Protein 1R57 (pdb70)

CATH classification: 3.40.630.30

InterPro domains:
  IPR000182 GNAT domain [PS51186] (1-94)
  IPR016181 Acyl-CoA N-acyltransferase [SSF55729] (3-92)
  IPR031165 Yjdj-type Gcn5-related N-acetyltransferase [PF14542] (12-91)
  IPR031165 Yjdj-type Gcn5-related N-acetyltransferase [PS51729] (5-93)
  IPR045057 Gcn5-related N-acetyltransferase [PTHR31435] (4-91)

Foldseek 3Di:
DDLQDFDDDDQKTFRAPDPVGGQWMWGQPPPDDQETEGQDTNHDCVVVSVPRVVVVLCVVLVVSLVVVGAYYYNPVVVNVVCVVDCVSVSRYVDDDDDDPPD

Secondary structure (DSSP, 8-state):
------EEETTEEEEESSSTTEEEEEEEEESSSSEEEEEEEEE--SSSTT-THHHHHHHHHHHHHHHT-EEEESSHHHHHHHHH-GGGTTTB-----S----

Solvent-accessible surface area: 7579 Å² total; per-residue (Å²): 215,114,117,126,98,60,60,157,26,165,72,60,37,38,18,17,114,59,149,138,70,28,110,1,16,0,21,28,129,110,74,108,108,77,40,2,9,2,49,101,14,24,19,65,78,122,146,26,80,97,12,51,4,123,82,1,9,103,33,6,4,88,93,0,108,126,72,116,14,95,0,66,16,81,22,88,86,0,98,116,45,2,100,132,44,104,67,46,125,96,10,30,115,38,179,97,172,172,165,133,194,204

Nearest PDB structures (foldseek):
  1r57-assembly1_A  TM=8.692E-01  e=7.075E-16  Staphylococcus aureus
  5i0c-assembly1_A  TM=8.687E-01  e=1.600E-08  Escherichia coli K-12
  3d8p-assembly2_B  TM=8.068E-01  e=4.834E-03  Staphylococcus aureus subsp. aureus Mu50
  4pv6-assembly8_N  TM=7.900E-01  e=9.294E-03  Thermoplasma volcanium GSS1
  3efa-assembly1_A-2  TM=7.228E-01  e=3.669E-02  Lactiplantibacillus plantarum WCFS1

Organism: Staphylococcus aureus (strain Mu50 / ATCC 700699) (NCBI:txid158878)

Structure (mmCIF, N/CA/C/O backbone):
data_1R57
#
_entry.id   1R57
#
loop_
_atom_site.group_PDB
_atom_site.id
_atom_site.type_symbol
_atom_site.label_atom_id
_atom_site.label_alt_id
_atom_site.label_comp_id
_atom_site.label_asym_id
_atom_site.label_entity_id
_atom_site.label_seq_id
_atom_site.pdbx_PDB_ins_code
_atom_site.Cartn_x
_atom_site.Cartn_y
_atom_site.Cartn_z
_atom_site.occupancy
_atom_site.B_iso_or_equiv
_atom_site.auth_seq_id
_atom_site.auth_comp_id
_atom_site.auth_asym_id
_atom_site.auth_atom_id
_atom_site.pdbx_PDB_model_num
ATOM 1 N N . MET A 1 1 ? 26.554 1.865 -3.357 1.00 0.00 1 MET A N 1
ATOM 2 C CA . MET A 1 1 ? 26.998 1.379 -4.681 1.00 0.00 1 MET A CA 1
ATOM 3 C C . MET A 1 1 ? 25.922 0.501 -5.304 1.00 0.00 1 MET A C 1
ATOM 4 O O . MET A 1 1 ? 25.538 -0.519 -4.730 1.00 0.00 1 MET A O 1
ATOM 20 N N . SER A 1 2 ? 25.446 0.910 -6.481 1.00 0.00 2 SER A N 1
ATOM 21 C CA . SER A 1 2 ? 24.367 0.223 -7.200 1.00 0.00 2 SER A CA 1
ATOM 22 C C . SER A 1 2 ? 23.168 -0.042 -6.283 1.00 0.00 2 SER A C 1
ATOM 23 O O . SER A 1 2 ? 22.824 -1.191 -5.991 1.00 0.00 2 SER A O 1
ATOM 31 N N . ASN A 1 3 ? 22.541 1.035 -5.826 1.00 0.00 3 ASN A N 1
ATOM 32 C CA . ASN A 1 3 ? 21.429 0.936 -4.884 1.00 0.00 3 ASN A CA 1
ATOM 33 C C . ASN A 1 3 ? 20.237 1.764 -5.351 1.00 0.00 3 ASN A C 1
ATOM 34 O O . ASN A 1 3 ? 19.950 2.823 -4.796 1.00 0.00 3 ASN A O 1
ATOM 45 N N . LEU A 1 4 ? 19.564 1.292 -6.389 1.00 0.00 4 LEU A N 1
ATOM 46 C CA . LEU A 1 4 ? 18.353 1.944 -6.880 1.00 0.00 4 LEU A CA 1
ATOM 47 C C . LEU A 1 4 ? 17.293 0.885 -7.172 1.00 0.00 4 LEU A C 1
ATOM 48 O O . LEU A 1 4 ? 16.267 1.147 -7.806 1.00 0.00 4 LEU A O 1
ATOM 64 N N . GLU A 1 5 ? 17.565 -0.312 -6.676 1.00 0.00 5 GLU A N 1
ATOM 65 C CA . GLU A 1 5 ? 16.702 -1.466 -6.877 1.00 0.00 5 GLU A CA 1
ATOM 66 C C . GLU A 1 5 ? 15.438 -1.379 -6.025 1.00 0.00 5 GLU A C 1
ATOM 67 O O . GLU A 1 5 ? 15.379 -0.630 -5.047 1.00 0.00 5 GLU A O 1
ATOM 79 N N . ILE A 1 6 ? 14.437 -2.160 -6.402 1.00 0.00 6 ILE A N 1
ATOM 80 C CA . ILE A 1 6 ? 13.184 -2.222 -5.663 1.00 0.00 6 ILE A CA 1
ATOM 81 C C . ILE A 1 6 ? 13.125 -3.510 -4.849 1.00 0.00 6 ILE A C 1
ATOM 82 O O . ILE A 1 6 ? 13.206 -4.607 -5.403 1.00 0.00 6 ILE A O 1
ATOM 98 N N . LYS A 1 7 ? 12.995 -3.377 -3.538 1.00 0.00 7 LYS A N 1
ATOM 99 C CA . LYS A 1 7 ? 12.946 -4.535 -2.656 1.00 0.00 7 LYS A CA 1
ATOM 100 C C . LYS A 1 7 ? 11.557 -5.161 -2.674 1.00 0.00 7 LYS A C 1
ATOM 101 O O . LYS A 1 7 ? 10.557 -4.484 -2.420 1.00 0.00 7 LYS A O 1
ATOM 120 N N . GLN A 1 8 ? 11.505 -6.446 -2.989 1.00 0.00 8 GLN A N 1
ATOM 121 C CA . GLN A 1 8 ? 10.242 -7.167 -3.054 1.00 0.00 8 GLN A CA 1
ATOM 122 C C . GLN A 1 8 ? 9.876 -7.731 -1.687 1.00 0.00 8 GLN A C 1
ATOM 123 O O . GLN A 1 8 ? 10.588 -8.579 -1.145 1.00 0.00 8 GLN A O 1
ATOM 137 N N . GLY A 1 9 ? 8.772 -7.252 -1.135 1.00 0.00 9 GLY A N 1
ATOM 138 C CA . GLY A 1 9 ? 8.303 -7.740 0.143 1.00 0.00 9 GLY A CA 1
ATOM 139 C C . GLY A 1 9 ? 6.910 -8.327 0.040 1.00 0.00 9 GLY A C 1
ATOM 140 O O . GLY A 1 9 ? 6.401 -8.525 -1.066 1.00 0.00 9 GLY A O 1
ATOM 144 N N . GLU A 1 10 ? 6.290 -8.584 1.188 1.00 0.00 10 GLU A N 1
ATOM 145 C CA . GLU A 1 10 ? 4.958 -9.188 1.243 1.00 0.00 10 GLU A CA 1
ATOM 146 C C . GLU A 1 10 ? 3.910 -8.267 0.620 1.00 0.00 10 GLU A C 1
ATOM 147 O O . GLU A 1 10 ? 3.391 -7.372 1.290 1.00 0.00 10 GLU A O 1
ATOM 159 N N . ASN A 1 11 ? 3.629 -8.476 -0.670 1.00 0.00 11 ASN A N 1
ATOM 160 C CA . ASN A 1 11 ? 2.649 -7.668 -1.411 1.00 0.00 11 ASN A CA 1
ATOM 161 C C . ASN A 1 11 ? 2.990 -6.181 -1.334 1.00 0.00 11 ASN A C 1
ATOM 162 O O . ASN A 1 11 ? 2.116 -5.317 -1.452 1.00 0.00 11 ASN A O 1
ATOM 173 N N . LYS A 1 12 ? 4.269 -5.890 -1.152 1.00 0.00 12 LYS A N 1
ATOM 174 C CA . LYS A 1 12 ? 4.730 -4.522 -1.015 1.00 0.00 12 LYS A CA 1
ATOM 175 C C . LYS A 1 12 ? 6.080 -4.347 -1.698 1.00 0.00 12 LYS A C 1
ATOM 176 O O . LYS A 1 12 ? 6.934 -5.232 -1.652 1.00 0.00 12 LYS A O 1
ATOM 195 N N . PHE A 1 13 ? 6.261 -3.214 -2.345 1.00 0.00 13 PHE A N 1
ATOM 196 C CA . PHE A 1 13 ? 7.529 -2.891 -2.976 1.00 0.00 13 PHE A CA 1
ATOM 197 C C . PHE A 1 13 ? 8.083 -1.615 -2.367 1.00 0.00 13 PHE A C 1
ATOM 198 O O . PHE A 1 13 ? 7.398 -0.594 -2.337 1.00 0.00 13 PHE A O 1
ATOM 215 N N . TYR A 1 14 ? 9.306 -1.669 -1.859 1.00 0.00 14 TYR A N 1
ATOM 216 C CA . TYR A 1 14 ? 9.898 -0.496 -1.236 1.00 0.00 14 TYR A CA 1
ATOM 217 C C . TYR A 1 14 ? 11.318 -0.254 -1.717 1.00 0.00 14 TYR A C 1
ATOM 218 O O . TYR A 1 14 ? 12.081 -1.190 -1.957 1.00 0.00 14 TYR A O 1
ATOM 236 N N . ILE A 1 15 ? 11.646 1.016 -1.879 1.00 0.00 15 ILE A N 1
ATOM 237 C CA . ILE A 1 15 ? 12.983 1.432 -2.255 1.00 0.00 15 ILE A CA 1
ATOM 238 C C . ILE A 1 15 ? 13.640 2.155 -1.084 1.00 0.00 15 ILE A C 1
ATOM 239 O O . ILE A 1 15 ? 13.129 3.169 -0.595 1.00 0.00 15 ILE A O 1
ATOM 255 N N . GLY A 1 16 ? 14.745 1.599 -0.618 1.00 0.00 16 GLY A N 1
ATOM 256 C CA . GLY A 1 16 ? 15.457 2.164 0.505 1.00 0.00 16 GLY A CA 1
ATOM 257 C C . GLY A 1 16 ? 16.501 1.205 1.029 1.00 0.00 16 GLY A C 1
ATOM 258 O O . GLY A 1 16 ? 16.738 0.156 0.425 1.00 0.00 16 GLY A O 1
ATOM 262 N N . ASP A 1 17 ? 17.121 1.555 2.146 1.00 0.00 17 ASP A N 1
ATOM 263 C CA . ASP A 1 17 ? 18.157 0.715 2.738 1.00 0.00 17 ASP A CA 1
ATOM 264 C C . ASP A 1 17 ? 17.538 -0.503 3.408 1.00 0.00 17 ASP A C 1
ATOM 265 O O . ASP A 1 17 ? 17.956 -1.639 3.176 1.00 0.00 17 ASP A O 1
ATOM 274 N N . ASP A 1 18 ? 16.530 -0.258 4.231 1.00 0.00 18 ASP A N 1
ATOM 275 C CA . ASP A 1 18 ? 15.887 -1.315 4.991 1.00 0.00 18 ASP A CA 1
ATOM 276 C C . ASP A 1 18 ? 14.428 -0.960 5.248 1.00 0.00 18 ASP A C 1
ATOM 277 O O . ASP A 1 18 ? 13.884 -0.063 4.607 1.00 0.00 18 ASP A O 1
ATOM 286 N N . GLU A 1 19 ? 13.806 -1.663 6.189 1.00 0.00 19 GLU A N 1
ATOM 287 C CA . GLU A 1 19 ? 12.406 -1.438 6.531 1.00 0.00 19 GLU A CA 1
ATOM 288 C C . GLU A 1 19 ? 12.198 -0.050 7.135 1.00 0.00 19 GLU A C 1
ATOM 289 O O . GLU A 1 19 ? 11.172 0.589 6.903 1.00 0.00 19 GLU A O 1
ATOM 301 N N . ASN A 1 20 ? 13.175 0.416 7.906 1.00 0.00 20 ASN A N 1
ATOM 302 C CA . ASN A 1 20 ? 13.094 1.736 8.526 1.00 0.00 20 ASN A CA 1
ATOM 303 C C . ASN A 1 20 ? 13.477 2.816 7.525 1.00 0.00 20 ASN A C 1
ATOM 304 O O . ASN A 1 20 ? 12.865 3.883 7.478 1.00 0.00 20 ASN A O 1
ATOM 315 N N . ASN A 1 21 ? 14.483 2.527 6.711 1.00 0.00 21 ASN A N 1
ATOM 316 C CA . ASN A 1 21 ? 14.934 3.459 5.681 1.00 0.00 21 ASN A CA 1
ATOM 317 C C . ASN A 1 21 ? 14.161 3.265 4.385 1.00 0.00 21 ASN A C 1
ATOM 318 O O . ASN A 1 21 ? 14.696 3.476 3.294 1.00 0.00 21 ASN A O 1
ATOM 329 N N . ALA A 1 22 ? 12.905 2.865 4.505 1.00 0.00 22 ALA A N 1
ATOM 330 C CA . ALA A 1 22 ? 12.030 2.762 3.352 1.00 0.00 22 ALA A CA 1
ATOM 331 C C . ALA A 1 22 ? 11.536 4.149 2.969 1.00 0.00 22 ALA A C 1
ATOM 332 O O . ALA A 1 22 ? 10.549 4.642 3.515 1.00 0.00 22 ALA A O 1
ATOM 339 N N . LEU A 1 23 ? 12.256 4.790 2.058 1.00 0.00 23 LEU A N 1
ATOM 340 C CA . LEU A 1 23 ? 11.960 6.161 1.670 1.00 0.00 23 LEU A CA 1
ATOM 341 C C . LEU A 1 23 ? 10.725 6.222 0.786 1.00 0.00 23 LEU A C 1
ATOM 342 O O . LEU A 1 23 ? 9.974 7.201 0.814 1.00 0.00 23 LEU A O 1
ATOM 358 N N . ALA A 1 24 ? 10.518 5.175 0.001 1.00 0.00 24 ALA A N 1
ATOM 359 C CA . ALA A 1 24 ? 9.360 5.100 -0.870 1.00 0.00 24 ALA A CA 1
ATOM 360 C C . ALA A 1 24 ? 8.873 3.668 -0.993 1.00 0.00 24 ALA A C 1
ATOM 361 O O . ALA A 1 24 ? 9.579 2.812 -1.522 1.00 0.00 24 ALA A O 1
ATOM 368 N N . GLU A 1 25 ? 7.677 3.404 -0.490 1.00 0.00 25 GLU A N 1
ATOM 369 C CA . GLU A 1 25 ? 7.099 2.076 -0.589 1.00 0.00 25 GLU A CA 1
ATOM 370 C C . GLU A 1 25 ? 5.624 2.146 -0.961 1.00 0.00 25 GLU A C 1
ATOM 371 O O . GLU A 1 25 ? 4.958 3.153 -0.721 1.00 0.00 25 GLU A O 1
ATOM 383 N N . ILE A 1 26 ? 5.132 1.076 -1.565 1.00 0.00 26 ILE A N 1
ATOM 384 C CA . ILE A 1 26 ? 3.735 0.984 -1.959 1.00 0.00 26 ILE A CA 1
ATOM 385 C C . ILE A 1 26 ? 3.213 -0.423 -1.676 1.00 0.00 26 ILE A C 1
ATOM 386 O O . ILE A 1 26 ? 3.944 -1.408 -1.837 1.00 0.00 26 ILE A O 1
ATOM 402 N N . THR A 1 27 ? 1.969 -0.522 -1.226 1.00 0.00 27 THR A N 1
ATOM 403 C CA . THR A 1 27 ? 1.382 -1.810 -0.892 1.00 0.00 27 THR A CA 1
ATOM 404 C C . THR A 1 27 ? 0.097 -2.044 -1.678 1.00 0.00 27 THR A C 1
ATOM 405 O O . THR A 1 27 ? -0.639 -1.102 -1.973 1.00 0.00 27 THR A O 1
ATOM 416 N N . TYR A 1 28 ? -0.170 -3.297 -2.018 1.00 0.00 28 TYR A N 1
ATOM 417 C CA . TYR A 1 28 ? -1.402 -3.653 -2.700 1.00 0.00 28 TYR A CA 1
ATOM 418 C C . TYR A 1 28 ? -1.875 -5.018 -2.227 1.00 0.00 28 TYR A C 1
ATOM 419 O O . TYR A 1 28 ? -1.070 -5.930 -2.039 1.00 0.00 28 TYR A O 1
ATOM 437 N N . ARG A 1 29 ? -3.172 -5.155 -2.004 1.00 0.00 29 ARG A N 1
ATOM 438 C CA . ARG A 1 29 ? -3.724 -6.429 -1.581 1.00 0.00 29 ARG A CA 1
ATOM 439 C C . ARG A 1 29 ? -4.898 -6.811 -2.472 1.00 0.00 29 ARG A C 1
ATOM 440 O O . ARG A 1 29 ? -5.535 -5.947 -3.079 1.00 0.00 29 ARG A O 1
ATOM 461 N N . PHE A 1 30 ? -5.165 -8.101 -2.559 1.00 0.00 30 PHE A N 1
ATOM 462 C CA . PHE A 1 30 ? -6.288 -8.595 -3.334 1.00 0.00 30 PHE A CA 1
ATOM 463 C C . PHE A 1 30 ? -7.553 -8.516 -2.494 1.00 0.00 30 PHE A C 1
ATOM 464 O O . PHE A 1 30 ? -7.785 -9.355 -1.619 1.00 0.00 30 PHE A O 1
ATOM 481 N N . VAL A 1 31 ? -8.351 -7.485 -2.738 1.00 0.00 31 VAL A N 1
ATOM 482 C CA . VAL A 1 31 ? -9.551 -7.249 -1.946 1.00 0.00 31 VAL A CA 1
ATOM 483 C C . VAL A 1 31 ? -10.663 -8.226 -2.301 1.00 0.00 31 VAL A C 1
ATOM 484 O O . VAL A 1 31 ? -11.371 -8.711 -1.422 1.00 0.00 31 VAL A O 1
ATOM 497 N N . ASP A 1 32 ? -10.802 -8.537 -3.581 1.00 0.00 32 ASP A N 1
ATOM 498 C CA . ASP A 1 32 ? -11.859 -9.438 -4.018 1.00 0.00 32 ASP A CA 1
ATOM 499 C C . ASP A 1 32 ? -11.270 -10.594 -4.818 1.00 0.00 32 ASP A C 1
ATOM 500 O O . ASP A 1 32 ? -11.090 -11.687 -4.282 1.00 0.00 32 ASP A O 1
ATOM 509 N N . ASN A 1 33 ? -10.957 -10.356 -6.089 1.00 0.00 33 ASN A N 1
ATOM 510 C CA . ASN A 1 33 ? -10.258 -11.350 -6.902 1.00 0.00 33 ASN A CA 1
ATOM 511 C C . ASN A 1 33 ? -9.141 -10.701 -7.710 1.00 0.00 33 ASN A C 1
ATOM 512 O O . ASN A 1 33 ? -7.997 -10.647 -7.262 1.00 0.00 33 ASN A O 1
ATOM 523 N N . ASN A 1 34 ? -9.477 -10.190 -8.889 1.00 0.00 34 ASN A N 1
ATOM 524 C CA . ASN A 1 34 ? -8.490 -9.532 -9.740 1.00 0.00 34 ASN A CA 1
ATOM 525 C C . ASN A 1 34 ? -8.402 -8.052 -9.393 1.00 0.00 34 ASN A C 1
ATOM 526 O O . ASN A 1 34 ? -7.624 -7.304 -9.982 1.00 0.00 34 ASN A O 1
ATOM 537 N N . GLU A 1 35 ? -9.219 -7.638 -8.440 1.00 0.00 35 GLU A N 1
ATOM 538 C CA . GLU A 1 35 ? -9.229 -6.262 -7.981 1.00 0.00 35 GLU A CA 1
ATOM 539 C C . GLU A 1 35 ? -8.220 -6.074 -6.859 1.00 0.00 35 GLU A C 1
ATOM 540 O O . GLU A 1 35 ? -8.310 -6.725 -5.813 1.00 0.00 35 GLU A O 1
ATOM 552 N N . ILE A 1 36 ? -7.262 -5.196 -7.082 1.00 0.00 36 ILE A N 1
ATOM 553 C CA . ILE A 1 36 ? -6.271 -4.874 -6.074 1.00 0.00 36 ILE A CA 1
ATOM 554 C C . ILE A 1 36 ? -6.378 -3.408 -5.697 1.00 0.00 36 ILE A C 1
ATOM 555 O O . ILE A 1 36 ? -6.727 -2.565 -6.525 1.00 0.00 36 ILE A O 1
ATOM 571 N N . ASN A 1 37 ? -6.105 -3.104 -4.445 1.00 0.00 37 ASN A N 1
ATOM 572 C CA . ASN A 1 37 ? -6.118 -1.726 -3.993 1.00 0.00 37 ASN A CA 1
ATOM 573 C C . ASN A 1 37 ? -4.745 -1.322 -3.503 1.00 0.00 37 ASN A C 1
ATOM 574 O O . ASN A 1 37 ? -4.027 -2.125 -2.903 1.00 0.00 37 ASN A O 1
ATOM 585 N N . ILE A 1 38 ? -4.367 -0.092 -3.788 1.00 0.00 38 ILE A N 1
ATOM 586 C CA . ILE A 1 38 ? -3.185 0.474 -3.184 1.00 0.00 38 ILE A CA 1
ATOM 587 C C . ILE A 1 38 ? -3.511 0.836 -1.744 1.00 0.00 38 ILE A C 1
ATOM 588 O O . ILE A 1 38 ? -4.137 1.865 -1.463 1.00 0.00 38 ILE A O 1
ATOM 604 N N . ASP A 1 39 ? -3.121 -0.058 -0.850 1.00 0.00 39 ASP A N 1
ATOM 605 C CA . ASP A 1 39 ? -3.483 0.018 0.558 1.00 0.00 39 ASP A CA 1
ATOM 606 C C . ASP A 1 39 ? -2.847 1.230 1.222 1.00 0.00 39 ASP A C 1
ATOM 607 O O . ASP A 1 39 ? -3.535 2.067 1.812 1.00 0.00 39 ASP A O 1
ATOM 616 N N . HIS A 1 40 ? -1.536 1.323 1.108 1.00 0.00 40 HIS A N 1
ATOM 617 C CA . HIS A 1 40 ? -0.778 2.407 1.710 1.00 0.00 40 HIS A CA 1
ATOM 618 C C . HIS A 1 40 ? 0.376 2.791 0.796 1.00 0.00 40 HIS A C 1
ATOM 619 O O . HIS A 1 40 ? 0.960 1.936 0.132 1.00 0.00 40 HIS A O 1
ATOM 634 N N . THR A 1 41 ? 0.681 4.074 0.738 1.00 0.00 41 THR A N 1
ATOM 635 C CA . THR A 1 41 ? 1.790 4.545 -0.070 1.00 0.00 41 THR A CA 1
ATOM 636 C C . THR A 1 41 ? 2.707 5.439 0.752 1.00 0.00 41 THR A C 1
ATOM 637 O O . THR A 1 41 ? 2.498 6.651 0.840 1.00 0.00 41 THR A O 1
ATOM 648 N N . GLY A 1 42 ? 3.696 4.830 1.384 1.00 0.00 42 GLY A N 1
ATOM 649 C CA . GLY A 1 42 ? 4.655 5.583 2.157 1.00 0.00 42 GLY A CA 1
ATOM 650 C C . GLY A 1 42 ? 5.797 6.076 1.301 1.00 0.00 42 GLY A C 1
ATOM 651 O O . GLY A 1 42 ? 6.915 5.565 1.383 1.00 0.00 42 GLY A O 1
ATOM 655 N N . VAL A 1 43 ? 5.510 7.056 0.460 1.00 0.00 43 VAL A N 1
ATOM 656 C CA . VAL A 1 43 ? 6.510 7.617 -0.427 1.00 0.00 43 VAL A CA 1
ATOM 657 C C . VAL A 1 43 ? 6.830 9.050 -0.038 1.00 0.00 43 VAL A C 1
ATOM 658 O O . VAL A 1 43 ? 5.953 9.917 -0.033 1.00 0.00 43 VAL A O 1
ATOM 671 N N . SER A 1 44 ? 8.081 9.287 0.305 1.00 0.00 44 SER A N 1
ATOM 672 C CA . SER A 1 44 ? 8.543 10.630 0.587 1.00 0.00 44 SER A CA 1
ATOM 673 C C . SER A 1 44 ? 8.689 11.398 -0.722 1.00 0.00 44 SER A C 1
ATOM 674 O O . SER A 1 44 ? 9.343 10.928 -1.655 1.00 0.00 44 SER A O 1
ATOM 682 N N . ASP A 1 45 ? 8.071 12.560 -0.794 1.00 0.00 45 ASP A N 1
ATOM 683 C CA . ASP A 1 45 ? 8.112 13.362 -2.000 1.00 0.00 45 ASP A CA 1
ATOM 684 C C . ASP A 1 45 ? 8.796 14.683 -1.727 1.00 0.00 45 ASP A C 1
ATOM 685 O O . ASP A 1 45 ? 8.266 15.548 -1.029 1.00 0.00 45 ASP A O 1
ATOM 694 N N . GLU A 1 46 ? 9.983 14.815 -2.273 1.00 0.00 46 GLU A N 1
ATOM 695 C CA . GLU A 1 46 ? 10.797 16.002 -2.081 1.00 0.00 46 GLU A CA 1
ATOM 696 C C . GLU A 1 46 ? 10.254 17.188 -2.879 1.00 0.00 46 GLU A C 1
ATOM 697 O O . GLU A 1 46 ? 9.882 18.210 -2.303 1.00 0.00 46 GLU A O 1
ATOM 709 N N . LEU A 1 47 ? 10.194 17.043 -4.200 1.00 0.00 47 LEU A N 1
ATOM 710 C CA . LEU A 1 47 ? 9.807 18.156 -5.067 1.00 0.00 47 LEU A CA 1
ATOM 711 C C . LEU A 1 47 ? 8.917 17.705 -6.226 1.00 0.00 47 LEU A C 1
ATOM 712 O O . LEU A 1 47 ? 8.790 18.416 -7.222 1.00 0.00 47 LEU A O 1
ATOM 728 N N . GLY A 1 48 ? 8.301 16.539 -6.106 1.00 0.00 48 GLY A N 1
ATOM 729 C CA . GLY A 1 48 ? 7.459 16.041 -7.179 1.00 0.00 48 GLY A CA 1
ATOM 730 C C . GLY A 1 48 ? 8.266 15.374 -8.276 1.00 0.00 48 GLY A C 1
ATOM 731 O O . GLY A 1 48 ? 8.052 14.199 -8.586 1.00 0.00 48 GLY A O 1
ATOM 735 N N . GLY A 1 49 ? 9.204 16.121 -8.853 1.00 0.00 49 GLY A N 1
ATOM 736 C CA . GLY A 1 49 ? 10.073 15.578 -9.884 1.00 0.00 49 GLY A CA 1
ATOM 737 C C . GLY A 1 49 ? 10.988 14.504 -9.336 1.00 0.00 49 GLY A C 1
ATOM 738 O O . GLY A 1 49 ? 11.436 13.618 -10.060 1.00 0.00 49 GLY A O 1
ATOM 742 N N . GLN A 1 50 ? 11.263 14.593 -8.044 1.00 0.00 50 GLN A N 1
ATOM 743 C CA . GLN A 1 50 ? 12.068 13.594 -7.352 1.00 0.00 50 GLN A CA 1
ATOM 744 C C . GLN A 1 50 ? 11.161 12.628 -6.596 1.00 0.00 50 GLN A C 1
ATOM 745 O O . GLN A 1 50 ? 11.583 11.959 -5.653 1.00 0.00 50 GLN A O 1
ATOM 759 N N . GLY A 1 51 ? 9.908 12.563 -7.025 1.00 0.00 51 GLY A N 1
ATOM 760 C CA . GLY A 1 51 ? 8.953 11.668 -6.414 1.00 0.00 51 GLY A CA 1
ATOM 761 C C . GLY A 1 51 ? 9.121 10.247 -6.903 1.00 0.00 51 GLY A C 1
ATOM 762 O O . GLY A 1 51 ? 8.685 9.904 -8.005 1.00 0.00 51 GLY A O 1
ATOM 766 N N . VAL A 1 52 ? 9.748 9.421 -6.074 1.00 0.00 52 VAL A N 1
ATOM 767 C CA . VAL A 1 52 ? 10.025 8.028 -6.418 1.00 0.00 52 VAL A CA 1
ATOM 768 C C . VAL A 1 52 ? 8.726 7.243 -6.629 1.00 0.00 52 VAL A C 1
ATOM 769 O O . VAL A 1 52 ? 8.723 6.173 -7.244 1.00 0.00 52 VAL A O 1
ATOM 782 N N . GLY A 1 53 ? 7.621 7.801 -6.138 1.00 0.00 53 GLY A N 1
ATOM 783 C CA . GLY A 1 53 ? 6.325 7.159 -6.267 1.00 0.00 53 GLY A CA 1
ATOM 784 C C . GLY A 1 53 ? 5.958 6.840 -7.705 1.00 0.00 53 GLY A C 1
ATOM 785 O O . GLY A 1 53 ? 5.294 5.844 -7.966 1.00 0.00 53 GLY A O 1
ATOM 789 N N . LYS A 1 54 ? 6.405 7.673 -8.644 1.00 0.00 54 LYS A N 1
ATOM 790 C CA . LYS A 1 54 ? 6.095 7.457 -10.056 1.00 0.00 54 LYS A CA 1
ATOM 791 C C . LYS A 1 54 ? 6.698 6.148 -10.562 1.00 0.00 54 LYS A C 1
ATOM 792 O O . LYS A 1 54 ? 6.081 5.435 -11.355 1.00 0.00 54 LYS A O 1
ATOM 811 N N . LYS A 1 55 ? 7.900 5.835 -10.089 1.00 0.00 55 LYS A N 1
ATOM 812 C CA . LYS A 1 55 ? 8.587 4.614 -10.488 1.00 0.00 55 LYS A CA 1
ATOM 813 C C . LYS A 1 55 ? 7.836 3.397 -9.958 1.00 0.00 55 LYS A C 1
ATOM 814 O O . LYS A 1 55 ? 7.695 2.386 -10.649 1.00 0.00 55 LYS A O 1
ATOM 833 N N . LEU A 1 56 ? 7.339 3.514 -8.731 1.00 0.00 56 LEU A N 1
ATOM 834 C CA . LEU A 1 56 ? 6.550 2.454 -8.118 1.00 0.00 56 LEU A CA 1
ATOM 835 C C . LEU A 1 56 ? 5.220 2.284 -8.845 1.00 0.00 56 LEU A C 1
ATOM 836 O O . LEU A 1 56 ? 4.817 1.167 -9.166 1.00 0.00 56 LEU A O 1
ATOM 852 N N . LEU A 1 57 ? 4.553 3.405 -9.113 1.00 0.00 57 LEU A N 1
ATOM 853 C CA . LEU A 1 57 ? 3.277 3.398 -9.827 1.00 0.00 57 LEU A CA 1
ATOM 854 C C . LEU A 1 57 ? 3.410 2.727 -11.187 1.00 0.00 57 LEU A C 1
ATOM 855 O O . LEU A 1 57 ? 2.579 1.896 -11.558 1.00 0.00 57 LEU A O 1
ATOM 871 N N . LYS A 1 58 ? 4.464 3.080 -11.921 1.00 0.00 58 LYS A N 1
ATOM 872 C CA . LYS A 1 58 ? 4.718 2.489 -13.231 1.00 0.00 58 LYS A CA 1
ATOM 873 C C . LYS A 1 58 ? 4.792 0.971 -13.118 1.00 0.00 58 LYS A C 1
ATOM 874 O O . LYS A 1 58 ? 4.147 0.250 -13.875 1.00 0.00 58 LYS A O 1
ATOM 893 N N . ALA A 1 59 ? 5.574 0.499 -12.152 1.00 0.00 59 ALA A N 1
ATOM 894 C CA . ALA A 1 59 ? 5.779 -0.929 -11.955 1.00 0.00 59 ALA A CA 1
ATOM 895 C C . ALA A 1 59 ? 4.473 -1.638 -11.607 1.00 0.00 59 ALA A C 1
ATOM 896 O O . ALA A 1 59 ? 4.171 -2.698 -12.154 1.00 0.00 59 ALA A O 1
ATOM 903 N N . VAL A 1 60 ? 3.699 -1.043 -10.704 1.00 0.00 60 VAL A N 1
ATOM 904 C CA . VAL A 1 60 ? 2.437 -1.635 -10.270 1.00 0.00 60 VAL A CA 1
ATOM 905 C C . VAL A 1 60 ? 1.434 -1.714 -11.420 1.00 0.00 60 VAL A C 1
ATOM 906 O O . VAL A 1 60 ? 0.862 -2.773 -11.673 1.00 0.00 60 VAL A O 1
ATOM 919 N N . VAL A 1 61 ? 1.238 -0.602 -12.123 1.00 0.00 61 VAL A N 1
ATOM 920 C CA . VAL A 1 61 ? 0.293 -0.559 -13.237 1.00 0.00 61 VAL A CA 1
ATOM 921 C C . VAL A 1 61 ? 0.731 -1.499 -14.358 1.00 0.00 61 VAL A C 1
ATOM 922 O O . VAL A 1 61 ? -0.091 -2.211 -14.940 1.00 0.00 61 VAL A O 1
ATOM 935 N N . GLU A 1 62 ? 2.028 -1.502 -14.642 1.00 0.00 62 GLU A N 1
ATOM 936 C CA . GLU A 1 62 ? 2.599 -2.365 -15.670 1.00 0.00 62 GLU A CA 1
ATOM 937 C C . GLU A 1 62 ? 2.330 -3.830 -15.335 1.00 0.00 62 GLU A C 1
ATOM 938 O O . GLU A 1 62 ? 1.854 -4.599 -16.173 1.00 0.00 62 GLU A O 1
ATOM 950 N N . HIS A 1 63 ? 2.612 -4.194 -14.090 1.00 0.00 63 HIS A N 1
ATOM 951 C CA . HIS A 1 63 ? 2.399 -5.552 -13.613 1.00 0.00 63 HIS A CA 1
ATOM 952 C C . HIS A 1 63 ? 0.908 -5.892 -13.639 1.00 0.00 63 HIS A C 1
ATOM 953 O O . HIS A 1 63 ? 0.515 -6.982 -14.058 1.00 0.00 63 HIS A O 1
ATOM 968 N N . ALA A 1 64 ? 0.085 -4.943 -13.204 1.00 0.00 64 ALA A N 1
ATOM 969 C CA . ALA A 1 64 ? -1.356 -5.150 -13.108 1.00 0.00 64 ALA A CA 1
ATOM 970 C C . ALA A 1 64 ? -2.000 -5.338 -14.477 1.00 0.00 64 ALA A C 1
ATOM 971 O O . ALA A 1 64 ? -2.860 -6.203 -14.642 1.00 0.00 64 ALA A O 1
ATOM 978 N N . ARG A 1 65 ? -1.586 -4.531 -15.450 1.00 0.00 65 ARG A N 1
ATOM 979 C CA . ARG A 1 65 ? -2.130 -4.622 -16.803 1.00 0.00 65 ARG A CA 1
ATOM 980 C C . ARG A 1 65 ? -1.908 -6.018 -17.375 1.00 0.00 65 ARG A C 1
ATOM 981 O O . ARG A 1 65 ? -2.831 -6.640 -17.904 1.00 0.00 65 ARG A O 1
ATOM 1002 N N . GLU A 1 66 ? -0.689 -6.520 -17.233 1.00 0.00 66 GLU A N 1
ATOM 1003 C CA . GLU A 1 66 ? -0.332 -7.826 -17.770 1.00 0.00 66 GLU A CA 1
ATOM 1004 C C . GLU A 1 66 ? -0.999 -8.953 -16.977 1.00 0.00 66 GLU A C 1
ATOM 1005 O O . GLU A 1 66 ? -1.101 -10.083 -17.459 1.00 0.00 66 GLU A O 1
ATOM 1017 N N . ASN A 1 67 ? -1.444 -8.647 -15.760 1.00 0.00 67 ASN A N 1
ATOM 1018 C CA . ASN A 1 67 ? -2.080 -9.650 -14.903 1.00 0.00 67 ASN A CA 1
ATOM 1019 C C . ASN A 1 67 ? -3.600 -9.519 -14.910 1.00 0.00 67 ASN A C 1
ATOM 1020 O O . ASN A 1 67 ? -4.287 -10.263 -14.213 1.00 0.00 67 ASN A O 1
ATOM 1031 N N . ASN A 1 68 ? -4.118 -8.571 -15.696 1.00 0.00 68 ASN A N 1
ATOM 1032 C CA . ASN A 1 68 ? -5.566 -8.335 -15.791 1.00 0.00 68 ASN A CA 1
ATOM 1033 C C . ASN A 1 68 ? -6.135 -7.848 -14.462 1.00 0.00 68 ASN A C 1
ATOM 1034 O O . ASN A 1 68 ? -7.322 -8.021 -14.178 1.00 0.00 68 ASN A O 1
ATOM 1045 N N . LEU A 1 69 ? -5.292 -7.208 -13.665 1.00 0.00 69 LEU A N 1
ATOM 1046 C CA . LEU A 1 69 ? -5.697 -6.722 -12.356 1.00 0.00 69 LEU A CA 1
ATOM 1047 C C . LEU A 1 69 ? -6.318 -5.333 -12.465 1.00 0.00 69 LEU A C 1
ATOM 1048 O O . LEU A 1 69 ? -5.903 -4.520 -13.294 1.00 0.00 69 LEU A O 1
ATOM 1064 N N . LYS A 1 70 ? -7.314 -5.077 -11.636 1.00 0.00 70 LYS A N 1
ATOM 1065 C CA . LYS A 1 70 ? -7.951 -3.769 -11.580 1.00 0.00 70 LYS A CA 1
ATOM 1066 C C . LYS A 1 70 ? -7.411 -3.006 -10.383 1.00 0.00 70 LYS A C 1
ATOM 1067 O O . LYS A 1 70 ? -7.402 -3.531 -9.272 1.00 0.00 70 LYS A O 1
ATOM 1086 N N . ILE A 1 71 ? -6.957 -1.782 -10.602 1.00 0.00 71 ILE A N 1
ATOM 1087 C CA . ILE A 1 71 ? -6.315 -1.022 -9.540 1.00 0.00 71 ILE A CA 1
ATOM 1088 C C . ILE A 1 71 ? -7.230 0.055 -8.971 1.00 0.00 71 ILE A C 1
ATOM 1089 O O . ILE A 1 71 ? -7.668 0.967 -9.677 1.00 0.00 71 ILE A O 1
ATOM 1105 N N . ILE A 1 72 ? -7.524 -0.077 -7.691 1.00 0.00 72 ILE A N 1
ATOM 1106 C CA . ILE A 1 72 ? -8.164 0.981 -6.930 1.00 0.00 72 ILE A CA 1
ATOM 1107 C C . ILE A 1 72 ? -7.206 1.430 -5.834 1.00 0.00 72 ILE A C 1
ATOM 1108 O O . ILE A 1 72 ? -6.134 0.847 -5.678 1.00 0.00 72 ILE A O 1
ATOM 1124 N N . ALA A 1 73 ? -7.566 2.449 -5.079 1.00 0.00 73 ALA A N 1
ATOM 1125 C CA . ALA A 1 73 ? -6.677 2.956 -4.047 1.00 0.00 73 ALA A CA 1
ATOM 1126 C C . ALA A 1 73 ? -7.450 3.343 -2.799 1.00 0.00 73 ALA A C 1
ATOM 1127 O O . ALA A 1 73 ? -8.467 4.030 -2.877 1.00 0.00 73 ALA A O 1
ATOM 1134 N N . SER A 1 74 ? -6.970 2.889 -1.653 1.00 0.00 74 SER A N 1
ATOM 1135 C CA . SER A 1 74 ? -7.562 3.263 -0.381 1.00 0.00 74 SER A CA 1
ATOM 1136 C C . SER A 1 74 ? -6.892 4.527 0.147 1.00 0.00 74 SER A C 1
ATOM 1137 O O . SER A 1 74 ? -7.434 5.229 0.999 1.00 0.00 74 SER A O 1
ATOM 1145 N N . CYS A 1 75 ? -5.710 4.814 -0.378 1.00 0.00 75 CYS A N 1
ATOM 1146 C CA . CYS A 1 75 ? -4.983 6.014 -0.013 1.00 0.00 75 CYS A CA 1
ATOM 1147 C C . CYS A 1 75 ? -5.265 7.132 -1.014 1.00 0.00 75 CYS A C 1
ATOM 1148 O O . CYS A 1 75 ? -5.147 6.938 -2.226 1.00 0.00 75 CYS A O 1
ATOM 1156 N N . SER A 1 76 ? -5.642 8.295 -0.499 1.00 0.00 76 SER A N 1
ATOM 1157 C CA . SER A 1 76 ? -5.996 9.435 -1.335 1.00 0.00 76 SER A CA 1
ATOM 1158 C C . SER A 1 76 ? -4.816 9.889 -2.192 1.00 0.00 76 SER A C 1
ATOM 1159 O O . SER A 1 76 ? -4.999 10.337 -3.325 1.00 0.00 76 SER A O 1
ATOM 1167 N N . PHE A 1 77 ? -3.612 9.753 -1.645 1.00 0.00 77 PHE A N 1
ATOM 1168 C CA . PHE A 1 77 ? -2.384 10.121 -2.348 1.00 0.00 77 PHE A CA 1
ATOM 1169 C C . PHE A 1 77 ? -2.291 9.402 -3.693 1.00 0.00 77 PHE A C 1
ATOM 1170 O O . PHE A 1 77 ? -2.148 10.036 -4.739 1.00 0.00 77 PHE A O 1
ATOM 1187 N N . ALA A 1 78 ? -2.402 8.082 -3.660 1.00 0.00 78 ALA A N 1
ATOM 1188 C CA . ALA A 1 78 ? -2.338 7.282 -4.870 1.00 0.00 78 ALA A CA 1
ATOM 1189 C C . ALA A 1 78 ? -3.584 7.497 -5.724 1.00 0.00 78 ALA A C 1
ATOM 1190 O O . ALA A 1 78 ? -3.502 7.600 -6.950 1.00 0.00 78 ALA A O 1
ATOM 1197 N N . LYS A 1 79 ? -4.728 7.593 -5.056 1.00 0.00 79 LYS A N 1
ATOM 1198 C CA . LYS A 1 79 ? -6.018 7.719 -5.728 1.00 0.00 79 LYS A CA 1
ATOM 1199 C C . LYS A 1 79 ? -6.065 8.958 -6.619 1.00 0.00 79 LYS A C 1
ATOM 1200 O O . LYS A 1 79 ? -6.527 8.892 -7.760 1.00 0.00 79 LYS A O 1
ATOM 1219 N N . HIS A 1 80 ? -5.568 10.077 -6.106 1.00 0.00 80 HIS A N 1
ATOM 1220 C CA . HIS A 1 80 ? -5.643 11.341 -6.826 1.00 0.00 80 HIS A CA 1
ATOM 1221 C C . HIS A 1 80 ? -4.582 11.422 -7.928 1.00 0.00 80 HIS A C 1
ATOM 1222 O O . HIS A 1 80 ? -4.781 12.098 -8.937 1.00 0.00 80 HIS A O 1
ATOM 1237 N N . MET A 1 81 ? -3.460 10.732 -7.741 1.00 0.00 81 MET A N 1
ATOM 1238 C CA . MET A 1 81 ? -2.403 10.736 -8.750 1.00 0.00 81 MET A CA 1
ATOM 1239 C C . MET A 1 81 ? -2.850 9.993 -10.002 1.00 0.00 81 MET A C 1
ATOM 1240 O O . MET A 1 81 ? -2.674 10.478 -11.118 1.00 0.00 81 MET A O 1
ATOM 1254 N N . LEU A 1 82 ? -3.443 8.822 -9.805 1.00 0.00 82 LEU A N 1
ATOM 1255 C CA . LEU A 1 82 ? -3.932 8.014 -10.916 1.00 0.00 82 LEU A CA 1
ATOM 1256 C C . LEU A 1 82 ? -5.166 8.654 -11.541 1.00 0.00 82 LEU A C 1
ATOM 1257 O O . LEU A 1 82 ? -5.499 8.390 -12.694 1.00 0.00 82 LEU A O 1
ATOM 1273 N N . GLU A 1 83 ? -5.829 9.504 -10.768 1.00 0.00 83 GLU A N 1
ATOM 1274 C CA . GLU A 1 83 ? -7.027 10.199 -11.225 1.00 0.00 83 GLU A CA 1
ATOM 1275 C C . GLU A 1 83 ? -6.699 11.172 -12.353 1.00 0.00 83 GLU A C 1
ATOM 1276 O O . GLU A 1 83 ? -7.429 11.263 -13.341 1.00 0.00 83 GLU A O 1
ATOM 1288 N N . LYS A 1 84 ? -5.602 11.904 -12.197 1.00 0.00 84 LYS A N 1
ATOM 1289 C CA . LYS A 1 84 ? -5.220 12.906 -13.182 1.00 0.00 84 LYS A CA 1
ATOM 1290 C C . LYS A 1 84 ? -4.450 12.263 -14.325 1.00 0.00 84 LYS A C 1
ATOM 1291 O O . LYS A 1 84 ? -4.340 12.832 -15.412 1.00 0.00 84 LYS A O 1
ATOM 1310 N N . GLU A 1 85 ? -3.928 11.068 -14.078 1.00 0.00 85 GLU A N 1
ATOM 1311 C CA . GLU A 1 85 ? -3.075 10.404 -15.042 1.00 0.00 85 GLU A CA 1
ATOM 1312 C C . GLU A 1 85 ? -3.880 9.438 -15.901 1.00 0.00 85 GLU A C 1
ATOM 1313 O O . GLU A 1 85 ? -4.069 8.274 -15.542 1.00 0.00 85 GLU A O 1
ATOM 1325 N N . ASP A 1 86 ? -4.346 9.930 -17.040 1.00 0.00 86 ASP A N 1
ATOM 1326 C CA . ASP A 1 86 ? -5.135 9.119 -17.965 1.00 0.00 86 ASP A CA 1
ATOM 1327 C C . ASP A 1 86 ? -4.260 8.088 -18.670 1.00 0.00 86 ASP A C 1
ATOM 1328 O O . ASP A 1 86 ? -4.762 7.229 -19.391 1.00 0.00 86 ASP A O 1
ATOM 1337 N N . SER A 1 87 ? -2.955 8.167 -18.444 1.00 0.00 87 SER A N 1
ATOM 1338 C CA . SER A 1 87 ? -2.013 7.225 -19.036 1.00 0.00 87 SER A CA 1
ATOM 1339 C C . SER A 1 87 ? -2.166 5.833 -18.412 1.00 0.00 87 SER A C 1
ATOM 1340 O O . SER A 1 87 ? -1.762 4.829 -18.998 1.00 0.00 87 SER A O 1
ATOM 1348 N N . TYR A 1 88 ? -2.756 5.779 -17.220 1.00 0.00 88 TYR A N 1
ATOM 1349 C CA . TYR A 1 88 ? -2.958 4.513 -16.522 1.00 0.00 88 TYR A CA 1
ATOM 1350 C C . TYR A 1 88 ? -4.440 4.146 -16.495 1.00 0.00 88 TYR A C 1
ATOM 1351 O O . TYR A 1 88 ? -4.890 3.386 -15.636 1.00 0.00 88 TYR A O 1
ATOM 1369 N N . GLN A 1 89 ? -5.180 4.658 -17.472 1.00 0.00 89 GLN A N 1
ATOM 1370 C CA . GLN A 1 89 ? -6.634 4.509 -17.517 1.00 0.00 89 GLN A CA 1
ATOM 1371 C C . GLN A 1 89 ? -7.052 3.057 -17.787 1.00 0.00 89 GLN A C 1
ATOM 1372 O O . GLN A 1 89 ? -8.233 2.717 -17.711 1.00 0.00 89 GLN A O 1
ATOM 1386 N N . ASP A 1 90 ? -6.081 2.208 -18.106 1.00 0.00 90 ASP A N 1
ATOM 1387 C CA . ASP A 1 90 ? -6.348 0.793 -18.365 1.00 0.00 90 ASP A CA 1
ATOM 1388 C C . ASP A 1 90 ? -6.881 0.104 -17.118 1.00 0.00 90 ASP A C 1
ATOM 1389 O O . ASP A 1 90 ? -7.931 -0.534 -17.143 1.00 0.00 90 ASP A O 1
ATOM 1398 N N . VAL A 1 91 ? -6.145 0.249 -16.026 1.00 0.00 91 VAL A N 1
ATOM 1399 C CA . VAL A 1 91 ? -6.448 -0.478 -14.802 1.00 0.00 91 VAL A CA 1
ATOM 1400 C C . VAL A 1 91 ? -7.145 0.405 -13.775 1.00 0.00 91 VAL A C 1
ATOM 1401 O O . VAL A 1 91 ? -7.667 -0.088 -12.777 1.00 0.00 91 VAL A O 1
ATOM 1414 N N . TYR A 1 92 ? -7.150 1.707 -14.018 1.00 0.00 92 TYR A N 1
ATOM 1415 C CA . TYR A 1 92 ? -7.771 2.645 -13.098 1.00 0.00 92 TYR A CA 1
ATOM 1416 C C . TYR A 1 92 ? -9.249 2.794 -13.425 1.00 0.00 92 TYR A C 1
ATOM 1417 O O . TYR A 1 92 ? -9.617 3.079 -14.566 1.00 0.00 92 TYR A O 1
ATOM 1435 N N . LEU A 1 93 ? -10.090 2.578 -12.425 1.00 0.00 93 LEU A N 1
ATOM 1436 C CA . LEU A 1 93 ? -11.531 2.688 -12.603 1.00 0.00 93 LEU A CA 1
ATOM 1437 C C . LEU A 1 93 ? -11.986 4.129 -12.406 1.00 0.00 93 LEU A C 1
ATOM 1438 O O . LEU A 1 93 ? -12.516 4.754 -13.322 1.00 0.00 93 LEU A O 1
ATOM 1454 N N . GLY A 1 94 ? -11.769 4.653 -11.207 1.00 0.00 94 GLY A N 1
ATOM 1455 C CA . GLY A 1 94 ? -12.145 6.024 -10.916 1.00 0.00 94 GLY A CA 1
ATOM 1456 C C . GLY A 1 94 ? -13.627 6.169 -10.637 1.00 0.00 94 GLY A C 1
ATOM 1457 O O . GLY A 1 94 ? -14.274 5.220 -10.194 1.00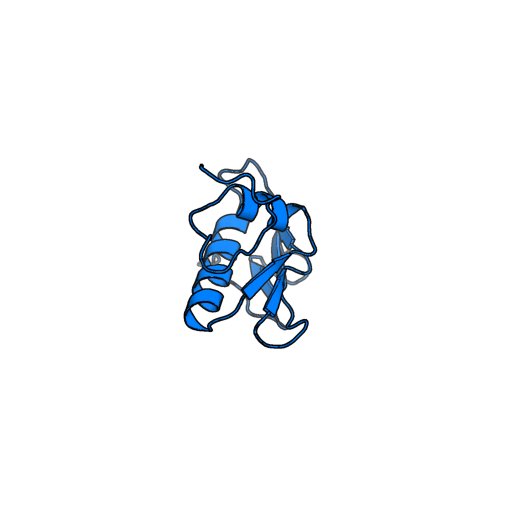 0.00 94 GLY A O 1
ATOM 1461 N N . LEU A 1 95 ? -14.160 7.359 -10.887 1.00 0.00 95 LEU A N 1
ATOM 1462 C CA . LEU A 1 95 ? -15.574 7.626 -10.681 1.00 0.00 95 LEU A CA 1
ATOM 1463 C C . LEU A 1 95 ? -16.023 8.787 -11.561 1.00 0.00 95 LEU A C 1
ATOM 1464 O O . LEU A 1 95 ? -15.308 9.779 -11.709 1.00 0.00 95 LEU A O 1
ATOM 1480 N N . GLU A 1 96 ? -17.206 8.654 -12.144 1.00 0.00 96 GLU A N 1
ATOM 1481 C CA . GLU A 1 96 ? -17.747 9.676 -13.026 1.00 0.00 96 GLU A CA 1
ATOM 1482 C C . GLU A 1 96 ? -19.275 9.634 -12.955 1.00 0.00 96 GLU A C 1
ATOM 1483 O O . GLU A 1 96 ? -19.860 8.565 -12.766 1.00 0.00 96 GLU A O 1
ATOM 1495 N N . HIS A 1 97 ? -19.917 10.788 -13.102 1.00 0.00 97 HIS A N 1
ATOM 1496 C CA . HIS A 1 97 ? -21.363 10.900 -12.919 1.00 0.00 97 HIS A CA 1
ATOM 1497 C C . HIS A 1 97 ? -22.084 10.843 -14.271 1.00 0.00 97 HIS A C 1
ATOM 1498 O O . HIS A 1 97 ? -23.193 11.360 -14.430 1.00 0.00 97 HIS A O 1
ATOM 1513 N N . HIS A 1 98 ? -21.421 10.217 -15.234 1.00 0.00 98 HIS A N 1
ATOM 1514 C CA . HIS A 1 98 ? -21.980 9.948 -16.560 1.00 0.00 98 HIS A CA 1
ATOM 1515 C C . HIS A 1 98 ? -22.153 11.234 -17.367 1.00 0.00 98 HIS A C 1
ATOM 1516 O O . HIS A 1 98 ? -22.843 11.255 -18.386 1.00 0.00 98 HIS A O 1
ATOM 1531 N N . HIS A 1 99 ? -21.504 12.300 -16.933 1.00 0.00 99 HIS A N 1
ATOM 1532 C CA . HIS A 1 99 ? -21.523 13.540 -17.689 1.00 0.00 99 HIS A CA 1
ATOM 1533 C C . HIS A 1 99 ? -20.270 13.589 -18.550 1.00 0.00 99 HIS A C 1
ATOM 1534 O O . HIS A 1 99 ? -19.433 14.482 -18.422 1.00 0.00 99 HIS A O 1
ATOM 1549 N N . HIS A 1 100 ? -20.150 12.604 -19.426 1.00 0.00 100 HIS A N 1
ATOM 1550 C CA . HIS A 1 100 ? -18.928 12.396 -20.168 1.00 0.00 100 HIS A CA 1
ATOM 1551 C C . HIS A 1 100 ? -19.178 12.402 -21.672 1.00 0.00 100 HIS A C 1
ATOM 1552 O O . HIS A 1 100 ? -19.038 11.378 -22.342 1.00 0.00 100 HIS A O 1
ATOM 1567 N N . HIS A 1 101 ? -19.586 13.545 -22.196 1.00 0.00 101 HIS A N 1
ATOM 1568 C CA . HIS A 1 101 ? -19.535 13.752 -23.633 1.00 0.00 101 HIS A CA 1
ATOM 1569 C C . HIS A 1 101 ? -18.076 14.003 -23.972 1.00 0.00 101 HIS A C 1
ATOM 1570 O O . HIS A 1 101 ? -17.568 13.589 -25.011 1.00 0.00 101 HIS A O 1
ATOM 1585 N N . HIS A 1 102 ? -17.417 14.673 -23.036 1.00 0.00 102 HIS A N 1
ATOM 1586 C CA . HIS A 1 102 ? -15.970 14.740 -22.972 1.00 0.00 102 HIS A CA 1
ATOM 1587 C C . HIS A 1 102 ? -15.569 15.026 -21.532 1.00 0.00 102 HIS A C 1
ATOM 1588 O O . HIS A 1 102 ? -15.292 14.072 -20.790 1.00 0.00 102 HIS A O 1
ATOM 1604 N N . MET A 1 1 ? 24.380 9.050 -8.266 1.00 0.00 1 MET A N 2
ATOM 1605 C CA . MET A 1 1 ? 23.293 9.182 -7.269 1.00 0.00 1 MET A CA 2
ATOM 1606 C C . MET A 1 1 ? 21.957 8.783 -7.874 1.00 0.00 1 MET A C 2
ATOM 1607 O O . MET A 1 1 ? 21.587 9.243 -8.956 1.00 0.00 1 MET A O 2
ATOM 1623 N N . SER A 1 2 ? 21.237 7.929 -7.163 1.00 0.00 2 SER A N 2
ATOM 1624 C CA . SER A 1 2 ? 19.933 7.461 -7.600 1.00 0.00 2 SER A CA 2
ATOM 1625 C C . SER A 1 2 ? 19.233 6.762 -6.437 1.00 0.00 2 SER A C 2
ATOM 1626 O O . SER A 1 2 ? 18.353 7.338 -5.798 1.00 0.00 2 SER A O 2
ATOM 1634 N N . ASN A 1 3 ? 19.648 5.523 -6.168 1.00 0.00 3 ASN A N 2
ATOM 1635 C CA . ASN A 1 3 ? 19.156 4.746 -5.027 1.00 0.00 3 ASN A CA 2
ATOM 1636 C C . ASN A 1 3 ? 17.658 4.490 -5.116 1.00 0.00 3 ASN A C 2
ATOM 1637 O O . ASN A 1 3 ? 17.025 4.116 -4.131 1.00 0.00 3 ASN A O 2
ATOM 1648 N N . LEU A 1 4 ? 17.098 4.656 -6.306 1.00 0.00 4 LEU A N 2
ATOM 1649 C CA . LEU A 1 4 ? 15.682 4.395 -6.524 1.00 0.00 4 LEU A CA 2
ATOM 1650 C C . LEU A 1 4 ? 15.476 2.914 -6.820 1.00 0.00 4 LEU A C 2
ATOM 1651 O O . LEU A 1 4 ? 14.659 2.534 -7.662 1.00 0.00 4 LEU A O 2
ATOM 1667 N N . GLU A 1 5 ? 16.226 2.091 -6.103 1.00 0.00 5 GLU A N 2
ATOM 1668 C CA . GLU A 1 5 ? 16.180 0.651 -6.263 1.00 0.00 5 GLU A CA 2
ATOM 1669 C C . GLU A 1 5 ? 15.052 0.072 -5.417 1.00 0.00 5 GLU A C 2
ATOM 1670 O O . GLU A 1 5 ? 14.997 0.295 -4.204 1.00 0.00 5 GLU A O 2
ATOM 1682 N N . ILE A 1 6 ? 14.169 -0.677 -6.055 1.00 0.00 6 ILE A N 2
ATOM 1683 C CA . ILE A 1 6 ? 12.998 -1.214 -5.382 1.00 0.00 6 ILE A CA 2
ATOM 1684 C C . ILE A 1 6 ? 13.330 -2.499 -4.625 1.00 0.00 6 ILE A C 2
ATOM 1685 O O . ILE A 1 6 ? 13.885 -3.446 -5.189 1.00 0.00 6 ILE A O 2
ATOM 1701 N N . LYS A 1 7 ? 13.009 -2.511 -3.342 1.00 0.00 7 LYS A N 2
ATOM 1702 C CA . LYS A 1 7 ? 13.100 -3.712 -2.527 1.00 0.00 7 LYS A CA 2
ATOM 1703 C C . LYS A 1 7 ? 11.705 -4.316 -2.412 1.00 0.00 7 LYS A C 2
ATOM 1704 O O . LYS A 1 7 ? 10.725 -3.582 -2.267 1.00 0.00 7 LYS A O 2
ATOM 1723 N N . GLN A 1 8 ? 11.601 -5.632 -2.488 1.00 0.00 8 GLN A N 2
ATOM 1724 C CA . GLN A 1 8 ? 10.291 -6.268 -2.490 1.00 0.00 8 GLN A CA 2
ATOM 1725 C C . GLN A 1 8 ? 10.003 -6.984 -1.179 1.00 0.00 8 GLN A C 2
ATOM 1726 O O . GLN A 1 8 ? 10.894 -7.552 -0.548 1.00 0.00 8 GLN A O 2
ATOM 1740 N N . GLY A 1 9 ? 8.741 -6.942 -0.791 1.00 0.00 9 GLY A N 2
ATOM 1741 C CA . GLY A 1 9 ? 8.268 -7.676 0.358 1.00 0.00 9 GLY A CA 2
ATOM 1742 C C . GLY A 1 9 ? 6.897 -8.252 0.080 1.00 0.00 9 GLY A C 2
ATOM 1743 O O . GLY A 1 9 ? 6.378 -8.092 -1.027 1.00 0.00 9 GLY A O 2
ATOM 1747 N N . GLU A 1 10 ? 6.298 -8.904 1.062 1.00 0.00 10 GLU A N 2
ATOM 1748 C CA . GLU A 1 10 ? 4.983 -9.492 0.872 1.00 0.00 10 GLU A CA 2
ATOM 1749 C C . GLU A 1 10 ? 3.917 -8.402 0.806 1.00 0.00 10 GLU A C 2
ATOM 1750 O O . GLU A 1 10 ? 3.676 -7.693 1.788 1.00 0.00 10 GLU A O 2
ATOM 1762 N N . ASN A 1 11 ? 3.315 -8.257 -0.374 1.00 0.00 11 ASN A N 2
ATOM 1763 C CA . ASN A 1 11 ? 2.242 -7.288 -0.611 1.00 0.00 11 ASN A CA 2
ATOM 1764 C C . ASN A 1 11 ? 2.740 -5.850 -0.526 1.00 0.00 11 ASN A C 2
ATOM 1765 O O . ASN A 1 11 ? 1.939 -4.919 -0.446 1.00 0.00 11 ASN A O 2
ATOM 1776 N N . LYS A 1 12 ? 4.054 -5.661 -0.571 1.00 0.00 12 LYS A N 2
ATOM 1777 C CA . LYS A 1 12 ? 4.618 -4.321 -0.488 1.00 0.00 12 LYS A CA 2
ATOM 1778 C C . LYS A 1 12 ? 5.896 -4.188 -1.307 1.00 0.00 12 LYS A C 2
ATOM 1779 O O . LYS A 1 12 ? 6.679 -5.129 -1.423 1.00 0.00 12 LYS A O 2
ATOM 1798 N N . PHE A 1 13 ? 6.080 -3.013 -1.885 1.00 0.00 13 PHE A N 2
ATOM 1799 C CA . PHE A 1 13 ? 7.324 -2.656 -2.545 1.00 0.00 13 PHE A CA 2
ATOM 1800 C C . PHE A 1 13 ? 7.841 -1.362 -1.946 1.00 0.00 13 PHE A C 2
ATOM 1801 O O . PHE A 1 13 ? 7.104 -0.379 -1.852 1.00 0.00 13 PHE A O 2
ATOM 1818 N N . TYR A 1 14 ? 9.090 -1.355 -1.521 1.00 0.00 14 TYR A N 2
ATOM 1819 C CA . TYR A 1 14 ? 9.632 -0.195 -0.846 1.00 0.00 14 TYR A CA 2
ATOM 1820 C C . TYR A 1 14 ? 11.001 0.176 -1.393 1.00 0.00 14 TYR A C 2
ATOM 1821 O O . TYR A 1 14 ? 11.889 -0.666 -1.524 1.00 0.00 14 TYR A O 2
ATOM 1839 N N . ILE A 1 15 ? 11.149 1.442 -1.738 1.00 0.00 15 ILE A N 2
ATOM 1840 C CA . ILE A 1 15 ? 12.426 1.976 -2.166 1.00 0.00 15 ILE A CA 2
ATOM 1841 C C . ILE A 1 15 ? 13.190 2.487 -0.955 1.00 0.00 15 ILE A C 2
ATOM 1842 O O . ILE A 1 15 ? 12.739 3.406 -0.262 1.00 0.00 15 ILE A O 2
ATOM 1858 N N . GLY A 1 16 ? 14.324 1.867 -0.686 1.00 0.00 16 GLY A N 2
ATOM 1859 C CA . GLY A 1 16 ? 15.126 2.243 0.454 1.00 0.00 16 GLY A CA 2
ATOM 1860 C C . GLY A 1 16 ? 16.204 1.223 0.738 1.00 0.00 16 GLY A C 2
ATOM 1861 O O . GLY A 1 16 ? 16.242 0.161 0.112 1.00 0.00 16 GLY A O 2
ATOM 1865 N N . ASP A 1 17 ? 17.075 1.540 1.678 1.00 0.00 17 ASP A N 2
ATOM 1866 C CA . ASP A 1 17 ? 18.177 0.656 2.024 1.00 0.00 17 ASP A CA 2
ATOM 1867 C C . ASP A 1 17 ? 17.690 -0.502 2.878 1.00 0.00 17 ASP A C 2
ATOM 1868 O O . ASP A 1 17 ? 17.959 -1.667 2.578 1.00 0.00 17 ASP A O 2
ATOM 1877 N N . ASP A 1 18 ? 16.943 -0.178 3.918 1.00 0.00 18 ASP A N 2
ATOM 1878 C CA . ASP A 1 18 ? 16.499 -1.172 4.885 1.00 0.00 18 ASP A CA 2
ATOM 1879 C C . ASP A 1 18 ? 14.980 -1.136 5.004 1.00 0.00 18 ASP A C 2
ATOM 1880 O O . ASP A 1 18 ? 14.340 -0.210 4.505 1.00 0.00 18 ASP A O 2
ATOM 1889 N N . GLU A 1 19 ? 14.405 -2.136 5.657 1.00 0.00 19 GLU A N 2
ATOM 1890 C CA . GLU A 1 19 ? 12.977 -2.141 5.944 1.00 0.00 19 GLU A CA 2
ATOM 1891 C C . GLU A 1 19 ? 12.662 -1.048 6.958 1.00 0.00 19 GLU A C 2
ATOM 1892 O O . GLU A 1 19 ? 11.581 -0.458 6.948 1.00 0.00 19 GLU A O 2
ATOM 1904 N N . ASN A 1 20 ? 13.634 -0.772 7.817 1.00 0.00 20 ASN A N 2
ATOM 1905 C CA . ASN A 1 20 ? 13.507 0.283 8.813 1.00 0.00 20 ASN A CA 2
ATOM 1906 C C . ASN A 1 20 ? 13.949 1.624 8.236 1.00 0.00 20 ASN A C 2
ATOM 1907 O O . ASN A 1 20 ? 14.105 2.604 8.961 1.00 0.00 20 ASN A O 2
ATOM 1918 N N . ASN A 1 21 ? 14.144 1.658 6.923 1.00 0.00 21 ASN A N 2
ATOM 1919 C CA . ASN A 1 21 ? 14.545 2.876 6.233 1.00 0.00 21 ASN A CA 2
ATOM 1920 C C . ASN A 1 21 ? 13.996 2.869 4.810 1.00 0.00 21 ASN A C 2
ATOM 1921 O O . ASN A 1 21 ? 14.737 2.716 3.836 1.00 0.00 21 ASN A O 2
ATOM 1932 N N . ALA A 1 22 ? 12.685 2.984 4.706 1.00 0.00 22 ALA A N 2
ATOM 1933 C CA . ALA A 1 22 ? 12.016 3.021 3.418 1.00 0.00 22 ALA A CA 2
ATOM 1934 C C . ALA A 1 22 ? 11.528 4.429 3.123 1.00 0.00 22 ALA A C 2
ATOM 1935 O O . ALA A 1 22 ? 10.793 5.018 3.917 1.00 0.00 22 ALA A O 2
ATOM 1942 N N . LEU A 1 23 ? 11.944 4.965 1.986 1.00 0.00 23 LEU A N 2
ATOM 1943 C CA . LEU A 1 23 ? 11.581 6.321 1.601 1.00 0.00 23 LEU A CA 2
ATOM 1944 C C . LEU A 1 23 ? 10.294 6.314 0.791 1.00 0.00 23 LEU A C 2
ATOM 1945 O O . LEU A 1 23 ? 9.586 7.316 0.719 1.00 0.00 23 LEU A O 2
ATOM 1961 N N . ALA A 1 24 ? 10.005 5.175 0.182 1.00 0.00 24 ALA A N 2
ATOM 1962 C CA . ALA A 1 24 ? 8.803 5.018 -0.622 1.00 0.00 24 ALA A CA 2
ATOM 1963 C C . ALA A 1 24 ? 8.263 3.599 -0.507 1.00 0.00 24 ALA A C 2
ATOM 1964 O O . ALA A 1 24 ? 8.799 2.676 -1.114 1.00 0.00 24 ALA A O 2
ATOM 1971 N N . GLU A 1 25 ? 7.215 3.431 0.284 1.00 0.00 25 GLU A N 2
ATOM 1972 C CA . GLU A 1 25 ? 6.623 2.116 0.513 1.00 0.00 25 GLU A CA 2
ATOM 1973 C C . GLU A 1 25 ? 5.180 2.074 0.016 1.00 0.00 25 GLU A C 2
ATOM 1974 O O . GLU A 1 25 ? 4.335 2.850 0.471 1.00 0.00 25 GLU A O 2
ATOM 1986 N N . ILE A 1 26 ? 4.905 1.173 -0.918 1.00 0.00 26 ILE A N 2
ATOM 1987 C CA . ILE A 1 26 ? 3.563 1.004 -1.455 1.00 0.00 26 ILE A CA 2
ATOM 1988 C C . ILE A 1 26 ? 3.078 -0.431 -1.243 1.00 0.00 26 ILE A C 2
ATOM 1989 O O . ILE A 1 26 ? 3.829 -1.387 -1.451 1.00 0.00 26 ILE A O 2
ATOM 2005 N N . THR A 1 27 ? 1.838 -0.575 -0.800 1.00 0.00 27 THR A N 2
ATOM 2006 C CA . THR A 1 27 ? 1.262 -1.883 -0.537 1.00 0.00 27 THR A CA 2
ATOM 2007 C C . THR A 1 27 ? 0.066 -2.142 -1.445 1.00 0.00 27 THR A C 2
ATOM 2008 O O . THR A 1 27 ? -0.554 -1.203 -1.950 1.00 0.00 27 THR A O 2
ATOM 2019 N N . TYR A 1 28 ? -0.253 -3.412 -1.653 1.00 0.00 28 TYR A N 2
ATOM 2020 C CA . TYR A 1 28 ? -1.436 -3.782 -2.413 1.00 0.00 28 TYR A CA 2
ATOM 2021 C C . TYR A 1 28 ? -1.947 -5.145 -1.966 1.00 0.00 28 TYR A C 2
ATOM 2022 O O . TYR A 1 28 ? -1.161 -6.049 -1.669 1.00 0.00 28 TYR A O 2
ATOM 2040 N N . ARG A 1 29 ? -3.259 -5.289 -1.916 1.00 0.00 29 ARG A N 2
ATOM 2041 C CA . ARG A 1 29 ? -3.878 -6.534 -1.494 1.00 0.00 29 ARG A CA 2
ATOM 2042 C C . ARG A 1 29 ? -4.906 -6.982 -2.530 1.00 0.00 29 ARG A C 2
ATOM 2043 O O . ARG A 1 29 ? -5.489 -6.158 -3.234 1.00 0.00 29 ARG A O 2
ATOM 2064 N N . PHE A 1 30 ? -5.112 -8.286 -2.636 1.00 0.00 30 PHE A N 2
ATOM 2065 C CA . PHE A 1 30 ? -6.091 -8.828 -3.568 1.00 0.00 30 PHE A CA 2
ATOM 2066 C C . PHE A 1 30 ? -7.478 -8.822 -2.936 1.00 0.00 30 PHE A C 2
ATOM 2067 O O . PHE A 1 30 ? -7.813 -9.708 -2.147 1.00 0.00 30 PHE A O 2
ATOM 2084 N N . VAL A 1 31 ? -8.275 -7.816 -3.268 1.00 0.00 31 VAL A N 2
ATOM 2085 C CA . VAL A 1 31 ? -9.624 -7.711 -2.726 1.00 0.00 31 VAL A CA 2
ATOM 2086 C C . VAL A 1 31 ? -10.567 -8.690 -3.414 1.00 0.00 31 VAL A C 2
ATOM 2087 O O . VAL A 1 31 ? -11.422 -9.299 -2.769 1.00 0.00 31 VAL A O 2
ATOM 2100 N N . ASP A 1 32 ? -10.402 -8.851 -4.720 1.00 0.00 32 ASP A N 2
ATOM 2101 C CA . ASP A 1 32 ? -11.249 -9.762 -5.473 1.00 0.00 32 ASP A CA 2
ATOM 2102 C C . ASP A 1 32 ? -10.518 -10.312 -6.689 1.00 0.00 32 ASP A C 2
ATOM 2103 O O . ASP A 1 32 ? -10.707 -9.826 -7.799 1.00 0.00 32 ASP A O 2
ATOM 2112 N N . ASN A 1 33 ? -9.650 -11.291 -6.432 1.00 0.00 33 ASN A N 2
ATOM 2113 C CA . ASN A 1 33 ? -8.921 -12.044 -7.461 1.00 0.00 33 ASN A CA 2
ATOM 2114 C C . ASN A 1 33 ? -8.248 -11.137 -8.494 1.00 0.00 33 ASN A C 2
ATOM 2115 O O . ASN A 1 33 ? -7.076 -10.794 -8.359 1.00 0.00 33 ASN A O 2
ATOM 2126 N N . ASN A 1 34 ? -9.007 -10.726 -9.500 1.00 0.00 34 ASN A N 2
ATOM 2127 C CA . ASN A 1 34 ? -8.471 -9.908 -10.588 1.00 0.00 34 ASN A CA 2
ATOM 2128 C C . ASN A 1 34 ? -8.418 -8.435 -10.189 1.00 0.00 34 ASN A C 2
ATOM 2129 O O . ASN A 1 34 ? -8.110 -7.571 -11.005 1.00 0.00 34 ASN A O 2
ATOM 2140 N N . GLU A 1 35 ? -8.723 -8.156 -8.937 1.00 0.00 35 GLU A N 2
ATOM 2141 C CA . GLU A 1 35 ? -8.824 -6.792 -8.457 1.00 0.00 35 GLU A CA 2
ATOM 2142 C C . GLU A 1 35 ? -7.903 -6.588 -7.261 1.00 0.00 35 GLU A C 2
ATOM 2143 O O . GLU A 1 35 ? -8.019 -7.291 -6.252 1.00 0.00 35 GLU A O 2
ATOM 2155 N N . ILE A 1 36 ? -6.988 -5.633 -7.381 1.00 0.00 36 ILE A N 2
ATOM 2156 C CA . ILE A 1 36 ? -6.026 -5.353 -6.325 1.00 0.00 36 ILE A CA 2
ATOM 2157 C C . ILE A 1 36 ? -6.190 -3.931 -5.794 1.00 0.00 36 ILE A C 2
ATOM 2158 O O . ILE A 1 36 ? -6.313 -2.972 -6.563 1.00 0.00 36 ILE A O 2
ATOM 2174 N N . ASN A 1 37 ? -6.205 -3.808 -4.476 1.00 0.00 37 ASN A N 2
ATOM 2175 C CA . ASN A 1 37 ? -6.351 -2.510 -3.832 1.00 0.00 37 ASN A CA 2
ATOM 2176 C C . ASN A 1 37 ? -4.999 -2.000 -3.369 1.00 0.00 37 ASN A C 2
ATOM 2177 O O . ASN A 1 37 ? -4.145 -2.779 -2.952 1.00 0.00 37 ASN A O 2
ATOM 2188 N N . ILE A 1 38 ? -4.804 -0.700 -3.462 1.00 0.00 38 ILE A N 2
ATOM 2189 C CA . ILE A 1 38 ? -3.624 -0.062 -2.903 1.00 0.00 38 ILE A CA 2
ATOM 2190 C C . ILE A 1 38 ? -4.053 0.824 -1.740 1.00 0.00 38 ILE A C 2
ATOM 2191 O O . ILE A 1 38 ? -4.665 1.874 -1.940 1.00 0.00 38 ILE A O 2
ATOM 2207 N N . ASP A 1 39 ? -3.771 0.374 -0.526 1.00 0.00 39 ASP A N 2
ATOM 2208 C CA . ASP A 1 39 ? -4.222 1.070 0.672 1.00 0.00 39 ASP A CA 2
ATOM 2209 C C . ASP A 1 39 ? -3.146 1.994 1.227 1.00 0.00 39 ASP A C 2
ATOM 2210 O O . ASP A 1 39 ? -3.390 3.179 1.456 1.00 0.00 39 ASP A O 2
ATOM 2219 N N . HIS A 1 40 ? -1.961 1.456 1.436 1.00 0.00 40 HIS A N 2
ATOM 2220 C CA . HIS A 1 40 ? -0.871 2.208 2.030 1.00 0.00 40 HIS A CA 2
ATOM 2221 C C . HIS A 1 40 ? 0.150 2.624 0.976 1.00 0.00 40 HIS A C 2
ATOM 2222 O O . HIS A 1 40 ? 0.661 1.801 0.218 1.00 0.00 40 HIS A O 2
ATOM 2237 N N . THR A 1 41 ? 0.430 3.916 0.927 1.00 0.00 41 THR A N 2
ATOM 2238 C CA . THR A 1 41 ? 1.461 4.440 0.051 1.00 0.00 41 THR A CA 2
ATOM 2239 C C . THR A 1 41 ? 2.176 5.609 0.722 1.00 0.00 41 THR A C 2
ATOM 2240 O O . THR A 1 41 ? 1.652 6.723 0.784 1.00 0.00 41 THR A O 2
ATOM 2251 N N . GLY A 1 42 ? 3.358 5.335 1.251 1.00 0.00 42 GLY A N 2
ATOM 2252 C CA . GLY A 1 42 ? 4.125 6.352 1.935 1.00 0.00 42 GLY A CA 2
ATOM 2253 C C . GLY A 1 42 ? 5.397 6.684 1.193 1.00 0.00 42 GLY A C 2
ATOM 2254 O O . GLY A 1 42 ? 6.379 5.947 1.271 1.00 0.00 42 GLY A O 2
ATOM 2258 N N . VAL A 1 43 ? 5.370 7.779 0.453 1.00 0.00 43 VAL A N 2
ATOM 2259 C CA . VAL A 1 43 ? 6.519 8.205 -0.329 1.00 0.00 43 VAL A CA 2
ATOM 2260 C C . VAL A 1 43 ? 6.986 9.580 0.125 1.00 0.00 43 VAL A C 2
ATOM 2261 O O . VAL A 1 43 ? 6.186 10.515 0.208 1.00 0.00 43 VAL A O 2
ATOM 2274 N N . SER A 1 44 ? 8.271 9.693 0.433 1.00 0.00 44 SER A N 2
ATOM 2275 C CA . SER A 1 44 ? 8.854 10.962 0.826 1.00 0.00 44 SER A CA 2
ATOM 2276 C C . SER A 1 44 ? 8.941 11.883 -0.385 1.00 0.00 44 SER A C 2
ATOM 2277 O O . SER A 1 44 ? 9.441 11.492 -1.443 1.00 0.00 44 SER A O 2
ATOM 2285 N N . ASP A 1 45 ? 8.465 13.102 -0.223 1.00 0.00 45 ASP A N 2
ATOM 2286 C CA . ASP A 1 45 ? 8.373 14.039 -1.333 1.00 0.00 45 ASP A CA 2
ATOM 2287 C C . ASP A 1 45 ? 9.315 15.219 -1.128 1.00 0.00 45 ASP A C 2
ATOM 2288 O O . ASP A 1 45 ? 9.309 16.175 -1.904 1.00 0.00 45 ASP A O 2
ATOM 2297 N N . GLU A 1 46 ? 10.135 15.132 -0.084 1.00 0.00 46 GLU A N 2
ATOM 2298 C CA . GLU A 1 46 ? 11.103 16.177 0.240 1.00 0.00 46 GLU A CA 2
ATOM 2299 C C . GLU A 1 46 ? 12.109 16.369 -0.889 1.00 0.00 46 GLU A C 2
ATOM 2300 O O . GLU A 1 46 ? 12.670 17.452 -1.048 1.00 0.00 46 GLU A O 2
ATOM 2312 N N . LEU A 1 47 ? 12.330 15.315 -1.668 1.00 0.00 47 LEU A N 2
ATOM 2313 C CA . LEU A 1 47 ? 13.256 15.370 -2.791 1.00 0.00 47 LEU A CA 2
ATOM 2314 C C . LEU A 1 47 ? 12.796 16.398 -3.819 1.00 0.00 47 LEU A C 2
ATOM 2315 O O . LEU A 1 47 ? 13.600 17.161 -4.352 1.00 0.00 47 LEU A O 2
ATOM 2331 N N . GLY A 1 48 ? 11.493 16.412 -4.089 1.00 0.00 48 GLY A N 2
ATOM 2332 C CA . GLY A 1 48 ? 10.941 17.356 -5.042 1.00 0.00 48 GLY A CA 2
ATOM 2333 C C . GLY A 1 48 ? 11.048 16.860 -6.470 1.00 0.00 48 GLY A C 2
ATOM 2334 O O . GLY A 1 48 ? 10.355 17.351 -7.362 1.00 0.00 48 GLY A O 2
ATOM 2338 N N . GLY A 1 49 ? 11.911 15.877 -6.685 1.00 0.00 49 GLY A N 2
ATOM 2339 C CA . GLY A 1 49 ? 12.110 15.329 -8.009 1.00 0.00 49 GLY A CA 2
ATOM 2340 C C . GLY A 1 49 ? 12.324 13.833 -7.970 1.00 0.00 49 GLY A C 2
ATOM 2341 O O . GLY A 1 49 ? 11.894 13.176 -7.021 1.00 0.00 49 GLY A O 2
ATOM 2345 N N . GLN A 1 50 ? 12.996 13.308 -8.998 1.00 0.00 50 GLN A N 2
ATOM 2346 C CA . GLN A 1 50 ? 13.256 11.872 -9.133 1.00 0.00 50 GLN A CA 2
ATOM 2347 C C . GLN A 1 50 ? 11.974 11.097 -9.438 1.00 0.00 50 GLN A C 2
ATOM 2348 O O . GLN A 1 50 ? 10.906 11.381 -8.895 1.00 0.00 50 GLN A O 2
ATOM 2362 N N . GLY A 1 51 ? 12.086 10.107 -10.312 1.00 0.00 51 GLY A N 2
ATOM 2363 C CA . GLY A 1 51 ? 10.932 9.308 -10.686 1.00 0.00 51 GLY A CA 2
ATOM 2364 C C . GLY A 1 51 ? 10.614 8.242 -9.654 1.00 0.00 51 GLY A C 2
ATOM 2365 O O . GLY A 1 51 ? 10.393 7.083 -9.997 1.00 0.00 51 GLY A O 2
ATOM 2369 N N . VAL A 1 52 ? 10.586 8.641 -8.388 1.00 0.00 52 VAL A N 2
ATOM 2370 C CA . VAL A 1 52 ? 10.339 7.717 -7.289 1.00 0.00 52 VAL A CA 2
ATOM 2371 C C . VAL A 1 52 ? 8.930 7.142 -7.378 1.00 0.00 52 VAL A C 2
ATOM 2372 O O . VAL A 1 52 ? 8.741 5.925 -7.433 1.00 0.00 52 VAL A O 2
ATOM 2385 N N . GLY A 1 53 ? 7.949 8.034 -7.415 1.00 0.00 53 GLY A N 2
ATOM 2386 C CA . GLY A 1 53 ? 6.562 7.622 -7.445 1.00 0.00 53 GLY A CA 2
ATOM 2387 C C . GLY A 1 53 ? 6.210 6.846 -8.696 1.00 0.00 53 GLY A C 2
ATOM 2388 O O . GLY A 1 53 ? 5.597 5.783 -8.617 1.00 0.00 53 GLY A O 2
ATOM 2392 N N . LYS A 1 54 ? 6.617 7.360 -9.850 1.00 0.00 54 LYS A N 2
ATOM 2393 C CA . LYS A 1 54 ? 6.259 6.742 -11.119 1.00 0.00 54 LYS A CA 2
ATOM 2394 C C . LYS A 1 54 ? 6.929 5.385 -11.308 1.00 0.00 54 LYS A C 2
ATOM 2395 O O . LYS A 1 54 ? 6.398 4.536 -12.016 1.00 0.00 54 LYS A O 2
ATOM 2414 N N . LYS A 1 55 ? 8.083 5.173 -10.685 1.00 0.00 55 LYS A N 2
ATOM 2415 C CA . LYS A 1 55 ? 8.750 3.878 -10.789 1.00 0.00 55 LYS A CA 2
ATOM 2416 C C . LYS A 1 55 ? 7.935 2.813 -10.061 1.00 0.00 55 LYS A C 2
ATOM 2417 O O . LYS A 1 55 ? 7.701 1.727 -10.591 1.00 0.00 55 LYS A O 2
ATOM 2436 N N . LEU A 1 56 ? 7.488 3.142 -8.854 1.00 0.00 56 LEU A N 2
ATOM 2437 C CA . LEU A 1 56 ? 6.641 2.238 -8.084 1.00 0.00 56 LEU A CA 2
ATOM 2438 C C . LEU A 1 56 ? 5.294 2.059 -8.768 1.00 0.00 56 LEU A C 2
ATOM 2439 O O . LEU A 1 56 ? 4.801 0.937 -8.905 1.00 0.00 56 LEU A O 2
ATOM 2455 N N . LEU A 1 57 ? 4.707 3.170 -9.199 1.00 0.00 57 LEU A N 2
ATOM 2456 C CA . LEU A 1 57 ? 3.431 3.138 -9.897 1.00 0.00 57 LEU A CA 2
ATOM 2457 C C . LEU A 1 57 ? 3.520 2.289 -11.154 1.00 0.00 57 LEU A C 2
ATOM 2458 O O . LEU A 1 57 ? 2.686 1.413 -11.367 1.00 0.00 57 LEU A O 2
ATOM 2474 N N . LYS A 1 58 ? 4.540 2.526 -11.976 1.00 0.00 58 LYS A N 2
ATOM 2475 C CA . LYS A 1 58 ? 4.694 1.788 -13.223 1.00 0.00 58 LYS A CA 2
ATOM 2476 C C . LYS A 1 58 ? 4.818 0.292 -12.954 1.00 0.00 58 LYS A C 2
ATOM 2477 O O . LYS A 1 58 ? 4.287 -0.516 -13.703 1.00 0.00 58 LYS A O 2
ATOM 2496 N N . ALA A 1 59 ? 5.513 -0.065 -11.880 1.00 0.00 59 ALA A N 2
ATOM 2497 C CA . ALA A 1 59 ? 5.698 -1.465 -11.520 1.00 0.00 59 ALA A CA 2
ATOM 2498 C C . ALA A 1 59 ? 4.363 -2.128 -11.186 1.00 0.00 59 ALA A C 2
ATOM 2499 O O . ALA A 1 59 ? 4.076 -3.241 -11.635 1.00 0.00 59 ALA A O 2
ATOM 2506 N N . VAL A 1 60 ? 3.545 -1.431 -10.407 1.00 0.00 60 VAL A N 2
ATOM 2507 C CA . VAL A 1 60 ? 2.241 -1.950 -10.010 1.00 0.00 60 VAL A CA 2
ATOM 2508 C C . VAL A 1 60 ? 1.268 -1.943 -11.192 1.00 0.00 60 VAL A C 2
ATOM 2509 O O . VAL A 1 60 ? 0.499 -2.888 -11.376 1.00 0.00 60 VAL A O 2
ATOM 2522 N N . VAL A 1 61 ? 1.319 -0.888 -11.995 1.00 0.00 61 VAL A N 2
ATOM 2523 C CA . VAL A 1 61 ? 0.455 -0.776 -13.167 1.00 0.00 61 VAL A CA 2
ATOM 2524 C C . VAL A 1 61 ? 0.863 -1.789 -14.233 1.00 0.00 61 VAL A C 2
ATOM 2525 O O . VAL A 1 61 ? 0.016 -2.333 -14.933 1.00 0.00 61 VAL A O 2
ATOM 2538 N N . GLU A 1 62 ? 2.161 -2.046 -14.344 1.00 0.00 62 GLU A N 2
ATOM 2539 C CA . GLU A 1 62 ? 2.666 -3.093 -15.227 1.00 0.00 62 GLU A CA 2
ATOM 2540 C C . GLU A 1 62 ? 2.093 -4.435 -14.790 1.00 0.00 62 GLU A C 2
ATOM 2541 O O . GLU A 1 62 ? 1.545 -5.184 -15.598 1.00 0.00 62 GLU A O 2
ATOM 2553 N N . HIS A 1 63 ? 2.212 -4.703 -13.494 1.00 0.00 63 HIS A N 2
ATOM 2554 C CA . HIS A 1 63 ? 1.617 -5.879 -12.866 1.00 0.00 63 HIS A CA 2
ATOM 2555 C C . HIS A 1 63 ? 0.134 -5.990 -13.228 1.00 0.00 63 HIS A C 2
ATOM 2556 O O . HIS A 1 63 ? -0.360 -7.067 -13.590 1.00 0.00 63 HIS A O 2
ATOM 2571 N N . ALA A 1 64 ? -0.564 -4.868 -13.144 1.00 0.00 64 ALA A N 2
ATOM 2572 C CA . ALA A 1 64 ? -1.980 -4.820 -13.458 1.00 0.00 64 ALA A CA 2
ATOM 2573 C C . ALA A 1 64 ? -2.220 -5.023 -14.949 1.00 0.00 64 ALA A C 2
ATOM 2574 O O . ALA A 1 64 ? -3.155 -5.706 -15.338 1.00 0.00 64 ALA A O 2
ATOM 2581 N N . ARG A 1 65 ? -1.366 -4.442 -15.778 1.00 0.00 65 ARG A N 2
ATOM 2582 C CA . ARG A 1 65 ? -1.527 -4.536 -17.222 1.00 0.00 65 ARG A CA 2
ATOM 2583 C C . ARG A 1 65 ? -1.293 -5.957 -17.715 1.00 0.00 65 ARG A C 2
ATOM 2584 O O . ARG A 1 65 ? -2.029 -6.441 -18.573 1.00 0.00 65 ARG A O 2
ATOM 2605 N N . GLU A 1 66 ? -0.277 -6.621 -17.165 1.00 0.00 66 GLU A N 2
ATOM 2606 C CA . GLU A 1 66 ? 0.042 -7.996 -17.549 1.00 0.00 66 GLU A CA 2
ATOM 2607 C C . GLU A 1 66 ? -1.157 -8.910 -17.361 1.00 0.00 66 GLU A C 2
ATOM 2608 O O . GLU A 1 66 ? -1.576 -9.609 -18.286 1.00 0.00 66 GLU A O 2
ATOM 2620 N N . ASN A 1 67 ? -1.712 -8.888 -16.159 1.00 0.00 67 ASN A N 2
ATOM 2621 C CA . ASN A 1 67 ? -2.755 -9.832 -15.784 1.00 0.00 67 ASN A CA 2
ATOM 2622 C C . ASN A 1 67 ? -4.137 -9.192 -15.857 1.00 0.00 67 ASN A C 2
ATOM 2623 O O . ASN A 1 67 ? -5.124 -9.776 -15.415 1.00 0.00 67 ASN A O 2
ATOM 2634 N N . ASN A 1 68 ? -4.194 -7.993 -16.437 1.00 0.00 68 ASN A N 2
ATOM 2635 C CA . ASN A 1 68 ? -5.440 -7.228 -16.566 1.00 0.00 68 ASN A CA 2
ATOM 2636 C C . ASN A 1 68 ? -6.153 -7.103 -15.223 1.00 0.00 68 ASN A C 2
ATOM 2637 O O . ASN A 1 68 ? -7.356 -7.350 -15.110 1.00 0.00 68 ASN A O 2
ATOM 2648 N N . LEU A 1 69 ? -5.400 -6.707 -14.213 1.00 0.00 69 LEU A N 2
ATOM 2649 C CA . LEU A 1 69 ? -5.924 -6.571 -12.868 1.00 0.00 69 LEU A CA 2
ATOM 2650 C C . LEU A 1 69 ? -6.482 -5.171 -12.659 1.00 0.00 69 LEU A C 2
ATOM 2651 O O . LEU A 1 69 ? -5.884 -4.185 -13.089 1.00 0.00 69 LEU A O 2
ATOM 2667 N N . LYS A 1 70 ? -7.628 -5.092 -12.005 1.00 0.00 70 LYS A N 2
ATOM 2668 C CA . LYS A 1 70 ? -8.256 -3.815 -11.723 1.00 0.00 70 LYS A CA 2
ATOM 2669 C C . LYS A 1 70 ? -7.619 -3.182 -10.496 1.00 0.00 70 LYS A C 2
ATOM 2670 O O . LYS A 1 70 ? -7.300 -3.875 -9.527 1.00 0.00 70 LYS A O 2
ATOM 2689 N N . ILE A 1 71 ? -7.431 -1.874 -10.546 1.00 0.00 71 ILE A N 2
ATOM 2690 C CA . ILE A 1 71 ? -6.773 -1.155 -9.468 1.00 0.00 71 ILE A CA 2
ATOM 2691 C C . ILE A 1 71 ? -7.748 -0.237 -8.740 1.00 0.00 71 ILE A C 2
ATOM 2692 O O . ILE A 1 71 ? -8.431 0.576 -9.358 1.00 0.00 71 ILE A O 2
ATOM 2708 N N . ILE A 1 72 ? -7.820 -0.386 -7.426 1.00 0.00 72 ILE A N 2
ATOM 2709 C CA . ILE A 1 72 ? -8.569 0.541 -6.589 1.00 0.00 72 ILE A CA 2
ATOM 2710 C C . ILE A 1 72 ? -7.653 1.128 -5.522 1.00 0.00 72 ILE A C 2
ATOM 2711 O O . ILE A 1 72 ? -6.937 0.400 -4.834 1.00 0.00 72 ILE A O 2
ATOM 2727 N N . ALA A 1 73 ? -7.654 2.444 -5.399 1.00 0.00 73 ALA A N 2
ATOM 2728 C CA . ALA A 1 73 ? -6.741 3.116 -4.487 1.00 0.00 73 ALA A CA 2
ATOM 2729 C C . ALA A 1 73 ? -7.470 3.653 -3.264 1.00 0.00 73 ALA A C 2
ATOM 2730 O O . ALA A 1 73 ? -8.539 4.251 -3.377 1.00 0.00 73 ALA A O 2
ATOM 2737 N N . SER A 1 74 ? -6.887 3.422 -2.096 1.00 0.00 74 SER A N 2
ATOM 2738 C CA . SER A 1 74 ? -7.419 3.948 -0.850 1.00 0.00 74 SER A CA 2
ATOM 2739 C C . SER A 1 74 ? -6.469 5.008 -0.294 1.00 0.00 74 SER A C 2
ATOM 2740 O O . SER A 1 74 ? -6.761 5.667 0.708 1.00 0.00 74 SER A O 2
ATOM 2748 N N . CYS A 1 75 ? -5.332 5.159 -0.958 1.00 0.00 75 CYS A N 2
ATOM 2749 C CA . CYS A 1 75 ? -4.339 6.152 -0.582 1.00 0.00 75 CYS A CA 2
ATOM 2750 C C . CYS A 1 75 ? -4.494 7.409 -1.433 1.00 0.00 75 CYS A C 2
ATOM 2751 O O . CYS A 1 75 ? -4.336 7.369 -2.657 1.00 0.00 75 CYS A O 2
ATOM 2759 N N . SER A 1 76 ? -4.809 8.519 -0.781 1.00 0.00 76 SER A N 2
ATOM 2760 C CA . SER A 1 76 ? -5.034 9.789 -1.462 1.00 0.00 76 SER A CA 2
ATOM 2761 C C . SER A 1 76 ? -3.812 10.213 -2.280 1.00 0.00 76 SER A C 2
ATOM 2762 O O . SER A 1 76 ? -3.951 10.813 -3.352 1.00 0.00 76 SER A O 2
ATOM 2770 N N . PHE A 1 77 ? -2.624 9.886 -1.780 1.00 0.00 77 PHE A N 2
ATOM 2771 C CA . PHE A 1 77 ? -1.374 10.236 -2.448 1.00 0.00 77 PHE A CA 2
ATOM 2772 C C . PHE A 1 77 ? -1.325 9.636 -3.855 1.00 0.00 77 PHE A C 2
ATOM 2773 O O . PHE A 1 77 ? -1.086 10.341 -4.836 1.00 0.00 77 PHE A O 2
ATOM 2790 N N . ALA A 1 78 ? -1.574 8.335 -3.945 1.00 0.00 78 ALA A N 2
ATOM 2791 C CA . ALA A 1 78 ? -1.533 7.639 -5.222 1.00 0.00 78 ALA A CA 2
ATOM 2792 C C . ALA A 1 78 ? -2.771 7.952 -6.053 1.00 0.00 78 ALA A C 2
ATOM 2793 O O . ALA A 1 78 ? -2.687 8.132 -7.267 1.00 0.00 78 ALA A O 2
ATOM 2800 N N . LYS A 1 79 ? -3.909 8.038 -5.378 1.00 0.00 79 LYS A N 2
ATOM 2801 C CA . LYS A 1 79 ? -5.188 8.312 -6.025 1.00 0.00 79 LYS A CA 2
ATOM 2802 C C . LYS A 1 79 ? -5.133 9.592 -6.857 1.00 0.00 79 LYS A C 2
ATOM 2803 O O . LYS A 1 79 ? -5.617 9.628 -7.990 1.00 0.00 79 LYS A O 2
ATOM 2822 N N . HIS A 1 80 ? -4.514 10.628 -6.304 1.00 0.00 80 HIS A N 2
ATOM 2823 C CA . HIS A 1 80 ? -4.406 11.914 -6.992 1.00 0.00 80 HIS A CA 2
ATOM 2824 C C . HIS A 1 80 ? -3.549 11.811 -8.246 1.00 0.00 80 HIS A C 2
ATOM 2825 O O . HIS A 1 80 ? -3.737 12.569 -9.191 1.00 0.00 80 HIS A O 2
ATOM 2840 N N . MET A 1 81 ? -2.615 10.870 -8.259 1.00 0.00 81 MET A N 2
ATOM 2841 C CA . MET A 1 81 ? -1.746 10.683 -9.415 1.00 0.00 81 MET A CA 2
ATOM 2842 C C . MET A 1 81 ? -2.414 9.790 -10.455 1.00 0.00 81 MET A C 2
ATOM 2843 O O . MET A 1 81 ? -2.160 9.915 -11.653 1.00 0.00 81 MET A O 2
ATOM 2857 N N . LEU A 1 82 ? -3.277 8.897 -9.987 1.00 0.00 82 LEU A N 2
ATOM 2858 C CA . LEU A 1 82 ? -3.999 7.987 -10.869 1.00 0.00 82 LEU A CA 2
ATOM 2859 C C . LEU A 1 82 ? -5.056 8.738 -11.674 1.00 0.00 82 LEU A C 2
ATOM 2860 O O . LEU A 1 82 ? -5.229 8.494 -12.866 1.00 0.00 82 LEU A O 2
ATOM 2876 N N . GLU A 1 83 ? -5.759 9.657 -11.018 1.00 0.00 83 GLU A N 2
ATOM 2877 C CA . GLU A 1 83 ? -6.761 10.479 -11.694 1.00 0.00 83 GLU A CA 2
ATOM 2878 C C . GLU A 1 83 ? -6.095 11.599 -12.490 1.00 0.00 83 GLU A C 2
ATOM 2879 O O . GLU A 1 83 ? -6.704 12.191 -13.387 1.00 0.00 83 GLU A O 2
ATOM 2891 N N . LYS A 1 84 ? -4.844 11.882 -12.154 1.00 0.00 84 LYS A N 2
ATOM 2892 C CA . LYS A 1 84 ? -4.087 12.939 -12.807 1.00 0.00 84 LYS A CA 2
ATOM 2893 C C . LYS A 1 84 ? -3.751 12.550 -14.241 1.00 0.00 84 LYS A C 2
ATOM 2894 O O . LYS A 1 84 ? -3.949 13.334 -15.171 1.00 0.00 84 LYS A O 2
ATOM 2913 N N . GLU A 1 85 ? -3.279 11.327 -14.416 1.00 0.00 85 GLU A N 2
ATOM 2914 C CA . GLU A 1 85 ? -2.785 10.884 -15.708 1.00 0.00 85 GLU A CA 2
ATOM 2915 C C . GLU A 1 85 ? -3.704 9.825 -16.315 1.00 0.00 85 GLU A C 2
ATOM 2916 O O . GLU A 1 85 ? -4.356 9.068 -15.600 1.00 0.00 85 GLU A O 2
ATOM 2928 N N . ASP A 1 86 ? -3.743 9.780 -17.642 1.00 0.00 86 ASP A N 2
ATOM 2929 C CA . ASP A 1 86 ? -4.642 8.883 -18.369 1.00 0.00 86 ASP A CA 2
ATOM 2930 C C . ASP A 1 86 ? -4.078 7.470 -18.466 1.00 0.00 86 ASP A C 2
ATOM 2931 O O . ASP A 1 86 ? -4.787 6.536 -18.838 1.00 0.00 86 ASP A O 2
ATOM 2940 N N . SER A 1 87 ? -2.816 7.311 -18.100 1.00 0.00 87 SER A N 2
ATOM 2941 C CA . SER A 1 87 ? -2.112 6.046 -18.286 1.00 0.00 87 SER A CA 2
ATOM 2942 C C . SER A 1 87 ? -2.557 4.984 -17.276 1.00 0.00 87 SER A C 2
ATOM 2943 O O . SER A 1 87 ? -2.173 3.822 -17.381 1.00 0.00 87 SER A O 2
ATOM 2951 N N . TYR A 1 88 ? -3.371 5.380 -16.305 1.00 0.00 88 TYR A N 2
ATOM 2952 C CA . TYR A 1 88 ? -3.780 4.461 -15.247 1.00 0.00 88 TYR A CA 2
ATOM 2953 C C . TYR A 1 88 ? -5.282 4.183 -15.292 1.00 0.00 88 TYR A C 2
ATOM 2954 O O . TYR A 1 88 ? -5.764 3.231 -14.681 1.00 0.00 88 TYR A O 2
ATOM 2972 N N . GLN A 1 89 ? -6.008 4.994 -16.048 1.00 0.00 89 GLN A N 2
ATOM 2973 C CA . GLN A 1 89 ? -7.470 5.037 -15.953 1.00 0.00 89 GLN A CA 2
ATOM 2974 C C . GLN A 1 89 ? -8.153 3.843 -16.627 1.00 0.00 89 GLN A C 2
ATOM 2975 O O . GLN A 1 89 ? -9.364 3.662 -16.493 1.00 0.00 89 GLN A O 2
ATOM 2989 N N . ASP A 1 90 ? -7.389 3.030 -17.343 1.00 0.00 90 ASP A N 2
ATOM 2990 C CA . ASP A 1 90 ? -7.943 1.836 -17.980 1.00 0.00 90 ASP A CA 2
ATOM 2991 C C . ASP A 1 90 ? -8.269 0.774 -16.936 1.00 0.00 90 ASP A C 2
ATOM 2992 O O . ASP A 1 90 ? -9.338 0.159 -16.968 1.00 0.00 90 ASP A O 2
ATOM 3001 N N . VAL A 1 91 ? -7.348 0.575 -16.001 1.00 0.00 91 VAL A N 2
ATOM 3002 C CA . VAL A 1 91 ? -7.490 -0.474 -15.000 1.00 0.00 91 VAL A CA 2
ATOM 3003 C C . VAL A 1 91 ? -7.927 0.085 -13.647 1.00 0.00 91 VAL A C 2
ATOM 3004 O O . VAL A 1 91 ? -8.524 -0.628 -12.839 1.00 0.00 91 VAL A O 2
ATOM 3017 N N . TYR A 1 92 ? -7.635 1.355 -13.403 1.00 0.00 92 TYR A N 2
ATOM 3018 C CA . TYR A 1 92 ? -7.986 1.988 -12.142 1.00 0.00 92 TYR A CA 2
ATOM 3019 C C . TYR A 1 92 ? -9.472 2.333 -12.095 1.00 0.00 92 TYR A C 2
ATOM 3020 O O . TYR A 1 92 ? -9.989 3.023 -12.972 1.00 0.00 92 TYR A O 2
ATOM 3038 N N . LEU A 1 93 ? -10.148 1.825 -11.072 1.00 0.00 93 LEU A N 2
ATOM 3039 C CA . LEU A 1 93 ? -11.544 2.145 -10.819 1.00 0.00 93 LEU A CA 2
ATOM 3040 C C . LEU A 1 93 ? -11.608 3.298 -9.820 1.00 0.00 93 LEU A C 2
ATOM 3041 O O . LEU A 1 93 ? -10.834 4.241 -9.926 1.00 0.00 93 LEU A O 2
ATOM 3057 N N . GLY A 1 94 ? -12.522 3.223 -8.861 1.00 0.00 94 GLY A N 2
ATOM 3058 C CA . GLY A 1 94 ? -12.585 4.222 -7.803 1.00 0.00 94 GLY A CA 2
ATOM 3059 C C . GLY A 1 94 ? -12.718 5.638 -8.331 1.00 0.00 94 GLY A C 2
ATOM 3060 O O . GLY A 1 94 ? -12.021 6.550 -7.873 1.00 0.00 94 GLY A O 2
ATOM 3064 N N . LEU A 1 95 ? -13.614 5.823 -9.289 1.00 0.00 95 LEU A N 2
ATOM 3065 C CA . LEU A 1 95 ? -13.791 7.113 -9.934 1.00 0.00 95 LEU A CA 2
ATOM 3066 C C . LEU A 1 95 ? -14.505 8.088 -9.001 1.00 0.00 95 LEU A C 2
ATOM 3067 O O . LEU A 1 95 ? -14.048 9.207 -8.792 1.00 0.00 95 LEU A O 2
ATOM 3083 N N . GLU A 1 96 ? -15.608 7.647 -8.417 1.00 0.00 96 GLU A N 2
ATOM 3084 C CA . GLU A 1 96 ? -16.449 8.536 -7.630 1.00 0.00 96 GLU A CA 2
ATOM 3085 C C . GLU A 1 96 ? -16.120 8.446 -6.143 1.00 0.00 96 GLU A C 2
ATOM 3086 O O . GLU A 1 96 ? -15.995 7.352 -5.584 1.00 0.00 96 GLU A O 2
ATOM 3098 N N . HIS A 1 97 ? -15.963 9.602 -5.515 1.00 0.00 97 HIS A N 2
ATOM 3099 C CA . HIS A 1 97 ? -15.780 9.682 -4.072 1.00 0.00 97 HIS A CA 2
ATOM 3100 C C . HIS A 1 97 ? -17.151 9.609 -3.398 1.00 0.00 97 HIS A C 2
ATOM 3101 O O . HIS A 1 97 ? -17.705 10.621 -2.969 1.00 0.00 97 HIS A O 2
ATOM 3116 N N . HIS A 1 98 ? -17.710 8.406 -3.340 1.00 0.00 98 HIS A N 2
ATOM 3117 C CA . HIS A 1 98 ? -19.082 8.223 -2.881 1.00 0.00 98 HIS A CA 2
ATOM 3118 C C . HIS A 1 98 ? -19.150 8.100 -1.362 1.00 0.00 98 HIS A C 2
ATOM 3119 O O . HIS A 1 98 ? -19.543 7.064 -0.840 1.00 0.00 98 HIS A O 2
ATOM 3134 N N . HIS A 1 99 ? -18.750 9.165 -0.677 1.00 0.00 99 HIS A N 2
ATOM 3135 C CA . HIS A 1 99 ? -18.851 9.283 0.782 1.00 0.00 99 HIS A CA 2
ATOM 3136 C C . HIS A 1 99 ? -18.351 10.653 1.199 1.00 0.00 99 HIS A C 2
ATOM 3137 O O . HIS A 1 99 ? -17.779 11.376 0.385 1.00 0.00 99 HIS A O 2
ATOM 3152 N N . HIS A 1 100 ? -18.546 11.004 2.462 1.00 0.00 100 HIS A N 2
ATOM 3153 C CA . HIS A 1 100 ? -18.099 12.295 2.970 1.00 0.00 100 HIS A CA 2
ATOM 3154 C C . HIS A 1 100 ? -16.673 12.199 3.510 1.00 0.00 100 HIS A C 2
ATOM 3155 O O . HIS A 1 100 ? -16.143 13.163 4.056 1.00 0.00 100 HIS A O 2
ATOM 3170 N N . HIS A 1 101 ? -16.058 11.027 3.363 1.00 0.00 101 HIS A N 2
ATOM 3171 C CA . HIS A 1 101 ? -14.676 10.833 3.800 1.00 0.00 101 HIS A CA 2
ATOM 3172 C C . HIS A 1 101 ? -14.026 9.662 3.055 1.00 0.00 101 HIS A C 2
ATOM 3173 O O . HIS A 1 101 ? -12.981 9.820 2.430 1.00 0.00 101 HIS A O 2
ATOM 3188 N N . HIS A 1 102 ? -14.660 8.498 3.108 1.00 0.00 102 HIS A N 2
ATOM 3189 C CA . HIS A 1 102 ? -14.159 7.304 2.442 1.00 0.00 102 HIS A CA 2
ATOM 3190 C C . HIS A 1 102 ? -15.285 6.299 2.316 1.00 0.00 102 HIS A C 2
ATOM 3191 O O . HIS A 1 102 ? -15.710 6.017 1.184 1.00 0.00 102 HIS A O 2
ATOM 3207 N N . MET A 1 1 ? 24.077 -5.319 -2.339 1.00 0.00 1 MET A N 3
ATOM 3208 C CA . MET A 1 1 ? 24.815 -4.064 -2.582 1.00 0.00 1 MET A CA 3
ATOM 3209 C C . MET A 1 1 ? 23.857 -2.885 -2.540 1.00 0.00 1 MET A C 3
ATOM 3210 O O . MET A 1 1 ? 22.819 -2.900 -3.201 1.00 0.00 1 MET A O 3
ATOM 3226 N N . SER A 1 2 ? 24.194 -1.885 -1.733 1.00 0.00 2 SER A N 3
ATOM 3227 C CA . SER A 1 2 ? 23.355 -0.704 -1.569 1.00 0.00 2 SER A CA 3
ATOM 3228 C C . SER A 1 2 ? 23.041 -0.048 -2.914 1.00 0.00 2 SER A C 3
ATOM 3229 O O . SER A 1 2 ? 23.936 0.447 -3.604 1.00 0.00 2 SER A O 3
ATOM 3237 N N . ASN A 1 3 ? 21.767 -0.071 -3.279 1.00 0.00 3 ASN A N 3
ATOM 3238 C CA . ASN A 1 3 ? 21.295 0.515 -4.524 1.00 0.00 3 ASN A CA 3
ATOM 3239 C C . ASN A 1 3 ? 19.795 0.760 -4.413 1.00 0.00 3 ASN A C 3
ATOM 3240 O O . ASN A 1 3 ? 19.111 0.057 -3.665 1.00 0.00 3 ASN A O 3
ATOM 3251 N N . LEU A 1 4 ? 19.287 1.760 -5.121 1.00 0.00 4 LEU A N 3
ATOM 3252 C CA . LEU A 1 4 ? 17.858 2.046 -5.112 1.00 0.00 4 LEU A CA 3
ATOM 3253 C C . LEU A 1 4 ? 17.095 1.054 -5.986 1.00 0.00 4 LEU A C 3
ATOM 3254 O O . LEU A 1 4 ? 16.539 1.411 -7.027 1.00 0.00 4 LEU A O 3
ATOM 3270 N N . GLU A 1 5 ? 17.107 -0.197 -5.563 1.00 0.00 5 GLU A N 3
ATOM 3271 C CA . GLU A 1 5 ? 16.367 -1.252 -6.233 1.00 0.00 5 GLU A CA 3
ATOM 3272 C C . GLU A 1 5 ? 14.980 -1.385 -5.632 1.00 0.00 5 GLU A C 3
ATOM 3273 O O . GLU A 1 5 ? 14.764 -1.043 -4.467 1.00 0.00 5 GLU A O 3
ATOM 3285 N N . ILE A 1 6 ? 14.044 -1.873 -6.428 1.00 0.00 6 ILE A N 3
ATOM 3286 C CA . ILE A 1 6 ? 12.707 -2.151 -5.939 1.00 0.00 6 ILE A CA 3
ATOM 3287 C C . ILE A 1 6 ? 12.731 -3.434 -5.119 1.00 0.00 6 ILE A C 3
ATOM 3288 O O . ILE A 1 6 ? 12.700 -4.536 -5.669 1.00 0.00 6 ILE A O 3
ATOM 3304 N N . LYS A 1 7 ? 12.838 -3.287 -3.809 1.00 0.00 7 LYS A N 3
ATOM 3305 C CA . LYS A 1 7 ? 12.885 -4.434 -2.920 1.00 0.00 7 LYS A CA 3
ATOM 3306 C C . LYS A 1 7 ? 11.481 -4.974 -2.696 1.00 0.00 7 LYS A C 3
ATOM 3307 O O . LYS A 1 7 ? 10.557 -4.228 -2.357 1.00 0.00 7 LYS A O 3
ATOM 3326 N N . GLN A 1 8 ? 11.329 -6.270 -2.898 1.00 0.00 8 GLN A N 3
ATOM 3327 C CA . GLN A 1 8 ? 10.021 -6.895 -2.895 1.00 0.00 8 GLN A CA 3
ATOM 3328 C C . GLN A 1 8 ? 9.697 -7.517 -1.542 1.00 0.00 8 GLN A C 3
ATOM 3329 O O . GLN A 1 8 ? 10.430 -8.374 -1.043 1.00 0.00 8 GLN A O 3
ATOM 3343 N N . GLY A 1 9 ? 8.600 -7.067 -0.959 1.00 0.00 9 GLY A N 3
ATOM 3344 C CA . GLY A 1 9 ? 8.080 -7.677 0.242 1.00 0.00 9 GLY A CA 3
ATOM 3345 C C . GLY A 1 9 ? 6.699 -8.234 -0.007 1.00 0.00 9 GLY A C 3
ATOM 3346 O O . GLY A 1 9 ? 6.183 -8.129 -1.123 1.00 0.00 9 GLY A O 3
ATOM 3350 N N . GLU A 1 10 ? 6.085 -8.810 1.010 1.00 0.00 10 GLU A N 3
ATOM 3351 C CA . GLU A 1 10 ? 4.762 -9.379 0.844 1.00 0.00 10 GLU A CA 3
ATOM 3352 C C . GLU A 1 10 ? 3.719 -8.279 0.743 1.00 0.00 10 GLU A C 3
ATOM 3353 O O . GLU A 1 10 ? 3.516 -7.519 1.691 1.00 0.00 10 GLU A O 3
ATOM 3365 N N . ASN A 1 11 ? 3.079 -8.201 -0.423 1.00 0.00 11 ASN A N 3
ATOM 3366 C CA . ASN A 1 11 ? 2.033 -7.212 -0.692 1.00 0.00 11 ASN A CA 3
ATOM 3367 C C . ASN A 1 11 ? 2.587 -5.788 -0.684 1.00 0.00 11 ASN A C 3
ATOM 3368 O O . ASN A 1 11 ? 1.827 -4.827 -0.552 1.00 0.00 11 ASN A O 3
ATOM 3379 N N . LYS A 1 12 ? 3.901 -5.645 -0.838 1.00 0.00 12 LYS A N 3
ATOM 3380 C CA . LYS A 1 12 ? 4.514 -4.322 -0.820 1.00 0.00 12 LYS A CA 3
ATOM 3381 C C . LYS A 1 12 ? 5.814 -4.278 -1.616 1.00 0.00 12 LYS A C 3
ATOM 3382 O O . LYS A 1 12 ? 6.583 -5.239 -1.640 1.00 0.00 12 LYS A O 3
ATOM 3401 N N . PHE A 1 13 ? 6.038 -3.156 -2.276 1.00 0.00 13 PHE A N 3
ATOM 3402 C CA . PHE A 1 13 ? 7.315 -2.873 -2.909 1.00 0.00 13 PHE A CA 3
ATOM 3403 C C . PHE A 1 13 ? 7.906 -1.625 -2.276 1.00 0.00 13 PHE A C 3
ATOM 3404 O O . PHE A 1 13 ? 7.232 -0.600 -2.183 1.00 0.00 13 PHE A O 3
ATOM 3421 N N . TYR A 1 14 ? 9.145 -1.705 -1.824 1.00 0.00 14 TYR A N 3
ATOM 3422 C CA . TYR A 1 14 ? 9.756 -0.579 -1.140 1.00 0.00 14 TYR A CA 3
ATOM 3423 C C . TYR A 1 14 ? 11.164 -0.321 -1.653 1.00 0.00 14 TYR A C 3
ATOM 3424 O O . TYR A 1 14 ? 11.919 -1.249 -1.935 1.00 0.00 14 TYR A O 3
ATOM 3442 N N . ILE A 1 15 ? 11.498 0.950 -1.793 1.00 0.00 15 ILE A N 3
ATOM 3443 C CA . ILE A 1 15 ? 12.825 1.350 -2.225 1.00 0.00 15 ILE A CA 3
ATOM 3444 C C . ILE A 1 15 ? 13.535 2.098 -1.106 1.00 0.00 15 ILE A C 3
ATOM 3445 O O . ILE A 1 15 ? 13.076 3.149 -0.653 1.00 0.00 15 ILE A O 3
ATOM 3461 N N . GLY A 1 16 ? 14.638 1.535 -0.649 1.00 0.00 16 GLY A N 3
ATOM 3462 C CA . GLY A 1 16 ? 15.411 2.145 0.406 1.00 0.00 16 GLY A CA 3
ATOM 3463 C C . GLY A 1 16 ? 16.615 1.304 0.747 1.00 0.00 16 GLY A C 3
ATOM 3464 O O . GLY A 1 16 ? 16.677 0.129 0.377 1.00 0.00 16 GLY A O 3
ATOM 3468 N N . ASP A 1 17 ? 17.571 1.891 1.444 1.00 0.00 17 ASP A N 3
ATOM 3469 C CA . ASP A 1 17 ? 18.789 1.183 1.806 1.00 0.00 17 ASP A CA 3
ATOM 3470 C C . ASP A 1 17 ? 18.493 0.148 2.881 1.00 0.00 17 ASP A C 3
ATOM 3471 O O . ASP A 1 17 ? 18.982 -0.980 2.824 1.00 0.00 17 ASP A O 3
ATOM 3480 N N . ASP A 1 18 ? 17.654 0.524 3.833 1.00 0.00 18 ASP A N 3
ATOM 3481 C CA . ASP A 1 18 ? 17.272 -0.369 4.912 1.00 0.00 18 ASP A CA 3
ATOM 3482 C C . ASP A 1 18 ? 15.759 -0.538 4.918 1.00 0.00 18 ASP A C 3
ATOM 3483 O O . ASP A 1 18 ? 15.044 0.272 4.330 1.00 0.00 18 ASP A O 3
ATOM 3492 N N . GLU A 1 19 ? 15.269 -1.581 5.575 1.00 0.00 19 GLU A N 3
ATOM 3493 C CA . GLU A 1 19 ? 13.833 -1.818 5.653 1.00 0.00 19 GLU A CA 3
ATOM 3494 C C . GLU A 1 19 ? 13.173 -0.812 6.591 1.00 0.00 19 GLU A C 3
ATOM 3495 O O . GLU A 1 19 ? 11.994 -0.493 6.443 1.00 0.00 19 GLU A O 3
ATOM 3507 N N . ASN A 1 20 ? 13.937 -0.323 7.558 1.00 0.00 20 ASN A N 3
ATOM 3508 C CA . ASN A 1 20 ? 13.449 0.708 8.467 1.00 0.00 20 ASN A CA 3
ATOM 3509 C C . ASN A 1 20 ? 13.471 2.063 7.775 1.00 0.00 20 ASN A C 3
ATOM 3510 O O . ASN A 1 20 ? 12.589 2.897 7.975 1.00 0.00 20 ASN A O 3
ATOM 3521 N N . ASN A 1 21 ? 14.473 2.256 6.929 1.00 0.00 21 ASN A N 3
ATOM 3522 C CA . ASN A 1 21 ? 14.671 3.528 6.254 1.00 0.00 21 ASN A CA 3
ATOM 3523 C C . ASN A 1 21 ? 14.257 3.402 4.795 1.00 0.00 21 ASN A C 3
ATOM 3524 O O . ASN A 1 21 ? 15.001 3.744 3.874 1.00 0.00 21 ASN A O 3
ATOM 3535 N N . ALA A 1 22 ? 13.066 2.866 4.593 1.00 0.00 22 ALA A N 3
ATOM 3536 C CA . ALA A 1 22 ? 12.478 2.805 3.268 1.00 0.00 22 ALA A CA 3
ATOM 3537 C C . ALA A 1 22 ? 12.020 4.193 2.846 1.00 0.00 22 ALA A C 3
ATOM 3538 O O . ALA A 1 22 ? 11.154 4.791 3.485 1.00 0.00 22 ALA A O 3
ATOM 3545 N N . LEU A 1 23 ? 12.617 4.709 1.782 1.00 0.00 23 LEU A N 3
ATOM 3546 C CA . LEU A 1 23 ? 12.303 6.051 1.310 1.00 0.00 23 LEU A CA 3
ATOM 3547 C C . LEU A 1 23 ? 10.889 6.097 0.750 1.00 0.00 23 LEU A C 3
ATOM 3548 O O . LEU A 1 23 ? 10.194 7.104 0.871 1.00 0.00 23 LEU A O 3
ATOM 3564 N N . ALA A 1 24 ? 10.471 5.000 0.144 1.00 0.00 24 ALA A N 3
ATOM 3565 C CA . ALA A 1 24 ? 9.130 4.894 -0.397 1.00 0.00 24 ALA A CA 3
ATOM 3566 C C . ALA A 1 24 ? 8.689 3.443 -0.449 1.00 0.00 24 ALA A C 3
ATOM 3567 O O . ALA A 1 24 ? 9.432 2.581 -0.918 1.00 0.00 24 ALA A O 3
ATOM 3574 N N . GLU A 1 25 ? 7.495 3.173 0.054 1.00 0.00 25 GLU A N 3
ATOM 3575 C CA . GLU A 1 25 ? 6.901 1.848 -0.049 1.00 0.00 25 GLU A CA 3
ATOM 3576 C C . GLU A 1 25 ? 5.473 1.955 -0.569 1.00 0.00 25 GLU A C 3
ATOM 3577 O O . GLU A 1 25 ? 4.747 2.886 -0.228 1.00 0.00 25 GLU A O 3
ATOM 3589 N N . ILE A 1 26 ? 5.078 1.012 -1.404 1.00 0.00 26 ILE A N 3
ATOM 3590 C CA . ILE A 1 26 ? 3.714 0.957 -1.891 1.00 0.00 26 ILE A CA 3
ATOM 3591 C C . ILE A 1 26 ? 3.112 -0.409 -1.587 1.00 0.00 26 ILE A C 3
ATOM 3592 O O . ILE A 1 26 ? 3.714 -1.448 -1.878 1.00 0.00 26 ILE A O 3
ATOM 3608 N N . THR A 1 27 ? 1.946 -0.407 -0.968 1.00 0.00 27 THR A N 3
ATOM 3609 C CA . THR A 1 27 ? 1.288 -1.642 -0.592 1.00 0.00 27 THR A CA 3
ATOM 3610 C C . THR A 1 27 ? 0.058 -1.887 -1.451 1.00 0.00 27 THR A C 3
ATOM 3611 O O . THR A 1 27 ? -0.703 -0.966 -1.746 1.00 0.00 27 THR A O 3
ATOM 3622 N N . TYR A 1 28 ? -0.127 -3.133 -1.851 1.00 0.00 28 TYR A N 3
ATOM 3623 C CA . TYR A 1 28 ? -1.282 -3.512 -2.641 1.00 0.00 28 TYR A CA 3
ATOM 3624 C C . TYR A 1 28 ? -1.719 -4.919 -2.256 1.00 0.00 28 TYR A C 3
ATOM 3625 O O . TYR A 1 28 ? -0.887 -5.782 -1.978 1.00 0.00 28 TYR A O 3
ATOM 3643 N N . ARG A 1 29 ? -3.018 -5.137 -2.216 1.00 0.00 29 ARG A N 3
ATOM 3644 C CA . ARG A 1 29 ? -3.558 -6.420 -1.798 1.00 0.00 29 ARG A CA 3
ATOM 3645 C C . ARG A 1 29 ? -4.686 -6.867 -2.716 1.00 0.00 29 ARG A C 3
ATOM 3646 O O . ARG A 1 29 ? -5.530 -6.064 -3.114 1.00 0.00 29 ARG A O 3
ATOM 3667 N N . PHE A 1 30 ? -4.687 -8.145 -3.059 1.00 0.00 30 PHE A N 3
ATOM 3668 C CA . PHE A 1 30 ? -5.749 -8.717 -3.872 1.00 0.00 30 PHE A CA 3
ATOM 3669 C C . PHE A 1 30 ? -7.019 -8.853 -3.045 1.00 0.00 30 PHE A C 3
ATOM 3670 O O . PHE A 1 30 ? -7.183 -9.813 -2.293 1.00 0.00 30 PHE A O 3
ATOM 3687 N N . VAL A 1 31 ? -7.905 -7.878 -3.169 1.00 0.00 31 VAL A N 3
ATOM 3688 C CA . VAL A 1 31 ? -9.134 -7.874 -2.397 1.00 0.00 31 VAL A CA 3
ATOM 3689 C C . VAL A 1 31 ? -10.183 -8.763 -3.047 1.00 0.00 31 VAL A C 3
ATOM 3690 O O . VAL A 1 31 ? -11.059 -9.304 -2.374 1.00 0.00 31 VAL A O 3
ATOM 3703 N N . ASP A 1 32 ? -10.069 -8.930 -4.356 1.00 0.00 32 ASP A N 3
ATOM 3704 C CA . ASP A 1 32 ? -11.017 -9.738 -5.102 1.00 0.00 32 ASP A CA 3
ATOM 3705 C C . ASP A 1 32 ? -10.286 -10.528 -6.183 1.00 0.00 32 ASP A C 3
ATOM 3706 O O . ASP A 1 32 ? -9.071 -10.712 -6.096 1.00 0.00 32 ASP A O 3
ATOM 3715 N N . ASN A 1 33 ? -11.022 -10.976 -7.199 1.00 0.00 33 ASN A N 3
ATOM 3716 C CA . ASN A 1 33 ? -10.479 -11.853 -8.235 1.00 0.00 33 ASN A CA 3
ATOM 3717 C C . ASN A 1 33 ? -9.250 -11.243 -8.915 1.00 0.00 33 ASN A C 3
ATOM 3718 O O . ASN A 1 33 ? -8.172 -11.835 -8.901 1.00 0.00 33 ASN A O 3
ATOM 3729 N N . ASN A 1 34 ? -9.404 -10.056 -9.486 1.00 0.00 34 ASN A N 3
ATOM 3730 C CA . ASN A 1 34 ? -8.295 -9.379 -10.151 1.00 0.00 34 ASN A CA 3
ATOM 3731 C C . ASN A 1 34 ? -8.143 -7.962 -9.627 1.00 0.00 34 ASN A C 3
ATOM 3732 O O . ASN A 1 34 ? -7.334 -7.189 -10.131 1.00 0.00 34 ASN A O 3
ATOM 3743 N N . GLU A 1 35 ? -8.924 -7.622 -8.614 1.00 0.00 35 GLU A N 3
ATOM 3744 C CA . GLU A 1 35 ? -8.901 -6.277 -8.063 1.00 0.00 35 GLU A CA 3
ATOM 3745 C C . GLU A 1 35 ? -7.866 -6.167 -6.954 1.00 0.00 35 GLU A C 3
ATOM 3746 O O . GLU A 1 35 ? -7.935 -6.882 -5.950 1.00 0.00 35 GLU A O 3
ATOM 3758 N N . ILE A 1 36 ? -6.905 -5.279 -7.146 1.00 0.00 36 ILE A N 3
ATOM 3759 C CA . ILE A 1 36 ? -5.891 -5.018 -6.141 1.00 0.00 36 ILE A CA 3
ATOM 3760 C C . ILE A 1 36 ? -6.114 -3.646 -5.516 1.00 0.00 36 ILE A C 3
ATOM 3761 O O . ILE A 1 36 ? -6.397 -2.669 -6.213 1.00 0.00 36 ILE A O 3
ATOM 3777 N N . ASN A 1 37 ? -6.016 -3.584 -4.201 1.00 0.00 37 ASN A N 3
ATOM 3778 C CA . ASN A 1 37 ? -6.240 -2.344 -3.478 1.00 0.00 37 ASN A CA 3
ATOM 3779 C C . ASN A 1 37 ? -4.940 -1.798 -2.916 1.00 0.00 37 ASN A C 3
ATOM 3780 O O . ASN A 1 37 ? -4.205 -2.506 -2.227 1.00 0.00 37 ASN A O 3
ATOM 3791 N N . ILE A 1 38 ? -4.657 -0.548 -3.236 1.00 0.00 38 ILE A N 3
ATOM 3792 C CA . ILE A 1 38 ? -3.527 0.158 -2.662 1.00 0.00 38 ILE A CA 3
ATOM 3793 C C . ILE A 1 38 ? -4.009 0.992 -1.482 1.00 0.00 38 ILE A C 3
ATOM 3794 O O . ILE A 1 38 ? -4.624 2.048 -1.668 1.00 0.00 38 ILE A O 3
ATOM 3810 N N . ASP A 1 39 ? -3.761 0.503 -0.273 1.00 0.00 39 ASP A N 3
ATOM 3811 C CA . ASP A 1 39 ? -4.279 1.153 0.924 1.00 0.00 39 ASP A CA 3
ATOM 3812 C C . ASP A 1 39 ? -3.442 2.374 1.282 1.00 0.00 39 ASP A C 3
ATOM 3813 O O . ASP A 1 39 ? -3.973 3.378 1.754 1.00 0.00 39 ASP A O 3
ATOM 3822 N N . HIS A 1 40 ? -2.137 2.301 1.041 1.00 0.00 40 HIS A N 3
ATOM 3823 C CA . HIS A 1 40 ? -1.265 3.429 1.322 1.00 0.00 40 HIS A CA 3
ATOM 3824 C C . HIS A 1 40 ? -0.015 3.387 0.458 1.00 0.00 40 HIS A C 3
ATOM 3825 O O . HIS A 1 40 ? 0.424 2.324 0.017 1.00 0.00 40 HIS A O 3
ATOM 3840 N N . THR A 1 41 ? 0.545 4.554 0.216 1.00 0.00 41 THR A N 3
ATOM 3841 C CA . THR A 1 41 ? 1.818 4.664 -0.460 1.00 0.00 41 THR A CA 3
ATOM 3842 C C . THR A 1 41 ? 2.743 5.551 0.365 1.00 0.00 41 THR A C 3
ATOM 3843 O O . THR A 1 41 ? 2.668 6.779 0.302 1.00 0.00 41 THR A O 3
ATOM 3854 N N . GLY A 1 42 ? 3.583 4.920 1.172 1.00 0.00 42 GLY A N 3
ATOM 3855 C CA . GLY A 1 42 ? 4.438 5.655 2.081 1.00 0.00 42 GLY A CA 3
ATOM 3856 C C . GLY A 1 42 ? 5.645 6.232 1.382 1.00 0.00 42 GLY A C 3
ATOM 3857 O O . GLY A 1 42 ? 6.726 5.647 1.411 1.00 0.00 42 GLY A O 3
ATOM 3861 N N . VAL A 1 43 ? 5.455 7.366 0.731 1.00 0.00 43 VAL A N 3
ATOM 3862 C CA . VAL A 1 43 ? 6.538 8.034 0.036 1.00 0.00 43 VAL A CA 3
ATOM 3863 C C . VAL A 1 43 ? 7.079 9.179 0.873 1.00 0.00 43 VAL A C 3
ATOM 3864 O O . VAL A 1 43 ? 6.382 10.165 1.115 1.00 0.00 43 VAL A O 3
ATOM 3877 N N . SER A 1 44 ? 8.308 9.040 1.329 1.00 0.00 44 SER A N 3
ATOM 3878 C CA . SER A 1 44 ? 8.969 10.114 2.036 1.00 0.00 44 SER A CA 3
ATOM 3879 C C . SER A 1 44 ? 9.449 11.151 1.024 1.00 0.00 44 SER A C 3
ATOM 3880 O O . SER A 1 44 ? 10.104 10.812 0.038 1.00 0.00 44 SER A O 3
ATOM 3888 N N . ASP A 1 45 ? 9.123 12.407 1.269 1.00 0.00 45 ASP A N 3
ATOM 3889 C CA . ASP A 1 45 ? 9.397 13.474 0.311 1.00 0.00 45 ASP A CA 3
ATOM 3890 C C . ASP A 1 45 ? 10.824 13.997 0.447 1.00 0.00 45 ASP A C 3
ATOM 3891 O O . ASP A 1 45 ? 11.126 15.123 0.048 1.00 0.00 45 ASP A O 3
ATOM 3900 N N . GLU A 1 46 ? 11.709 13.146 0.960 1.00 0.00 46 GLU A N 3
ATOM 3901 C CA . GLU A 1 46 ? 13.123 13.483 1.121 1.00 0.00 46 GLU A CA 3
ATOM 3902 C C . GLU A 1 46 ? 13.753 13.772 -0.239 1.00 0.00 46 GLU A C 3
ATOM 3903 O O . GLU A 1 46 ? 14.684 14.567 -0.355 1.00 0.00 46 GLU A O 3
ATOM 3915 N N . LEU A 1 47 ? 13.222 13.118 -1.268 1.00 0.00 47 LEU A N 3
ATOM 3916 C CA . LEU A 1 47 ? 13.749 13.239 -2.622 1.00 0.00 47 LEU A CA 3
ATOM 3917 C C . LEU A 1 47 ? 13.208 14.486 -3.315 1.00 0.00 47 LEU A C 3
ATOM 3918 O O . LEU A 1 47 ? 13.608 14.808 -4.434 1.00 0.00 47 LEU A O 3
ATOM 3934 N N . GLY A 1 48 ? 12.298 15.182 -2.642 1.00 0.00 48 GLY A N 3
ATOM 3935 C CA . GLY A 1 48 ? 11.720 16.387 -3.201 1.00 0.00 48 GLY A CA 3
ATOM 3936 C C . GLY A 1 48 ? 10.865 16.115 -4.422 1.00 0.00 48 GLY A C 3
ATOM 3937 O O . GLY A 1 48 ? 9.737 15.627 -4.307 1.00 0.00 48 GLY A O 3
ATOM 3941 N N . GLY A 1 49 ? 11.405 16.430 -5.592 1.00 0.00 49 GLY A N 3
ATOM 3942 C CA . GLY A 1 49 ? 10.670 16.245 -6.827 1.00 0.00 49 GLY A CA 3
ATOM 3943 C C . GLY A 1 49 ? 10.929 14.896 -7.471 1.00 0.00 49 GLY A C 3
ATOM 3944 O O . GLY A 1 49 ? 10.271 14.532 -8.444 1.00 0.00 49 GLY A O 3
ATOM 3948 N N . GLN A 1 50 ? 11.887 14.150 -6.936 1.00 0.00 50 GLN A N 3
ATOM 3949 C CA . GLN A 1 50 ? 12.202 12.829 -7.467 1.00 0.00 50 GLN A CA 3
ATOM 3950 C C . GLN A 1 50 ? 11.112 11.832 -7.090 1.00 0.00 50 GLN A C 3
ATOM 3951 O O . GLN A 1 50 ? 10.964 11.461 -5.923 1.00 0.00 50 GLN A O 3
ATOM 3965 N N . GLY A 1 51 ? 10.351 11.399 -8.088 1.00 0.00 51 GLY A N 3
ATOM 3966 C CA . GLY A 1 51 ? 9.218 10.530 -7.844 1.00 0.00 51 GLY A CA 3
ATOM 3967 C C . GLY A 1 51 ? 9.606 9.074 -7.695 1.00 0.00 51 GLY A C 3
ATOM 3968 O O . GLY A 1 51 ? 9.280 8.249 -8.546 1.00 0.00 51 GLY A O 3
ATOM 3972 N N . VAL A 1 52 ? 10.297 8.756 -6.610 1.00 0.00 52 VAL A N 3
ATOM 3973 C CA . VAL A 1 52 ? 10.658 7.376 -6.309 1.00 0.00 52 VAL A CA 3
ATOM 3974 C C . VAL A 1 52 ? 9.397 6.541 -6.088 1.00 0.00 52 VAL A C 3
ATOM 3975 O O . VAL A 1 52 ? 9.301 5.398 -6.539 1.00 0.00 52 VAL A O 3
ATOM 3988 N N . GLY A 1 53 ? 8.418 7.142 -5.419 1.00 0.00 53 GLY A N 3
ATOM 3989 C CA . GLY A 1 53 ? 7.151 6.475 -5.190 1.00 0.00 53 GLY A CA 3
ATOM 3990 C C . GLY A 1 53 ? 6.358 6.306 -6.470 1.00 0.00 53 GLY A C 3
ATOM 3991 O O . GLY A 1 53 ? 5.524 5.408 -6.579 1.00 0.00 53 GLY A O 3
ATOM 3995 N N . LYS A 1 54 ? 6.627 7.166 -7.449 1.00 0.00 54 LYS A N 3
ATOM 3996 C CA . LYS A 1 54 ? 5.954 7.089 -8.736 1.00 0.00 54 LYS A CA 3
ATOM 3997 C C . LYS A 1 54 ? 6.427 5.849 -9.483 1.00 0.00 54 LYS A C 3
ATOM 3998 O O . LYS A 1 54 ? 5.638 5.172 -10.138 1.00 0.00 54 LYS A O 3
ATOM 4017 N N . LYS A 1 55 ? 7.714 5.542 -9.358 1.00 0.00 55 LYS A N 3
ATOM 4018 C CA . LYS A 1 55 ? 8.276 4.354 -9.989 1.00 0.00 55 LYS A CA 3
ATOM 4019 C C . LYS A 1 55 ? 7.653 3.097 -9.393 1.00 0.00 55 LYS A C 3
ATOM 4020 O O . LYS A 1 55 ? 7.398 2.119 -10.101 1.00 0.00 55 LYS A O 3
ATOM 4039 N N . LEU A 1 56 ? 7.413 3.133 -8.088 1.00 0.00 56 LEU A N 3
ATOM 4040 C CA . LEU A 1 56 ? 6.758 2.031 -7.396 1.00 0.00 56 LEU A CA 3
ATOM 4041 C C . LEU A 1 56 ? 5.325 1.867 -7.882 1.00 0.00 56 LEU A C 3
ATOM 4042 O O . LEU A 1 56 ? 4.898 0.762 -8.212 1.00 0.00 56 LEU A O 3
ATOM 4058 N N . LEU A 1 57 ? 4.593 2.977 -7.934 1.00 0.00 57 LEU A N 3
ATOM 4059 C CA . LEU A 1 57 ? 3.230 2.973 -8.449 1.00 0.00 57 LEU A CA 3
ATOM 4060 C C . LEU A 1 57 ? 3.220 2.453 -9.882 1.00 0.00 57 LEU A C 3
ATOM 4061 O O . LEU A 1 57 ? 2.386 1.626 -10.249 1.00 0.00 57 LEU A O 3
ATOM 4077 N N . LYS A 1 58 ? 4.173 2.933 -10.674 1.00 0.00 58 LYS A N 3
ATOM 4078 C CA . LYS A 1 58 ? 4.316 2.507 -12.059 1.00 0.00 58 LYS A CA 3
ATOM 4079 C C . LYS A 1 58 ? 4.485 0.996 -12.144 1.00 0.00 58 LYS A C 3
ATOM 4080 O O . LYS A 1 58 ? 3.859 0.347 -12.967 1.00 0.00 58 LYS A O 3
ATOM 4099 N N . ALA A 1 59 ? 5.335 0.447 -11.279 1.00 0.00 59 ALA A N 3
ATOM 4100 C CA . ALA A 1 59 ? 5.610 -0.985 -11.270 1.00 0.00 59 ALA A CA 3
ATOM 4101 C C . ALA A 1 59 ? 4.356 -1.789 -10.942 1.00 0.00 59 ALA A C 3
ATOM 4102 O O . ALA A 1 59 ? 4.091 -2.817 -11.564 1.00 0.00 59 ALA A O 3
ATOM 4109 N N . VAL A 1 60 ? 3.587 -1.313 -9.972 1.00 0.00 60 VAL A N 3
ATOM 4110 C CA . VAL A 1 60 ? 2.350 -1.980 -9.582 1.00 0.00 60 VAL A CA 3
ATOM 4111 C C . VAL A 1 60 ? 1.327 -1.916 -10.712 1.00 0.00 60 VAL A C 3
ATOM 4112 O O . VAL A 1 60 ? 0.748 -2.933 -11.095 1.00 0.00 60 VAL A O 3
ATOM 4125 N N . VAL A 1 61 ? 1.133 -0.722 -11.261 1.00 0.00 61 VAL A N 3
ATOM 4126 C CA . VAL A 1 61 ? 0.185 -0.520 -12.351 1.00 0.00 61 VAL A CA 3
ATOM 4127 C C . VAL A 1 61 ? 0.604 -1.305 -13.589 1.00 0.00 61 VAL A C 3
ATOM 4128 O O . VAL A 1 61 ? -0.223 -1.927 -14.257 1.00 0.00 61 VAL A O 3
ATOM 4141 N N . GLU A 1 62 ? 1.895 -1.283 -13.877 1.00 0.00 62 GLU A N 3
ATOM 4142 C CA . GLU A 1 62 ? 2.445 -1.984 -15.026 1.00 0.00 62 GLU A CA 3
ATOM 4143 C C . GLU A 1 62 ? 2.204 -3.484 -14.886 1.00 0.00 62 GLU A C 3
ATOM 4144 O O . GLU A 1 62 ? 1.755 -4.142 -15.823 1.00 0.00 62 GLU A O 3
ATOM 4156 N N . HIS A 1 63 ? 2.466 -4.005 -13.691 1.00 0.00 63 HIS A N 3
ATOM 4157 C CA . HIS A 1 63 ? 2.262 -5.419 -13.403 1.00 0.00 63 HIS A CA 3
ATOM 4158 C C . HIS A 1 63 ? 0.779 -5.767 -13.464 1.00 0.00 63 HIS A C 3
ATOM 4159 O O . HIS A 1 63 ? 0.396 -6.849 -13.915 1.00 0.00 63 HIS A O 3
ATOM 4174 N N . ALA A 1 64 ? -0.053 -4.839 -13.009 1.00 0.00 64 ALA A N 3
ATOM 4175 C CA . ALA A 1 64 ? -1.495 -5.005 -13.078 1.00 0.00 64 ALA A CA 3
ATOM 4176 C C . ALA A 1 64 ? -1.952 -5.054 -14.529 1.00 0.00 64 ALA A C 3
ATOM 4177 O O . ALA A 1 64 ? -2.765 -5.896 -14.903 1.00 0.00 64 ALA A O 3
ATOM 4184 N N . ARG A 1 65 ? -1.398 -4.163 -15.342 1.00 0.00 65 ARG A N 3
ATOM 4185 C CA . ARG A 1 65 ? -1.741 -4.086 -16.757 1.00 0.00 65 ARG A CA 3
ATOM 4186 C C . ARG A 1 65 ? -1.358 -5.376 -17.478 1.00 0.00 65 ARG A C 3
ATOM 4187 O O . ARG A 1 65 ? -2.062 -5.821 -18.385 1.00 0.00 65 ARG A O 3
ATOM 4208 N N . GLU A 1 66 ? -0.242 -5.976 -17.068 1.00 0.00 66 GLU A N 3
ATOM 4209 C CA . GLU A 1 66 ? 0.194 -7.254 -17.629 1.00 0.00 66 GLU A CA 3
ATOM 4210 C C . GLU A 1 66 ? -0.861 -8.329 -17.390 1.00 0.00 66 GLU A C 3
ATOM 4211 O O . GLU A 1 66 ? -1.205 -9.095 -18.291 1.00 0.00 66 GLU A O 3
ATOM 4223 N N . ASN A 1 67 ? -1.385 -8.358 -16.171 1.00 0.00 67 ASN A N 3
ATOM 4224 C CA . ASN A 1 67 ? -2.226 -9.462 -15.719 1.00 0.00 67 ASN A CA 3
ATOM 4225 C C . ASN A 1 67 ? -3.711 -9.106 -15.736 1.00 0.00 67 ASN A C 3
ATOM 4226 O O . ASN A 1 67 ? -4.529 -9.818 -15.147 1.00 0.00 67 ASN A O 3
ATOM 4237 N N . ASN A 1 68 ? -4.053 -8.009 -16.417 1.00 0.00 68 ASN A N 3
ATOM 4238 C CA . ASN A 1 68 ? -5.452 -7.587 -16.576 1.00 0.00 68 ASN A CA 3
ATOM 4239 C C . ASN A 1 68 ? -6.094 -7.270 -15.230 1.00 0.00 68 ASN A C 3
ATOM 4240 O O . ASN A 1 68 ? -7.307 -7.387 -15.063 1.00 0.00 68 ASN A O 3
ATOM 4251 N N . LEU A 1 69 ? -5.278 -6.833 -14.284 1.00 0.00 69 LEU A N 3
ATOM 4252 C CA . LEU A 1 69 ? -5.752 -6.557 -12.939 1.00 0.00 69 LEU A CA 3
ATOM 4253 C C . LEU A 1 69 ? -6.471 -5.213 -12.881 1.00 0.00 69 LEU A C 3
ATOM 4254 O O . LEU A 1 69 ? -6.249 -4.336 -13.718 1.00 0.00 69 LEU A O 3
ATOM 4270 N N . LYS A 1 70 ? -7.342 -5.070 -11.896 1.00 0.00 70 LYS A N 3
ATOM 4271 C CA . LYS A 1 70 ? -8.076 -3.833 -11.682 1.00 0.00 70 LYS A CA 3
ATOM 4272 C C . LYS A 1 70 ? -7.538 -3.137 -10.447 1.00 0.00 70 LYS A C 3
ATOM 4273 O O . LYS A 1 70 ? -7.264 -3.779 -9.434 1.00 0.00 70 LYS A O 3
ATOM 4292 N N . ILE A 1 71 ? -7.377 -1.829 -10.532 1.00 0.00 71 ILE A N 3
ATOM 4293 C CA . ILE A 1 71 ? -6.720 -1.084 -9.472 1.00 0.00 71 ILE A CA 3
ATOM 4294 C C . ILE A 1 71 ? -7.696 -0.182 -8.733 1.00 0.00 71 ILE A C 3
ATOM 4295 O O . ILE A 1 71 ? -8.377 0.650 -9.337 1.00 0.00 71 ILE A O 3
ATOM 4311 N N . ILE A 1 72 ? -7.767 -0.372 -7.426 1.00 0.00 72 ILE A N 3
ATOM 4312 C CA . ILE A 1 72 ? -8.509 0.525 -6.554 1.00 0.00 72 ILE A CA 3
ATOM 4313 C C . ILE A 1 72 ? -7.585 1.019 -5.448 1.00 0.00 72 ILE A C 3
ATOM 4314 O O . ILE A 1 72 ? -6.805 0.248 -4.893 1.00 0.00 72 ILE A O 3
ATOM 4330 N N . ALA A 1 73 ? -7.652 2.302 -5.142 1.00 0.00 73 ALA A N 3
ATOM 4331 C CA . ALA A 1 73 ? -6.726 2.893 -4.190 1.00 0.00 73 ALA A CA 3
ATOM 4332 C C . ALA A 1 73 ? -7.450 3.791 -3.204 1.00 0.00 73 ALA A C 3
ATOM 4333 O O . ALA A 1 73 ? -8.155 4.720 -3.600 1.00 0.00 73 ALA A O 3
ATOM 4340 N N . SER A 1 74 ? -7.284 3.503 -1.923 1.00 0.00 74 SER A N 3
ATOM 4341 C CA . SER A 1 74 ? -7.859 4.325 -0.873 1.00 0.00 74 SER A CA 3
ATOM 4342 C C . SER A 1 74 ? -6.906 5.457 -0.507 1.00 0.00 74 SER A C 3
ATOM 4343 O O . SER A 1 74 ? -7.316 6.491 0.023 1.00 0.00 74 SER A O 3
ATOM 4351 N N . CYS A 1 75 ? -5.629 5.251 -0.806 1.00 0.00 75 CYS A N 3
ATOM 4352 C CA . CYS A 1 75 ? -4.617 6.277 -0.615 1.00 0.00 75 CYS A CA 3
ATOM 4353 C C . CYS A 1 75 ? -4.854 7.425 -1.593 1.00 0.00 75 CYS A C 3
ATOM 4354 O O . CYS A 1 75 ? -4.651 7.273 -2.797 1.00 0.00 75 CYS A O 3
ATOM 4362 N N . SER A 1 76 ? -5.297 8.563 -1.068 1.00 0.00 76 SER A N 3
ATOM 4363 C CA . SER A 1 76 ? -5.631 9.723 -1.889 1.00 0.00 76 SER A CA 3
ATOM 4364 C C . SER A 1 76 ? -4.436 10.187 -2.724 1.00 0.00 76 SER A C 3
ATOM 4365 O O . SER A 1 76 ? -4.601 10.620 -3.864 1.00 0.00 76 SER A O 3
ATOM 4373 N N . PHE A 1 77 ? -3.237 10.080 -2.154 1.00 0.00 77 PHE A N 3
ATOM 4374 C CA . PHE A 1 77 ? -2.013 10.468 -2.848 1.00 0.00 77 PHE A CA 3
ATOM 4375 C C . PHE A 1 77 ? -1.854 9.684 -4.151 1.00 0.00 77 PHE A C 3
ATOM 4376 O O . PHE A 1 77 ? -1.761 10.265 -5.232 1.00 0.00 77 PHE A O 3
ATOM 4393 N N . ALA A 1 78 ? -1.843 8.360 -4.040 1.00 0.00 78 ALA A N 3
ATOM 4394 C CA . ALA A 1 78 ? -1.698 7.494 -5.203 1.00 0.00 78 ALA A CA 3
ATOM 4395 C C . ALA A 1 78 ? -2.923 7.583 -6.105 1.00 0.00 78 ALA A C 3
ATOM 4396 O O . ALA A 1 78 ? -2.807 7.601 -7.332 1.00 0.00 78 ALA A O 3
ATOM 4403 N N . LYS A 1 79 ? -4.094 7.656 -5.481 1.00 0.00 79 LYS A N 3
ATOM 4404 C CA . LYS A 1 79 ? -5.358 7.718 -6.203 1.00 0.00 79 LYS A CA 3
ATOM 4405 C C . LYS A 1 79 ? -5.393 8.919 -7.145 1.00 0.00 79 LYS A C 3
ATOM 4406 O O . LYS A 1 79 ? -5.769 8.790 -8.306 1.00 0.00 79 LYS A O 3
ATOM 4425 N N . HIS A 1 80 ? -4.972 10.075 -6.650 1.00 0.00 80 HIS A N 3
ATOM 4426 C CA . HIS A 1 80 ? -5.064 11.308 -7.421 1.00 0.00 80 HIS A CA 3
ATOM 4427 C C . HIS A 1 80 ? -4.026 11.334 -8.547 1.00 0.00 80 HIS A C 3
ATOM 4428 O O . HIS A 1 80 ? -4.147 12.111 -9.491 1.00 0.00 80 HIS A O 3
ATOM 4443 N N . MET A 1 81 ? -3.012 10.482 -8.449 1.00 0.00 81 MET A N 3
ATOM 4444 C CA . MET A 1 81 ? -2.024 10.363 -9.517 1.00 0.00 81 MET A CA 3
ATOM 4445 C C . MET A 1 81 ? -2.552 9.462 -10.627 1.00 0.00 81 MET A C 3
ATOM 4446 O O . MET A 1 81 ? -2.289 9.691 -11.807 1.00 0.00 81 MET A O 3
ATOM 4460 N N . LEU A 1 82 ? -3.311 8.443 -10.238 1.00 0.00 82 LEU A N 3
ATOM 4461 C CA . LEU A 1 82 ? -3.979 7.567 -11.196 1.00 0.00 82 LEU A CA 3
ATOM 4462 C C . LEU A 1 82 ? -5.123 8.320 -11.865 1.00 0.00 82 LEU A C 3
ATOM 4463 O O . LEU A 1 82 ? -5.416 8.128 -13.042 1.00 0.00 82 LEU A O 3
ATOM 4479 N N . GLU A 1 83 ? -5.748 9.188 -11.081 1.00 0.00 83 GLU A N 3
ATOM 4480 C CA . GLU A 1 83 ? -6.876 10.004 -11.519 1.00 0.00 83 GLU A CA 3
ATOM 4481 C C . GLU A 1 83 ? -6.435 11.088 -12.510 1.00 0.00 83 GLU A C 3
ATOM 4482 O O . GLU A 1 83 ? -7.256 11.667 -13.225 1.00 0.00 83 GLU A O 3
ATOM 4494 N N . LYS A 1 84 ? -5.135 11.353 -12.555 1.00 0.00 84 LYS A N 3
ATOM 4495 C CA . LYS A 1 84 ? -4.603 12.439 -13.371 1.00 0.00 84 LYS A CA 3
ATOM 4496 C C . LYS A 1 84 ? -4.641 12.109 -14.862 1.00 0.00 84 LYS A C 3
ATOM 4497 O O . LYS A 1 84 ? -5.280 12.814 -15.646 1.00 0.00 84 LYS A O 3
ATOM 4516 N N . GLU A 1 85 ? -3.963 11.039 -15.252 1.00 0.00 85 GLU A N 3
ATOM 4517 C CA . GLU A 1 85 ? -3.769 10.745 -16.665 1.00 0.00 85 GLU A CA 3
ATOM 4518 C C . GLU A 1 85 ? -4.529 9.491 -17.094 1.00 0.00 85 GLU A C 3
ATOM 4519 O O . GLU A 1 85 ? -4.646 8.525 -16.338 1.00 0.00 85 GLU A O 3
ATOM 4531 N N . ASP A 1 86 ? -5.019 9.510 -18.330 1.00 0.00 86 ASP A N 3
ATOM 4532 C CA . ASP A 1 86 ? -5.824 8.414 -18.871 1.00 0.00 86 ASP A CA 3
ATOM 4533 C C . ASP A 1 86 ? -4.966 7.206 -19.229 1.00 0.00 86 ASP A C 3
ATOM 4534 O O . ASP A 1 86 ? -5.486 6.159 -19.619 1.00 0.00 86 ASP A O 3
ATOM 4543 N N . SER A 1 87 ? -3.656 7.349 -19.091 1.00 0.00 87 SER A N 3
ATOM 4544 C CA . SER A 1 87 ? -2.734 6.238 -19.298 1.00 0.00 87 SER A CA 3
ATOM 4545 C C . SER A 1 87 ? -3.001 5.136 -18.269 1.00 0.00 87 SER A C 3
ATOM 4546 O O . SER A 1 87 ? -2.696 3.964 -18.492 1.00 0.00 87 SER A O 3
ATOM 4554 N N . TYR A 1 88 ? -3.601 5.530 -17.149 1.00 0.00 88 TYR A N 3
ATOM 4555 C CA . TYR A 1 88 ? -3.901 4.607 -16.061 1.00 0.00 88 TYR A CA 3
ATOM 4556 C C . TYR A 1 88 ? -5.412 4.418 -15.925 1.00 0.00 88 TYR A C 3
ATOM 4557 O O . TYR A 1 88 ? -5.885 3.780 -14.988 1.00 0.00 88 TYR A O 3
ATOM 4575 N N . GLN A 1 89 ? -6.156 4.942 -16.891 1.00 0.00 89 GLN A N 3
ATOM 4576 C CA . GLN A 1 89 ? -7.614 5.015 -16.796 1.00 0.00 89 GLN A CA 3
ATOM 4577 C C . GLN A 1 89 ? -8.283 3.680 -17.129 1.00 0.00 89 GLN A C 3
ATOM 4578 O O . GLN A 1 89 ? -9.439 3.448 -16.775 1.00 0.00 89 GLN A O 3
ATOM 4592 N N . ASP A 1 90 ? -7.571 2.796 -17.809 1.00 0.00 90 ASP A N 3
ATOM 4593 C CA . ASP A 1 90 ? -8.149 1.510 -18.187 1.00 0.00 90 ASP A CA 3
ATOM 4594 C C . ASP A 1 90 ? -7.873 0.447 -17.131 1.00 0.00 90 ASP A C 3
ATOM 4595 O O . ASP A 1 90 ? -8.542 -0.590 -17.091 1.00 0.00 90 ASP A O 3
ATOM 4604 N N . VAL A 1 91 ? -6.901 0.709 -16.270 1.00 0.00 91 VAL A N 3
ATOM 4605 C CA . VAL A 1 91 ? -6.551 -0.229 -15.212 1.00 0.00 91 VAL A CA 3
ATOM 4606 C C . VAL A 1 91 ? -7.134 0.213 -13.872 1.00 0.00 91 VAL A C 3
ATOM 4607 O O . VAL A 1 91 ? -7.595 -0.612 -13.081 1.00 0.00 91 VAL A O 3
ATOM 4620 N N . TYR A 1 92 ? -7.128 1.515 -13.626 1.00 0.00 92 TYR A N 3
ATOM 4621 C CA . TYR A 1 92 ? -7.709 2.066 -12.412 1.00 0.00 92 TYR A CA 3
ATOM 4622 C C . TYR A 1 92 ? -9.185 2.373 -12.634 1.00 0.00 92 TYR A C 3
ATOM 4623 O O . TYR A 1 92 ? -9.582 2.797 -13.717 1.00 0.00 92 TYR A O 3
ATOM 4641 N N . LEU A 1 93 ? -9.996 2.136 -11.613 1.00 0.00 93 LEU A N 3
ATOM 4642 C CA . LEU A 1 93 ? -11.416 2.447 -11.681 1.00 0.00 93 LEU A CA 3
ATOM 4643 C C . LEU A 1 93 ? -11.630 3.938 -11.439 1.00 0.00 93 LEU A C 3
ATOM 4644 O O . LEU A 1 93 ? -11.941 4.363 -10.326 1.00 0.00 93 LEU A O 3
ATOM 4660 N N . GLY A 1 94 ? -11.435 4.724 -12.486 1.00 0.00 94 GLY A N 3
ATOM 4661 C CA . GLY A 1 94 ? -11.473 6.166 -12.357 1.00 0.00 94 GLY A CA 3
ATOM 4662 C C . GLY A 1 94 ? -12.760 6.776 -12.864 1.00 0.00 94 GLY A C 3
ATOM 4663 O O . GLY A 1 94 ? -12.777 7.449 -13.895 1.00 0.00 94 GLY A O 3
ATOM 4667 N N . LEU A 1 95 ? -13.838 6.549 -12.136 1.00 0.00 95 LEU A N 3
ATOM 4668 C CA . LEU A 1 95 ? -15.115 7.156 -12.465 1.00 0.00 95 LEU A CA 3
ATOM 4669 C C . LEU A 1 95 ? -15.672 7.889 -11.252 1.00 0.00 95 LEU A C 3
ATOM 4670 O O . LEU A 1 95 ? -16.197 7.267 -10.329 1.00 0.00 95 LEU A O 3
ATOM 4686 N N . GLU A 1 96 ? -15.527 9.205 -11.247 1.00 0.00 96 GLU A N 3
ATOM 4687 C CA . GLU A 1 96 ? -16.058 10.031 -10.173 1.00 0.00 96 GLU A CA 3
ATOM 4688 C C . GLU A 1 96 ? -17.580 9.972 -10.167 1.00 0.00 96 GLU A C 3
ATOM 4689 O O . GLU A 1 96 ? -18.211 10.077 -11.220 1.00 0.00 96 GLU A O 3
ATOM 4701 N N . HIS A 1 97 ? -18.165 9.781 -8.991 1.00 0.00 97 HIS A N 3
ATOM 4702 C CA . HIS A 1 97 ? -19.612 9.844 -8.860 1.00 0.00 97 HIS A CA 3
ATOM 4703 C C . HIS A 1 97 ? -20.072 11.295 -8.971 1.00 0.00 97 HIS A C 3
ATOM 4704 O O . HIS A 1 97 ? -20.070 12.051 -8.003 1.00 0.00 97 HIS A O 3
ATOM 4719 N N . HIS A 1 98 ? -20.432 11.683 -10.177 1.00 0.00 98 HIS A N 3
ATOM 4720 C CA . HIS A 1 98 ? -20.780 13.062 -10.463 1.00 0.00 98 HIS A CA 3
ATOM 4721 C C . HIS A 1 98 ? -22.278 13.160 -10.729 1.00 0.00 98 HIS A C 3
ATOM 4722 O O . HIS A 1 98 ? -22.798 14.222 -11.076 1.00 0.00 98 HIS A O 3
ATOM 4737 N N . HIS A 1 99 ? -22.967 12.039 -10.551 1.00 0.00 99 HIS A N 3
ATOM 4738 C CA . HIS A 1 99 ? -24.393 11.963 -10.838 1.00 0.00 99 HIS A CA 3
ATOM 4739 C C . HIS A 1 99 ? -25.228 12.530 -9.694 1.00 0.00 99 HIS A C 3
ATOM 4740 O O . HIS A 1 99 ? -25.649 11.804 -8.791 1.00 0.00 99 HIS A O 3
ATOM 4755 N N . HIS A 1 100 ? -25.421 13.836 -9.729 1.00 0.00 100 HIS A N 3
ATOM 4756 C CA . HIS A 1 100 ? -26.350 14.530 -8.843 1.00 0.00 100 HIS A CA 3
ATOM 4757 C C . HIS A 1 100 ? -26.867 15.769 -9.557 1.00 0.00 100 HIS A C 3
ATOM 4758 O O . HIS A 1 100 ? -26.139 16.377 -10.342 1.00 0.00 100 HIS A O 3
ATOM 4773 N N . HIS A 1 101 ? -28.111 16.143 -9.309 1.00 0.00 101 HIS A N 3
ATOM 4774 C CA . HIS A 1 101 ? -28.696 17.276 -10.008 1.00 0.00 101 HIS A CA 3
ATOM 4775 C C . HIS A 1 101 ? -29.196 18.324 -9.026 1.00 0.00 101 HIS A C 3
ATOM 4776 O O . HIS A 1 101 ? -30.069 18.050 -8.204 1.00 0.00 101 HIS A O 3
ATOM 4791 N N . HIS A 1 102 ? -28.627 19.518 -9.112 1.00 0.00 102 HIS A N 3
ATOM 4792 C CA . HIS A 1 102 ? -29.114 20.659 -8.355 1.00 0.00 102 HIS A CA 3
ATOM 4793 C C . HIS A 1 102 ? -29.032 21.911 -9.224 1.00 0.00 102 HIS A C 3
ATOM 4794 O O . HIS A 1 102 ? -27.949 22.172 -9.786 1.00 0.00 102 HIS A O 3
ATOM 4810 N N . MET A 1 1 ? 25.089 3.022 -3.732 1.00 0.00 1 MET A N 4
ATOM 4811 C CA . MET A 1 1 ? 24.839 4.002 -2.652 1.00 0.00 1 MET A CA 4
ATOM 4812 C C . MET A 1 1 ? 23.842 5.042 -3.132 1.00 0.00 1 MET A C 4
ATOM 4813 O O . MET A 1 1 ? 23.981 5.571 -4.239 1.00 0.00 1 MET A O 4
ATOM 4829 N N . SER A 1 2 ? 22.833 5.320 -2.302 1.00 0.00 2 SER A N 4
ATOM 4830 C CA . SER A 1 2 ? 21.740 6.212 -2.677 1.00 0.00 2 SER A CA 4
ATOM 4831 C C . SER A 1 2 ? 20.982 5.610 -3.858 1.00 0.00 2 SER A C 4
ATOM 4832 O O . SER A 1 2 ? 20.620 6.299 -4.817 1.00 0.00 2 SER A O 4
ATOM 4840 N N . ASN A 1 3 ? 20.751 4.305 -3.768 1.00 0.00 3 ASN A N 4
ATOM 4841 C CA . ASN A 1 3 ? 20.095 3.561 -4.833 1.00 0.00 3 ASN A CA 4
ATOM 4842 C C . ASN A 1 3 ? 18.586 3.725 -4.767 1.00 0.00 3 ASN A C 4
ATOM 4843 O O . ASN A 1 3 ? 17.969 3.509 -3.723 1.00 0.00 3 ASN A O 4
ATOM 4854 N N . LEU A 1 4 ? 17.996 4.088 -5.894 1.00 0.00 4 LEU A N 4
ATOM 4855 C CA . LEU A 1 4 ? 16.547 4.184 -6.016 1.00 0.00 4 LEU A CA 4
ATOM 4856 C C . LEU A 1 4 ? 15.995 2.864 -6.537 1.00 0.00 4 LEU A C 4
ATOM 4857 O O . LEU A 1 4 ? 14.973 2.819 -7.225 1.00 0.00 4 LEU A O 4
ATOM 4873 N N . GLU A 1 5 ? 16.688 1.787 -6.201 1.00 0.00 5 GLU A N 4
ATOM 4874 C CA . GLU A 1 5 ? 16.296 0.464 -6.639 1.00 0.00 5 GLU A CA 4
ATOM 4875 C C . GLU A 1 5 ? 15.068 -0.002 -5.874 1.00 0.00 5 GLU A C 4
ATOM 4876 O O . GLU A 1 5 ? 14.941 0.234 -4.668 1.00 0.00 5 GLU A O 4
ATOM 4888 N N . ILE A 1 6 ? 14.171 -0.663 -6.580 1.00 0.00 6 ILE A N 4
ATOM 4889 C CA . ILE A 1 6 ? 12.940 -1.140 -5.985 1.00 0.00 6 ILE A CA 4
ATOM 4890 C C . ILE A 1 6 ? 13.173 -2.475 -5.291 1.00 0.00 6 ILE A C 4
ATOM 4891 O O . ILE A 1 6 ? 13.373 -3.500 -5.947 1.00 0.00 6 ILE A O 4
ATOM 4907 N N . LYS A 1 7 ? 13.185 -2.455 -3.968 1.00 0.00 7 LYS A N 4
ATOM 4908 C CA . LYS A 1 7 ? 13.256 -3.682 -3.198 1.00 0.00 7 LYS A CA 4
ATOM 4909 C C . LYS A 1 7 ? 11.882 -4.332 -3.172 1.00 0.00 7 LYS A C 4
ATOM 4910 O O . LYS A 1 7 ? 10.919 -3.752 -2.668 1.00 0.00 7 LYS A O 4
ATOM 4929 N N . GLN A 1 8 ? 11.787 -5.520 -3.740 1.00 0.00 8 GLN A N 4
ATOM 4930 C CA . GLN A 1 8 ? 10.507 -6.190 -3.865 1.00 0.00 8 GLN A CA 4
ATOM 4931 C C . GLN A 1 8 ? 10.292 -7.175 -2.725 1.00 0.00 8 GLN A C 4
ATOM 4932 O O . GLN A 1 8 ? 11.227 -7.836 -2.265 1.00 0.00 8 GLN A O 4
ATOM 4946 N N . GLY A 1 9 ? 9.056 -7.238 -2.262 1.00 0.00 9 GLY A N 4
ATOM 4947 C CA . GLY A 1 9 ? 8.681 -8.178 -1.230 1.00 0.00 9 GLY A CA 4
ATOM 4948 C C . GLY A 1 9 ? 7.277 -8.693 -1.453 1.00 0.00 9 GLY A C 4
ATOM 4949 O O . GLY A 1 9 ? 6.669 -8.408 -2.488 1.00 0.00 9 GLY A O 4
ATOM 4953 N N . GLU A 1 10 ? 6.745 -9.421 -0.490 1.00 0.00 10 GLU A N 4
ATOM 4954 C CA . GLU A 1 10 ? 5.424 -10.006 -0.632 1.00 0.00 10 GLU A CA 4
ATOM 4955 C C . GLU A 1 10 ? 4.346 -8.935 -0.514 1.00 0.00 10 GLU A C 4
ATOM 4956 O O . GLU A 1 10 ? 4.137 -8.362 0.556 1.00 0.00 10 GLU A O 4
ATOM 4968 N N . ASN A 1 11 ? 3.704 -8.644 -1.648 1.00 0.00 11 ASN A N 4
ATOM 4969 C CA . ASN A 1 11 ? 2.623 -7.656 -1.734 1.00 0.00 11 ASN A CA 4
ATOM 4970 C C . ASN A 1 11 ? 3.151 -6.231 -1.595 1.00 0.00 11 ASN A C 4
ATOM 4971 O O . ASN A 1 11 ? 2.369 -5.280 -1.581 1.00 0.00 11 ASN A O 4
ATOM 4982 N N . LYS A 1 12 ? 4.468 -6.073 -1.520 1.00 0.00 12 LYS A N 4
ATOM 4983 C CA . LYS A 1 12 ? 5.046 -4.756 -1.297 1.00 0.00 12 LYS A CA 4
ATOM 4984 C C . LYS A 1 12 ? 6.219 -4.479 -2.227 1.00 0.00 12 LYS A C 4
ATOM 4985 O O . LYS A 1 12 ? 7.054 -5.344 -2.479 1.00 0.00 12 LYS A O 4
ATOM 5004 N N . PHE A 1 13 ? 6.250 -3.263 -2.747 1.00 0.00 13 PHE A N 4
ATOM 5005 C CA . PHE A 1 13 ? 7.402 -2.755 -3.475 1.00 0.00 13 PHE A CA 4
ATOM 5006 C C . PHE A 1 13 ? 7.887 -1.489 -2.786 1.00 0.00 13 PHE A C 4
ATOM 5007 O O . PHE A 1 13 ? 7.191 -0.474 -2.781 1.00 0.00 13 PHE A O 4
ATOM 5024 N N . TYR A 1 14 ? 9.056 -1.551 -2.173 1.00 0.00 14 TYR A N 4
ATOM 5025 C CA . TYR A 1 14 ? 9.539 -0.423 -1.393 1.00 0.00 14 TYR A CA 4
ATOM 5026 C C . TYR A 1 14 ? 10.934 0.015 -1.828 1.00 0.00 14 TYR A C 4
ATOM 5027 O O . TYR A 1 14 ? 11.861 -0.789 -1.922 1.00 0.00 14 TYR A O 4
ATOM 5045 N N . ILE A 1 15 ? 11.063 1.297 -2.116 1.00 0.00 15 ILE A N 4
ATOM 5046 C CA . ILE A 1 15 ? 12.353 1.894 -2.402 1.00 0.00 15 ILE A CA 4
ATOM 5047 C C . ILE A 1 15 ? 12.920 2.505 -1.128 1.00 0.00 15 ILE A C 4
ATOM 5048 O O . ILE A 1 15 ? 12.311 3.399 -0.532 1.00 0.00 15 ILE A O 4
ATOM 5064 N N . GLY A 1 16 ? 14.066 2.005 -0.700 1.00 0.00 16 GLY A N 4
ATOM 5065 C CA . GLY A 1 16 ? 14.692 2.513 0.498 1.00 0.00 16 GLY A CA 4
ATOM 5066 C C . GLY A 1 16 ? 15.955 1.761 0.830 1.00 0.00 16 GLY A C 4
ATOM 5067 O O . GLY A 1 16 ? 16.294 0.780 0.160 1.00 0.00 16 GLY A O 4
ATOM 5071 N N . ASP A 1 17 ? 16.646 2.213 1.862 1.00 0.00 17 ASP A N 4
ATOM 5072 C CA . ASP A 1 17 ? 17.899 1.595 2.272 1.00 0.00 17 ASP A CA 4
ATOM 5073 C C . ASP A 1 17 ? 17.645 0.582 3.383 1.00 0.00 17 ASP A C 4
ATOM 5074 O O . ASP A 1 17 ? 18.514 -0.215 3.732 1.00 0.00 17 ASP A O 4
ATOM 5083 N N . ASP A 1 18 ? 16.430 0.609 3.914 1.00 0.00 18 ASP A N 4
ATOM 5084 C CA . ASP A 1 18 ? 16.019 -0.307 4.972 1.00 0.00 18 ASP A CA 4
ATOM 5085 C C . ASP A 1 18 ? 14.502 -0.428 4.945 1.00 0.00 18 ASP A C 4
ATOM 5086 O O . ASP A 1 18 ? 13.836 0.360 4.271 1.00 0.00 18 ASP A O 4
ATOM 5095 N N . GLU A 1 19 ? 13.954 -1.404 5.660 1.00 0.00 19 GLU A N 4
ATOM 5096 C CA . GLU A 1 19 ? 12.506 -1.561 5.754 1.00 0.00 19 GLU A CA 4
ATOM 5097 C C . GLU A 1 19 ? 11.902 -0.392 6.526 1.00 0.00 19 GLU A C 4
ATOM 5098 O O . GLU A 1 19 ? 10.779 0.036 6.261 1.00 0.00 19 GLU A O 4
ATOM 5110 N N . ASN A 1 20 ? 12.675 0.124 7.475 1.00 0.00 20 ASN A N 4
ATOM 5111 C CA . ASN A 1 20 ? 12.257 1.259 8.288 1.00 0.00 20 ASN A CA 4
ATOM 5112 C C . ASN A 1 20 ? 12.578 2.563 7.569 1.00 0.00 20 ASN A C 4
ATOM 5113 O O . ASN A 1 20 ? 11.950 3.595 7.810 1.00 0.00 20 ASN A O 4
ATOM 5124 N N . ASN A 1 21 ? 13.556 2.502 6.676 1.00 0.00 21 ASN A N 4
ATOM 5125 C CA . ASN A 1 21 ? 13.977 3.670 5.916 1.00 0.00 21 ASN A CA 4
ATOM 5126 C C . ASN A 1 21 ? 13.522 3.516 4.469 1.00 0.00 21 ASN A C 4
ATOM 5127 O O . ASN A 1 21 ? 14.303 3.642 3.523 1.00 0.00 21 ASN A O 4
ATOM 5138 N N . ALA A 1 22 ? 12.249 3.188 4.316 1.00 0.00 22 ALA A N 4
ATOM 5139 C CA . ALA A 1 22 ? 11.632 3.095 3.006 1.00 0.00 22 ALA A CA 4
ATOM 5140 C C . ALA A 1 22 ? 10.932 4.404 2.683 1.00 0.00 22 ALA A C 4
ATOM 5141 O O . ALA A 1 22 ? 9.940 4.762 3.323 1.00 0.00 22 ALA A O 4
ATOM 5148 N N . LEU A 1 23 ? 11.456 5.121 1.702 1.00 0.00 23 LEU A N 4
ATOM 5149 C CA . LEU A 1 23 ? 10.939 6.440 1.363 1.00 0.00 23 LEU A CA 4
ATOM 5150 C C . LEU A 1 23 ? 9.817 6.334 0.343 1.00 0.00 23 LEU A C 4
ATOM 5151 O O . LEU A 1 23 ? 9.154 7.323 0.028 1.00 0.00 23 LEU A O 4
ATOM 5167 N N . ALA A 1 24 ? 9.616 5.132 -0.182 1.00 0.00 24 ALA A N 4
ATOM 5168 C CA . ALA A 1 24 ? 8.550 4.890 -1.137 1.00 0.00 24 ALA A CA 4
ATOM 5169 C C . ALA A 1 24 ? 8.125 3.426 -1.123 1.00 0.00 24 ALA A C 4
ATOM 5170 O O . ALA A 1 24 ? 8.678 2.606 -1.848 1.00 0.00 24 ALA A O 4
ATOM 5177 N N . GLU A 1 25 ? 7.164 3.094 -0.272 1.00 0.00 25 GLU A N 4
ATOM 5178 C CA . GLU A 1 25 ? 6.657 1.728 -0.192 1.00 0.00 25 GLU A CA 4
ATOM 5179 C C . GLU A 1 25 ? 5.204 1.660 -0.644 1.00 0.00 25 GLU A C 4
ATOM 5180 O O . GLU A 1 25 ? 4.328 2.269 -0.036 1.00 0.00 25 GLU A O 4
ATOM 5192 N N . ILE A 1 26 ? 4.946 0.912 -1.703 1.00 0.00 26 ILE A N 4
ATOM 5193 C CA . ILE A 1 26 ? 3.589 0.732 -2.182 1.00 0.00 26 ILE A CA 4
ATOM 5194 C C . ILE A 1 26 ? 3.175 -0.732 -2.053 1.00 0.00 26 ILE A C 4
ATOM 5195 O O . ILE A 1 26 ? 3.922 -1.640 -2.424 1.00 0.00 26 ILE A O 4
ATOM 5211 N N . THR A 1 27 ? 2.004 -0.958 -1.480 1.00 0.00 27 THR A N 4
ATOM 5212 C CA . THR A 1 27 ? 1.498 -2.308 -1.294 1.00 0.00 27 THR A CA 4
ATOM 5213 C C . THR A 1 27 ? 0.111 -2.448 -1.902 1.00 0.00 27 THR A C 4
ATOM 5214 O O . THR A 1 27 ? -0.710 -1.537 -1.794 1.00 0.00 27 THR A O 4
ATOM 5225 N N . TYR A 1 28 ? -0.147 -3.581 -2.528 1.00 0.00 28 TYR A N 4
ATOM 5226 C CA . TYR A 1 28 ? -1.458 -3.849 -3.095 1.00 0.00 28 TYR A CA 4
ATOM 5227 C C . TYR A 1 28 ? -2.034 -5.125 -2.502 1.00 0.00 28 TYR A C 4
ATOM 5228 O O . TYR A 1 28 ? -1.348 -6.143 -2.403 1.00 0.00 28 TYR A O 4
ATOM 5246 N N . ARG A 1 29 ? -3.288 -5.056 -2.091 1.00 0.00 29 ARG A N 4
ATOM 5247 C CA . ARG A 1 29 ? -3.948 -6.176 -1.445 1.00 0.00 29 ARG A CA 4
ATOM 5248 C C . ARG A 1 29 ? -5.200 -6.568 -2.218 1.00 0.00 29 ARG A C 4
ATOM 5249 O O . ARG A 1 29 ? -5.889 -5.715 -2.773 1.00 0.00 29 ARG A O 4
ATOM 5270 N N . PHE A 1 30 ? -5.485 -7.855 -2.265 1.00 0.00 30 PHE A N 4
ATOM 5271 C CA . PHE A 1 30 ? -6.649 -8.348 -2.987 1.00 0.00 30 PHE A CA 4
ATOM 5272 C C . PHE A 1 30 ? -7.912 -8.117 -2.170 1.00 0.00 30 PHE A C 4
ATOM 5273 O O . PHE A 1 30 ? -7.918 -8.321 -0.956 1.00 0.00 30 PHE A O 4
ATOM 5290 N N . VAL A 1 31 ? -8.971 -7.659 -2.825 1.00 0.00 31 VAL A N 4
ATOM 5291 C CA . VAL A 1 31 ? -10.244 -7.458 -2.147 1.00 0.00 31 VAL A CA 4
ATOM 5292 C C . VAL A 1 31 ? -11.288 -8.464 -2.623 1.00 0.00 31 VAL A C 4
ATOM 5293 O O . VAL A 1 31 ? -11.947 -9.111 -1.809 1.00 0.00 31 VAL A O 4
ATOM 5306 N N . ASP A 1 32 ? -11.426 -8.613 -3.931 1.00 0.00 32 ASP A N 4
ATOM 5307 C CA . ASP A 1 32 ? -12.380 -9.562 -4.482 1.00 0.00 32 ASP A CA 4
ATOM 5308 C C . ASP A 1 32 ? -11.660 -10.603 -5.326 1.00 0.00 32 ASP A C 4
ATOM 5309 O O . ASP A 1 32 ? -11.209 -11.620 -4.804 1.00 0.00 32 ASP A O 4
ATOM 5318 N N . ASN A 1 33 ? -11.529 -10.337 -6.618 1.00 0.00 33 ASN A N 4
ATOM 5319 C CA . ASN A 1 33 ? -10.833 -11.258 -7.510 1.00 0.00 33 ASN A CA 4
ATOM 5320 C C . ASN A 1 33 ? -9.761 -10.531 -8.314 1.00 0.00 33 ASN A C 4
ATOM 5321 O O . ASN A 1 33 ? -8.580 -10.582 -7.981 1.00 0.00 33 ASN A O 4
ATOM 5332 N N . ASN A 1 34 ? -10.188 -9.817 -9.345 1.00 0.00 34 ASN A N 4
ATOM 5333 C CA . ASN A 1 34 ? -9.260 -9.162 -10.258 1.00 0.00 34 ASN A CA 4
ATOM 5334 C C . ASN A 1 34 ? -9.052 -7.710 -9.861 1.00 0.00 34 ASN A C 4
ATOM 5335 O O . ASN A 1 34 ? -8.427 -6.937 -10.586 1.00 0.00 34 ASN A O 4
ATOM 5346 N N . GLU A 1 35 ? -9.578 -7.346 -8.706 1.00 0.00 35 GLU A N 4
ATOM 5347 C CA . GLU A 1 35 ? -9.453 -5.991 -8.207 1.00 0.00 35 GLU A CA 4
ATOM 5348 C C . GLU A 1 35 ? -8.498 -5.943 -7.025 1.00 0.00 35 GLU A C 4
ATOM 5349 O O . GLU A 1 35 ? -8.684 -6.652 -6.032 1.00 0.00 35 GLU A O 4
ATOM 5361 N N . ILE A 1 36 ? -7.473 -5.116 -7.144 1.00 0.00 36 ILE A N 4
ATOM 5362 C CA . ILE A 1 36 ? -6.493 -4.957 -6.086 1.00 0.00 36 ILE A CA 4
ATOM 5363 C C . ILE A 1 36 ? -6.592 -3.569 -5.468 1.00 0.00 36 ILE A C 4
ATOM 5364 O O . ILE A 1 36 ? -6.613 -2.554 -6.169 1.00 0.00 36 ILE A O 4
ATOM 5380 N N . ASN A 1 37 ? -6.676 -3.535 -4.153 1.00 0.00 37 ASN A N 4
ATOM 5381 C CA . ASN A 1 37 ? -6.770 -2.289 -3.419 1.00 0.00 37 ASN A CA 4
ATOM 5382 C C . ASN A 1 37 ? -5.400 -1.871 -2.923 1.00 0.00 37 ASN A C 4
ATOM 5383 O O . ASN A 1 37 ? -4.681 -2.665 -2.323 1.00 0.00 37 ASN A O 4
ATOM 5394 N N . ILE A 1 38 ? -5.032 -0.637 -3.199 1.00 0.00 38 ILE A N 4
ATOM 5395 C CA . ILE A 1 38 ? -3.796 -0.091 -2.675 1.00 0.00 38 ILE A CA 4
ATOM 5396 C C . ILE A 1 38 ? -4.115 0.838 -1.511 1.00 0.00 38 ILE A C 4
ATOM 5397 O O . ILE A 1 38 ? -4.528 1.980 -1.706 1.00 0.00 38 ILE A O 4
ATOM 5413 N N . ASP A 1 39 ? -3.972 0.321 -0.305 1.00 0.00 39 ASP A N 4
ATOM 5414 C CA . ASP A 1 39 ? -4.323 1.062 0.898 1.00 0.00 39 ASP A CA 4
ATOM 5415 C C . ASP A 1 39 ? -3.099 1.719 1.514 1.00 0.00 39 ASP A C 4
ATOM 5416 O O . ASP A 1 39 ? -3.210 2.692 2.258 1.00 0.00 39 ASP A O 4
ATOM 5425 N N . HIS A 1 40 ? -1.934 1.190 1.193 1.00 0.00 40 HIS A N 4
ATOM 5426 C CA . HIS A 1 40 ? -0.696 1.657 1.789 1.00 0.00 40 HIS A CA 4
ATOM 5427 C C . HIS A 1 40 ? 0.294 2.074 0.710 1.00 0.00 40 HIS A C 4
ATOM 5428 O O . HIS A 1 40 ? 0.753 1.250 -0.084 1.00 0.00 40 HIS A O 4
ATOM 5443 N N . THR A 1 41 ? 0.594 3.360 0.672 1.00 0.00 41 THR A N 4
ATOM 5444 C CA . THR A 1 41 ? 1.613 3.888 -0.213 1.00 0.00 41 THR A CA 4
ATOM 5445 C C . THR A 1 41 ? 2.434 4.937 0.526 1.00 0.00 41 THR A C 4
ATOM 5446 O O . THR A 1 41 ? 2.085 6.117 0.555 1.00 0.00 41 THR A O 4
ATOM 5457 N N . GLY A 1 42 ? 3.507 4.487 1.151 1.00 0.00 42 GLY A N 4
ATOM 5458 C CA . GLY A 1 42 ? 4.315 5.359 1.967 1.00 0.00 42 GLY A CA 4
ATOM 5459 C C . GLY A 1 42 ? 5.386 6.064 1.170 1.00 0.00 42 GLY A C 4
ATOM 5460 O O . GLY A 1 42 ? 6.558 5.697 1.236 1.00 0.00 42 GLY A O 4
ATOM 5464 N N . VAL A 1 43 ? 4.977 7.055 0.395 1.00 0.00 43 VAL A N 4
ATOM 5465 C CA . VAL A 1 43 ? 5.914 7.900 -0.322 1.00 0.00 43 VAL A CA 4
ATOM 5466 C C . VAL A 1 43 ? 6.190 9.145 0.505 1.00 0.00 43 VAL A C 4
ATOM 5467 O O . VAL A 1 43 ? 5.261 9.843 0.914 1.00 0.00 43 VAL A O 4
ATOM 5480 N N . SER A 1 44 ? 7.459 9.395 0.779 1.00 0.00 44 SER A N 4
ATOM 5481 C CA . SER A 1 44 ? 7.855 10.530 1.590 1.00 0.00 44 SER A CA 4
ATOM 5482 C C . SER A 1 44 ? 7.661 11.845 0.833 1.00 0.00 44 SER A C 4
ATOM 5483 O O . SER A 1 44 ? 7.358 11.851 -0.364 1.00 0.00 44 SER A O 4
ATOM 5491 N N . ASP A 1 45 ? 7.859 12.955 1.533 1.00 0.00 45 ASP A N 4
ATOM 5492 C CA . ASP A 1 45 ? 7.607 14.289 0.986 1.00 0.00 45 ASP A CA 4
ATOM 5493 C C . ASP A 1 45 ? 8.700 14.738 0.017 1.00 0.00 45 ASP A C 4
ATOM 5494 O O . ASP A 1 45 ? 8.986 15.929 -0.103 1.00 0.00 45 ASP A O 4
ATOM 5503 N N . GLU A 1 46 ? 9.272 13.793 -0.711 1.00 0.00 46 GLU A N 4
ATOM 5504 C CA . GLU A 1 46 ? 10.296 14.109 -1.689 1.00 0.00 46 GLU A CA 4
ATOM 5505 C C . GLU A 1 46 ? 9.664 14.389 -3.047 1.00 0.00 46 GLU A C 4
ATOM 5506 O O . GLU A 1 46 ? 9.806 13.610 -3.995 1.00 0.00 46 GLU A O 4
ATOM 5518 N N . LEU A 1 47 ? 8.910 15.489 -3.089 1.00 0.00 47 LEU A N 4
ATOM 5519 C CA . LEU A 1 47 ? 8.245 15.990 -4.296 1.00 0.00 47 LEU A CA 4
ATOM 5520 C C . LEU A 1 47 ? 7.038 15.127 -4.678 1.00 0.00 47 LEU A C 4
ATOM 5521 O O . LEU A 1 47 ? 6.130 15.586 -5.371 1.00 0.00 47 LEU A O 4
ATOM 5537 N N . GLY A 1 48 ? 7.026 13.885 -4.215 1.00 0.00 48 GLY A N 4
ATOM 5538 C CA . GLY A 1 48 ? 5.874 13.023 -4.407 1.00 0.00 48 GLY A CA 4
ATOM 5539 C C . GLY A 1 48 ? 5.856 12.325 -5.752 1.00 0.00 48 GLY A C 4
ATOM 5540 O O . GLY A 1 48 ? 6.763 11.553 -6.078 1.00 0.00 48 GLY A O 4
ATOM 5544 N N . GLY A 1 49 ? 4.832 12.613 -6.544 1.00 0.00 49 GLY A N 4
ATOM 5545 C CA . GLY A 1 49 ? 4.635 11.922 -7.801 1.00 0.00 49 GLY A CA 4
ATOM 5546 C C . GLY A 1 49 ? 5.387 12.566 -8.946 1.00 0.00 49 GLY A C 4
ATOM 5547 O O . GLY A 1 49 ? 4.812 12.853 -9.995 1.00 0.00 49 GLY A O 4
ATOM 5551 N N . GLN A 1 50 ? 6.671 12.802 -8.739 1.00 0.00 50 GLN A N 4
ATOM 5552 C CA . GLN A 1 50 ? 7.521 13.356 -9.778 1.00 0.00 50 GLN A CA 4
ATOM 5553 C C . GLN A 1 50 ? 8.239 12.230 -10.512 1.00 0.00 50 GLN A C 4
ATOM 5554 O O . GLN A 1 50 ? 8.101 12.080 -11.727 1.00 0.00 50 GLN A O 4
ATOM 5568 N N . GLY A 1 51 ? 8.987 11.434 -9.766 1.00 0.00 51 GLY A N 4
ATOM 5569 C CA . GLY A 1 51 ? 9.698 10.317 -10.347 1.00 0.00 51 GLY A CA 4
ATOM 5570 C C . GLY A 1 51 ? 9.636 9.098 -9.460 1.00 0.00 51 GLY A C 4
ATOM 5571 O O . GLY A 1 51 ? 9.326 8.005 -9.922 1.00 0.00 51 GLY A O 4
ATOM 5575 N N . VAL A 1 52 ? 9.903 9.294 -8.174 1.00 0.00 52 VAL A N 4
ATOM 5576 C CA . VAL A 1 52 ? 9.897 8.194 -7.216 1.00 0.00 52 VAL A CA 4
ATOM 5577 C C . VAL A 1 52 ? 8.495 7.603 -7.082 1.00 0.00 52 VAL A C 4
ATOM 5578 O O . VAL A 1 52 ? 8.317 6.384 -7.093 1.00 0.00 52 VAL A O 4
ATOM 5591 N N . GLY A 1 53 ? 7.501 8.476 -6.971 1.00 0.00 53 GLY A N 4
ATOM 5592 C CA . GLY A 1 53 ? 6.125 8.027 -6.883 1.00 0.00 53 GLY A CA 4
ATOM 5593 C C . GLY A 1 53 ? 5.690 7.253 -8.114 1.00 0.00 53 GLY A C 4
ATOM 5594 O O . GLY A 1 53 ? 5.016 6.230 -8.008 1.00 0.00 53 GLY A O 4
ATOM 5598 N N . LYS A 1 54 ? 6.096 7.730 -9.284 1.00 0.00 54 LYS A N 4
ATOM 5599 C CA . LYS A 1 54 ? 5.720 7.087 -10.539 1.00 0.00 54 LYS A CA 4
ATOM 5600 C C . LYS A 1 54 ? 6.480 5.777 -10.730 1.00 0.00 54 LYS A C 4
ATOM 5601 O O . LYS A 1 54 ? 5.988 4.854 -11.378 1.00 0.00 54 LYS A O 4
ATOM 5620 N N . LYS A 1 55 ? 7.677 5.708 -10.154 1.00 0.00 55 LYS A N 4
ATOM 5621 C CA . LYS A 1 55 ? 8.503 4.506 -10.220 1.00 0.00 55 LYS A CA 4
ATOM 5622 C C . LYS A 1 55 ? 7.746 3.322 -9.630 1.00 0.00 55 LYS A C 4
ATOM 5623 O O . LYS A 1 55 ? 7.695 2.240 -10.223 1.00 0.00 55 LYS A O 4
ATOM 5642 N N . LEU A 1 56 ? 7.144 3.548 -8.465 1.00 0.00 56 LEU A N 4
ATOM 5643 C CA . LEU A 1 56 ? 6.342 2.528 -7.803 1.00 0.00 56 LEU A CA 4
ATOM 5644 C C . LEU A 1 56 ? 5.149 2.131 -8.663 1.00 0.00 56 LEU A C 4
ATOM 5645 O O . LEU A 1 56 ? 4.946 0.955 -8.957 1.00 0.00 56 LEU A O 4
ATOM 5661 N N . LEU A 1 57 ? 4.370 3.128 -9.071 1.00 0.00 57 LEU A N 4
ATOM 5662 C CA . LEU A 1 57 ? 3.142 2.891 -9.820 1.00 0.00 57 LEU A CA 4
ATOM 5663 C C . LEU A 1 57 ? 3.400 2.120 -11.111 1.00 0.00 57 LEU A C 4
ATOM 5664 O O . LEU A 1 57 ? 2.654 1.201 -11.438 1.00 0.00 57 LEU A O 4
ATOM 5680 N N . LYS A 1 58 ? 4.463 2.474 -11.825 1.00 0.00 58 LYS A N 4
ATOM 5681 C CA . LYS A 1 58 ? 4.786 1.807 -13.083 1.00 0.00 58 LYS A CA 4
ATOM 5682 C C . LYS A 1 58 ? 5.054 0.322 -12.846 1.00 0.00 58 LYS A C 4
ATOM 5683 O O . LYS A 1 58 ? 4.625 -0.529 -13.626 1.00 0.00 58 LYS A O 4
ATOM 5702 N N . ALA A 1 59 ? 5.750 0.019 -11.752 1.00 0.00 59 ALA A N 4
ATOM 5703 C CA . ALA A 1 59 ? 6.069 -1.360 -11.401 1.00 0.00 59 ALA A CA 4
ATOM 5704 C C . ALA A 1 59 ? 4.809 -2.135 -11.034 1.00 0.00 59 ALA A C 4
ATOM 5705 O O . ALA A 1 59 ? 4.691 -3.329 -11.325 1.00 0.00 59 ALA A O 4
ATOM 5712 N N . VAL A 1 60 ? 3.869 -1.448 -10.397 1.00 0.00 60 VAL A N 4
ATOM 5713 C CA . VAL A 1 60 ? 2.606 -2.059 -10.011 1.00 0.00 60 VAL A CA 4
ATOM 5714 C C . VAL A 1 60 ? 1.722 -2.285 -11.234 1.00 0.00 60 VAL A C 4
ATOM 5715 O O . VAL A 1 60 ? 1.142 -3.356 -11.392 1.00 0.00 60 VAL A O 4
ATOM 5728 N N . VAL A 1 61 ? 1.641 -1.281 -12.106 1.00 0.00 61 VAL A N 4
ATOM 5729 C CA . VAL A 1 61 ? 0.850 -1.385 -13.332 1.00 0.00 61 VAL A CA 4
ATOM 5730 C C . VAL A 1 61 ? 1.344 -2.544 -14.198 1.00 0.00 61 VAL A C 4
ATOM 5731 O O . VAL A 1 61 ? 0.552 -3.234 -14.839 1.00 0.00 61 VAL A O 4
ATOM 5744 N N . GLU A 1 62 ? 2.657 -2.755 -14.192 1.00 0.00 62 GLU A N 4
ATOM 5745 C CA . GLU A 1 62 ? 3.273 -3.860 -14.915 1.00 0.00 62 GLU A CA 4
ATOM 5746 C C . GLU A 1 62 ? 2.667 -5.192 -14.472 1.00 0.00 62 GLU A C 4
ATOM 5747 O O . GLU A 1 62 ? 2.193 -5.981 -15.293 1.00 0.00 62 GLU A O 4
ATOM 5759 N N . HIS A 1 63 ? 2.656 -5.415 -13.164 1.00 0.00 63 HIS A N 4
ATOM 5760 C CA . HIS A 1 63 ? 2.124 -6.646 -12.594 1.00 0.00 63 HIS A CA 4
ATOM 5761 C C . HIS A 1 63 ? 0.598 -6.665 -12.696 1.00 0.00 63 HIS A C 4
ATOM 5762 O O . HIS A 1 63 ? -0.012 -7.726 -12.830 1.00 0.00 63 HIS A O 4
ATOM 5777 N N . ALA A 1 64 ? -0.008 -5.484 -12.635 1.00 0.00 64 ALA A N 4
ATOM 5778 C CA . ALA A 1 64 ? -1.455 -5.354 -12.736 1.00 0.00 64 ALA A CA 4
ATOM 5779 C C . ALA A 1 64 ? -1.943 -5.783 -14.115 1.00 0.00 64 ALA A C 4
ATOM 5780 O O . ALA A 1 64 ? -2.706 -6.737 -14.232 1.00 0.00 64 ALA A O 4
ATOM 5787 N N . ARG A 1 65 ? -1.469 -5.099 -15.155 1.00 0.00 65 ARG A N 4
ATOM 5788 C CA . ARG A 1 65 ? -1.873 -5.401 -16.527 1.00 0.00 65 ARG A CA 4
ATOM 5789 C C . ARG A 1 65 ? -1.559 -6.856 -16.876 1.00 0.00 65 ARG A C 4
ATOM 5790 O O . ARG A 1 65 ? -2.328 -7.515 -17.581 1.00 0.00 65 ARG A O 4
ATOM 5811 N N . GLU A 1 66 ? -0.433 -7.347 -16.364 1.00 0.00 66 GLU A N 4
ATOM 5812 C CA . GLU A 1 66 ? -0.014 -8.725 -16.583 1.00 0.00 66 GLU A CA 4
ATOM 5813 C C . GLU A 1 66 ? -1.102 -9.706 -16.145 1.00 0.00 66 GLU A C 4
ATOM 5814 O O . GLU A 1 66 ? -1.436 -10.644 -16.867 1.00 0.00 66 GLU A O 4
ATOM 5826 N N . ASN A 1 67 ? -1.669 -9.467 -14.968 1.00 0.00 67 ASN A N 4
ATOM 5827 C CA . ASN A 1 67 ? -2.683 -10.360 -14.414 1.00 0.00 67 ASN A CA 4
ATOM 5828 C C . ASN A 1 67 ? -4.090 -9.833 -14.684 1.00 0.00 67 ASN A C 4
ATOM 5829 O O . ASN A 1 67 ? -5.069 -10.398 -14.201 1.00 0.00 67 ASN A O 4
ATOM 5840 N N . ASN A 1 68 ? -4.173 -8.758 -15.470 1.00 0.00 68 ASN A N 4
ATOM 5841 C CA . ASN A 1 68 ? -5.450 -8.108 -15.804 1.00 0.00 68 ASN A CA 4
ATOM 5842 C C . ASN A 1 68 ? -6.071 -7.468 -14.555 1.00 0.00 68 ASN A C 4
ATOM 5843 O O . ASN A 1 68 ? -7.252 -7.113 -14.527 1.00 0.00 68 ASN A O 4
ATOM 5854 N N . LEU A 1 69 ? -5.241 -7.275 -13.542 1.00 0.00 69 LEU A N 4
ATOM 5855 C CA . LEU A 1 69 ? -5.679 -6.707 -12.279 1.00 0.00 69 LEU A CA 4
ATOM 5856 C C . LEU A 1 69 ? -6.049 -5.241 -12.444 1.00 0.00 69 LEU A C 4
ATOM 5857 O O . LEU A 1 69 ? -5.417 -4.506 -13.203 1.00 0.00 69 LEU A O 4
ATOM 5873 N N . LYS A 1 70 ? -7.090 -4.837 -11.744 1.00 0.00 70 LYS A N 4
ATOM 5874 C CA . LYS A 1 70 ? -7.538 -3.460 -11.753 1.00 0.00 70 LYS A CA 4
ATOM 5875 C C . LYS A 1 70 ? -7.291 -2.833 -10.392 1.00 0.00 70 LYS A C 4
ATOM 5876 O O . LYS A 1 70 ? -7.522 -3.461 -9.359 1.00 0.00 70 LYS A O 4
ATOM 5895 N N . ILE A 1 71 ? -6.818 -1.600 -10.394 1.00 0.00 71 ILE A N 4
ATOM 5896 C CA . ILE A 1 71 ? -6.390 -0.945 -9.171 1.00 0.00 71 ILE A CA 4
ATOM 5897 C C . ILE A 1 71 ? -7.467 -0.033 -8.602 1.00 0.00 71 ILE A C 4
ATOM 5898 O O . ILE A 1 71 ? -7.992 0.845 -9.294 1.00 0.00 71 ILE A O 4
ATOM 5914 N N . ILE A 1 72 ? -7.798 -0.265 -7.342 1.00 0.00 72 ILE A N 4
ATOM 5915 C CA . ILE A 1 72 ? -8.636 0.639 -6.580 1.00 0.00 72 ILE A CA 4
ATOM 5916 C C . ILE A 1 72 ? -7.872 1.105 -5.343 1.00 0.00 72 ILE A C 4
ATOM 5917 O O . ILE A 1 72 ? -7.768 0.390 -4.352 1.00 0.00 72 ILE A O 4
ATOM 5933 N N . ALA A 1 73 ? -7.301 2.293 -5.427 1.00 0.00 73 ALA A N 4
ATOM 5934 C CA . ALA A 1 73 ? -6.441 2.796 -4.369 1.00 0.00 73 ALA A CA 4
ATOM 5935 C C . ALA A 1 73 ? -7.235 3.528 -3.297 1.00 0.00 73 ALA A C 4
ATOM 5936 O O . ALA A 1 73 ? -8.120 4.326 -3.600 1.00 0.00 73 ALA A O 4
ATOM 5943 N N . SER A 1 74 ? -6.918 3.239 -2.047 1.00 0.00 74 SER A N 4
ATOM 5944 C CA . SER A 1 74 ? -7.491 3.956 -0.920 1.00 0.00 74 SER A CA 4
ATOM 5945 C C . SER A 1 74 ? -6.469 4.949 -0.369 1.00 0.00 74 SER A C 4
ATOM 5946 O O . SER A 1 74 ? -6.796 5.820 0.442 1.00 0.00 74 SER A O 4
ATOM 5954 N N . CYS A 1 75 ? -5.225 4.806 -0.817 1.00 0.00 75 CYS A N 4
ATOM 5955 C CA . CYS A 1 75 ? -4.161 5.737 -0.470 1.00 0.00 75 CYS A CA 4
ATOM 5956 C C . CYS A 1 75 ? -4.362 7.053 -1.222 1.00 0.00 75 CYS A C 4
ATOM 5957 O O . CYS A 1 75 ? -4.141 7.124 -2.431 1.00 0.00 75 CYS A O 4
ATOM 5965 N N . SER A 1 76 ? -4.785 8.087 -0.506 1.00 0.00 76 SER A N 4
ATOM 5966 C CA . SER A 1 76 ? -5.141 9.363 -1.121 1.00 0.00 76 SER A CA 4
ATOM 5967 C C . SER A 1 76 ? -3.970 9.978 -1.892 1.00 0.00 76 SER A C 4
ATOM 5968 O O . SER A 1 76 ? -4.165 10.599 -2.937 1.00 0.00 76 SER A O 4
ATOM 5976 N N . PHE A 1 77 ? -2.760 9.785 -1.384 1.00 0.00 77 PHE A N 4
ATOM 5977 C CA . PHE A 1 77 ? -1.568 10.356 -2.003 1.00 0.00 77 PHE A CA 4
ATOM 5978 C C . PHE A 1 77 ? -1.304 9.735 -3.376 1.00 0.00 77 PHE A C 4
ATOM 5979 O O . PHE A 1 77 ? -1.065 10.444 -4.353 1.00 0.00 77 PHE A O 4
ATOM 5996 N N . ALA A 1 78 ? -1.359 8.411 -3.447 1.00 0.00 78 ALA A N 4
ATOM 5997 C CA . ALA A 1 78 ? -1.054 7.707 -4.685 1.00 0.00 78 ALA A CA 4
ATOM 5998 C C . ALA A 1 78 ? -2.238 7.726 -5.642 1.00 0.00 78 ALA A C 4
ATOM 5999 O O . ALA A 1 78 ? -2.063 7.837 -6.854 1.00 0.00 78 ALA A O 4
ATOM 6006 N N . LYS A 1 79 ? -3.446 7.625 -5.096 1.00 0.00 79 LYS A N 4
ATOM 6007 C CA . LYS A 1 79 ? -4.649 7.638 -5.918 1.00 0.00 79 LYS A CA 4
ATOM 6008 C C . LYS A 1 79 ? -4.773 8.960 -6.658 1.00 0.00 79 LYS A C 4
ATOM 6009 O O . LYS A 1 79 ? -5.267 9.007 -7.779 1.00 0.00 79 LYS A O 4
ATOM 6028 N N . HIS A 1 80 ? -4.290 10.030 -6.037 1.00 0.00 80 HIS A N 4
ATOM 6029 C CA . HIS A 1 80 ? -4.387 11.357 -6.625 1.00 0.00 80 HIS A CA 4
ATOM 6030 C C . HIS A 1 80 ? -3.499 11.464 -7.865 1.00 0.00 80 HIS A C 4
ATOM 6031 O O . HIS A 1 80 ? -3.687 12.354 -8.695 1.00 0.00 80 HIS A O 4
ATOM 6046 N N . MET A 1 81 ? -2.540 10.550 -7.989 1.00 0.00 81 MET A N 4
ATOM 6047 C CA . MET A 1 81 ? -1.710 10.477 -9.186 1.00 0.00 81 MET A CA 4
ATOM 6048 C C . MET A 1 81 ? -2.520 9.866 -10.316 1.00 0.00 81 MET A C 4
ATOM 6049 O O . MET A 1 81 ? -2.446 10.309 -11.463 1.00 0.00 81 MET A O 4
ATOM 6063 N N . LEU A 1 82 ? -3.312 8.856 -9.961 1.00 0.00 82 LEU A N 4
ATOM 6064 C CA . LEU A 1 82 ? -4.165 8.157 -10.914 1.00 0.00 82 LEU A CA 4
ATOM 6065 C C . LEU A 1 82 ? -5.249 9.092 -11.427 1.00 0.00 82 LEU A C 4
ATOM 6066 O O . LEU A 1 82 ? -5.633 9.039 -12.595 1.00 0.00 82 LEU A O 4
ATOM 6082 N N . GLU A 1 83 ? -5.735 9.945 -10.527 1.00 0.00 83 GLU A N 4
ATOM 6083 C CA . GLU A 1 83 ? -6.777 10.915 -10.848 1.00 0.00 83 GLU A CA 4
ATOM 6084 C C . GLU A 1 83 ? -6.317 11.870 -11.943 1.00 0.00 83 GLU A C 4
ATOM 6085 O O . GLU A 1 83 ? -7.105 12.285 -12.796 1.00 0.00 83 GLU A O 4
ATOM 6097 N N . LYS A 1 84 ? -5.039 12.228 -11.911 1.00 0.00 84 LYS A N 4
ATOM 6098 C CA . LYS A 1 84 ? -4.514 13.215 -12.840 1.00 0.00 84 LYS A CA 4
ATOM 6099 C C . LYS A 1 84 ? -3.926 12.578 -14.090 1.00 0.00 84 LYS A C 4
ATOM 6100 O O . LYS A 1 84 ? -4.352 12.890 -15.199 1.00 0.00 84 LYS A O 4
ATOM 6119 N N . GLU A 1 85 ? -2.953 11.692 -13.925 1.00 0.00 85 GLU A N 4
ATOM 6120 C CA . GLU A 1 85 ? -2.273 11.121 -15.078 1.00 0.00 85 GLU A CA 4
ATOM 6121 C C . GLU A 1 85 ? -3.132 10.039 -15.721 1.00 0.00 85 GLU A C 4
ATOM 6122 O O . GLU A 1 85 ? -3.291 8.937 -15.187 1.00 0.00 85 GLU A O 4
ATOM 6134 N N . ASP A 1 86 ? -3.670 10.376 -16.886 1.00 0.00 86 ASP A N 4
ATOM 6135 C CA . ASP A 1 86 ? -4.650 9.551 -17.586 1.00 0.00 86 ASP A CA 4
ATOM 6136 C C . ASP A 1 86 ? -4.102 8.164 -17.913 1.00 0.00 86 ASP A C 4
ATOM 6137 O O . ASP A 1 86 ? -4.852 7.189 -17.960 1.00 0.00 86 ASP A O 4
ATOM 6146 N N . SER A 1 87 ? -2.792 8.077 -18.109 1.00 0.00 87 SER A N 4
ATOM 6147 C CA . SER A 1 87 ? -2.142 6.815 -18.443 1.00 0.00 87 SER A CA 4
ATOM 6148 C C . SER A 1 87 ? -2.378 5.750 -17.371 1.00 0.00 87 SER A C 4
ATOM 6149 O O . SER A 1 87 ? -2.310 4.551 -17.653 1.00 0.00 87 SER A O 4
ATOM 6157 N N . TYR A 1 88 ? -2.667 6.185 -16.151 1.00 0.00 88 TYR A N 4
ATOM 6158 C CA . TYR A 1 88 ? -2.840 5.265 -15.036 1.00 0.00 88 TYR A CA 4
ATOM 6159 C C . TYR A 1 88 ? -4.238 4.653 -15.017 1.00 0.00 88 TYR A C 4
ATOM 6160 O O . TYR A 1 88 ? -4.478 3.664 -14.322 1.00 0.00 88 TYR A O 4
ATOM 6178 N N . GLN A 1 89 ? -5.156 5.217 -15.795 1.00 0.00 89 GLN A N 4
ATOM 6179 C CA . GLN A 1 89 ? -6.529 4.720 -15.825 1.00 0.00 89 GLN A CA 4
ATOM 6180 C C . GLN A 1 89 ? -6.648 3.483 -16.714 1.00 0.00 89 GLN A C 4
ATOM 6181 O O . GLN A 1 89 ? -7.746 3.014 -17.002 1.00 0.00 89 GLN A O 4
ATOM 6195 N N . ASP A 1 90 ? -5.501 2.961 -17.142 1.00 0.00 90 ASP A N 4
ATOM 6196 C CA . ASP A 1 90 ? -5.449 1.692 -17.860 1.00 0.00 90 ASP A CA 4
ATOM 6197 C C . ASP A 1 90 ? -5.852 0.565 -16.922 1.00 0.00 90 ASP A C 4
ATOM 6198 O O . ASP A 1 90 ? -6.611 -0.338 -17.284 1.00 0.00 90 ASP A O 4
ATOM 6207 N N . VAL A 1 91 ? -5.344 0.642 -15.701 1.00 0.00 91 VAL A N 4
ATOM 6208 C CA . VAL A 1 91 ? -5.628 -0.361 -14.691 1.00 0.00 91 VAL A CA 4
ATOM 6209 C C . VAL A 1 91 ? -6.556 0.193 -13.613 1.00 0.00 91 VAL A C 4
ATOM 6210 O O . VAL A 1 91 ? -7.204 -0.563 -12.895 1.00 0.00 91 VAL A O 4
ATOM 6223 N N . TYR A 1 92 ? -6.616 1.515 -13.501 1.00 0.00 92 TYR A N 4
ATOM 6224 C CA . TYR A 1 92 ? -7.496 2.152 -12.531 1.00 0.00 92 TYR A CA 4
ATOM 6225 C C . TYR A 1 92 ? -8.941 2.132 -13.023 1.00 0.00 92 TYR A C 4
ATOM 6226 O O . TYR A 1 92 ? -9.212 2.404 -14.192 1.00 0.00 92 TYR A O 4
ATOM 6244 N N . LEU A 1 93 ? -9.859 1.800 -12.127 1.00 0.00 93 LEU A N 4
ATOM 6245 C CA . LEU A 1 93 ? -11.270 1.761 -12.462 1.00 0.00 93 LEU A CA 4
ATOM 6246 C C . LEU A 1 93 ? -11.846 3.170 -12.482 1.00 0.00 93 LEU A C 4
ATOM 6247 O O . LEU A 1 93 ? -12.318 3.681 -11.462 1.00 0.00 93 LEU A O 4
ATOM 6263 N N . GLY A 1 94 ? -11.759 3.800 -13.642 1.00 0.00 94 GLY A N 4
ATOM 6264 C CA . GLY A 1 94 ? -12.280 5.139 -13.819 1.00 0.00 94 GLY A CA 4
ATOM 6265 C C . GLY A 1 94 ? -13.794 5.182 -13.789 1.00 0.00 94 GLY A C 4
ATOM 6266 O O . GLY A 1 94 ? -14.460 4.176 -14.048 1.00 0.00 94 GLY A O 4
ATOM 6270 N N . LEU A 1 95 ? -14.339 6.348 -13.481 1.00 0.00 95 LEU A N 4
ATOM 6271 C CA . LEU A 1 95 ? -15.781 6.521 -13.376 1.00 0.00 95 LEU A CA 4
ATOM 6272 C C . LEU A 1 95 ? -16.327 7.185 -14.634 1.00 0.00 95 LEU A C 4
ATOM 6273 O O . LEU A 1 95 ? -15.658 8.024 -15.243 1.00 0.00 95 LEU A O 4
ATOM 6289 N N . GLU A 1 96 ? -17.534 6.804 -15.026 1.00 0.00 96 GLU A N 4
ATOM 6290 C CA . GLU A 1 96 ? -18.187 7.412 -16.173 1.00 0.00 96 GLU A CA 4
ATOM 6291 C C . GLU A 1 96 ? -19.404 8.207 -15.723 1.00 0.00 96 GLU A C 4
ATOM 6292 O O . GLU A 1 96 ? -19.950 7.960 -14.645 1.00 0.00 96 GLU A O 4
ATOM 6304 N N . HIS A 1 97 ? -19.821 9.150 -16.556 1.00 0.00 97 HIS A N 4
ATOM 6305 C CA . HIS A 1 97 ? -20.953 10.015 -16.241 1.00 0.00 97 HIS A CA 4
ATOM 6306 C C . HIS A 1 97 ? -22.251 9.212 -16.141 1.00 0.00 97 HIS A C 4
ATOM 6307 O O . HIS A 1 97 ? -22.387 8.153 -16.755 1.00 0.00 97 HIS A O 4
ATOM 6322 N N . HIS A 1 98 ? -23.201 9.725 -15.375 1.00 0.00 98 HIS A N 4
ATOM 6323 C CA . HIS A 1 98 ? -24.501 9.086 -15.238 1.00 0.00 98 HIS A CA 4
ATOM 6324 C C . HIS A 1 98 ? -25.477 9.669 -16.248 1.00 0.00 98 HIS A C 4
ATOM 6325 O O . HIS A 1 98 ? -25.422 10.857 -16.564 1.00 0.00 98 HIS A O 4
ATOM 6340 N N . HIS A 1 99 ? -26.369 8.836 -16.748 1.00 0.00 99 HIS A N 4
ATOM 6341 C CA . HIS A 1 99 ? -27.340 9.265 -17.739 1.00 0.00 99 HIS A CA 4
ATOM 6342 C C . HIS A 1 99 ? -28.713 9.431 -17.096 1.00 0.00 99 HIS A C 4
ATOM 6343 O O . HIS A 1 99 ? -29.374 10.454 -17.271 1.00 0.00 99 HIS A O 4
ATOM 6358 N N . HIS A 1 100 ? -29.123 8.430 -16.332 1.00 0.00 100 HIS A N 4
ATOM 6359 C CA . HIS A 1 100 ? -30.410 8.465 -15.652 1.00 0.00 100 HIS A CA 4
ATOM 6360 C C . HIS A 1 100 ? -30.203 8.676 -14.157 1.00 0.00 100 HIS A C 4
ATOM 6361 O O . HIS A 1 100 ? -29.947 7.729 -13.418 1.00 0.00 100 HIS A O 4
ATOM 6376 N N . HIS A 1 101 ? -30.300 9.923 -13.716 1.00 0.00 101 HIS A N 4
ATOM 6377 C CA . HIS A 1 101 ? -30.077 10.249 -12.312 1.00 0.00 101 HIS A CA 4
ATOM 6378 C C . HIS A 1 101 ? -31.362 10.103 -11.501 1.00 0.00 101 HIS A C 4
ATOM 6379 O O . HIS A 1 101 ? -32.087 11.069 -11.272 1.00 0.00 101 HIS A O 4
ATOM 6394 N N . HIS A 1 102 ? -31.643 8.876 -11.092 1.00 0.00 102 HIS A N 4
ATOM 6395 C CA . HIS A 1 102 ? -32.817 8.578 -10.285 1.00 0.00 102 HIS A CA 4
ATOM 6396 C C . HIS A 1 102 ? -32.721 7.147 -9.776 1.00 0.00 102 HIS A C 4
ATOM 6397 O O . HIS A 1 102 ? -33.326 6.249 -10.395 1.00 0.00 102 HIS A O 4
ATOM 6413 N N . MET A 1 1 ? 26.674 -1.610 -2.676 1.00 0.00 1 MET A N 5
ATOM 6414 C CA . MET A 1 1 ? 26.437 -1.369 -4.120 1.00 0.00 1 MET A CA 5
ATOM 6415 C C . MET A 1 1 ? 25.004 -0.916 -4.355 1.00 0.00 1 MET A C 5
ATOM 6416 O O . MET A 1 1 ? 24.093 -1.743 -4.424 1.00 0.00 1 MET A O 5
ATOM 6432 N N . SER A 1 2 ? 24.821 0.401 -4.463 1.00 0.00 2 SER A N 5
ATOM 6433 C CA . SER A 1 2 ? 23.507 1.009 -4.667 1.00 0.00 2 SER A CA 5
ATOM 6434 C C . SER A 1 2 ? 22.645 0.886 -3.409 1.00 0.00 2 SER A C 5
ATOM 6435 O O . SER A 1 2 ? 22.875 0.024 -2.556 1.00 0.00 2 SER A O 5
ATOM 6443 N N . ASN A 1 3 ? 21.672 1.774 -3.289 1.00 0.00 3 ASN A N 5
ATOM 6444 C CA . ASN A 1 3 ? 20.790 1.799 -2.130 1.00 0.00 3 ASN A CA 5
ATOM 6445 C C . ASN A 1 3 ? 19.363 2.089 -2.568 1.00 0.00 3 ASN A C 5
ATOM 6446 O O . ASN A 1 3 ? 18.498 2.382 -1.744 1.00 0.00 3 ASN A O 5
ATOM 6457 N N . LEU A 1 4 ? 19.122 2.002 -3.873 1.00 0.00 4 LEU A N 5
ATOM 6458 C CA . LEU A 1 4 ? 17.845 2.398 -4.439 1.00 0.00 4 LEU A CA 5
ATOM 6459 C C . LEU A 1 4 ? 17.192 1.239 -5.176 1.00 0.00 4 LEU A C 5
ATOM 6460 O O . LEU A 1 4 ? 17.426 0.072 -4.857 1.00 0.00 4 LEU A O 5
ATOM 6476 N N . GLU A 1 5 ? 16.389 1.592 -6.175 1.00 0.00 5 GLU A N 5
ATOM 6477 C CA . GLU A 1 5 ? 15.593 0.642 -6.952 1.00 0.00 5 GLU A CA 5
ATOM 6478 C C . GLU A 1 5 ? 14.483 0.019 -6.111 1.00 0.00 5 GLU A C 5
ATOM 6479 O O . GLU A 1 5 ? 14.301 0.362 -4.943 1.00 0.00 5 GLU A O 5
ATOM 6491 N N . ILE A 1 6 ? 13.730 -0.882 -6.724 1.00 0.00 6 ILE A N 5
ATOM 6492 C CA . ILE A 1 6 ? 12.552 -1.450 -6.094 1.00 0.00 6 ILE A CA 5
ATOM 6493 C C . ILE A 1 6 ? 12.918 -2.618 -5.189 1.00 0.00 6 ILE A C 5
ATOM 6494 O O . ILE A 1 6 ? 13.265 -3.700 -5.660 1.00 0.00 6 ILE A O 5
ATOM 6510 N N . LYS A 1 7 ? 12.853 -2.382 -3.890 1.00 0.00 7 LYS A N 5
ATOM 6511 C CA . LYS A 1 7 ? 13.061 -3.431 -2.916 1.00 0.00 7 LYS A CA 5
ATOM 6512 C C . LYS A 1 7 ? 11.713 -4.058 -2.583 1.00 0.00 7 LYS A C 5
ATOM 6513 O O . LYS A 1 7 ? 10.837 -3.403 -2.018 1.00 0.00 7 LYS A O 5
ATOM 6532 N N . GLN A 1 8 ? 11.537 -5.314 -2.962 1.00 0.00 8 GLN A N 5
ATOM 6533 C CA . GLN A 1 8 ? 10.243 -5.968 -2.831 1.00 0.00 8 GLN A CA 5
ATOM 6534 C C . GLN A 1 8 ? 9.979 -6.413 -1.398 1.00 0.00 8 GLN A C 5
ATOM 6535 O O . GLN A 1 8 ? 10.904 -6.562 -0.593 1.00 0.00 8 GLN A O 5
ATOM 6549 N N . GLY A 1 9 ? 8.708 -6.603 -1.093 1.00 0.00 9 GLY A N 5
ATOM 6550 C CA . GLY A 1 9 ? 8.296 -7.118 0.192 1.00 0.00 9 GLY A CA 5
ATOM 6551 C C . GLY A 1 9 ? 6.956 -7.807 0.080 1.00 0.00 9 GLY A C 5
ATOM 6552 O O . GLY A 1 9 ? 6.357 -7.821 -0.998 1.00 0.00 9 GLY A O 5
ATOM 6556 N N . GLU A 1 10 ? 6.471 -8.369 1.174 1.00 0.00 10 GLU A N 5
ATOM 6557 C CA . GLU A 1 10 ? 5.203 -9.087 1.158 1.00 0.00 10 GLU A CA 5
ATOM 6558 C C . GLU A 1 10 ? 4.036 -8.117 1.000 1.00 0.00 10 GLU A C 5
ATOM 6559 O O . GLU A 1 10 ? 3.665 -7.414 1.943 1.00 0.00 10 GLU A O 5
ATOM 6571 N N . ASN A 1 11 ? 3.496 -8.073 -0.218 1.00 0.00 11 ASN A N 5
ATOM 6572 C CA . ASN A 1 11 ? 2.334 -7.245 -0.560 1.00 0.00 11 ASN A CA 5
ATOM 6573 C C . ASN A 1 11 ? 2.681 -5.758 -0.613 1.00 0.00 11 ASN A C 5
ATOM 6574 O O . ASN A 1 11 ? 1.791 -4.907 -0.541 1.00 0.00 11 ASN A O 5
ATOM 6585 N N . LYS A 1 12 ? 3.960 -5.433 -0.761 1.00 0.00 12 LYS A N 5
ATOM 6586 C CA . LYS A 1 12 ? 4.350 -4.039 -0.927 1.00 0.00 12 LYS A CA 5
ATOM 6587 C C . LYS A 1 12 ? 5.689 -3.909 -1.636 1.00 0.00 12 LYS A C 5
ATOM 6588 O O . LYS A 1 12 ? 6.554 -4.775 -1.523 1.00 0.00 12 LYS A O 5
ATOM 6607 N N . PHE A 1 13 ? 5.835 -2.827 -2.384 1.00 0.00 13 PHE A N 5
ATOM 6608 C CA . PHE A 1 13 ? 7.106 -2.461 -2.980 1.00 0.00 13 PHE A CA 5
ATOM 6609 C C . PHE A 1 13 ? 7.577 -1.162 -2.355 1.00 0.00 13 PHE A C 5
ATOM 6610 O O . PHE A 1 13 ? 6.788 -0.237 -2.180 1.00 0.00 13 PHE A O 5
ATOM 6627 N N . TYR A 1 14 ? 8.842 -1.094 -2.002 1.00 0.00 14 TYR A N 5
ATOM 6628 C CA . TYR A 1 14 ? 9.379 0.095 -1.371 1.00 0.00 14 TYR A CA 5
ATOM 6629 C C . TYR A 1 14 ? 10.766 0.404 -1.902 1.00 0.00 14 TYR A C 5
ATOM 6630 O O . TYR A 1 14 ? 11.519 -0.497 -2.265 1.00 0.00 14 TYR A O 5
ATOM 6648 N N . ILE A 1 15 ? 11.089 1.680 -1.971 1.00 0.00 15 ILE A N 5
ATOM 6649 C CA . ILE A 1 15 ? 12.408 2.095 -2.392 1.00 0.00 15 ILE A CA 5
ATOM 6650 C C . ILE A 1 15 ? 13.180 2.662 -1.209 1.00 0.00 15 ILE A C 5
ATOM 6651 O O . ILE A 1 15 ? 12.727 3.596 -0.526 1.00 0.00 15 ILE A O 5
ATOM 6667 N N . GLY A 1 16 ? 14.326 2.045 -0.969 1.00 0.00 16 GLY A N 5
ATOM 6668 C CA . GLY A 1 16 ? 15.165 2.361 0.161 1.00 0.00 16 GLY A CA 5
ATOM 6669 C C . GLY A 1 16 ? 16.014 1.156 0.512 1.00 0.00 16 GLY A C 5
ATOM 6670 O O . GLY A 1 16 ? 15.934 0.133 -0.171 1.00 0.00 16 GLY A O 5
ATOM 6674 N N . ASP A 1 17 ? 16.828 1.256 1.554 1.00 0.00 17 ASP A N 5
ATOM 6675 C CA . ASP A 1 17 ? 17.655 0.124 1.970 1.00 0.00 17 ASP A CA 5
ATOM 6676 C C . ASP A 1 17 ? 16.808 -0.992 2.559 1.00 0.00 17 ASP A C 5
ATOM 6677 O O . ASP A 1 17 ? 17.061 -2.177 2.316 1.00 0.00 17 ASP A O 5
ATOM 6686 N N . ASP A 1 18 ? 15.802 -0.612 3.328 1.00 0.00 18 ASP A N 5
ATOM 6687 C CA . ASP A 1 18 ? 14.917 -1.579 3.954 1.00 0.00 18 ASP A CA 5
ATOM 6688 C C . ASP A 1 18 ? 13.534 -0.969 4.137 1.00 0.00 18 ASP A C 5
ATOM 6689 O O . ASP A 1 18 ? 13.254 0.105 3.607 1.00 0.00 18 ASP A O 5
ATOM 6698 N N . GLU A 1 19 ? 12.678 -1.636 4.901 1.00 0.00 19 GLU A N 5
ATOM 6699 C CA . GLU A 1 19 ? 11.307 -1.174 5.085 1.00 0.00 19 GLU A CA 5
ATOM 6700 C C . GLU A 1 19 ? 11.175 -0.284 6.316 1.00 0.00 19 GLU A C 5
ATOM 6701 O O . GLU A 1 19 ? 10.161 0.386 6.503 1.00 0.00 19 GLU A O 5
ATOM 6713 N N . ASN A 1 20 ? 12.210 -0.268 7.145 1.00 0.00 20 ASN A N 5
ATOM 6714 C CA . ASN A 1 20 ? 12.220 0.580 8.333 1.00 0.00 20 ASN A CA 5
ATOM 6715 C C . ASN A 1 20 ? 12.724 1.974 7.988 1.00 0.00 20 ASN A C 5
ATOM 6716 O O . ASN A 1 20 ? 12.425 2.942 8.684 1.00 0.00 20 ASN A O 5
ATOM 6727 N N . ASN A 1 21 ? 13.475 2.076 6.903 1.00 0.00 21 ASN A N 5
ATOM 6728 C CA . ASN A 1 21 ? 13.982 3.363 6.453 1.00 0.00 21 ASN A CA 5
ATOM 6729 C C . ASN A 1 21 ? 13.582 3.606 5.001 1.00 0.00 21 ASN A C 5
ATOM 6730 O O . ASN A 1 21 ? 14.252 4.331 4.270 1.00 0.00 21 ASN A O 5
ATOM 6741 N N . ALA A 1 22 ? 12.468 2.996 4.599 1.00 0.00 22 ALA A N 5
ATOM 6742 C CA . ALA A 1 22 ? 11.943 3.156 3.249 1.00 0.00 22 ALA A CA 5
ATOM 6743 C C . ALA A 1 22 ? 11.568 4.608 2.985 1.00 0.00 22 ALA A C 5
ATOM 6744 O O . ALA A 1 22 ? 10.759 5.189 3.707 1.00 0.00 22 ALA A O 5
ATOM 6751 N N . LEU A 1 23 ? 12.162 5.189 1.953 1.00 0.00 23 LEU A N 5
ATOM 6752 C CA . LEU A 1 23 ? 11.900 6.578 1.616 1.00 0.00 23 LEU A CA 5
ATOM 6753 C C . LEU A 1 23 ? 10.547 6.707 0.933 1.00 0.00 23 LEU A C 5
ATOM 6754 O O . LEU A 1 23 ? 9.918 7.768 0.965 1.00 0.00 23 LEU A O 5
ATOM 6770 N N . ALA A 1 24 ? 10.112 5.623 0.303 1.00 0.00 24 ALA A N 5
ATOM 6771 C CA . ALA A 1 24 ? 8.781 5.563 -0.288 1.00 0.00 24 ALA A CA 5
ATOM 6772 C C . ALA A 1 24 ? 8.321 4.118 -0.417 1.00 0.00 24 ALA A C 5
ATOM 6773 O O . ALA A 1 24 ? 9.065 3.274 -0.924 1.00 0.00 24 ALA A O 5
ATOM 6780 N N . GLU A 1 25 ? 7.113 3.825 0.051 1.00 0.00 25 GLU A N 5
ATOM 6781 C CA . GLU A 1 25 ? 6.573 2.478 -0.070 1.00 0.00 25 GLU A CA 5
ATOM 6782 C C . GLU A 1 25 ? 5.146 2.509 -0.620 1.00 0.00 25 GLU A C 5
ATOM 6783 O O . GLU A 1 25 ? 4.406 3.474 -0.426 1.00 0.00 25 GLU A O 5
ATOM 6795 N N . ILE A 1 26 ? 4.779 1.456 -1.332 1.00 0.00 26 ILE A N 5
ATOM 6796 C CA . ILE A 1 26 ? 3.434 1.320 -1.858 1.00 0.00 26 ILE A CA 5
ATOM 6797 C C . ILE A 1 26 ? 2.902 -0.084 -1.573 1.00 0.00 26 ILE A C 5
ATOM 6798 O O . ILE A 1 26 ? 3.551 -1.086 -1.886 1.00 0.00 26 ILE A O 5
ATOM 6814 N N . THR A 1 27 ? 1.736 -0.150 -0.953 1.00 0.00 27 THR A N 5
ATOM 6815 C CA . THR A 1 27 ? 1.139 -1.421 -0.572 1.00 0.00 27 THR A CA 5
ATOM 6816 C C . THR A 1 27 ? -0.025 -1.774 -1.489 1.00 0.00 27 THR A C 5
ATOM 6817 O O . THR A 1 27 ? -0.817 -0.906 -1.854 1.00 0.00 27 THR A O 5
ATOM 6828 N N . TYR A 1 28 ? -0.127 -3.045 -1.851 1.00 0.00 28 TYR A N 5
ATOM 6829 C CA . TYR A 1 28 ? -1.215 -3.516 -2.695 1.00 0.00 28 TYR A CA 5
ATOM 6830 C C . TYR A 1 28 ? -1.443 -4.999 -2.445 1.00 0.00 28 TYR A C 5
ATOM 6831 O O . TYR A 1 28 ? -0.496 -5.743 -2.193 1.00 0.00 28 TYR A O 5
ATOM 6849 N N . ARG A 1 29 ? -2.689 -5.428 -2.500 1.00 0.00 29 ARG A N 5
ATOM 6850 C CA . ARG A 1 29 ? -3.011 -6.823 -2.247 1.00 0.00 29 ARG A CA 5
ATOM 6851 C C . ARG A 1 29 ? -4.227 -7.261 -3.050 1.00 0.00 29 ARG A C 5
ATOM 6852 O O . ARG A 1 29 ? -5.122 -6.459 -3.328 1.00 0.00 29 ARG A O 5
ATOM 6873 N N . PHE A 1 30 ? -4.239 -8.531 -3.435 1.00 0.00 30 PHE A N 5
ATOM 6874 C CA . PHE A 1 30 ? -5.367 -9.115 -4.149 1.00 0.00 30 PHE A CA 5
ATOM 6875 C C . PHE A 1 30 ? -6.494 -9.399 -3.168 1.00 0.00 30 PHE A C 5
ATOM 6876 O O . PHE A 1 30 ? -6.420 -10.352 -2.391 1.00 0.00 30 PHE A O 5
ATOM 6893 N N . VAL A 1 31 ? -7.524 -8.570 -3.190 1.00 0.00 31 VAL A N 5
ATOM 6894 C CA . VAL A 1 31 ? -8.610 -8.683 -2.223 1.00 0.00 31 VAL A CA 5
ATOM 6895 C C . VAL A 1 31 ? -9.567 -9.819 -2.574 1.00 0.00 31 VAL A C 5
ATOM 6896 O O . VAL A 1 31 ? -10.127 -10.463 -1.684 1.00 0.00 31 VAL A O 5
ATOM 6909 N N . ASP A 1 32 ? -9.743 -10.078 -3.864 1.00 0.00 32 ASP A N 5
ATOM 6910 C CA . ASP A 1 32 ? -10.626 -11.149 -4.302 1.00 0.00 32 ASP A CA 5
ATOM 6911 C C . ASP A 1 32 ? -9.963 -12.006 -5.372 1.00 0.00 32 ASP A C 5
ATOM 6912 O O . ASP A 1 32 ? -9.401 -13.057 -5.073 1.00 0.00 32 ASP A O 5
ATOM 6921 N N . ASN A 1 33 ? -10.012 -11.553 -6.617 1.00 0.00 33 ASN A N 5
ATOM 6922 C CA . ASN A 1 33 ? -9.432 -12.314 -7.720 1.00 0.00 33 ASN A CA 5
ATOM 6923 C C . ASN A 1 33 ? -8.441 -11.471 -8.502 1.00 0.00 33 ASN A C 5
ATOM 6924 O O . ASN A 1 33 ? -7.245 -11.759 -8.529 1.00 0.00 33 ASN A O 5
ATOM 6935 N N . ASN A 1 34 ? -8.943 -10.429 -9.138 1.00 0.00 34 ASN A N 5
ATOM 6936 C CA . ASN A 1 34 ? -8.119 -9.562 -9.968 1.00 0.00 34 ASN A CA 5
ATOM 6937 C C . ASN A 1 34 ? -8.127 -8.149 -9.405 1.00 0.00 34 ASN A C 5
ATOM 6938 O O . ASN A 1 34 ? -7.502 -7.238 -9.943 1.00 0.00 34 ASN A O 5
ATOM 6949 N N . GLU A 1 35 ? -8.849 -7.983 -8.314 1.00 0.00 35 GLU A N 5
ATOM 6950 C CA . GLU A 1 35 ? -8.972 -6.703 -7.654 1.00 0.00 35 GLU A CA 5
ATOM 6951 C C . GLU A 1 35 ? -7.807 -6.486 -6.695 1.00 0.00 35 GLU A C 5
ATOM 6952 O O . GLU A 1 35 ? -7.583 -7.289 -5.784 1.00 0.00 35 GLU A O 5
ATOM 6964 N N . ILE A 1 36 ? -7.064 -5.412 -6.907 1.00 0.00 36 ILE A N 5
ATOM 6965 C CA . ILE A 1 36 ? -5.957 -5.064 -6.028 1.00 0.00 36 ILE A CA 5
ATOM 6966 C C . ILE A 1 36 ? -6.169 -3.677 -5.433 1.00 0.00 36 ILE A C 5
ATOM 6967 O O . ILE A 1 36 ? -6.391 -2.705 -6.158 1.00 0.00 36 ILE A O 5
ATOM 6983 N N . ASN A 1 37 ? -6.135 -3.588 -4.110 1.00 0.00 37 ASN A N 5
ATOM 6984 C CA . ASN A 1 37 ? -6.339 -2.311 -3.445 1.00 0.00 37 ASN A CA 5
ATOM 6985 C C . ASN A 1 37 ? -5.022 -1.778 -2.898 1.00 0.00 37 ASN A C 5
ATOM 6986 O O . ASN A 1 37 ? -4.201 -2.532 -2.370 1.00 0.00 37 ASN A O 5
ATOM 6997 N N . ILE A 1 38 ? -4.815 -0.483 -3.067 1.00 0.00 38 ILE A N 5
ATOM 6998 C CA . ILE A 1 38 ? -3.634 0.182 -2.541 1.00 0.00 38 ILE A CA 5
ATOM 6999 C C . ILE A 1 38 ? -3.960 0.840 -1.204 1.00 0.00 38 ILE A C 5
ATOM 7000 O O . ILE A 1 38 ? -4.639 1.868 -1.158 1.00 0.00 38 ILE A O 5
ATOM 7016 N N . ASP A 1 39 ? -3.484 0.237 -0.123 1.00 0.00 39 ASP A N 5
ATOM 7017 C CA . ASP A 1 39 ? -3.838 0.673 1.224 1.00 0.00 39 ASP A CA 5
ATOM 7018 C C . ASP A 1 39 ? -3.105 1.956 1.608 1.00 0.00 39 ASP A C 5
ATOM 7019 O O . ASP A 1 39 ? -3.725 2.943 1.995 1.00 0.00 39 ASP A O 5
ATOM 7028 N N . HIS A 1 40 ? -1.787 1.938 1.488 1.00 0.00 40 HIS A N 5
ATOM 7029 C CA . HIS A 1 40 ? -0.966 3.084 1.866 1.00 0.00 40 HIS A CA 5
ATOM 7030 C C . HIS A 1 40 ? 0.158 3.310 0.858 1.00 0.00 40 HIS A C 5
ATOM 7031 O O . HIS A 1 40 ? 0.744 2.356 0.341 1.00 0.00 40 HIS A O 5
ATOM 7046 N N . THR A 1 41 ? 0.442 4.575 0.580 1.00 0.00 41 THR A N 5
ATOM 7047 C CA . THR A 1 41 ? 1.567 4.948 -0.263 1.00 0.00 41 THR A CA 5
ATOM 7048 C C . THR A 1 41 ? 2.190 6.246 0.241 1.00 0.00 41 THR A C 5
ATOM 7049 O O . THR A 1 41 ? 1.601 7.319 0.106 1.00 0.00 41 THR A O 5
ATOM 7060 N N . GLY A 1 42 ? 3.362 6.143 0.848 1.00 0.00 42 GLY A N 5
ATOM 7061 C CA . GLY A 1 42 ? 4.032 7.313 1.371 1.00 0.00 42 GLY A CA 5
ATOM 7062 C C . GLY A 1 42 ? 5.300 7.624 0.611 1.00 0.00 42 GLY A C 5
ATOM 7063 O O . GLY A 1 42 ? 6.295 6.914 0.735 1.00 0.00 42 GLY A O 5
ATOM 7067 N N . VAL A 1 43 ? 5.256 8.671 -0.198 1.00 0.00 43 VAL A N 5
ATOM 7068 C CA . VAL A 1 43 ? 6.424 9.103 -0.950 1.00 0.00 43 VAL A CA 5
ATOM 7069 C C . VAL A 1 43 ? 6.961 10.403 -0.366 1.00 0.00 43 VAL A C 5
ATOM 7070 O O . VAL A 1 43 ? 6.233 11.390 -0.267 1.00 0.00 43 VAL A O 5
ATOM 7083 N N . SER A 1 44 ? 8.224 10.389 0.032 1.00 0.00 44 SER A N 5
ATOM 7084 C CA . SER A 1 44 ? 8.855 11.564 0.618 1.00 0.00 44 SER A CA 5
ATOM 7085 C C . SER A 1 44 ? 9.065 12.662 -0.426 1.00 0.00 44 SER A C 5
ATOM 7086 O O . SER A 1 44 ? 9.221 12.384 -1.617 1.00 0.00 44 SER A O 5
ATOM 7094 N N . ASP A 1 45 ? 9.062 13.909 0.030 1.00 0.00 45 ASP A N 5
ATOM 7095 C CA . ASP A 1 45 ? 9.267 15.057 -0.849 1.00 0.00 45 ASP A CA 5
ATOM 7096 C C . ASP A 1 45 ? 10.620 15.694 -0.577 1.00 0.00 45 ASP A C 5
ATOM 7097 O O . ASP A 1 45 ? 10.864 16.839 -0.956 1.00 0.00 45 ASP A O 5
ATOM 7106 N N . GLU A 1 46 ? 11.507 14.932 0.051 1.00 0.00 46 GLU A N 5
ATOM 7107 C CA . GLU A 1 46 ? 12.798 15.450 0.502 1.00 0.00 46 GLU A CA 5
ATOM 7108 C C . GLU A 1 46 ? 13.640 16.009 -0.648 1.00 0.00 46 GLU A C 5
ATOM 7109 O O . GLU A 1 46 ? 14.480 16.881 -0.435 1.00 0.00 46 GLU A O 5
ATOM 7121 N N . LEU A 1 47 ? 13.416 15.514 -1.860 1.00 0.00 47 LEU A N 5
ATOM 7122 C CA . LEU A 1 47 ? 14.161 15.994 -3.021 1.00 0.00 47 LEU A CA 5
ATOM 7123 C C . LEU A 1 47 ? 13.283 16.856 -3.924 1.00 0.00 47 LEU A C 5
ATOM 7124 O O . LEU A 1 47 ? 13.682 17.216 -5.033 1.00 0.00 47 LEU A O 5
ATOM 7140 N N . GLY A 1 48 ? 12.097 17.201 -3.432 1.00 0.00 48 GLY A N 5
ATOM 7141 C CA . GLY A 1 48 ? 11.168 18.010 -4.204 1.00 0.00 48 GLY A CA 5
ATOM 7142 C C . GLY A 1 48 ? 10.735 17.332 -5.489 1.00 0.00 48 GLY A C 5
ATOM 7143 O O . GLY A 1 48 ? 10.933 17.869 -6.579 1.00 0.00 48 GLY A O 5
ATOM 7147 N N . GLY A 1 49 ? 10.148 16.152 -5.361 1.00 0.00 49 GLY A N 5
ATOM 7148 C CA . GLY A 1 49 ? 9.747 15.398 -6.532 1.00 0.00 49 GLY A CA 5
ATOM 7149 C C . GLY A 1 49 ? 10.804 14.396 -6.946 1.00 0.00 49 GLY A C 5
ATOM 7150 O O . GLY A 1 49 ? 11.915 14.774 -7.322 1.00 0.00 49 GLY A O 5
ATOM 7154 N N . GLN A 1 50 ? 10.462 13.120 -6.866 1.00 0.00 50 GLN A N 5
ATOM 7155 C CA . GLN A 1 50 ? 11.402 12.054 -7.179 1.00 0.00 50 GLN A CA 5
ATOM 7156 C C . GLN A 1 50 ? 10.796 11.091 -8.188 1.00 0.00 50 GLN A C 5
ATOM 7157 O O . GLN A 1 50 ? 9.576 10.951 -8.271 1.00 0.00 50 GLN A O 5
ATOM 7171 N N . GLY A 1 51 ? 11.653 10.418 -8.943 1.00 0.00 51 GLY A N 5
ATOM 7172 C CA . GLY A 1 51 ? 11.193 9.414 -9.884 1.00 0.00 51 GLY A CA 5
ATOM 7173 C C . GLY A 1 51 ? 10.860 8.112 -9.184 1.00 0.00 51 GLY A C 5
ATOM 7174 O O . GLY A 1 51 ? 10.432 7.141 -9.807 1.00 0.00 51 GLY A O 5
ATOM 7178 N N . VAL A 1 52 ? 11.062 8.116 -7.871 1.00 0.00 52 VAL A N 5
ATOM 7179 C CA . VAL A 1 52 ? 10.777 6.975 -7.011 1.00 0.00 52 VAL A CA 5
ATOM 7180 C C . VAL A 1 52 ? 9.311 6.562 -7.110 1.00 0.00 52 VAL A C 5
ATOM 7181 O O . VAL A 1 52 ? 8.992 5.372 -7.172 1.00 0.00 52 VAL A O 5
ATOM 7194 N N . GLY A 1 53 ? 8.431 7.555 -7.157 1.00 0.00 53 GLY A N 5
ATOM 7195 C CA . GLY A 1 53 ? 7.006 7.294 -7.144 1.00 0.00 53 GLY A CA 5
ATOM 7196 C C . GLY A 1 53 ? 6.522 6.542 -8.370 1.00 0.00 53 GLY A C 5
ATOM 7197 O O . GLY A 1 53 ? 5.917 5.477 -8.247 1.00 0.00 53 GLY A O 5
ATOM 7201 N N . LYS A 1 54 ? 6.794 7.083 -9.553 1.00 0.00 54 LYS A N 5
ATOM 7202 C CA . LYS A 1 54 ? 6.263 6.512 -10.786 1.00 0.00 54 LYS A CA 5
ATOM 7203 C C . LYS A 1 54 ? 6.875 5.142 -11.077 1.00 0.00 54 LYS A C 5
ATOM 7204 O O . LYS A 1 54 ? 6.253 4.320 -11.748 1.00 0.00 54 LYS A O 5
ATOM 7223 N N . LYS A 1 55 ? 8.079 4.892 -10.565 1.00 0.00 55 LYS A N 5
ATOM 7224 C CA . LYS A 1 55 ? 8.696 3.576 -10.701 1.00 0.00 55 LYS A CA 5
ATOM 7225 C C . LYS A 1 55 ? 7.851 2.519 -9.995 1.00 0.00 55 LYS A C 5
ATOM 7226 O O . LYS A 1 55 ? 7.535 1.478 -10.570 1.00 0.00 55 LYS A O 5
ATOM 7245 N N . LEU A 1 56 ? 7.470 2.810 -8.754 1.00 0.00 56 LEU A N 5
ATOM 7246 C CA . LEU A 1 56 ? 6.655 1.891 -7.966 1.00 0.00 56 LEU A CA 5
ATOM 7247 C C . LEU A 1 56 ? 5.261 1.753 -8.565 1.00 0.00 56 LEU A C 5
ATOM 7248 O O . LEU A 1 56 ? 4.734 0.646 -8.692 1.00 0.00 56 LEU A O 5
ATOM 7264 N N . LEU A 1 57 ? 4.678 2.883 -8.948 1.00 0.00 57 LEU A N 5
ATOM 7265 C CA . LEU A 1 57 ? 3.345 2.899 -9.540 1.00 0.00 57 LEU A CA 5
ATOM 7266 C C . LEU A 1 57 ? 3.296 2.085 -10.828 1.00 0.00 57 LEU A C 5
ATOM 7267 O O . LEU A 1 57 ? 2.400 1.262 -11.011 1.00 0.00 57 LEU A O 5
ATOM 7283 N N . LYS A 1 58 ? 4.268 2.302 -11.709 1.00 0.00 58 LYS A N 5
ATOM 7284 C CA . LYS A 1 58 ? 4.284 1.624 -13.000 1.00 0.00 58 LYS A CA 5
ATOM 7285 C C . LYS A 1 58 ? 4.464 0.120 -12.821 1.00 0.00 58 LYS A C 5
ATOM 7286 O O . LYS A 1 58 ? 3.913 -0.666 -13.588 1.00 0.00 58 LYS A O 5
ATOM 7305 N N . ALA A 1 59 ? 5.218 -0.273 -11.799 1.00 0.00 59 ALA A N 5
ATOM 7306 C CA . ALA A 1 59 ? 5.424 -1.687 -11.500 1.00 0.00 59 ALA A CA 5
ATOM 7307 C C . ALA A 1 59 ? 4.091 -2.386 -11.254 1.00 0.00 59 ALA A C 5
ATOM 7308 O O . ALA A 1 59 ? 3.846 -3.488 -11.750 1.00 0.00 59 ALA A O 5
ATOM 7315 N N . VAL A 1 60 ? 3.226 -1.723 -10.497 1.00 0.00 60 VAL A N 5
ATOM 7316 C CA . VAL A 1 60 ? 1.902 -2.251 -10.201 1.00 0.00 60 VAL A CA 5
ATOM 7317 C C . VAL A 1 60 ? 1.027 -2.255 -11.457 1.00 0.00 60 VAL A C 5
ATOM 7318 O O . VAL A 1 60 ? 0.357 -3.246 -11.756 1.00 0.00 60 VAL A O 5
ATOM 7331 N N . VAL A 1 61 ? 1.059 -1.150 -12.196 1.00 0.00 61 VAL A N 5
ATOM 7332 C CA . VAL A 1 61 ? 0.248 -1.002 -13.406 1.00 0.00 61 VAL A CA 5
ATOM 7333 C C . VAL A 1 61 ? 0.645 -2.026 -14.473 1.00 0.00 61 VAL A C 5
ATOM 7334 O O . VAL A 1 61 ? -0.213 -2.593 -15.154 1.00 0.00 61 VAL A O 5
ATOM 7347 N N . GLU A 1 62 ? 1.944 -2.270 -14.607 1.00 0.00 62 GLU A N 5
ATOM 7348 C CA . GLU A 1 62 ? 2.444 -3.224 -15.590 1.00 0.00 62 GLU A CA 5
ATOM 7349 C C . GLU A 1 62 ? 1.942 -4.627 -15.266 1.00 0.00 62 GLU A C 5
ATOM 7350 O O . GLU A 1 62 ? 1.539 -5.383 -16.157 1.00 0.00 62 GLU A O 5
ATOM 7362 N N . HIS A 1 63 ? 1.939 -4.962 -13.982 1.00 0.00 63 HIS A N 5
ATOM 7363 C CA . HIS A 1 63 ? 1.476 -6.269 -13.541 1.00 0.00 63 HIS A CA 5
ATOM 7364 C C . HIS A 1 63 ? -0.039 -6.368 -13.689 1.00 0.00 63 HIS A C 5
ATOM 7365 O O . HIS A 1 63 ? -0.589 -7.458 -13.877 1.00 0.00 63 HIS A O 5
ATOM 7380 N N . ALA A 1 64 ? -0.705 -5.219 -13.607 1.00 0.00 64 ALA A N 5
ATOM 7381 C CA . ALA A 1 64 ? -2.146 -5.148 -13.813 1.00 0.00 64 ALA A CA 5
ATOM 7382 C C . ALA A 1 64 ? -2.489 -5.453 -15.266 1.00 0.00 64 ALA A C 5
ATOM 7383 O O . ALA A 1 64 ? -3.497 -6.092 -15.553 1.00 0.00 64 ALA A O 5
ATOM 7390 N N . ARG A 1 65 ? -1.634 -4.998 -16.176 1.00 0.00 65 ARG A N 5
ATOM 7391 C CA . ARG A 1 65 ? -1.794 -5.296 -17.598 1.00 0.00 65 ARG A CA 5
ATOM 7392 C C . ARG A 1 65 ? -1.628 -6.788 -17.862 1.00 0.00 65 ARG A C 5
ATOM 7393 O O . ARG A 1 65 ? -2.262 -7.348 -18.757 1.00 0.00 65 ARG A O 5
ATOM 7414 N N . GLU A 1 66 ? -0.779 -7.415 -17.067 1.00 0.00 66 GLU A N 5
ATOM 7415 C CA . GLU A 1 66 ? -0.463 -8.826 -17.227 1.00 0.00 66 GLU A CA 5
ATOM 7416 C C . GLU A 1 66 ? -1.687 -9.718 -17.005 1.00 0.00 66 GLU A C 5
ATOM 7417 O O . GLU A 1 66 ? -2.165 -10.368 -17.931 1.00 0.00 66 GLU A O 5
ATOM 7429 N N . ASN A 1 67 ? -2.198 -9.737 -15.782 1.00 0.00 67 ASN A N 5
ATOM 7430 C CA . ASN A 1 67 ? -3.279 -10.658 -15.428 1.00 0.00 67 ASN A CA 5
ATOM 7431 C C . ASN A 1 67 ? -4.638 -9.970 -15.405 1.00 0.00 67 ASN A C 5
ATOM 7432 O O . ASN A 1 67 ? -5.602 -10.517 -14.868 1.00 0.00 67 ASN A O 5
ATOM 7443 N N . ASN A 1 68 ? -4.705 -8.785 -16.009 1.00 0.00 68 ASN A N 5
ATOM 7444 C CA . ASN A 1 68 ? -5.941 -8.004 -16.073 1.00 0.00 68 ASN A CA 5
ATOM 7445 C C . ASN A 1 68 ? -6.437 -7.697 -14.666 1.00 0.00 68 ASN A C 5
ATOM 7446 O O . ASN A 1 68 ? -7.421 -8.267 -14.189 1.00 0.00 68 ASN A O 5
ATOM 7457 N N . LEU A 1 69 ? -5.715 -6.817 -13.992 1.00 0.00 69 LEU A N 5
ATOM 7458 C CA . LEU A 1 69 ? -6.016 -6.474 -12.614 1.00 0.00 69 LEU A CA 5
ATOM 7459 C C . LEU A 1 69 ? -6.694 -5.113 -12.529 1.00 0.00 69 LEU A C 5
ATOM 7460 O O . LEU A 1 69 ? -6.365 -4.192 -13.283 1.00 0.00 69 LEU A O 5
ATOM 7476 N N . LYS A 1 70 ? -7.642 -5.000 -11.613 1.00 0.00 70 LYS A N 5
ATOM 7477 C CA . LYS A 1 70 ? -8.366 -3.756 -11.397 1.00 0.00 70 LYS A CA 5
ATOM 7478 C C . LYS A 1 70 ? -7.762 -3.003 -10.220 1.00 0.00 70 LYS A C 5
ATOM 7479 O O . LYS A 1 70 ? -7.787 -3.483 -9.083 1.00 0.00 70 LYS A O 5
ATOM 7498 N N . ILE A 1 71 ? -7.215 -1.830 -10.499 1.00 0.00 71 ILE A N 5
ATOM 7499 C CA . ILE A 1 71 ? -6.512 -1.060 -9.487 1.00 0.00 71 ILE A CA 5
ATOM 7500 C C . ILE A 1 71 ? -7.452 -0.099 -8.769 1.00 0.00 71 ILE A C 5
ATOM 7501 O O . ILE A 1 71 ? -8.025 0.809 -9.379 1.00 0.00 71 ILE A O 5
ATOM 7517 N N . ILE A 1 72 ? -7.616 -0.316 -7.474 1.00 0.00 72 ILE A N 5
ATOM 7518 C CA . ILE A 1 72 ? -8.390 0.582 -6.636 1.00 0.00 72 ILE A CA 5
ATOM 7519 C C . ILE A 1 72 ? -7.524 1.111 -5.497 1.00 0.00 72 ILE A C 5
ATOM 7520 O O . ILE A 1 72 ? -6.945 0.344 -4.732 1.00 0.00 72 ILE A O 5
ATOM 7536 N N . ALA A 1 73 ? -7.412 2.424 -5.402 1.00 0.00 73 ALA A N 5
ATOM 7537 C CA . ALA A 1 73 ? -6.556 3.035 -4.401 1.00 0.00 73 ALA A CA 5
ATOM 7538 C C . ALA A 1 73 ? -7.355 3.480 -3.181 1.00 0.00 73 ALA A C 5
ATOM 7539 O O . ALA A 1 73 ? -8.215 4.356 -3.276 1.00 0.00 73 ALA A O 5
ATOM 7546 N N . SER A 1 74 ? -7.074 2.863 -2.043 1.00 0.00 74 SER A N 5
ATOM 7547 C CA . SER A 1 74 ? -7.688 3.258 -0.787 1.00 0.00 74 SER A CA 5
ATOM 7548 C C . SER A 1 74 ? -6.984 4.497 -0.246 1.00 0.00 74 SER A C 5
ATOM 7549 O O . SER A 1 74 ? -7.608 5.382 0.339 1.00 0.00 74 SER A O 5
ATOM 7557 N N . CYS A 1 75 ? -5.672 4.546 -0.456 1.00 0.00 75 CYS A N 5
ATOM 7558 C CA . CYS A 1 75 ? -4.862 5.684 -0.051 1.00 0.00 75 CYS A CA 5
ATOM 7559 C C . CYS A 1 75 ? -5.196 6.904 -0.903 1.00 0.00 75 CYS A C 5
ATOM 7560 O O . CYS A 1 75 ? -5.083 6.860 -2.128 1.00 0.00 75 CYS A O 5
ATOM 7568 N N . SER A 1 76 ? -5.598 7.988 -0.248 1.00 0.00 76 SER A N 5
ATOM 7569 C CA . SER A 1 76 ? -5.958 9.224 -0.936 1.00 0.00 76 SER A CA 5
ATOM 7570 C C . SER A 1 76 ? -4.793 9.761 -1.766 1.00 0.00 76 SER A C 5
ATOM 7571 O O . SER A 1 76 ? -4.992 10.298 -2.858 1.00 0.00 76 SER A O 5
ATOM 7579 N N . PHE A 1 77 ? -3.582 9.603 -1.244 1.00 0.00 77 PHE A N 5
ATOM 7580 C CA . PHE A 1 77 ? -2.383 10.044 -1.944 1.00 0.00 77 PHE A CA 5
ATOM 7581 C C . PHE A 1 77 ? -2.243 9.301 -3.269 1.00 0.00 77 PHE A C 5
ATOM 7582 O O . PHE A 1 77 ? -2.185 9.915 -4.334 1.00 0.00 77 PHE A O 5
ATOM 7599 N N . ALA A 1 78 ? -2.224 7.972 -3.193 1.00 0.00 78 ALA A N 5
ATOM 7600 C CA . ALA A 1 78 ? -2.094 7.128 -4.379 1.00 0.00 78 ALA A CA 5
ATOM 7601 C C . ALA A 1 78 ? -3.288 7.307 -5.311 1.00 0.00 78 ALA A C 5
ATOM 7602 O O . ALA A 1 78 ? -3.163 7.191 -6.531 1.00 0.00 78 ALA A O 5
ATOM 7609 N N . LYS A 1 79 ? -4.440 7.599 -4.719 1.00 0.00 79 LYS A N 5
ATOM 7610 C CA . LYS A 1 79 ? -5.667 7.826 -5.470 1.00 0.00 79 LYS A CA 5
ATOM 7611 C C . LYS A 1 79 ? -5.505 9.003 -6.430 1.00 0.00 79 LYS A C 5
ATOM 7612 O O . LYS A 1 79 ? -5.965 8.949 -7.568 1.00 0.00 79 LYS A O 5
ATOM 7631 N N . HIS A 1 80 ? -4.840 10.058 -5.974 1.00 0.00 80 HIS A N 5
ATOM 7632 C CA . HIS A 1 80 ? -4.619 11.232 -6.814 1.00 0.00 80 HIS A CA 5
ATOM 7633 C C . HIS A 1 80 ? -3.381 11.056 -7.691 1.00 0.00 80 HIS A C 5
ATOM 7634 O O . HIS A 1 80 ? -3.264 11.689 -8.740 1.00 0.00 80 HIS A O 5
ATOM 7649 N N . MET A 1 81 ? -2.465 10.191 -7.261 1.00 0.00 81 MET A N 5
ATOM 7650 C CA . MET A 1 81 ? -1.256 9.896 -8.032 1.00 0.00 81 MET A CA 5
ATOM 7651 C C . MET A 1 81 ? -1.609 9.320 -9.398 1.00 0.00 81 MET A C 5
ATOM 7652 O O . MET A 1 81 ? -1.211 9.859 -10.430 1.00 0.00 81 MET A O 5
ATOM 7666 N N . LEU A 1 82 ? -2.383 8.240 -9.398 1.00 0.00 82 LEU A N 5
ATOM 7667 C CA . LEU A 1 82 ? -2.800 7.587 -10.636 1.00 0.00 82 LEU A CA 5
ATOM 7668 C C . LEU A 1 82 ? -3.807 8.456 -11.380 1.00 0.00 82 LEU A C 5
ATOM 7669 O O . LEU A 1 82 ? -4.008 8.317 -12.585 1.00 0.00 82 LEU A O 5
ATOM 7685 N N . GLU A 1 83 ? -4.418 9.362 -10.639 1.00 0.00 83 GLU A N 5
ATOM 7686 C CA . GLU A 1 83 ? -5.463 10.232 -11.153 1.00 0.00 83 GLU A CA 5
ATOM 7687 C C . GLU A 1 83 ? -4.880 11.366 -11.994 1.00 0.00 83 GLU A C 5
ATOM 7688 O O . GLU A 1 83 ? -5.541 11.897 -12.888 1.00 0.00 83 GLU A O 5
ATOM 7700 N N . LYS A 1 84 ? -3.642 11.740 -11.710 1.00 0.00 84 LYS A N 5
ATOM 7701 C CA . LYS A 1 84 ? -2.995 12.832 -12.427 1.00 0.00 84 LYS A CA 5
ATOM 7702 C C . LYS A 1 84 ? -2.181 12.311 -13.610 1.00 0.00 84 LYS A C 5
ATOM 7703 O O . LYS A 1 84 ? -1.532 13.081 -14.319 1.00 0.00 84 LYS A O 5
ATOM 7722 N N . GLU A 1 85 ? -2.229 11.003 -13.817 1.00 0.00 85 GLU A N 5
ATOM 7723 C CA . GLU A 1 85 ? -1.594 10.388 -14.970 1.00 0.00 85 GLU A CA 5
ATOM 7724 C C . GLU A 1 85 ? -2.648 9.715 -15.840 1.00 0.00 85 GLU A C 5
ATOM 7725 O O . GLU A 1 85 ? -3.191 8.665 -15.489 1.00 0.00 85 GLU A O 5
ATOM 7737 N N . ASP A 1 86 ? -2.935 10.328 -16.980 1.00 0.00 86 ASP A N 5
ATOM 7738 C CA . ASP A 1 86 ? -3.967 9.832 -17.882 1.00 0.00 86 ASP A CA 5
ATOM 7739 C C . ASP A 1 86 ? -3.555 8.498 -18.492 1.00 0.00 86 ASP A C 5
ATOM 7740 O O . ASP A 1 86 ? -4.401 7.691 -18.878 1.00 0.00 86 ASP A O 5
ATOM 7749 N N . SER A 1 87 ? -2.251 8.255 -18.541 1.00 0.00 87 SER A N 5
ATOM 7750 C CA . SER A 1 87 ? -1.727 7.012 -19.094 1.00 0.00 87 SER A CA 5
ATOM 7751 C C . SER A 1 87 ? -2.027 5.826 -18.174 1.00 0.00 87 SER A C 5
ATOM 7752 O O . SER A 1 87 ? -1.901 4.669 -18.574 1.00 0.00 87 SER A O 5
ATOM 7760 N N . TYR A 1 88 ? -2.434 6.118 -16.941 1.00 0.00 88 TYR A N 5
ATOM 7761 C CA . TYR A 1 88 ? -2.823 5.073 -15.998 1.00 0.00 88 TYR A CA 5
ATOM 7762 C C . TYR A 1 88 ? -4.344 4.994 -15.874 1.00 0.00 88 TYR A C 5
ATOM 7763 O O . TYR A 1 88 ? -4.881 4.053 -15.282 1.00 0.00 88 TYR A O 5
ATOM 7781 N N . GLN A 1 89 ? -5.036 5.977 -16.442 1.00 0.00 89 GLN A N 5
ATOM 7782 C CA . GLN A 1 89 ? -6.492 6.033 -16.354 1.00 0.00 89 GLN A CA 5
ATOM 7783 C C . GLN A 1 89 ? -7.127 5.098 -17.375 1.00 0.00 89 GLN A C 5
ATOM 7784 O O . GLN A 1 89 ? -7.561 5.521 -18.449 1.00 0.00 89 GLN A O 5
ATOM 7798 N N . ASP A 1 90 ? -7.132 3.819 -17.032 1.00 0.00 90 ASP A N 5
ATOM 7799 C CA . ASP A 1 90 ? -7.719 2.778 -17.865 1.00 0.00 90 ASP A CA 5
ATOM 7800 C C . ASP A 1 90 ? -7.903 1.521 -17.029 1.00 0.00 90 ASP A C 5
ATOM 7801 O O . ASP A 1 90 ? -8.949 0.873 -17.073 1.00 0.00 90 ASP A O 5
ATOM 7810 N N . VAL A 1 91 ? -6.874 1.198 -16.247 1.00 0.00 91 VAL A N 5
ATOM 7811 C CA . VAL A 1 91 ? -6.932 0.071 -15.323 1.00 0.00 91 VAL A CA 5
ATOM 7812 C C . VAL A 1 91 ? -7.332 0.539 -13.924 1.00 0.00 91 VAL A C 5
ATOM 7813 O O . VAL A 1 91 ? -7.716 -0.262 -13.071 1.00 0.00 91 VAL A O 5
ATOM 7826 N N . TYR A 1 92 ? -7.233 1.844 -13.694 1.00 0.00 92 TYR A N 5
ATOM 7827 C CA . TYR A 1 92 ? -7.643 2.440 -12.431 1.00 0.00 92 TYR A CA 5
ATOM 7828 C C . TYR A 1 92 ? -9.110 2.859 -12.497 1.00 0.00 92 TYR A C 5
ATOM 7829 O O . TYR A 1 92 ? -9.532 3.525 -13.444 1.00 0.00 92 TYR A O 5
ATOM 7847 N N . LEU A 1 93 ? -9.882 2.466 -11.494 1.00 0.00 93 LEU A N 5
ATOM 7848 C CA . LEU A 1 93 ? -11.294 2.805 -11.442 1.00 0.00 93 LEU A CA 5
ATOM 7849 C C . LEU A 1 93 ? -11.493 4.150 -10.755 1.00 0.00 93 LEU A C 5
ATOM 7850 O O . LEU A 1 93 ? -11.631 4.234 -9.534 1.00 0.00 93 LEU A O 5
ATOM 7866 N N . GLY A 1 94 ? -11.465 5.208 -11.552 1.00 0.00 94 GLY A N 5
ATOM 7867 C CA . GLY A 1 94 ? -11.633 6.545 -11.021 1.00 0.00 94 GLY A CA 5
ATOM 7868 C C . GLY A 1 94 ? -13.077 6.992 -11.009 1.00 0.00 94 GLY A C 5
ATOM 7869 O O . GLY A 1 94 ? -13.483 7.804 -11.841 1.00 0.00 94 GLY A O 5
ATOM 7873 N N . LEU A 1 95 ? -13.850 6.459 -10.072 1.00 0.00 95 LEU A N 5
ATOM 7874 C CA . LEU A 1 95 ? -15.245 6.839 -9.920 1.00 0.00 95 LEU A CA 5
ATOM 7875 C C . LEU A 1 95 ? -15.817 6.240 -8.638 1.00 0.00 95 LEU A C 5
ATOM 7876 O O . LEU A 1 95 ? -15.232 5.319 -8.061 1.00 0.00 95 LEU A O 5
ATOM 7892 N N . GLU A 1 96 ? -16.936 6.785 -8.181 1.00 0.00 96 GLU A N 5
ATOM 7893 C CA . GLU A 1 96 ? -17.669 6.215 -7.059 1.00 0.00 96 GLU A CA 5
ATOM 7894 C C . GLU A 1 96 ? -18.455 5.000 -7.534 1.00 0.00 96 GLU A C 5
ATOM 7895 O O . GLU A 1 96 ? -18.516 4.728 -8.737 1.00 0.00 96 GLU A O 5
ATOM 7907 N N . HIS A 1 97 ? -19.068 4.269 -6.613 1.00 0.00 97 HIS A N 5
ATOM 7908 C CA . HIS A 1 97 ? -19.923 3.164 -7.019 1.00 0.00 97 HIS A CA 5
ATOM 7909 C C . HIS A 1 97 ? -21.280 3.709 -7.468 1.00 0.00 97 HIS A C 5
ATOM 7910 O O . HIS A 1 97 ? -22.261 3.727 -6.726 1.00 0.00 97 HIS A O 5
ATOM 7925 N N . HIS A 1 98 ? -21.300 4.194 -8.700 1.00 0.00 98 HIS A N 5
ATOM 7926 C CA . HIS A 1 98 ? -22.466 4.867 -9.253 1.00 0.00 98 HIS A CA 5
ATOM 7927 C C . HIS A 1 98 ? -23.282 3.902 -10.107 1.00 0.00 98 HIS A C 5
ATOM 7928 O O . HIS A 1 98 ? -24.316 4.266 -10.669 1.00 0.00 98 HIS A O 5
ATOM 7943 N N . HIS A 1 99 ? -22.802 2.672 -10.213 1.00 0.00 99 HIS A N 5
ATOM 7944 C CA . HIS A 1 99 ? -23.496 1.648 -10.982 1.00 0.00 99 HIS A CA 5
ATOM 7945 C C . HIS A 1 99 ? -24.464 0.892 -10.085 1.00 0.00 99 HIS A C 5
ATOM 7946 O O . HIS A 1 99 ? -24.065 0.309 -9.074 1.00 0.00 99 HIS A O 5
ATOM 7961 N N . HIS A 1 100 ? -25.738 0.926 -10.441 1.00 0.00 100 HIS A N 5
ATOM 7962 C CA . HIS A 1 100 ? -26.763 0.225 -9.682 1.00 0.00 100 HIS A CA 5
ATOM 7963 C C . HIS A 1 100 ? -26.843 -1.223 -10.140 1.00 0.00 100 HIS A C 5
ATOM 7964 O O . HIS A 1 100 ? -26.489 -2.147 -9.408 1.00 0.00 100 HIS A O 5
ATOM 7979 N N . HIS A 1 101 ? -27.315 -1.404 -11.364 1.00 0.00 101 HIS A N 5
ATOM 7980 C CA . HIS A 1 101 ? -27.404 -2.722 -11.983 1.00 0.00 101 HIS A CA 5
ATOM 7981 C C . HIS A 1 101 ? -27.157 -2.587 -13.478 1.00 0.00 101 HIS A C 5
ATOM 7982 O O . HIS A 1 101 ? -26.572 -3.464 -14.109 1.00 0.00 101 HIS A O 5
ATOM 7997 N N . HIS A 1 102 ? -27.622 -1.474 -14.034 1.00 0.00 102 HIS A N 5
ATOM 7998 C CA . HIS A 1 102 ? -27.380 -1.142 -15.430 1.00 0.00 102 HIS A CA 5
ATOM 7999 C C . HIS A 1 102 ? -26.808 0.259 -15.519 1.00 0.00 102 HIS A C 5
ATOM 8000 O O . HIS A 1 102 ? -27.577 1.221 -15.324 1.00 0.00 102 HIS A O 5
ATOM 8016 N N . MET A 1 1 ? 23.248 0.972 -5.985 1.00 0.00 1 MET A N 6
ATOM 8017 C CA . MET A 1 1 ? 23.346 2.379 -6.435 1.00 0.00 1 MET A CA 6
ATOM 8018 C C . MET A 1 1 ? 22.663 3.285 -5.412 1.00 0.00 1 MET A C 6
ATOM 8019 O O . MET A 1 1 ? 21.580 3.827 -5.666 1.00 0.00 1 MET A O 6
ATOM 8035 N N . SER A 1 2 ? 23.302 3.426 -4.250 1.00 0.00 2 SER A N 6
ATOM 8036 C CA . SER A 1 2 ? 22.745 4.147 -3.107 1.00 0.00 2 SER A CA 6
ATOM 8037 C C . SER A 1 2 ? 21.519 3.421 -2.548 1.00 0.00 2 SER A C 6
ATOM 8038 O O . SER A 1 2 ? 21.630 2.644 -1.601 1.00 0.00 2 SER A O 6
ATOM 8046 N N . ASN A 1 3 ? 20.362 3.653 -3.155 1.00 0.00 3 ASN A N 6
ATOM 8047 C CA . ASN A 1 3 ? 19.114 3.049 -2.699 1.00 0.00 3 ASN A CA 6
ATOM 8048 C C . ASN A 1 3 ? 18.077 3.060 -3.813 1.00 0.00 3 ASN A C 6
ATOM 8049 O O . ASN A 1 3 ? 16.879 3.004 -3.554 1.00 0.00 3 ASN A O 6
ATOM 8060 N N . LEU A 1 4 ? 18.548 3.087 -5.054 1.00 0.00 4 LEU A N 6
ATOM 8061 C CA . LEU A 1 4 ? 17.658 3.202 -6.204 1.00 0.00 4 LEU A CA 6
ATOM 8062 C C . LEU A 1 4 ? 17.146 1.833 -6.637 1.00 0.00 4 LEU A C 6
ATOM 8063 O O . LEU A 1 4 ? 16.339 1.722 -7.561 1.00 0.00 4 LEU A O 6
ATOM 8079 N N . GLU A 1 5 ? 17.625 0.793 -5.972 1.00 0.00 5 GLU A N 6
ATOM 8080 C CA . GLU A 1 5 ? 17.219 -0.566 -6.294 1.00 0.00 5 GLU A CA 6
ATOM 8081 C C . GLU A 1 5 ? 15.842 -0.854 -5.709 1.00 0.00 5 GLU A C 6
ATOM 8082 O O . GLU A 1 5 ? 15.677 -0.895 -4.489 1.00 0.00 5 GLU A O 6
ATOM 8094 N N . ILE A 1 6 ? 14.859 -1.036 -6.583 1.00 0.00 6 ILE A N 6
ATOM 8095 C CA . ILE A 1 6 ? 13.505 -1.364 -6.153 1.00 0.00 6 ILE A CA 6
ATOM 8096 C C . ILE A 1 6 ? 13.495 -2.684 -5.393 1.00 0.00 6 ILE A C 6
ATOM 8097 O O . ILE A 1 6 ? 13.793 -3.740 -5.955 1.00 0.00 6 ILE A O 6
ATOM 8113 N N . LYS A 1 7 ? 13.182 -2.616 -4.109 1.00 0.00 7 LYS A N 6
ATOM 8114 C CA . LYS A 1 7 ? 13.125 -3.806 -3.282 1.00 0.00 7 LYS A CA 6
ATOM 8115 C C . LYS A 1 7 ? 11.705 -4.334 -3.185 1.00 0.00 7 LYS A C 6
ATOM 8116 O O . LYS A 1 7 ? 10.740 -3.567 -3.106 1.00 0.00 7 LYS A O 6
ATOM 8135 N N . GLN A 1 8 ? 11.591 -5.650 -3.195 1.00 0.00 8 GLN A N 6
ATOM 8136 C CA . GLN A 1 8 ? 10.301 -6.314 -3.192 1.00 0.00 8 GLN A CA 6
ATOM 8137 C C . GLN A 1 8 ? 9.969 -6.864 -1.808 1.00 0.00 8 GLN A C 6
ATOM 8138 O O . GLN A 1 8 ? 10.848 -7.334 -1.083 1.00 0.00 8 GLN A O 6
ATOM 8152 N N . GLY A 1 9 ? 8.697 -6.786 -1.450 1.00 0.00 9 GLY A N 6
ATOM 8153 C CA . GLY A 1 9 ? 8.230 -7.324 -0.192 1.00 0.00 9 GLY A CA 6
ATOM 8154 C C . GLY A 1 9 ? 6.856 -7.947 -0.335 1.00 0.00 9 GLY A C 6
ATOM 8155 O O . GLY A 1 9 ? 6.376 -8.134 -1.456 1.00 0.00 9 GLY A O 6
ATOM 8159 N N . GLU A 1 10 ? 6.214 -8.248 0.788 1.00 0.00 10 GLU A N 6
ATOM 8160 C CA . GLU A 1 10 ? 4.901 -8.891 0.774 1.00 0.00 10 GLU A CA 6
ATOM 8161 C C . GLU A 1 10 ? 3.842 -7.958 0.197 1.00 0.00 10 GLU A C 6
ATOM 8162 O O . GLU A 1 10 ? 3.344 -7.072 0.896 1.00 0.00 10 GLU A O 6
ATOM 8174 N N . ASN A 1 11 ? 3.525 -8.153 -1.085 1.00 0.00 11 ASN A N 6
ATOM 8175 C CA . ASN A 1 11 ? 2.519 -7.344 -1.779 1.00 0.00 11 ASN A CA 6
ATOM 8176 C C . ASN A 1 11 ? 2.878 -5.865 -1.745 1.00 0.00 11 ASN A C 6
ATOM 8177 O O . ASN A 1 11 ? 2.005 -5.003 -1.812 1.00 0.00 11 ASN A O 6
ATOM 8188 N N . LYS A 1 12 ? 4.167 -5.573 -1.666 1.00 0.00 12 LYS A N 6
ATOM 8189 C CA . LYS A 1 12 ? 4.620 -4.200 -1.543 1.00 0.00 12 LYS A CA 6
ATOM 8190 C C . LYS A 1 12 ? 5.981 -4.005 -2.197 1.00 0.00 12 LYS A C 6
ATOM 8191 O O . LYS A 1 12 ? 6.798 -4.923 -2.247 1.00 0.00 12 LYS A O 6
ATOM 8210 N N . PHE A 1 13 ? 6.200 -2.814 -2.716 1.00 0.00 13 PHE A N 6
ATOM 8211 C CA . PHE A 1 13 ? 7.502 -2.420 -3.225 1.00 0.00 13 PHE A CA 6
ATOM 8212 C C . PHE A 1 13 ? 7.994 -1.229 -2.426 1.00 0.00 13 PHE A C 6
ATOM 8213 O O . PHE A 1 13 ? 7.213 -0.331 -2.109 1.00 0.00 13 PHE A O 6
ATOM 8230 N N . TYR A 1 14 ? 9.266 -1.227 -2.071 1.00 0.00 14 TYR A N 6
ATOM 8231 C CA . TYR A 1 14 ? 9.808 -0.150 -1.265 1.00 0.00 14 TYR A CA 6
ATOM 8232 C C . TYR A 1 14 ? 11.187 0.268 -1.752 1.00 0.00 14 TYR A C 6
ATOM 8233 O O . TYR A 1 14 ? 12.017 -0.565 -2.121 1.00 0.00 14 TYR A O 6
ATOM 8251 N N . ILE A 1 15 ? 11.402 1.568 -1.778 1.00 0.00 15 ILE A N 6
ATOM 8252 C CA . ILE A 1 15 ? 12.684 2.135 -2.144 1.00 0.00 15 ILE A CA 6
ATOM 8253 C C . ILE A 1 15 ? 13.225 2.951 -0.980 1.00 0.00 15 ILE A C 6
ATOM 8254 O O . ILE A 1 15 ? 12.473 3.665 -0.308 1.00 0.00 15 ILE A O 6
ATOM 8270 N N . GLY A 1 16 ? 14.513 2.819 -0.722 1.00 0.00 16 GLY A N 6
ATOM 8271 C CA . GLY A 1 16 ? 15.115 3.516 0.386 1.00 0.00 16 GLY A CA 6
ATOM 8272 C C . GLY A 1 16 ? 16.225 2.713 1.021 1.00 0.00 16 GLY A C 6
ATOM 8273 O O . GLY A 1 16 ? 16.833 1.867 0.368 1.00 0.00 16 GLY A O 6
ATOM 8277 N N . ASP A 1 17 ? 16.470 2.961 2.296 1.00 0.00 17 ASP A N 6
ATOM 8278 C CA . ASP A 1 17 ? 17.567 2.323 3.010 1.00 0.00 17 ASP A CA 6
ATOM 8279 C C . ASP A 1 17 ? 17.301 0.837 3.231 1.00 0.00 17 ASP A C 6
ATOM 8280 O O . ASP A 1 17 ? 18.121 -0.014 2.880 1.00 0.00 17 ASP A O 6
ATOM 8289 N N . ASP A 1 18 ? 16.140 0.531 3.788 1.00 0.00 18 ASP A N 6
ATOM 8290 C CA . ASP A 1 18 ? 15.792 -0.839 4.149 1.00 0.00 18 ASP A CA 6
ATOM 8291 C C . ASP A 1 18 ? 14.281 -0.939 4.308 1.00 0.00 18 ASP A C 6
ATOM 8292 O O . ASP A 1 18 ? 13.581 0.042 4.080 1.00 0.00 18 ASP A O 6
ATOM 8301 N N . GLU A 1 19 ? 13.779 -2.108 4.684 1.00 0.00 19 GLU A N 6
ATOM 8302 C CA . GLU A 1 19 ? 12.367 -2.265 4.992 1.00 0.00 19 GLU A CA 6
ATOM 8303 C C . GLU A 1 19 ? 12.064 -1.549 6.306 1.00 0.00 19 GLU A C 6
ATOM 8304 O O . GLU A 1 19 ? 10.958 -1.060 6.531 1.00 0.00 19 GLU A O 6
ATOM 8316 N N . ASN A 1 20 ? 13.077 -1.480 7.169 1.00 0.00 20 ASN A N 6
ATOM 8317 C CA . ASN A 1 20 ? 12.971 -0.746 8.424 1.00 0.00 20 ASN A CA 6
ATOM 8318 C C . ASN A 1 20 ? 13.027 0.755 8.166 1.00 0.00 20 ASN A C 6
ATOM 8319 O O . ASN A 1 20 ? 12.375 1.543 8.851 1.00 0.00 20 ASN A O 6
ATOM 8330 N N . ASN A 1 21 ? 13.791 1.144 7.152 1.00 0.00 21 ASN A N 6
ATOM 8331 C CA . ASN A 1 21 ? 13.967 2.554 6.828 1.00 0.00 21 ASN A CA 6
ATOM 8332 C C . ASN A 1 21 ? 13.535 2.819 5.397 1.00 0.00 21 ASN A C 6
ATOM 8333 O O . ASN A 1 21 ? 14.315 3.313 4.576 1.00 0.00 21 ASN A O 6
ATOM 8344 N N . ALA A 1 22 ? 12.301 2.451 5.093 1.00 0.00 22 ALA A N 6
ATOM 8345 C CA . ALA A 1 22 ? 11.743 2.689 3.775 1.00 0.00 22 ALA A CA 6
ATOM 8346 C C . ALA A 1 22 ? 11.475 4.172 3.574 1.00 0.00 22 ALA A C 6
ATOM 8347 O O . ALA A 1 22 ? 10.837 4.818 4.404 1.00 0.00 22 ALA A O 6
ATOM 8354 N N . LEU A 1 23 ? 11.978 4.713 2.476 1.00 0.00 23 LEU A N 6
ATOM 8355 C CA . LEU A 1 23 ? 11.778 6.120 2.168 1.00 0.00 23 LEU A CA 6
ATOM 8356 C C . LEU A 1 23 ? 10.530 6.290 1.317 1.00 0.00 23 LEU A C 6
ATOM 8357 O O . LEU A 1 23 ? 9.971 7.384 1.218 1.00 0.00 23 LEU A O 6
ATOM 8373 N N . ALA A 1 24 ? 10.110 5.197 0.701 1.00 0.00 24 ALA A N 6
ATOM 8374 C CA . ALA A 1 24 ? 8.910 5.180 -0.116 1.00 0.00 24 ALA A CA 6
ATOM 8375 C C . ALA A 1 24 ? 8.431 3.753 -0.310 1.00 0.00 24 ALA A C 6
ATOM 8376 O O . ALA A 1 24 ? 9.080 2.968 -1.005 1.00 0.00 24 ALA A O 6
ATOM 8383 N N . GLU A 1 25 ? 7.319 3.403 0.320 1.00 0.00 25 GLU A N 6
ATOM 8384 C CA . GLU A 1 25 ? 6.758 2.070 0.153 1.00 0.00 25 GLU A CA 6
ATOM 8385 C C . GLU A 1 25 ? 5.301 2.143 -0.295 1.00 0.00 25 GLU A C 6
ATOM 8386 O O . GLU A 1 25 ? 4.534 3.000 0.154 1.00 0.00 25 GLU A O 6
ATOM 8398 N N . ILE A 1 26 ? 4.935 1.253 -1.201 1.00 0.00 26 ILE A N 6
ATOM 8399 C CA . ILE A 1 26 ? 3.570 1.174 -1.691 1.00 0.00 26 ILE A CA 6
ATOM 8400 C C . ILE A 1 26 ? 3.077 -0.269 -1.636 1.00 0.00 26 ILE A C 6
ATOM 8401 O O . ILE A 1 26 ? 3.796 -1.193 -2.028 1.00 0.00 26 ILE A O 6
ATOM 8417 N N . THR A 1 27 ? 1.875 -0.468 -1.120 1.00 0.00 27 THR A N 6
ATOM 8418 C CA . THR A 1 27 ? 1.323 -1.802 -0.992 1.00 0.00 27 THR A CA 6
ATOM 8419 C C . THR A 1 27 ? 0.160 -1.999 -1.955 1.00 0.00 27 THR A C 6
ATOM 8420 O O . THR A 1 27 ? -0.659 -1.101 -2.142 1.00 0.00 27 THR A O 6
ATOM 8431 N N . TYR A 1 28 ? 0.100 -3.167 -2.569 1.00 0.00 28 TYR A N 6
ATOM 8432 C CA . TYR A 1 28 ? -1.017 -3.519 -3.424 1.00 0.00 28 TYR A CA 6
ATOM 8433 C C . TYR A 1 28 ? -1.496 -4.926 -3.080 1.00 0.00 28 TYR A C 6
ATOM 8434 O O . TYR A 1 28 ? -0.853 -5.927 -3.404 1.00 0.00 28 TYR A O 6
ATOM 8452 N N . ARG A 1 29 ? -2.607 -4.992 -2.374 1.00 0.00 29 ARG A N 6
ATOM 8453 C CA . ARG A 1 29 ? -3.133 -6.261 -1.907 1.00 0.00 29 ARG A CA 6
ATOM 8454 C C . ARG A 1 29 ? -4.467 -6.559 -2.570 1.00 0.00 29 ARG A C 6
ATOM 8455 O O . ARG A 1 29 ? -5.144 -5.655 -3.062 1.00 0.00 29 ARG A O 6
ATOM 8476 N N . PHE A 1 30 ? -4.844 -7.823 -2.575 1.00 0.00 30 PHE A N 6
ATOM 8477 C CA . PHE A 1 30 ? -6.024 -8.259 -3.298 1.00 0.00 30 PHE A CA 6
ATOM 8478 C C . PHE A 1 30 ? -7.292 -8.050 -2.479 1.00 0.00 30 PHE A C 6
ATOM 8479 O O . PHE A 1 30 ? -7.376 -8.460 -1.321 1.00 0.00 30 PHE A O 6
ATOM 8496 N N . VAL A 1 31 ? -8.270 -7.391 -3.082 1.00 0.00 31 VAL A N 6
ATOM 8497 C CA . VAL A 1 31 ? -9.606 -7.312 -2.506 1.00 0.00 31 VAL A CA 6
ATOM 8498 C C . VAL A 1 31 ? -10.506 -8.305 -3.218 1.00 0.00 31 VAL A C 6
ATOM 8499 O O . VAL A 1 31 ? -11.608 -8.619 -2.770 1.00 0.00 31 VAL A O 6
ATOM 8512 N N . ASP A 1 32 ? -10.004 -8.793 -4.339 1.00 0.00 32 ASP A N 6
ATOM 8513 C CA . ASP A 1 32 ? -10.677 -9.803 -5.134 1.00 0.00 32 ASP A CA 6
ATOM 8514 C C . ASP A 1 32 ? -9.621 -10.553 -5.945 1.00 0.00 32 ASP A C 6
ATOM 8515 O O . ASP A 1 32 ? -8.445 -10.197 -5.898 1.00 0.00 32 ASP A O 6
ATOM 8524 N N . ASN A 1 33 ? -10.029 -11.569 -6.691 1.00 0.00 33 ASN A N 6
ATOM 8525 C CA . ASN A 1 33 ? -9.090 -12.388 -7.456 1.00 0.00 33 ASN A CA 6
ATOM 8526 C C . ASN A 1 33 ? -8.446 -11.595 -8.586 1.00 0.00 33 ASN A C 6
ATOM 8527 O O . ASN A 1 33 ? -7.299 -11.845 -8.950 1.00 0.00 33 ASN A O 6
ATOM 8538 N N . ASN A 1 34 ? -9.183 -10.643 -9.145 1.00 0.00 34 ASN A N 6
ATOM 8539 C CA . ASN A 1 34 ? -8.662 -9.838 -10.244 1.00 0.00 34 ASN A CA 6
ATOM 8540 C C . ASN A 1 34 ? -8.739 -8.348 -9.924 1.00 0.00 34 ASN A C 6
ATOM 8541 O O . ASN A 1 34 ? -8.594 -7.505 -10.810 1.00 0.00 34 ASN A O 6
ATOM 8552 N N . GLU A 1 35 ? -8.949 -8.022 -8.658 1.00 0.00 35 GLU A N 6
ATOM 8553 C CA . GLU A 1 35 ? -9.017 -6.627 -8.239 1.00 0.00 35 GLU A CA 6
ATOM 8554 C C . GLU A 1 35 ? -8.110 -6.386 -7.037 1.00 0.00 35 GLU A C 6
ATOM 8555 O O . GLU A 1 35 ? -8.154 -7.128 -6.050 1.00 0.00 35 GLU A O 6
ATOM 8567 N N . ILE A 1 36 ? -7.288 -5.351 -7.123 1.00 0.00 36 ILE A N 6
ATOM 8568 C CA . ILE A 1 36 ? -6.337 -5.038 -6.068 1.00 0.00 36 ILE A CA 6
ATOM 8569 C C . ILE A 1 36 ? -6.552 -3.629 -5.540 1.00 0.00 36 ILE A C 6
ATOM 8570 O O . ILE A 1 36 ? -7.061 -2.756 -6.246 1.00 0.00 36 ILE A O 6
ATOM 8586 N N . ASN A 1 37 ? -6.162 -3.415 -4.300 1.00 0.00 37 ASN A N 6
ATOM 8587 C CA . ASN A 1 37 ? -6.268 -2.100 -3.695 1.00 0.00 37 ASN A CA 6
ATOM 8588 C C . ASN A 1 37 ? -4.923 -1.670 -3.138 1.00 0.00 37 ASN A C 6
ATOM 8589 O O . ASN A 1 37 ? -4.102 -2.504 -2.749 1.00 0.00 37 ASN A O 6
ATOM 8600 N N . ILE A 1 38 ? -4.690 -0.374 -3.134 1.00 0.00 38 ILE A N 6
ATOM 8601 C CA . ILE A 1 38 ? -3.464 0.172 -2.584 1.00 0.00 38 ILE A CA 6
ATOM 8602 C C . ILE A 1 38 ? -3.724 0.705 -1.180 1.00 0.00 38 ILE A C 6
ATOM 8603 O O . ILE A 1 38 ? -4.431 1.700 -1.003 1.00 0.00 38 ILE A O 6
ATOM 8619 N N . ASP A 1 39 ? -3.171 0.019 -0.190 1.00 0.00 39 ASP A N 6
ATOM 8620 C CA . ASP A 1 39 ? -3.380 0.385 1.206 1.00 0.00 39 ASP A CA 6
ATOM 8621 C C . ASP A 1 39 ? -2.540 1.599 1.570 1.00 0.00 39 ASP A C 6
ATOM 8622 O O . ASP A 1 39 ? -3.068 2.672 1.869 1.00 0.00 39 ASP A O 6
ATOM 8631 N N . HIS A 1 40 ? -1.229 1.413 1.536 1.00 0.00 40 HIS A N 6
ATOM 8632 C CA . HIS A 1 40 ? -0.290 2.432 1.970 1.00 0.00 40 HIS A CA 6
ATOM 8633 C C . HIS A 1 40 ? 0.569 2.895 0.799 1.00 0.00 40 HIS A C 6
ATOM 8634 O O . HIS A 1 40 ? 1.010 2.085 -0.015 1.00 0.00 40 HIS A O 6
ATOM 8649 N N . THR A 1 41 ? 0.783 4.197 0.713 1.00 0.00 41 THR A N 6
ATOM 8650 C CA . THR A 1 41 ? 1.694 4.769 -0.263 1.00 0.00 41 THR A CA 6
ATOM 8651 C C . THR A 1 41 ? 2.476 5.904 0.384 1.00 0.00 41 THR A C 6
ATOM 8652 O O . THR A 1 41 ? 2.049 7.059 0.369 1.00 0.00 41 THR A O 6
ATOM 8663 N N . GLY A 1 42 ? 3.599 5.559 0.986 1.00 0.00 42 GLY A N 6
ATOM 8664 C CA . GLY A 1 42 ? 4.386 6.537 1.698 1.00 0.00 42 GLY A CA 6
ATOM 8665 C C . GLY A 1 42 ? 5.629 6.915 0.939 1.00 0.00 42 GLY A C 6
ATOM 8666 O O . GLY A 1 42 ? 6.726 6.478 1.273 1.00 0.00 42 GLY A O 6
ATOM 8670 N N . VAL A 1 43 ? 5.450 7.704 -0.104 1.00 0.00 43 VAL A N 6
ATOM 8671 C CA . VAL A 1 43 ? 6.567 8.179 -0.893 1.00 0.00 43 VAL A CA 6
ATOM 8672 C C . VAL A 1 43 ? 7.000 9.550 -0.401 1.00 0.00 43 VAL A C 6
ATOM 8673 O O . VAL A 1 43 ? 6.337 10.553 -0.666 1.00 0.00 43 VAL A O 6
ATOM 8686 N N . SER A 1 44 ? 8.094 9.581 0.347 1.00 0.00 44 SER A N 6
ATOM 8687 C CA . SER A 1 44 ? 8.607 10.826 0.887 1.00 0.00 44 SER A CA 6
ATOM 8688 C C . SER A 1 44 ? 9.042 11.757 -0.238 1.00 0.00 44 SER A C 6
ATOM 8689 O O . SER A 1 44 ? 9.833 11.384 -1.106 1.00 0.00 44 SER A O 6
ATOM 8697 N N . ASP A 1 45 ? 8.524 12.970 -0.207 1.00 0.00 45 ASP A N 6
ATOM 8698 C CA . ASP A 1 45 ? 8.811 13.962 -1.233 1.00 0.00 45 ASP A CA 6
ATOM 8699 C C . ASP A 1 45 ? 10.063 14.745 -0.864 1.00 0.00 45 ASP A C 6
ATOM 8700 O O . ASP A 1 45 ? 10.546 15.577 -1.632 1.00 0.00 45 ASP A O 6
ATOM 8709 N N . GLU A 1 46 ? 10.587 14.449 0.319 1.00 0.00 46 GLU A N 6
ATOM 8710 C CA . GLU A 1 46 ? 11.830 15.041 0.802 1.00 0.00 46 GLU A CA 6
ATOM 8711 C C . GLU A 1 46 ? 13.000 14.606 -0.087 1.00 0.00 46 GLU A C 6
ATOM 8712 O O . GLU A 1 46 ? 14.062 15.225 -0.093 1.00 0.00 46 GLU A O 6
ATOM 8724 N N . LEU A 1 47 ? 12.783 13.545 -0.861 1.00 0.00 47 LEU A N 6
ATOM 8725 C CA . LEU A 1 47 ? 13.808 13.019 -1.757 1.00 0.00 47 LEU A CA 6
ATOM 8726 C C . LEU A 1 47 ? 14.071 13.977 -2.919 1.00 0.00 47 LEU A C 6
ATOM 8727 O O . LEU A 1 47 ? 15.016 13.794 -3.687 1.00 0.00 47 LEU A O 6
ATOM 8743 N N . GLY A 1 48 ? 13.227 14.992 -3.052 1.00 0.00 48 GLY A N 6
ATOM 8744 C CA . GLY A 1 48 ? 13.445 16.007 -4.059 1.00 0.00 48 GLY A CA 6
ATOM 8745 C C . GLY A 1 48 ? 12.631 15.771 -5.308 1.00 0.00 48 GLY A C 6
ATOM 8746 O O . GLY A 1 48 ? 11.422 15.553 -5.238 1.00 0.00 48 GLY A O 6
ATOM 8750 N N . GLY A 1 49 ? 13.300 15.800 -6.454 1.00 0.00 49 GLY A N 6
ATOM 8751 C CA . GLY A 1 49 ? 12.620 15.632 -7.722 1.00 0.00 49 GLY A CA 6
ATOM 8752 C C . GLY A 1 49 ? 12.713 14.214 -8.242 1.00 0.00 49 GLY A C 6
ATOM 8753 O O . GLY A 1 49 ? 12.671 13.982 -9.451 1.00 0.00 49 GLY A O 6
ATOM 8757 N N . GLN A 1 50 ? 12.852 13.263 -7.331 1.00 0.00 50 GLN A N 6
ATOM 8758 C CA . GLN A 1 50 ? 12.917 11.861 -7.707 1.00 0.00 50 GLN A CA 6
ATOM 8759 C C . GLN A 1 50 ? 11.515 11.273 -7.768 1.00 0.00 50 GLN A C 6
ATOM 8760 O O . GLN A 1 50 ? 10.807 11.230 -6.760 1.00 0.00 50 GLN A O 6
ATOM 8774 N N . GLY A 1 51 ? 11.122 10.811 -8.946 1.00 0.00 51 GLY A N 6
ATOM 8775 C CA . GLY A 1 51 ? 9.786 10.274 -9.130 1.00 0.00 51 GLY A CA 6
ATOM 8776 C C . GLY A 1 51 ? 9.663 8.850 -8.630 1.00 0.00 51 GLY A C 6
ATOM 8777 O O . GLY A 1 51 ? 9.220 7.963 -9.359 1.00 0.00 51 GLY A O 6
ATOM 8781 N N . VAL A 1 52 ? 10.049 8.637 -7.378 1.00 0.00 52 VAL A N 6
ATOM 8782 C CA . VAL A 1 52 ? 10.028 7.313 -6.768 1.00 0.00 52 VAL A CA 6
ATOM 8783 C C . VAL A 1 52 ? 8.615 6.739 -6.754 1.00 0.00 52 VAL A C 6
ATOM 8784 O O . VAL A 1 52 ? 8.409 5.563 -7.053 1.00 0.00 52 VAL A O 6
ATOM 8797 N N . GLY A 1 53 ? 7.647 7.587 -6.429 1.00 0.00 53 GLY A N 6
ATOM 8798 C CA . GLY A 1 53 ? 6.260 7.159 -6.378 1.00 0.00 53 GLY A CA 6
ATOM 8799 C C . GLY A 1 53 ? 5.756 6.642 -7.712 1.00 0.00 53 GLY A C 6
ATOM 8800 O O . GLY A 1 53 ? 5.099 5.606 -7.774 1.00 0.00 53 GLY A O 6
ATOM 8804 N N . LYS A 1 54 ? 6.084 7.359 -8.780 1.00 0.00 54 LYS A N 6
ATOM 8805 C CA . LYS A 1 54 ? 5.654 6.975 -10.116 1.00 0.00 54 LYS A CA 6
ATOM 8806 C C . LYS A 1 54 ? 6.294 5.661 -10.545 1.00 0.00 54 LYS A C 6
ATOM 8807 O O . LYS A 1 54 ? 5.639 4.816 -11.145 1.00 0.00 54 LYS A O 6
ATOM 8826 N N . LYS A 1 55 ? 7.566 5.487 -10.215 1.00 0.00 55 LYS A N 6
ATOM 8827 C CA . LYS A 1 55 ? 8.293 4.279 -10.595 1.00 0.00 55 LYS A CA 6
ATOM 8828 C C . LYS A 1 55 ? 7.731 3.054 -9.879 1.00 0.00 55 LYS A C 6
ATOM 8829 O O . LYS A 1 55 ? 7.547 1.997 -10.488 1.00 0.00 55 LYS A O 6
ATOM 8848 N N . LEU A 1 56 ? 7.439 3.208 -8.592 1.00 0.00 56 LEU A N 6
ATOM 8849 C CA . LEU A 1 56 ? 6.849 2.129 -7.809 1.00 0.00 56 LEU A CA 6
ATOM 8850 C C . LEU A 1 56 ? 5.453 1.796 -8.323 1.00 0.00 56 LEU A C 6
ATOM 8851 O O . LEU A 1 56 ? 5.113 0.630 -8.525 1.00 0.00 56 LEU A O 6
ATOM 8867 N N . LEU A 1 57 ? 4.655 2.831 -8.551 1.00 0.00 57 LEU A N 6
ATOM 8868 C CA . LEU A 1 57 ? 3.291 2.651 -9.026 1.00 0.00 57 LEU A CA 6
ATOM 8869 C C . LEU A 1 57 ? 3.278 2.049 -10.428 1.00 0.00 57 LEU A C 6
ATOM 8870 O O . LEU A 1 57 ? 2.404 1.247 -10.755 1.00 0.00 57 LEU A O 6
ATOM 8886 N N . LYS A 1 58 ? 4.256 2.432 -11.243 1.00 0.00 58 LYS A N 6
ATOM 8887 C CA . LYS A 1 58 ? 4.371 1.925 -12.604 1.00 0.00 58 LYS A CA 6
ATOM 8888 C C . LYS A 1 58 ? 4.429 0.402 -12.605 1.00 0.00 58 LYS A C 6
ATOM 8889 O O . LYS A 1 58 ? 3.681 -0.247 -13.329 1.00 0.00 58 LYS A O 6
ATOM 8908 N N . ALA A 1 59 ? 5.299 -0.157 -11.770 1.00 0.00 59 ALA A N 6
ATOM 8909 C CA . ALA A 1 59 ? 5.451 -1.607 -11.676 1.00 0.00 59 ALA A CA 6
ATOM 8910 C C . ALA A 1 59 ? 4.143 -2.268 -11.247 1.00 0.00 59 ALA A C 6
ATOM 8911 O O . ALA A 1 59 ? 3.777 -3.333 -11.755 1.00 0.00 59 ALA A O 6
ATOM 8918 N N . VAL A 1 60 ? 3.434 -1.624 -10.324 1.00 0.00 60 VAL A N 6
ATOM 8919 C CA . VAL A 1 60 ? 2.138 -2.117 -9.868 1.00 0.00 60 VAL A CA 6
ATOM 8920 C C . VAL A 1 60 ? 1.131 -2.115 -11.016 1.00 0.00 60 VAL A C 6
ATOM 8921 O O . VAL A 1 60 ? 0.423 -3.102 -11.239 1.00 0.00 60 VAL A O 6
ATOM 8934 N N . VAL A 1 61 ? 1.088 -1.011 -11.752 1.00 0.00 61 VAL A N 6
ATOM 8935 C CA . VAL A 1 61 ? 0.184 -0.872 -12.888 1.00 0.00 61 VAL A CA 6
ATOM 8936 C C . VAL A 1 61 ? 0.537 -1.868 -13.989 1.00 0.00 61 VAL A C 6
ATOM 8937 O O . VAL A 1 61 ? -0.348 -2.459 -14.601 1.00 0.00 61 VAL A O 6
ATOM 8950 N N . GLU A 1 62 ? 1.829 -2.062 -14.225 1.00 0.00 62 GLU A N 6
ATOM 8951 C CA . GLU A 1 62 ? 2.295 -3.056 -15.187 1.00 0.00 62 GLU A CA 6
ATOM 8952 C C . GLU A 1 62 ? 1.818 -4.450 -14.784 1.00 0.00 62 GLU A C 6
ATOM 8953 O O . GLU A 1 62 ? 1.335 -5.223 -15.614 1.00 0.00 62 GLU A O 6
ATOM 8965 N N . HIS A 1 63 ? 1.934 -4.749 -13.495 1.00 0.00 63 HIS A N 6
ATOM 8966 C CA . HIS A 1 63 ? 1.497 -6.031 -12.952 1.00 0.00 63 HIS A CA 6
ATOM 8967 C C . HIS A 1 63 ? -0.015 -6.183 -13.118 1.00 0.00 63 HIS A C 6
ATOM 8968 O O . HIS A 1 63 ? -0.508 -7.257 -13.472 1.00 0.00 63 HIS A O 6
ATOM 8983 N N . ALA A 1 64 ? -0.742 -5.098 -12.871 1.00 0.00 64 ALA A N 6
ATOM 8984 C CA . ALA A 1 64 ? -2.193 -5.096 -13.009 1.00 0.00 64 ALA A CA 6
ATOM 8985 C C . ALA A 1 64 ? -2.601 -5.275 -14.465 1.00 0.00 64 ALA A C 6
ATOM 8986 O O . ALA A 1 64 ? -3.477 -6.075 -14.777 1.00 0.00 64 ALA A O 6
ATOM 8993 N N . ARG A 1 65 ? -1.947 -4.540 -15.352 1.00 0.00 65 ARG A N 6
ATOM 8994 C CA . ARG A 1 65 ? -2.209 -4.636 -16.783 1.00 0.00 65 ARG A CA 6
ATOM 8995 C C . ARG A 1 65 ? -2.037 -6.073 -17.270 1.00 0.00 65 ARG A C 6
ATOM 8996 O O . ARG A 1 65 ? -2.908 -6.616 -17.951 1.00 0.00 65 ARG A O 6
ATOM 9017 N N . GLU A 1 66 ? -0.925 -6.686 -16.894 1.00 0.00 66 GLU A N 6
ATOM 9018 C CA . GLU A 1 66 ? -0.612 -8.040 -17.320 1.00 0.00 66 GLU A CA 6
ATOM 9019 C C . GLU A 1 66 ? -1.599 -9.048 -16.728 1.00 0.00 66 GLU A C 6
ATOM 9020 O O . GLU A 1 66 ? -2.114 -9.915 -17.433 1.00 0.00 66 GLU A O 6
ATOM 9032 N N . ASN A 1 67 ? -1.876 -8.915 -15.435 1.00 0.00 67 ASN A N 6
ATOM 9033 C CA . ASN A 1 67 ? -2.720 -9.882 -14.727 1.00 0.00 67 ASN A CA 6
ATOM 9034 C C . ASN A 1 67 ? -4.205 -9.551 -14.863 1.00 0.00 67 ASN A C 6
ATOM 9035 O O . ASN A 1 67 ? -5.049 -10.240 -14.292 1.00 0.00 67 ASN A O 6
ATOM 9046 N N . ASN A 1 68 ? -4.509 -8.489 -15.611 1.00 0.00 68 ASN A N 6
ATOM 9047 C CA . ASN A 1 68 ? -5.893 -8.059 -15.849 1.00 0.00 68 ASN A CA 6
ATOM 9048 C C . ASN A 1 68 ? -6.552 -7.619 -14.545 1.00 0.00 68 ASN A C 6
ATOM 9049 O O . ASN A 1 68 ? -7.763 -7.761 -14.359 1.00 0.00 68 ASN A O 6
ATOM 9060 N N . LEU A 1 69 ? -5.746 -7.050 -13.662 1.00 0.00 69 LEU A N 6
ATOM 9061 C CA . LEU A 1 69 ? -6.217 -6.609 -12.360 1.00 0.00 69 LEU A CA 6
ATOM 9062 C C . LEU A 1 69 ? -6.775 -5.194 -12.443 1.00 0.00 69 LEU A C 6
ATOM 9063 O O . LEU A 1 69 ? -6.288 -4.370 -13.218 1.00 0.00 69 LEU A O 6
ATOM 9079 N N . LYS A 1 70 ? -7.806 -4.926 -11.658 1.00 0.00 70 LYS A N 6
ATOM 9080 C CA . LYS A 1 70 ? -8.352 -3.582 -11.544 1.00 0.00 70 LYS A CA 6
ATOM 9081 C C . LYS A 1 70 ? -7.763 -2.896 -10.320 1.00 0.00 70 LYS A C 6
ATOM 9082 O O . LYS A 1 70 ? -7.605 -3.523 -9.272 1.00 0.00 70 LYS A O 6
ATOM 9101 N N . ILE A 1 71 ? -7.431 -1.618 -10.454 1.00 0.00 71 ILE A N 6
ATOM 9102 C CA . ILE A 1 71 ? -6.746 -0.899 -9.392 1.00 0.00 71 ILE A CA 6
ATOM 9103 C C . ILE A 1 71 ? -7.649 0.125 -8.710 1.00 0.00 71 ILE A C 6
ATOM 9104 O O . ILE A 1 71 ? -8.198 1.025 -9.352 1.00 0.00 71 ILE A O 6
ATOM 9120 N N . ILE A 1 72 ? -7.802 -0.034 -7.403 1.00 0.00 72 ILE A N 6
ATOM 9121 C CA . ILE A 1 72 ? -8.464 0.961 -6.576 1.00 0.00 72 ILE A CA 6
ATOM 9122 C C . ILE A 1 72 ? -7.532 1.403 -5.445 1.00 0.00 72 ILE A C 6
ATOM 9123 O O . ILE A 1 72 ? -7.246 0.645 -4.519 1.00 0.00 72 ILE A O 6
ATOM 9139 N N . ALA A 1 73 ? -7.032 2.622 -5.542 1.00 0.00 73 ALA A N 6
ATOM 9140 C CA . ALA A 1 73 ? -6.086 3.128 -4.558 1.00 0.00 73 ALA A CA 6
ATOM 9141 C C . ALA A 1 73 ? -6.804 3.753 -3.372 1.00 0.00 73 ALA A C 6
ATOM 9142 O O . ALA A 1 73 ? -7.438 4.800 -3.498 1.00 0.00 73 ALA A O 6
ATOM 9149 N N . SER A 1 74 ? -6.707 3.100 -2.221 1.00 0.00 74 SER A N 6
ATOM 9150 C CA . SER A 1 74 ? -7.306 3.616 -1.003 1.00 0.00 74 SER A CA 6
ATOM 9151 C C . SER A 1 74 ? -6.504 4.817 -0.513 1.00 0.00 74 SER A C 6
ATOM 9152 O O . SER A 1 74 ? -7.073 5.824 -0.084 1.00 0.00 74 SER A O 6
ATOM 9160 N N . CYS A 1 75 ? -5.178 4.703 -0.591 1.00 0.00 75 CYS A N 6
ATOM 9161 C CA . CYS A 1 75 ? -4.296 5.811 -0.258 1.00 0.00 75 CYS A CA 6
ATOM 9162 C C . CYS A 1 75 ? -4.517 6.961 -1.231 1.00 0.00 75 CYS A C 6
ATOM 9163 O O . CYS A 1 75 ? -4.288 6.822 -2.433 1.00 0.00 75 CYS A O 6
ATOM 9171 N N . SER A 1 76 ? -4.967 8.092 -0.706 1.00 0.00 76 SER A N 6
ATOM 9172 C CA . SER A 1 76 ? -5.306 9.245 -1.527 1.00 0.00 76 SER A CA 6
ATOM 9173 C C . SER A 1 76 ? -4.081 9.825 -2.243 1.00 0.00 76 SER A C 6
ATOM 9174 O O . SER A 1 76 ? -4.221 10.577 -3.211 1.00 0.00 76 SER A O 6
ATOM 9182 N N . PHE A 1 77 ? -2.888 9.463 -1.781 1.00 0.00 77 PHE A N 6
ATOM 9183 C CA . PHE A 1 77 ? -1.656 9.892 -2.433 1.00 0.00 77 PHE A CA 6
ATOM 9184 C C . PHE A 1 77 ? -1.541 9.229 -3.804 1.00 0.00 77 PHE A C 6
ATOM 9185 O O . PHE A 1 77 ? -1.313 9.895 -4.812 1.00 0.00 77 PHE A O 6
ATOM 9202 N N . ALA A 1 78 ? -1.720 7.913 -3.827 1.00 0.00 78 ALA A N 6
ATOM 9203 C CA . ALA A 1 78 ? -1.705 7.150 -5.072 1.00 0.00 78 ALA A CA 6
ATOM 9204 C C . ALA A 1 78 ? -2.997 7.381 -5.849 1.00 0.00 78 ALA A C 6
ATOM 9205 O O . ALA A 1 78 ? -3.004 7.406 -7.080 1.00 0.00 78 ALA A O 6
ATOM 9212 N N . LYS A 1 79 ? -4.080 7.566 -5.100 1.00 0.00 79 LYS A N 6
ATOM 9213 C CA . LYS A 1 79 ? -5.409 7.794 -5.660 1.00 0.00 79 LYS A CA 6
ATOM 9214 C C . LYS A 1 79 ? -5.402 8.930 -6.676 1.00 0.00 79 LYS A C 6
ATOM 9215 O O . LYS A 1 79 ? -5.762 8.735 -7.836 1.00 0.00 79 LYS A O 6
ATOM 9234 N N . HIS A 1 80 ? -4.965 10.111 -6.242 1.00 0.00 80 HIS A N 6
ATOM 9235 C CA . HIS A 1 80 ? -5.017 11.301 -7.088 1.00 0.00 80 HIS A CA 6
ATOM 9236 C C . HIS A 1 80 ? -4.036 11.209 -8.251 1.00 0.00 80 HIS A C 6
ATOM 9237 O O . HIS A 1 80 ? -4.205 11.885 -9.263 1.00 0.00 80 HIS A O 6
ATOM 9252 N N . MET A 1 81 ? -3.021 10.367 -8.112 1.00 0.00 81 MET A N 6
ATOM 9253 C CA . MET A 1 81 ? -2.043 10.178 -9.176 1.00 0.00 81 MET A CA 6
ATOM 9254 C C . MET A 1 81 ? -2.665 9.377 -10.318 1.00 0.00 81 MET A C 6
ATOM 9255 O O . MET A 1 81 ? -2.411 9.644 -11.493 1.00 0.00 81 MET A O 6
ATOM 9269 N N . LEU A 1 82 ? -3.509 8.413 -9.955 1.00 0.00 82 LEU A N 6
ATOM 9270 C CA . LEU A 1 82 ? -4.179 7.555 -10.931 1.00 0.00 82 LEU A CA 6
ATOM 9271 C C . LEU A 1 82 ? -5.261 8.320 -11.692 1.00 0.00 82 LEU A C 6
ATOM 9272 O O . LEU A 1 82 ? -5.557 8.012 -12.845 1.00 0.00 82 LEU A O 6
ATOM 9288 N N . GLU A 1 83 ? -5.844 9.316 -11.032 1.00 0.00 83 GLU A N 6
ATOM 9289 C CA . GLU A 1 83 ? -6.950 10.080 -11.604 1.00 0.00 83 GLU A CA 6
ATOM 9290 C C . GLU A 1 83 ? -6.494 10.939 -12.778 1.00 0.00 83 GLU A C 6
ATOM 9291 O O . GLU A 1 83 ? -7.189 11.048 -13.788 1.00 0.00 83 GLU A O 6
ATOM 9303 N N . LYS A 1 84 ? -5.327 11.546 -12.636 1.00 0.00 84 LYS A N 6
ATOM 9304 C CA . LYS A 1 84 ? -4.885 12.569 -13.574 1.00 0.00 84 LYS A CA 6
ATOM 9305 C C . LYS A 1 84 ? -4.185 11.965 -14.785 1.00 0.00 84 LYS A C 6
ATOM 9306 O O . LYS A 1 84 ? -4.451 12.356 -15.923 1.00 0.00 84 LYS A O 6
ATOM 9325 N N . GLU A 1 85 ? -3.304 11.005 -14.546 1.00 0.00 85 GLU A N 6
ATOM 9326 C CA . GLU A 1 85 ? -2.488 10.456 -15.613 1.00 0.00 85 GLU A CA 6
ATOM 9327 C C . GLU A 1 85 ? -3.208 9.306 -16.315 1.00 0.00 85 GLU A C 6
ATOM 9328 O O . GLU A 1 85 ? -3.520 8.283 -15.705 1.00 0.00 85 GLU A O 6
ATOM 9340 N N . ASP A 1 86 ? -3.455 9.486 -17.610 1.00 0.00 86 ASP A N 6
ATOM 9341 C CA . ASP A 1 86 ? -4.224 8.528 -18.401 1.00 0.00 86 ASP A CA 6
ATOM 9342 C C . ASP A 1 86 ? -3.518 7.179 -18.498 1.00 0.00 86 ASP A C 6
ATOM 9343 O O . ASP A 1 86 ? -4.166 6.146 -18.664 1.00 0.00 86 ASP A O 6
ATOM 9352 N N . SER A 1 87 ? -2.193 7.192 -18.374 1.00 0.00 87 SER A N 6
ATOM 9353 C CA . SER A 1 87 ? -1.403 5.968 -18.434 1.00 0.00 87 SER A CA 6
ATOM 9354 C C . SER A 1 87 ? -1.813 5.005 -17.321 1.00 0.00 87 SER A C 6
ATOM 9355 O O . SER A 1 87 ? -1.634 3.794 -17.438 1.00 0.00 87 SER A O 6
ATOM 9363 N N . TYR A 1 88 ? -2.367 5.551 -16.244 1.00 0.00 88 TYR A N 6
ATOM 9364 C CA . TYR A 1 88 ? -2.802 4.738 -15.117 1.00 0.00 88 TYR A CA 6
ATOM 9365 C C . TYR A 1 88 ? -4.311 4.513 -15.152 1.00 0.00 88 TYR A C 6
ATOM 9366 O O . TYR A 1 88 ? -4.814 3.539 -14.594 1.00 0.00 88 TYR A O 6
ATOM 9384 N N . GLN A 1 89 ? -5.021 5.406 -15.835 1.00 0.00 89 GLN A N 6
ATOM 9385 C CA . GLN A 1 89 ? -6.481 5.395 -15.842 1.00 0.00 89 GLN A CA 6
ATOM 9386 C C . GLN A 1 89 ? -7.028 4.186 -16.606 1.00 0.00 89 GLN A C 6
ATOM 9387 O O . GLN A 1 89 ? -8.206 3.849 -16.495 1.00 0.00 89 GLN A O 6
ATOM 9401 N N . ASP A 1 90 ? -6.161 3.530 -17.372 1.00 0.00 90 ASP A N 6
ATOM 9402 C CA . ASP A 1 90 ? -6.543 2.330 -18.115 1.00 0.00 90 ASP A CA 6
ATOM 9403 C C . ASP A 1 90 ? -7.011 1.222 -17.170 1.00 0.00 90 ASP A C 6
ATOM 9404 O O . ASP A 1 90 ? -7.990 0.526 -17.443 1.00 0.00 90 ASP A O 6
ATOM 9413 N N . VAL A 1 91 ? -6.316 1.077 -16.049 1.00 0.00 91 VAL A N 6
ATOM 9414 C CA . VAL A 1 91 ? -6.663 0.064 -15.059 1.00 0.00 91 VAL A CA 6
ATOM 9415 C C . VAL A 1 91 ? -7.304 0.709 -13.832 1.00 0.00 91 VAL A C 6
ATOM 9416 O O . VAL A 1 91 ? -7.558 0.048 -12.823 1.00 0.00 91 VAL A O 6
ATOM 9429 N N . TYR A 1 92 ? -7.572 2.000 -13.939 1.00 0.00 92 TYR A N 6
ATOM 9430 C CA . TYR A 1 92 ? -8.158 2.757 -12.846 1.00 0.00 92 TYR A CA 6
ATOM 9431 C C . TYR A 1 92 ? -9.655 2.940 -13.074 1.00 0.00 92 TYR A C 6
ATOM 9432 O O . TYR A 1 92 ? -10.092 3.237 -14.187 1.00 0.00 92 TYR A O 6
ATOM 9450 N N . LEU A 1 93 ? -10.433 2.752 -12.017 1.00 0.00 93 LEU A N 6
ATOM 9451 C CA . LEU A 1 93 ? -11.886 2.837 -12.105 1.00 0.00 93 LEU A CA 6
ATOM 9452 C C . LEU A 1 93 ? -12.360 4.289 -12.062 1.00 0.00 93 LEU A C 6
ATOM 9453 O O . LEU A 1 93 ? -12.839 4.823 -13.062 1.00 0.00 93 LEU A O 6
ATOM 9469 N N . GLY A 1 94 ? -12.218 4.923 -10.906 1.00 0.00 94 GLY A N 6
ATOM 9470 C CA . GLY A 1 94 ? -12.655 6.299 -10.758 1.00 0.00 94 GLY A CA 6
ATOM 9471 C C . GLY A 1 94 ? -13.242 6.559 -9.390 1.00 0.00 94 GLY A C 6
ATOM 9472 O O . GLY A 1 94 ? -14.343 6.105 -9.086 1.00 0.00 94 GLY A O 6
ATOM 9476 N N . LEU A 1 95 ? -12.503 7.281 -8.560 1.00 0.00 95 LEU A N 6
ATOM 9477 C CA . LEU A 1 95 ? -12.927 7.546 -7.192 1.00 0.00 95 LEU A CA 6
ATOM 9478 C C . LEU A 1 95 ? -13.370 8.996 -7.013 1.00 0.00 95 LEU A C 6
ATOM 9479 O O . LEU A 1 95 ? -13.284 9.551 -5.917 1.00 0.00 95 LEU A O 6
ATOM 9495 N N . GLU A 1 96 ? -13.854 9.604 -8.087 1.00 0.00 96 GLU A N 6
ATOM 9496 C CA . GLU A 1 96 ? -14.432 10.938 -8.004 1.00 0.00 96 GLU A CA 6
ATOM 9497 C C . GLU A 1 96 ? -15.793 10.963 -8.688 1.00 0.00 96 GLU A C 6
ATOM 9498 O O . GLU A 1 96 ? -16.833 10.905 -8.032 1.00 0.00 96 GLU A O 6
ATOM 9510 N N . HIS A 1 97 ? -15.778 11.035 -10.013 1.00 0.00 97 HIS A N 6
ATOM 9511 C CA . HIS A 1 97 ? -17.005 11.096 -10.795 1.00 0.00 97 HIS A CA 6
ATOM 9512 C C . HIS A 1 97 ? -16.868 10.314 -12.085 1.00 0.00 97 HIS A C 6
ATOM 9513 O O . HIS A 1 97 ? -16.167 10.734 -13.002 1.00 0.00 97 HIS A O 6
ATOM 9528 N N . HIS A 1 98 ? -17.524 9.171 -12.143 1.00 0.00 98 HIS A N 6
ATOM 9529 C CA . HIS A 1 98 ? -17.641 8.434 -13.390 1.00 0.00 98 HIS A CA 6
ATOM 9530 C C . HIS A 1 98 ? -19.087 8.528 -13.860 1.00 0.00 98 HIS A C 6
ATOM 9531 O O . HIS A 1 98 ? -19.477 7.974 -14.888 1.00 0.00 98 HIS A O 6
ATOM 9546 N N . HIS A 1 99 ? -19.865 9.256 -13.070 1.00 0.00 99 HIS A N 6
ATOM 9547 C CA . HIS A 1 99 ? -21.265 9.537 -13.349 1.00 0.00 99 HIS A CA 6
ATOM 9548 C C . HIS A 1 99 ? -21.762 10.562 -12.340 1.00 0.00 99 HIS A C 6
ATOM 9549 O O . HIS A 1 99 ? -21.151 10.730 -11.284 1.00 0.00 99 HIS A O 6
ATOM 9564 N N . HIS A 1 100 ? -22.849 11.248 -12.660 1.00 0.00 100 HIS A N 6
ATOM 9565 C CA . HIS A 1 100 ? -23.431 12.210 -11.732 1.00 0.00 100 HIS A CA 6
ATOM 9566 C C . HIS A 1 100 ? -24.344 11.466 -10.769 1.00 0.00 100 HIS A C 6
ATOM 9567 O O . HIS A 1 100 ? -23.967 11.173 -9.637 1.00 0.00 100 HIS A O 6
ATOM 9582 N N . HIS A 1 101 ? -25.537 11.150 -11.237 1.00 0.00 101 HIS A N 6
ATOM 9583 C CA . HIS A 1 101 ? -26.439 10.268 -10.516 1.00 0.00 101 HIS A CA 6
ATOM 9584 C C . HIS A 1 101 ? -27.091 9.315 -11.509 1.00 0.00 101 HIS A C 6
ATOM 9585 O O . HIS A 1 101 ? -27.545 8.231 -11.153 1.00 0.00 101 HIS A O 6
ATOM 9600 N N . HIS A 1 102 ? -27.141 9.752 -12.760 1.00 0.00 102 HIS A N 6
ATOM 9601 C CA . HIS A 1 102 ? -27.559 8.904 -13.864 1.00 0.00 102 HIS A CA 6
ATOM 9602 C C . HIS A 1 102 ? -26.473 8.911 -14.928 1.00 0.00 102 HIS A C 6
ATOM 9603 O O . HIS A 1 102 ? -25.738 7.913 -15.034 1.00 0.00 102 HIS A O 6
ATOM 9619 N N . MET A 1 1 ? 22.221 3.149 4.124 1.00 0.00 1 MET A N 7
ATOM 9620 C CA . MET A 1 1 ? 23.237 3.369 3.071 1.00 0.00 1 MET A CA 7
ATOM 9621 C C . MET A 1 1 ? 22.580 3.981 1.846 1.00 0.00 1 MET A C 7
ATOM 9622 O O . MET A 1 1 ? 21.358 3.920 1.698 1.00 0.00 1 MET A O 7
ATOM 9638 N N . SER A 1 2 ? 23.382 4.582 0.979 1.00 0.00 2 SER A N 7
ATOM 9639 C CA . SER A 1 2 ? 22.873 5.171 -0.246 1.00 0.00 2 SER A CA 7
ATOM 9640 C C . SER A 1 2 ? 22.473 4.084 -1.240 1.00 0.00 2 SER A C 7
ATOM 9641 O O . SER A 1 2 ? 23.298 3.609 -2.025 1.00 0.00 2 SER A O 7
ATOM 9649 N N . ASN A 1 3 ? 21.216 3.673 -1.176 1.00 0.00 3 ASN A N 7
ATOM 9650 C CA . ASN A 1 3 ? 20.700 2.639 -2.057 1.00 0.00 3 ASN A CA 7
ATOM 9651 C C . ASN A 1 3 ? 19.182 2.731 -2.141 1.00 0.00 3 ASN A C 7
ATOM 9652 O O . ASN A 1 3 ? 18.523 3.100 -1.169 1.00 0.00 3 ASN A O 7
ATOM 9663 N N . LEU A 1 4 ? 18.641 2.406 -3.306 1.00 0.00 4 LEU A N 7
ATOM 9664 C CA . LEU A 1 4 ? 17.203 2.448 -3.522 1.00 0.00 4 LEU A CA 7
ATOM 9665 C C . LEU A 1 4 ? 16.660 1.047 -3.816 1.00 0.00 4 LEU A C 7
ATOM 9666 O O . LEU A 1 4 ? 16.384 0.285 -2.884 1.00 0.00 4 LEU A O 7
ATOM 9682 N N . GLU A 1 5 ? 16.542 0.708 -5.104 1.00 0.00 5 GLU A N 7
ATOM 9683 C CA . GLU A 1 5 ? 16.060 -0.603 -5.553 1.00 0.00 5 GLU A CA 7
ATOM 9684 C C . GLU A 1 5 ? 14.589 -0.818 -5.195 1.00 0.00 5 GLU A C 7
ATOM 9685 O O . GLU A 1 5 ? 14.152 -0.527 -4.082 1.00 0.00 5 GLU A O 7
ATOM 9697 N N . ILE A 1 6 ? 13.823 -1.327 -6.148 1.00 0.00 6 ILE A N 7
ATOM 9698 C CA . ILE A 1 6 ? 12.442 -1.681 -5.886 1.00 0.00 6 ILE A CA 7
ATOM 9699 C C . ILE A 1 6 ? 12.392 -3.019 -5.159 1.00 0.00 6 ILE A C 7
ATOM 9700 O O . ILE A 1 6 ? 12.432 -4.083 -5.779 1.00 0.00 6 ILE A O 7
ATOM 9716 N N . LYS A 1 7 ? 12.359 -2.953 -3.838 1.00 0.00 7 LYS A N 7
ATOM 9717 C CA . LYS A 1 7 ? 12.316 -4.146 -3.016 1.00 0.00 7 LYS A CA 7
ATOM 9718 C C . LYS A 1 7 ? 10.873 -4.619 -2.876 1.00 0.00 7 LYS A C 7
ATOM 9719 O O . LYS A 1 7 ? 10.032 -3.903 -2.331 1.00 0.00 7 LYS A O 7
ATOM 9738 N N . GLN A 1 8 ? 10.575 -5.807 -3.379 1.00 0.00 8 GLN A N 7
ATOM 9739 C CA . GLN A 1 8 ? 9.234 -6.352 -3.245 1.00 0.00 8 GLN A CA 7
ATOM 9740 C C . GLN A 1 8 ? 9.175 -7.366 -2.114 1.00 0.00 8 GLN A C 7
ATOM 9741 O O . GLN A 1 8 ? 10.085 -8.176 -1.931 1.00 0.00 8 GLN A O 7
ATOM 9755 N N . GLY A 1 9 ? 8.102 -7.307 -1.354 1.00 0.00 9 GLY A N 7
ATOM 9756 C CA . GLY A 1 9 ? 7.925 -8.210 -0.243 1.00 0.00 9 GLY A CA 7
ATOM 9757 C C . GLY A 1 9 ? 6.610 -7.987 0.459 1.00 0.00 9 GLY A C 7
ATOM 9758 O O . GLY A 1 9 ? 6.170 -6.851 0.580 1.00 0.00 9 GLY A O 7
ATOM 9762 N N . GLU A 1 10 ? 5.990 -9.081 0.909 1.00 0.00 10 GLU A N 7
ATOM 9763 C CA . GLU A 1 10 ? 4.730 -9.059 1.673 1.00 0.00 10 GLU A CA 7
ATOM 9764 C C . GLU A 1 10 ? 3.672 -8.117 1.070 1.00 0.00 10 GLU A C 7
ATOM 9765 O O . GLU A 1 10 ? 3.022 -7.359 1.791 1.00 0.00 10 GLU A O 7
ATOM 9777 N N . ASN A 1 11 ? 3.492 -8.204 -0.256 1.00 0.00 11 ASN A N 7
ATOM 9778 C CA . ASN A 1 11 ? 2.488 -7.403 -0.985 1.00 0.00 11 ASN A CA 7
ATOM 9779 C C . ASN A 1 11 ? 2.879 -5.925 -1.014 1.00 0.00 11 ASN A C 7
ATOM 9780 O O . ASN A 1 11 ? 2.061 -5.058 -1.320 1.00 0.00 11 ASN A O 7
ATOM 9791 N N . LYS A 1 12 ? 4.137 -5.646 -0.719 1.00 0.00 12 LYS A N 7
ATOM 9792 C CA . LYS A 1 12 ? 4.621 -4.281 -0.638 1.00 0.00 12 LYS A CA 7
ATOM 9793 C C . LYS A 1 12 ? 5.827 -4.067 -1.547 1.00 0.00 12 LYS A C 7
ATOM 9794 O O . LYS A 1 12 ? 6.798 -4.818 -1.491 1.00 0.00 12 LYS A O 7
ATOM 9813 N N . PHE A 1 13 ? 5.743 -3.052 -2.393 1.00 0.00 13 PHE A N 7
ATOM 9814 C CA . PHE A 1 13 ? 6.883 -2.615 -3.185 1.00 0.00 13 PHE A CA 7
ATOM 9815 C C . PHE A 1 13 ? 7.490 -1.379 -2.540 1.00 0.00 13 PHE A C 7
ATOM 9816 O O . PHE A 1 13 ? 6.932 -0.284 -2.630 1.00 0.00 13 PHE A O 7
ATOM 9833 N N . TYR A 1 14 ? 8.613 -1.555 -1.870 1.00 0.00 14 TYR A N 7
ATOM 9834 C CA . TYR A 1 14 ? 9.226 -0.457 -1.147 1.00 0.00 14 TYR A CA 7
ATOM 9835 C C . TYR A 1 14 ? 10.629 -0.170 -1.665 1.00 0.00 14 TYR A C 7
ATOM 9836 O O . TYR A 1 14 ? 11.466 -1.061 -1.772 1.00 0.00 14 TYR A O 7
ATOM 9854 N N . ILE A 1 15 ? 10.863 1.080 -2.015 1.00 0.00 15 ILE A N 7
ATOM 9855 C CA . ILE A 1 15 ? 12.185 1.525 -2.399 1.00 0.00 15 ILE A CA 7
ATOM 9856 C C . ILE A 1 15 ? 12.932 2.016 -1.170 1.00 0.00 15 ILE A C 7
ATOM 9857 O O . ILE A 1 15 ? 12.532 2.995 -0.532 1.00 0.00 15 ILE A O 7
ATOM 9873 N N . GLY A 1 16 ? 13.997 1.314 -0.826 1.00 0.00 16 GLY A N 7
ATOM 9874 C CA . GLY A 1 16 ? 14.776 1.675 0.331 1.00 0.00 16 GLY A CA 7
ATOM 9875 C C . GLY A 1 16 ? 15.921 0.719 0.561 1.00 0.00 16 GLY A C 7
ATOM 9876 O O . GLY A 1 16 ? 15.941 -0.384 0.011 1.00 0.00 16 GLY A O 7
ATOM 9880 N N . ASP A 1 17 ? 16.872 1.147 1.375 1.00 0.00 17 ASP A N 7
ATOM 9881 C CA . ASP A 1 17 ? 18.054 0.348 1.675 1.00 0.00 17 ASP A CA 7
ATOM 9882 C C . ASP A 1 17 ? 17.765 -0.638 2.807 1.00 0.00 17 ASP A C 7
ATOM 9883 O O . ASP A 1 17 ? 18.566 -1.525 3.107 1.00 0.00 17 ASP A O 7
ATOM 9892 N N . ASP A 1 18 ? 16.606 -0.484 3.424 1.00 0.00 18 ASP A N 7
ATOM 9893 C CA . ASP A 1 18 ? 16.190 -1.361 4.508 1.00 0.00 18 ASP A CA 7
ATOM 9894 C C . ASP A 1 18 ? 14.674 -1.304 4.649 1.00 0.00 18 ASP A C 7
ATOM 9895 O O . ASP A 1 18 ? 14.044 -0.371 4.149 1.00 0.00 18 ASP A O 7
ATOM 9904 N N . GLU A 1 19 ? 14.096 -2.293 5.316 1.00 0.00 19 GLU A N 7
ATOM 9905 C CA . GLU A 1 19 ? 12.653 -2.341 5.535 1.00 0.00 19 GLU A CA 7
ATOM 9906 C C . GLU A 1 19 ? 12.191 -1.128 6.341 1.00 0.00 19 GLU A C 7
ATOM 9907 O O . GLU A 1 19 ? 11.153 -0.533 6.044 1.00 0.00 19 GLU A O 7
ATOM 9919 N N . ASN A 1 20 ? 12.977 -0.752 7.347 1.00 0.00 20 ASN A N 7
ATOM 9920 C CA . ASN A 1 20 ? 12.657 0.408 8.179 1.00 0.00 20 ASN A CA 7
ATOM 9921 C C . ASN A 1 20 ? 13.141 1.695 7.526 1.00 0.00 20 ASN A C 7
ATOM 9922 O O . ASN A 1 20 ? 12.899 2.790 8.032 1.00 0.00 20 ASN A O 7
ATOM 9933 N N . ASN A 1 21 ? 13.817 1.556 6.398 1.00 0.00 21 ASN A N 7
ATOM 9934 C CA . ASN A 1 21 ? 14.359 2.702 5.680 1.00 0.00 21 ASN A CA 7
ATOM 9935 C C . ASN A 1 21 ? 13.732 2.808 4.299 1.00 0.00 21 ASN A C 7
ATOM 9936 O O . ASN A 1 21 ? 14.363 3.271 3.352 1.00 0.00 21 ASN A O 7
ATOM 9947 N N . ALA A 1 22 ? 12.489 2.369 4.192 1.00 0.00 22 ALA A N 7
ATOM 9948 C CA . ALA A 1 22 ? 11.749 2.484 2.949 1.00 0.00 22 ALA A CA 7
ATOM 9949 C C . ALA A 1 22 ? 11.278 3.917 2.753 1.00 0.00 22 ALA A C 7
ATOM 9950 O O . ALA A 1 22 ? 10.403 4.397 3.478 1.00 0.00 22 ALA A O 7
ATOM 9957 N N . LEU A 1 23 ? 11.874 4.602 1.786 1.00 0.00 23 LEU A N 7
ATOM 9958 C CA . LEU A 1 23 ? 11.531 5.991 1.509 1.00 0.00 23 LEU A CA 7
ATOM 9959 C C . LEU A 1 23 ? 10.229 6.067 0.727 1.00 0.00 23 LEU A C 7
ATOM 9960 O O . LEU A 1 23 ? 9.505 7.063 0.795 1.00 0.00 23 LEU A O 7
ATOM 9976 N N . ALA A 1 24 ? 9.940 5.008 -0.017 1.00 0.00 24 ALA A N 7
ATOM 9977 C CA . ALA A 1 24 ? 8.752 4.963 -0.849 1.00 0.00 24 ALA A CA 7
ATOM 9978 C C . ALA A 1 24 ? 8.192 3.547 -0.925 1.00 0.00 24 ALA A C 7
ATOM 9979 O O . ALA A 1 24 ? 8.686 2.719 -1.686 1.00 0.00 24 ALA A O 7
ATOM 9986 N N . GLU A 1 25 ? 7.176 3.267 -0.122 1.00 0.00 25 GLU A N 7
ATOM 9987 C CA . GLU A 1 25 ? 6.562 1.943 -0.108 1.00 0.00 25 GLU A CA 7
ATOM 9988 C C . GLU A 1 25 ? 5.107 2.000 -0.567 1.00 0.00 25 GLU A C 7
ATOM 9989 O O . GLU A 1 25 ? 4.263 2.631 0.071 1.00 0.00 25 GLU A O 7
ATOM 10001 N N . ILE A 1 26 ? 4.814 1.344 -1.675 1.00 0.00 26 ILE A N 7
ATOM 10002 C CA . ILE A 1 26 ? 3.446 1.265 -2.161 1.00 0.00 26 ILE A CA 7
ATOM 10003 C C . ILE A 1 26 ? 2.886 -0.136 -1.919 1.00 0.00 26 ILE A C 7
ATOM 10004 O O . ILE A 1 26 ? 3.424 -1.133 -2.411 1.00 0.00 26 ILE A O 7
ATOM 10020 N N . THR A 1 27 ? 1.833 -0.212 -1.122 1.00 0.00 27 THR A N 7
ATOM 10021 C CA . THR A 1 27 ? 1.259 -1.490 -0.743 1.00 0.00 27 THR A CA 7
ATOM 10022 C C . THR A 1 27 ? -0.104 -1.691 -1.391 1.00 0.00 27 THR A C 7
ATOM 10023 O O . THR A 1 27 ? -0.901 -0.754 -1.491 1.00 0.00 27 THR A O 7
ATOM 10034 N N . TYR A 1 28 ? -0.366 -2.909 -1.838 1.00 0.00 28 TYR A N 7
ATOM 10035 C CA . TYR A 1 28 ? -1.656 -3.245 -2.417 1.00 0.00 28 TYR A CA 7
ATOM 10036 C C . TYR A 1 28 ? -2.014 -4.690 -2.095 1.00 0.00 28 TYR A C 7
ATOM 10037 O O . TYR A 1 28 ? -1.177 -5.587 -2.201 1.00 0.00 28 TYR A O 7
ATOM 10055 N N . ARG A 1 29 ? -3.247 -4.907 -1.678 1.00 0.00 29 ARG A N 7
ATOM 10056 C CA . ARG A 1 29 ? -3.702 -6.242 -1.340 1.00 0.00 29 ARG A CA 7
ATOM 10057 C C . ARG A 1 29 ? -4.685 -6.754 -2.372 1.00 0.00 29 ARG A C 7
ATOM 10058 O O . ARG A 1 29 ? -5.499 -5.998 -2.905 1.00 0.00 29 ARG A O 7
ATOM 10079 N N . PHE A 1 30 ? -4.604 -8.043 -2.646 1.00 0.00 30 PHE A N 7
ATOM 10080 C CA . PHE A 1 30 ? -5.541 -8.695 -3.544 1.00 0.00 30 PHE A CA 7
ATOM 10081 C C . PHE A 1 30 ? -6.821 -9.015 -2.784 1.00 0.00 30 PHE A C 7
ATOM 10082 O O . PHE A 1 30 ? -6.965 -10.096 -2.213 1.00 0.00 30 PHE A O 7
ATOM 10099 N N . VAL A 1 31 ? -7.735 -8.056 -2.753 1.00 0.00 31 VAL A N 7
ATOM 10100 C CA . VAL A 1 31 ? -8.959 -8.194 -1.973 1.00 0.00 31 VAL A CA 7
ATOM 10101 C C . VAL A 1 31 ? -9.957 -9.107 -2.671 1.00 0.00 31 VAL A C 7
ATOM 10102 O O . VAL A 1 31 ? -10.870 -9.646 -2.041 1.00 0.00 31 VAL A O 7
ATOM 10115 N N . ASP A 1 32 ? -9.784 -9.276 -3.975 1.00 0.00 32 ASP A N 7
ATOM 10116 C CA . ASP A 1 32 ? -10.623 -10.185 -4.743 1.00 0.00 32 ASP A CA 7
ATOM 10117 C C . ASP A 1 32 ? -9.860 -10.697 -5.962 1.00 0.00 32 ASP A C 7
ATOM 10118 O O . ASP A 1 32 ? -10.322 -10.593 -7.100 1.00 0.00 32 ASP A O 7
ATOM 10127 N N . ASN A 1 33 ? -8.665 -11.227 -5.691 1.00 0.00 33 ASN A N 7
ATOM 10128 C CA . ASN A 1 33 ? -7.791 -11.831 -6.704 1.00 0.00 33 ASN A CA 7
ATOM 10129 C C . ASN A 1 33 ? -7.272 -10.795 -7.702 1.00 0.00 33 ASN A C 7
ATOM 10130 O O . ASN A 1 33 ? -6.126 -10.361 -7.606 1.00 0.00 33 ASN A O 7
ATOM 10141 N N . ASN A 1 34 ? -8.109 -10.387 -8.649 1.00 0.00 34 ASN A N 7
ATOM 10142 C CA . ASN A 1 34 ? -7.706 -9.386 -9.631 1.00 0.00 34 ASN A CA 7
ATOM 10143 C C . ASN A 1 34 ? -8.020 -7.987 -9.136 1.00 0.00 34 ASN A C 7
ATOM 10144 O O . ASN A 1 34 ? -7.611 -6.995 -9.737 1.00 0.00 34 ASN A O 7
ATOM 10155 N N . GLU A 1 35 ? -8.757 -7.917 -8.041 1.00 0.00 35 GLU A N 7
ATOM 10156 C CA . GLU A 1 35 ? -9.068 -6.644 -7.417 1.00 0.00 35 GLU A CA 7
ATOM 10157 C C . GLU A 1 35 ? -7.944 -6.264 -6.463 1.00 0.00 35 GLU A C 7
ATOM 10158 O O . GLU A 1 35 ? -7.817 -6.851 -5.385 1.00 0.00 35 GLU A O 7
ATOM 10170 N N . ILE A 1 36 ? -7.120 -5.306 -6.857 1.00 0.00 36 ILE A N 7
ATOM 10171 C CA . ILE A 1 36 ? -5.998 -4.901 -6.025 1.00 0.00 36 ILE A CA 7
ATOM 10172 C C . ILE A 1 36 ? -6.255 -3.552 -5.361 1.00 0.00 36 ILE A C 7
ATOM 10173 O O . ILE A 1 36 ? -6.410 -2.524 -6.024 1.00 0.00 36 ILE A O 7
ATOM 10189 N N . ASN A 1 37 ? -6.315 -3.572 -4.040 1.00 0.00 37 ASN A N 7
ATOM 10190 C CA . ASN A 1 37 ? -6.573 -2.370 -3.263 1.00 0.00 37 ASN A CA 7
ATOM 10191 C C . ASN A 1 37 ? -5.275 -1.791 -2.733 1.00 0.00 37 ASN A C 7
ATOM 10192 O O . ASN A 1 37 ? -4.611 -2.407 -1.899 1.00 0.00 37 ASN A O 7
ATOM 10203 N N . ILE A 1 38 ? -4.910 -0.618 -3.227 1.00 0.00 38 ILE A N 7
ATOM 10204 C CA . ILE A 1 38 ? -3.724 0.070 -2.737 1.00 0.00 38 ILE A CA 7
ATOM 10205 C C . ILE A 1 38 ? -4.047 0.758 -1.415 1.00 0.00 38 ILE A C 7
ATOM 10206 O O . ILE A 1 38 ? -4.793 1.746 -1.377 1.00 0.00 38 ILE A O 7
ATOM 10222 N N . ASP A 1 39 ? -3.508 0.209 -0.334 1.00 0.00 39 ASP A N 7
ATOM 10223 C CA . ASP A 1 39 ? -3.758 0.734 1.000 1.00 0.00 39 ASP A CA 7
ATOM 10224 C C . ASP A 1 39 ? -3.103 2.089 1.174 1.00 0.00 39 ASP A C 7
ATOM 10225 O O . ASP A 1 39 ? -3.763 3.072 1.504 1.00 0.00 39 ASP A O 7
ATOM 10234 N N . HIS A 1 40 ? -1.800 2.138 0.945 1.00 0.00 40 HIS A N 7
ATOM 10235 C CA . HIS A 1 40 ? -1.059 3.376 1.099 1.00 0.00 40 HIS A CA 7
ATOM 10236 C C . HIS A 1 40 ? 0.164 3.394 0.195 1.00 0.00 40 HIS A C 7
ATOM 10237 O O . HIS A 1 40 ? 0.809 2.365 -0.020 1.00 0.00 40 HIS A O 7
ATOM 10252 N N . THR A 1 41 ? 0.462 4.560 -0.345 1.00 0.00 41 THR A N 7
ATOM 10253 C CA . THR A 1 41 ? 1.706 4.777 -1.053 1.00 0.00 41 THR A CA 7
ATOM 10254 C C . THR A 1 41 ? 2.598 5.681 -0.210 1.00 0.00 41 THR A C 7
ATOM 10255 O O . THR A 1 41 ? 2.539 6.906 -0.306 1.00 0.00 41 THR A O 7
ATOM 10266 N N . GLY A 1 42 ? 3.391 5.061 0.650 1.00 0.00 42 GLY A N 7
ATOM 10267 C CA . GLY A 1 42 ? 4.180 5.802 1.609 1.00 0.00 42 GLY A CA 7
ATOM 10268 C C . GLY A 1 42 ? 5.468 6.321 1.022 1.00 0.00 42 GLY A C 7
ATOM 10269 O O . GLY A 1 42 ? 6.529 5.730 1.218 1.00 0.00 42 GLY A O 7
ATOM 10273 N N . VAL A 1 43 ? 5.370 7.409 0.280 1.00 0.00 43 VAL A N 7
ATOM 10274 C CA . VAL A 1 43 ? 6.540 8.082 -0.255 1.00 0.00 43 VAL A CA 7
ATOM 10275 C C . VAL A 1 43 ? 6.803 9.348 0.544 1.00 0.00 43 VAL A C 7
ATOM 10276 O O . VAL A 1 43 ? 5.929 10.212 0.643 1.00 0.00 43 VAL A O 7
ATOM 10289 N N . SER A 1 44 ? 7.983 9.452 1.132 1.00 0.00 44 SER A N 7
ATOM 10290 C CA . SER A 1 44 ? 8.332 10.646 1.876 1.00 0.00 44 SER A CA 7
ATOM 10291 C C . SER A 1 44 ? 8.522 11.810 0.922 1.00 0.00 44 SER A C 7
ATOM 10292 O O . SER A 1 44 ? 9.235 11.712 -0.079 1.00 0.00 44 SER A O 7
ATOM 10300 N N . ASP A 1 45 ? 7.886 12.909 1.250 1.00 0.00 45 ASP A N 7
ATOM 10301 C CA . ASP A 1 45 ? 7.878 14.076 0.386 1.00 0.00 45 ASP A CA 7
ATOM 10302 C C . ASP A 1 45 ? 8.622 15.227 1.038 1.00 0.00 45 ASP A C 7
ATOM 10303 O O . ASP A 1 45 ? 8.039 16.043 1.751 1.00 0.00 45 ASP A O 7
ATOM 10312 N N . GLU A 1 46 ? 9.928 15.255 0.827 1.00 0.00 46 GLU A N 7
ATOM 10313 C CA . GLU A 1 46 ? 10.766 16.316 1.365 1.00 0.00 46 GLU A CA 7
ATOM 10314 C C . GLU A 1 46 ? 11.381 17.114 0.225 1.00 0.00 46 GLU A C 7
ATOM 10315 O O . GLU A 1 46 ? 12.244 17.966 0.436 1.00 0.00 46 GLU A O 7
ATOM 10327 N N . LEU A 1 47 ? 10.915 16.839 -0.985 1.00 0.00 47 LEU A N 7
ATOM 10328 C CA . LEU A 1 47 ? 11.467 17.465 -2.174 1.00 0.00 47 LEU A CA 7
ATOM 10329 C C . LEU A 1 47 ? 10.344 17.803 -3.147 1.00 0.00 47 LEU A C 7
ATOM 10330 O O . LEU A 1 47 ? 10.114 18.970 -3.462 1.00 0.00 47 LEU A O 7
ATOM 10346 N N . GLY A 1 48 ? 9.638 16.781 -3.608 1.00 0.00 48 GLY A N 7
ATOM 10347 C CA . GLY A 1 48 ? 8.549 16.996 -4.537 1.00 0.00 48 GLY A CA 7
ATOM 10348 C C . GLY A 1 48 ? 8.280 15.774 -5.388 1.00 0.00 48 GLY A C 7
ATOM 10349 O O . GLY A 1 48 ? 8.715 14.670 -5.052 1.00 0.00 48 GLY A O 7
ATOM 10353 N N . GLY A 1 49 ? 7.568 15.971 -6.491 1.00 0.00 49 GLY A N 7
ATOM 10354 C CA . GLY A 1 49 ? 7.253 14.875 -7.387 1.00 0.00 49 GLY A CA 7
ATOM 10355 C C . GLY A 1 49 ? 8.453 14.425 -8.197 1.00 0.00 49 GLY A C 7
ATOM 10356 O O . GLY A 1 49 ? 8.629 14.835 -9.345 1.00 0.00 49 GLY A O 7
ATOM 10360 N N . GLN A 1 50 ? 9.284 13.590 -7.594 1.00 0.00 50 GLN A N 7
ATOM 10361 C CA . GLN A 1 50 ? 10.472 13.077 -8.259 1.00 0.00 50 GLN A CA 7
ATOM 10362 C C . GLN A 1 50 ? 10.148 11.768 -8.983 1.00 0.00 50 GLN A C 7
ATOM 10363 O O . GLN A 1 50 ? 9.083 11.183 -8.767 1.00 0.00 50 GLN A O 7
ATOM 10377 N N . GLY A 1 51 ? 11.070 11.314 -9.831 1.00 0.00 51 GLY A N 7
ATOM 10378 C CA . GLY A 1 51 ? 10.844 10.126 -10.644 1.00 0.00 51 GLY A CA 7
ATOM 10379 C C . GLY A 1 51 ? 10.497 8.888 -9.833 1.00 0.00 51 GLY A C 7
ATOM 10380 O O . GLY A 1 51 ? 9.766 8.018 -10.313 1.00 0.00 51 GLY A O 7
ATOM 10384 N N . VAL A 1 52 ? 11.019 8.811 -8.608 1.00 0.00 52 VAL A N 7
ATOM 10385 C CA . VAL A 1 52 ? 10.744 7.687 -7.708 1.00 0.00 52 VAL A CA 7
ATOM 10386 C C . VAL A 1 52 ? 9.243 7.409 -7.596 1.00 0.00 52 VAL A C 7
ATOM 10387 O O . VAL A 1 52 ? 8.816 6.252 -7.578 1.00 0.00 52 VAL A O 7
ATOM 10400 N N . GLY A 1 53 ? 8.449 8.475 -7.547 1.00 0.00 53 GLY A N 7
ATOM 10401 C CA . GLY A 1 53 ? 7.014 8.332 -7.400 1.00 0.00 53 GLY A CA 7
ATOM 10402 C C . GLY A 1 53 ? 6.387 7.557 -8.542 1.00 0.00 53 GLY A C 7
ATOM 10403 O O . GLY A 1 53 ? 5.677 6.573 -8.324 1.00 0.00 53 GLY A O 7
ATOM 10407 N N . LYS A 1 54 ? 6.666 7.982 -9.767 1.00 0.00 54 LYS A N 7
ATOM 10408 C CA . LYS A 1 54 ? 6.094 7.330 -10.938 1.00 0.00 54 LYS A CA 7
ATOM 10409 C C . LYS A 1 54 ? 6.766 5.988 -11.196 1.00 0.00 54 LYS A C 7
ATOM 10410 O O . LYS A 1 54 ? 6.204 5.133 -11.869 1.00 0.00 54 LYS A O 7
ATOM 10429 N N . LYS A 1 55 ? 7.968 5.810 -10.659 1.00 0.00 55 LYS A N 7
ATOM 10430 C CA . LYS A 1 55 ? 8.693 4.553 -10.801 1.00 0.00 55 LYS A CA 7
ATOM 10431 C C . LYS A 1 55 ? 7.934 3.421 -10.110 1.00 0.00 55 LYS A C 7
ATOM 10432 O O . LYS A 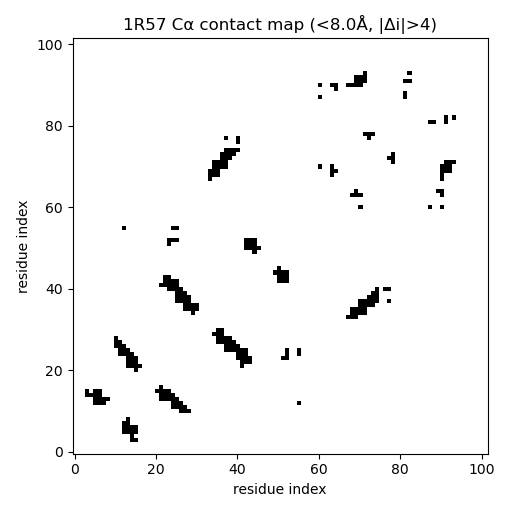1 55 ? 7.842 2.310 -10.635 1.00 0.00 55 LYS A O 7
ATOM 10451 N N . LEU A 1 56 ? 7.379 3.718 -8.940 1.00 0.00 56 LEU A N 7
ATOM 10452 C CA . LEU A 1 56 ? 6.572 2.748 -8.208 1.00 0.00 56 LEU A CA 7
ATOM 10453 C C . LEU A 1 56 ? 5.280 2.457 -8.956 1.00 0.00 56 LEU A C 7
ATOM 10454 O O . LEU A 1 56 ? 4.936 1.297 -9.193 1.00 0.00 56 LEU A O 7
ATOM 10470 N N . LEU A 1 57 ? 4.574 3.519 -9.335 1.00 0.00 57 LEU A N 7
ATOM 10471 C CA . LEU A 1 57 ? 3.319 3.382 -10.072 1.00 0.00 57 LEU A CA 7
ATOM 10472 C C . LEU A 1 57 ? 3.541 2.625 -11.378 1.00 0.00 57 LEU A C 7
ATOM 10473 O O . LEU A 1 57 ? 2.709 1.817 -11.787 1.00 0.00 57 LEU A O 7
ATOM 10489 N N . LYS A 1 58 ? 4.680 2.880 -12.012 1.00 0.00 58 LYS A N 7
ATOM 10490 C CA . LYS A 1 58 ? 5.071 2.166 -13.220 1.00 0.00 58 LYS A CA 7
ATOM 10491 C C . LYS A 1 58 ? 5.060 0.661 -12.980 1.00 0.00 58 LYS A C 7
ATOM 10492 O O . LYS A 1 58 ? 4.384 -0.082 -13.689 1.00 0.00 58 LYS A O 7
ATOM 10511 N N . ALA A 1 59 ? 5.801 0.232 -11.964 1.00 0.00 59 ALA A N 7
ATOM 10512 C CA . ALA A 1 59 ? 5.946 -1.186 -11.658 1.00 0.00 59 ALA A CA 7
ATOM 10513 C C . ALA A 1 59 ? 4.607 -1.830 -11.315 1.00 0.00 59 ALA A C 7
ATOM 10514 O O . ALA A 1 59 ? 4.307 -2.935 -11.774 1.00 0.00 59 ALA A O 7
ATOM 10521 N N . VAL A 1 60 ? 3.802 -1.137 -10.518 1.00 0.00 60 VAL A N 7
ATOM 10522 C CA . VAL A 1 60 ? 2.516 -1.668 -10.088 1.00 0.00 60 VAL A CA 7
ATOM 10523 C C . VAL A 1 60 ? 1.546 -1.780 -11.263 1.00 0.00 60 VAL A C 7
ATOM 10524 O O . VAL A 1 60 ? 0.987 -2.846 -11.501 1.00 0.00 60 VAL A O 7
ATOM 10537 N N . VAL A 1 61 ? 1.377 -0.691 -12.012 1.00 0.00 61 VAL A N 7
ATOM 10538 C CA . VAL A 1 61 ? 0.443 -0.671 -13.136 1.00 0.00 61 VAL A CA 7
ATOM 10539 C C . VAL A 1 61 ? 0.871 -1.660 -14.218 1.00 0.00 61 VAL A C 7
ATOM 10540 O O . VAL A 1 61 ? 0.036 -2.346 -14.809 1.00 0.00 61 VAL A O 7
ATOM 10553 N N . GLU A 1 62 ? 2.175 -1.749 -14.450 1.00 0.00 62 GLU A N 7
ATOM 10554 C CA . GLU A 1 62 ? 2.718 -2.654 -15.454 1.00 0.00 62 GLU A CA 7
ATOM 10555 C C . GLU A 1 62 ? 2.386 -4.104 -15.103 1.00 0.00 62 GLU A C 7
ATOM 10556 O O . GLU A 1 62 ? 1.851 -4.848 -15.927 1.00 0.00 62 GLU A O 7
ATOM 10568 N N . HIS A 1 63 ? 2.686 -4.487 -13.865 1.00 0.00 63 HIS A N 7
ATOM 10569 C CA . HIS A 1 63 ? 2.410 -5.841 -13.387 1.00 0.00 63 HIS A CA 7
ATOM 10570 C C . HIS A 1 63 ? 0.904 -6.084 -13.303 1.00 0.00 63 HIS A C 7
ATOM 10571 O O . HIS A 1 63 ? 0.426 -7.200 -13.538 1.00 0.00 63 HIS A O 7
ATOM 10586 N N . ALA A 1 64 ? 0.161 -5.036 -12.963 1.00 0.00 64 ALA A N 7
ATOM 10587 C CA . ALA A 1 64 ? -1.291 -5.110 -12.907 1.00 0.00 64 ALA A CA 7
ATOM 10588 C C . ALA A 1 64 ? -1.853 -5.449 -14.278 1.00 0.00 64 ALA A C 7
ATOM 10589 O O . ALA A 1 64 ? -2.600 -6.413 -14.426 1.00 0.00 64 ALA A O 7
ATOM 10596 N N . ARG A 1 65 ? -1.451 -4.678 -15.283 1.00 0.00 65 ARG A N 7
ATOM 10597 C CA . ARG A 1 65 ? -1.934 -4.874 -16.643 1.00 0.00 65 ARG A CA 7
ATOM 10598 C C . ARG A 1 65 ? -1.535 -6.253 -17.174 1.00 0.00 65 ARG A C 7
ATOM 10599 O O . ARG A 1 65 ? -2.246 -6.840 -17.989 1.00 0.00 65 ARG A O 7
ATOM 10620 N N . GLU A 1 66 ? -0.402 -6.767 -16.699 1.00 0.00 66 GLU A N 7
ATOM 10621 C CA . GLU A 1 66 ? 0.043 -8.114 -17.059 1.00 0.00 66 GLU A CA 7
ATOM 10622 C C . GLU A 1 66 ? -0.998 -9.161 -16.674 1.00 0.00 66 GLU A C 7
ATOM 10623 O O . GLU A 1 66 ? -1.353 -10.025 -17.474 1.00 0.00 66 GLU A O 7
ATOM 10635 N N . ASN A 1 67 ? -1.487 -9.067 -15.447 1.00 0.00 67 ASN A N 7
ATOM 10636 C CA . ASN A 1 67 ? -2.350 -10.102 -14.890 1.00 0.00 67 ASN A CA 7
ATOM 10637 C C . ASN A 1 67 ? -3.816 -9.693 -14.921 1.00 0.00 67 ASN A C 7
ATOM 10638 O O . ASN A 1 67 ? -4.653 -10.345 -14.299 1.00 0.00 67 ASN A O 7
ATOM 10649 N N . ASN A 1 68 ? -4.117 -8.621 -15.654 1.00 0.00 68 ASN A N 7
ATOM 10650 C CA . ASN A 1 68 ? -5.491 -8.119 -15.775 1.00 0.00 68 ASN A CA 7
ATOM 10651 C C . ASN A 1 68 ? -6.012 -7.671 -14.406 1.00 0.00 68 ASN A C 7
ATOM 10652 O O . ASN A 1 68 ? -7.195 -7.810 -14.086 1.00 0.00 68 ASN A O 7
ATOM 10663 N N . LEU A 1 69 ? -5.113 -7.123 -13.603 1.00 0.00 69 LEU A N 7
ATOM 10664 C CA . LEU A 1 69 ? -5.460 -6.650 -12.276 1.00 0.00 69 LEU A CA 7
ATOM 10665 C C . LEU A 1 69 ? -6.053 -5.251 -12.358 1.00 0.00 69 LEU A C 7
ATOM 10666 O O . LEU A 1 69 ? -5.530 -4.381 -13.057 1.00 0.00 69 LEU A O 7
ATOM 10682 N N . LYS A 1 70 ? -7.140 -5.040 -11.641 1.00 0.00 70 LYS A N 7
ATOM 10683 C CA . LYS A 1 70 ? -7.824 -3.760 -11.650 1.00 0.00 70 LYS A CA 7
ATOM 10684 C C . LYS A 1 70 ? -7.504 -2.988 -10.382 1.00 0.00 70 LYS A C 7
ATOM 10685 O O . LYS A 1 70 ? -7.596 -3.520 -9.275 1.00 0.00 70 LYS A O 7
ATOM 10704 N N . ILE A 1 71 ? -7.131 -1.730 -10.556 1.00 0.00 71 ILE A N 7
ATOM 10705 C CA . ILE A 1 71 ? -6.585 -0.932 -9.470 1.00 0.00 71 ILE A CA 7
ATOM 10706 C C . ILE A 1 71 ? -7.651 -0.094 -8.776 1.00 0.00 71 ILE A C 7
ATOM 10707 O O . ILE A 1 71 ? -8.301 0.756 -9.396 1.00 0.00 71 ILE A O 7
ATOM 10723 N N . ILE A 1 72 ? -7.824 -0.347 -7.488 1.00 0.00 72 ILE A N 7
ATOM 10724 C CA . ILE A 1 72 ? -8.651 0.495 -6.643 1.00 0.00 72 ILE A CA 7
ATOM 10725 C C . ILE A 1 72 ? -7.799 1.104 -5.530 1.00 0.00 72 ILE A C 7
ATOM 10726 O O . ILE A 1 72 ? -7.366 0.416 -4.603 1.00 0.00 72 ILE A O 7
ATOM 10742 N N . ALA A 1 73 ? -7.514 2.392 -5.653 1.00 0.00 73 ALA A N 7
ATOM 10743 C CA . ALA A 1 73 ? -6.700 3.086 -4.668 1.00 0.00 73 ALA A CA 7
ATOM 10744 C C . ALA A 1 73 ? -7.578 3.663 -3.568 1.00 0.00 73 ALA A C 7
ATOM 10745 O O . ALA A 1 73 ? -8.415 4.530 -3.818 1.00 0.00 73 ALA A O 7
ATOM 10752 N N . SER A 1 74 ? -7.389 3.169 -2.354 1.00 0.00 74 SER A N 7
ATOM 10753 C CA . SER A 1 74 ? -8.208 3.582 -1.230 1.00 0.00 74 SER A CA 7
ATOM 10754 C C . SER A 1 74 ? -7.608 4.805 -0.540 1.00 0.00 74 SER A C 7
ATOM 10755 O O . SER A 1 74 ? -8.283 5.490 0.231 1.00 0.00 74 SER A O 7
ATOM 10763 N N . CYS A 1 75 ? -6.342 5.074 -0.818 1.00 0.00 75 CYS A N 7
ATOM 10764 C CA . CYS A 1 75 ? -5.667 6.223 -0.240 1.00 0.00 75 CYS A CA 7
ATOM 10765 C C . CYS A 1 75 ? -5.758 7.426 -1.172 1.00 0.00 75 CYS A C 7
ATOM 10766 O O . CYS A 1 75 ? -5.611 7.294 -2.389 1.00 0.00 75 CYS A O 7
ATOM 10774 N N . SER A 1 76 ? -5.999 8.599 -0.589 1.00 0.00 76 SER A N 7
ATOM 10775 C CA . SER A 1 76 ? -6.191 9.822 -1.362 1.00 0.00 76 SER A CA 7
ATOM 10776 C C . SER A 1 76 ? -4.969 10.141 -2.219 1.00 0.00 76 SER A C 7
ATOM 10777 O O . SER A 1 76 ? -5.102 10.491 -3.390 1.00 0.00 76 SER A O 7
ATOM 10785 N N . PHE A 1 77 ? -3.788 10.008 -1.625 1.00 0.00 77 PHE A N 7
ATOM 10786 C CA . PHE A 1 77 ? -2.528 10.316 -2.301 1.00 0.00 77 PHE A CA 7
ATOM 10787 C C . PHE A 1 77 ? -2.389 9.533 -3.607 1.00 0.00 77 PHE A C 7
ATOM 10788 O O . PHE A 1 77 ? -2.255 10.119 -4.684 1.00 0.00 77 PHE A O 7
ATOM 10805 N N . ALA A 1 78 ? -2.450 8.211 -3.505 1.00 0.00 78 ALA A N 7
ATOM 10806 C CA . ALA A 1 78 ? -2.280 7.335 -4.661 1.00 0.00 78 ALA A CA 7
ATOM 10807 C C . ALA A 1 78 ? -3.395 7.536 -5.679 1.00 0.00 78 ALA A C 7
ATOM 10808 O O . ALA A 1 78 ? -3.141 7.622 -6.882 1.00 0.00 78 ALA A O 7
ATOM 10815 N N . LYS A 1 79 ? -4.629 7.629 -5.194 1.00 0.00 79 LYS A N 7
ATOM 10816 C CA . LYS A 1 79 ? -5.778 7.772 -6.075 1.00 0.00 79 LYS A CA 7
ATOM 10817 C C . LYS A 1 79 ? -5.720 9.101 -6.816 1.00 0.00 79 LYS A C 7
ATOM 10818 O O . LYS A 1 79 ? -6.228 9.225 -7.927 1.00 0.00 79 LYS A O 7
ATOM 10837 N N . HIS A 1 80 ? -5.106 10.094 -6.187 1.00 0.00 80 HIS A N 7
ATOM 10838 C CA . HIS A 1 80 ? -4.979 11.414 -6.789 1.00 0.00 80 HIS A CA 7
ATOM 10839 C C . HIS A 1 80 ? -3.952 11.376 -7.917 1.00 0.00 80 HIS A C 7
ATOM 10840 O O . HIS A 1 80 ? -4.137 12.003 -8.958 1.00 0.00 80 HIS A O 7
ATOM 10855 N N . MET A 1 81 ? -2.876 10.626 -7.702 1.00 0.00 81 MET A N 7
ATOM 10856 C CA . MET A 1 81 ? -1.813 10.496 -8.695 1.00 0.00 81 MET A CA 7
ATOM 10857 C C . MET A 1 81 ? -2.288 9.693 -9.899 1.00 0.00 81 MET A C 7
ATOM 10858 O O . MET A 1 81 ? -2.111 10.109 -11.045 1.00 0.00 81 MET A O 7
ATOM 10872 N N . LEU A 1 82 ? -2.906 8.549 -9.629 1.00 0.00 82 LEU A N 7
ATOM 10873 C CA . LEU A 1 82 ? -3.397 7.666 -10.685 1.00 0.00 82 LEU A CA 7
ATOM 10874 C C . LEU A 1 82 ? -4.481 8.345 -11.520 1.00 0.00 82 LEU A C 7
ATOM 10875 O O . LEU A 1 82 ? -4.618 8.075 -12.709 1.00 0.00 82 LEU A O 7
ATOM 10891 N N . GLU A 1 83 ? -5.242 9.230 -10.887 1.00 0.00 83 GLU A N 7
ATOM 10892 C CA . GLU A 1 83 ? -6.336 9.923 -11.557 1.00 0.00 83 GLU A CA 7
ATOM 10893 C C . GLU A 1 83 ? -5.824 11.160 -12.298 1.00 0.00 83 GLU A C 7
ATOM 10894 O O . GLU A 1 83 ? -6.501 11.700 -13.174 1.00 0.00 83 GLU A O 7
ATOM 10906 N N . LYS A 1 84 ? -4.625 11.604 -11.944 1.00 0.00 84 LYS A N 7
ATOM 10907 C CA . LYS A 1 84 ? -4.022 12.757 -12.597 1.00 0.00 84 LYS A CA 7
ATOM 10908 C C . LYS A 1 84 ? -3.283 12.307 -13.849 1.00 0.00 84 LYS A C 7
ATOM 10909 O O . LYS A 1 84 ? -3.166 13.052 -14.823 1.00 0.00 84 LYS A O 7
ATOM 10928 N N . GLU A 1 85 ? -2.789 11.080 -13.813 1.00 0.00 85 GLU A N 7
ATOM 10929 C CA . GLU A 1 85 ? -2.132 10.482 -14.958 1.00 0.00 85 GLU A CA 7
ATOM 10930 C C . GLU A 1 85 ? -3.174 9.764 -15.816 1.00 0.00 85 GLU A C 7
ATOM 10931 O O . GLU A 1 85 ? -3.735 8.749 -15.404 1.00 0.00 85 GLU A O 7
ATOM 10943 N N . ASP A 1 86 ? -3.428 10.292 -17.007 1.00 0.00 86 ASP A N 7
ATOM 10944 C CA . ASP A 1 86 ? -4.498 9.785 -17.865 1.00 0.00 86 ASP A CA 7
ATOM 10945 C C . ASP A 1 86 ? -4.244 8.334 -18.263 1.00 0.00 86 ASP A C 7
ATOM 10946 O O . ASP A 1 86 ? -5.170 7.521 -18.308 1.00 0.00 86 ASP A O 7
ATOM 10955 N N . SER A 1 87 ? -2.985 8.015 -18.525 1.00 0.00 87 SER A N 7
ATOM 10956 C CA . SER A 1 87 ? -2.598 6.678 -18.964 1.00 0.00 87 SER A CA 7
ATOM 10957 C C . SER A 1 87 ? -2.771 5.634 -17.856 1.00 0.00 87 SER A C 7
ATOM 10958 O O . SER A 1 87 ? -3.016 4.462 -18.136 1.00 0.00 87 SER A O 7
ATOM 10966 N N . TYR A 1 88 ? -2.664 6.053 -16.599 1.00 0.00 88 TYR A N 7
ATOM 10967 C CA . TYR A 1 88 ? -2.769 5.113 -15.483 1.00 0.00 88 TYR A CA 7
ATOM 10968 C C . TYR A 1 88 ? -4.219 4.786 -15.158 1.00 0.00 88 TYR A C 7
ATOM 10969 O O . TYR A 1 88 ? -4.501 3.848 -14.412 1.00 0.00 88 TYR A O 7
ATOM 10987 N N . GLN A 1 89 ? -5.137 5.540 -15.738 1.00 0.00 89 GLN A N 7
ATOM 10988 C CA . GLN A 1 89 ? -6.557 5.334 -15.495 1.00 0.00 89 GLN A CA 7
ATOM 10989 C C . GLN A 1 89 ? -7.115 4.203 -16.356 1.00 0.00 89 GLN A C 7
ATOM 10990 O O . GLN A 1 89 ? -8.322 3.974 -16.384 1.00 0.00 89 GLN A O 7
ATOM 11004 N N . ASP A 1 90 ? -6.233 3.495 -17.053 1.00 0.00 90 ASP A N 7
ATOM 11005 C CA . ASP A 1 90 ? -6.642 2.331 -17.836 1.00 0.00 90 ASP A CA 7
ATOM 11006 C C . ASP A 1 90 ? -7.067 1.194 -16.914 1.00 0.00 90 ASP A C 7
ATOM 11007 O O . ASP A 1 90 ? -8.184 0.686 -17.005 1.00 0.00 90 ASP A O 7
ATOM 11016 N N . VAL A 1 91 ? -6.174 0.812 -16.013 1.00 0.00 91 VAL A N 7
ATOM 11017 C CA . VAL A 1 91 ? -6.457 -0.252 -15.056 1.00 0.00 91 VAL A CA 7
ATOM 11018 C C . VAL A 1 91 ? -7.133 0.308 -13.809 1.00 0.00 91 VAL A C 7
ATOM 11019 O O . VAL A 1 91 ? -7.616 -0.438 -12.959 1.00 0.00 91 VAL A O 7
ATOM 11032 N N . TYR A 1 92 ? -7.163 1.628 -13.713 1.00 0.00 92 TYR A N 7
ATOM 11033 C CA . TYR A 1 92 ? -7.813 2.303 -12.603 1.00 0.00 92 TYR A CA 7
ATOM 11034 C C . TYR A 1 92 ? -9.310 2.423 -12.864 1.00 0.00 92 TYR A C 7
ATOM 11035 O O . TYR A 1 92 ? -9.733 3.022 -13.853 1.00 0.00 92 TYR A O 7
ATOM 11053 N N . LEU A 1 93 ? -10.107 1.829 -11.990 1.00 0.00 93 LEU A N 7
ATOM 11054 C CA . LEU A 1 93 ? -11.559 1.929 -12.099 1.00 0.00 93 LEU A CA 7
ATOM 11055 C C . LEU A 1 93 ? -12.136 2.703 -10.917 1.00 0.00 93 LEU A C 7
ATOM 11056 O O . LEU A 1 93 ? -13.124 3.421 -11.057 1.00 0.00 93 LEU A O 7
ATOM 11072 N N . GLY A 1 94 ? -11.503 2.554 -9.759 1.00 0.00 94 GLY A N 7
ATOM 11073 C CA . GLY A 1 94 ? -11.923 3.283 -8.578 1.00 0.00 94 GLY A CA 7
ATOM 11074 C C . GLY A 1 94 ? -13.284 2.840 -8.077 1.00 0.00 94 GLY A C 7
ATOM 11075 O O . GLY A 1 94 ? -13.553 1.644 -7.967 1.00 0.00 94 GLY A O 7
ATOM 11079 N N . LEU A 1 95 ? -14.145 3.804 -7.787 1.00 0.00 95 LEU A N 7
ATOM 11080 C CA . LEU A 1 95 ? -15.475 3.513 -7.272 1.00 0.00 95 LEU A CA 7
ATOM 11081 C C . LEU A 1 95 ? -16.498 3.550 -8.397 1.00 0.00 95 LEU A C 7
ATOM 11082 O O . LEU A 1 95 ? -16.489 4.463 -9.227 1.00 0.00 95 LEU A O 7
ATOM 11098 N N . GLU A 1 96 ? -17.373 2.556 -8.428 1.00 0.00 96 GLU A N 7
ATOM 11099 C CA . GLU A 1 96 ? -18.421 2.498 -9.434 1.00 0.00 96 GLU A CA 7
ATOM 11100 C C . GLU A 1 96 ? -19.508 3.513 -9.112 1.00 0.00 96 GLU A C 7
ATOM 11101 O O . GLU A 1 96 ? -19.840 4.369 -9.933 1.00 0.00 96 GLU A O 7
ATOM 11113 N N . HIS A 1 97 ? -20.053 3.411 -7.908 1.00 0.00 97 HIS A N 7
ATOM 11114 C CA . HIS A 1 97 ? -21.106 4.308 -7.462 1.00 0.00 97 HIS A CA 7
ATOM 11115 C C . HIS A 1 97 ? -20.587 5.228 -6.363 1.00 0.00 97 HIS A C 7
ATOM 11116 O O . HIS A 1 97 ? -19.740 4.832 -5.560 1.00 0.00 97 HIS A O 7
ATOM 11131 N N . HIS A 1 98 ? -21.088 6.456 -6.349 1.00 0.00 98 HIS A N 7
ATOM 11132 C CA . HIS A 1 98 ? -20.725 7.435 -5.331 1.00 0.00 98 HIS A CA 7
ATOM 11133 C C . HIS A 1 98 ? -21.227 6.977 -3.963 1.00 0.00 98 HIS A C 7
ATOM 11134 O O . HIS A 1 98 ? -22.398 7.152 -3.628 1.00 0.00 98 HIS A O 7
ATOM 11149 N N . HIS A 1 99 ? -20.338 6.372 -3.189 1.00 0.00 99 HIS A N 7
ATOM 11150 C CA . HIS A 1 99 ? -20.714 5.773 -1.918 1.00 0.00 99 HIS A CA 7
ATOM 11151 C C . HIS A 1 99 ? -20.345 6.693 -0.755 1.00 0.00 99 HIS A C 7
ATOM 11152 O O . HIS A 1 99 ? -19.290 7.324 -0.762 1.00 0.00 99 HIS A O 7
ATOM 11167 N N . HIS A 1 100 ? -21.235 6.769 0.225 1.00 0.00 100 HIS A N 7
ATOM 11168 C CA . HIS A 1 100 ? -21.003 7.551 1.438 1.00 0.00 100 HIS A CA 7
ATOM 11169 C C . HIS A 1 100 ? -20.144 6.740 2.406 1.00 0.00 100 HIS A C 7
ATOM 11170 O O . HIS A 1 100 ? -20.295 5.523 2.495 1.00 0.00 100 HIS A O 7
ATOM 11185 N N . HIS A 1 101 ? -19.232 7.398 3.113 1.00 0.00 101 HIS A N 7
ATOM 11186 C CA . HIS A 1 101 ? -18.377 6.695 4.070 1.00 0.00 101 HIS A CA 7
ATOM 11187 C C . HIS A 1 101 ? -19.205 6.119 5.218 1.00 0.00 101 HIS A C 7
ATOM 11188 O O . HIS A 1 101 ? -20.302 6.601 5.505 1.00 0.00 101 HIS A O 7
ATOM 11203 N N . HIS A 1 102 ? -18.679 5.088 5.867 1.00 0.00 102 HIS A N 7
ATOM 11204 C CA . HIS A 1 102 ? -19.355 4.484 7.005 1.00 0.00 102 HIS A CA 7
ATOM 11205 C C . HIS A 1 102 ? -19.173 5.353 8.240 1.00 0.00 102 HIS A C 7
ATOM 11206 O O . HIS A 1 102 ? -20.142 6.018 8.648 1.00 0.00 102 HIS A O 7
ATOM 11222 N N . MET A 1 1 ? 21.602 4.837 2.355 1.00 0.00 1 MET A N 8
ATOM 11223 C CA . MET A 1 1 ? 21.396 4.757 0.893 1.00 0.00 1 MET A CA 8
ATOM 11224 C C . MET A 1 1 ? 22.297 3.693 0.285 1.00 0.00 1 MET A C 8
ATOM 11225 O O . MET A 1 1 ? 23.438 3.518 0.710 1.00 0.00 1 MET A O 8
ATOM 11241 N N . SER A 1 2 ? 21.778 2.984 -0.702 1.00 0.00 2 SER A N 8
ATOM 11242 C CA . SER A 1 2 ? 22.533 1.944 -1.375 1.00 0.00 2 SER A CA 8
ATOM 11243 C C . SER A 1 2 ? 22.390 2.081 -2.888 1.00 0.00 2 SER A C 8
ATOM 11244 O O . SER A 1 2 ? 23.317 2.508 -3.577 1.00 0.00 2 SER A O 8
ATOM 11252 N N . ASN A 1 3 ? 21.212 1.742 -3.390 1.00 0.00 3 ASN A N 8
ATOM 11253 C CA . ASN A 1 3 ? 20.914 1.845 -4.809 1.00 0.00 3 ASN A CA 8
ATOM 11254 C C . ASN A 1 3 ? 19.404 1.892 -4.997 1.00 0.00 3 ASN A C 8
ATOM 11255 O O . ASN A 1 3 ? 18.667 1.292 -4.214 1.00 0.00 3 ASN A O 8
ATOM 11266 N N . LEU A 1 4 ? 18.939 2.611 -6.008 1.00 0.00 4 LEU A N 8
ATOM 11267 C CA . LEU A 1 4 ? 17.508 2.704 -6.269 1.00 0.00 4 LEU A CA 8
ATOM 11268 C C . LEU A 1 4 ? 17.012 1.450 -6.979 1.00 0.00 4 LEU A C 8
ATOM 11269 O O . LEU A 1 4 ? 16.923 1.410 -8.206 1.00 0.00 4 LEU A O 8
ATOM 11285 N N . GLU A 1 5 ? 16.728 0.420 -6.198 1.00 0.00 5 GLU A N 8
ATOM 11286 C CA . GLU A 1 5 ? 16.236 -0.842 -6.727 1.00 0.00 5 GLU A CA 8
ATOM 11287 C C . GLU A 1 5 ? 14.815 -1.098 -6.252 1.00 0.00 5 GLU A C 8
ATOM 11288 O O . GLU A 1 5 ? 14.479 -0.834 -5.097 1.00 0.00 5 GLU A O 8
ATOM 11300 N N . ILE A 1 6 ? 13.985 -1.610 -7.144 1.00 0.00 6 ILE A N 8
ATOM 11301 C CA . ILE A 1 6 ? 12.600 -1.891 -6.817 1.00 0.00 6 ILE A CA 8
ATOM 11302 C C . ILE A 1 6 ? 12.491 -3.206 -6.053 1.00 0.00 6 ILE A C 8
ATOM 11303 O O . ILE A 1 6 ? 12.502 -4.290 -6.643 1.00 0.00 6 ILE A O 8
ATOM 11319 N N . LYS A 1 7 ? 12.425 -3.104 -4.737 1.00 0.00 7 LYS A N 8
ATOM 11320 C CA . LYS A 1 7 ? 12.250 -4.269 -3.891 1.00 0.00 7 LYS A CA 8
ATOM 11321 C C . LYS A 1 7 ? 10.772 -4.574 -3.737 1.00 0.00 7 LYS A C 8
ATOM 11322 O O . LYS A 1 7 ? 9.981 -3.686 -3.429 1.00 0.00 7 LYS A O 8
ATOM 11341 N N . GLN A 1 8 ? 10.395 -5.821 -3.959 1.00 0.00 8 GLN A N 8
ATOM 11342 C CA . GLN A 1 8 ? 9.032 -6.233 -3.697 1.00 0.00 8 GLN A CA 8
ATOM 11343 C C . GLN A 1 8 ? 8.991 -7.065 -2.427 1.00 0.00 8 GLN A C 8
ATOM 11344 O O . GLN A 1 8 ? 9.787 -7.984 -2.240 1.00 0.00 8 GLN A O 8
ATOM 11358 N N . GLY A 1 9 ? 8.086 -6.707 -1.547 1.00 0.00 9 GLY A N 8
ATOM 11359 C CA . GLY A 1 9 ? 7.962 -7.394 -0.283 1.00 0.00 9 GLY A CA 8
ATOM 11360 C C . GLY A 1 9 ? 6.631 -8.089 -0.166 1.00 0.00 9 GLY A C 8
ATOM 11361 O O . GLY A 1 9 ? 6.084 -8.530 -1.174 1.00 0.00 9 GLY A O 8
ATOM 11365 N N . GLU A 1 10 ? 6.103 -8.152 1.055 1.00 0.00 10 GLU A N 8
ATOM 11366 C CA . GLU A 1 10 ? 4.823 -8.803 1.337 1.00 0.00 10 GLU A CA 8
ATOM 11367 C C . GLU A 1 10 ? 3.695 -8.155 0.523 1.00 0.00 10 GLU A C 8
ATOM 11368 O O . GLU A 1 10 ? 3.013 -7.248 1.006 1.00 0.00 10 GLU A O 8
ATOM 11380 N N . ASN A 1 11 ? 3.537 -8.622 -0.719 1.00 0.00 11 ASN A N 8
ATOM 11381 C CA . ASN A 1 11 ? 2.590 -8.051 -1.677 1.00 0.00 11 ASN A CA 8
ATOM 11382 C C . ASN A 1 11 ? 2.681 -6.527 -1.689 1.00 0.00 11 ASN A C 8
ATOM 11383 O O . ASN A 1 11 ? 1.672 -5.818 -1.590 1.00 0.00 11 ASN A O 8
ATOM 11394 N N . LYS A 1 12 ? 3.907 -6.030 -1.803 1.00 0.00 12 LYS A N 8
ATOM 11395 C CA . LYS A 1 12 ? 4.150 -4.596 -1.789 1.00 0.00 12 LYS A CA 8
ATOM 11396 C C . LYS A 1 12 ? 5.426 -4.258 -2.546 1.00 0.00 12 LYS A C 8
ATOM 11397 O O . LYS A 1 12 ? 6.254 -5.129 -2.797 1.00 0.00 12 LYS A O 8
ATOM 11416 N N . PHE A 1 13 ? 5.585 -2.992 -2.891 1.00 0.00 13 PHE A N 8
ATOM 11417 C CA . PHE A 1 13 ? 6.815 -2.510 -3.500 1.00 0.00 13 PHE A CA 8
ATOM 11418 C C . PHE A 1 13 ? 7.407 -1.414 -2.622 1.00 0.00 13 PHE A C 8
ATOM 11419 O O . PHE A 1 13 ? 6.685 -0.533 -2.156 1.00 0.00 13 PHE A O 8
ATOM 11436 N N . TYR A 1 14 ? 8.704 -1.478 -2.373 1.00 0.00 14 TYR A N 8
ATOM 11437 C CA . TYR A 1 14 ? 9.359 -0.501 -1.517 1.00 0.00 14 TYR A CA 8
ATOM 11438 C C . TYR A 1 14 ? 10.808 -0.291 -1.944 1.00 0.00 14 TYR A C 8
ATOM 11439 O O . TYR A 1 14 ? 11.503 -1.229 -2.335 1.00 0.00 14 TYR A O 8
ATOM 11457 N N . ILE A 1 15 ? 11.237 0.956 -1.901 1.00 0.00 15 ILE A N 8
ATOM 11458 C CA . ILE A 1 15 ? 12.614 1.319 -2.183 1.00 0.00 15 ILE A CA 8
ATOM 11459 C C . ILE A 1 15 ? 13.174 2.108 -1.007 1.00 0.00 15 ILE A C 8
ATOM 11460 O O . ILE A 1 15 ? 12.589 3.109 -0.583 1.00 0.00 15 ILE A O 8
ATOM 11476 N N . GLY A 1 16 ? 14.284 1.644 -0.462 1.00 0.00 16 GLY A N 8
ATOM 11477 C CA . GLY A 1 16 ? 14.884 2.318 0.665 1.00 0.00 16 GLY A CA 8
ATOM 11478 C C . GLY A 1 16 ? 16.176 1.666 1.093 1.00 0.00 16 GLY A C 8
ATOM 11479 O O . GLY A 1 16 ? 16.614 0.688 0.488 1.00 0.00 16 GLY A O 8
ATOM 11483 N N . ASP A 1 17 ? 16.783 2.209 2.138 1.00 0.00 17 ASP A N 8
ATOM 11484 C CA . ASP A 1 17 ? 18.039 1.681 2.659 1.00 0.00 17 ASP A CA 8
ATOM 11485 C C . ASP A 1 17 ? 17.770 0.466 3.537 1.00 0.00 17 ASP A C 8
ATOM 11486 O O . ASP A 1 17 ? 18.606 -0.426 3.684 1.00 0.00 17 ASP A O 8
ATOM 11495 N N . ASP A 1 18 ? 16.572 0.436 4.095 1.00 0.00 18 ASP A N 8
ATOM 11496 C CA . ASP A 1 18 ? 16.158 -0.627 4.991 1.00 0.00 18 ASP A CA 8
ATOM 11497 C C . ASP A 1 18 ? 14.643 -0.756 4.932 1.00 0.00 18 ASP A C 8
ATOM 11498 O O . ASP A 1 18 ? 13.979 0.100 4.353 1.00 0.00 18 ASP A O 8
ATOM 11507 N N . GLU A 1 19 ? 14.098 -1.817 5.513 1.00 0.00 19 GLU A N 8
ATOM 11508 C CA . GLU A 1 19 ? 12.653 -1.990 5.592 1.00 0.00 19 GLU A CA 8
ATOM 11509 C C . GLU A 1 19 ? 12.040 -0.859 6.420 1.00 0.00 19 GLU A C 8
ATOM 11510 O O . GLU A 1 19 ? 10.982 -0.323 6.090 1.00 0.00 19 GLU A O 8
ATOM 11522 N N . ASN A 1 20 ? 12.731 -0.489 7.491 1.00 0.00 20 ASN A N 8
ATOM 11523 C CA . ASN A 1 20 ? 12.294 0.607 8.351 1.00 0.00 20 ASN A CA 8
ATOM 11524 C C . ASN A 1 20 ? 12.606 1.941 7.684 1.00 0.00 20 ASN A C 8
ATOM 11525 O O . ASN A 1 20 ? 11.853 2.907 7.797 1.00 0.00 20 ASN A O 8
ATOM 11536 N N . ASN A 1 21 ? 13.712 1.965 6.956 1.00 0.00 21 ASN A N 8
ATOM 11537 C CA . ASN A 1 21 ? 14.160 3.166 6.257 1.00 0.00 21 ASN A CA 8
ATOM 11538 C C . ASN A 1 21 ? 13.629 3.173 4.828 1.00 0.00 21 ASN A C 8
ATOM 11539 O O . ASN A 1 21 ? 14.334 3.548 3.885 1.00 0.00 21 ASN A O 8
ATOM 11550 N N . ALA A 1 22 ? 12.384 2.738 4.679 1.00 0.00 22 ALA A N 8
ATOM 11551 C CA . ALA A 1 22 ? 11.710 2.748 3.390 1.00 0.00 22 ALA A CA 8
ATOM 11552 C C . ALA A 1 22 ? 11.417 4.178 2.960 1.00 0.00 22 ALA A C 8
ATOM 11553 O O . ALA A 1 22 ? 10.605 4.870 3.575 1.00 0.00 22 ALA A O 8
ATOM 11560 N N . LEU A 1 23 ? 12.092 4.619 1.911 1.00 0.00 23 LEU A N 8
ATOM 11561 C CA . LEU A 1 23 ? 11.962 5.991 1.441 1.00 0.00 23 LEU A CA 8
ATOM 11562 C C . LEU A 1 23 ? 10.767 6.125 0.510 1.00 0.00 23 LEU A C 8
ATOM 11563 O O . LEU A 1 23 ? 10.123 7.171 0.453 1.00 0.00 23 LEU A O 8
ATOM 11579 N N . ALA A 1 24 ? 10.480 5.058 -0.220 1.00 0.00 24 ALA A N 8
ATOM 11580 C CA . ALA A 1 24 ? 9.330 5.023 -1.105 1.00 0.00 24 ALA A CA 8
ATOM 11581 C C . ALA A 1 24 ? 8.655 3.661 -1.031 1.00 0.00 24 ALA A C 8
ATOM 11582 O O . ALA A 1 24 ? 9.171 2.679 -1.550 1.00 0.00 24 ALA A O 8
ATOM 11589 N N . GLU A 1 25 ? 7.518 3.606 -0.364 1.00 0.00 25 GLU A N 8
ATOM 11590 C CA . GLU A 1 25 ? 6.802 2.353 -0.177 1.00 0.00 25 GLU A CA 8
ATOM 11591 C C . GLU A 1 25 ? 5.378 2.452 -0.717 1.00 0.00 25 GLU A C 8
ATOM 11592 O O . GLU A 1 25 ? 4.785 3.531 -0.733 1.00 0.00 25 GLU A O 8
ATOM 11604 N N . ILE A 1 26 ? 4.857 1.331 -1.198 1.00 0.00 26 ILE A N 8
ATOM 11605 C CA . ILE A 1 26 ? 3.466 1.233 -1.608 1.00 0.00 26 ILE A CA 8
ATOM 11606 C C . ILE A 1 26 ? 2.960 -0.197 -1.409 1.00 0.00 26 ILE A C 8
ATOM 11607 O O . ILE A 1 26 ? 3.483 -1.150 -1.998 1.00 0.00 26 ILE A O 8
ATOM 11623 N N . THR A 1 27 ? 1.966 -0.354 -0.548 1.00 0.00 27 THR A N 8
ATOM 11624 C CA . THR A 1 27 ? 1.413 -1.666 -0.259 1.00 0.00 27 THR A CA 8
ATOM 11625 C C . THR A 1 27 ? 0.038 -1.832 -0.891 1.00 0.00 27 THR A C 8
ATOM 11626 O O . THR A 1 27 ? -0.772 -0.902 -0.887 1.00 0.00 27 THR A O 8
ATOM 11637 N N . TYR A 1 28 ? -0.229 -3.011 -1.438 1.00 0.00 28 TYR A N 8
ATOM 11638 C CA . TYR A 1 28 ? -1.535 -3.291 -2.011 1.00 0.00 28 TYR A CA 8
ATOM 11639 C C . TYR A 1 28 ? -2.058 -4.622 -1.493 1.00 0.00 28 TYR A C 8
ATOM 11640 O O . TYR A 1 28 ? -1.307 -5.411 -0.915 1.00 0.00 28 TYR A O 8
ATOM 11658 N N . ARG A 1 29 ? -3.342 -4.864 -1.680 1.00 0.00 29 ARG A N 8
ATOM 11659 C CA . ARG A 1 29 ? -3.941 -6.115 -1.248 1.00 0.00 29 ARG A CA 8
ATOM 11660 C C . ARG A 1 29 ? -4.984 -6.576 -2.250 1.00 0.00 29 ARG A C 8
ATOM 11661 O O . ARG A 1 29 ? -5.577 -5.762 -2.959 1.00 0.00 29 ARG A O 8
ATOM 11682 N N . PHE A 1 30 ? -5.205 -7.877 -2.300 1.00 0.00 30 PHE A N 8
ATOM 11683 C CA . PHE A 1 30 ? -6.213 -8.449 -3.177 1.00 0.00 30 PHE A CA 8
ATOM 11684 C C . PHE A 1 30 ? -7.551 -8.486 -2.454 1.00 0.00 30 PHE A C 8
ATOM 11685 O O . PHE A 1 30 ? -7.794 -9.358 -1.622 1.00 0.00 30 PHE A O 8
ATOM 11702 N N . VAL A 1 31 ? -8.407 -7.522 -2.758 1.00 0.00 31 VAL A N 8
ATOM 11703 C CA . VAL A 1 31 ? -9.668 -7.385 -2.045 1.00 0.00 31 VAL A CA 8
ATOM 11704 C C . VAL A 1 31 ? -10.709 -8.389 -2.530 1.00 0.00 31 VAL A C 8
ATOM 11705 O O . VAL A 1 31 ? -11.414 -8.989 -1.720 1.00 0.00 31 VAL A O 8
ATOM 11718 N N . ASP A 1 32 ? -10.791 -8.595 -3.838 1.00 0.00 32 ASP A N 8
ATOM 11719 C CA . ASP A 1 32 ? -11.797 -9.494 -4.386 1.00 0.00 32 ASP A CA 8
ATOM 11720 C C . ASP A 1 32 ? -11.142 -10.603 -5.209 1.00 0.00 32 ASP A C 8
ATOM 11721 O O . ASP A 1 32 ? -10.799 -11.655 -4.671 1.00 0.00 32 ASP A O 8
ATOM 11730 N N . ASN A 1 33 ? -10.927 -10.363 -6.499 1.00 0.00 33 ASN A N 8
ATOM 11731 C CA . ASN A 1 33 ? -10.308 -11.362 -7.361 1.00 0.00 33 ASN A CA 8
ATOM 11732 C C . ASN A 1 33 ? -9.068 -10.803 -8.039 1.00 0.00 33 ASN A C 8
ATOM 11733 O O . ASN A 1 33 ? -7.951 -11.242 -7.766 1.00 0.00 33 ASN A O 8
ATOM 11744 N N . ASN A 1 34 ? -9.264 -9.823 -8.908 1.00 0.00 34 ASN A N 8
ATOM 11745 C CA . ASN A 1 34 ? -8.157 -9.199 -9.625 1.00 0.00 34 ASN A CA 8
ATOM 11746 C C . ASN A 1 34 ? -7.998 -7.755 -9.185 1.00 0.00 34 ASN A C 8
ATOM 11747 O O . ASN A 1 34 ? -7.076 -7.059 -9.605 1.00 0.00 34 ASN A O 8
ATOM 11758 N N . GLU A 1 35 ? -8.921 -7.307 -8.354 1.00 0.00 35 GLU A N 8
ATOM 11759 C CA . GLU A 1 35 ? -8.904 -5.951 -7.846 1.00 0.00 35 GLU A CA 8
ATOM 11760 C C . GLU A 1 35 ? -7.858 -5.803 -6.749 1.00 0.00 35 GLU A C 8
ATOM 11761 O O . GLU A 1 35 ? -7.965 -6.413 -5.680 1.00 0.00 35 GLU A O 8
ATOM 11773 N N . ILE A 1 36 ? -6.843 -5.001 -7.028 1.00 0.00 36 ILE A N 8
ATOM 11774 C CA . ILE A 1 36 ? -5.788 -4.737 -6.068 1.00 0.00 36 ILE A CA 8
ATOM 11775 C C . ILE A 1 36 ? -5.967 -3.354 -5.457 1.00 0.00 36 ILE A C 8
ATOM 11776 O O . ILE A 1 36 ? -6.040 -2.350 -6.166 1.00 0.00 36 ILE A O 8
ATOM 11792 N N . ASN A 1 37 ? -6.058 -3.316 -4.139 1.00 0.00 37 ASN A N 8
ATOM 11793 C CA . ASN A 1 37 ? -6.280 -2.072 -3.417 1.00 0.00 37 ASN A CA 8
ATOM 11794 C C . ASN A 1 37 ? -4.990 -1.573 -2.793 1.00 0.00 37 ASN A C 8
ATOM 11795 O O . ASN A 1 37 ? -4.396 -2.252 -1.956 1.00 0.00 37 ASN A O 8
ATOM 11806 N N . ILE A 1 38 ? -4.555 -0.396 -3.212 1.00 0.00 38 ILE A N 8
ATOM 11807 C CA . ILE A 1 38 ? -3.412 0.257 -2.595 1.00 0.00 38 ILE A CA 8
ATOM 11808 C C . ILE A 1 38 ? -3.827 0.832 -1.244 1.00 0.00 38 ILE A C 8
ATOM 11809 O O . ILE A 1 38 ? -4.611 1.783 -1.172 1.00 0.00 38 ILE A O 8
ATOM 11825 N N . ASP A 1 39 ? -3.312 0.237 -0.180 1.00 0.00 39 ASP A N 8
ATOM 11826 C CA . ASP A 1 39 ? -3.713 0.611 1.168 1.00 0.00 39 ASP A CA 8
ATOM 11827 C C . ASP A 1 39 ? -2.870 1.766 1.686 1.00 0.00 39 ASP A C 8
ATOM 11828 O O . ASP A 1 39 ? -3.390 2.841 1.985 1.00 0.00 39 ASP A O 8
ATOM 11837 N N . HIS A 1 40 ? -1.568 1.550 1.772 1.00 0.00 40 HIS A N 8
ATOM 11838 C CA . HIS A 1 40 ? -0.665 2.553 2.314 1.00 0.00 40 HIS A CA 8
ATOM 11839 C C . HIS A 1 40 ? 0.426 2.874 1.300 1.00 0.00 40 HIS A C 8
ATOM 11840 O O . HIS A 1 40 ? 0.818 2.019 0.507 1.00 0.00 40 HIS A O 8
ATOM 11855 N N . THR A 1 41 ? 0.879 4.116 1.302 1.00 0.00 41 THR A N 8
ATOM 11856 C CA . THR A 1 41 ? 1.953 4.534 0.419 1.00 0.00 41 THR A CA 8
ATOM 11857 C C . THR A 1 41 ? 2.999 5.319 1.202 1.00 0.00 41 THR A C 8
ATOM 11858 O O . THR A 1 41 ? 2.909 6.542 1.323 1.00 0.00 41 THR A O 8
ATOM 11869 N N . GLY A 1 42 ? 3.962 4.604 1.765 1.00 0.00 42 GLY A N 8
ATOM 11870 C CA . GLY A 1 42 ? 4.999 5.235 2.559 1.00 0.00 42 GLY A CA 8
ATOM 11871 C C . GLY A 1 42 ? 6.090 5.864 1.715 1.00 0.00 42 GLY A C 8
ATOM 11872 O O . GLY A 1 42 ? 7.251 5.470 1.794 1.00 0.00 42 GLY A O 8
ATOM 11876 N N . VAL A 1 43 ? 5.717 6.832 0.895 1.00 0.00 43 VAL A N 8
ATOM 11877 C CA . VAL A 1 43 ? 6.686 7.580 0.111 1.00 0.00 43 VAL A CA 8
ATOM 11878 C C . VAL A 1 43 ? 7.022 8.882 0.820 1.00 0.00 43 VAL A C 8
ATOM 11879 O O . VAL A 1 43 ? 6.134 9.682 1.125 1.00 0.00 43 VAL A O 8
ATOM 11892 N N . SER A 1 44 ? 8.300 9.077 1.102 1.00 0.00 44 SER A N 8
ATOM 11893 C CA . SER A 1 44 ? 8.750 10.272 1.787 1.00 0.00 44 SER A CA 8
ATOM 11894 C C . SER A 1 44 ? 8.523 11.510 0.936 1.00 0.00 44 SER A C 8
ATOM 11895 O O . SER A 1 44 ? 8.793 11.526 -0.267 1.00 0.00 44 SER A O 8
ATOM 11903 N N . ASP A 1 45 ? 8.030 12.543 1.582 1.00 0.00 45 ASP A N 8
ATOM 11904 C CA . ASP A 1 45 ? 7.806 13.828 0.941 1.00 0.00 45 ASP A CA 8
ATOM 11905 C C . ASP A 1 45 ? 8.880 14.796 1.401 1.00 0.00 45 ASP A C 8
ATOM 11906 O O . ASP A 1 45 ? 8.994 15.914 0.901 1.00 0.00 45 ASP A O 8
ATOM 11915 N N . GLU A 1 46 ? 9.678 14.333 2.354 1.00 0.00 46 GLU A N 8
ATOM 11916 C CA . GLU A 1 46 ? 10.748 15.129 2.931 1.00 0.00 46 GLU A CA 8
ATOM 11917 C C . GLU A 1 46 ? 12.036 14.907 2.149 1.00 0.00 46 GLU A C 8
ATOM 11918 O O . GLU A 1 46 ? 13.035 15.601 2.350 1.00 0.00 46 GLU A O 8
ATOM 11930 N N . LEU A 1 47 ? 11.993 13.915 1.268 1.00 0.00 47 LEU A N 8
ATOM 11931 C CA . LEU A 1 47 ? 13.111 13.586 0.396 1.00 0.00 47 LEU A CA 8
ATOM 11932 C C . LEU A 1 47 ? 13.425 14.747 -0.540 1.00 0.00 47 LEU A C 8
ATOM 11933 O O . LEU A 1 47 ? 14.518 15.312 -0.503 1.00 0.00 47 LEU A O 8
ATOM 11949 N N . GLY A 1 48 ? 12.455 15.100 -1.371 1.00 0.00 48 GLY A N 8
ATOM 11950 C CA . GLY A 1 48 ? 12.638 16.186 -2.314 1.00 0.00 48 GLY A CA 8
ATOM 11951 C C . GLY A 1 48 ? 12.134 15.829 -3.696 1.00 0.00 48 GLY A C 8
ATOM 11952 O O . GLY A 1 48 ? 11.416 16.607 -4.321 1.00 0.00 48 GLY A O 8
ATOM 11956 N N . GLY A 1 49 ? 12.497 14.642 -4.164 1.00 0.00 49 GLY A N 8
ATOM 11957 C CA . GLY A 1 49 ? 12.059 14.192 -5.471 1.00 0.00 49 GLY A CA 8
ATOM 11958 C C . GLY A 1 49 ? 10.905 13.217 -5.381 1.00 0.00 49 GLY A C 8
ATOM 11959 O O . GLY A 1 49 ? 11.029 12.159 -4.768 1.00 0.00 49 GLY A O 8
ATOM 11963 N N . GLN A 1 50 ? 9.784 13.570 -5.995 1.00 0.00 50 GLN A N 8
ATOM 11964 C CA . GLN A 1 50 ? 8.587 12.741 -5.937 1.00 0.00 50 GLN A CA 8
ATOM 11965 C C . GLN A 1 50 ? 8.529 11.784 -7.121 1.00 0.00 50 GLN A C 8
ATOM 11966 O O . GLN A 1 50 ? 7.548 11.058 -7.293 1.00 0.00 50 GLN A O 8
ATOM 11980 N N . GLY A 1 51 ? 9.586 11.782 -7.930 1.00 0.00 51 GLY A N 8
ATOM 11981 C CA . GLY A 1 51 ? 9.666 10.876 -9.061 1.00 0.00 51 GLY A CA 8
ATOM 11982 C C . GLY A 1 51 ? 9.537 9.426 -8.643 1.00 0.00 51 GLY A C 8
ATOM 11983 O O . GLY A 1 51 ? 9.020 8.601 -9.397 1.00 0.00 51 GLY A O 8
ATOM 11987 N N . VAL A 1 52 ? 9.984 9.128 -7.425 1.00 0.00 52 VAL A N 8
ATOM 11988 C CA . VAL A 1 52 ? 9.904 7.779 -6.869 1.00 0.00 52 VAL A CA 8
ATOM 11989 C C . VAL A 1 52 ? 8.459 7.293 -6.787 1.00 0.00 52 VAL A C 8
ATOM 11990 O O . VAL A 1 52 ? 8.197 6.091 -6.861 1.00 0.00 52 VAL A O 8
ATOM 12003 N N . GLY A 1 53 ? 7.526 8.233 -6.660 1.00 0.00 53 GLY A N 8
ATOM 12004 C CA . GLY A 1 53 ? 6.125 7.885 -6.586 1.00 0.00 53 GLY A CA 8
ATOM 12005 C C . GLY A 1 53 ? 5.638 7.252 -7.871 1.00 0.00 53 GLY A C 8
ATOM 12006 O O . GLY A 1 53 ? 4.958 6.231 -7.849 1.00 0.00 53 GLY A O 8
ATOM 12010 N N . LYS A 1 54 ? 6.015 7.845 -8.998 1.00 0.00 54 LYS A N 8
ATOM 12011 C CA . LYS A 1 54 ? 5.601 7.334 -10.297 1.00 0.00 54 LYS A CA 8
ATOM 12012 C C . LYS A 1 54 ? 6.455 6.130 -10.695 1.00 0.00 54 LYS A C 8
ATOM 12013 O O . LYS A 1 54 ? 6.030 5.301 -11.497 1.00 0.00 54 LYS A O 8
ATOM 12032 N N . LYS A 1 55 ? 7.653 6.031 -10.120 1.00 0.00 55 LYS A N 8
ATOM 12033 C CA . LYS A 1 55 ? 8.514 4.872 -10.340 1.00 0.00 55 LYS A CA 8
ATOM 12034 C C . LYS A 1 55 ? 7.814 3.603 -9.868 1.00 0.00 55 LYS A C 8
ATOM 12035 O O . LYS A 1 55 ? 7.673 2.637 -10.622 1.00 0.00 55 LYS A O 8
ATOM 12054 N N . LEU A 1 56 ? 7.367 3.620 -8.621 1.00 0.00 56 LEU A N 8
ATOM 12055 C CA . LEU A 1 56 ? 6.645 2.491 -8.050 1.00 0.00 56 LEU A CA 8
ATOM 12056 C C . LEU A 1 56 ? 5.279 2.351 -8.700 1.00 0.00 56 LEU A C 8
ATOM 12057 O O . LEU A 1 56 ? 4.820 1.242 -8.976 1.00 0.00 56 LEU A O 8
ATOM 12073 N N . LEU A 1 57 ? 4.641 3.485 -8.951 1.00 0.00 57 LEU A N 8
ATOM 12074 C CA . LEU A 1 57 ? 3.305 3.506 -9.526 1.00 0.00 57 LEU A CA 8
ATOM 12075 C C . LEU A 1 57 ? 3.293 2.835 -10.895 1.00 0.00 57 LEU A C 8
ATOM 12076 O O . LEU A 1 57 ? 2.387 2.064 -11.206 1.00 0.00 57 LEU A O 8
ATOM 12092 N N . LYS A 1 58 ? 4.310 3.117 -11.704 1.00 0.00 58 LYS A N 8
ATOM 12093 C CA . LYS A 1 58 ? 4.420 2.514 -13.023 1.00 0.00 58 LYS A CA 8
ATOM 12094 C C . LYS A 1 58 ? 4.603 1.010 -12.900 1.00 0.00 58 LYS A C 8
ATOM 12095 O O . LYS A 1 58 ? 4.013 0.249 -13.656 1.00 0.00 58 LYS A O 8
ATOM 12114 N N . ALA A 1 59 ? 5.417 0.593 -11.934 1.00 0.00 59 ALA A N 8
ATOM 12115 C CA . ALA A 1 59 ? 5.673 -0.823 -11.706 1.00 0.00 59 ALA A CA 8
ATOM 12116 C C . ALA A 1 59 ? 4.384 -1.559 -11.358 1.00 0.00 59 ALA A C 8
ATOM 12117 O O . ALA A 1 59 ? 4.154 -2.683 -11.810 1.00 0.00 59 ALA A O 8
ATOM 12124 N N . VAL A 1 60 ? 3.541 -0.912 -10.558 1.00 0.00 60 VAL A N 8
ATOM 12125 C CA . VAL A 1 60 ? 2.252 -1.476 -10.185 1.00 0.00 60 VAL A CA 8
ATOM 12126 C C . VAL A 1 60 ? 1.338 -1.581 -11.403 1.00 0.00 60 VAL A C 8
ATOM 12127 O O . VAL A 1 60 ? 0.801 -2.649 -11.691 1.00 0.00 60 VAL A O 8
ATOM 12140 N N . VAL A 1 61 ? 1.186 -0.469 -12.122 1.00 0.00 61 VAL A N 8
ATOM 12141 C CA . VAL A 1 61 ? 0.338 -0.416 -13.312 1.00 0.00 61 VAL A CA 8
ATOM 12142 C C . VAL A 1 61 ? 0.794 -1.430 -14.360 1.00 0.00 61 VAL A C 8
ATOM 12143 O O . VAL A 1 61 ? -0.013 -2.182 -14.909 1.00 0.00 61 VAL A O 8
ATOM 12156 N N . GLU A 1 62 ? 2.096 -1.453 -14.608 1.00 0.00 62 GLU A N 8
ATOM 12157 C CA . GLU A 1 62 ? 2.687 -2.337 -15.602 1.00 0.00 62 GLU A CA 8
ATOM 12158 C C . GLU A 1 62 ? 2.406 -3.796 -15.250 1.00 0.00 62 GLU A C 8
ATOM 12159 O O . GLU A 1 62 ? 1.944 -4.572 -16.088 1.00 0.00 62 GLU A O 8
ATOM 12171 N N . HIS A 1 63 ? 2.649 -4.149 -13.993 1.00 0.00 63 HIS A N 8
ATOM 12172 C CA . HIS A 1 63 ? 2.450 -5.514 -13.525 1.00 0.00 63 HIS A CA 8
ATOM 12173 C C . HIS A 1 63 ? 0.963 -5.864 -13.476 1.00 0.00 63 HIS A C 8
ATOM 12174 O O . HIS A 1 63 ? 0.576 -7.020 -13.685 1.00 0.00 63 HIS A O 8
ATOM 12189 N N . ALA A 1 64 ? 0.133 -4.866 -13.204 1.00 0.00 64 ALA A N 8
ATOM 12190 C CA . ALA A 1 64 ? -1.308 -5.059 -13.183 1.00 0.00 64 ALA A CA 8
ATOM 12191 C C . ALA A 1 64 ? -1.813 -5.407 -14.575 1.00 0.00 64 ALA A C 8
ATOM 12192 O O . ALA A 1 64 ? -2.637 -6.305 -14.738 1.00 0.00 64 ALA A O 8
ATOM 12199 N N . ARG A 1 65 ? -1.290 -4.710 -15.579 1.00 0.00 65 ARG A N 8
ATOM 12200 C CA . ARG A 1 65 ? -1.675 -4.955 -16.964 1.00 0.00 65 ARG A CA 8
ATOM 12201 C C . ARG A 1 65 ? -1.297 -6.377 -17.382 1.00 0.00 65 ARG A C 8
ATOM 12202 O O . ARG A 1 65 ? -2.004 -7.010 -18.168 1.00 0.00 65 ARG A O 8
ATOM 12223 N N . GLU A 1 66 ? -0.190 -6.878 -16.836 1.00 0.00 66 GLU A N 8
ATOM 12224 C CA . GLU A 1 66 ? 0.265 -8.238 -17.115 1.00 0.00 66 GLU A CA 8
ATOM 12225 C C . GLU A 1 66 ? -0.780 -9.264 -16.687 1.00 0.00 66 GLU A C 8
ATOM 12226 O O . GLU A 1 66 ? -1.147 -10.155 -17.453 1.00 0.00 66 GLU A O 8
ATOM 12238 N N . ASN A 1 67 ? -1.261 -9.127 -15.459 1.00 0.00 67 ASN A N 8
ATOM 12239 C CA . ASN A 1 67 ? -2.138 -10.130 -14.864 1.00 0.00 67 ASN A CA 8
ATOM 12240 C C . ASN A 1 67 ? -3.604 -9.723 -14.948 1.00 0.00 67 ASN A C 8
ATOM 12241 O O . ASN A 1 67 ? -4.462 -10.341 -14.311 1.00 0.00 67 ASN A O 8
ATOM 12252 N N . ASN A 1 68 ? -3.881 -8.684 -15.738 1.00 0.00 68 ASN A N 8
ATOM 12253 C CA . ASN A 1 68 ? -5.247 -8.199 -15.956 1.00 0.00 68 ASN A CA 8
ATOM 12254 C C . ASN A 1 68 ? -5.884 -7.768 -14.632 1.00 0.00 68 ASN A C 8
ATOM 12255 O O . ASN A 1 68 ? -7.084 -7.949 -14.402 1.00 0.00 68 ASN A O 8
ATOM 12266 N N . LEU A 1 69 ? -5.072 -7.171 -13.773 1.00 0.00 69 LEU A N 8
ATOM 12267 C CA . LEU A 1 69 ? -5.520 -6.741 -12.459 1.00 0.00 69 LEU A CA 8
ATOM 12268 C C . LEU A 1 69 ? -6.179 -5.370 -12.541 1.00 0.00 69 LEU A C 8
ATOM 12269 O O . LEU A 1 69 ? -5.843 -4.560 -13.406 1.00 0.00 69 LEU A O 8
ATOM 12285 N N . LYS A 1 70 ? -7.118 -5.121 -11.641 1.00 0.00 70 LYS A N 8
ATOM 12286 C CA . LYS A 1 70 ? -7.812 -3.844 -11.590 1.00 0.00 70 LYS A CA 8
ATOM 12287 C C . LYS A 1 70 ? -7.313 -3.038 -10.402 1.00 0.00 70 LYS A C 8
ATOM 12288 O O . LYS A 1 70 ? -7.359 -3.504 -9.265 1.00 0.00 70 LYS A O 8
ATOM 12307 N N . ILE A 1 71 ? -6.835 -1.838 -10.672 1.00 0.00 71 ILE A N 8
ATOM 12308 C CA . ILE A 1 71 ? -6.194 -1.027 -9.651 1.00 0.00 71 ILE A CA 8
ATOM 12309 C C . ILE A 1 71 ? -7.182 -0.093 -8.965 1.00 0.00 71 ILE A C 8
ATOM 12310 O O . ILE A 1 71 ? -7.827 0.737 -9.612 1.00 0.00 71 ILE A O 8
ATOM 12326 N N . ILE A 1 72 ? -7.298 -0.251 -7.655 1.00 0.00 72 ILE A N 8
ATOM 12327 C CA . ILE A 1 72 ? -8.047 0.675 -6.817 1.00 0.00 72 ILE A CA 8
ATOM 12328 C C . ILE A 1 72 ? -7.168 1.106 -5.650 1.00 0.00 72 ILE A C 8
ATOM 12329 O O . ILE A 1 72 ? -6.238 0.392 -5.276 1.00 0.00 72 ILE A O 8
ATOM 12345 N N . ALA A 1 73 ? -7.434 2.265 -5.078 1.00 0.00 73 ALA A N 8
ATOM 12346 C CA . ALA A 1 73 ? -6.569 2.783 -4.032 1.00 0.00 73 ALA A CA 8
ATOM 12347 C C . ALA A 1 73 ? -7.362 3.440 -2.916 1.00 0.00 73 ALA A C 8
ATOM 12348 O O . ALA A 1 73 ? -8.192 4.316 -3.162 1.00 0.00 73 ALA A O 8
ATOM 12355 N N . SER A 1 74 ? -7.111 3.000 -1.690 1.00 0.00 74 SER A N 8
ATOM 12356 C CA . SER A 1 74 ? -7.688 3.636 -0.518 1.00 0.00 74 SER A CA 8
ATOM 12357 C C . SER A 1 74 ? -6.826 4.830 -0.118 1.00 0.00 74 SER A C 8
ATOM 12358 O O . SER A 1 74 ? -7.299 5.785 0.500 1.00 0.00 74 SER A O 8
ATOM 12366 N N . CYS A 1 75 ? -5.555 4.762 -0.490 1.00 0.00 75 CYS A N 8
ATOM 12367 C CA . CYS A 1 75 ? -4.626 5.858 -0.277 1.00 0.00 75 CYS A CA 8
ATOM 12368 C C . CYS A 1 75 ? -4.865 6.952 -1.311 1.00 0.00 75 CYS A C 8
ATOM 12369 O O . CYS A 1 75 ? -4.541 6.782 -2.487 1.00 0.00 75 CYS A O 8
ATOM 12377 N N . SER A 1 76 ? -5.439 8.065 -0.868 1.00 0.00 76 SER A N 8
ATOM 12378 C CA . SER A 1 76 ? -5.791 9.161 -1.761 1.00 0.00 76 SER A CA 8
ATOM 12379 C C . SER A 1 76 ? -4.555 9.755 -2.441 1.00 0.00 76 SER A C 8
ATOM 12380 O O . SER A 1 76 ? -4.640 10.271 -3.557 1.00 0.00 76 SER A O 8
ATOM 12388 N N . PHE A 1 77 ? -3.410 9.665 -1.768 1.00 0.00 77 PHE A N 8
ATOM 12389 C CA . PHE A 1 77 ? -2.149 10.143 -2.324 1.00 0.00 77 PHE A CA 8
ATOM 12390 C C . PHE A 1 77 ? -1.827 9.403 -3.620 1.00 0.00 77 PHE A C 8
ATOM 12391 O O . PHE A 1 77 ? -1.599 10.021 -4.660 1.00 0.00 77 PHE A O 8
ATOM 12408 N N . ALA A 1 78 ? -1.839 8.077 -3.555 1.00 0.00 78 ALA A N 8
ATOM 12409 C CA . ALA A 1 78 ? -1.570 7.255 -4.726 1.00 0.00 78 ALA A CA 8
ATOM 12410 C C . ALA A 1 78 ? -2.743 7.301 -5.695 1.00 0.00 78 ALA A C 8
ATOM 12411 O O . ALA A 1 78 ? -2.555 7.301 -6.913 1.00 0.00 78 ALA A O 8
ATOM 12418 N N . LYS A 1 79 ? -3.951 7.355 -5.143 1.00 0.00 79 LYS A N 8
ATOM 12419 C CA . LYS A 1 79 ? -5.166 7.403 -5.946 1.00 0.00 79 LYS A CA 8
ATOM 12420 C C . LYS A 1 79 ? -5.152 8.595 -6.895 1.00 0.00 79 LYS A C 8
ATOM 12421 O O . LYS A 1 79 ? -5.394 8.442 -8.087 1.00 0.00 79 LYS A O 8
ATOM 12440 N N . HIS A 1 80 ? -4.834 9.775 -6.375 1.00 0.00 80 HIS A N 8
ATOM 12441 C CA . HIS A 1 80 ? -4.892 10.988 -7.181 1.00 0.00 80 HIS A CA 8
ATOM 12442 C C . HIS A 1 80 ? -3.753 11.031 -8.199 1.00 0.00 80 HIS A C 8
ATOM 12443 O O . HIS A 1 80 ? -3.855 11.708 -9.220 1.00 0.00 80 HIS A O 8
ATOM 12458 N N . MET A 1 81 ? -2.674 10.302 -7.933 1.00 0.00 81 MET A N 8
ATOM 12459 C CA . MET A 1 81 ? -1.579 10.204 -8.895 1.00 0.00 81 MET A CA 8
ATOM 12460 C C . MET A 1 81 ? -2.004 9.349 -10.083 1.00 0.00 81 MET A C 8
ATOM 12461 O O . MET A 1 81 ? -1.671 9.646 -11.230 1.00 0.00 81 MET A O 8
ATOM 12475 N N . LEU A 1 82 ? -2.750 8.290 -9.794 1.00 0.00 82 LEU A N 8
ATOM 12476 C CA . LEU A 1 82 ? -3.326 7.437 -10.828 1.00 0.00 82 LEU A CA 8
ATOM 12477 C C . LEU A 1 82 ? -4.462 8.163 -11.537 1.00 0.00 82 LEU A C 8
ATOM 12478 O O . LEU A 1 82 ? -4.688 7.982 -12.729 1.00 0.00 82 LEU A O 8
ATOM 12494 N N . GLU A 1 83 ? -5.164 8.988 -10.776 1.00 0.00 83 GLU A N 8
ATOM 12495 C CA . GLU A 1 83 ? -6.331 9.707 -11.262 1.00 0.00 83 GLU A CA 8
ATOM 12496 C C . GLU A 1 83 ? -5.929 10.859 -12.183 1.00 0.00 83 GLU A C 8
ATOM 12497 O O . GLU A 1 83 ? -6.668 11.230 -13.096 1.00 0.00 83 GLU A O 8
ATOM 12509 N N . LYS A 1 84 ? -4.757 11.426 -11.934 1.00 0.00 84 LYS A N 8
ATOM 12510 C CA . LYS A 1 84 ? -4.270 12.542 -12.731 1.00 0.00 84 LYS A CA 8
ATOM 12511 C C . LYS A 1 84 ? -3.660 12.051 -14.042 1.00 0.00 84 LYS A C 8
ATOM 12512 O O . LYS A 1 84 ? -3.660 12.769 -15.044 1.00 0.00 84 LYS A O 8
ATOM 12531 N N . GLU A 1 85 ? -3.142 10.831 -14.036 1.00 0.00 85 GLU A N 8
ATOM 12532 C CA . GLU A 1 85 ? -2.513 10.278 -15.221 1.00 0.00 85 GLU A CA 8
ATOM 12533 C C . GLU A 1 85 ? -3.540 9.531 -16.061 1.00 0.00 85 GLU A C 8
ATOM 12534 O O . GLU A 1 85 ? -3.968 8.428 -15.715 1.00 0.00 85 GLU A O 8
ATOM 12546 N N . ASP A 1 86 ? -3.925 10.141 -17.170 1.00 0.00 86 ASP A N 8
ATOM 12547 C CA . ASP A 1 86 ? -4.947 9.589 -18.049 1.00 0.00 86 ASP A CA 8
ATOM 12548 C C . ASP A 1 86 ? -4.535 8.227 -18.588 1.00 0.00 86 ASP A C 8
ATOM 12549 O O . ASP A 1 86 ? -5.380 7.374 -18.863 1.00 0.00 86 ASP A O 8
ATOM 12558 N N . SER A 1 87 ? -3.232 8.020 -18.704 1.00 0.00 87 SER A N 8
ATOM 12559 C CA . SER A 1 87 ? -2.689 6.818 -19.316 1.00 0.00 87 SER A CA 8
ATOM 12560 C C . SER A 1 87 ? -2.794 5.592 -18.401 1.00 0.00 87 SER A C 8
ATOM 12561 O O . SER A 1 87 ? -2.374 4.499 -18.780 1.00 0.00 87 SER A O 8
ATOM 12569 N N . TYR A 1 88 ? -3.335 5.762 -17.199 1.00 0.00 88 TYR A N 8
ATOM 12570 C CA . TYR A 1 88 ? -3.465 4.640 -16.271 1.00 0.00 88 TYR A CA 8
ATOM 12571 C C . TYR A 1 88 ? -4.910 4.156 -16.185 1.00 0.00 88 TYR A C 8
ATOM 12572 O O . TYR A 1 88 ? -5.198 3.157 -15.523 1.00 0.00 88 TYR A O 8
ATOM 12590 N N . GLN A 1 89 ? -5.815 4.839 -16.880 1.00 0.00 89 GLN A N 8
ATOM 12591 C CA . GLN A 1 89 ? -7.248 4.556 -16.764 1.00 0.00 89 GLN A CA 8
ATOM 12592 C C . GLN A 1 89 ? -7.687 3.367 -17.620 1.00 0.00 89 GLN A C 8
ATOM 12593 O O . GLN A 1 89 ? -8.838 3.304 -18.056 1.00 0.00 89 GLN A O 8
ATOM 12607 N N . ASP A 1 90 ? -6.780 2.431 -17.865 1.00 0.00 90 ASP A N 8
ATOM 12608 C CA . ASP A 1 90 ? -7.149 1.174 -18.510 1.00 0.00 90 ASP A CA 8
ATOM 12609 C C . ASP A 1 90 ? -7.086 0.030 -17.504 1.00 0.00 90 ASP A C 8
ATOM 12610 O O . ASP A 1 90 ? -7.713 -1.012 -17.693 1.00 0.00 90 ASP A O 8
ATOM 12619 N N . VAL A 1 91 ? -6.334 0.238 -16.429 1.00 0.00 91 VAL A N 8
ATOM 12620 C CA . VAL A 1 91 ? -6.259 -0.732 -15.341 1.00 0.00 91 VAL A CA 8
ATOM 12621 C C . VAL A 1 91 ? -6.725 -0.105 -14.032 1.00 0.00 91 VAL A C 8
ATOM 12622 O O . VAL A 1 91 ? -7.316 -0.775 -13.185 1.00 0.00 91 VAL A O 8
ATOM 12635 N N . TYR A 1 92 ? -6.461 1.185 -13.872 1.00 0.00 92 TYR A N 8
ATOM 12636 C CA . TYR A 1 92 ? -6.912 1.913 -12.697 1.00 0.00 92 TYR A CA 8
ATOM 12637 C C . TYR A 1 92 ? -8.376 2.300 -12.855 1.00 0.00 92 TYR A C 8
ATOM 12638 O O . TYR A 1 92 ? -8.764 2.907 -13.857 1.00 0.00 92 TYR A O 8
ATOM 12656 N N . LEU A 1 93 ? -9.187 1.957 -11.866 1.00 0.00 93 LEU A N 8
ATOM 12657 C CA . LEU A 1 93 ? -10.617 2.210 -11.934 1.00 0.00 93 LEU A CA 8
ATOM 12658 C C . LEU A 1 93 ? -10.947 3.643 -11.523 1.00 0.00 93 LEU A C 8
ATOM 12659 O O . LEU A 1 93 ? -11.567 3.881 -10.487 1.00 0.00 93 LEU A O 8
ATOM 12675 N N . GLY A 1 94 ? -10.506 4.592 -12.338 1.00 0.00 94 GLY A N 8
ATOM 12676 C CA . GLY A 1 94 ? -10.862 5.984 -12.136 1.00 0.00 94 GLY A CA 8
ATOM 12677 C C . GLY A 1 94 ? -11.992 6.383 -13.055 1.00 0.00 94 GLY A C 8
ATOM 12678 O O . GLY A 1 94 ? -12.451 7.524 -13.058 1.00 0.00 94 GLY A O 8
ATOM 12682 N N . LEU A 1 95 ? -12.445 5.409 -13.825 1.00 0.00 95 LEU A N 8
ATOM 12683 C CA . LEU A 1 95 ? -13.515 5.597 -14.792 1.00 0.00 95 LEU A CA 8
ATOM 12684 C C . LEU A 1 95 ? -14.871 5.293 -14.166 1.00 0.00 95 LEU A C 8
ATOM 12685 O O . LEU A 1 95 ? -15.798 4.857 -14.848 1.00 0.00 95 LEU A O 8
ATOM 12701 N N . GLU A 1 96 ? -14.983 5.569 -12.872 1.00 0.00 96 GLU A N 8
ATOM 12702 C CA . GLU A 1 96 ? -16.154 5.191 -12.091 1.00 0.00 96 GLU A CA 8
ATOM 12703 C C . GLU A 1 96 ? -17.462 5.725 -12.691 1.00 0.00 96 GLU A C 8
ATOM 12704 O O . GLU A 1 96 ? -18.428 4.971 -12.802 1.00 0.00 96 GLU A O 8
ATOM 12716 N N . HIS A 1 97 ? -17.492 7.016 -13.062 1.00 0.00 97 HIS A N 8
ATOM 12717 C CA . HIS A 1 97 ? -18.629 7.595 -13.796 1.00 0.00 97 HIS A CA 8
ATOM 12718 C C . HIS A 1 97 ? -18.489 9.108 -13.981 1.00 0.00 97 HIS A C 8
ATOM 12719 O O . HIS A 1 97 ? -18.849 9.634 -15.033 1.00 0.00 97 HIS A O 8
ATOM 12734 N N . HIS A 1 98 ? -17.958 9.817 -12.987 1.00 0.00 98 HIS A N 8
ATOM 12735 C CA . HIS A 1 98 ? -17.965 11.277 -13.050 1.00 0.00 98 HIS A CA 8
ATOM 12736 C C . HIS A 1 98 ? -16.639 11.827 -13.575 1.00 0.00 98 HIS A C 8
ATOM 12737 O O . HIS A 1 98 ? -16.628 12.848 -14.258 1.00 0.00 98 HIS A O 8
ATOM 12752 N N . HIS A 1 99 ? -15.535 11.132 -13.278 1.00 0.00 99 HIS A N 8
ATOM 12753 C CA . HIS A 1 99 ? -14.193 11.545 -13.732 1.00 0.00 99 HIS A CA 8
ATOM 12754 C C . HIS A 1 99 ? -13.905 12.994 -13.319 1.00 0.00 99 HIS A C 8
ATOM 12755 O O . HIS A 1 99 ? -14.550 13.519 -12.413 1.00 0.00 99 HIS A O 8
ATOM 12770 N N . HIS A 1 100 ? -12.923 13.619 -13.982 1.00 0.00 100 HIS A N 8
ATOM 12771 C CA . HIS A 1 100 ? -12.663 15.061 -13.853 1.00 0.00 100 HIS A CA 8
ATOM 12772 C C . HIS A 1 100 ? -12.285 15.448 -12.419 1.00 0.00 100 HIS A C 8
ATOM 12773 O O . HIS A 1 100 ? -11.105 15.527 -12.077 1.00 0.00 100 HIS A O 8
ATOM 12788 N N . HIS A 1 101 ? -13.299 15.659 -11.593 1.00 0.00 101 HIS A N 8
ATOM 12789 C CA . HIS A 1 101 ? -13.132 16.101 -10.214 1.00 0.00 101 HIS A CA 8
ATOM 12790 C C . HIS A 1 101 ? -14.520 16.282 -9.628 1.00 0.00 101 HIS A C 8
ATOM 12791 O O . HIS A 1 101 ? -14.830 15.800 -8.542 1.00 0.00 101 HIS A O 8
ATOM 12806 N N . HIS A 1 102 ? -15.349 16.977 -10.391 1.00 0.00 102 HIS A N 8
ATOM 12807 C CA . HIS A 1 102 ? -16.773 17.065 -10.135 1.00 0.00 102 HIS A CA 8
ATOM 12808 C C . HIS A 1 102 ? -17.504 16.287 -11.214 1.00 0.00 102 HIS A C 8
ATOM 12809 O O . HIS A 1 102 ? -18.335 15.430 -10.875 1.00 0.00 102 HIS A O 8
ATOM 12825 N N . MET A 1 1 ? 22.432 -1.951 -6.141 1.00 0.00 1 MET A N 9
ATOM 12826 C CA . MET A 1 1 ? 23.223 -0.982 -6.939 1.00 0.00 1 MET A CA 9
ATOM 12827 C C . MET A 1 1 ? 23.048 0.436 -6.401 1.00 0.00 1 MET A C 9
ATOM 12828 O O . MET A 1 1 ? 24.024 1.124 -6.102 1.00 0.00 1 MET A O 9
ATOM 12844 N N . SER A 1 2 ? 21.805 0.878 -6.290 1.00 0.00 2 SER A N 9
ATOM 12845 C CA . SER A 1 2 ? 21.508 2.205 -5.773 1.00 0.00 2 SER A CA 9
ATOM 12846 C C . SER A 1 2 ? 20.729 2.093 -4.462 1.00 0.00 2 SER A C 9
ATOM 12847 O O . SER A 1 2 ? 20.653 1.016 -3.871 1.00 0.00 2 SER A O 9
ATOM 12855 N N . ASN A 1 3 ? 20.161 3.202 -4.002 1.00 0.00 3 ASN A N 9
ATOM 12856 C CA . ASN A 1 3 ? 19.294 3.185 -2.828 1.00 0.00 3 ASN A CA 9
ATOM 12857 C C . ASN A 1 3 ? 17.828 3.164 -3.254 1.00 0.00 3 ASN A C 9
ATOM 12858 O O . ASN A 1 3 ? 16.954 2.742 -2.499 1.00 0.00 3 ASN A O 9
ATOM 12869 N N . LEU A 1 4 ? 17.571 3.602 -4.481 1.00 0.00 4 LEU A N 9
ATOM 12870 C CA . LEU A 1 4 ? 16.216 3.627 -5.020 1.00 0.00 4 LEU A CA 9
ATOM 12871 C C . LEU A 1 4 ? 15.891 2.318 -5.740 1.00 0.00 4 LEU A C 9
ATOM 12872 O O . LEU A 1 4 ? 15.134 2.298 -6.713 1.00 0.00 4 LEU A O 9
ATOM 12888 N N . GLU A 1 5 ? 16.455 1.227 -5.241 1.00 0.00 5 GLU A N 9
ATOM 12889 C CA . GLU A 1 5 ? 16.194 -0.094 -5.797 1.00 0.00 5 GLU A CA 9
ATOM 12890 C C . GLU A 1 5 ? 14.755 -0.504 -5.509 1.00 0.00 5 GLU A C 9
ATOM 12891 O O . GLU A 1 5 ? 14.324 -0.495 -4.352 1.00 0.00 5 GLU A O 9
ATOM 12903 N N . ILE A 1 6 ? 14.017 -0.855 -6.555 1.00 0.00 6 ILE A N 9
ATOM 12904 C CA . ILE A 1 6 ? 12.648 -1.325 -6.400 1.00 0.00 6 ILE A CA 9
ATOM 12905 C C . ILE A 1 6 ? 12.644 -2.743 -5.836 1.00 0.00 6 ILE A C 9
ATOM 12906 O O . ILE A 1 6 ? 12.985 -3.700 -6.530 1.00 0.00 6 ILE A O 9
ATOM 12922 N N . LYS A 1 7 ? 12.286 -2.863 -4.570 1.00 0.00 7 LYS A N 9
ATOM 12923 C CA . LYS A 1 7 ? 12.257 -4.154 -3.906 1.00 0.00 7 LYS A CA 9
ATOM 12924 C C . LYS A 1 7 ? 10.825 -4.659 -3.809 1.00 0.00 7 LYS A C 9
ATOM 12925 O O . LYS A 1 7 ? 9.910 -3.891 -3.512 1.00 0.00 7 LYS A O 9
ATOM 12944 N N . GLN A 1 8 ? 10.632 -5.945 -4.066 1.00 0.00 8 GLN A N 9
ATOM 12945 C CA . GLN A 1 8 ? 9.307 -6.542 -3.985 1.00 0.00 8 GLN A CA 9
ATOM 12946 C C . GLN A 1 8 ? 9.129 -7.247 -2.645 1.00 0.00 8 GLN A C 9
ATOM 12947 O O . GLN A 1 8 ? 10.097 -7.733 -2.053 1.00 0.00 8 GLN A O 9
ATOM 12961 N N . GLY A 1 9 ? 7.897 -7.276 -2.160 1.00 0.00 9 GLY A N 9
ATOM 12962 C CA . GLY A 1 9 ? 7.612 -7.916 -0.894 1.00 0.00 9 GLY A CA 9
ATOM 12963 C C . GLY A 1 9 ? 6.196 -8.453 -0.836 1.00 0.00 9 GLY A C 9
ATOM 12964 O O . GLY A 1 9 ? 5.515 -8.529 -1.860 1.00 0.00 9 GLY A O 9
ATOM 12968 N N . GLU A 1 10 ? 5.750 -8.811 0.365 1.00 0.00 10 GLU A N 9
ATOM 12969 C CA . GLU A 1 10 ? 4.419 -9.380 0.565 1.00 0.00 10 GLU A CA 9
ATOM 12970 C C . GLU A 1 10 ? 3.341 -8.374 0.187 1.00 0.00 10 GLU A C 9
ATOM 12971 O O . GLU A 1 10 ? 3.076 -7.437 0.941 1.00 0.00 10 GLU A O 9
ATOM 12983 N N . ASN A 1 11 ? 2.762 -8.552 -1.002 1.00 0.00 11 ASN A N 9
ATOM 12984 C CA . ASN A 1 11 ? 1.647 -7.722 -1.469 1.00 0.00 11 ASN A CA 9
ATOM 12985 C C . ASN A 1 11 ? 2.046 -6.251 -1.559 1.00 0.00 11 ASN A C 9
ATOM 12986 O O . ASN A 1 11 ? 1.198 -5.361 -1.465 1.00 0.00 11 ASN A O 9
ATOM 12997 N N . LYS A 1 12 ? 3.330 -5.986 -1.768 1.00 0.00 12 LYS A N 9
ATOM 12998 C CA . LYS A 1 12 ? 3.811 -4.613 -1.780 1.00 0.00 12 LYS A CA 9
ATOM 12999 C C . LYS A 1 12 ? 5.113 -4.471 -2.554 1.00 0.00 12 LYS A C 9
ATOM 13000 O O . LYS A 1 12 ? 5.834 -5.445 -2.773 1.00 0.00 12 LYS A O 9
ATOM 13019 N N . PHE A 1 13 ? 5.393 -3.243 -2.960 1.00 0.00 13 PHE A N 9
ATOM 13020 C CA . PHE A 1 13 ? 6.671 -2.881 -3.552 1.00 0.00 13 PHE A CA 9
ATOM 13021 C C . PHE A 1 13 ? 7.229 -1.686 -2.793 1.00 0.00 13 PHE A C 9
ATOM 13022 O O . PHE A 1 13 ? 6.496 -0.738 -2.502 1.00 0.00 13 PHE A O 9
ATOM 13039 N N . TYR A 1 14 ? 8.504 -1.724 -2.449 1.00 0.00 14 TYR A N 9
ATOM 13040 C CA . TYR A 1 14 ? 9.087 -0.654 -1.656 1.00 0.00 14 TYR A CA 9
ATOM 13041 C C . TYR A 1 14 ? 10.458 -0.250 -2.177 1.00 0.00 14 TYR A C 9
ATOM 13042 O O . TYR A 1 14 ? 11.270 -1.090 -2.571 1.00 0.00 14 TYR A O 9
ATOM 13060 N N . ILE A 1 15 ? 10.691 1.052 -2.193 1.00 0.00 15 ILE A N 9
ATOM 13061 C CA . ILE A 1 15 ? 11.966 1.610 -2.598 1.00 0.00 15 ILE A CA 9
ATOM 13062 C C . ILE A 1 15 ? 12.670 2.215 -1.392 1.00 0.00 15 ILE A C 9
ATOM 13063 O O . ILE A 1 15 ? 12.119 3.076 -0.700 1.00 0.00 15 ILE A O 9
ATOM 13079 N N . GLY A 1 16 ? 13.873 1.744 -1.128 1.00 0.00 16 GLY A N 9
ATOM 13080 C CA . GLY A 1 16 ? 14.625 2.247 -0.006 1.00 0.00 16 GLY A CA 9
ATOM 13081 C C . GLY A 1 16 ? 15.913 1.490 0.200 1.00 0.00 16 GLY A C 9
ATOM 13082 O O . GLY A 1 16 ? 16.090 0.389 -0.337 1.00 0.00 16 GLY A O 9
ATOM 13086 N N . ASP A 1 17 ? 16.811 2.086 0.970 1.00 0.00 17 ASP A N 9
ATOM 13087 C CA . ASP A 1 17 ? 18.100 1.478 1.281 1.00 0.00 17 ASP A CA 9
ATOM 13088 C C . ASP A 1 17 ? 17.914 0.249 2.160 1.00 0.00 17 ASP A C 9
ATOM 13089 O O . ASP A 1 17 ? 18.526 -0.793 1.934 1.00 0.00 17 ASP A O 9
ATOM 13098 N N . ASP A 1 18 ? 17.040 0.374 3.143 1.00 0.00 18 ASP A N 9
ATOM 13099 C CA . ASP A 1 18 ? 16.755 -0.710 4.072 1.00 0.00 18 ASP A CA 9
ATOM 13100 C C . ASP A 1 18 ? 15.244 -0.852 4.218 1.00 0.00 18 ASP A C 9
ATOM 13101 O O . ASP A 1 18 ? 14.501 0.025 3.784 1.00 0.00 18 ASP A O 9
ATOM 13110 N N . GLU A 1 19 ? 14.785 -1.946 4.811 1.00 0.00 19 GLU A N 9
ATOM 13111 C CA . GLU A 1 19 ? 13.355 -2.162 4.986 1.00 0.00 19 GLU A CA 9
ATOM 13112 C C . GLU A 1 19 ? 12.813 -1.218 6.062 1.00 0.00 19 GLU A C 9
ATOM 13113 O O . GLU A 1 19 ? 11.628 -0.883 6.079 1.00 0.00 19 GLU A O 9
ATOM 13125 N N . ASN A 1 20 ? 13.699 -0.783 6.955 1.00 0.00 20 ASN A N 9
ATOM 13126 C CA . ASN A 1 20 ? 13.355 0.230 7.949 1.00 0.00 20 ASN A CA 9
ATOM 13127 C C . ASN A 1 20 ? 13.549 1.609 7.345 1.00 0.00 20 ASN A C 9
ATOM 13128 O O . ASN A 1 20 ? 12.840 2.559 7.673 1.00 0.00 20 ASN A O 9
ATOM 13139 N N . ASN A 1 21 ? 14.514 1.698 6.438 1.00 0.00 21 ASN A N 9
ATOM 13140 C CA . ASN A 1 21 ? 14.876 2.958 5.802 1.00 0.00 21 ASN A CA 9
ATOM 13141 C C . ASN A 1 21 ? 14.215 3.055 4.427 1.00 0.00 21 ASN A C 9
ATOM 13142 O O . ASN A 1 21 ? 14.836 3.436 3.432 1.00 0.00 21 ASN A O 9
ATOM 13153 N N . ALA A 1 22 ? 12.948 2.675 4.375 1.00 0.00 22 ALA A N 9
ATOM 13154 C CA . ALA A 1 22 ? 12.173 2.769 3.151 1.00 0.00 22 ALA A CA 9
ATOM 13155 C C . ALA A 1 22 ? 11.680 4.196 2.955 1.00 0.00 22 ALA A C 9
ATOM 13156 O O . ALA A 1 22 ? 10.952 4.732 3.793 1.00 0.00 22 ALA A O 9
ATOM 13163 N N . LEU A 1 23 ? 12.084 4.809 1.857 1.00 0.00 23 LEU A N 9
ATOM 13164 C CA . LEU A 1 23 ? 11.736 6.197 1.591 1.00 0.00 23 LEU A CA 9
ATOM 13165 C C . LEU A 1 23 ? 10.387 6.289 0.891 1.00 0.00 23 LEU A C 9
ATOM 13166 O O . LEU A 1 23 ? 9.752 7.344 0.882 1.00 0.00 23 LEU A O 9
ATOM 13182 N N . ALA A 1 24 ? 9.959 5.180 0.304 1.00 0.00 24 ALA A N 9
ATOM 13183 C CA . ALA A 1 24 ? 8.682 5.126 -0.387 1.00 0.00 24 ALA A CA 9
ATOM 13184 C C . ALA A 1 24 ? 8.228 3.687 -0.566 1.00 0.00 24 ALA A C 9
ATOM 13185 O O . ALA A 1 24 ? 8.854 2.921 -1.298 1.00 0.00 24 ALA A O 9
ATOM 13192 N N . GLU A 1 25 ? 7.154 3.310 0.112 1.00 0.00 25 GLU A N 9
ATOM 13193 C CA . GLU A 1 25 ? 6.610 1.970 -0.045 1.00 0.00 25 GLU A CA 9
ATOM 13194 C C . GLU A 1 25 ? 5.126 2.030 -0.389 1.00 0.00 25 GLU A C 9
ATOM 13195 O O . GLU A 1 25 ? 4.382 2.868 0.130 1.00 0.00 25 GLU A O 9
ATOM 13207 N N . ILE A 1 26 ? 4.711 1.150 -1.286 1.00 0.00 26 ILE A N 9
ATOM 13208 C CA . ILE A 1 26 ? 3.322 1.080 -1.711 1.00 0.00 26 ILE A CA 9
ATOM 13209 C C . ILE A 1 26 ? 2.788 -0.342 -1.549 1.00 0.00 26 ILE A C 9
ATOM 13210 O O . ILE A 1 26 ? 3.423 -1.311 -1.973 1.00 0.00 26 ILE A O 9
ATOM 13226 N N . THR A 1 27 ? 1.638 -0.464 -0.911 1.00 0.00 27 THR A N 9
ATOM 13227 C CA . THR A 1 27 ? 1.025 -1.760 -0.696 1.00 0.00 27 THR A CA 9
ATOM 13228 C C . THR A 1 27 ? -0.246 -1.896 -1.526 1.00 0.00 27 THR A C 9
ATOM 13229 O O . THR A 1 27 ? -1.039 -0.956 -1.626 1.00 0.00 27 THR A O 9
ATOM 13240 N N . TYR A 1 28 ? -0.438 -3.063 -2.121 1.00 0.00 28 TYR A N 9
ATOM 13241 C CA . TYR A 1 28 ? -1.653 -3.342 -2.867 1.00 0.00 28 TYR A CA 9
ATOM 13242 C C . TYR A 1 28 ? -2.378 -4.518 -2.227 1.00 0.00 28 TYR A C 9
ATOM 13243 O O . TYR A 1 28 ? -1.833 -5.614 -2.105 1.00 0.00 28 TYR A O 9
ATOM 13261 N N . ARG A 1 29 ? -3.596 -4.275 -1.784 1.00 0.00 29 ARG A N 9
ATOM 13262 C CA . ARG A 1 29 ? -4.353 -5.284 -1.069 1.00 0.00 29 ARG A CA 9
ATOM 13263 C C . ARG A 1 29 ? -5.395 -5.902 -1.985 1.00 0.00 29 ARG A C 9
ATOM 13264 O O . ARG A 1 29 ? -5.931 -5.239 -2.876 1.00 0.00 29 ARG A O 9
ATOM 13285 N N . PHE A 1 30 ? -5.684 -7.163 -1.747 1.00 0.00 30 PHE A N 9
ATOM 13286 C CA . PHE A 1 30 ? -6.590 -7.921 -2.601 1.00 0.00 30 PHE A CA 9
ATOM 13287 C C . PHE A 1 30 ? -7.990 -7.955 -2.005 1.00 0.00 30 PHE A C 9
ATOM 13288 O O . PHE A 1 30 ? -8.235 -8.648 -1.018 1.00 0.00 30 PHE A O 9
ATOM 13305 N N . VAL A 1 31 ? -8.907 -7.207 -2.601 1.00 0.00 31 VAL A N 9
ATOM 13306 C CA . VAL A 1 31 ? -10.279 -7.187 -2.119 1.00 0.00 31 VAL A CA 9
ATOM 13307 C C . VAL A 1 31 ? -11.087 -8.321 -2.740 1.00 0.00 31 VAL A C 9
ATOM 13308 O O . VAL A 1 31 ? -11.837 -9.007 -2.043 1.00 0.00 31 VAL A O 9
ATOM 13321 N N . ASP A 1 32 ? -10.908 -8.551 -4.038 1.00 0.00 32 ASP A N 9
ATOM 13322 C CA . ASP A 1 32 ? -11.631 -9.617 -4.721 1.00 0.00 32 ASP A CA 9
ATOM 13323 C C . ASP A 1 32 ? -10.859 -10.136 -5.926 1.00 0.00 32 ASP A C 9
ATOM 13324 O O . ASP A 1 32 ? -10.844 -9.506 -6.983 1.00 0.00 32 ASP A O 9
ATOM 13333 N N . ASN A 1 33 ? -10.189 -11.268 -5.726 1.00 0.00 33 ASN A N 9
ATOM 13334 C CA . ASN A 1 33 ? -9.518 -12.019 -6.791 1.00 0.00 33 ASN A CA 9
ATOM 13335 C C . ASN A 1 33 ? -8.425 -11.206 -7.489 1.00 0.00 33 ASN A C 9
ATOM 13336 O O . ASN A 1 33 ? -7.251 -11.322 -7.152 1.00 0.00 33 ASN A O 9
ATOM 13347 N N . ASN A 1 34 ? -8.819 -10.379 -8.447 1.00 0.00 34 ASN A N 9
ATOM 13348 C CA . ASN A 1 34 ? -7.860 -9.646 -9.267 1.00 0.00 34 ASN A CA 9
ATOM 13349 C C . ASN A 1 34 ? -8.019 -8.143 -9.091 1.00 0.00 34 ASN A C 9
ATOM 13350 O O . ASN A 1 34 ? -7.317 -7.353 -9.727 1.00 0.00 34 ASN A O 9
ATOM 13361 N N . GLU A 1 35 ? -8.944 -7.746 -8.234 1.00 0.00 35 GLU A N 9
ATOM 13362 C CA . GLU A 1 35 ? -9.140 -6.342 -7.936 1.00 0.00 35 GLU A CA 9
ATOM 13363 C C . GLU A 1 35 ? -8.274 -5.953 -6.745 1.00 0.00 35 GLU A C 9
ATOM 13364 O O . GLU A 1 35 ? -8.499 -6.415 -5.622 1.00 0.00 35 GLU A O 9
ATOM 13376 N N . ILE A 1 36 ? -7.268 -5.136 -7.002 1.00 0.00 36 ILE A N 9
ATOM 13377 C CA . ILE A 1 36 ? -6.343 -4.716 -5.964 1.00 0.00 36 ILE A CA 9
ATOM 13378 C C . ILE A 1 36 ? -6.518 -3.237 -5.661 1.00 0.00 36 ILE A C 9
ATOM 13379 O O . ILE A 1 36 ? -6.827 -2.441 -6.552 1.00 0.00 36 ILE A O 9
ATOM 13395 N N . ASN A 1 37 ? -6.337 -2.873 -4.405 1.00 0.00 37 ASN A N 9
ATOM 13396 C CA . ASN A 1 37 ? -6.445 -1.483 -4.004 1.00 0.00 37 ASN A CA 9
ATOM 13397 C C . ASN A 1 37 ? -5.163 -1.038 -3.326 1.00 0.00 37 ASN A C 9
ATOM 13398 O O . ASN A 1 37 ? -4.540 -1.810 -2.597 1.00 0.00 37 ASN A O 9
ATOM 13409 N N . ILE A 1 38 ? -4.748 0.188 -3.596 1.00 0.00 38 ILE A N 9
ATOM 13410 C CA . ILE A 1 38 ? -3.621 0.767 -2.889 1.00 0.00 38 ILE A CA 9
ATOM 13411 C C . ILE A 1 38 ? -4.022 1.062 -1.450 1.00 0.00 38 ILE A C 9
ATOM 13412 O O . ILE A 1 38 ? -4.845 1.943 -1.187 1.00 0.00 38 ILE A O 9
ATOM 13428 N N . ASP A 1 39 ? -3.448 0.303 -0.535 1.00 0.00 39 ASP A N 9
ATOM 13429 C CA . ASP A 1 39 ? -3.740 0.442 0.883 1.00 0.00 39 ASP A CA 9
ATOM 13430 C C . ASP A 1 39 ? -2.851 1.505 1.515 1.00 0.00 39 ASP A C 9
ATOM 13431 O O . ASP A 1 39 ? -3.313 2.338 2.296 1.00 0.00 39 ASP A O 9
ATOM 13440 N N . HIS A 1 40 ? -1.582 1.490 1.154 1.00 0.00 40 HIS A N 9
ATOM 13441 C CA . HIS A 1 40 ? -0.620 2.428 1.708 1.00 0.00 40 HIS A CA 9
ATOM 13442 C C . HIS A 1 40 ? 0.348 2.910 0.633 1.00 0.00 40 HIS A C 9
ATOM 13443 O O . HIS A 1 40 ? 0.759 2.143 -0.236 1.00 0.00 40 HIS A O 9
ATOM 13458 N N . THR A 1 41 ? 0.689 4.184 0.698 1.00 0.00 41 THR A N 9
ATOM 13459 C CA . THR A 1 41 ? 1.718 4.757 -0.150 1.00 0.00 41 THR A CA 9
ATOM 13460 C C . THR A 1 41 ? 2.440 5.858 0.617 1.00 0.00 41 THR A C 9
ATOM 13461 O O . THR A 1 41 ? 1.950 6.982 0.725 1.00 0.00 41 THR A O 9
ATOM 13472 N N . GLY A 1 42 ? 3.580 5.514 1.189 1.00 0.00 42 GLY A N 9
ATOM 13473 C CA . GLY A 1 42 ? 4.327 6.465 1.979 1.00 0.00 42 GLY A CA 9
ATOM 13474 C C . GLY A 1 42 ? 5.570 6.920 1.262 1.00 0.00 42 GLY A C 9
ATOM 13475 O O . GLY A 1 42 ? 6.618 6.287 1.364 1.00 0.00 42 GLY A O 9
ATOM 13479 N N . VAL A 1 43 ? 5.449 7.998 0.509 1.00 0.00 43 VAL A N 9
ATOM 13480 C CA . VAL A 1 43 ? 6.568 8.522 -0.248 1.00 0.00 43 VAL A CA 9
ATOM 13481 C C . VAL A 1 43 ? 7.109 9.791 0.399 1.00 0.00 43 VAL A C 9
ATOM 13482 O O . VAL A 1 43 ? 6.473 10.845 0.350 1.00 0.00 43 VAL A O 9
ATOM 13495 N N . SER A 1 44 ? 8.263 9.678 1.029 1.00 0.00 44 SER A N 9
ATOM 13496 C CA . SER A 1 44 ? 8.939 10.843 1.563 1.00 0.00 44 SER A CA 9
ATOM 13497 C C . SER A 1 44 ? 9.889 11.403 0.523 1.00 0.00 44 SER A C 9
ATOM 13498 O O . SER A 1 44 ? 10.759 10.695 0.013 1.00 0.00 44 SER A O 9
ATOM 13506 N N . ASP A 1 45 ? 9.704 12.667 0.202 1.00 0.00 45 ASP A N 9
ATOM 13507 C CA . ASP A 1 45 ? 10.491 13.313 -0.833 1.00 0.00 45 ASP A CA 9
ATOM 13508 C C . ASP A 1 45 ? 11.777 13.889 -0.248 1.00 0.00 45 ASP A C 9
ATOM 13509 O O . ASP A 1 45 ? 12.861 13.626 -0.769 1.00 0.00 45 ASP A O 9
ATOM 13518 N N . GLU A 1 46 ? 11.636 14.661 0.834 1.00 0.00 46 GLU A N 9
ATOM 13519 C CA . GLU A 1 46 ? 12.762 15.233 1.581 1.00 0.00 46 GLU A CA 9
ATOM 13520 C C . GLU A 1 46 ? 13.673 16.076 0.689 1.00 0.00 46 GLU A C 9
ATOM 13521 O O . GLU A 1 46 ? 13.546 17.297 0.635 1.00 0.00 46 GLU A O 9
ATOM 13533 N N . LEU A 1 47 ? 14.570 15.416 -0.020 1.00 0.00 47 LEU A N 9
ATOM 13534 C CA . LEU A 1 47 ? 15.512 16.089 -0.894 1.00 0.00 47 LEU A CA 9
ATOM 13535 C C . LEU A 1 47 ? 14.789 16.605 -2.132 1.00 0.00 47 LEU A C 9
ATOM 13536 O O . LEU A 1 47 ? 15.124 17.660 -2.672 1.00 0.00 47 LEU A O 9
ATOM 13552 N N . GLY A 1 48 ? 13.776 15.864 -2.556 1.00 0.00 48 GLY A N 9
ATOM 13553 C CA . GLY A 1 48 ? 13.017 16.247 -3.727 1.00 0.00 48 GLY A CA 9
ATOM 13554 C C . GLY A 1 48 ? 11.980 15.210 -4.094 1.00 0.00 48 GLY A C 9
ATOM 13555 O O . GLY A 1 48 ? 10.839 15.545 -4.408 1.00 0.00 48 GLY A O 9
ATOM 13559 N N . GLY A 1 49 ? 12.377 13.944 -4.060 1.00 0.00 49 GLY A N 9
ATOM 13560 C CA . GLY A 1 49 ? 11.457 12.866 -4.369 1.00 0.00 49 GLY A CA 9
ATOM 13561 C C . GLY A 1 49 ? 11.383 12.568 -5.854 1.00 0.00 49 GLY A C 9
ATOM 13562 O O . GLY A 1 49 ? 11.410 11.406 -6.255 1.00 0.00 49 GLY A O 9
ATOM 13566 N N . GLN A 1 50 ? 11.295 13.626 -6.661 1.00 0.00 50 GLN A N 9
ATOM 13567 C CA . GLN A 1 50 ? 11.214 13.515 -8.120 1.00 0.00 50 GLN A CA 9
ATOM 13568 C C . GLN A 1 50 ? 9.953 12.766 -8.544 1.00 0.00 50 GLN A C 9
ATOM 13569 O O . GLN A 1 50 ? 8.910 13.373 -8.769 1.00 0.00 50 GLN A O 9
ATOM 13583 N N . GLY A 1 51 ? 10.050 11.447 -8.632 1.00 0.00 51 GLY A N 9
ATOM 13584 C CA . GLY A 1 51 ? 8.915 10.650 -9.039 1.00 0.00 51 GLY A CA 9
ATOM 13585 C C . GLY A 1 51 ? 9.010 9.216 -8.560 1.00 0.00 51 GLY A C 9
ATOM 13586 O O . GLY A 1 51 ? 8.582 8.300 -9.259 1.00 0.00 51 GLY A O 9
ATOM 13590 N N . VAL A 1 52 ? 9.571 9.022 -7.365 1.00 0.00 52 VAL A N 9
ATOM 13591 C CA . VAL A 1 52 ? 9.699 7.685 -6.783 1.00 0.00 52 VAL A CA 9
ATOM 13592 C C . VAL A 1 52 ? 8.332 7.008 -6.689 1.00 0.00 52 VAL A C 9
ATOM 13593 O O . VAL A 1 52 ? 8.178 5.843 -7.055 1.00 0.00 52 VAL A O 9
ATOM 13606 N N . GLY A 1 53 ? 7.342 7.760 -6.218 1.00 0.00 53 GLY A N 9
ATOM 13607 C CA . GLY A 1 53 ? 5.994 7.236 -6.107 1.00 0.00 53 GLY A CA 9
ATOM 13608 C C . GLY A 1 53 ? 5.422 6.830 -7.451 1.00 0.00 53 GLY A C 9
ATOM 13609 O O . GLY A 1 53 ? 4.756 5.804 -7.564 1.00 0.00 53 GLY A O 9
ATOM 13613 N N . LYS A 1 54 ? 5.702 7.624 -8.478 1.00 0.00 54 LYS A N 9
ATOM 13614 C CA . LYS A 1 54 ? 5.200 7.344 -9.818 1.00 0.00 54 LYS A CA 9
ATOM 13615 C C . LYS A 1 54 ? 5.863 6.093 -10.388 1.00 0.00 54 LYS A C 9
ATOM 13616 O O . LYS A 1 54 ? 5.233 5.317 -11.104 1.00 0.00 54 LYS A O 9
ATOM 13635 N N . LYS A 1 55 ? 7.134 5.897 -10.057 1.00 0.00 55 LYS A N 9
ATOM 13636 C CA . LYS A 1 55 ? 7.863 4.717 -10.508 1.00 0.00 55 LYS A CA 9
ATOM 13637 C C . LYS A 1 55 ? 7.308 3.466 -9.841 1.00 0.00 55 LYS A C 9
ATOM 13638 O O . LYS A 1 55 ? 7.189 2.416 -10.479 1.00 0.00 55 LYS A O 9
ATOM 13657 N N . LEU A 1 56 ? 6.958 3.584 -8.564 1.00 0.00 56 LEU A N 9
ATOM 13658 C CA . LEU A 1 56 ? 6.290 2.499 -7.856 1.00 0.00 56 LEU A CA 9
ATOM 13659 C C . LEU A 1 56 ? 4.960 2.184 -8.524 1.00 0.00 56 LEU A C 9
ATOM 13660 O O . LEU A 1 56 ? 4.661 1.027 -8.811 1.00 0.00 56 LEU A O 9
ATOM 13676 N N . LEU A 1 57 ? 4.181 3.229 -8.787 1.00 0.00 57 LEU A N 9
ATOM 13677 C CA . LEU A 1 57 ? 2.911 3.092 -9.490 1.00 0.00 57 LEU A CA 9
ATOM 13678 C C . LEU A 1 57 ? 3.107 2.386 -10.826 1.00 0.00 57 LEU A C 9
ATOM 13679 O O . LEU A 1 57 ? 2.379 1.452 -11.152 1.00 0.00 57 LEU A O 9
ATOM 13695 N N . LYS A 1 58 ? 4.105 2.832 -11.582 1.00 0.00 58 LYS A N 9
ATOM 13696 C CA . LYS A 1 58 ? 4.410 2.248 -12.881 1.00 0.00 58 LYS A CA 9
ATOM 13697 C C . LYS A 1 58 ? 4.702 0.757 -12.749 1.00 0.00 58 LYS A C 9
ATOM 13698 O O . LYS A 1 58 ? 4.175 -0.049 -13.506 1.00 0.00 58 LYS A O 9
ATOM 13717 N N . ALA A 1 59 ? 5.529 0.400 -11.776 1.00 0.00 59 ALA A N 9
ATOM 13718 C CA . ALA A 1 59 ? 5.878 -0.998 -11.539 1.00 0.00 59 ALA A CA 9
ATOM 13719 C C . ALA A 1 59 ? 4.644 -1.815 -11.169 1.00 0.00 59 ALA A C 9
ATOM 13720 O O . ALA A 1 59 ? 4.489 -2.957 -11.611 1.00 0.00 59 ALA A O 9
ATOM 13727 N N . VAL A 1 60 ? 3.767 -1.226 -10.361 1.00 0.00 60 VAL A N 9
ATOM 13728 C CA . VAL A 1 60 ? 2.506 -1.867 -10.011 1.00 0.00 60 VAL A CA 9
ATOM 13729 C C . VAL A 1 60 ? 1.656 -2.065 -11.260 1.00 0.00 60 VAL A C 9
ATOM 13730 O O . VAL A 1 60 ? 1.117 -3.147 -11.482 1.00 0.00 60 VAL A O 9
ATOM 13743 N N . VAL A 1 61 ? 1.564 -1.021 -12.083 1.00 0.00 61 VAL A N 9
ATOM 13744 C CA . VAL A 1 61 ? 0.832 -1.089 -13.346 1.00 0.00 61 VAL A CA 9
ATOM 13745 C C . VAL A 1 61 ? 1.404 -2.180 -14.247 1.00 0.00 61 VAL A C 9
ATOM 13746 O O . VAL A 1 61 ? 0.659 -2.962 -14.832 1.00 0.00 61 VAL A O 9
ATOM 13759 N N . GLU A 1 62 ? 2.729 -2.232 -14.336 1.00 0.00 62 GLU A N 9
ATOM 13760 C CA . GLU A 1 62 ? 3.416 -3.253 -15.121 1.00 0.00 62 GLU A CA 9
ATOM 13761 C C . GLU A 1 62 ? 3.005 -4.653 -14.676 1.00 0.00 62 GLU A C 9
ATOM 13762 O O . GLU A 1 62 ? 2.512 -5.449 -15.474 1.00 0.00 62 GLU A O 9
ATOM 13774 N N . HIS A 1 63 ? 3.198 -4.935 -13.392 1.00 0.00 63 HIS A N 9
ATOM 13775 C CA . HIS A 1 63 ? 2.875 -6.243 -12.831 1.00 0.00 63 HIS A CA 9
ATOM 13776 C C . HIS A 1 63 ? 1.380 -6.526 -12.945 1.00 0.00 63 HIS A C 9
ATOM 13777 O O . HIS A 1 63 ? 0.971 -7.649 -13.239 1.00 0.00 63 HIS A O 9
ATOM 13792 N N . ALA A 1 64 ? 0.567 -5.499 -12.716 1.00 0.00 64 ALA A N 9
ATOM 13793 C CA . ALA A 1 64 ? -0.878 -5.634 -12.811 1.00 0.00 64 ALA A CA 9
ATOM 13794 C C . ALA A 1 64 ? -1.297 -5.981 -14.232 1.00 0.00 64 ALA A C 9
ATOM 13795 O O . ALA A 1 64 ? -2.132 -6.848 -14.437 1.00 0.00 64 ALA A O 9
ATOM 13802 N N . ARG A 1 65 ? -0.694 -5.315 -15.208 1.00 0.00 65 ARG A N 9
ATOM 13803 C CA . ARG A 1 65 ? -1.038 -5.530 -16.608 1.00 0.00 65 ARG A CA 9
ATOM 13804 C C . ARG A 1 65 ? -0.681 -6.946 -17.054 1.00 0.00 65 ARG A C 9
ATOM 13805 O O . ARG A 1 65 ? -1.372 -7.534 -17.886 1.00 0.00 65 ARG A O 9
ATOM 13826 N N . GLU A 1 66 ? 0.388 -7.492 -16.490 1.00 0.00 66 GLU A N 9
ATOM 13827 C CA . GLU A 1 66 ? 0.808 -8.852 -16.802 1.00 0.00 66 GLU A CA 9
ATOM 13828 C C . GLU A 1 66 ? -0.182 -9.869 -16.236 1.00 0.00 66 GLU A C 9
ATOM 13829 O O . GLU A 1 66 ? -0.447 -10.899 -16.853 1.00 0.00 66 GLU A O 9
ATOM 13841 N N . ASN A 1 67 ? -0.737 -9.569 -15.071 1.00 0.00 67 ASN A N 9
ATOM 13842 C CA . ASN A 1 67 ? -1.657 -10.490 -14.406 1.00 0.00 67 ASN A CA 9
ATOM 13843 C C . ASN A 1 67 ? -3.114 -10.127 -14.697 1.00 0.00 67 ASN A C 9
ATOM 13844 O O . ASN A 1 67 ? -4.032 -10.803 -14.233 1.00 0.00 67 ASN A O 9
ATOM 13855 N N . ASN A 1 68 ? -3.303 -9.062 -15.474 1.00 0.00 68 ASN A N 9
ATOM 13856 C CA . ASN A 1 68 ? -4.632 -8.521 -15.781 1.00 0.00 68 ASN A CA 9
ATOM 13857 C C . ASN A 1 68 ? -5.376 -8.150 -14.492 1.00 0.00 68 ASN A C 9
ATOM 13858 O O . ASN A 1 68 ? -6.550 -8.476 -14.302 1.00 0.00 68 ASN A O 9
ATOM 13869 N N . LEU A 1 69 ? -4.679 -7.452 -13.611 1.00 0.00 69 LEU A N 9
ATOM 13870 C CA . LEU A 1 69 ? -5.265 -6.979 -12.371 1.00 0.00 69 LEU A CA 9
ATOM 13871 C C . LEU A 1 69 ? -5.860 -5.594 -12.577 1.00 0.00 69 LEU A C 9
ATOM 13872 O O . LEU A 1 69 ? -5.353 -4.802 -13.377 1.00 0.00 69 LEU A O 9
ATOM 13888 N N . LYS A 1 70 ? -6.932 -5.303 -11.863 1.00 0.00 70 LYS A N 9
ATOM 13889 C CA . LYS A 1 70 ? -7.550 -3.992 -11.926 1.00 0.00 70 LYS A CA 9
ATOM 13890 C C . LYS A 1 70 ? -7.235 -3.223 -10.654 1.00 0.00 70 LYS A C 9
ATOM 13891 O O . LYS A 1 70 ? -7.289 -3.775 -9.554 1.00 0.00 70 LYS A O 9
ATOM 13910 N N . ILE A 1 71 ? -6.903 -1.954 -10.815 1.00 0.00 71 ILE A N 9
ATOM 13911 C CA . ILE A 1 71 ? -6.357 -1.159 -9.729 1.00 0.00 71 ILE A CA 9
ATOM 13912 C C . ILE A 1 71 ? -7.325 -0.082 -9.243 1.00 0.00 71 ILE A C 9
ATOM 13913 O O . ILE A 1 71 ? -7.842 0.720 -10.027 1.00 0.00 71 ILE A O 9
ATOM 13929 N N . ILE A 1 72 ? -7.575 -0.097 -7.943 1.00 0.00 72 ILE A N 9
ATOM 13930 C CA . ILE A 1 72 ? -8.247 0.994 -7.257 1.00 0.00 72 ILE A CA 9
ATOM 13931 C C . ILE A 1 72 ? -7.367 1.452 -6.097 1.00 0.00 72 ILE A C 9
ATOM 13932 O O . ILE A 1 72 ? -6.314 0.865 -5.855 1.00 0.00 72 ILE A O 9
ATOM 13948 N N . ALA A 1 73 ? -7.771 2.487 -5.379 1.00 0.00 73 ALA A N 9
ATOM 13949 C CA . ALA A 1 73 ? -6.929 3.016 -4.316 1.00 0.00 73 ALA A CA 9
ATOM 13950 C C . ALA A 1 73 ? -7.744 3.468 -3.114 1.00 0.00 73 ALA A C 9
ATOM 13951 O O . ALA A 1 73 ? -8.716 4.209 -3.254 1.00 0.00 73 ALA A O 9
ATOM 13958 N N . SER A 1 74 ? -7.346 3.005 -1.938 1.00 0.00 74 SER A N 9
ATOM 13959 C CA . SER A 1 74 ? -7.934 3.469 -0.692 1.00 0.00 74 SER A CA 9
ATOM 13960 C C . SER A 1 74 ? -7.139 4.664 -0.177 1.00 0.00 74 SER A C 9
ATOM 13961 O O . SER A 1 74 ? -7.689 5.580 0.443 1.00 0.00 74 SER A O 9
ATOM 13969 N N . CYS A 1 75 ? -5.839 4.645 -0.451 1.00 0.00 75 CYS A N 9
ATOM 13970 C CA . CYS A 1 75 ? -4.951 5.734 -0.081 1.00 0.00 75 CYS A CA 9
ATOM 13971 C C . CYS A 1 75 ? -5.161 6.922 -1.014 1.00 0.00 75 CYS A C 9
ATOM 13972 O O . CYS A 1 75 ? -4.975 6.807 -2.228 1.00 0.00 75 CYS A O 9
ATOM 13980 N N . SER A 1 76 ? -5.548 8.057 -0.441 1.00 0.00 76 SER A N 9
ATOM 13981 C CA . SER A 1 76 ? -5.841 9.256 -1.218 1.00 0.00 76 SER A CA 9
ATOM 13982 C C . SER A 1 76 ? -4.597 9.761 -1.945 1.00 0.00 76 SER A C 9
ATOM 13983 O O . SER A 1 76 ? -4.683 10.254 -3.071 1.00 0.00 76 SER A O 9
ATOM 13991 N N . PHE A 1 77 ? -3.444 9.630 -1.296 1.00 0.00 77 PHE A N 9
ATOM 13992 C CA . PHE A 1 77 ? -2.175 10.070 -1.871 1.00 0.00 77 PHE A CA 9
ATOM 13993 C C . PHE A 1 77 ? -1.924 9.392 -3.214 1.00 0.00 77 PHE A C 9
ATOM 13994 O O . PHE A 1 77 ? -1.569 10.043 -4.198 1.00 0.00 77 PHE A O 9
ATOM 14011 N N . ALA A 1 78 ? -2.127 8.082 -3.254 1.00 0.00 78 ALA A N 9
ATOM 14012 C CA . ALA A 1 78 ? -1.928 7.321 -4.476 1.00 0.00 78 ALA A CA 9
ATOM 14013 C C . ALA A 1 78 ? -3.064 7.565 -5.460 1.00 0.00 78 ALA A C 9
ATOM 14014 O O . ALA A 1 78 ? -2.839 7.669 -6.666 1.00 0.00 78 ALA A O 9
ATOM 14021 N N . LYS A 1 79 ? -4.283 7.664 -4.934 1.00 0.00 79 LYS A N 9
ATOM 14022 C CA . LYS A 1 79 ? -5.465 7.918 -5.752 1.00 0.00 79 LYS A CA 9
ATOM 14023 C C . LYS A 1 79 ? -5.297 9.221 -6.529 1.00 0.00 79 LYS A C 9
ATOM 14024 O O . LYS A 1 79 ? -5.641 9.304 -7.707 1.00 0.00 79 LYS A O 9
ATOM 14043 N N . HIS A 1 80 ? -4.736 10.227 -5.869 1.00 0.00 80 HIS A N 9
ATOM 14044 C CA . HIS A 1 80 ? -4.517 11.524 -6.493 1.00 0.00 80 HIS A CA 9
ATOM 14045 C C . HIS A 1 80 ? -3.477 11.429 -7.609 1.00 0.00 80 HIS A C 9
ATOM 14046 O O . HIS A 1 80 ? -3.570 12.134 -8.610 1.00 0.00 80 HIS A O 9
ATOM 14061 N N . MET A 1 81 ? -2.497 10.553 -7.438 1.00 0.00 81 MET A N 9
ATOM 14062 C CA . MET A 1 81 ? -1.462 10.378 -8.450 1.00 0.00 81 MET A CA 9
ATOM 14063 C C . MET A 1 81 ? -2.011 9.631 -9.663 1.00 0.00 81 MET A C 9
ATOM 14064 O O . MET A 1 81 ? -1.749 10.009 -10.805 1.00 0.00 81 MET A O 9
ATOM 14078 N N . LEU A 1 82 ? -2.789 8.583 -9.407 1.00 0.00 82 LEU A N 9
ATOM 14079 C CA . LEU A 1 82 ? -3.408 7.800 -10.474 1.00 0.00 82 LEU A CA 9
ATOM 14080 C C . LEU A 1 82 ? -4.427 8.638 -11.246 1.00 0.00 82 LEU A C 9
ATOM 14081 O O . LEU A 1 82 ? -4.644 8.432 -12.439 1.00 0.00 82 LEU A O 9
ATOM 14097 N N . GLU A 1 83 ? -5.044 9.582 -10.552 1.00 0.00 83 GLU A N 9
ATOM 14098 C CA . GLU A 1 83 ? -6.052 10.445 -11.148 1.00 0.00 83 GLU A CA 9
ATOM 14099 C C . GLU A 1 83 ? -5.404 11.578 -11.944 1.00 0.00 83 GLU A C 9
ATOM 14100 O O . GLU A 1 83 ? -6.004 12.121 -12.874 1.00 0.00 83 GLU A O 9
ATOM 14112 N N . LYS A 1 84 ? -4.176 11.930 -11.574 1.00 0.00 84 LYS A N 9
ATOM 14113 C CA . LYS A 1 84 ? -3.485 13.067 -12.176 1.00 0.00 84 LYS A CA 9
ATOM 14114 C C . LYS A 1 84 ? -3.138 12.791 -13.637 1.00 0.00 84 LYS A C 9
ATOM 14115 O O . LYS A 1 84 ? -3.135 13.702 -14.468 1.00 0.00 84 LYS A O 9
ATOM 14134 N N . GLU A 1 85 ? -2.858 11.537 -13.951 1.00 0.00 85 GLU A N 9
ATOM 14135 C CA . GLU A 1 85 ? -2.495 11.160 -15.306 1.00 0.00 85 GLU A CA 9
ATOM 14136 C C . GLU A 1 85 ? -3.480 10.127 -15.843 1.00 0.00 85 GLU A C 9
ATOM 14137 O O . GLU A 1 85 ? -3.584 9.015 -15.322 1.00 0.00 85 GLU A O 9
ATOM 14149 N N . ASP A 1 86 ? -4.192 10.500 -16.901 1.00 0.00 86 ASP A N 9
ATOM 14150 C CA . ASP A 1 86 ? -5.270 9.672 -17.440 1.00 0.00 86 ASP A CA 9
ATOM 14151 C C . ASP A 1 86 ? -4.724 8.504 -18.252 1.00 0.00 86 ASP A C 9
ATOM 14152 O O . ASP A 1 86 ? -5.483 7.734 -18.838 1.00 0.00 86 ASP A O 9
ATOM 14161 N N . SER A 1 87 ? -3.410 8.367 -18.280 1.00 0.00 87 SER A N 9
ATOM 14162 C CA . SER A 1 87 ? -2.774 7.252 -18.962 1.00 0.00 87 SER A CA 9
ATOM 14163 C C . SER A 1 87 ? -2.936 5.965 -18.151 1.00 0.00 87 SER A C 9
ATOM 14164 O O . SER A 1 87 ? -2.760 4.864 -18.670 1.00 0.00 87 SER A O 9
ATOM 14172 N N . TYR A 1 88 ? -3.296 6.112 -16.879 1.00 0.00 88 TYR A N 9
ATOM 14173 C CA . TYR A 1 88 ? -3.415 4.967 -15.979 1.00 0.00 88 TYR A CA 9
ATOM 14174 C C . TYR A 1 88 ? -4.807 4.344 -16.034 1.00 0.00 88 TYR A C 9
ATOM 14175 O O . TYR A 1 88 ? -5.071 3.364 -15.339 1.00 0.00 88 TYR A O 9
ATOM 14193 N N . GLN A 1 89 ? -5.685 4.888 -16.877 1.00 0.00 89 GLN A N 9
ATOM 14194 C CA . GLN A 1 89 ? -7.081 4.431 -16.944 1.00 0.00 89 GLN A CA 9
ATOM 14195 C C . GLN A 1 89 ? -7.197 2.971 -17.384 1.00 0.00 89 GLN A C 9
ATOM 14196 O O . GLN A 1 89 ? -8.257 2.360 -17.246 1.00 0.00 89 GLN A O 9
ATOM 14210 N N . ASP A 1 90 ? -6.118 2.422 -17.925 1.00 0.00 90 ASP A N 9
ATOM 14211 C CA . ASP A 1 90 ? -6.108 1.029 -18.361 1.00 0.00 90 ASP A CA 9
ATOM 14212 C C . ASP A 1 90 ? -6.199 0.082 -17.168 1.00 0.00 90 ASP A C 9
ATOM 14213 O O . ASP A 1 90 ? -6.852 -0.963 -17.230 1.00 0.00 90 ASP A O 9
ATOM 14222 N N . VAL A 1 91 ? -5.556 0.461 -16.076 1.00 0.00 91 VAL A N 9
ATOM 14223 C CA . VAL A 1 91 ? -5.564 -0.351 -14.871 1.00 0.00 91 VAL A CA 9
ATOM 14224 C C . VAL A 1 91 ? -6.384 0.313 -13.770 1.00 0.00 91 VAL A C 9
ATOM 14225 O O . VAL A 1 91 ? -7.116 -0.355 -13.042 1.00 0.00 91 VAL A O 9
ATOM 14238 N N . TYR A 1 92 ? -6.270 1.630 -13.666 1.00 0.00 92 TYR A N 9
ATOM 14239 C CA . TYR A 1 92 ? -7.009 2.393 -12.673 1.00 0.00 92 TYR A CA 9
ATOM 14240 C C . TYR A 1 92 ? -8.402 2.710 -13.196 1.00 0.00 92 TYR A C 9
ATOM 14241 O O . TYR A 1 92 ? -8.561 3.456 -14.166 1.00 0.00 92 TYR A O 9
ATOM 14259 N N . LEU A 1 93 ? -9.403 2.122 -12.563 1.00 0.00 93 LEU A N 9
ATOM 14260 C CA . LEU A 1 93 ? -10.782 2.310 -12.981 1.00 0.00 93 LEU A CA 9
ATOM 14261 C C . LEU A 1 93 ? -11.373 3.554 -12.331 1.00 0.00 93 LEU A C 9
ATOM 14262 O O . LEU A 1 93 ? -11.545 4.583 -12.982 1.00 0.00 93 LEU A O 9
ATOM 14278 N N . GLY A 1 94 ? -11.660 3.459 -11.038 1.00 0.00 94 GLY A N 9
ATOM 14279 C CA . GLY A 1 94 ? -12.258 4.573 -10.330 1.00 0.00 94 GLY A CA 9
ATOM 14280 C C . GLY A 1 94 ? -13.759 4.633 -10.530 1.00 0.00 94 GLY A C 9
ATOM 14281 O O . GLY A 1 94 ? -14.235 4.864 -11.639 1.00 0.00 94 GLY A O 9
ATOM 14285 N N . LEU A 1 95 ? -14.511 4.417 -9.462 1.00 0.00 95 LEU A N 9
ATOM 14286 C CA . LEU A 1 95 ? -15.964 4.431 -9.549 1.00 0.00 95 LEU A CA 9
ATOM 14287 C C . LEU A 1 95 ? -16.512 5.756 -9.040 1.00 0.00 95 LEU A C 9
ATOM 14288 O O . LEU A 1 95 ? -16.527 6.009 -7.836 1.00 0.00 95 LEU A O 9
ATOM 14304 N N . GLU A 1 96 ? -16.935 6.602 -9.971 1.00 0.00 96 GLU A N 9
ATOM 14305 C CA . GLU A 1 96 ? -17.514 7.901 -9.640 1.00 0.00 96 GLU A CA 9
ATOM 14306 C C . GLU A 1 96 ? -18.813 7.742 -8.844 1.00 0.00 96 GLU A C 9
ATOM 14307 O O . GLU A 1 96 ? -19.055 8.480 -7.885 1.00 0.00 96 GLU A O 9
ATOM 14319 N N . HIS A 1 97 ? -19.633 6.775 -9.258 1.00 0.00 97 HIS A N 9
ATOM 14320 C CA . HIS A 1 97 ? -20.839 6.365 -8.523 1.00 0.00 97 HIS A CA 9
ATOM 14321 C C . HIS A 1 97 ? -21.903 7.467 -8.474 1.00 0.00 97 HIS A C 9
ATOM 14322 O O . HIS A 1 97 ? -22.877 7.426 -9.223 1.00 0.00 97 HIS A O 9
ATOM 14337 N N . HIS A 1 98 ? -21.711 8.438 -7.583 1.00 0.00 98 HIS A N 9
ATOM 14338 C CA . HIS A 1 98 ? -22.713 9.470 -7.336 1.00 0.00 98 HIS A CA 9
ATOM 14339 C C . HIS A 1 98 ? -22.959 10.280 -8.602 1.00 0.00 98 HIS A C 9
ATOM 14340 O O . HIS A 1 98 ? -24.060 10.266 -9.149 1.00 0.00 98 HIS A O 9
ATOM 14355 N N . HIS A 1 99 ? -21.938 10.991 -9.063 1.00 0.00 99 HIS A N 9
ATOM 14356 C CA . HIS A 1 99 ? -21.988 11.575 -10.393 1.00 0.00 99 HIS A CA 9
ATOM 14357 C C . HIS A 1 99 ? -21.643 10.476 -11.383 1.00 0.00 99 HIS A C 9
ATOM 14358 O O . HIS A 1 99 ? -20.574 9.883 -11.305 1.00 0.00 99 HIS A O 9
ATOM 14373 N N . HIS A 1 100 ? -22.561 10.157 -12.268 1.00 0.00 100 HIS A N 9
ATOM 14374 C CA . HIS A 1 100 ? -22.359 9.032 -13.163 1.00 0.00 100 HIS A CA 9
ATOM 14375 C C . HIS A 1 100 ? -22.618 9.420 -14.608 1.00 0.00 100 HIS A C 9
ATOM 14376 O O . HIS A 1 100 ? -23.758 9.641 -15.015 1.00 0.00 100 HIS A O 9
ATOM 14391 N N . HIS A 1 101 ? -21.533 9.501 -15.372 1.00 0.00 101 HIS A N 9
ATOM 14392 C CA . HIS A 1 101 ? -21.589 9.806 -16.802 1.00 0.00 101 HIS A CA 9
ATOM 14393 C C . HIS A 1 101 ? -22.224 11.174 -17.049 1.00 0.00 101 HIS A C 9
ATOM 14394 O O . HIS A 1 101 ? -22.863 11.400 -18.078 1.00 0.00 101 HIS A O 9
ATOM 14409 N N . HIS A 1 102 ? -22.029 12.089 -16.110 1.00 0.00 102 HIS A N 9
ATOM 14410 C CA . HIS A 1 102 ? -22.576 13.433 -16.230 1.00 0.00 102 HIS A CA 9
ATOM 14411 C C . HIS A 1 102 ? -21.440 14.449 -16.265 1.00 0.00 102 HIS A C 9
ATOM 14412 O O . HIS A 1 102 ? -21.158 15.071 -15.220 1.00 0.00 102 HIS A O 9
ATOM 14428 N N . MET A 1 1 ? 26.030 2.049 -11.779 1.00 0.00 1 MET A N 10
ATOM 14429 C CA . MET A 1 1 ? 25.460 1.278 -10.650 1.00 0.00 1 MET A CA 10
ATOM 14430 C C . MET A 1 1 ? 23.950 1.152 -10.794 1.00 0.00 1 MET A C 10
ATOM 14431 O O . MET A 1 1 ? 23.215 2.108 -10.548 1.00 0.00 1 MET A O 10
ATOM 14447 N N . SER A 1 2 ? 23.483 -0.014 -11.206 1.00 0.00 2 SER A N 10
ATOM 14448 C CA . SER A 1 2 ? 22.055 -0.271 -11.255 1.00 0.00 2 SER A CA 10
ATOM 14449 C C . SER A 1 2 ? 21.529 -0.572 -9.857 1.00 0.00 2 SER A C 10
ATOM 14450 O O . SER A 1 2 ? 21.813 -1.625 -9.286 1.00 0.00 2 SER A O 10
ATOM 14458 N N . ASN A 1 3 ? 20.791 0.374 -9.299 1.00 0.00 3 ASN A N 10
ATOM 14459 C CA . ASN A 1 3 ? 20.227 0.222 -7.970 1.00 0.00 3 ASN A CA 10
ATOM 14460 C C . ASN A 1 3 ? 19.015 1.139 -7.840 1.00 0.00 3 ASN A C 10
ATOM 14461 O O . ASN A 1 3 ? 18.568 1.705 -8.842 1.00 0.00 3 ASN A O 10
ATOM 14472 N N . LEU A 1 4 ? 18.488 1.284 -6.619 1.00 0.00 4 LEU A N 10
ATOM 14473 C CA . LEU A 1 4 ? 17.278 2.076 -6.374 1.00 0.00 4 LEU A CA 10
ATOM 14474 C C . LEU A 1 4 ? 16.106 1.509 -7.169 1.00 0.00 4 LEU A C 10
ATOM 14475 O O . LEU A 1 4 ? 15.142 2.215 -7.481 1.00 0.00 4 LEU A O 10
ATOM 14491 N N . GLU A 1 5 ? 16.200 0.219 -7.474 1.00 0.00 5 GLU A N 10
ATOM 14492 C CA . GLU A 1 5 ? 15.202 -0.463 -8.280 1.00 0.00 5 GLU A CA 10
ATOM 14493 C C . GLU A 1 5 ? 14.020 -0.896 -7.426 1.00 0.00 5 GLU A C 10
ATOM 14494 O O . GLU A 1 5 ? 13.950 -0.594 -6.234 1.00 0.00 5 GLU A O 10
ATOM 14506 N N . ILE A 1 6 ? 13.106 -1.617 -8.047 1.00 0.00 6 ILE A N 10
ATOM 14507 C CA . ILE A 1 6 ? 11.902 -2.073 -7.380 1.00 0.00 6 ILE A CA 10
ATOM 14508 C C . ILE A 1 6 ? 12.202 -3.288 -6.509 1.00 0.00 6 ILE A C 10
ATOM 14509 O O . ILE A 1 6 ? 12.427 -4.388 -7.016 1.00 0.00 6 ILE A O 10
ATOM 14525 N N . LYS A 1 7 ? 12.235 -3.078 -5.201 1.00 0.00 7 LYS A N 10
ATOM 14526 C CA . LYS A 1 7 ? 12.477 -4.162 -4.264 1.00 0.00 7 LYS A CA 10
ATOM 14527 C C . LYS A 1 7 ? 11.148 -4.723 -3.774 1.00 0.00 7 LYS A C 10
ATOM 14528 O O . LYS A 1 7 ? 10.366 -4.015 -3.136 1.00 0.00 7 LYS A O 10
ATOM 14547 N N . GLN A 1 8 ? 10.878 -5.983 -4.096 1.00 0.00 8 GLN A N 10
ATOM 14548 C CA . GLN A 1 8 ? 9.607 -6.598 -3.745 1.00 0.00 8 GLN A CA 10
ATOM 14549 C C . GLN A 1 8 ? 9.604 -7.037 -2.286 1.00 0.00 8 GLN A C 10
ATOM 14550 O O . GLN A 1 8 ? 10.659 -7.253 -1.687 1.00 0.00 8 GLN A O 10
ATOM 14564 N N . GLY A 1 9 ? 8.418 -7.153 -1.722 1.00 0.00 9 GLY A N 10
ATOM 14565 C CA . GLY A 1 9 ? 8.284 -7.591 -0.354 1.00 0.00 9 GLY A CA 10
ATOM 14566 C C . GLY A 1 9 ? 6.873 -8.028 -0.040 1.00 0.00 9 GLY A C 10
ATOM 14567 O O . GLY A 1 9 ? 6.101 -8.343 -0.950 1.00 0.00 9 GLY A O 10
ATOM 14571 N N . GLU A 1 10 ? 6.543 -8.024 1.244 1.00 0.00 10 GLU A N 10
ATOM 14572 C CA . GLU A 1 10 ? 5.232 -8.447 1.740 1.00 0.00 10 GLU A CA 10
ATOM 14573 C C . GLU A 1 10 ? 4.089 -7.625 1.139 1.00 0.00 10 GLU A C 10
ATOM 14574 O O . GLU A 1 10 ? 3.721 -6.579 1.673 1.00 0.00 10 GLU A O 10
ATOM 14586 N N . ASN A 1 11 ? 3.550 -8.096 0.013 1.00 0.00 11 ASN A N 10
ATOM 14587 C CA . ASN A 1 11 ? 2.423 -7.442 -0.658 1.00 0.00 11 ASN A CA 10
ATOM 14588 C C . ASN A 1 11 ? 2.725 -5.988 -0.990 1.00 0.00 11 ASN A C 10
ATOM 14589 O O . ASN A 1 11 ? 1.808 -5.182 -1.158 1.00 0.00 11 ASN A O 10
ATOM 14600 N N . LYS A 1 12 ? 4.003 -5.649 -1.106 1.00 0.00 12 LYS A N 10
ATOM 14601 C CA . LYS A 1 12 ? 4.377 -4.268 -1.359 1.00 0.00 12 LYS A CA 10
ATOM 14602 C C . LYS A 1 12 ? 5.743 -4.163 -2.011 1.00 0.00 12 LYS A C 10
ATOM 14603 O O . LYS A 1 12 ? 6.621 -4.994 -1.782 1.00 0.00 12 LYS A O 10
ATOM 14622 N N . PHE A 1 13 ? 5.901 -3.148 -2.841 1.00 0.00 13 PHE A N 10
ATOM 14623 C CA . PHE A 1 13 ? 7.185 -2.835 -3.441 1.00 0.00 13 PHE A CA 10
ATOM 14624 C C . PHE A 1 13 ? 7.755 -1.611 -2.753 1.00 0.00 13 PHE A C 10
ATOM 14625 O O . PHE A 1 13 ? 7.035 -0.638 -2.531 1.00 0.00 13 PHE A O 10
ATOM 14642 N N . TYR A 1 14 ? 9.026 -1.653 -2.393 1.00 0.00 14 TYR A N 10
ATOM 14643 C CA . TYR A 1 14 ? 9.618 -0.550 -1.658 1.00 0.00 14 TYR A CA 10
ATOM 14644 C C . TYR A 1 14 ? 10.979 -0.166 -2.219 1.00 0.00 14 TYR A C 10
ATOM 14645 O O . TYR A 1 14 ? 11.695 -0.992 -2.788 1.00 0.00 14 TYR A O 10
ATOM 14663 N N . ILE A 1 15 ? 11.314 1.102 -2.067 1.00 0.00 15 ILE A N 10
ATOM 14664 C CA . ILE A 1 15 ? 12.618 1.608 -2.435 1.00 0.00 15 ILE A CA 10
ATOM 14665 C C . ILE A 1 15 ? 13.258 2.263 -1.219 1.00 0.00 15 ILE A C 10
ATOM 14666 O O . ILE A 1 15 ? 12.727 3.236 -0.668 1.00 0.00 15 ILE A O 10
ATOM 14682 N N . GLY A 1 16 ? 14.371 1.702 -0.778 1.00 0.00 16 GLY A N 10
ATOM 14683 C CA . GLY A 1 16 ? 15.068 2.239 0.367 1.00 0.00 16 GLY A CA 10
ATOM 14684 C C . GLY A 1 16 ? 16.195 1.338 0.824 1.00 0.00 16 GLY A C 10
ATOM 14685 O O . GLY A 1 16 ? 16.286 0.181 0.398 1.00 0.00 16 GLY A O 10
ATOM 14689 N N . ASP A 1 17 ? 17.054 1.874 1.682 1.00 0.00 17 ASP A N 10
ATOM 14690 C CA . ASP A 1 17 ? 18.192 1.130 2.222 1.00 0.00 17 ASP A CA 10
ATOM 14691 C C . ASP A 1 17 ? 17.702 -0.020 3.097 1.00 0.00 17 ASP A C 10
ATOM 14692 O O . ASP A 1 17 ? 18.288 -1.103 3.118 1.00 0.00 17 ASP A O 10
ATOM 14701 N N . ASP A 1 18 ? 16.606 0.232 3.793 1.00 0.00 18 ASP A N 10
ATOM 14702 C CA . ASP A 1 18 ? 15.986 -0.744 4.682 1.00 0.00 18 ASP A CA 10
ATOM 14703 C C . ASP A 1 18 ? 14.537 -0.330 4.897 1.00 0.00 18 ASP A C 10
ATOM 14704 O O . ASP A 1 18 ? 14.172 0.775 4.516 1.00 0.00 18 ASP A O 10
ATOM 14713 N N . GLU A 1 19 ? 13.708 -1.190 5.481 1.00 0.00 19 GLU A N 10
ATOM 14714 C CA . GLU A 1 19 ? 12.313 -0.831 5.735 1.00 0.00 19 GLU A CA 10
ATOM 14715 C C . GLU A 1 19 ? 12.201 0.199 6.859 1.00 0.00 19 GLU A C 10
ATOM 14716 O O . GLU A 1 19 ? 11.209 0.917 6.955 1.00 0.00 19 GLU A O 10
ATOM 14728 N N . ASN A 1 20 ? 13.215 0.267 7.713 1.00 0.00 20 ASN A N 10
ATOM 14729 C CA . ASN A 1 20 ? 13.284 1.316 8.727 1.00 0.00 20 ASN A CA 10
ATOM 14730 C C . ASN A 1 20 ? 13.568 2.656 8.054 1.00 0.00 20 ASN A C 10
ATOM 14731 O O . ASN A 1 20 ? 13.113 3.707 8.505 1.00 0.00 20 ASN A O 10
ATOM 14742 N N . ASN A 1 21 ? 14.302 2.591 6.951 1.00 0.00 21 ASN A N 10
ATOM 14743 C CA . ASN A 1 21 ? 14.648 3.774 6.172 1.00 0.00 21 ASN A CA 10
ATOM 14744 C C . ASN A 1 21 ? 13.900 3.753 4.847 1.00 0.00 21 ASN A C 10
ATOM 14745 O O . ASN A 1 21 ? 14.398 4.243 3.833 1.00 0.00 21 ASN A O 10
ATOM 14756 N N . ALA A 1 22 ? 12.709 3.168 4.863 1.00 0.00 22 ALA A N 10
ATOM 14757 C CA . ALA A 1 22 ? 11.904 3.039 3.659 1.00 0.00 22 ALA A CA 10
ATOM 14758 C C . ALA A 1 22 ? 11.435 4.400 3.180 1.00 0.00 22 ALA A C 10
ATOM 14759 O O . ALA A 1 22 ? 10.563 5.018 3.791 1.00 0.00 22 ALA A O 10
ATOM 14766 N N . LEU A 1 23 ? 12.032 4.871 2.096 1.00 0.00 23 LEU A N 10
ATOM 14767 C CA . LEU A 1 23 ? 11.683 6.164 1.535 1.00 0.00 23 LEU A CA 10
ATOM 14768 C C . LEU A 1 23 ? 10.317 6.102 0.874 1.00 0.00 23 LEU A C 10
ATOM 14769 O O . LEU A 1 23 ? 9.533 7.050 0.947 1.00 0.00 23 LEU A O 10
ATOM 14785 N N . ALA A 1 24 ? 10.030 4.975 0.238 1.00 0.00 24 ALA A N 10
ATOM 14786 C CA . ALA A 1 24 ? 8.758 4.794 -0.436 1.00 0.00 24 ALA A CA 10
ATOM 14787 C C . ALA A 1 24 ? 8.403 3.316 -0.563 1.00 0.00 24 ALA A C 10
ATOM 14788 O O . ALA A 1 24 ? 9.215 2.517 -1.019 1.00 0.00 24 ALA A O 10
ATOM 14795 N N . GLU A 1 25 ? 7.195 2.962 -0.143 1.00 0.00 25 GLU A N 10
ATOM 14796 C CA . GLU A 1 25 ? 6.673 1.615 -0.350 1.00 0.00 25 GLU A CA 10
ATOM 14797 C C . GLU A 1 25 ? 5.204 1.677 -0.760 1.00 0.00 25 GLU A C 10
ATOM 14798 O O . GLU A 1 25 ? 4.451 2.524 -0.280 1.00 0.00 25 GLU A O 10
ATOM 14810 N N . ILE A 1 26 ? 4.801 0.790 -1.651 1.00 0.00 26 ILE A N 10
ATOM 14811 C CA . ILE A 1 26 ? 3.423 0.754 -2.107 1.00 0.00 26 ILE A CA 10
ATOM 14812 C C . ILE A 1 26 ? 2.804 -0.624 -1.859 1.00 0.00 26 ILE A C 10
ATOM 14813 O O . ILE A 1 26 ? 3.224 -1.626 -2.440 1.00 0.00 26 ILE A O 10
ATOM 14829 N N . THR A 1 27 ? 1.829 -0.667 -0.960 1.00 0.00 27 THR A N 10
ATOM 14830 C CA . THR A 1 27 ? 1.153 -1.911 -0.612 1.00 0.00 27 THR A CA 10
ATOM 14831 C C . THR A 1 27 ? -0.044 -2.159 -1.519 1.00 0.00 27 THR A C 10
ATOM 14832 O O . THR A 1 27 ? -0.777 -1.227 -1.849 1.00 0.00 27 THR A O 10
ATOM 14843 N N . TYR A 1 28 ? -0.248 -3.408 -1.907 1.00 0.00 28 TYR A N 10
ATOM 14844 C CA . TYR A 1 28 ? -1.417 -3.777 -2.688 1.00 0.00 28 TYR A CA 10
ATOM 14845 C C . TYR A 1 28 ? -2.045 -5.054 -2.135 1.00 0.00 28 TYR A C 10
ATOM 14846 O O . TYR A 1 28 ? -1.361 -6.056 -1.905 1.00 0.00 28 TYR A O 10
ATOM 14864 N N . ARG A 1 29 ? -3.344 -5.001 -1.891 1.00 0.00 29 ARG A N 10
ATOM 14865 C CA . ARG A 1 29 ? -4.065 -6.134 -1.342 1.00 0.00 29 ARG A CA 10
ATOM 14866 C C . ARG A 1 29 ? -5.121 -6.602 -2.329 1.00 0.00 29 ARG A C 10
ATOM 14867 O O . ARG A 1 29 ? -5.438 -5.901 -3.287 1.00 0.00 29 ARG A O 10
ATOM 14888 N N . PHE A 1 30 ? -5.667 -7.781 -2.093 1.00 0.00 30 PHE A N 10
ATOM 14889 C CA . PHE A 1 30 ? -6.710 -8.323 -2.946 1.00 0.00 30 PHE A CA 10
ATOM 14890 C C . PHE A 1 30 ? -8.072 -8.133 -2.289 1.00 0.00 30 PHE A C 10
ATOM 14891 O O . PHE A 1 30 ? -8.398 -8.819 -1.319 1.00 0.00 30 PHE A O 10
ATOM 14908 N N . VAL A 1 31 ? -8.858 -7.192 -2.797 1.00 0.00 31 VAL A N 10
ATOM 14909 C CA . VAL A 1 31 ? -10.203 -6.969 -2.274 1.00 0.00 31 VAL A CA 10
ATOM 14910 C C . VAL A 1 31 ? -11.145 -8.068 -2.744 1.00 0.00 31 VAL A C 10
ATOM 14911 O O . VAL A 1 31 ? -12.140 -8.373 -2.088 1.00 0.00 31 VAL A O 10
ATOM 14924 N N . ASP A 1 32 ? -10.820 -8.661 -3.884 1.00 0.00 32 ASP A N 10
ATOM 14925 C CA . ASP A 1 32 ? -11.595 -9.770 -4.417 1.00 0.00 32 ASP A CA 10
ATOM 14926 C C . ASP A 1 32 ? -10.656 -10.852 -4.930 1.00 0.00 32 ASP A C 10
ATOM 14927 O O . ASP A 1 32 ? -10.460 -11.874 -4.278 1.00 0.00 32 ASP A O 10
ATOM 14936 N N . ASN A 1 33 ? -10.056 -10.606 -6.092 1.00 0.00 33 ASN A N 10
ATOM 14937 C CA . ASN A 1 33 ? -9.074 -11.524 -6.661 1.00 0.00 33 ASN A CA 10
ATOM 14938 C C . ASN A 1 33 ? -8.293 -10.839 -7.781 1.00 0.00 33 ASN A C 10
ATOM 14939 O O . ASN A 1 33 ? -7.074 -10.717 -7.714 1.00 0.00 33 ASN A O 10
ATOM 14950 N N . ASN A 1 34 ? -9.010 -10.373 -8.797 1.00 0.00 34 ASN A N 10
ATOM 14951 C CA . ASN A 1 34 ? -8.391 -9.678 -9.924 1.00 0.00 34 ASN A CA 10
ATOM 14952 C C . ASN A 1 34 ? -8.318 -8.181 -9.630 1.00 0.00 34 ASN A C 10
ATOM 14953 O O . ASN A 1 34 ? -7.727 -7.399 -10.375 1.00 0.00 34 ASN A O 10
ATOM 14964 N N . GLU A 1 35 ? -8.928 -7.795 -8.525 1.00 0.00 35 GLU A N 10
ATOM 14965 C CA . GLU A 1 35 ? -8.976 -6.404 -8.123 1.00 0.00 35 GLU A CA 10
ATOM 14966 C C . GLU A 1 35 ? -8.053 -6.181 -6.933 1.00 0.00 35 GLU A C 10
ATOM 14967 O O . GLU A 1 35 ? -8.272 -6.746 -5.854 1.00 0.00 35 GLU A O 10
ATOM 14979 N N . ILE A 1 36 ? -7.015 -5.382 -7.134 1.00 0.00 36 ILE A N 10
ATOM 14980 C CA . ILE A 1 36 ? -6.049 -5.112 -6.082 1.00 0.00 36 ILE A CA 10
ATOM 14981 C C . ILE A 1 36 ? -6.126 -3.656 -5.635 1.00 0.00 36 ILE A C 10
ATOM 14982 O O . ILE A 1 36 ? -6.217 -2.742 -6.455 1.00 0.00 36 ILE A O 10
ATOM 14998 N N . ASN A 1 37 ? -6.107 -3.447 -4.330 1.00 0.00 37 ASN A N 10
ATOM 14999 C CA . ASN A 1 37 ? -6.204 -2.107 -3.779 1.00 0.00 37 ASN A CA 10
ATOM 15000 C C . ASN A 1 37 ? -4.873 -1.685 -3.179 1.00 0.00 37 ASN A C 10
ATOM 15001 O O . ASN A 1 37 ? -4.189 -2.480 -2.541 1.00 0.00 37 ASN A O 10
ATOM 15012 N N . ILE A 1 38 ? -4.493 -0.441 -3.408 1.00 0.00 38 ILE A N 10
ATOM 15013 C CA . ILE A 1 38 ? -3.329 0.118 -2.751 1.00 0.00 38 ILE A CA 10
ATOM 15014 C C . ILE A 1 38 ? -3.743 0.657 -1.388 1.00 0.00 38 ILE A C 10
ATOM 15015 O O . ILE A 1 38 ? -4.368 1.714 -1.298 1.00 0.00 38 ILE A O 10
ATOM 15031 N N . ASP A 1 39 ? -3.436 -0.101 -0.339 1.00 0.00 39 ASP A N 10
ATOM 15032 C CA . ASP A 1 39 ? -3.813 0.275 1.022 1.00 0.00 39 ASP A CA 10
ATOM 15033 C C . ASP A 1 39 ? -3.216 1.624 1.383 1.00 0.00 39 ASP A C 10
ATOM 15034 O O . ASP A 1 39 ? -3.926 2.619 1.534 1.00 0.00 39 ASP A O 10
ATOM 15043 N N . HIS A 1 40 ? -1.901 1.650 1.509 1.00 0.00 40 HIS A N 10
ATOM 15044 C CA . HIS A 1 40 ? -1.193 2.883 1.795 1.00 0.00 40 HIS A CA 10
ATOM 15045 C C . HIS A 1 40 ? -0.006 3.032 0.860 1.00 0.00 40 HIS A C 10
ATOM 15046 O O . HIS A 1 40 ? 0.571 2.040 0.409 1.00 0.00 40 HIS A O 10
ATOM 15061 N N . THR A 1 41 ? 0.336 4.264 0.553 1.00 0.00 41 THR A N 10
ATOM 15062 C CA . THR A 1 41 ? 1.523 4.551 -0.220 1.00 0.00 41 THR A CA 10
ATOM 15063 C C . THR A 1 41 ? 2.520 5.288 0.662 1.00 0.00 41 THR A C 10
ATOM 15064 O O . THR A 1 41 ? 2.452 6.508 0.816 1.00 0.00 41 THR A O 10
ATOM 15075 N N . GLY A 1 42 ? 3.428 4.530 1.262 1.00 0.00 42 GLY A N 10
ATOM 15076 C CA . GLY A 1 42 ? 4.327 5.080 2.255 1.00 0.00 42 GLY A CA 10
ATOM 15077 C C . GLY A 1 42 ? 5.501 5.806 1.642 1.00 0.00 42 GLY A C 10
ATOM 15078 O O . GLY A 1 42 ? 6.648 5.395 1.807 1.00 0.00 42 GLY A O 10
ATOM 15082 N N . VAL A 1 43 ? 5.212 6.873 0.919 1.00 0.00 43 VAL A N 10
ATOM 15083 C CA . VAL A 1 43 ? 6.246 7.713 0.344 1.00 0.00 43 VAL A CA 10
ATOM 15084 C C . VAL A 1 43 ? 6.507 8.898 1.258 1.00 0.00 43 VAL A C 10
ATOM 15085 O O . VAL A 1 43 ? 5.599 9.687 1.536 1.00 0.00 43 VAL A O 10
ATOM 15098 N N . SER A 1 44 ? 7.732 9.007 1.742 1.00 0.00 44 SER A N 10
ATOM 15099 C CA . SER A 1 44 ? 8.102 10.109 2.608 1.00 0.00 44 SER A CA 10
ATOM 15100 C C . SER A 1 44 ? 8.146 11.407 1.811 1.00 0.00 44 SER A C 10
ATOM 15101 O O . SER A 1 44 ? 8.450 11.407 0.614 1.00 0.00 44 SER A O 10
ATOM 15109 N N . ASP A 1 45 ? 7.838 12.512 2.474 1.00 0.00 45 ASP A N 10
ATOM 15110 C CA . ASP A 1 45 ? 7.792 13.814 1.817 1.00 0.00 45 ASP A CA 10
ATOM 15111 C C . ASP A 1 45 ? 9.190 14.271 1.412 1.00 0.00 45 ASP A C 10
ATOM 15112 O O . ASP A 1 45 ? 9.342 15.137 0.549 1.00 0.00 45 ASP A O 10
ATOM 15121 N N . GLU A 1 46 ? 10.208 13.675 2.024 1.00 0.00 46 GLU A N 10
ATOM 15122 C CA . GLU A 1 46 ? 11.591 14.062 1.758 1.00 0.00 46 GLU A CA 10
ATOM 15123 C C . GLU A 1 46 ? 12.077 13.506 0.416 1.00 0.00 46 GLU A C 10
ATOM 15124 O O . GLU A 1 46 ? 12.604 12.398 0.334 1.00 0.00 46 GLU A O 10
ATOM 15136 N N . LEU A 1 47 ? 11.820 14.276 -0.641 1.00 0.00 47 LEU A N 10
ATOM 15137 C CA . LEU A 1 47 ? 12.329 13.999 -1.991 1.00 0.00 47 LEU A CA 10
ATOM 15138 C C . LEU A 1 47 ? 11.625 12.804 -2.646 1.00 0.00 47 LEU A C 10
ATOM 15139 O O . LEU A 1 47 ? 11.843 12.517 -3.825 1.00 0.00 47 LEU A O 10
ATOM 15155 N N . GLY A 1 48 ? 10.758 12.130 -1.897 1.00 0.00 48 GLY A N 10
ATOM 15156 C CA . GLY A 1 48 ? 10.067 10.961 -2.419 1.00 0.00 48 GLY A CA 10
ATOM 15157 C C . GLY A 1 48 ? 9.161 11.291 -3.591 1.00 0.00 48 GLY A C 10
ATOM 15158 O O . GLY A 1 48 ? 8.814 10.418 -4.390 1.00 0.00 48 GLY A O 10
ATOM 15162 N N . GLY A 1 49 ? 8.790 12.559 -3.701 1.00 0.00 49 GLY A N 10
ATOM 15163 C CA . GLY A 1 49 ? 7.913 12.989 -4.770 1.00 0.00 49 GLY A CA 10
ATOM 15164 C C . GLY A 1 49 ? 8.641 13.188 -6.089 1.00 0.00 49 GLY A C 10
ATOM 15165 O O . GLY A 1 49 ? 8.012 13.472 -7.107 1.00 0.00 49 GLY A O 10
ATOM 15169 N N . GLN A 1 50 ? 9.962 13.041 -6.081 1.00 0.00 50 GLN A N 10
ATOM 15170 C CA . GLN A 1 50 ? 10.753 13.219 -7.293 1.00 0.00 50 GLN A CA 10
ATOM 15171 C C . GLN A 1 50 ? 10.988 11.876 -7.979 1.00 0.00 50 GLN A C 10
ATOM 15172 O O . GLN A 1 50 ? 11.964 11.184 -7.692 1.00 0.00 50 GLN A O 10
ATOM 15186 N N . GLY A 1 51 ? 10.060 11.488 -8.848 1.00 0.00 51 GLY A N 10
ATOM 15187 C CA . GLY A 1 51 ? 10.227 10.275 -9.638 1.00 0.00 51 GLY A CA 10
ATOM 15188 C C . GLY A 1 51 ? 9.939 8.992 -8.870 1.00 0.00 51 GLY A C 10
ATOM 15189 O O . GLY A 1 51 ? 9.213 8.126 -9.360 1.00 0.00 51 GLY A O 10
ATOM 15193 N N . VAL A 1 52 ? 10.504 8.879 -7.671 1.00 0.00 52 VAL A N 10
ATOM 15194 C CA . VAL A 1 52 ? 10.412 7.664 -6.854 1.00 0.00 52 VAL A CA 10
ATOM 15195 C C . VAL A 1 52 ? 8.971 7.165 -6.722 1.00 0.00 52 VAL A C 10
ATOM 15196 O O . VAL A 1 52 ? 8.696 5.978 -6.924 1.00 0.00 52 VAL A O 10
ATOM 15209 N N . GLY A 1 53 ? 8.060 8.075 -6.396 1.00 0.00 53 GLY A N 10
ATOM 15210 C CA . GLY A 1 53 ? 6.662 7.715 -6.244 1.00 0.00 53 GLY A CA 10
ATOM 15211 C C . GLY A 1 53 ? 6.080 7.061 -7.483 1.00 0.00 53 GLY A C 10
ATOM 15212 O O . GLY A 1 53 ? 5.304 6.112 -7.387 1.00 0.00 53 GLY A O 10
ATOM 15216 N N . LYS A 1 54 ? 6.476 7.544 -8.654 1.00 0.00 54 LYS A N 10
ATOM 15217 C CA . LYS A 1 54 ? 5.926 7.036 -9.901 1.00 0.00 54 LYS A CA 10
ATOM 15218 C C . LYS A 1 54 ? 6.590 5.715 -10.289 1.00 0.00 54 LYS A C 10
ATOM 15219 O O . LYS A 1 54 ? 6.018 4.918 -11.034 1.00 0.00 54 LYS A O 10
ATOM 15238 N N . LYS A 1 55 ? 7.785 5.471 -9.762 1.00 0.00 55 LYS A N 10
ATOM 15239 C CA . LYS A 1 55 ? 8.473 4.205 -10.001 1.00 0.00 55 LYS A CA 10
ATOM 15240 C C . LYS A 1 55 ? 7.706 3.068 -9.344 1.00 0.00 55 LYS A C 10
ATOM 15241 O O . LYS A 1 55 ? 7.636 1.958 -9.875 1.00 0.00 55 LYS A O 10
ATOM 15260 N N . LEU A 1 56 ? 7.124 3.357 -8.187 1.00 0.00 56 LEU A N 10
ATOM 15261 C CA . LEU A 1 56 ? 6.306 2.384 -7.476 1.00 0.00 56 LEU A CA 10
ATOM 15262 C C . LEU A 1 56 ? 5.012 2.126 -8.238 1.00 0.00 56 LEU A C 10
ATOM 15263 O O . LEU A 1 56 ? 4.554 0.986 -8.341 1.00 0.00 56 LEU A O 10
ATOM 15279 N N . LEU A 1 57 ? 4.427 3.195 -8.767 1.00 0.00 57 LEU A N 10
ATOM 15280 C CA . LEU A 1 57 ? 3.228 3.082 -9.586 1.00 0.00 57 LEU A CA 10
ATOM 15281 C C . LEU A 1 57 ? 3.490 2.207 -10.804 1.00 0.00 57 LEU A C 10
ATOM 15282 O O . LEU A 1 57 ? 2.666 1.363 -11.152 1.00 0.00 57 LEU A O 10
ATOM 15298 N N . LYS A 1 58 ? 4.650 2.401 -11.436 1.00 0.00 58 LYS A N 10
ATOM 15299 C CA . LYS A 1 58 ? 5.034 1.596 -12.591 1.00 0.00 58 LYS A CA 10
ATOM 15300 C C . LYS A 1 58 ? 5.009 0.113 -12.242 1.00 0.00 58 LYS A C 10
ATOM 15301 O O . LYS A 1 58 ? 4.473 -0.693 -12.993 1.00 0.00 58 LYS A O 10
ATOM 15320 N N . ALA A 1 59 ? 5.586 -0.228 -11.093 1.00 0.00 59 ALA A N 10
ATOM 15321 C CA . ALA A 1 59 ? 5.678 -1.615 -10.645 1.00 0.00 59 ALA A CA 10
ATOM 15322 C C . ALA A 1 59 ? 4.310 -2.291 -10.638 1.00 0.00 59 ALA A C 10
ATOM 15323 O O . ALA A 1 59 ? 4.139 -3.382 -11.186 1.00 0.00 59 ALA A O 10
ATOM 15330 N N . VAL A 1 60 ? 3.338 -1.626 -10.035 1.00 0.00 60 VAL A N 10
ATOM 15331 C CA . VAL A 1 60 ? 2.003 -2.188 -9.908 1.00 0.00 60 VAL A CA 10
ATOM 15332 C C . VAL A 1 60 ? 1.275 -2.203 -11.253 1.00 0.00 60 VAL A C 10
ATOM 15333 O O . VAL A 1 60 ? 0.692 -3.218 -11.635 1.00 0.00 60 VAL A O 10
ATOM 15346 N N . VAL A 1 61 ? 1.341 -1.092 -11.983 1.00 0.00 61 VAL A N 10
ATOM 15347 C CA . VAL A 1 61 ? 0.653 -0.973 -13.269 1.00 0.00 61 VAL A CA 10
ATOM 15348 C C . VAL A 1 61 ? 1.241 -1.938 -14.299 1.00 0.00 61 VAL A C 10
ATOM 15349 O O . VAL A 1 61 ? 0.515 -2.492 -15.127 1.00 0.00 61 VAL A O 10
ATOM 15362 N N . GLU A 1 62 ? 2.549 -2.143 -14.233 1.00 0.00 62 GLU A N 10
ATOM 15363 C CA . GLU A 1 62 ? 3.226 -3.092 -15.109 1.00 0.00 62 GLU A CA 10
ATOM 15364 C C . GLU A 1 62 ? 2.641 -4.489 -14.936 1.00 0.00 62 GLU A C 10
ATOM 15365 O O . GLU A 1 62 ? 2.230 -5.130 -15.903 1.00 0.00 62 GLU A O 10
ATOM 15377 N N . HIS A 1 63 ? 2.577 -4.945 -13.692 1.00 0.00 63 HIS A N 10
ATOM 15378 C CA . HIS A 1 63 ? 2.062 -6.274 -13.402 1.00 0.00 63 HIS A CA 10
ATOM 15379 C C . HIS A 1 63 ? 0.555 -6.318 -13.650 1.00 0.00 63 HIS A C 10
ATOM 15380 O O . HIS A 1 63 ? -0.007 -7.371 -13.967 1.00 0.00 63 HIS A O 10
ATOM 15395 N N . ALA A 1 64 ? -0.090 -5.162 -13.518 1.00 0.00 64 ALA A N 10
ATOM 15396 C CA . ALA A 1 64 ? -1.507 -5.030 -13.822 1.00 0.00 64 ALA A CA 10
ATOM 15397 C C . ALA A 1 64 ? -1.748 -5.220 -15.313 1.00 0.00 64 ALA A C 10
ATOM 15398 O O . ALA A 1 64 ? -2.720 -5.852 -15.715 1.00 0.00 64 ALA A O 10
ATOM 15405 N N . ARG A 1 65 ? -0.853 -4.674 -16.133 1.00 0.00 65 ARG A N 10
ATOM 15406 C CA . ARG A 1 65 ? -0.913 -4.877 -17.579 1.00 0.00 65 ARG A CA 10
ATOM 15407 C C . ARG A 1 65 ? -0.858 -6.363 -17.913 1.00 0.00 65 ARG A C 10
ATOM 15408 O O . ARG A 1 65 ? -1.581 -6.846 -18.784 1.00 0.00 65 ARG A O 10
ATOM 15429 N N . GLU A 1 66 ? -0.002 -7.079 -17.199 1.00 0.00 66 GLU A N 10
ATOM 15430 C CA . GLU A 1 66 ? 0.187 -8.502 -17.432 1.00 0.00 66 GLU A CA 10
ATOM 15431 C C . GLU A 1 66 ? -1.053 -9.302 -17.054 1.00 0.00 66 GLU A C 10
ATOM 15432 O O . GLU A 1 66 ? -1.606 -10.032 -17.873 1.00 0.00 66 GLU A O 10
ATOM 15444 N N . ASN A 1 67 ? -1.482 -9.163 -15.808 1.00 0.00 67 ASN A N 10
ATOM 15445 C CA . ASN A 1 67 ? -2.532 -10.017 -15.259 1.00 0.00 67 ASN A CA 10
ATOM 15446 C C . ASN A 1 67 ? -3.925 -9.455 -15.527 1.00 0.00 67 ASN A C 10
ATOM 15447 O O . ASN A 1 67 ? -4.922 -10.095 -15.198 1.00 0.00 67 ASN A O 10
ATOM 15458 N N . ASN A 1 68 ? -3.983 -8.261 -16.119 1.00 0.00 68 ASN A N 10
ATOM 15459 C CA . ASN A 1 68 ? -5.257 -7.587 -16.412 1.00 0.00 68 ASN A CA 10
ATOM 15460 C C . ASN A 1 68 ? -5.955 -7.190 -15.112 1.00 0.00 68 ASN A C 10
ATOM 15461 O O . ASN A 1 68 ? -7.188 -7.170 -15.030 1.00 0.00 68 ASN A O 10
ATOM 15472 N N . LEU A 1 69 ? -5.142 -6.832 -14.123 1.00 0.00 69 LEU A N 10
ATOM 15473 C CA . LEU A 1 69 ? -5.626 -6.509 -12.785 1.00 0.00 69 LEU A CA 10
ATOM 15474 C C . LEU A 1 69 ? -6.318 -5.154 -12.757 1.00 0.00 69 LEU A C 10
ATOM 15475 O O . LEU A 1 69 ? -6.000 -4.261 -13.549 1.00 0.00 69 LEU A O 10
ATOM 15491 N N . LYS A 1 70 ? -7.261 -5.006 -11.838 1.00 0.00 70 LYS A N 10
ATOM 15492 C CA . LYS A 1 70 ? -7.930 -3.734 -11.623 1.00 0.00 70 LYS A CA 10
ATOM 15493 C C . LYS A 1 70 ? -7.207 -2.957 -10.535 1.00 0.00 70 LYS A C 10
ATOM 15494 O O . LYS A 1 70 ? -6.855 -3.518 -9.495 1.00 0.00 70 LYS A O 10
ATOM 15513 N N . ILE A 1 71 ? -6.990 -1.674 -10.775 1.00 0.00 71 ILE A N 10
ATOM 15514 C CA . ILE A 1 71 ? -6.240 -0.842 -9.850 1.00 0.00 71 ILE A CA 10
ATOM 15515 C C . ILE A 1 71 ? -7.145 0.149 -9.126 1.00 0.00 71 ILE A C 10
ATOM 15516 O O . ILE A 1 71 ? -7.749 1.030 -9.744 1.00 0.00 71 ILE A O 10
ATOM 15532 N N . ILE A 1 72 ? -7.251 -0.020 -7.817 1.00 0.00 72 ILE A N 10
ATOM 15533 C CA . ILE A 1 72 ? -7.921 0.946 -6.959 1.00 0.00 72 ILE A CA 10
ATOM 15534 C C . ILE A 1 72 ? -7.014 1.286 -5.784 1.00 0.00 72 ILE A C 10
ATOM 15535 O O . ILE A 1 72 ? -6.225 0.454 -5.345 1.00 0.00 72 ILE A O 10
ATOM 15551 N N . ALA A 1 73 ? -7.106 2.506 -5.285 1.00 0.00 73 ALA A N 10
ATOM 15552 C CA . ALA A 1 73 ? -6.216 2.945 -4.223 1.00 0.00 73 ALA A CA 10
ATOM 15553 C C . ALA A 1 73 ? -6.999 3.521 -3.055 1.00 0.00 73 ALA A C 10
ATOM 15554 O O . ALA A 1 73 ? -7.996 4.215 -3.245 1.00 0.00 73 ALA A O 10
ATOM 15561 N N . SER A 1 74 ? -6.551 3.207 -1.850 1.00 0.00 74 SER A N 10
ATOM 15562 C CA . SER A 1 74 ? -7.153 3.741 -0.643 1.00 0.00 74 SER A CA 10
ATOM 15563 C C . SER A 1 74 ? -6.407 5.006 -0.230 1.00 0.00 74 SER A C 10
ATOM 15564 O O . SER A 1 74 ? -7.008 5.978 0.233 1.00 0.00 74 SER A O 10
ATOM 15572 N N . CYS A 1 75 ? -5.087 4.980 -0.416 1.00 0.00 75 CYS A N 10
ATOM 15573 C CA . CYS A 1 75 ? -4.241 6.131 -0.127 1.00 0.00 75 CYS A CA 10
ATOM 15574 C C . CYS A 1 75 ? -4.603 7.298 -1.038 1.00 0.00 75 CYS A C 10
ATOM 15575 O O . CYS A 1 75 ? -4.468 7.206 -2.260 1.00 0.00 75 CYS A O 10
ATOM 15583 N N . SER A 1 76 ? -5.057 8.387 -0.431 1.00 0.00 76 SER A N 10
ATOM 15584 C CA . SER A 1 76 ? -5.525 9.557 -1.166 1.00 0.00 76 SER A CA 10
ATOM 15585 C C . SER A 1 76 ? -4.453 10.109 -2.109 1.00 0.00 76 SER A C 10
ATOM 15586 O O . SER A 1 76 ? -4.759 10.525 -3.226 1.00 0.00 76 SER A O 10
ATOM 15594 N N . PHE A 1 77 ? -3.201 10.093 -1.657 1.00 0.00 77 PHE A N 10
ATOM 15595 C CA . PHE A 1 77 ? -2.084 10.600 -2.450 1.00 0.00 77 PHE A CA 10
ATOM 15596 C C . PHE A 1 77 ? -1.988 9.867 -3.788 1.00 0.00 77 PHE A C 10
ATOM 15597 O O . PHE A 1 77 ? -2.043 10.485 -4.853 1.00 0.00 77 PHE A O 10
ATOM 15614 N N . ALA A 1 78 ? -1.866 8.545 -3.725 1.00 0.00 78 ALA A N 10
ATOM 15615 C CA . ALA A 1 78 ? -1.740 7.731 -4.928 1.00 0.00 78 ALA A CA 10
ATOM 15616 C C . ALA A 1 78 ? -3.030 7.745 -5.737 1.00 0.00 78 ALA A C 10
ATOM 15617 O O . ALA A 1 78 ? -3.001 7.806 -6.965 1.00 0.00 78 ALA A O 10
ATOM 15624 N N . LYS A 1 79 ? -4.155 7.704 -5.034 1.00 0.00 79 LYS A N 10
ATOM 15625 C CA . LYS A 1 79 ? -5.469 7.685 -5.665 1.00 0.00 79 LYS A CA 10
ATOM 15626 C C . LYS A 1 79 ? -5.665 8.927 -6.532 1.00 0.00 79 LYS A C 10
ATOM 15627 O O . LYS A 1 79 ? -6.113 8.832 -7.671 1.00 0.00 79 LYS A O 10
ATOM 15646 N N . HIS A 1 80 ? -5.296 10.084 -5.994 1.00 0.00 80 HIS A N 10
ATOM 15647 C CA . HIS A 1 80 ? -5.466 11.350 -6.700 1.00 0.00 80 HIS A CA 10
ATOM 15648 C C . HIS A 1 80 ? -4.496 11.460 -7.879 1.00 0.00 80 HIS A C 10
ATOM 15649 O O . HIS A 1 80 ? -4.771 12.158 -8.854 1.00 0.00 80 HIS A O 10
ATOM 15664 N N . MET A 1 81 ? -3.368 10.769 -7.788 1.00 0.00 81 MET A N 10
ATOM 15665 C CA . MET A 1 81 ? -2.380 10.784 -8.859 1.00 0.00 81 MET A CA 10
ATOM 15666 C C . MET A 1 81 ? -2.817 9.872 -10.004 1.00 0.00 81 MET A C 10
ATOM 15667 O O . MET A 1 81 ? -2.715 10.239 -11.176 1.00 0.00 81 MET A O 10
ATOM 15681 N N . LEU A 1 82 ? -3.330 8.694 -9.657 1.00 0.00 82 LEU A N 10
ATOM 15682 C CA . LEU A 1 82 ? -3.862 7.762 -10.651 1.00 0.00 82 LEU A CA 10
ATOM 15683 C C . LEU A 1 82 ? -5.093 8.363 -11.329 1.00 0.00 82 LEU A C 10
ATOM 15684 O O . LEU A 1 82 ? -5.396 8.071 -12.486 1.00 0.00 82 LEU A O 10
ATOM 15700 N N . GLU A 1 83 ? -5.783 9.209 -10.580 1.00 0.00 83 GLU A N 10
ATOM 15701 C CA . GLU A 1 83 ? -7.013 9.848 -11.032 1.00 0.00 83 GLU A CA 10
ATOM 15702 C C . GLU A 1 83 ? -6.724 11.010 -11.985 1.00 0.00 83 GLU A C 10
ATOM 15703 O O . GLU A 1 83 ? -7.595 11.442 -12.745 1.00 0.00 83 GLU A O 10
ATOM 15715 N N . LYS A 1 84 ? -5.497 11.512 -11.954 1.00 0.00 84 LYS A N 10
ATOM 15716 C CA . LYS A 1 84 ? -5.146 12.677 -12.752 1.00 0.00 84 LYS A CA 10
ATOM 15717 C C . LYS A 1 84 ? -4.467 12.278 -14.056 1.00 0.00 84 LYS A C 10
ATOM 15718 O O . LYS A 1 84 ? -4.745 12.856 -15.108 1.00 0.00 84 LYS A O 10
ATOM 15737 N N . GLU A 1 85 ? -3.583 11.292 -13.987 1.00 0.00 85 GLU A N 10
ATOM 15738 C CA . GLU A 1 85 ? -2.751 10.935 -15.129 1.00 0.00 85 GLU A CA 10
ATOM 15739 C C . GLU A 1 85 ? -3.442 9.907 -16.027 1.00 0.00 85 GLU A C 10
ATOM 15740 O O . GLU A 1 85 ? -4.114 8.991 -15.552 1.00 0.00 85 GLU A O 10
ATOM 15752 N N . ASP A 1 86 ? -3.256 10.071 -17.334 1.00 0.00 86 ASP A N 10
ATOM 15753 C CA . ASP A 1 86 ? -3.976 9.285 -18.335 1.00 0.00 86 ASP A CA 10
ATOM 15754 C C . ASP A 1 86 ? -3.419 7.872 -18.462 1.00 0.00 86 ASP A C 10
ATOM 15755 O O . ASP A 1 86 ? -4.148 6.942 -18.804 1.00 0.00 86 ASP A O 10
ATOM 15764 N N . SER A 1 87 ? -2.137 7.709 -18.165 1.00 0.00 87 SER A N 10
ATOM 15765 C CA . SER A 1 87 ? -1.445 6.437 -18.369 1.00 0.00 87 SER A CA 10
ATOM 15766 C C . SER A 1 87 ? -2.005 5.318 -17.487 1.00 0.00 87 SER A C 10
ATOM 15767 O O . SER A 1 87 ? -1.764 4.137 -17.738 1.00 0.00 87 SER A O 10
ATOM 15775 N N . TYR A 1 88 ? -2.767 5.686 -16.466 1.00 0.00 88 TYR A N 10
ATOM 15776 C CA . TYR A 1 88 ? -3.290 4.709 -15.524 1.00 0.00 88 TYR A CA 10
ATOM 15777 C C . TYR A 1 88 ? -4.776 4.464 -15.757 1.00 0.00 88 TYR A C 10
ATOM 15778 O O . TYR A 1 88 ? -5.372 3.593 -15.129 1.00 0.00 88 TYR A O 10
ATOM 15796 N N . GLN A 1 89 ? -5.354 5.197 -16.701 1.00 0.00 89 GLN A N 10
ATOM 15797 C CA . GLN A 1 89 ? -6.807 5.225 -16.887 1.00 0.00 89 GLN A CA 10
ATOM 15798 C C . GLN A 1 89 ? -7.336 3.928 -17.518 1.00 0.00 89 GLN A C 10
ATOM 15799 O O . GLN A 1 89 ? -8.536 3.782 -17.767 1.00 0.00 89 GLN A O 10
ATOM 15813 N N . ASP A 1 90 ? -6.443 2.983 -17.773 1.00 0.00 90 ASP A N 10
ATOM 15814 C CA . ASP A 1 90 ? -6.852 1.694 -18.318 1.00 0.00 90 ASP A CA 10
ATOM 15815 C C . ASP A 1 90 ? -7.035 0.674 -17.206 1.00 0.00 90 ASP A C 10
ATOM 15816 O O . ASP A 1 90 ? -7.961 -0.136 -17.236 1.00 0.00 90 ASP A O 10
ATOM 15825 N N . VAL A 1 91 ? -6.142 0.713 -16.230 1.00 0.00 91 VAL A N 10
ATOM 15826 C CA . VAL A 1 91 ? -6.158 -0.262 -15.150 1.00 0.00 91 VAL A CA 10
ATOM 15827 C C . VAL A 1 91 ? -6.827 0.306 -13.906 1.00 0.00 91 VAL A C 10
ATOM 15828 O O . VAL A 1 91 ? -7.505 -0.413 -13.173 1.00 0.00 91 VAL A O 10
ATOM 15841 N N . TYR A 1 92 ? -6.639 1.599 -13.676 1.00 0.00 92 TYR A N 10
ATOM 15842 C CA . TYR A 1 92 ? -7.265 2.274 -12.553 1.00 0.00 92 TYR A CA 10
ATOM 15843 C C . TYR A 1 92 ? -8.759 2.423 -12.805 1.00 0.00 92 TYR A C 10
ATOM 15844 O O . TYR A 1 92 ? -9.176 2.928 -13.850 1.00 0.00 92 TYR A O 10
ATOM 15862 N N . LEU A 1 93 ? -9.559 1.969 -11.849 1.00 0.00 93 LEU A N 10
ATOM 15863 C CA . LEU A 1 93 ? -11.008 2.022 -11.973 1.00 0.00 93 LEU A CA 10
ATOM 15864 C C . LEU A 1 93 ? -11.521 3.438 -11.729 1.00 0.00 93 LEU A C 10
ATOM 15865 O O . LEU A 1 93 ? -12.098 3.737 -10.684 1.00 0.00 93 LEU A O 10
ATOM 15881 N N . GLY A 1 94 ? -11.292 4.305 -12.700 1.00 0.00 94 GLY A N 10
ATOM 15882 C CA . GLY A 1 94 ? -11.720 5.682 -12.583 1.00 0.00 94 GLY A CA 10
ATOM 15883 C C . GLY A 1 94 ? -13.077 5.920 -13.203 1.00 0.00 94 GLY A C 10
ATOM 15884 O O . GLY A 1 94 ? -13.512 7.066 -13.329 1.00 0.00 94 GLY A O 10
ATOM 15888 N N . LEU A 1 95 ? -13.749 4.836 -13.581 1.00 0.00 95 LEU A N 10
ATOM 15889 C CA . LEU A 1 95 ? -15.072 4.927 -14.187 1.00 0.00 95 LEU A CA 10
ATOM 15890 C C . LEU A 1 95 ? -16.049 5.588 -13.221 1.00 0.00 95 LEU A C 10
ATOM 15891 O O . LEU A 1 95 ? -16.889 6.394 -13.624 1.00 0.00 95 LEU A O 10
ATOM 15907 N N . GLU A 1 96 ? -15.917 5.268 -11.942 1.00 0.00 96 GLU A N 10
ATOM 15908 C CA . GLU A 1 96 ? -16.764 5.859 -10.926 1.00 0.00 96 GLU A CA 10
ATOM 15909 C C . GLU A 1 96 ? -16.083 7.045 -10.270 1.00 0.00 96 GLU A C 10
ATOM 15910 O O . GLU A 1 96 ? -15.400 6.918 -9.255 1.00 0.00 96 GLU A O 10
ATOM 15922 N N . HIS A 1 97 ? -16.248 8.194 -10.895 1.00 0.00 97 HIS A N 10
ATOM 15923 C CA . HIS A 1 97 ? -15.776 9.457 -10.347 1.00 0.00 97 HIS A CA 10
ATOM 15924 C C . HIS A 1 97 ? -16.980 10.285 -9.925 1.00 0.00 97 HIS A C 10
ATOM 15925 O O . HIS A 1 97 ? -16.982 11.512 -10.021 1.00 0.00 97 HIS A O 10
ATOM 15940 N N . HIS A 1 98 ? -17.993 9.572 -9.449 1.00 0.00 98 HIS A N 10
ATOM 15941 C CA . HIS A 1 98 ? -19.269 10.160 -9.066 1.00 0.00 98 HIS A CA 10
ATOM 15942 C C . HIS A 1 98 ? -19.084 11.184 -7.946 1.00 0.00 98 HIS A C 10
ATOM 15943 O O . HIS A 1 98 ? -18.611 10.847 -6.859 1.00 0.00 98 HIS A O 10
ATOM 15958 N N . HIS A 1 99 ? -19.463 12.429 -8.239 1.00 0.00 99 HIS A N 10
ATOM 15959 C CA . HIS A 1 99 ? -19.306 13.559 -7.320 1.00 0.00 99 HIS A CA 10
ATOM 15960 C C . HIS A 1 99 ? -17.832 13.822 -7.029 1.00 0.00 99 HIS A C 10
ATOM 15961 O O . HIS A 1 99 ? -17.243 13.231 -6.119 1.00 0.00 99 HIS A O 10
ATOM 15976 N N . HIS A 1 100 ? -17.241 14.712 -7.810 1.00 0.00 100 HIS A N 10
ATOM 15977 C CA . HIS A 1 100 ? -15.825 15.020 -7.682 1.00 0.00 100 HIS A CA 10
ATOM 15978 C C . HIS A 1 100 ? -15.614 16.525 -7.610 1.00 0.00 100 HIS A C 10
ATOM 15979 O O . HIS A 1 100 ? -15.540 17.198 -8.635 1.00 0.00 100 HIS A O 10
ATOM 15994 N N . HIS A 1 101 ? -15.537 17.053 -6.399 1.00 0.00 101 HIS A N 10
ATOM 15995 C CA . HIS A 1 101 ? -15.324 18.482 -6.211 1.00 0.00 101 HIS A CA 10
ATOM 15996 C C . HIS A 1 101 ? -14.437 18.733 -5.001 1.00 0.00 101 HIS A C 10
ATOM 15997 O O . HIS A 1 101 ? -14.841 18.488 -3.864 1.00 0.00 101 HIS A O 10
ATOM 16012 N N . HIS A 1 102 ? -13.226 19.205 -5.256 1.00 0.00 102 HIS A N 10
ATOM 16013 C CA . HIS A 1 102 ? -12.279 19.529 -4.200 1.00 0.00 102 HIS A CA 10
ATOM 16014 C C . HIS A 1 102 ? -11.191 20.437 -4.754 1.00 0.00 102 HIS A C 10
ATOM 16015 O O . HIS A 1 102 ? -10.291 19.928 -5.452 1.00 0.00 102 HIS A O 10
ATOM 16031 N N . MET A 1 1 ? 22.420 -1.805 -6.151 1.00 0.00 1 MET A N 11
ATOM 16032 C CA . MET A 1 1 ? 23.217 -1.218 -5.051 1.00 0.00 1 MET A CA 11
ATOM 16033 C C . MET A 1 1 ? 23.139 0.304 -5.086 1.00 0.00 1 MET A C 11
ATOM 16034 O O . MET A 1 1 ? 22.430 0.920 -4.290 1.00 0.00 1 MET A O 11
ATOM 16050 N N . SER A 1 2 ? 23.851 0.905 -6.028 1.00 0.00 2 SER A N 11
ATOM 16051 C CA . SER A 1 2 ? 23.870 2.348 -6.167 1.00 0.00 2 SER A CA 11
ATOM 16052 C C . SER A 1 2 ? 22.859 2.774 -7.225 1.00 0.00 2 SER A C 11
ATOM 16053 O O . SER A 1 2 ? 23.222 3.113 -8.354 1.00 0.00 2 SER A O 11
ATOM 16061 N N . ASN A 1 3 ? 21.585 2.712 -6.855 1.00 0.00 3 ASN A N 11
ATOM 16062 C CA . ASN A 1 3 ? 20.492 3.011 -7.774 1.00 0.00 3 ASN A CA 11
ATOM 16063 C C . ASN A 1 3 ? 19.156 2.903 -7.051 1.00 0.00 3 ASN A C 11
ATOM 16064 O O . ASN A 1 3 ? 19.076 2.319 -5.967 1.00 0.00 3 ASN A O 11
ATOM 16075 N N . LEU A 1 4 ? 18.109 3.458 -7.648 1.00 0.00 4 LEU A N 11
ATOM 16076 C CA . LEU A 1 4 ? 16.777 3.371 -7.072 1.00 0.00 4 LEU A CA 11
ATOM 16077 C C . LEU A 1 4 ? 16.136 2.045 -7.453 1.00 0.00 4 LEU A C 11
ATOM 16078 O O . LEU A 1 4 ? 15.354 1.968 -8.403 1.00 0.00 4 LEU A O 11
ATOM 16094 N N . GLU A 1 5 ? 16.518 1.002 -6.741 1.00 0.00 5 GLU A N 11
ATOM 16095 C CA . GLU A 1 5 ? 16.028 -0.341 -7.004 1.00 0.00 5 GLU A CA 11
ATOM 16096 C C . GLU A 1 5 ? 14.757 -0.616 -6.218 1.00 0.00 5 GLU A C 11
ATOM 16097 O O . GLU A 1 5 ? 14.598 -0.157 -5.084 1.00 0.00 5 GLU A O 11
ATOM 16109 N N . ILE A 1 6 ? 13.854 -1.364 -6.826 1.00 0.00 6 ILE A N 11
ATOM 16110 C CA . ILE A 1 6 ? 12.593 -1.698 -6.190 1.00 0.00 6 ILE A CA 11
ATOM 16111 C C . ILE A 1 6 ? 12.707 -3.012 -5.427 1.00 0.00 6 ILE A C 11
ATOM 16112 O O . ILE A 1 6 ? 12.961 -4.065 -6.018 1.00 0.00 6 ILE A O 11
ATOM 16128 N N . LYS A 1 7 ? 12.544 -2.942 -4.116 1.00 0.00 7 LYS A N 11
ATOM 16129 C CA . LYS A 1 7 ? 12.494 -4.138 -3.293 1.00 0.00 7 LYS A CA 11
ATOM 16130 C C . LYS A 1 7 ? 11.091 -4.729 -3.335 1.00 0.00 7 LYS A C 11
ATOM 16131 O O . LYS A 1 7 ? 10.119 -4.063 -2.973 1.00 0.00 7 LYS A O 11
ATOM 16150 N N . GLN A 1 8 ? 10.985 -5.965 -3.792 1.00 0.00 8 GLN A N 11
ATOM 16151 C CA . GLN A 1 8 ? 9.702 -6.643 -3.831 1.00 0.00 8 GLN A CA 11
ATOM 16152 C C . GLN A 1 8 ? 9.533 -7.491 -2.577 1.00 0.00 8 GLN A C 11
ATOM 16153 O O . GLN A 1 8 ? 10.462 -8.179 -2.150 1.00 0.00 8 GLN A O 11
ATOM 16167 N N . GLY A 1 9 ? 8.357 -7.424 -1.979 1.00 0.00 9 GLY A N 11
ATOM 16168 C CA . GLY A 1 9 ? 8.104 -8.178 -0.775 1.00 0.00 9 GLY A CA 11
ATOM 16169 C C . GLY A 1 9 ? 6.637 -8.472 -0.577 1.00 0.00 9 GLY A C 11
ATOM 16170 O O . GLY A 1 9 ? 5.821 -8.209 -1.463 1.00 0.00 9 GLY A O 11
ATOM 16174 N N . GLU A 1 10 ? 6.315 -9.018 0.589 1.00 0.00 10 GLU A N 11
ATOM 16175 C CA . GLU A 1 10 ? 4.949 -9.381 0.947 1.00 0.00 10 GLU A CA 11
ATOM 16176 C C . GLU A 1 10 ? 3.989 -8.201 0.787 1.00 0.00 10 GLU A C 11
ATOM 16177 O O . GLU A 1 10 ? 3.941 -7.306 1.635 1.00 0.00 10 GLU A O 11
ATOM 16189 N N . ASN A 1 11 ? 3.264 -8.197 -0.333 1.00 0.00 11 ASN A N 11
ATOM 16190 C CA . ASN A 1 11 ? 2.208 -7.215 -0.603 1.00 0.00 11 ASN A CA 11
ATOM 16191 C C . ASN A 1 11 ? 2.738 -5.786 -0.681 1.00 0.00 11 ASN A C 11
ATOM 16192 O O . ASN A 1 11 ? 1.957 -4.833 -0.639 1.00 0.00 11 ASN A O 11
ATOM 16203 N N . LYS A 1 12 ? 4.048 -5.623 -0.819 1.00 0.00 12 LYS A N 11
ATOM 16204 C CA . LYS A 1 12 ? 4.621 -4.289 -0.858 1.00 0.00 12 LYS A CA 11
ATOM 16205 C C . LYS A 1 12 ? 5.776 -4.194 -1.844 1.00 0.00 12 LYS A C 11
ATOM 16206 O O . LYS A 1 12 ? 6.583 -5.114 -1.976 1.00 0.00 12 LYS A O 11
ATOM 16225 N N . PHE A 1 13 ? 5.818 -3.076 -2.549 1.00 0.00 13 PHE A N 11
ATOM 16226 C CA . PHE A 1 13 ? 6.962 -2.714 -3.370 1.00 0.00 13 PHE A CA 11
ATOM 16227 C C . PHE A 1 13 ? 7.500 -1.383 -2.871 1.00 0.00 13 PHE A C 11
ATOM 16228 O O . PHE A 1 13 ? 6.764 -0.396 -2.815 1.00 0.00 13 PHE A O 11
ATOM 16245 N N . TYR A 1 14 ? 8.759 -1.346 -2.484 1.00 0.00 14 TYR A N 11
ATOM 16246 C CA . TYR A 1 14 ? 9.313 -0.140 -1.893 1.00 0.00 14 TYR A CA 11
ATOM 16247 C C . TYR A 1 14 ? 10.716 0.147 -2.394 1.00 0.00 14 TYR A C 11
ATOM 16248 O O . TYR A 1 14 ? 11.495 -0.768 -2.672 1.00 0.00 14 TYR A O 11
ATOM 16266 N N . ILE A 1 15 ? 11.025 1.426 -2.518 1.00 0.00 15 ILE A N 11
ATOM 16267 C CA . ILE A 1 15 ? 12.363 1.851 -2.867 1.00 0.00 15 ILE A CA 11
ATOM 16268 C C . ILE A 1 15 ? 13.009 2.541 -1.677 1.00 0.00 15 ILE A C 11
ATOM 16269 O O . ILE A 1 15 ? 12.495 3.541 -1.149 1.00 0.00 15 ILE A O 11
ATOM 16285 N N . GLY A 1 16 ? 14.114 1.963 -1.246 1.00 0.00 16 GLY A N 11
ATOM 16286 C CA . GLY A 1 16 ? 14.844 2.444 -0.101 1.00 0.00 16 GLY A CA 11
ATOM 16287 C C . GLY A 1 16 ? 15.870 1.419 0.317 1.00 0.00 16 GLY A C 11
ATOM 16288 O O . GLY A 1 16 ? 15.921 0.331 -0.263 1.00 0.00 16 GLY A O 11
ATOM 16292 N N . ASP A 1 17 ? 16.687 1.743 1.304 1.00 0.00 17 ASP A N 11
ATOM 16293 C CA . ASP A 1 17 ? 17.712 0.813 1.756 1.00 0.00 17 ASP A CA 11
ATOM 16294 C C . ASP A 1 17 ? 17.157 -0.095 2.850 1.00 0.00 17 ASP A C 11
ATOM 16295 O O . ASP A 1 17 ? 17.585 -1.242 3.004 1.00 0.00 17 ASP A O 11
ATOM 16304 N N . ASP A 1 18 ? 16.180 0.419 3.586 1.00 0.00 18 ASP A N 11
ATOM 16305 C CA . ASP A 1 18 ? 15.506 -0.347 4.629 1.00 0.00 18 ASP A CA 11
ATOM 16306 C C . ASP A 1 18 ? 14.007 -0.062 4.573 1.00 0.00 18 ASP A C 11
ATOM 16307 O O . ASP A 1 18 ? 13.583 0.880 3.903 1.00 0.00 18 ASP A O 11
ATOM 16316 N N . GLU A 1 19 ? 13.207 -0.871 5.261 1.00 0.00 19 GLU A N 11
ATOM 16317 C CA . GLU A 1 19 ? 11.763 -0.664 5.298 1.00 0.00 19 GLU A CA 11
ATOM 16318 C C . GLU A 1 19 ? 11.415 0.542 6.165 1.00 0.00 19 GLU A C 11
ATOM 16319 O O . GLU A 1 19 ? 10.406 1.204 5.936 1.00 0.00 19 GLU A O 11
ATOM 16331 N N . ASN A 1 20 ? 12.261 0.827 7.156 1.00 0.00 20 ASN A N 11
ATOM 16332 C CA . ASN A 1 20 ? 12.027 1.945 8.070 1.00 0.00 20 ASN A CA 11
ATOM 16333 C C . ASN A 1 20 ? 12.140 3.273 7.339 1.00 0.00 20 ASN A C 11
ATOM 16334 O O . ASN A 1 20 ? 11.236 4.103 7.393 1.00 0.00 20 ASN A O 11
ATOM 16345 N N . ASN A 1 21 ? 13.255 3.466 6.653 1.00 0.00 21 ASN A N 11
ATOM 16346 C CA . ASN A 1 21 ? 13.511 4.718 5.949 1.00 0.00 21 ASN A CA 11
ATOM 16347 C C . ASN A 1 21 ? 13.186 4.586 4.471 1.00 0.00 21 ASN A C 11
ATOM 16348 O O . ASN A 1 21 ? 13.831 5.209 3.624 1.00 0.00 21 ASN A O 11
ATOM 16359 N N . ALA A 1 22 ? 12.175 3.784 4.167 1.00 0.00 22 ALA A N 11
ATOM 16360 C CA . ALA A 1 22 ? 11.716 3.632 2.799 1.00 0.00 22 ALA A CA 11
ATOM 16361 C C . ALA A 1 22 ? 11.217 4.969 2.270 1.00 0.00 22 ALA A C 11
ATOM 16362 O O . ALA A 1 22 ? 10.246 5.527 2.783 1.00 0.00 22 ALA A O 11
ATOM 16369 N N . LEU A 1 23 ? 11.900 5.484 1.258 1.00 0.00 23 LEU A N 11
ATOM 16370 C CA . LEU A 1 23 ? 11.557 6.778 0.688 1.00 0.00 23 LEU A CA 11
ATOM 16371 C C . LEU A 1 23 ? 10.164 6.732 0.084 1.00 0.00 23 LEU A C 11
ATOM 16372 O O . LEU A 1 23 ? 9.427 7.718 0.121 1.00 0.00 23 LEU A O 11
ATOM 16388 N N . ALA A 1 24 ? 9.812 5.580 -0.472 1.00 0.00 24 ALA A N 11
ATOM 16389 C CA . ALA A 1 24 ? 8.465 5.367 -0.975 1.00 0.00 24 ALA A CA 11
ATOM 16390 C C . ALA A 1 24 ? 8.116 3.889 -0.985 1.00 0.00 24 ALA A C 11
ATOM 16391 O O . ALA A 1 24 ? 8.834 3.080 -1.578 1.00 0.00 24 ALA A O 11
ATOM 16398 N N . GLU A 1 25 ? 7.028 3.530 -0.314 1.00 0.00 25 GLU A N 11
ATOM 16399 C CA . GLU A 1 25 ? 6.537 2.160 -0.364 1.00 0.00 25 GLU A CA 11
ATOM 16400 C C . GLU A 1 25 ? 5.064 2.132 -0.756 1.00 0.00 25 GLU A C 11
ATOM 16401 O O . GLU A 1 25 ? 4.270 2.965 -0.309 1.00 0.00 25 GLU A O 11
ATOM 16413 N N . ILE A 1 26 ? 4.712 1.193 -1.619 1.00 0.00 26 ILE A N 11
ATOM 16414 C CA . ILE A 1 26 ? 3.330 1.008 -2.020 1.00 0.00 26 ILE A CA 11
ATOM 16415 C C . ILE A 1 26 ? 2.868 -0.405 -1.672 1.00 0.00 26 ILE A C 11
ATOM 16416 O O . ILE A 1 26 ? 3.560 -1.386 -1.956 1.00 0.00 26 ILE A O 11
ATOM 16432 N N . THR A 1 27 ? 1.716 -0.501 -1.031 1.00 0.00 27 THR A N 11
ATOM 16433 C CA . THR A 1 27 ? 1.170 -1.783 -0.638 1.00 0.00 27 THR A CA 11
ATOM 16434 C C . THR A 1 27 ? -0.156 -2.026 -1.339 1.00 0.00 27 THR A C 11
ATOM 16435 O O . THR A 1 27 ? -0.983 -1.119 -1.457 1.00 0.00 27 THR A O 11
ATOM 16446 N N . TYR A 1 28 ? -0.354 -3.241 -1.808 1.00 0.00 28 TYR A N 11
ATOM 16447 C CA . TYR A 1 28 ? -1.588 -3.592 -2.482 1.00 0.00 28 TYR A CA 11
ATOM 16448 C C . TYR A 1 28 ? -2.090 -4.936 -1.982 1.00 0.00 28 TYR A C 11
ATOM 16449 O O . TYR A 1 28 ? -1.305 -5.856 -1.751 1.00 0.00 28 TYR A O 11
ATOM 16467 N N . ARG A 1 29 ? -3.393 -5.037 -1.790 1.00 0.00 29 ARG A N 11
ATOM 16468 C CA . ARG A 1 29 ? -3.998 -6.274 -1.333 1.00 0.00 29 ARG A CA 11
ATOM 16469 C C . ARG A 1 29 ? -5.126 -6.677 -2.268 1.00 0.00 29 ARG A C 11
ATOM 16470 O O . ARG A 1 29 ? -5.875 -5.825 -2.754 1.00 0.00 29 ARG A O 11
ATOM 16491 N N . PHE A 1 30 ? -5.236 -7.970 -2.518 1.00 0.00 30 PHE A N 11
ATOM 16492 C CA . PHE A 1 30 ? -6.315 -8.503 -3.336 1.00 0.00 30 PHE A CA 11
ATOM 16493 C C . PHE A 1 30 ? -7.601 -8.528 -2.516 1.00 0.00 30 PHE A C 11
ATOM 16494 O O . PHE A 1 30 ? -7.710 -9.284 -1.550 1.00 0.00 30 PHE A O 11
ATOM 16511 N N . VAL A 1 31 ? -8.557 -7.684 -2.875 1.00 0.00 31 VAL A N 11
ATOM 16512 C CA . VAL A 1 31 ? -9.801 -7.602 -2.119 1.00 0.00 31 VAL A CA 11
ATOM 16513 C C . VAL A 1 31 ? -10.776 -8.693 -2.537 1.00 0.00 31 VAL A C 11
ATOM 16514 O O . VAL A 1 31 ? -11.386 -9.345 -1.691 1.00 0.00 31 VAL A O 11
ATOM 16527 N N . ASP A 1 32 ? -10.901 -8.906 -3.836 1.00 0.00 32 ASP A N 11
ATOM 16528 C CA . ASP A 1 32 ? -11.835 -9.893 -4.350 1.00 0.00 32 ASP A CA 11
ATOM 16529 C C . ASP A 1 32 ? -11.083 -11.001 -5.079 1.00 0.00 32 ASP A C 11
ATOM 16530 O O . ASP A 1 32 ? -10.875 -12.085 -4.533 1.00 0.00 32 ASP A O 11
ATOM 16539 N N . ASN A 1 33 ? -10.659 -10.725 -6.304 1.00 0.00 33 ASN A N 11
ATOM 16540 C CA . ASN A 1 33 ? -9.828 -11.667 -7.044 1.00 0.00 33 ASN A CA 11
ATOM 16541 C C . ASN A 1 33 ? -8.731 -10.921 -7.784 1.00 0.00 33 ASN A C 11
ATOM 16542 O O . ASN A 1 33 ? -7.588 -10.879 -7.334 1.00 0.00 33 ASN A O 11
ATOM 16553 N N . ASN A 1 34 ? -9.090 -10.309 -8.904 1.00 0.00 34 ASN A N 11
ATOM 16554 C CA . ASN A 1 34 ? -8.126 -9.574 -9.712 1.00 0.00 34 ASN A CA 11
ATOM 16555 C C . ASN A 1 34 ? -8.150 -8.096 -9.349 1.00 0.00 34 ASN A C 11
ATOM 16556 O O . ASN A 1 34 ? -7.373 -7.296 -9.873 1.00 0.00 34 ASN A O 11
ATOM 16567 N N . GLU A 1 35 ? -9.057 -7.742 -8.453 1.00 0.00 35 GLU A N 11
ATOM 16568 C CA . GLU A 1 35 ? -9.155 -6.388 -7.947 1.00 0.00 35 GLU A CA 11
ATOM 16569 C C . GLU A 1 35 ? -8.124 -6.167 -6.846 1.00 0.00 35 GLU A C 11
ATOM 16570 O O . GLU A 1 35 ? -8.232 -6.732 -5.753 1.00 0.00 35 GLU A O 11
ATOM 16582 N N . ILE A 1 36 ? -7.125 -5.354 -7.137 1.00 0.00 36 ILE A N 11
ATOM 16583 C CA . ILE A 1 36 ? -6.100 -5.031 -6.161 1.00 0.00 36 ILE A CA 11
ATOM 16584 C C . ILE A 1 36 ? -6.320 -3.626 -5.626 1.00 0.00 36 ILE A C 11
ATOM 16585 O O . ILE A 1 36 ? -6.564 -2.688 -6.388 1.00 0.00 36 ILE A O 11
ATOM 16601 N N . ASN A 1 37 ? -6.272 -3.484 -4.315 1.00 0.00 37 ASN A N 11
ATOM 16602 C CA . ASN A 1 37 ? -6.462 -2.181 -3.710 1.00 0.00 37 ASN A CA 11
ATOM 16603 C C . ASN A 1 37 ? -5.145 -1.680 -3.145 1.00 0.00 37 ASN A C 11
ATOM 16604 O O . ASN A 1 37 ? -4.416 -2.423 -2.482 1.00 0.00 37 ASN A O 11
ATOM 16615 N N . ILE A 1 38 ? -4.821 -0.439 -3.457 1.00 0.00 38 ILE A N 11
ATOM 16616 C CA . ILE A 1 38 ? -3.658 0.204 -2.883 1.00 0.00 38 ILE A CA 11
ATOM 16617 C C . ILE A 1 38 ? -3.980 0.665 -1.472 1.00 0.00 38 ILE A C 11
ATOM 16618 O O . ILE A 1 38 ? -4.692 1.656 -1.274 1.00 0.00 38 ILE A O 11
ATOM 16634 N N . ASP A 1 39 ? -3.469 -0.073 -0.509 1.00 0.00 39 ASP A N 11
ATOM 16635 C CA . ASP A 1 39 ? -3.725 0.192 0.896 1.00 0.00 39 ASP A CA 11
ATOM 16636 C C . ASP A 1 39 ? -2.953 1.416 1.360 1.00 0.00 39 ASP A C 11
ATOM 16637 O O . ASP A 1 39 ? -3.488 2.283 2.050 1.00 0.00 39 ASP A O 11
ATOM 16646 N N . HIS A 1 40 ? -1.697 1.495 0.955 1.00 0.00 40 HIS A N 11
ATOM 16647 C CA . HIS A 1 40 ? -0.829 2.575 1.381 1.00 0.00 40 HIS A CA 11
ATOM 16648 C C . HIS A 1 40 ? 0.206 2.903 0.309 1.00 0.00 40 HIS A C 11
ATOM 16649 O O . HIS A 1 40 ? 0.779 2.011 -0.313 1.00 0.00 40 HIS A O 11
ATOM 16664 N N . THR A 1 41 ? 0.419 4.189 0.088 1.00 0.00 41 THR A N 11
ATOM 16665 C CA . THR A 1 41 ? 1.508 4.656 -0.748 1.00 0.00 41 THR A CA 11
ATOM 16666 C C . THR A 1 41 ? 2.201 5.821 -0.063 1.00 0.00 41 THR A C 11
ATOM 16667 O O . THR A 1 41 ? 1.717 6.952 -0.091 1.00 0.00 41 THR A O 11
ATOM 16678 N N . GLY A 1 42 ? 3.313 5.529 0.586 1.00 0.00 42 GLY A N 11
ATOM 16679 C CA . GLY A 1 42 ? 4.013 6.542 1.333 1.00 0.00 42 GLY A CA 11
ATOM 16680 C C . GLY A 1 42 ? 5.209 7.059 0.584 1.00 0.00 42 GLY A C 11
ATOM 16681 O O . GLY A 1 42 ? 6.320 6.562 0.753 1.00 0.00 42 GLY A O 11
ATOM 16685 N N . VAL A 1 43 ? 4.972 8.034 -0.273 1.00 0.00 43 VAL A N 11
ATOM 16686 C CA . VAL A 1 43 ? 6.044 8.663 -1.020 1.00 0.00 43 VAL A CA 11
ATOM 16687 C C . VAL A 1 43 ? 6.459 9.950 -0.327 1.00 0.00 43 VAL A C 11
ATOM 16688 O O . VAL A 1 43 ? 5.732 10.943 -0.353 1.00 0.00 43 VAL A O 11
ATOM 16701 N N . SER A 1 44 ? 7.606 9.920 0.325 1.00 0.00 44 SER A N 11
ATOM 16702 C CA . SER A 1 44 ? 8.125 11.104 0.974 1.00 0.00 44 SER A CA 11
ATOM 16703 C C . SER A 1 44 ? 8.823 11.984 -0.048 1.00 0.00 44 SER A C 11
ATOM 16704 O O . SER A 1 44 ? 9.757 11.556 -0.729 1.00 0.00 44 SER A O 11
ATOM 16712 N N . ASP A 1 45 ? 8.359 13.208 -0.152 1.00 0.00 45 ASP A N 11
ATOM 16713 C CA . ASP A 1 45 ? 8.873 14.146 -1.128 1.00 0.00 45 ASP A CA 11
ATOM 16714 C C . ASP A 1 45 ? 9.587 15.294 -0.430 1.00 0.00 45 ASP A C 11
ATOM 16715 O O . ASP A 1 45 ? 8.971 16.188 0.147 1.00 0.00 45 ASP A O 11
ATOM 16724 N N . GLU A 1 46 ? 10.906 15.240 -0.469 1.00 0.00 46 GLU A N 11
ATOM 16725 C CA . GLU A 1 46 ? 11.742 16.264 0.144 1.00 0.00 46 GLU A CA 11
ATOM 16726 C C . GLU A 1 46 ? 11.939 17.427 -0.831 1.00 0.00 46 GLU A C 11
ATOM 16727 O O . GLU A 1 46 ? 12.846 18.243 -0.670 1.00 0.00 46 GLU A O 11
ATOM 16739 N N . LEU A 1 47 ? 11.074 17.477 -1.849 1.00 0.00 47 LEU A N 11
ATOM 16740 C CA . LEU A 1 47 ? 11.126 18.491 -2.904 1.00 0.00 47 LEU A CA 11
ATOM 16741 C C . LEU A 1 47 ? 12.325 18.253 -3.820 1.00 0.00 47 LEU A C 11
ATOM 16742 O O . LEU A 1 47 ? 12.572 19.018 -4.753 1.00 0.00 47 LEU A O 11
ATOM 16758 N N . GLY A 1 48 ? 13.045 17.170 -3.562 1.00 0.00 48 GLY A N 11
ATOM 16759 C CA . GLY A 1 48 ? 14.209 16.834 -4.346 1.00 0.00 48 GLY A CA 11
ATOM 16760 C C . GLY A 1 48 ? 14.555 15.368 -4.225 1.00 0.00 48 GLY A C 11
ATOM 16761 O O . GLY A 1 48 ? 14.175 14.722 -3.247 1.00 0.00 48 GLY A O 11
ATOM 16765 N N . GLY A 1 49 ? 15.262 14.844 -5.220 1.00 0.00 49 GLY A N 11
ATOM 16766 C CA . GLY A 1 49 ? 15.644 13.441 -5.219 1.00 0.00 49 GLY A CA 11
ATOM 16767 C C . GLY A 1 49 ? 14.446 12.517 -5.309 1.00 0.00 49 GLY A C 11
ATOM 16768 O O . GLY A 1 49 ? 14.509 11.359 -4.886 1.00 0.00 49 GLY A O 11
ATOM 16772 N N . GLN A 1 50 ? 13.360 13.022 -5.878 1.00 0.00 50 GLN A N 11
ATOM 16773 C CA . GLN A 1 50 ? 12.111 12.283 -5.928 1.00 0.00 50 GLN A CA 11
ATOM 16774 C C . GLN A 1 50 ? 11.799 11.802 -7.341 1.00 0.00 50 GLN A C 11
ATOM 16775 O O . GLN A 1 50 ? 12.597 11.979 -8.264 1.00 0.00 50 GLN A O 11
ATOM 16789 N N . GLY A 1 51 ? 10.627 11.207 -7.493 1.00 0.00 51 GLY A N 11
ATOM 16790 C CA . GLY A 1 51 ? 10.281 10.525 -8.722 1.00 0.00 51 GLY A CA 11
ATOM 16791 C C . GLY A 1 51 ? 10.208 9.034 -8.484 1.00 0.00 51 GLY A C 11
ATOM 16792 O O . GLY A 1 51 ? 10.044 8.237 -9.407 1.00 0.00 51 GLY A O 11
ATOM 16796 N N . VAL A 1 52 ? 10.326 8.672 -7.214 1.00 0.00 52 VAL A N 11
ATOM 16797 C CA . VAL A 1 52 ? 10.342 7.282 -6.789 1.00 0.00 52 VAL A CA 11
ATOM 16798 C C . VAL A 1 52 ? 8.941 6.682 -6.863 1.00 0.00 52 VAL A C 11
ATOM 16799 O O . VAL A 1 52 ? 8.771 5.513 -7.215 1.00 0.00 52 VAL A O 11
ATOM 16812 N N . GLY A 1 53 ? 7.943 7.500 -6.555 1.00 0.00 53 GLY A N 11
ATOM 16813 C CA . GLY A 1 53 ? 6.571 7.033 -6.535 1.00 0.00 53 GLY A CA 11
ATOM 16814 C C . GLY A 1 53 ? 6.108 6.510 -7.879 1.00 0.00 53 GLY A C 11
ATOM 16815 O O . GLY A 1 53 ? 5.516 5.433 -7.961 1.00 0.00 53 GLY A O 11
ATOM 16819 N N . LYS A 1 54 ? 6.388 7.260 -8.937 1.00 0.00 54 LYS A N 11
ATOM 16820 C CA . LYS A 1 54 ? 5.965 6.868 -10.277 1.00 0.00 54 LYS A CA 11
ATOM 16821 C C . LYS A 1 54 ? 6.632 5.561 -10.699 1.00 0.00 54 LYS A C 11
ATOM 16822 O O . LYS A 1 54 ? 6.023 4.740 -11.382 1.00 0.00 54 LYS A O 11
ATOM 16841 N N . LYS A 1 55 ? 7.873 5.358 -10.265 1.00 0.00 55 LYS A N 11
ATOM 16842 C CA . LYS A 1 55 ? 8.614 4.146 -10.607 1.00 0.00 55 LYS A CA 11
ATOM 16843 C C . LYS A 1 55 ? 7.934 2.921 -9.993 1.00 0.00 55 LYS A C 11
ATOM 16844 O O . LYS A 1 55 ? 7.881 1.855 -10.608 1.00 0.00 55 LYS A O 11
ATOM 16863 N N . LEU A 1 56 ? 7.402 3.089 -8.786 1.00 0.00 56 LEU A N 11
ATOM 16864 C CA . LEU A 1 56 ? 6.685 2.013 -8.109 1.00 0.00 56 LEU A CA 11
ATOM 16865 C C . LEU A 1 56 ? 5.402 1.671 -8.853 1.00 0.00 56 LEU A C 11
ATOM 16866 O O . LEU A 1 56 ? 5.142 0.507 -9.159 1.00 0.00 56 LEU A O 11
ATOM 16882 N N . LEU A 1 57 ? 4.614 2.694 -9.153 1.00 0.00 57 LEU A N 11
ATOM 16883 C CA . LEU A 1 57 ? 3.362 2.513 -9.879 1.00 0.00 57 LEU A CA 11
ATOM 16884 C C . LEU A 1 57 ? 3.626 1.920 -11.259 1.00 0.00 57 LEU A C 11
ATOM 16885 O O . LEU A 1 57 ? 2.845 1.108 -11.750 1.00 0.00 57 LEU A O 11
ATOM 16901 N N . LYS A 1 58 ? 4.737 2.321 -11.866 1.00 0.00 58 LYS A N 11
ATOM 16902 C CA . LYS A 1 58 ? 5.165 1.772 -13.145 1.00 0.00 58 LYS A CA 11
ATOM 16903 C C . LYS A 1 58 ? 5.257 0.250 -13.071 1.00 0.00 58 LYS A C 11
ATOM 16904 O O . LYS A 1 58 ? 4.731 -0.455 -13.935 1.00 0.00 58 LYS A O 11
ATOM 16923 N N . ALA A 1 59 ? 5.906 -0.250 -12.024 1.00 0.00 59 ALA A N 11
ATOM 16924 C CA . ALA A 1 59 ? 6.089 -1.684 -11.850 1.00 0.00 59 ALA A CA 11
ATOM 16925 C C . ALA A 1 59 ? 4.767 -2.380 -11.551 1.00 0.00 59 ALA A C 11
ATOM 16926 O O . ALA A 1 59 ? 4.500 -3.474 -12.056 1.00 0.00 59 ALA A O 11
ATOM 16933 N N . VAL A 1 60 ? 3.942 -1.736 -10.734 1.00 0.00 60 VAL A N 11
ATOM 16934 C CA . VAL A 1 60 ? 2.643 -2.287 -10.363 1.00 0.00 60 VAL A CA 11
ATOM 16935 C C . VAL A 1 60 ? 1.734 -2.418 -11.584 1.00 0.00 60 VAL A C 11
ATOM 16936 O O . VAL A 1 60 ? 1.217 -3.500 -11.865 1.00 0.00 60 VAL A O 11
ATOM 16949 N N . VAL A 1 61 ? 1.552 -1.320 -12.313 1.00 0.00 61 VAL A N 11
ATOM 16950 C CA . VAL A 1 61 ? 0.692 -1.318 -13.497 1.00 0.00 61 VAL A CA 11
ATOM 16951 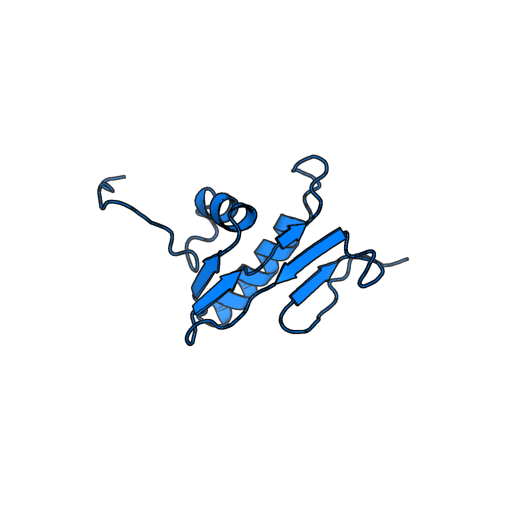C C . VAL A 1 61 ? 1.221 -2.289 -14.550 1.00 0.00 61 VAL A C 11
ATOM 16952 O O . VAL A 1 61 ? 0.448 -2.970 -15.222 1.00 0.00 61 VAL A O 11
ATOM 16965 N N . GLU A 1 62 ? 2.542 -2.364 -14.665 1.00 0.00 62 GLU A N 11
ATOM 16966 C CA . GLU A 1 62 ? 3.198 -3.295 -15.580 1.00 0.00 62 GLU A CA 11
ATOM 16967 C C . GLU A 1 62 ? 2.736 -4.729 -15.304 1.00 0.00 62 GLU A C 11
ATOM 16968 O O . GLU A 1 62 ? 2.264 -5.438 -16.202 1.00 0.00 62 GLU A O 11
ATOM 16980 N N . HIS A 1 63 ? 2.836 -5.131 -14.043 1.00 0.00 63 HIS A N 11
ATOM 16981 C CA . HIS A 1 63 ? 2.422 -6.462 -13.617 1.00 0.00 63 HIS A CA 11
ATOM 16982 C C . HIS A 1 63 ? 0.903 -6.613 -13.725 1.00 0.00 63 HIS A C 11
ATOM 16983 O O . HIS A 1 63 ? 0.387 -7.708 -13.977 1.00 0.00 63 HIS A O 11
ATOM 16998 N N . ALA A 1 64 ? 0.195 -5.503 -13.542 1.00 0.00 64 ALA A N 11
ATOM 16999 C CA . ALA A 1 64 ? -1.260 -5.492 -13.612 1.00 0.00 64 ALA A CA 11
ATOM 17000 C C . ALA A 1 64 ? -1.749 -5.707 -15.040 1.00 0.00 64 ALA A C 11
ATOM 17001 O O . ALA A 1 64 ? -2.808 -6.293 -15.256 1.00 0.00 64 ALA A O 11
ATOM 17008 N N . ARG A 1 65 ? -0.983 -5.224 -16.014 1.00 0.00 65 ARG A N 11
ATOM 17009 C CA . ARG A 1 65 ? -1.320 -5.419 -17.422 1.00 0.00 65 ARG A CA 11
ATOM 17010 C C . ARG A 1 65 ? -1.206 -6.890 -17.795 1.00 0.00 65 ARG A C 11
ATOM 17011 O O . ARG A 1 65 ? -2.073 -7.435 -18.481 1.00 0.00 65 ARG A O 11
ATOM 17032 N N . GLU A 1 66 ? -0.134 -7.521 -17.324 1.00 0.00 66 GLU A N 11
ATOM 17033 C CA . GLU A 1 66 ? 0.139 -8.927 -17.618 1.00 0.00 66 GLU A CA 11
ATOM 17034 C C . GLU A 1 66 ? -1.032 -9.829 -17.247 1.00 0.00 66 GLU A C 11
ATOM 17035 O O . GLU A 1 66 ? -1.610 -10.509 -18.099 1.00 0.00 66 GLU A O 11
ATOM 17047 N N . ASN A 1 67 ? -1.372 -9.835 -15.966 1.00 0.00 67 ASN A N 11
ATOM 17048 C CA . ASN A 1 67 ? -2.344 -10.785 -15.436 1.00 0.00 67 ASN A CA 11
ATOM 17049 C C . ASN A 1 67 ? -3.758 -10.237 -15.520 1.00 0.00 67 ASN A C 11
ATOM 17050 O O . ASN A 1 67 ? -4.722 -10.961 -15.268 1.00 0.00 67 ASN A O 11
ATOM 17061 N N . ASN A 1 68 ? -3.870 -8.961 -15.885 1.00 0.00 68 ASN A N 11
ATOM 17062 C CA . ASN A 1 68 ? -5.150 -8.257 -15.905 1.00 0.00 68 ASN A CA 11
ATOM 17063 C C . ASN A 1 68 ? -5.656 -8.077 -14.484 1.00 0.00 68 ASN A C 11
ATOM 17064 O O . ASN A 1 68 ? -6.406 -8.897 -13.951 1.00 0.00 68 ASN A O 11
ATOM 17075 N N . LEU A 1 69 ? -5.165 -7.028 -13.859 1.00 0.00 69 LEU A N 11
ATOM 17076 C CA . LEU A 1 69 ? -5.583 -6.665 -12.518 1.00 0.00 69 LEU A CA 11
ATOM 17077 C C . LEU A 1 69 ? -6.312 -5.332 -12.551 1.00 0.00 69 LEU A C 11
ATOM 17078 O O . LEU A 1 69 ? -6.030 -4.481 -13.399 1.00 0.00 69 LEU A O 11
ATOM 17094 N N . LYS A 1 70 ? -7.262 -5.167 -11.653 1.00 0.00 70 LYS A N 11
ATOM 17095 C CA . LYS A 1 70 ? -8.015 -3.929 -11.561 1.00 0.00 70 LYS A CA 11
ATOM 17096 C C . LYS A 1 70 ? -7.550 -3.139 -10.350 1.00 0.00 70 LYS A C 11
ATOM 17097 O O . LYS A 1 70 ? -7.573 -3.642 -9.229 1.00 0.00 70 LYS A O 11
ATOM 17116 N N . ILE A 1 71 ? -7.125 -1.904 -10.576 1.00 0.00 71 ILE A N 11
ATOM 17117 C CA . ILE A 1 71 ? -6.500 -1.114 -9.524 1.00 0.00 71 ILE A CA 11
ATOM 17118 C C . ILE A 1 71 ? -7.474 -0.120 -8.897 1.00 0.00 71 ILE A C 11
ATOM 17119 O O . ILE A 1 71 ? -7.996 0.773 -9.568 1.00 0.00 71 ILE A O 11
ATOM 17135 N N . ILE A 1 72 ? -7.721 -0.298 -7.608 1.00 0.00 72 ILE A N 11
ATOM 17136 C CA . ILE A 1 72 ? -8.462 0.673 -6.819 1.00 0.00 72 ILE A CA 11
ATOM 17137 C C . ILE A 1 72 ? -7.557 1.215 -5.719 1.00 0.00 72 ILE A C 11
ATOM 17138 O O . ILE A 1 72 ? -6.668 0.512 -5.245 1.00 0.00 72 ILE A O 11
ATOM 17154 N N . ALA A 1 73 ? -7.761 2.460 -5.326 1.00 0.00 73 ALA A N 11
ATOM 17155 C CA . ALA A 1 73 ? -6.888 3.085 -4.345 1.00 0.00 73 ALA A CA 11
ATOM 17156 C C . ALA A 1 73 ? -7.632 3.416 -3.059 1.00 0.00 73 ALA A C 11
ATOM 17157 O O . ALA A 1 73 ? -8.573 4.214 -3.059 1.00 0.00 73 ALA A O 11
ATOM 17164 N N . SER A 1 74 ? -7.207 2.789 -1.972 1.00 0.00 74 SER A N 11
ATOM 17165 C CA . SER A 1 74 ? -7.747 3.085 -0.658 1.00 0.00 74 SER A CA 11
ATOM 17166 C C . SER A 1 74 ? -6.943 4.217 -0.028 1.00 0.00 74 SER A C 11
ATOM 17167 O O . SER A 1 74 ? -7.438 4.964 0.817 1.00 0.00 74 SER A O 11
ATOM 17175 N N . CYS A 1 75 ? -5.694 4.336 -0.462 1.00 0.00 75 CYS A N 11
ATOM 17176 C CA . CYS A 1 75 ? -4.824 5.415 -0.028 1.00 0.00 75 CYS A CA 11
ATOM 17177 C C . CYS A 1 75 ? -5.114 6.675 -0.840 1.00 0.00 75 CYS A C 11
ATOM 17178 O O . CYS A 1 75 ? -5.066 6.654 -2.074 1.00 0.00 75 CYS A O 11
ATOM 17186 N N . SER A 1 76 ? -5.421 7.763 -0.146 1.00 0.00 76 SER A N 11
ATOM 17187 C CA . SER A 1 76 ? -5.783 9.017 -0.796 1.00 0.00 76 SER A CA 11
ATOM 17188 C C . SER A 1 76 ? -4.638 9.548 -1.651 1.00 0.00 76 SER A C 11
ATOM 17189 O O . SER A 1 76 ? -4.849 9.957 -2.793 1.00 0.00 76 SER A O 11
ATOM 17197 N N . PHE A 1 77 ? -3.432 9.523 -1.100 1.00 0.00 77 PHE A N 11
ATOM 17198 C CA . PHE A 1 77 ? -2.252 10.005 -1.811 1.00 0.00 77 PHE A CA 11
ATOM 17199 C C . PHE A 1 77 ? -2.033 9.210 -3.096 1.00 0.00 77 PHE A C 11
ATOM 17200 O O . PHE A 1 77 ? -1.712 9.775 -4.144 1.00 0.00 77 PHE A O 11
ATOM 17217 N N . ALA A 1 78 ? -2.234 7.901 -3.009 1.00 0.00 78 ALA A N 11
ATOM 17218 C CA . ALA A 1 78 ? -2.074 7.019 -4.156 1.00 0.00 78 ALA A CA 11
ATOM 17219 C C . ALA A 1 78 ? -3.074 7.360 -5.251 1.00 0.00 78 ALA A C 11
ATOM 17220 O O . ALA A 1 78 ? -2.714 7.474 -6.421 1.00 0.00 78 ALA A O 11
ATOM 17227 N N . LYS A 1 79 ? -4.332 7.530 -4.862 1.00 0.00 79 LYS A N 11
ATOM 17228 C CA . LYS A 1 79 ? -5.383 7.867 -5.811 1.00 0.00 79 LYS A CA 11
ATOM 17229 C C . LYS A 1 79 ? -5.111 9.226 -6.441 1.00 0.00 79 LYS A C 11
ATOM 17230 O O . LYS A 1 79 ? -5.348 9.433 -7.630 1.00 0.00 79 LYS A O 11
ATOM 17249 N N . HIS A 1 80 ? -4.581 10.138 -5.637 1.00 0.00 80 HIS A N 11
ATOM 17250 C CA . HIS A 1 80 ? -4.262 11.478 -6.101 1.00 0.00 80 HIS A CA 11
ATOM 17251 C C . HIS A 1 80 ? -3.137 11.427 -7.132 1.00 0.00 80 HIS A C 11
ATOM 17252 O O . HIS A 1 80 ? -3.075 12.253 -8.042 1.00 0.00 80 HIS A O 11
ATOM 17267 N N . MET A 1 81 ? -2.255 10.443 -6.988 1.00 0.00 81 MET A N 11
ATOM 17268 C CA . MET A 1 81 ? -1.194 10.218 -7.961 1.00 0.00 81 MET A CA 11
ATOM 17269 C C . MET A 1 81 ? -1.762 9.611 -9.239 1.00 0.00 81 MET A C 11
ATOM 17270 O O . MET A 1 81 ? -1.316 9.934 -10.340 1.00 0.00 81 MET A O 11
ATOM 17284 N N . LEU A 1 82 ? -2.750 8.734 -9.082 1.00 0.00 82 LEU A N 11
ATOM 17285 C CA . LEU A 1 82 ? -3.425 8.122 -10.224 1.00 0.00 82 LEU A CA 11
ATOM 17286 C C . LEU A 1 82 ? -4.186 9.178 -11.019 1.00 0.00 82 LEU A C 11
ATOM 17287 O O . LEU A 1 82 ? -4.227 9.134 -12.247 1.00 0.00 82 LEU A O 11
ATOM 17303 N N . GLU A 1 83 ? -4.790 10.124 -10.308 1.00 0.00 83 GLU A N 11
ATOM 17304 C CA . GLU A 1 83 ? -5.472 11.241 -10.948 1.00 0.00 83 GLU A CA 11
ATOM 17305 C C . GLU A 1 83 ? -4.470 12.116 -11.696 1.00 0.00 83 GLU A C 11
ATOM 17306 O O . GLU A 1 83 ? -4.783 12.689 -12.740 1.00 0.00 83 GLU A O 11
ATOM 17318 N N . LYS A 1 84 ? -3.266 12.211 -11.145 1.00 0.00 84 LYS A N 11
ATOM 17319 C CA . LYS A 1 84 ? -2.203 13.004 -11.744 1.00 0.00 84 LYS A CA 11
ATOM 17320 C C . LYS A 1 84 ? -1.691 12.339 -13.022 1.00 0.00 84 LYS A C 11
ATOM 17321 O O . LYS A 1 84 ? -1.577 12.982 -14.069 1.00 0.00 84 LYS A O 11
ATOM 17340 N N . GLU A 1 85 ? -1.384 11.052 -12.935 1.00 0.00 85 GLU A N 11
ATOM 17341 C CA . GLU A 1 85 ? -0.936 10.300 -14.093 1.00 0.00 85 GLU A CA 11
ATOM 17342 C C . GLU A 1 85 ? -2.098 9.502 -14.678 1.00 0.00 85 GLU A C 11
ATOM 17343 O O . GLU A 1 85 ? -2.360 8.363 -14.277 1.00 0.00 85 GLU A O 11
ATOM 17355 N N . ASP A 1 86 ? -2.789 10.107 -15.634 1.00 0.00 86 ASP A N 11
ATOM 17356 C CA . ASP A 1 86 ? -4.003 9.525 -16.200 1.00 0.00 86 ASP A CA 11
ATOM 17357 C C . ASP A 1 86 ? -3.703 8.326 -17.088 1.00 0.00 86 ASP A C 11
ATOM 17358 O O . ASP A 1 86 ? -4.617 7.613 -17.499 1.00 0.00 86 ASP A O 11
ATOM 17367 N N . SER A 1 87 ? -2.428 8.088 -17.361 1.00 0.00 87 SER A N 11
ATOM 17368 C CA . SER A 1 87 ? -2.024 6.918 -18.132 1.00 0.00 87 SER A CA 11
ATOM 17369 C C . SER A 1 87 ? -2.372 5.632 -17.375 1.00 0.00 87 SER A C 11
ATOM 17370 O O . SER A 1 87 ? -2.651 4.595 -17.977 1.00 0.00 87 SER A O 11
ATOM 17378 N N . TYR A 1 88 ? -2.378 5.719 -16.046 1.00 0.00 88 TYR A N 11
ATOM 17379 C CA . TYR A 1 88 ? -2.671 4.566 -15.204 1.00 0.00 88 TYR A CA 11
ATOM 17380 C C . TYR A 1 88 ? -4.173 4.396 -15.005 1.00 0.00 88 TYR A C 11
ATOM 17381 O O . TYR A 1 88 ? -4.629 3.345 -14.561 1.00 0.00 88 TYR A O 11
ATOM 17399 N N . GLN A 1 89 ? -4.943 5.423 -15.354 1.00 0.00 89 GLN A N 11
ATOM 17400 C CA . GLN A 1 89 ? -6.383 5.408 -15.116 1.00 0.00 89 GLN A CA 11
ATOM 17401 C C . GLN A 1 89 ? -7.120 4.527 -16.125 1.00 0.00 89 GLN A C 11
ATOM 17402 O O . GLN A 1 89 ? -8.349 4.457 -16.118 1.00 0.00 89 GLN A O 11
ATOM 17416 N N . ASP A 1 90 ? -6.368 3.840 -16.978 1.00 0.00 90 ASP A N 11
ATOM 17417 C CA . ASP A 1 90 ? -6.954 2.852 -17.880 1.00 0.00 90 ASP A CA 11
ATOM 17418 C C . ASP A 1 90 ? -7.388 1.622 -17.092 1.00 0.00 90 ASP A C 11
ATOM 17419 O O . ASP A 1 90 ? -8.445 1.045 -17.345 1.00 0.00 90 ASP A O 11
ATOM 17428 N N . VAL A 1 91 ? -6.569 1.240 -16.118 1.00 0.00 91 VAL A N 11
ATOM 17429 C CA . VAL A 1 91 ? -6.881 0.104 -15.254 1.00 0.00 91 VAL A CA 11
ATOM 17430 C C . VAL A 1 91 ? -7.474 0.580 -13.931 1.00 0.00 91 VAL A C 11
ATOM 17431 O O . VAL A 1 91 ? -7.768 -0.218 -13.041 1.00 0.00 91 VAL A O 11
ATOM 17444 N N . TYR A 1 92 ? -7.638 1.891 -13.815 1.00 0.00 92 TYR A N 11
ATOM 17445 C CA . TYR A 1 92 ? -8.270 2.483 -12.650 1.00 0.00 92 TYR A CA 11
ATOM 17446 C C . TYR A 1 92 ? -9.773 2.564 -12.872 1.00 0.00 92 TYR A C 11
ATOM 17447 O O . TYR A 1 92 ? -10.242 3.278 -13.758 1.00 0.00 92 TYR A O 11
ATOM 17465 N N . LEU A 1 93 ? -10.515 1.811 -12.072 1.00 0.00 93 LEU A N 11
ATOM 17466 C CA . LEU A 1 93 ? -11.966 1.726 -12.211 1.00 0.00 93 LEU A CA 11
ATOM 17467 C C . LEU A 1 93 ? -12.613 3.057 -11.876 1.00 0.00 93 LEU A C 11
ATOM 17468 O O . LEU A 1 93 ? -13.566 3.483 -12.531 1.00 0.00 93 LEU A O 11
ATOM 17484 N N . GLY A 1 94 ? -12.085 3.705 -10.847 1.00 0.00 94 GLY A N 11
ATOM 17485 C CA . GLY A 1 94 ? -12.690 4.915 -10.349 1.00 0.00 94 GLY A CA 11
ATOM 17486 C C . GLY A 1 94 ? -13.774 4.609 -9.343 1.00 0.00 94 GLY A C 11
ATOM 17487 O O . GLY A 1 94 ? -14.318 3.504 -9.328 1.00 0.00 94 GLY A O 11
ATOM 17491 N N . LEU A 1 95 ? -14.080 5.566 -8.489 1.00 0.00 95 LEU A N 11
ATOM 17492 C CA . LEU A 1 95 ? -15.143 5.387 -7.520 1.00 0.00 95 LEU A CA 11
ATOM 17493 C C . LEU A 1 95 ? -16.435 5.970 -8.063 1.00 0.00 95 LEU A C 11
ATOM 17494 O O . LEU A 1 95 ? -16.412 6.939 -8.824 1.00 0.00 95 LEU A O 11
ATOM 17510 N N . GLU A 1 96 ? -17.552 5.367 -7.691 1.00 0.00 96 GLU A N 11
ATOM 17511 C CA . GLU A 1 96 ? -18.849 5.825 -8.152 1.00 0.00 96 GLU A CA 11
ATOM 17512 C C . GLU A 1 96 ? -19.138 7.232 -7.645 1.00 0.00 96 GLU A C 11
ATOM 17513 O O . GLU A 1 96 ? -19.129 7.486 -6.443 1.00 0.00 96 GLU A O 11
ATOM 17525 N N . HIS A 1 97 ? -19.389 8.139 -8.573 1.00 0.00 97 HIS A N 11
ATOM 17526 C CA . HIS A 1 97 ? -19.675 9.527 -8.235 1.00 0.00 97 HIS A CA 11
ATOM 17527 C C . HIS A 1 97 ? -21.157 9.821 -8.415 1.00 0.00 97 HIS A C 11
ATOM 17528 O O . HIS A 1 97 ? -21.543 10.879 -8.910 1.00 0.00 97 HIS A O 11
ATOM 17543 N N . HIS A 1 98 ? -21.985 8.880 -7.984 1.00 0.00 98 HIS A N 11
ATOM 17544 C CA . HIS A 1 98 ? -23.431 9.030 -8.081 1.00 0.00 98 HIS A CA 11
ATOM 17545 C C . HIS A 1 98 ? -23.938 9.960 -6.985 1.00 0.00 98 HIS A C 11
ATOM 17546 O O . HIS A 1 98 ? -23.185 10.334 -6.081 1.00 0.00 98 HIS A O 11
ATOM 17561 N N . HIS A 1 99 ? -25.205 10.332 -7.062 1.00 0.00 99 HIS A N 11
ATOM 17562 C CA . HIS A 1 99 ? -25.796 11.216 -6.067 1.00 0.00 99 HIS A CA 11
ATOM 17563 C C . HIS A 1 99 ? -27.202 10.747 -5.714 1.00 0.00 99 HIS A C 11
ATOM 17564 O O . HIS A 1 99 ? -27.883 10.130 -6.534 1.00 0.00 99 HIS A O 11
ATOM 17579 N N . HIS A 1 100 ? -27.626 11.028 -4.491 1.00 0.00 100 HIS A N 11
ATOM 17580 C CA . HIS A 1 100 ? -28.945 10.628 -4.025 1.00 0.00 100 HIS A CA 11
ATOM 17581 C C . HIS A 1 100 ? -29.941 11.769 -4.182 1.00 0.00 100 HIS A C 11
ATOM 17582 O O . HIS A 1 100 ? -30.041 12.646 -3.320 1.00 0.00 100 HIS A O 11
ATOM 17597 N N . HIS A 1 101 ? -30.654 11.766 -5.301 1.00 0.00 101 HIS A N 11
ATOM 17598 C CA . HIS A 1 101 ? -31.697 12.752 -5.564 1.00 0.00 101 HIS A CA 11
ATOM 17599 C C . HIS A 1 101 ? -32.437 12.400 -6.847 1.00 0.00 101 HIS A C 11
ATOM 17600 O O . HIS A 1 101 ? -31.823 12.277 -7.904 1.00 0.00 101 HIS A O 11
ATOM 17615 N N . HIS A 1 102 ? -33.748 12.236 -6.749 1.00 0.00 102 HIS A N 11
ATOM 17616 C CA . HIS A 1 102 ? -34.573 11.929 -7.914 1.00 0.00 102 HIS A CA 11
ATOM 17617 C C . HIS A 1 102 ? -35.884 12.699 -7.856 1.00 0.00 102 HIS A C 11
ATOM 17618 O O . HIS A 1 102 ? -36.917 12.107 -7.481 1.00 0.00 102 HIS A O 11
ATOM 17634 N N . MET A 1 1 ? 23.100 -1.720 -6.128 1.00 0.00 1 MET A N 12
ATOM 17635 C CA . MET A 1 1 ? 23.541 -0.727 -7.129 1.00 0.00 1 MET A CA 12
ATOM 17636 C C . MET A 1 1 ? 23.248 0.683 -6.635 1.00 0.00 1 MET A C 12
ATOM 17637 O O . MET A 1 1 ? 24.090 1.579 -6.727 1.00 0.00 1 MET A O 12
ATOM 17653 N N . SER A 1 2 ? 22.054 0.881 -6.101 1.00 0.00 2 SER A N 12
ATOM 17654 C CA . SER A 1 2 ? 21.657 2.184 -5.607 1.00 0.00 2 SER A CA 12
ATOM 17655 C C . SER A 1 2 ? 20.829 2.036 -4.338 1.00 0.00 2 SER A C 12
ATOM 17656 O O . SER A 1 2 ? 20.315 0.958 -4.045 1.00 0.00 2 SER A O 12
ATOM 17664 N N . ASN A 1 3 ? 20.706 3.123 -3.591 1.00 0.00 3 ASN A N 12
ATOM 17665 C CA . ASN A 1 3 ? 19.871 3.147 -2.394 1.00 0.00 3 ASN A CA 12
ATOM 17666 C C . ASN A 1 3 ? 18.477 3.651 -2.749 1.00 0.00 3 ASN A C 12
ATOM 17667 O O . ASN A 1 3 ? 17.703 4.060 -1.883 1.00 0.00 3 ASN A O 12
ATOM 17678 N N . LEU A 1 4 ? 18.176 3.614 -4.039 1.00 0.00 4 LEU A N 12
ATOM 17679 C CA . LEU A 1 4 ? 16.871 3.998 -4.552 1.00 0.00 4 LEU A CA 12
ATOM 17680 C C . LEU A 1 4 ? 16.319 2.906 -5.463 1.00 0.00 4 LEU A C 12
ATOM 17681 O O . LEU A 1 4 ? 15.674 3.192 -6.477 1.00 0.00 4 LEU A O 12
ATOM 17697 N N . GLU A 1 5 ? 16.569 1.655 -5.096 1.00 0.00 5 GLU A N 12
ATOM 17698 C CA . GLU A 1 5 ? 16.091 0.523 -5.873 1.00 0.00 5 GLU A CA 12
ATOM 17699 C C . GLU A 1 5 ? 14.810 -0.039 -5.265 1.00 0.00 5 GLU A C 12
ATOM 17700 O O . GLU A 1 5 ? 14.530 0.158 -4.080 1.00 0.00 5 GLU A O 12
ATOM 17712 N N . ILE A 1 6 ? 14.031 -0.728 -6.086 1.00 0.00 6 ILE A N 12
ATOM 17713 C CA . ILE A 1 6 ? 12.758 -1.279 -5.651 1.00 0.00 6 ILE A CA 12
ATOM 17714 C C . ILE A 1 6 ? 12.947 -2.652 -5.017 1.00 0.00 6 ILE A C 12
ATOM 17715 O O . ILE A 1 6 ? 13.360 -3.605 -5.680 1.00 0.00 6 ILE A O 12
ATOM 17731 N N . LYS A 1 7 ? 12.659 -2.747 -3.730 1.00 0.00 7 LYS A N 12
ATOM 17732 C CA . LYS A 1 7 ? 12.676 -4.025 -3.046 1.00 0.00 7 LYS A CA 12
ATOM 17733 C C . LYS A 1 7 ? 11.259 -4.577 -2.966 1.00 0.00 7 LYS A C 12
ATOM 17734 O O . LYS A 1 7 ? 10.292 -3.813 -2.893 1.00 0.00 7 LYS A O 12
ATOM 17753 N N . GLN A 1 8 ? 11.132 -5.895 -2.980 1.00 0.00 8 GLN A N 12
ATOM 17754 C CA . GLN A 1 8 ? 9.821 -6.526 -3.054 1.00 0.00 8 GLN A CA 12
ATOM 17755 C C . GLN A 1 8 ? 9.492 -7.273 -1.767 1.00 0.00 8 GLN A C 12
ATOM 17756 O O . GLN A 1 8 ? 10.292 -8.071 -1.274 1.00 0.00 8 GLN A O 12
ATOM 17770 N N . GLY A 1 9 ? 8.311 -6.999 -1.231 1.00 0.00 9 GLY A N 12
ATOM 17771 C CA . GLY A 1 9 ? 7.859 -7.667 -0.032 1.00 0.00 9 GLY A CA 12
ATOM 17772 C C . GLY A 1 9 ? 6.439 -8.178 -0.174 1.00 0.00 9 GLY A C 12
ATOM 17773 O O . GLY A 1 9 ? 5.848 -8.095 -1.252 1.00 0.00 9 GLY A O 12
ATOM 17777 N N . GLU A 1 10 ? 5.882 -8.683 0.916 1.00 0.00 10 GLU A N 12
ATOM 17778 C CA . GLU A 1 10 ? 4.544 -9.268 0.903 1.00 0.00 10 GLU A CA 12
ATOM 17779 C C . GLU A 1 10 ? 3.479 -8.188 0.719 1.00 0.00 10 GLU A C 12
ATOM 17780 O O . GLU A 1 10 ? 3.149 -7.469 1.662 1.00 0.00 10 GLU A O 12
ATOM 17792 N N . ASN A 1 11 ? 2.978 -8.066 -0.511 1.00 0.00 11 ASN A N 12
ATOM 17793 C CA . ASN A 1 11 ? 1.930 -7.097 -0.857 1.00 0.00 11 ASN A CA 12
ATOM 17794 C C . ASN A 1 11 ? 2.459 -5.666 -0.889 1.00 0.00 11 ASN A C 12
ATOM 17795 O O . ASN A 1 11 ? 1.679 -4.725 -0.997 1.00 0.00 11 ASN A O 12
ATOM 17806 N N . LYS A 1 12 ? 3.776 -5.486 -0.815 1.00 0.00 12 LYS A N 12
ATOM 17807 C CA . LYS A 1 12 ? 4.332 -4.137 -0.830 1.00 0.00 12 LYS A CA 12
ATOM 17808 C C . LYS A 1 12 ? 5.596 -4.040 -1.675 1.00 0.00 12 LYS A C 12
ATOM 17809 O O . LYS A 1 12 ? 6.407 -4.968 -1.723 1.00 0.00 12 LYS A O 12
ATOM 17828 N N . PHE A 1 13 ? 5.734 -2.915 -2.354 1.00 0.00 13 PHE A N 12
ATOM 17829 C CA . PHE A 1 13 ? 6.981 -2.542 -3.002 1.00 0.00 13 PHE A CA 12
ATOM 17830 C C . PHE A 1 13 ? 7.542 -1.334 -2.271 1.00 0.00 13 PHE A C 12
ATOM 17831 O O . PHE A 1 13 ? 6.832 -0.347 -2.080 1.00 0.00 13 PHE A O 12
ATOM 17848 N N . TYR A 1 14 ? 8.789 -1.406 -1.842 1.00 0.00 14 TYR A N 12
ATOM 17849 C CA . TYR A 1 14 ? 9.368 -0.308 -1.086 1.00 0.00 14 TYR A CA 12
ATOM 17850 C C . TYR A 1 14 ? 10.734 0.082 -1.629 1.00 0.00 14 TYR A C 12
ATOM 17851 O O . TYR A 1 14 ? 11.572 -0.773 -1.923 1.00 0.00 14 TYR A O 12
ATOM 17869 N N . ILE A 1 15 ? 10.928 1.380 -1.782 1.00 0.00 15 ILE A N 12
ATOM 17870 C CA . ILE A 1 15 ? 12.185 1.930 -2.259 1.00 0.00 15 ILE A CA 12
ATOM 17871 C C . ILE A 1 15 ? 12.879 2.689 -1.136 1.00 0.00 15 ILE A C 12
ATOM 17872 O O . ILE A 1 15 ? 12.278 3.558 -0.503 1.00 0.00 15 ILE A O 12
ATOM 17888 N N . GLY A 1 16 ? 14.131 2.353 -0.880 1.00 0.00 16 GLY A N 12
ATOM 17889 C CA . GLY A 1 16 ? 14.869 3.030 0.158 1.00 0.00 16 GLY A CA 12
ATOM 17890 C C . GLY A 1 16 ? 16.212 2.392 0.418 1.00 0.00 16 GLY A C 12
ATOM 17891 O O . GLY A 1 16 ? 16.539 1.352 -0.161 1.00 0.00 16 GLY A O 12
ATOM 17895 N N . ASP A 1 17 ? 16.987 3.019 1.291 1.00 0.00 17 ASP A N 12
ATOM 17896 C CA . ASP A 1 17 ? 18.318 2.534 1.652 1.00 0.00 17 ASP A CA 12
ATOM 17897 C C . ASP A 1 17 ? 18.223 1.197 2.367 1.00 0.00 17 ASP A C 12
ATOM 17898 O O . ASP A 1 17 ? 19.053 0.312 2.175 1.00 0.00 17 ASP A O 12
ATOM 17907 N N . ASP A 1 18 ? 17.197 1.059 3.186 1.00 0.00 18 ASP A N 12
ATOM 17908 C CA . ASP A 1 18 ? 17.038 -0.112 4.031 1.00 0.00 18 ASP A CA 12
ATOM 17909 C C . ASP A 1 18 ? 15.552 -0.419 4.178 1.00 0.00 18 ASP A C 12
ATOM 17910 O O . ASP A 1 18 ? 14.720 0.390 3.771 1.00 0.00 18 ASP A O 12
ATOM 17919 N N . GLU A 1 19 ? 15.221 -1.570 4.752 1.00 0.00 19 GLU A N 12
ATOM 17920 C CA . GLU A 1 19 ? 13.831 -1.920 5.027 1.00 0.00 19 GLU A CA 12
ATOM 17921 C C . GLU A 1 19 ? 13.231 -0.908 6.000 1.00 0.00 19 GLU A C 12
ATOM 17922 O O . GLU A 1 19 ? 12.061 -0.535 5.887 1.00 0.00 19 GLU A O 12
ATOM 17934 N N . ASN A 1 20 ? 14.049 -0.459 6.946 1.00 0.00 20 ASN A N 12
ATOM 17935 C CA . ASN A 1 20 ? 13.643 0.579 7.889 1.00 0.00 20 ASN A CA 12
ATOM 17936 C C . ASN A 1 20 ? 13.628 1.938 7.199 1.00 0.00 20 ASN A C 12
ATOM 17937 O O . ASN A 1 20 ? 12.753 2.767 7.447 1.00 0.00 20 ASN A O 12
ATOM 17948 N N . ASN A 1 21 ? 14.591 2.144 6.308 1.00 0.00 21 ASN A N 12
ATOM 17949 C CA . ASN A 1 21 ? 14.748 3.422 5.614 1.00 0.00 21 ASN A CA 12
ATOM 17950 C C . ASN A 1 21 ? 13.956 3.438 4.317 1.00 0.00 21 ASN A C 12
ATOM 17951 O O . ASN A 1 21 ? 14.408 3.987 3.310 1.00 0.00 21 ASN A O 12
ATOM 17962 N N . ALA A 1 22 ? 12.781 2.829 4.344 1.00 0.00 22 ALA A N 12
ATOM 17963 C CA . ALA A 1 22 ? 11.894 2.828 3.193 1.00 0.00 22 ALA A CA 12
ATOM 17964 C C . ALA A 1 22 ? 11.330 4.224 2.966 1.00 0.00 22 ALA A C 12
ATOM 17965 O O . ALA A 1 22 ? 10.464 4.685 3.712 1.00 0.00 22 ALA A O 12
ATOM 17972 N N . LEU A 1 23 ? 11.847 4.896 1.948 1.00 0.00 23 LEU A N 12
ATOM 17973 C CA . LEU A 1 23 ? 11.433 6.257 1.641 1.00 0.00 23 LEU A CA 12
ATOM 17974 C C . LEU A 1 23 ? 10.029 6.273 1.056 1.00 0.00 23 LEU A C 12
ATOM 17975 O O . LEU A 1 23 ? 9.278 7.234 1.246 1.00 0.00 23 LEU A O 12
ATOM 17991 N N . ALA A 1 24 ? 9.687 5.208 0.344 1.00 0.00 24 ALA A N 12
ATOM 17992 C CA . ALA A 1 24 ? 8.377 5.088 -0.270 1.00 0.00 24 ALA A CA 12
ATOM 17993 C C . ALA A 1 24 ? 7.962 3.627 -0.387 1.00 0.00 24 ALA A C 12
ATOM 17994 O O . ALA A 1 24 ? 8.632 2.841 -1.059 1.00 0.00 24 ALA A O 12
ATOM 18001 N N . GLU A 1 25 ? 6.876 3.262 0.282 1.00 0.00 25 GLU A N 12
ATOM 18002 C CA . GLU A 1 25 ? 6.335 1.915 0.177 1.00 0.00 25 GLU A CA 12
ATOM 18003 C C . GLU A 1 25 ? 4.884 1.962 -0.291 1.00 0.00 25 GLU A C 12
ATOM 18004 O O . GLU A 1 25 ? 4.108 2.826 0.124 1.00 0.00 25 GLU A O 12
ATOM 18016 N N . ILE A 1 26 ? 4.528 1.042 -1.172 1.00 0.00 26 ILE A N 12
ATOM 18017 C CA . ILE A 1 26 ? 3.167 0.953 -1.676 1.00 0.00 26 ILE A CA 12
ATOM 18018 C C . ILE A 1 26 ? 2.618 -0.457 -1.467 1.00 0.00 26 ILE A C 12
ATOM 18019 O O . ILE A 1 26 ? 3.226 -1.439 -1.896 1.00 0.00 26 ILE A O 12
ATOM 18035 N N . THR A 1 27 ? 1.491 -0.552 -0.776 1.00 0.00 27 THR A N 12
ATOM 18036 C CA . THR A 1 27 ? 0.872 -1.839 -0.504 1.00 0.00 27 THR A CA 12
ATOM 18037 C C . THR A 1 27 ? -0.360 -2.061 -1.370 1.00 0.00 27 THR A C 12
ATOM 18038 O O . THR A 1 27 ? -1.168 -1.151 -1.565 1.00 0.00 27 THR A O 12
ATOM 18049 N N . TYR A 1 28 ? -0.497 -3.275 -1.881 1.00 0.00 28 TYR A N 12
ATOM 18050 C CA . TYR A 1 28 ? -1.665 -3.658 -2.658 1.00 0.00 28 TYR A CA 12
ATOM 18051 C C . TYR A 1 28 ? -1.981 -5.126 -2.405 1.00 0.00 28 TYR A C 12
ATOM 18052 O O . TYR A 1 28 ? -1.075 -5.959 -2.334 1.00 0.00 28 TYR A O 12
ATOM 18070 N N . ARG A 1 29 ? -3.255 -5.440 -2.246 1.00 0.00 29 ARG A N 12
ATOM 18071 C CA . ARG A 1 29 ? -3.667 -6.806 -1.968 1.00 0.00 29 ARG A CA 12
ATOM 18072 C C . ARG A 1 29 ? -4.926 -7.161 -2.746 1.00 0.00 29 ARG A C 12
ATOM 18073 O O . ARG A 1 29 ? -5.792 -6.312 -2.960 1.00 0.00 29 ARG A O 12
ATOM 18094 N N . PHE A 1 30 ? -5.006 -8.415 -3.172 1.00 0.00 30 PHE A N 12
ATOM 18095 C CA . PHE A 1 30 ? -6.172 -8.921 -3.878 1.00 0.00 30 PHE A CA 12
ATOM 18096 C C . PHE A 1 30 ? -7.363 -8.988 -2.932 1.00 0.00 30 PHE A C 12
ATOM 18097 O O . PHE A 1 30 ? -7.379 -9.797 -2.005 1.00 0.00 30 PHE A O 12
ATOM 18114 N N . VAL A 1 31 ? -8.340 -8.122 -3.147 1.00 0.00 31 VAL A N 12
ATOM 18115 C CA . VAL A 1 31 ? -9.540 -8.121 -2.323 1.00 0.00 31 VAL A CA 12
ATOM 18116 C C . VAL A 1 31 ? -10.607 -9.019 -2.935 1.00 0.00 31 VAL A C 12
ATOM 18117 O O . VAL A 1 31 ? -11.445 -9.578 -2.227 1.00 0.00 31 VAL A O 12
ATOM 18130 N N . ASP A 1 32 ? -10.562 -9.168 -4.253 1.00 0.00 32 ASP A N 12
ATOM 18131 C CA . ASP A 1 32 ? -11.504 -10.034 -4.943 1.00 0.00 32 ASP A CA 12
ATOM 18132 C C . ASP A 1 32 ? -10.982 -10.425 -6.319 1.00 0.00 32 ASP A C 12
ATOM 18133 O O . ASP A 1 32 ? -11.136 -9.677 -7.285 1.00 0.00 32 ASP A O 12
ATOM 18142 N N . ASN A 1 33 ? -10.332 -11.585 -6.371 1.00 0.00 33 ASN A N 12
ATOM 18143 C CA . ASN A 1 33 ? -9.844 -12.192 -7.613 1.00 0.00 33 ASN A CA 12
ATOM 18144 C C . ASN A 1 33 ? -8.853 -11.293 -8.357 1.00 0.00 33 ASN A C 12
ATOM 18145 O O . ASN A 1 33 ? -7.642 -11.442 -8.214 1.00 0.00 33 ASN A O 12
ATOM 18156 N N . ASN A 1 34 ? -9.371 -10.349 -9.131 1.00 0.00 34 ASN A N 12
ATOM 18157 C CA . ASN A 1 34 ? -8.533 -9.480 -9.954 1.00 0.00 34 ASN A CA 12
ATOM 18158 C C . ASN A 1 34 ? -8.414 -8.089 -9.352 1.00 0.00 34 ASN A C 12
ATOM 18159 O O . ASN A 1 34 ? -7.562 -7.303 -9.757 1.00 0.00 34 ASN A O 12
ATOM 18170 N N . GLU A 1 35 ? -9.273 -7.777 -8.397 1.00 0.00 35 GLU A N 12
ATOM 18171 C CA . GLU A 1 35 ? -9.275 -6.452 -7.795 1.00 0.00 35 GLU A CA 12
ATOM 18172 C C . GLU A 1 35 ? -8.193 -6.331 -6.735 1.00 0.00 35 GLU A C 12
ATOM 18173 O O . GLU A 1 35 ? -8.207 -7.040 -5.727 1.00 0.00 35 GLU A O 12
ATOM 18185 N N . ILE A 1 36 ? -7.251 -5.435 -6.978 1.00 0.00 36 ILE A N 12
ATOM 18186 C CA . ILE A 1 36 ? -6.175 -5.182 -6.039 1.00 0.00 36 ILE A CA 12
ATOM 18187 C C . ILE A 1 36 ? -6.349 -3.818 -5.386 1.00 0.00 36 ILE A C 12
ATOM 18188 O O . ILE A 1 36 ? -6.419 -2.788 -6.062 1.00 0.00 36 ILE A O 12
ATOM 18204 N N . ASN A 1 37 ? -6.440 -3.816 -4.069 1.00 0.00 37 ASN A N 12
ATOM 18205 C CA . ASN A 1 37 ? -6.628 -2.584 -3.323 1.00 0.00 37 ASN A CA 12
ATOM 18206 C C . ASN A 1 37 ? -5.291 -2.031 -2.868 1.00 0.00 37 ASN A C 12
ATOM 18207 O O . ASN A 1 37 ? -4.547 -2.706 -2.156 1.00 0.00 37 ASN A O 12
ATOM 18218 N N . ILE A 1 38 ? -4.979 -0.818 -3.296 1.00 0.00 38 ILE A N 12
ATOM 18219 C CA . ILE A 1 38 ? -3.802 -0.128 -2.803 1.00 0.00 38 ILE A CA 12
ATOM 18220 C C . ILE A 1 38 ? -4.128 0.478 -1.446 1.00 0.00 38 ILE A C 12
ATOM 18221 O O . ILE A 1 38 ? -4.886 1.451 -1.348 1.00 0.00 38 ILE A O 12
ATOM 18237 N N . ASP A 1 39 ? -3.573 -0.126 -0.408 1.00 0.00 39 ASP A N 12
ATOM 18238 C CA . ASP A 1 39 ? -3.902 0.240 0.962 1.00 0.00 39 ASP A CA 12
ATOM 18239 C C . ASP A 1 39 ? -3.259 1.562 1.347 1.00 0.00 39 ASP A C 12
ATOM 18240 O O . ASP A 1 39 ? -3.955 2.524 1.673 1.00 0.00 39 ASP A O 12
ATOM 18249 N N . HIS A 1 40 ? -1.936 1.610 1.308 1.00 0.00 40 HIS A N 12
ATOM 18250 C CA . HIS A 1 40 ? -1.217 2.829 1.642 1.00 0.00 40 HIS A CA 12
ATOM 18251 C C . HIS A 1 40 ? 0.023 2.986 0.774 1.00 0.00 40 HIS A C 12
ATOM 18252 O O . HIS A 1 40 ? 0.670 2.005 0.406 1.00 0.00 40 HIS A O 12
ATOM 18267 N N . THR A 1 41 ? 0.324 4.225 0.433 1.00 0.00 41 THR A N 12
ATOM 18268 C CA . THR A 1 41 ? 1.510 4.555 -0.328 1.00 0.00 41 THR A CA 12
ATOM 18269 C C . THR A 1 41 ? 2.194 5.759 0.304 1.00 0.00 41 THR A C 12
ATOM 18270 O O . THR A 1 41 ? 1.755 6.897 0.124 1.00 0.00 41 THR A O 12
ATOM 18281 N N . GLY A 1 42 ? 3.243 5.505 1.065 1.00 0.00 42 GLY A N 12
ATOM 18282 C CA . GLY A 1 42 ? 3.904 6.571 1.781 1.00 0.00 42 GLY A CA 12
ATOM 18283 C C . GLY A 1 42 ? 5.154 7.046 1.079 1.00 0.00 42 GLY A C 12
ATOM 18284 O O . GLY A 1 42 ? 6.118 6.300 0.944 1.00 0.00 42 GLY A O 12
ATOM 18288 N N . VAL A 1 43 ? 5.135 8.279 0.610 1.00 0.00 43 VAL A N 12
ATOM 18289 C CA . VAL A 1 43 ? 6.306 8.869 -0.005 1.00 0.00 43 VAL A CA 12
ATOM 18290 C C . VAL A 1 43 ? 6.846 9.982 0.885 1.00 0.00 43 VAL A C 12
ATOM 18291 O O . VAL A 1 43 ? 6.211 11.028 1.047 1.00 0.00 43 VAL A O 12
ATOM 18304 N N . SER A 1 44 ? 7.999 9.736 1.486 1.00 0.00 44 SER A N 12
ATOM 18305 C CA . SER A 1 44 ? 8.630 10.712 2.357 1.00 0.00 44 SER A CA 12
ATOM 18306 C C . SER A 1 44 ? 9.109 11.907 1.541 1.00 0.00 44 SER A C 12
ATOM 18307 O O . SER A 1 44 ? 9.895 11.763 0.602 1.00 0.00 44 SER A O 12
ATOM 18315 N N . ASP A 1 45 ? 8.632 13.079 1.905 1.00 0.00 45 ASP A N 12
ATOM 18316 C CA . ASP A 1 45 ? 8.915 14.292 1.153 1.00 0.00 45 ASP A CA 12
ATOM 18317 C C . ASP A 1 45 ? 10.133 15.024 1.713 1.00 0.00 45 ASP A C 12
ATOM 18318 O O . ASP A 1 45 ? 10.024 15.859 2.606 1.00 0.00 45 ASP A O 12
ATOM 18327 N N . GLU A 1 46 ? 11.303 14.675 1.201 1.00 0.00 46 GLU A N 12
ATOM 18328 C CA . GLU A 1 46 ? 12.531 15.358 1.581 1.00 0.00 46 GLU A CA 12
ATOM 18329 C C . GLU A 1 46 ? 13.066 16.202 0.423 1.00 0.00 46 GLU A C 12
ATOM 18330 O O . GLU A 1 46 ? 13.177 17.421 0.541 1.00 0.00 46 GLU A O 12
ATOM 18342 N N . LEU A 1 47 ? 13.382 15.559 -0.700 1.00 0.00 47 LEU A N 12
ATOM 18343 C CA . LEU A 1 47 ? 13.828 16.283 -1.887 1.00 0.00 47 LEU A CA 12
ATOM 18344 C C . LEU A 1 47 ? 12.665 17.045 -2.504 1.00 0.00 47 LEU A C 12
ATOM 18345 O O . LEU A 1 47 ? 12.677 18.274 -2.573 1.00 0.00 47 LEU A O 12
ATOM 18361 N N . GLY A 1 48 ? 11.659 16.305 -2.944 1.00 0.00 48 GLY A N 12
ATOM 18362 C CA . GLY A 1 48 ? 10.501 16.914 -3.559 1.00 0.00 48 GLY A CA 12
ATOM 18363 C C . GLY A 1 48 ? 9.798 15.956 -4.492 1.00 0.00 48 GLY A C 12
ATOM 18364 O O . GLY A 1 48 ? 9.675 14.768 -4.189 1.00 0.00 48 GLY A O 12
ATOM 18368 N N . GLY A 1 49 ? 9.351 16.463 -5.633 1.00 0.00 49 GLY A N 12
ATOM 18369 C CA . GLY A 1 49 ? 8.652 15.633 -6.593 1.00 0.00 49 GLY A CA 12
ATOM 18370 C C . GLY A 1 49 ? 9.607 14.817 -7.440 1.00 0.00 49 GLY A C 12
ATOM 18371 O O . GLY A 1 49 ? 9.895 15.169 -8.585 1.00 0.00 49 GLY A O 12
ATOM 18375 N N . GLN A 1 50 ? 10.111 13.736 -6.867 1.00 0.00 50 GLN A N 12
ATOM 18376 C CA . GLN A 1 50 ? 11.023 12.851 -7.573 1.00 0.00 50 GLN A CA 12
ATOM 18377 C C . GLN A 1 50 ? 10.274 11.640 -8.121 1.00 0.00 50 GLN A C 12
ATOM 18378 O O . GLN A 1 50 ? 9.239 11.245 -7.582 1.00 0.00 50 GLN A O 12
ATOM 18392 N N . GLY A 1 51 ? 10.812 11.044 -9.179 1.00 0.00 51 GLY A N 12
ATOM 18393 C CA . GLY A 1 51 ? 10.119 9.972 -9.874 1.00 0.00 51 GLY A CA 12
ATOM 18394 C C . GLY A 1 51 ? 10.220 8.624 -9.178 1.00 0.00 51 GLY A C 12
ATOM 18395 O O . GLY A 1 51 ? 10.215 7.585 -9.832 1.00 0.00 51 GLY A O 12
ATOM 18399 N N . VAL A 1 52 ? 10.291 8.635 -7.857 1.00 0.00 52 VAL A N 12
ATOM 18400 C CA . VAL A 1 52 ? 10.351 7.402 -7.086 1.00 0.00 52 VAL A CA 12
ATOM 18401 C C . VAL A 1 52 ? 8.985 6.723 -7.073 1.00 0.00 52 VAL A C 12
ATOM 18402 O O . VAL A 1 52 ? 8.867 5.524 -7.336 1.00 0.00 52 VAL A O 12
ATOM 18415 N N . GLY A 1 53 ? 7.951 7.509 -6.796 1.00 0.00 53 GLY A N 12
ATOM 18416 C CA . GLY A 1 53 ? 6.601 6.980 -6.767 1.00 0.00 53 GLY A CA 12
ATOM 18417 C C . GLY A 1 53 ? 6.115 6.576 -8.145 1.00 0.00 53 GLY A C 12
ATOM 18418 O O . GLY A 1 53 ? 5.308 5.660 -8.281 1.00 0.00 53 GLY A O 12
ATOM 18422 N N . LYS A 1 54 ? 6.635 7.245 -9.170 1.00 0.00 54 LYS A N 12
ATOM 18423 C CA . LYS A 1 54 ? 6.237 6.973 -10.546 1.00 0.00 54 LYS A CA 12
ATOM 18424 C C . LYS A 1 54 ? 6.652 5.558 -10.946 1.00 0.00 54 LYS A C 12
ATOM 18425 O O . LYS A 1 54 ? 5.941 4.868 -11.677 1.00 0.00 54 LYS A O 12
ATOM 18444 N N . LYS A 1 55 ? 7.806 5.131 -10.446 1.00 0.00 55 LYS A N 12
ATOM 18445 C CA . LYS A 1 55 ? 8.315 3.795 -10.721 1.00 0.00 55 LYS A CA 12
ATOM 18446 C C . LYS A 1 55 ? 7.499 2.750 -9.972 1.00 0.00 55 LYS A C 12
ATOM 18447 O O . LYS A 1 55 ? 7.235 1.665 -10.493 1.00 0.00 55 LYS A O 12
ATOM 18466 N N . LEU A 1 56 ? 7.089 3.089 -8.752 1.00 0.00 56 LEU A N 12
ATOM 18467 C CA . LEU A 1 56 ? 6.233 2.213 -7.962 1.00 0.00 56 LEU A CA 12
ATOM 18468 C C . LEU A 1 56 ? 4.910 1.988 -8.677 1.00 0.00 56 LEU A C 12
ATOM 18469 O O . LEU A 1 56 ? 4.442 0.855 -8.799 1.00 0.00 56 LEU A O 12
ATOM 18485 N N . LEU A 1 57 ? 4.317 3.076 -9.157 1.00 0.00 57 LEU A N 12
ATOM 18486 C CA . LEU A 1 57 ? 3.070 3.000 -9.905 1.00 0.00 57 LEU A CA 12
ATOM 18487 C C . LEU A 1 57 ? 3.241 2.143 -11.151 1.00 0.00 57 LEU A C 12
ATOM 18488 O O . LEU A 1 57 ? 2.417 1.274 -11.427 1.00 0.00 57 LEU A O 12
ATOM 18504 N N . LYS A 1 58 ? 4.325 2.373 -11.889 1.00 0.00 58 LYS A N 12
ATOM 18505 C CA . LYS A 1 58 ? 4.588 1.617 -13.107 1.00 0.00 58 LYS A CA 12
ATOM 18506 C C . LYS A 1 58 ? 4.699 0.126 -12.802 1.00 0.00 58 LYS A C 12
ATOM 18507 O O . LYS A 1 58 ? 4.222 -0.705 -13.570 1.00 0.00 58 LYS A O 12
ATOM 18526 N N . ALA A 1 59 ? 5.331 -0.203 -11.678 1.00 0.00 59 ALA A N 12
ATOM 18527 C CA . ALA A 1 59 ? 5.500 -1.593 -11.264 1.00 0.00 59 ALA A CA 12
ATOM 18528 C C . ALA A 1 59 ? 4.148 -2.259 -11.031 1.00 0.00 59 ALA A C 12
ATOM 18529 O O . ALA A 1 59 ? 3.932 -3.411 -11.423 1.00 0.00 59 ALA A O 12
ATOM 18536 N N . VAL A 1 60 ? 3.238 -1.524 -10.402 1.00 0.00 60 VAL A N 12
ATOM 18537 C CA . VAL A 1 60 ? 1.891 -2.020 -10.153 1.00 0.00 60 VAL A CA 12
ATOM 18538 C C . VAL A 1 60 ? 1.111 -2.128 -11.461 1.00 0.00 60 VAL A C 12
ATOM 18539 O O . VAL A 1 60 ? 0.522 -3.167 -11.754 1.00 0.00 60 VAL A O 12
ATOM 18552 N N . VAL A 1 61 ? 1.136 -1.058 -12.251 1.00 0.00 61 VAL A N 12
ATOM 18553 C CA . VAL A 1 61 ? 0.445 -1.025 -13.538 1.00 0.00 61 VAL A CA 12
ATOM 18554 C C . VAL A 1 61 ? 0.942 -2.142 -14.454 1.00 0.00 61 VAL A C 12
ATOM 18555 O O . VAL A 1 61 ? 0.155 -2.789 -15.147 1.00 0.00 61 VAL A O 12
ATOM 18568 N N . GLU A 1 62 ? 2.250 -2.361 -14.438 1.00 0.00 62 GLU A N 12
ATOM 18569 C CA . GLU A 1 62 ? 2.870 -3.425 -15.213 1.00 0.00 62 GLU A CA 12
ATOM 18570 C C . GLU A 1 62 ? 2.214 -4.761 -14.894 1.00 0.00 62 GLU A C 12
ATOM 18571 O O . GLU A 1 62 ? 1.707 -5.449 -15.780 1.00 0.00 62 GLU A O 12
ATOM 18583 N N . HIS A 1 63 ? 2.200 -5.093 -13.610 1.00 0.00 63 HIS A N 12
ATOM 18584 C CA . HIS A 1 63 ? 1.686 -6.372 -13.147 1.00 0.00 63 HIS A CA 12
ATOM 18585 C C . HIS A 1 63 ? 0.163 -6.416 -13.273 1.00 0.00 63 HIS A C 12
ATOM 18586 O O . HIS A 1 63 ? -0.432 -7.492 -13.400 1.00 0.00 63 HIS A O 12
ATOM 18601 N N . ALA A 1 64 ? -0.454 -5.238 -13.245 1.00 0.00 64 ALA A N 12
ATOM 18602 C CA . ALA A 1 64 ? -1.894 -5.108 -13.423 1.00 0.00 64 ALA A CA 12
ATOM 18603 C C . ALA A 1 64 ? -2.295 -5.480 -14.843 1.00 0.00 64 ALA A C 12
ATOM 18604 O O . ALA A 1 64 ? -3.141 -6.343 -15.040 1.00 0.00 64 ALA A O 12
ATOM 18611 N N . ARG A 1 65 ? -1.676 -4.838 -15.833 1.00 0.00 65 ARG A N 12
ATOM 18612 C CA . ARG A 1 65 ? -1.937 -5.161 -17.239 1.00 0.00 65 ARG A CA 12
ATOM 18613 C C . ARG A 1 65 ? -1.592 -6.618 -17.500 1.00 0.00 65 ARG A C 12
ATOM 18614 O O . ARG A 1 65 ? -2.292 -7.324 -18.229 1.00 0.00 65 ARG A O 12
ATOM 18635 N N . GLU A 1 66 ? -0.505 -7.040 -16.869 1.00 0.00 66 GLU A N 12
ATOM 18636 C CA . GLU A 1 66 ? 0.038 -8.384 -17.000 1.00 0.00 66 GLU A CA 12
ATOM 18637 C C . GLU A 1 66 ? -1.010 -9.460 -16.705 1.00 0.00 66 GLU A C 12
ATOM 18638 O O 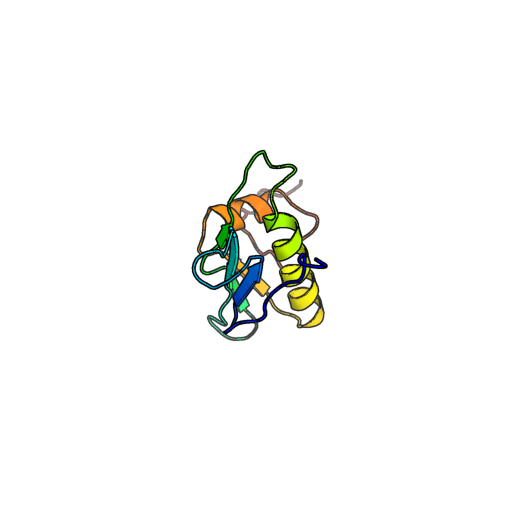. GLU A 1 66 ? -1.084 -10.474 -17.400 1.00 0.00 66 GLU A O 12
ATOM 18650 N N . ASN A 1 67 ? -1.824 -9.238 -15.677 1.00 0.00 67 ASN A N 12
ATOM 18651 C CA . ASN A 1 67 ? -2.781 -10.251 -15.240 1.00 0.00 67 ASN A CA 12
ATOM 18652 C C . ASN A 1 67 ? -4.210 -9.714 -15.244 1.00 0.00 67 ASN A C 12
ATOM 18653 O O . ASN A 1 67 ? -5.106 -10.320 -14.659 1.00 0.00 67 ASN A O 12
ATOM 18664 N N . ASN A 1 68 ? -4.412 -8.589 -15.926 1.00 0.00 68 ASN A N 12
ATOM 18665 C CA . ASN A 1 68 ? -5.722 -7.935 -15.993 1.00 0.00 68 ASN A CA 12
ATOM 18666 C C . ASN A 1 68 ? -6.280 -7.670 -14.596 1.00 0.00 68 ASN A C 12
ATOM 18667 O O . ASN A 1 68 ? -7.378 -8.109 -14.251 1.00 0.00 68 ASN A O 12
ATOM 18678 N N . LEU A 1 69 ? -5.515 -6.945 -13.799 1.00 0.00 69 LEU A N 12
ATOM 18679 C CA . LEU A 1 69 ? -5.900 -6.647 -12.430 1.00 0.00 69 LEU A CA 12
ATOM 18680 C C . LEU A 1 69 ? -6.571 -5.281 -12.347 1.00 0.00 69 LEU A C 12
ATOM 18681 O O . LEU A 1 69 ? -6.144 -4.330 -13.002 1.00 0.00 69 LEU A O 12
ATOM 18697 N N . LYS A 1 70 ? -7.617 -5.194 -11.538 1.00 0.00 70 LYS A N 12
ATOM 18698 C CA . LYS A 1 70 ? -8.338 -3.947 -11.351 1.00 0.00 70 LYS A CA 12
ATOM 18699 C C . LYS A 1 70 ? -7.679 -3.136 -10.247 1.00 0.00 70 LYS A C 12
ATOM 18700 O O . LYS A 1 70 ? -7.671 -3.553 -9.087 1.00 0.00 70 LYS A O 12
ATOM 18719 N N . ILE A 1 71 ? -7.119 -1.992 -10.602 1.00 0.00 71 ILE A N 12
ATOM 18720 C CA . ILE A 1 71 ? -6.451 -1.148 -9.626 1.00 0.00 71 ILE A CA 12
ATOM 18721 C C . ILE A 1 71 ? -7.442 -0.218 -8.934 1.00 0.00 71 ILE A C 12
ATOM 18722 O O . ILE A 1 71 ? -8.035 0.663 -9.563 1.00 0.00 71 ILE A O 12
ATOM 18738 N N . ILE A 1 72 ? -7.632 -0.439 -7.640 1.00 0.00 72 ILE A N 12
ATOM 18739 C CA . ILE A 1 72 ? -8.439 0.449 -6.818 1.00 0.00 72 ILE A CA 12
ATOM 18740 C C . ILE A 1 72 ? -7.613 0.969 -5.642 1.00 0.00 72 ILE A C 12
ATOM 18741 O O . ILE A 1 72 ? -7.298 0.233 -4.705 1.00 0.00 72 ILE A O 12
ATOM 18757 N N . ALA A 1 73 ? -7.233 2.234 -5.714 1.00 0.00 73 ALA A N 12
ATOM 18758 C CA . ALA A 1 73 ? -6.381 2.834 -4.697 1.00 0.00 73 ALA A CA 12
ATOM 18759 C C . ALA A 1 73 ? -7.201 3.604 -3.676 1.00 0.00 73 ALA A C 12
ATOM 18760 O O . ALA A 1 73 ? -7.899 4.562 -4.020 1.00 0.00 73 ALA A O 12
ATOM 18767 N N . SER A 1 74 ? -7.121 3.177 -2.424 1.00 0.00 74 SER A N 12
ATOM 18768 C CA . SER A 1 74 ? -7.818 3.851 -1.344 1.00 0.00 74 SER A CA 12
ATOM 18769 C C . SER A 1 74 ? -6.934 4.932 -0.732 1.00 0.00 74 SER A C 12
ATOM 18770 O O . SER A 1 74 ? -7.428 5.930 -0.204 1.00 0.00 74 SER A O 12
ATOM 18778 N N . CYS A 1 75 ? -5.624 4.729 -0.803 1.00 0.00 75 CYS A N 12
ATOM 18779 C CA . CYS A 1 75 ? -4.678 5.720 -0.318 1.00 0.00 75 CYS A CA 12
ATOM 18780 C C . CYS A 1 75 ? -4.741 6.967 -1.192 1.00 0.00 75 CYS A C 12
ATOM 18781 O O . CYS A 1 75 ? -4.434 6.914 -2.382 1.00 0.00 75 CYS A O 12
ATOM 18789 N N . SER A 1 76 ? -5.131 8.080 -0.585 1.00 0.00 76 SER A N 12
ATOM 18790 C CA . SER A 1 76 ? -5.378 9.322 -1.306 1.00 0.00 76 SER A CA 12
ATOM 18791 C C . SER A 1 76 ? -4.145 9.791 -2.077 1.00 0.00 76 SER A C 12
ATOM 18792 O O . SER A 1 76 ? -4.260 10.320 -3.182 1.00 0.00 76 SER A O 12
ATOM 18800 N N . PHE A 1 77 ? -2.967 9.573 -1.502 1.00 0.00 77 PHE A N 12
ATOM 18801 C CA . PHE A 1 77 ? -1.728 10.034 -2.113 1.00 0.00 77 PHE A CA 12
ATOM 18802 C C . PHE A 1 77 ? -1.508 9.354 -3.465 1.00 0.00 77 PHE A C 12
ATOM 18803 O O . PHE A 1 77 ? -1.200 10.012 -4.459 1.00 0.00 77 PHE A O 12
ATOM 18820 N N . ALA A 1 78 ? -1.687 8.039 -3.499 1.00 0.00 78 ALA A N 12
ATOM 18821 C CA . ALA A 1 78 ? -1.531 7.276 -4.729 1.00 0.00 78 ALA A CA 12
ATOM 18822 C C . ALA A 1 78 ? -2.744 7.464 -5.632 1.00 0.00 78 ALA A C 12
ATOM 18823 O O . ALA A 1 78 ? -2.616 7.553 -6.855 1.00 0.00 78 ALA A O 12
ATOM 18830 N N . LYS A 1 79 ? -3.916 7.532 -5.016 1.00 0.00 79 LYS A N 12
ATOM 18831 C CA . LYS A 1 79 ? -5.166 7.713 -5.738 1.00 0.00 79 LYS A CA 12
ATOM 18832 C C . LYS A 1 79 ? -5.133 9.000 -6.553 1.00 0.00 79 LYS A C 12
ATOM 18833 O O . LYS A 1 79 ? -5.487 9.015 -7.731 1.00 0.00 79 LYS A O 12
ATOM 18852 N N . HIS A 1 80 ? -4.682 10.075 -5.922 1.00 0.00 80 HIS A N 12
ATOM 18853 C CA . HIS A 1 80 ? -4.617 11.373 -6.578 1.00 0.00 80 HIS A CA 12
ATOM 18854 C C . HIS A 1 80 ? -3.481 11.409 -7.601 1.00 0.00 80 HIS A C 12
ATOM 18855 O O . HIS A 1 80 ? -3.509 12.199 -8.544 1.00 0.00 80 HIS A O 12
ATOM 18870 N N . MET A 1 81 ? -2.485 10.547 -7.417 1.00 0.00 81 MET A N 12
ATOM 18871 C CA . MET A 1 81 ? -1.378 10.457 -8.362 1.00 0.00 81 MET A CA 12
ATOM 18872 C C . MET A 1 81 ? -1.846 9.753 -9.632 1.00 0.00 81 MET A C 12
ATOM 18873 O O . MET A 1 81 ? -1.517 10.165 -10.744 1.00 0.00 81 MET A O 12
ATOM 18887 N N . LEU A 1 82 ? -2.633 8.696 -9.451 1.00 0.00 82 LEU A N 12
ATOM 18888 C CA . LEU A 1 82 ? -3.235 7.978 -10.571 1.00 0.00 82 LEU A CA 12
ATOM 18889 C C . LEU A 1 82 ? -4.243 8.869 -11.290 1.00 0.00 82 LEU A C 12
ATOM 18890 O O . LEU A 1 82 ? -4.425 8.774 -12.502 1.00 0.00 82 LEU A O 12
ATOM 18906 N N . GLU A 1 83 ? -4.896 9.731 -10.525 1.00 0.00 83 GLU A N 12
ATOM 18907 C CA . GLU A 1 83 ? -5.871 10.671 -11.062 1.00 0.00 83 GLU A CA 12
ATOM 18908 C C . GLU A 1 83 ? -5.183 11.753 -11.895 1.00 0.00 83 GLU A C 12
ATOM 18909 O O . GLU A 1 83 ? -5.794 12.362 -12.777 1.00 0.00 83 GLU A O 12
ATOM 18921 N N . LYS A 1 84 ? -3.906 11.977 -11.617 1.00 0.00 84 LYS A N 12
ATOM 18922 C CA . LYS A 1 84 ? -3.169 13.065 -12.241 1.00 0.00 84 LYS A CA 12
ATOM 18923 C C . LYS A 1 84 ? -2.846 12.755 -13.701 1.00 0.00 84 LYS A C 12
ATOM 18924 O O . LYS A 1 84 ? -3.149 13.552 -14.592 1.00 0.00 84 LYS A O 12
ATOM 18943 N N . GLU A 1 85 ? -2.237 11.604 -13.947 1.00 0.00 85 GLU A N 12
ATOM 18944 C CA . GLU A 1 85 ? -1.839 11.239 -15.300 1.00 0.00 85 GLU A CA 12
ATOM 18945 C C . GLU A 1 85 ? -2.852 10.276 -15.912 1.00 0.00 85 GLU A C 12
ATOM 18946 O O . GLU A 1 85 ? -3.186 9.250 -15.322 1.00 0.00 85 GLU A O 12
ATOM 18958 N N . ASP A 1 86 ? -3.312 10.610 -17.114 1.00 0.00 86 ASP A N 12
ATOM 18959 C CA . ASP A 1 86 ? -4.397 9.885 -17.777 1.00 0.00 86 ASP A CA 12
ATOM 18960 C C . ASP A 1 86 ? -3.971 8.487 -18.232 1.00 0.00 86 ASP A C 12
ATOM 18961 O O . ASP A 1 86 ? -4.808 7.675 -18.628 1.00 0.00 86 ASP A O 12
ATOM 18970 N N . SER A 1 87 ? -2.681 8.204 -18.162 1.00 0.00 87 SER A N 12
ATOM 18971 C CA . SER A 1 87 ? -2.156 6.935 -18.648 1.00 0.00 87 SER A CA 12
ATOM 18972 C C . SER A 1 87 ? -2.383 5.804 -17.638 1.00 0.00 87 SER A C 12
ATOM 18973 O O . SER A 1 87 ? -1.997 4.661 -17.878 1.00 0.00 87 SER A O 12
ATOM 18981 N N . TYR A 1 88 ? -3.026 6.121 -16.519 1.00 0.00 88 TYR A N 12
ATOM 18982 C CA . TYR A 1 88 ? -3.270 5.127 -15.481 1.00 0.00 88 TYR A CA 12
ATOM 18983 C C . TYR A 1 88 ? -4.727 4.676 -15.459 1.00 0.00 88 TYR A C 12
ATOM 18984 O O . TYR A 1 88 ? -5.051 3.647 -14.869 1.00 0.00 88 TYR A O 12
ATOM 19002 N N . GLN A 1 89 ? -5.593 5.425 -16.133 1.00 0.00 89 GLN A N 12
ATOM 19003 C CA . GLN A 1 89 ? -7.031 5.145 -16.132 1.00 0.00 89 GLN A CA 12
ATOM 19004 C C . GLN A 1 89 ? -7.368 3.881 -16.919 1.00 0.00 89 GLN A C 12
ATOM 19005 O O . GLN A 1 89 ? -8.533 3.501 -17.024 1.00 0.00 89 GLN A O 12
ATOM 19019 N N . ASP A 1 90 ? -6.354 3.239 -17.481 1.00 0.00 90 ASP A N 12
ATOM 19020 C CA . ASP A 1 90 ? -6.547 1.974 -18.178 1.00 0.00 90 ASP A CA 12
ATOM 19021 C C . ASP A 1 90 ? -6.712 0.839 -17.174 1.00 0.00 90 ASP A C 12
ATOM 19022 O O . ASP A 1 90 ? -7.634 0.030 -17.276 1.00 0.00 90 ASP A O 12
ATOM 19031 N N . VAL A 1 91 ? -5.825 0.806 -16.191 1.00 0.00 91 VAL A N 12
ATOM 19032 C CA . VAL A 1 91 ? -5.850 -0.234 -15.172 1.00 0.00 91 VAL A CA 12
ATOM 19033 C C . VAL A 1 91 ? -6.520 0.261 -13.894 1.00 0.00 91 VAL A C 12
ATOM 19034 O O . VAL A 1 91 ? -7.066 -0.527 -13.120 1.00 0.00 91 VAL A O 12
ATOM 19047 N N . TYR A 1 92 ? -6.480 1.569 -13.670 1.00 0.00 92 TYR A N 12
ATOM 19048 C CA . TYR A 1 92 ? -7.182 2.158 -12.545 1.00 0.00 92 TYR A CA 12
ATOM 19049 C C . TYR A 1 92 ? -8.640 2.366 -12.918 1.00 0.00 92 TYR A C 12
ATOM 19050 O O . TYR A 1 92 ? -8.944 2.935 -13.966 1.00 0.00 92 TYR A O 12
ATOM 19068 N N . LEU A 1 93 ? -9.533 1.894 -12.066 1.00 0.00 93 LEU A N 12
ATOM 19069 C CA . LEU A 1 93 ? -10.956 1.974 -12.334 1.00 0.00 93 LEU A CA 12
ATOM 19070 C C . LEU A 1 93 ? -11.463 3.398 -12.154 1.00 0.00 93 LEU A C 12
ATOM 19071 O O . LEU A 1 93 ? -11.796 3.823 -11.045 1.00 0.00 93 LEU A O 12
ATOM 19087 N N . GLY A 1 94 ? -11.454 4.142 -13.249 1.00 0.00 94 GLY A N 12
ATOM 19088 C CA . GLY A 1 94 ? -12.018 5.477 -13.255 1.00 0.00 94 GLY A CA 12
ATOM 19089 C C . GLY A 1 94 ? -13.474 5.465 -12.839 1.00 0.00 94 GLY A C 12
ATOM 19090 O O . GLY A 1 94 ? -14.241 4.599 -13.269 1.00 0.00 94 GLY A O 12
ATOM 19094 N N . LEU A 1 95 ? -13.857 6.416 -12.001 1.00 0.00 95 LEU A N 12
ATOM 19095 C CA . LEU A 1 95 ? -15.196 6.432 -11.432 1.00 0.00 95 LEU A CA 12
ATOM 19096 C C . LEU A 1 95 ? -16.086 7.424 -12.171 1.00 0.00 95 LEU A C 12
ATOM 19097 O O . LEU A 1 95 ? -17.310 7.386 -12.050 1.00 0.00 95 LEU A O 12
ATOM 19113 N N . GLU A 1 96 ? -15.473 8.298 -12.954 1.00 0.00 96 GLU A N 12
ATOM 19114 C CA . GLU A 1 96 ? -16.212 9.346 -13.637 1.00 0.00 96 GLU A CA 12
ATOM 19115 C C . GLU A 1 96 ? -16.546 8.954 -15.071 1.00 0.00 96 GLU A C 12
ATOM 19116 O O . GLU A 1 96 ? -15.793 9.234 -15.998 1.00 0.00 96 GLU A O 12
ATOM 19128 N N . HIS A 1 97 ? -17.677 8.282 -15.246 1.00 0.00 97 HIS A N 12
ATOM 19129 C CA . HIS A 1 97 ? -18.168 7.968 -16.580 1.00 0.00 97 HIS A CA 12
ATOM 19130 C C . HIS A 1 97 ? -18.566 9.264 -17.277 1.00 0.00 97 HIS A C 12
ATOM 19131 O O . HIS A 1 97 ? -19.424 10.001 -16.792 1.00 0.00 97 HIS A O 12
ATOM 19146 N N . HIS A 1 98 ? -17.942 9.537 -18.413 1.00 0.00 98 HIS A N 12
ATOM 19147 C CA . HIS A 1 98 ? -18.086 10.827 -19.092 1.00 0.00 98 HIS A CA 12
ATOM 19148 C C . HIS A 1 98 ? -19.382 10.902 -19.898 1.00 0.00 98 HIS A C 12
ATOM 19149 O O . HIS A 1 98 ? -19.372 11.301 -21.064 1.00 0.00 98 HIS A O 12
ATOM 19164 N N . HIS A 1 99 ? -20.493 10.535 -19.251 1.00 0.00 99 HIS A N 12
ATOM 19165 C CA . HIS A 1 99 ? -21.823 10.569 -19.864 1.00 0.00 99 HIS A CA 12
ATOM 19166 C C . HIS A 1 99 ? -21.904 9.609 -21.053 1.00 0.00 99 HIS A C 12
ATOM 19167 O O . HIS A 1 99 ? -22.411 8.495 -20.926 1.00 0.00 99 HIS A O 12
ATOM 19182 N N . HIS A 1 100 ? -21.380 10.049 -22.191 1.00 0.00 100 HIS A N 12
ATOM 19183 C CA . HIS A 1 100 ? -21.354 9.254 -23.416 1.00 0.00 100 HIS A CA 12
ATOM 19184 C C . HIS A 1 100 ? -20.726 10.091 -24.528 1.00 0.00 100 HIS A C 12
ATOM 19185 O O . HIS A 1 100 ? -20.972 9.873 -25.716 1.00 0.00 100 HIS A O 12
ATOM 19200 N N . HIS A 1 101 ? -19.885 11.032 -24.127 1.00 0.00 101 HIS A N 12
ATOM 19201 C CA . HIS A 1 101 ? -19.306 11.993 -25.053 1.00 0.00 101 HIS A CA 12
ATOM 19202 C C . HIS A 1 101 ? -17.843 12.227 -24.703 1.00 0.00 101 HIS A C 12
ATOM 19203 O O . HIS A 1 101 ? -17.432 11.993 -23.568 1.00 0.00 101 HIS A O 12
ATOM 19218 N N . HIS A 1 102 ? -17.063 12.658 -25.680 1.00 0.00 102 HIS A N 12
ATOM 19219 C CA . HIS A 1 102 ? -15.681 13.031 -25.439 1.00 0.00 102 HIS A CA 12
ATOM 19220 C C . HIS A 1 102 ? -15.634 14.286 -24.573 1.00 0.00 102 HIS A C 12
ATOM 19221 O O . HIS A 1 102 ? -16.324 15.267 -24.923 1.00 0.00 102 HIS A O 12
ATOM 19237 N N . MET A 1 1 ? 25.090 5.437 -12.087 1.00 0.00 1 MET A N 13
ATOM 19238 C CA . MET A 1 1 ? 25.057 4.489 -10.952 1.00 0.00 1 MET A CA 13
ATOM 19239 C C . MET A 1 1 ? 23.648 4.386 -10.382 1.00 0.00 1 MET A C 13
ATOM 19240 O O . MET A 1 1 ? 23.175 5.301 -9.705 1.00 0.00 1 MET A O 13
ATOM 19256 N N . SER A 1 2 ? 22.976 3.278 -10.667 1.00 0.00 2 SER A N 13
ATOM 19257 C CA . SER A 1 2 ? 21.640 3.044 -10.148 1.00 0.00 2 SER A CA 13
ATOM 19258 C C . SER A 1 2 ? 21.708 2.732 -8.659 1.00 0.00 2 SER A C 13
ATOM 19259 O O . SER A 1 2 ? 22.496 1.890 -8.229 1.00 0.00 2 SER A O 13
ATOM 19267 N N . ASN A 1 3 ? 20.892 3.422 -7.878 1.00 0.00 3 ASN A N 13
ATOM 19268 C CA . ASN A 1 3 ? 20.882 3.234 -6.434 1.00 0.00 3 ASN A CA 13
ATOM 19269 C C . ASN A 1 3 ? 19.453 3.139 -5.916 1.00 0.00 3 ASN A C 13
ATOM 19270 O O . ASN A 1 3 ? 19.191 2.474 -4.913 1.00 0.00 3 ASN A O 13
ATOM 19281 N N . LEU A 1 4 ? 18.528 3.785 -6.614 1.00 0.00 4 LEU A N 13
ATOM 19282 C CA . LEU A 1 4 ? 17.122 3.732 -6.247 1.00 0.00 4 LEU A CA 13
ATOM 19283 C C . LEU A 1 4 ? 16.470 2.498 -6.857 1.00 0.00 4 LEU A C 13
ATOM 19284 O O . LEU A 1 4 ? 15.927 2.546 -7.964 1.00 0.00 4 LEU A O 13
ATOM 19300 N N . GLU A 1 5 ? 16.566 1.387 -6.147 1.00 0.00 5 GLU A N 13
ATOM 19301 C CA . GLU A 1 5 ? 16.016 0.129 -6.621 1.00 0.00 5 GLU A CA 13
ATOM 19302 C C . GLU A 1 5 ? 14.721 -0.199 -5.895 1.00 0.00 5 GLU A C 13
ATOM 19303 O O . GLU A 1 5 ? 14.524 0.195 -4.743 1.00 0.00 5 GLU A O 13
ATOM 19315 N N . ILE A 1 6 ? 13.845 -0.923 -6.565 1.00 0.00 6 ILE A N 13
ATOM 19316 C CA . ILE A 1 6 ? 12.587 -1.326 -5.969 1.00 0.00 6 ILE A CA 13
ATOM 19317 C C . ILE A 1 6 ? 12.706 -2.737 -5.405 1.00 0.00 6 ILE A C 13
ATOM 19318 O O . ILE A 1 6 ? 12.803 -3.709 -6.157 1.00 0.00 6 ILE A O 13
ATOM 19334 N N . LYS A 1 7 ? 12.732 -2.847 -4.087 1.00 0.00 7 LYS A N 13
ATOM 19335 C CA . LYS A 1 7 ? 12.784 -4.146 -3.443 1.00 0.00 7 LYS A CA 13
ATOM 19336 C C . LYS A 1 7 ? 11.367 -4.668 -3.235 1.00 0.00 7 LYS A C 13
ATOM 19337 O O . LYS A 1 7 ? 10.473 -3.927 -2.817 1.00 0.00 7 LYS A O 13
ATOM 19356 N N . GLN A 1 8 ? 11.164 -5.934 -3.550 1.00 0.00 8 GLN A N 13
ATOM 19357 C CA . GLN A 1 8 ? 9.844 -6.537 -3.490 1.00 0.00 8 GLN A CA 13
ATOM 19358 C C . GLN A 1 8 ? 9.648 -7.286 -2.179 1.00 0.00 8 GLN A C 13
ATOM 19359 O O . GLN A 1 8 ? 10.559 -7.953 -1.683 1.00 0.00 8 GLN A O 13
ATOM 19373 N N . GLY A 1 9 ? 8.455 -7.166 -1.623 1.00 0.00 9 GLY A N 13
ATOM 19374 C CA . GLY A 1 9 ? 8.152 -7.820 -0.369 1.00 0.00 9 GLY A CA 13
ATOM 19375 C C . GLY A 1 9 ? 6.709 -8.269 -0.295 1.00 0.00 9 GLY A C 13
ATOM 19376 O O . GLY A 1 9 ? 6.081 -8.525 -1.323 1.00 0.00 9 GLY A O 13
ATOM 19380 N N . GLU A 1 10 ? 6.181 -8.333 0.922 1.00 0.00 10 GLU A N 13
ATOM 19381 C CA . GLU A 1 10 ? 4.820 -8.806 1.176 1.00 0.00 10 GLU A CA 13
ATOM 19382 C C . GLU A 1 10 ? 3.781 -7.911 0.502 1.00 0.00 10 GLU A C 13
ATOM 19383 O O . GLU A 1 10 ? 3.319 -6.939 1.099 1.00 0.00 10 GLU A O 13
ATOM 19395 N N . ASN A 1 11 ? 3.446 -8.235 -0.750 1.00 0.00 11 ASN A N 13
ATOM 19396 C CA . ASN A 1 11 ? 2.469 -7.467 -1.536 1.00 0.00 11 ASN A CA 13
ATOM 19397 C C . ASN A 1 11 ? 2.862 -5.995 -1.605 1.00 0.00 11 ASN A C 13
ATOM 19398 O O . ASN A 1 11 ? 2.016 -5.117 -1.796 1.00 0.00 11 ASN A O 13
ATOM 19409 N N . LYS A 1 12 ? 4.155 -5.735 -1.482 1.00 0.00 12 LYS A N 13
ATOM 19410 C CA . LYS A 1 12 ? 4.645 -4.372 -1.393 1.00 0.00 12 LYS A CA 13
ATOM 19411 C C . LYS A 1 12 ? 5.885 -4.167 -2.248 1.00 0.00 12 LYS A C 13
ATOM 19412 O O . LYS A 1 12 ? 6.635 -5.108 -2.520 1.00 0.00 12 LYS A O 13
ATOM 19431 N N . PHE A 1 13 ? 6.082 -2.930 -2.668 1.00 0.00 13 PHE A N 13
ATOM 19432 C CA . PHE A 1 13 ? 7.305 -2.516 -3.335 1.00 0.00 13 PHE A CA 13
ATOM 19433 C C . PHE A 1 13 ? 7.917 -1.366 -2.551 1.00 0.00 13 PHE A C 13
ATOM 19434 O O . PHE A 1 13 ? 7.294 -0.314 -2.412 1.00 0.00 13 PHE A O 13
ATOM 19451 N N . TYR A 1 14 ? 9.116 -1.564 -2.023 1.00 0.00 14 TYR A N 13
ATOM 19452 C CA . TYR A 1 14 ? 9.719 -0.565 -1.151 1.00 0.00 14 TYR A CA 13
ATOM 19453 C C . TYR A 1 14 ? 11.127 -0.182 -1.598 1.00 0.00 14 TYR A C 13
ATOM 19454 O O . TYR A 1 14 ? 11.948 -1.036 -1.941 1.00 0.00 14 TYR A O 13
ATOM 19472 N N . ILE A 1 15 ? 11.380 1.117 -1.614 1.00 0.00 15 ILE A N 13
ATOM 19473 C CA . ILE A 1 15 ? 12.700 1.655 -1.887 1.00 0.00 15 ILE A CA 13
ATOM 19474 C C . ILE A 1 15 ? 13.259 2.267 -0.608 1.00 0.00 15 ILE A C 13
ATOM 19475 O O . ILE A 1 15 ? 12.607 3.103 0.026 1.00 0.00 15 ILE A O 13
ATOM 19491 N N . GLY A 1 16 ? 14.446 1.842 -0.212 1.00 0.00 16 GLY A N 13
ATOM 19492 C CA . GLY A 1 16 ? 15.040 2.369 0.995 1.00 0.00 16 GLY A CA 13
ATOM 19493 C C . GLY A 1 16 ? 16.414 1.803 1.251 1.00 0.00 16 GLY A C 13
ATOM 19494 O O . GLY A 1 16 ? 16.853 0.885 0.558 1.00 0.00 16 GLY A O 13
ATOM 19498 N N . ASP A 1 17 ? 17.089 2.356 2.247 1.00 0.00 17 ASP A N 13
ATOM 19499 C CA . ASP A 1 17 ? 18.423 1.904 2.623 1.00 0.00 17 ASP A CA 13
ATOM 19500 C C . ASP A 1 17 ? 18.333 0.599 3.402 1.00 0.00 17 ASP A C 13
ATOM 19501 O O . ASP A 1 17 ? 19.250 -0.222 3.394 1.00 0.00 17 ASP A O 13
ATOM 19510 N N . ASP A 1 18 ? 17.198 0.418 4.047 1.00 0.00 18 ASP A N 13
ATOM 19511 C CA . ASP A 1 18 ? 16.909 -0.775 4.826 1.00 0.00 18 ASP A CA 13
ATOM 19512 C C . ASP A 1 18 ? 15.411 -1.024 4.748 1.00 0.00 18 ASP A C 13
ATOM 19513 O O . ASP A 1 18 ? 14.667 -0.115 4.380 1.00 0.00 18 ASP A O 13
ATOM 19522 N N . GLU A 1 19 ? 14.960 -2.230 5.065 1.00 0.00 19 GLU A N 13
ATOM 19523 C CA . GLU A 1 19 ? 13.525 -2.512 5.080 1.00 0.00 19 GLU A CA 13
ATOM 19524 C C . GLU A 1 19 ? 12.821 -1.604 6.082 1.00 0.00 19 GLU A C 13
ATOM 19525 O O . GLU A 1 19 ? 11.683 -1.186 5.871 1.00 0.00 19 GLU A O 13
ATOM 19537 N N . ASN A 1 20 ? 13.515 -1.292 7.167 1.00 0.00 20 ASN A N 13
ATOM 19538 C CA . ASN A 1 20 ? 12.978 -0.409 8.193 1.00 0.00 20 ASN A CA 13
ATOM 19539 C C . ASN A 1 20 ? 13.143 1.043 7.768 1.00 0.00 20 ASN A C 13
ATOM 19540 O O . ASN A 1 20 ? 12.434 1.929 8.238 1.00 0.00 20 ASN A O 13
ATOM 19551 N N . ASN A 1 21 ? 14.080 1.273 6.861 1.00 0.00 21 ASN A N 13
ATOM 19552 C CA . ASN A 1 21 ? 14.405 2.621 6.405 1.00 0.00 21 ASN A CA 13
ATOM 19553 C C . ASN A 1 21 ? 13.865 2.851 4.999 1.00 0.00 21 ASN A C 13
ATOM 19554 O O . ASN A 1 21 ? 14.489 3.533 4.182 1.00 0.00 21 ASN A O 13
ATOM 19565 N N . ALA A 1 22 ? 12.705 2.270 4.727 1.00 0.00 22 ALA A N 13
ATOM 19566 C CA . ALA A 1 22 ? 12.038 2.452 3.449 1.00 0.00 22 ALA A CA 13
ATOM 19567 C C . ALA A 1 22 ? 11.481 3.864 3.346 1.00 0.00 22 ALA A C 13
ATOM 19568 O O . ALA A 1 22 ? 10.567 4.236 4.080 1.00 0.00 22 ALA A O 13
ATOM 19575 N N . LEU A 1 23 ? 12.038 4.643 2.434 1.00 0.00 23 LEU A N 13
ATOM 19576 C CA . LEU A 1 23 ? 11.661 6.044 2.294 1.00 0.00 23 LEU A CA 13
ATOM 19577 C C . LEU A 1 23 ? 10.533 6.206 1.283 1.00 0.00 23 LEU A C 13
ATOM 19578 O O . LEU A 1 23 ? 10.012 7.305 1.090 1.00 0.00 23 LEU A O 13
ATOM 19594 N N . ALA A 1 24 ? 10.173 5.107 0.638 1.00 0.00 24 ALA A N 13
ATOM 19595 C CA . ALA A 1 24 ? 9.094 5.107 -0.337 1.00 0.00 24 ALA A CA 13
ATOM 19596 C C . ALA A 1 24 ? 8.605 3.690 -0.591 1.00 0.00 24 ALA A C 13
ATOM 19597 O O . ALA A 1 24 ? 9.315 2.885 -1.187 1.00 0.00 24 ALA A O 13
ATOM 19604 N N . GLU A 1 25 ? 7.409 3.380 -0.124 1.00 0.00 25 GLU A N 13
ATOM 19605 C CA . GLU A 1 25 ? 6.827 2.072 -0.365 1.00 0.00 25 GLU A CA 13
ATOM 19606 C C . GLU A 1 25 ? 5.371 2.181 -0.788 1.00 0.00 25 GLU A C 13
ATOM 19607 O O . GLU A 1 25 ? 4.686 3.155 -0.467 1.00 0.00 25 GLU A O 13
ATOM 19619 N N . ILE A 1 26 ? 4.923 1.195 -1.542 1.00 0.00 26 ILE A N 13
ATOM 19620 C CA . ILE A 1 26 ? 3.539 1.111 -1.960 1.00 0.00 26 ILE A CA 13
ATOM 19621 C C . ILE A 1 26 ? 3.031 -0.308 -1.733 1.00 0.00 26 ILE A C 13
ATOM 19622 O O . ILE A 1 26 ? 3.702 -1.283 -2.082 1.00 0.00 26 ILE A O 13
ATOM 19638 N N . THR A 1 27 ? 1.871 -0.421 -1.113 1.00 0.00 27 THR A N 13
ATOM 19639 C CA . THR A 1 27 ? 1.322 -1.716 -0.769 1.00 0.00 27 THR A CA 13
ATOM 19640 C C . THR A 1 27 ? -0.038 -1.907 -1.422 1.00 0.00 27 THR A C 13
ATOM 19641 O O . THR A 1 27 ? -0.850 -0.980 -1.468 1.00 0.00 27 THR A O 13
ATOM 19652 N N . TYR A 1 28 ? -0.282 -3.097 -1.936 1.00 0.00 28 TYR A N 13
ATOM 19653 C CA . TYR A 1 28 ? -1.560 -3.403 -2.547 1.00 0.00 28 TYR A CA 13
ATOM 19654 C C . TYR A 1 28 ? -2.010 -4.800 -2.146 1.00 0.00 28 TYR A C 13
ATOM 19655 O O . TYR A 1 28 ? -1.256 -5.765 -2.260 1.00 0.00 28 TYR A O 13
ATOM 19673 N N . ARG A 1 29 ? -3.227 -4.898 -1.647 1.00 0.00 29 ARG A N 13
ATOM 19674 C CA . ARG A 1 29 ? -3.761 -6.178 -1.223 1.00 0.00 29 ARG A CA 13
ATOM 19675 C C . ARG A 1 29 ? -4.914 -6.600 -2.116 1.00 0.00 29 ARG A C 13
ATOM 19676 O O . ARG A 1 29 ? -5.670 -5.762 -2.616 1.00 0.00 29 ARG A O 13
ATOM 19697 N N . PHE A 1 30 ? -5.027 -7.899 -2.331 1.00 0.00 30 PHE A N 13
ATOM 19698 C CA . PHE A 1 30 ? -6.037 -8.442 -3.222 1.00 0.00 30 PHE A CA 13
ATOM 19699 C C . PHE A 1 30 ? -7.382 -8.522 -2.514 1.00 0.00 30 PHE A C 13
ATOM 19700 O O . PHE A 1 30 ? -7.610 -9.420 -1.704 1.00 0.00 30 PHE A O 13
ATOM 19717 N N . VAL A 1 31 ? -8.272 -7.586 -2.819 1.00 0.00 31 VAL A N 13
ATOM 19718 C CA . VAL A 1 31 ? -9.587 -7.560 -2.186 1.00 0.00 31 VAL A CA 13
ATOM 19719 C C . VAL A 1 31 ? -10.556 -8.468 -2.931 1.00 0.00 31 VAL A C 13
ATOM 19720 O O . VAL A 1 31 ? -11.518 -8.976 -2.359 1.00 0.00 31 VAL A O 13
ATOM 19733 N N . ASP A 1 32 ? -10.287 -8.667 -4.211 1.00 0.00 32 ASP A N 13
ATOM 19734 C CA . ASP A 1 32 ? -11.085 -9.566 -5.034 1.00 0.00 32 ASP A CA 13
ATOM 19735 C C . ASP A 1 32 ? -10.157 -10.442 -5.867 1.00 0.00 32 ASP A C 13
ATOM 19736 O O . ASP A 1 32 ? -10.594 -11.187 -6.743 1.00 0.00 32 ASP A O 13
ATOM 19745 N N . ASN A 1 33 ? -8.863 -10.349 -5.554 1.00 0.00 33 ASN A N 13
ATOM 19746 C CA . ASN A 1 33 ? -7.799 -11.044 -6.292 1.00 0.00 33 ASN A CA 13
ATOM 19747 C C . ASN A 1 33 ? -7.575 -10.397 -7.655 1.00 0.00 33 ASN A C 13
ATOM 19748 O O . ASN A 1 33 ? -6.465 -9.981 -7.971 1.00 0.00 33 ASN A O 13
ATOM 19759 N N . ASN A 1 34 ? -8.630 -10.304 -8.456 1.00 0.00 34 ASN A N 13
ATOM 19760 C CA . ASN A 1 34 ? -8.555 -9.596 -9.727 1.00 0.00 34 ASN A CA 13
ATOM 19761 C C . ASN A 1 34 ? -8.574 -8.090 -9.478 1.00 0.00 34 ASN A C 13
ATOM 19762 O O . ASN A 1 34 ? -7.911 -7.320 -10.169 1.00 0.00 34 ASN A O 13
ATOM 19773 N N . GLU A 1 35 ? -9.340 -7.676 -8.479 1.00 0.00 35 GLU A N 13
ATOM 19774 C CA . GLU A 1 35 ? -9.355 -6.284 -8.064 1.00 0.00 35 GLU A CA 13
ATOM 19775 C C . GLU A 1 35 ? -8.360 -6.075 -6.926 1.00 0.00 35 GLU A C 13
ATOM 19776 O O . GLU A 1 35 ? -8.455 -6.720 -5.871 1.00 0.00 35 GLU A O 13
ATOM 19788 N N . ILE A 1 36 ? -7.399 -5.189 -7.151 1.00 0.00 36 ILE A N 13
ATOM 19789 C CA . ILE A 1 36 ? -6.353 -4.927 -6.173 1.00 0.00 36 ILE A CA 13
ATOM 19790 C C . ILE A 1 36 ? -6.513 -3.537 -5.573 1.00 0.00 36 ILE A C 13
ATOM 19791 O O . ILE A 1 36 ? -6.830 -2.575 -6.277 1.00 0.00 36 ILE A O 13
ATOM 19807 N N . ASN A 1 37 ? -6.302 -3.440 -4.271 1.00 0.00 37 ASN A N 13
ATOM 19808 C CA . ASN A 1 37 ? -6.456 -2.179 -3.565 1.00 0.00 37 ASN A CA 13
ATOM 19809 C C . ASN A 1 37 ? -5.121 -1.696 -3.021 1.00 0.00 37 ASN A C 13
ATOM 19810 O O . ASN A 1 37 ? -4.483 -2.382 -2.217 1.00 0.00 37 ASN A O 13
ATOM 19821 N N . ILE A 1 38 ? -4.693 -0.526 -3.477 1.00 0.00 38 ILE A N 13
ATOM 19822 C CA . ILE A 1 38 ? -3.523 0.129 -2.918 1.00 0.00 38 ILE A CA 13
ATOM 19823 C C . ILE A 1 38 ? -3.862 0.637 -1.523 1.00 0.00 38 ILE A C 13
ATOM 19824 O O . ILE A 1 38 ? -4.534 1.658 -1.363 1.00 0.00 38 ILE A O 13
ATOM 19840 N N . ASP A 1 39 ? -3.410 -0.098 -0.525 1.00 0.00 39 ASP A N 13
ATOM 19841 C CA . ASP A 1 39 ? -3.846 0.112 0.848 1.00 0.00 39 ASP A CA 13
ATOM 19842 C C . ASP A 1 39 ? -3.079 1.259 1.501 1.00 0.00 39 ASP A C 13
ATOM 19843 O O . ASP A 1 39 ? -3.670 2.246 1.942 1.00 0.00 39 ASP A O 13
ATOM 19852 N N . HIS A 1 40 ? -1.762 1.126 1.552 1.00 0.00 40 HIS A N 13
ATOM 19853 C CA . HIS A 1 40 ? -0.907 2.138 2.159 1.00 0.00 40 HIS A CA 13
ATOM 19854 C C . HIS A 1 40 ? 0.197 2.550 1.191 1.00 0.00 40 HIS A C 13
ATOM 19855 O O . HIS A 1 40 ? 0.733 1.718 0.458 1.00 0.00 40 HIS A O 13
ATOM 19870 N N . THR A 1 41 ? 0.520 3.835 1.175 1.00 0.00 41 THR A N 13
ATOM 19871 C CA . THR A 1 41 ? 1.582 4.345 0.323 1.00 0.00 41 THR A CA 13
ATOM 19872 C C . THR A 1 41 ? 2.283 5.529 0.983 1.00 0.00 41 THR A C 13
ATOM 19873 O O . THR A 1 41 ? 1.748 6.639 1.024 1.00 0.00 41 THR A O 13
ATOM 19884 N N . GLY A 1 42 ? 3.459 5.278 1.532 1.00 0.00 42 GLY A N 13
ATOM 19885 C CA . GLY A 1 42 ? 4.247 6.342 2.109 1.00 0.00 42 GLY A CA 13
ATOM 19886 C C . GLY A 1 42 ? 5.475 6.629 1.274 1.00 0.00 42 GLY A C 13
ATOM 19887 O O . GLY A 1 42 ? 6.425 5.843 1.274 1.00 0.00 42 GLY A O 13
ATOM 19891 N N . VAL A 1 43 ? 5.458 7.744 0.562 1.00 0.00 43 VAL A N 13
ATOM 19892 C CA . VAL A 1 43 ? 6.529 8.080 -0.365 1.00 0.00 43 VAL A CA 13
ATOM 19893 C C . VAL A 1 43 ? 7.104 9.461 -0.059 1.00 0.00 43 VAL A C 13
ATOM 19894 O O . VAL A 1 43 ? 6.365 10.438 0.037 1.00 0.00 43 VAL A O 13
ATOM 19907 N N . SER A 1 44 ? 8.417 9.530 0.113 1.00 0.00 44 SER A N 13
ATOM 19908 C CA . SER A 1 44 ? 9.102 10.799 0.306 1.00 0.00 44 SER A CA 13
ATOM 19909 C C . SER A 1 44 ? 8.988 11.666 -0.947 1.00 0.00 44 SER A C 13
ATOM 19910 O O . SER A 1 44 ? 9.207 11.195 -2.067 1.00 0.00 44 SER A O 13
ATOM 19918 N N . ASP A 1 45 ? 8.650 12.933 -0.756 1.00 0.00 45 ASP A N 13
ATOM 19919 C CA . ASP A 1 45 ? 8.383 13.831 -1.874 1.00 0.00 45 ASP A CA 13
ATOM 19920 C C . ASP A 1 45 ? 9.675 14.515 -2.331 1.00 0.00 45 ASP A C 13
ATOM 19921 O O . ASP A 1 45 ? 9.647 15.620 -2.870 1.00 0.00 45 ASP A O 13
ATOM 19930 N N . GLU A 1 46 ? 10.805 13.835 -2.124 1.00 0.00 46 GLU A N 13
ATOM 19931 C CA . GLU A 1 46 ? 12.117 14.369 -2.499 1.00 0.00 46 GLU A CA 13
ATOM 19932 C C . GLU A 1 46 ? 12.132 14.777 -3.969 1.00 0.00 46 GLU A C 13
ATOM 19933 O O . GLU A 1 46 ? 12.349 15.943 -4.304 1.00 0.00 46 GLU A O 13
ATOM 19945 N N . LEU A 1 47 ? 11.910 13.810 -4.844 1.00 0.00 47 LEU A N 13
ATOM 19946 C CA . LEU A 1 47 ? 11.758 14.101 -6.259 1.00 0.00 47 LEU A CA 13
ATOM 19947 C C . LEU A 1 47 ? 10.321 14.522 -6.525 1.00 0.00 47 LEU A C 13
ATOM 19948 O O . LEU A 1 47 ? 10.063 15.388 -7.359 1.00 0.00 47 LEU A O 13
ATOM 19964 N N . GLY A 1 48 ? 9.401 13.895 -5.790 1.00 0.00 48 GLY A N 13
ATOM 19965 C CA . GLY A 1 48 ? 7.994 14.253 -5.835 1.00 0.00 48 GLY A CA 13
ATOM 19966 C C . GLY A 1 48 ? 7.427 14.302 -7.236 1.00 0.00 48 GLY A C 13
ATOM 19967 O O . GLY A 1 48 ? 7.195 13.261 -7.857 1.00 0.00 48 GLY A O 13
ATOM 19971 N N . GLY A 1 49 ? 7.229 15.520 -7.731 1.00 0.00 49 GLY A N 13
ATOM 19972 C CA . GLY A 1 49 ? 6.663 15.724 -9.052 1.00 0.00 49 GLY A CA 13
ATOM 19973 C C . GLY A 1 49 ? 7.509 15.125 -10.157 1.00 0.00 49 GLY A C 13
ATOM 19974 O O . GLY A 1 49 ? 6.999 14.821 -11.234 1.00 0.00 49 GLY A O 13
ATOM 19978 N N . GLN A 1 50 ? 8.800 14.953 -9.895 1.00 0.00 50 GLN A N 13
ATOM 19979 C CA . GLN A 1 50 ? 9.695 14.316 -10.854 1.00 0.00 50 GLN A CA 13
ATOM 19980 C C . GLN A 1 50 ? 9.297 12.857 -11.068 1.00 0.00 50 GLN A C 13
ATOM 19981 O O . GLN A 1 50 ? 9.544 12.285 -12.129 1.00 0.00 50 GLN A O 13
ATOM 19995 N N . GLY A 1 51 ? 8.667 12.269 -10.059 1.00 0.00 51 GLY A N 13
ATOM 19996 C CA . GLY A 1 51 ? 8.102 10.949 -10.217 1.00 0.00 51 GLY A CA 13
ATOM 19997 C C . GLY A 1 51 ? 8.783 9.870 -9.394 1.00 0.00 51 GLY A C 13
ATOM 19998 O O . GLY A 1 51 ? 9.448 8.999 -9.944 1.00 0.00 51 GLY A O 13
ATOM 20002 N N . VAL A 1 52 ? 8.609 9.913 -8.077 1.00 0.00 52 VAL A N 13
ATOM 20003 C CA . VAL A 1 52 ? 9.036 8.800 -7.231 1.00 0.00 52 VAL A CA 13
ATOM 20004 C C . VAL A 1 52 ? 7.943 7.739 -7.235 1.00 0.00 52 VAL A C 13
ATOM 20005 O O . VAL A 1 52 ? 8.201 6.544 -7.417 1.00 0.00 52 VAL A O 13
ATOM 20018 N N . GLY A 1 53 ? 6.707 8.202 -7.063 1.00 0.00 53 GLY A N 13
ATOM 20019 C CA . GLY A 1 53 ? 5.560 7.329 -7.181 1.00 0.00 53 GLY A CA 13
ATOM 20020 C C . GLY A 1 53 ? 5.436 6.780 -8.583 1.00 0.00 53 GLY A C 13
ATOM 20021 O O . GLY A 1 53 ? 4.878 5.710 -8.789 1.00 0.00 53 GLY A O 13
ATOM 20025 N N . LYS A 1 54 ? 5.983 7.519 -9.546 1.00 0.00 54 LYS A N 13
ATOM 20026 C CA . LYS A 1 54 ? 6.012 7.090 -10.943 1.00 0.00 54 LYS A CA 13
ATOM 20027 C C . LYS A 1 54 ? 6.744 5.757 -11.073 1.00 0.00 54 LYS A C 13
ATOM 20028 O O . LYS A 1 54 ? 6.369 4.907 -11.875 1.00 0.00 54 LYS A O 13
ATOM 20047 N N . LYS A 1 55 ? 7.788 5.588 -10.270 1.00 0.00 55 LYS A N 13
ATOM 20048 C CA . LYS A 1 55 ? 8.592 4.377 -10.288 1.00 0.00 55 LYS A CA 13
ATOM 20049 C C . LYS A 1 55 ? 7.803 3.210 -9.692 1.00 0.00 55 LYS A C 13
ATOM 20050 O O . LYS A 1 55 ? 7.578 2.181 -10.347 1.00 0.00 55 LYS A O 13
ATOM 20069 N N . LEU A 1 56 ? 7.365 3.399 -8.449 1.00 0.00 56 LEU A N 13
ATOM 20070 C CA . LEU A 1 56 ? 6.642 2.368 -7.713 1.00 0.00 56 LEU A CA 13
ATOM 20071 C C . LEU A 1 56 ? 5.344 1.987 -8.416 1.00 0.00 56 LEU A C 13
ATOM 20072 O O . LEU A 1 56 ? 5.056 0.806 -8.614 1.00 0.00 56 LEU A O 13
ATOM 20088 N N . LEU A 1 57 ? 4.574 2.992 -8.810 1.00 0.00 57 LEU A N 13
ATOM 20089 C CA . LEU A 1 57 ? 3.265 2.764 -9.399 1.00 0.00 57 LEU A CA 13
ATOM 20090 C C . LEU A 1 57 ? 3.391 2.198 -10.810 1.00 0.00 57 LEU A C 13
ATOM 20091 O O . LEU A 1 57 ? 2.484 1.516 -11.283 1.00 0.00 57 LEU A O 13
ATOM 20107 N N . LYS A 1 58 ? 4.516 2.467 -11.475 1.00 0.00 58 LYS A N 13
ATOM 20108 C CA . LYS A 1 58 ? 4.765 1.900 -12.797 1.00 0.00 58 LYS A CA 13
ATOM 20109 C C . LYS A 1 58 ? 4.725 0.387 -12.711 1.00 0.00 58 LYS A C 13
ATOM 20110 O O . LYS A 1 58 ? 4.003 -0.265 -13.457 1.00 0.00 58 LYS A O 13
ATOM 20129 N N . ALA A 1 59 ? 5.488 -0.159 -11.768 1.00 0.00 59 ALA A N 13
ATOM 20130 C CA . ALA A 1 59 ? 5.535 -1.603 -11.569 1.00 0.00 59 ALA A CA 13
ATOM 20131 C C . ALA A 1 59 ? 4.156 -2.151 -11.214 1.00 0.00 59 ALA A C 13
ATOM 20132 O O . ALA A 1 59 ? 3.797 -3.256 -11.621 1.00 0.00 59 ALA A O 13
ATOM 20139 N N . VAL A 1 60 ? 3.383 -1.372 -10.462 1.00 0.00 60 VAL A N 13
ATOM 20140 C CA . VAL A 1 60 ? 2.028 -1.771 -10.104 1.00 0.00 60 VAL A CA 13
ATOM 20141 C C . VAL A 1 60 ? 1.138 -1.847 -11.346 1.00 0.00 60 VAL A C 13
ATOM 20142 O O . VAL A 1 60 ? 0.459 -2.848 -11.564 1.00 0.00 60 VAL A O 13
ATOM 20155 N N . VAL A 1 61 ? 1.161 -0.797 -12.164 1.00 0.00 61 VAL A N 13
ATOM 20156 C CA . VAL A 1 61 ? 0.361 -0.757 -13.388 1.00 0.00 61 VAL A CA 13
ATOM 20157 C C . VAL A 1 61 ? 0.804 -1.843 -14.365 1.00 0.00 61 VAL A C 13
ATOM 20158 O O . VAL A 1 61 ? -0.025 -2.519 -14.980 1.00 0.00 61 VAL A O 13
ATOM 20171 N N . GLU A 1 62 ? 2.113 -2.013 -14.492 1.00 0.00 62 GLU A N 13
ATOM 20172 C CA . GLU A 1 62 ? 2.671 -3.029 -15.374 1.00 0.00 62 GLU A CA 13
ATOM 20173 C C . GLU A 1 62 ? 2.230 -4.426 -14.944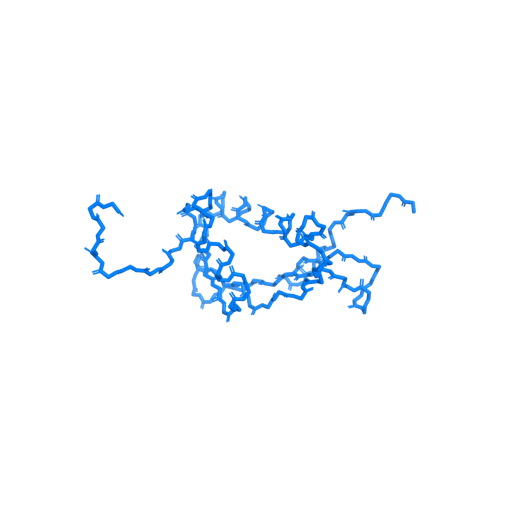 1.00 0.00 62 GLU A C 13
ATOM 20174 O O . GLU A 1 62 ? 1.769 -5.217 -15.766 1.00 0.00 62 GLU A O 13
ATOM 20186 N N . HIS A 1 63 ? 2.339 -4.713 -13.651 1.00 0.00 63 HIS A N 13
ATOM 20187 C CA . HIS A 1 63 ? 1.960 -6.023 -13.131 1.00 0.00 63 HIS A CA 13
ATOM 20188 C C . HIS A 1 63 ? 0.445 -6.203 -13.177 1.00 0.00 63 HIS A C 13
ATOM 20189 O O . HIS A 1 63 ? -0.058 -7.321 -13.350 1.00 0.00 63 HIS A O 13
ATOM 20204 N N . ALA A 1 64 ? -0.279 -5.102 -13.016 1.00 0.00 64 ALA A N 13
ATOM 20205 C CA . ALA A 1 64 ? -1.727 -5.126 -13.125 1.00 0.00 64 ALA A CA 13
ATOM 20206 C C . ALA A 1 64 ? -2.140 -5.575 -14.516 1.00 0.00 64 ALA A C 13
ATOM 20207 O O . ALA A 1 64 ? -2.986 -6.447 -14.663 1.00 0.00 64 ALA A O 13
ATOM 20214 N N . ARG A 1 65 ? -1.513 -4.993 -15.532 1.00 0.00 65 ARG A N 13
ATOM 20215 C CA . ARG A 1 65 ? -1.791 -5.359 -16.916 1.00 0.00 65 ARG A CA 13
ATOM 20216 C C . ARG A 1 65 ? -1.484 -6.831 -17.172 1.00 0.00 65 ARG A C 13
ATOM 20217 O O . ARG A 1 65 ? -2.201 -7.495 -17.920 1.00 0.00 65 ARG A O 13
ATOM 20238 N N . GLU A 1 66 ? -0.426 -7.341 -16.542 1.00 0.00 66 GLU A N 13
ATOM 20239 C CA . GLU A 1 66 ? -0.042 -8.743 -16.695 1.00 0.00 66 GLU A CA 13
ATOM 20240 C C . GLU A 1 66 ? -1.180 -9.670 -16.283 1.00 0.00 66 GLU A C 13
ATOM 20241 O O . GLU A 1 66 ? -1.431 -10.694 -16.920 1.00 0.00 66 GLU A O 13
ATOM 20253 N N . ASN A 1 67 ? -1.874 -9.302 -15.214 1.00 0.00 67 ASN A N 13
ATOM 20254 C CA . ASN A 1 67 ? -2.891 -10.174 -14.639 1.00 0.00 67 ASN A CA 13
ATOM 20255 C C . ASN A 1 67 ? -4.298 -9.619 -14.845 1.00 0.00 67 ASN A C 13
ATOM 20256 O O . ASN A 1 67 ? -5.258 -10.133 -14.270 1.00 0.00 67 ASN A O 13
ATOM 20267 N N . ASN A 1 68 ? -4.414 -8.587 -15.682 1.00 0.00 68 ASN A N 13
ATOM 20268 C CA . ASN A 1 68 ? -5.700 -7.930 -15.948 1.00 0.00 68 ASN A CA 13
ATOM 20269 C C . ASN A 1 68 ? -6.359 -7.474 -14.648 1.00 0.00 68 ASN A C 13
ATOM 20270 O O . ASN A 1 68 ? -7.568 -7.621 -14.460 1.00 0.00 68 ASN A O 13
ATOM 20281 N N . LEU A 1 69 ? -5.552 -6.904 -13.768 1.00 0.00 69 LEU A N 13
ATOM 20282 C CA . LEU A 1 69 ? -6.009 -6.482 -12.454 1.00 0.00 69 LEU A CA 13
ATOM 20283 C C . LEU A 1 69 ? -6.656 -5.105 -12.511 1.00 0.00 69 LEU A C 13
ATOM 20284 O O . LEU A 1 69 ? -6.212 -4.225 -13.249 1.00 0.00 69 LEU A O 13
ATOM 20300 N N . LYS A 1 70 ? -7.708 -4.932 -11.730 1.00 0.00 70 LYS A N 13
ATOM 20301 C CA . LYS A 1 70 ? -8.375 -3.645 -11.614 1.00 0.00 70 LYS A CA 13
ATOM 20302 C C . LYS A 1 70 ? -7.754 -2.861 -10.467 1.00 0.00 70 LYS A C 13
ATOM 20303 O O . LYS A 1 70 ? -7.759 -3.321 -9.324 1.00 0.00 70 LYS A O 13
ATOM 20322 N N . ILE A 1 71 ? -7.210 -1.689 -10.768 1.00 0.00 71 ILE A N 13
ATOM 20323 C CA . ILE A 1 71 ? -6.496 -0.915 -9.766 1.00 0.00 71 ILE A CA 13
ATOM 20324 C C . ILE A 1 71 ? -7.397 0.108 -9.086 1.00 0.00 71 ILE A C 13
ATOM 20325 O O . ILE A 1 71 ? -7.981 0.982 -9.737 1.00 0.00 71 ILE A O 13
ATOM 20341 N N . ILE A 1 72 ? -7.520 -0.033 -7.775 1.00 0.00 72 ILE A N 13
ATOM 20342 C CA . ILE A 1 72 ? -8.127 0.984 -6.934 1.00 0.00 72 ILE A CA 13
ATOM 20343 C C . ILE A 1 72 ? -7.159 1.327 -5.807 1.00 0.00 72 ILE A C 13
ATOM 20344 O O . ILE A 1 72 ? -6.260 0.538 -5.506 1.00 0.00 72 ILE A O 13
ATOM 20360 N N . ALA A 1 73 ? -7.318 2.489 -5.200 1.00 0.00 73 ALA A N 13
ATOM 20361 C CA . ALA A 1 73 ? -6.398 2.919 -4.161 1.00 0.00 73 ALA A CA 13
ATOM 20362 C C . ALA A 1 73 ? -7.138 3.552 -2.994 1.00 0.00 73 ALA A C 13
ATOM 20363 O O . ALA A 1 73 ? -8.066 4.338 -3.184 1.00 0.00 73 ALA A O 13
ATOM 20370 N N . SER A 1 74 ? -6.724 3.194 -1.789 1.00 0.00 74 SER A N 13
ATOM 20371 C CA . SER A 1 74 ? -7.303 3.751 -0.581 1.00 0.00 74 SER A CA 13
ATOM 20372 C C . SER A 1 74 ? -6.544 5.003 -0.155 1.00 0.00 74 SER A C 13
ATOM 20373 O O . SER A 1 74 ? -7.120 5.924 0.420 1.00 0.00 74 SER A O 13
ATOM 20381 N N . CYS A 1 75 ? -5.250 5.034 -0.446 1.00 0.00 75 CYS A N 13
ATOM 20382 C CA . CYS A 1 75 ? -4.444 6.215 -0.176 1.00 0.00 75 CYS A CA 13
ATOM 20383 C C . CYS A 1 75 ? -4.741 7.296 -1.205 1.00 0.00 75 CYS A C 13
ATOM 20384 O O . CYS A 1 75 ? -4.607 7.066 -2.409 1.00 0.00 75 CYS A O 13
ATOM 20392 N N . SER A 1 76 ? -5.139 8.472 -0.729 1.00 0.00 76 SER A N 13
ATOM 20393 C CA . SER A 1 76 ? -5.494 9.586 -1.606 1.00 0.00 76 SER A CA 13
ATOM 20394 C C . SER A 1 76 ? -4.337 9.948 -2.537 1.00 0.00 76 SER A C 13
ATOM 20395 O O . SER A 1 76 ? -4.545 10.251 -3.714 1.00 0.00 76 SER A O 13
ATOM 20403 N N . PHE A 1 77 ? -3.122 9.892 -1.998 1.00 0.00 77 PHE A N 13
ATOM 20404 C CA . PHE A 1 77 ? -1.913 10.217 -2.749 1.00 0.00 77 PHE A CA 13
ATOM 20405 C C . PHE A 1 77 ? -1.806 9.366 -4.013 1.00 0.00 77 PHE A C 13
ATOM 20406 O O . PHE A 1 77 ? -1.559 9.883 -5.101 1.00 0.00 77 PHE A O 13
ATOM 20423 N N . ALA A 1 78 ? -2.009 8.067 -3.866 1.00 0.00 78 ALA A N 13
ATOM 20424 C CA . ALA A 1 78 ? -1.902 7.155 -4.993 1.00 0.00 78 ALA A CA 13
ATOM 20425 C C . ALA A 1 78 ? -3.156 7.202 -5.857 1.00 0.00 78 ALA A C 13
ATOM 20426 O O . ALA A 1 78 ? -3.076 7.199 -7.085 1.00 0.00 78 ALA A O 13
ATOM 20433 N N . LYS A 1 79 ? -4.311 7.257 -5.202 1.00 0.00 79 LYS A N 13
ATOM 20434 C CA . LYS A 1 79 ? -5.594 7.266 -5.896 1.00 0.00 79 LYS A CA 13
ATOM 20435 C C . LYS A 1 79 ? -5.713 8.454 -6.839 1.00 0.00 79 LYS A C 13
ATOM 20436 O O . LYS A 1 79 ? -6.020 8.294 -8.020 1.00 0.00 79 LYS A O 13
ATOM 20455 N N . HIS A 1 80 ? -5.446 9.644 -6.321 1.00 0.00 80 HIS A N 13
ATOM 20456 C CA . HIS A 1 80 ? -5.656 10.860 -7.087 1.00 0.00 80 HIS A CA 13
ATOM 20457 C C . HIS A 1 80 ? -4.599 11.002 -8.177 1.00 0.00 80 HIS A C 13
ATOM 20458 O O . HIS A 1 80 ? -4.790 11.738 -9.145 1.00 0.00 80 HIS A O 13
ATOM 20473 N N . MET A 1 81 ? -3.491 10.282 -8.020 1.00 0.00 81 MET A N 13
ATOM 20474 C CA . MET A 1 81 ? -2.454 10.242 -9.044 1.00 0.00 81 MET A CA 13
ATOM 20475 C C . MET A 1 81 ? -2.965 9.461 -10.249 1.00 0.00 81 MET A C 13
ATOM 20476 O O . MET A 1 81 ? -2.773 9.868 -11.397 1.00 0.00 81 MET A O 13
ATOM 20490 N N . LEU A 1 82 ? -3.643 8.352 -9.963 1.00 0.00 82 LEU A N 13
ATOM 20491 C CA . LEU A 1 82 ? -4.250 7.513 -10.992 1.00 0.00 82 LEU A CA 13
ATOM 20492 C C . LEU A 1 82 ? -5.252 8.314 -11.816 1.00 0.00 82 LEU A C 13
ATOM 20493 O O . LEU A 1 82 ? -5.347 8.159 -13.033 1.00 0.00 82 LEU A O 13
ATOM 20509 N N . GLU A 1 83 ? -5.985 9.185 -11.132 1.00 0.00 83 GLU A N 13
ATOM 20510 C CA . GLU A 1 83 ? -7.018 10.001 -11.762 1.00 0.00 83 GLU A CA 13
ATOM 20511 C C . GLU A 1 83 ? -6.404 11.126 -12.595 1.00 0.00 83 GLU A C 13
ATOM 20512 O O . GLU A 1 83 ? -7.038 11.654 -13.510 1.00 0.00 83 GLU A O 13
ATOM 20524 N N . LYS A 1 84 ? -5.169 11.487 -12.279 1.00 0.00 84 LYS A N 13
ATOM 20525 C CA . LYS A 1 84 ? -4.536 12.653 -12.881 1.00 0.00 84 LYS A CA 13
ATOM 20526 C C . LYS A 1 84 ? -3.991 12.352 -14.275 1.00 0.00 84 LYS A C 13
ATOM 20527 O O . LYS A 1 84 ? -4.188 13.132 -15.207 1.00 0.00 84 LYS A O 13
ATOM 20546 N N . GLU A 1 85 ? -3.316 11.223 -14.428 1.00 0.00 85 GLU A N 13
ATOM 20547 C CA . GLU A 1 85 ? -2.590 10.956 -15.659 1.00 0.00 85 GLU A CA 13
ATOM 20548 C C . GLU A 1 85 ? -3.252 9.853 -16.480 1.00 0.00 85 GLU A C 13
ATOM 20549 O O . GLU A 1 85 ? -3.791 8.887 -15.935 1.00 0.00 85 GLU A O 13
ATOM 20561 N N . ASP A 1 86 ? -3.185 10.009 -17.801 1.00 0.00 86 ASP A N 13
ATOM 20562 C CA . ASP A 1 86 ? -3.797 9.074 -18.747 1.00 0.00 86 ASP A CA 13
ATOM 20563 C C . ASP A 1 86 ? -3.247 7.658 -18.577 1.00 0.00 86 ASP A C 13
ATOM 20564 O O . ASP A 1 86 ? -3.984 6.676 -18.704 1.00 0.00 86 ASP A O 13
ATOM 20573 N N . SER A 1 87 ? -1.959 7.570 -18.273 1.00 0.00 87 SER A N 13
ATOM 20574 C CA . SER A 1 87 ? -1.261 6.291 -18.170 1.00 0.00 87 SER A CA 13
ATOM 20575 C C . SER A 1 87 ? -1.919 5.364 -17.149 1.00 0.00 87 SER A C 13
ATOM 20576 O O . SER A 1 87 ? -2.069 4.163 -17.390 1.00 0.00 87 SER A O 13
ATOM 20584 N N . TYR A 1 88 ? -2.319 5.930 -16.020 1.00 0.00 88 TYR A N 13
ATOM 20585 C CA . TYR A 1 88 ? -2.890 5.147 -14.934 1.00 0.00 88 TYR A CA 13
ATOM 20586 C C . TYR A 1 88 ? -4.364 4.851 -15.192 1.00 0.00 88 TYR A C 13
ATOM 20587 O O . TYR A 1 88 ? -4.877 3.808 -14.783 1.00 0.00 88 TYR A O 13
ATOM 20605 N N . GLN A 1 89 ? -5.027 5.774 -15.880 1.00 0.00 89 GLN A N 13
ATOM 20606 C CA . GLN A 1 89 ? -6.456 5.665 -16.178 1.00 0.00 89 GLN A CA 13
ATOM 20607 C C . GLN A 1 89 ? -6.767 4.376 -16.943 1.00 0.00 89 GLN A C 13
ATOM 20608 O O . GLN A 1 89 ? -7.878 3.852 -16.874 1.00 0.00 89 GLN A O 13
ATOM 20622 N N . ASP A 1 90 ? -5.766 3.864 -17.648 1.00 0.00 90 ASP A N 13
ATOM 20623 C CA . ASP A 1 90 ? -5.909 2.656 -18.457 1.00 0.00 90 ASP A CA 13
ATOM 20624 C C . ASP A 1 90 ? -6.422 1.471 -17.636 1.00 0.00 90 ASP A C 13
ATOM 20625 O O . ASP A 1 90 ? -7.226 0.670 -18.121 1.00 0.00 90 ASP A O 13
ATOM 20634 N N . VAL A 1 91 ? -5.972 1.372 -16.393 1.00 0.00 91 VAL A N 13
ATOM 20635 C CA . VAL A 1 91 ? -6.349 0.253 -15.532 1.00 0.00 91 VAL A CA 13
ATOM 20636 C C . VAL A 1 91 ? -7.034 0.731 -14.254 1.00 0.00 91 VAL A C 13
ATOM 20637 O O . VAL A 1 91 ? -7.255 -0.048 -13.323 1.00 0.00 91 VAL A O 13
ATOM 20650 N N . TYR A 1 92 ? -7.383 2.006 -14.221 1.00 0.00 92 TYR A N 13
ATOM 20651 C CA . TYR A 1 92 ? -8.060 2.580 -13.068 1.00 0.00 92 TYR A CA 13
ATOM 20652 C C . TYR A 1 92 ? -9.569 2.574 -13.290 1.00 0.00 92 TYR A C 13
ATOM 20653 O O . TYR A 1 92 ? -10.043 2.920 -14.371 1.00 0.00 92 TYR A O 13
ATOM 20671 N N . LEU A 1 93 ? -10.315 2.164 -12.271 1.00 0.00 93 LEU A N 13
ATOM 20672 C CA . LEU A 1 93 ? -11.770 2.097 -12.371 1.00 0.00 93 LEU A CA 13
ATOM 20673 C C . LEU A 1 93 ? -12.394 3.486 -12.265 1.00 0.00 93 LEU A C 13
ATOM 20674 O O . LEU A 1 93 ? -12.904 4.022 -13.248 1.00 0.00 93 LEU A O 13
ATOM 20690 N N . GLY A 1 94 ? -12.362 4.062 -11.069 1.00 0.00 94 GLY A N 13
ATOM 20691 C CA . GLY A 1 94 ? -12.888 5.402 -10.874 1.00 0.00 94 GLY A CA 13
ATOM 20692 C C . GLY A 1 94 ? -14.397 5.438 -10.718 1.00 0.00 94 GLY A C 13
ATOM 20693 O O . GLY A 1 94 ? -14.915 5.994 -9.749 1.00 0.00 94 GLY A O 13
ATOM 20697 N N . LEU A 1 95 ? -15.101 4.852 -11.673 1.00 0.00 95 LEU A N 13
ATOM 20698 C CA . LEU A 1 95 ? -16.557 4.848 -11.655 1.00 0.00 95 LEU A CA 13
ATOM 20699 C C . LEU A 1 95 ? -17.087 3.834 -10.649 1.00 0.00 95 LEU A C 13
ATOM 20700 O O . LEU A 1 95 ? -16.434 2.825 -10.367 1.00 0.00 95 LEU A O 13
ATOM 20716 N N . GLU A 1 96 ? -18.269 4.107 -10.114 1.00 0.00 96 GLU A N 13
ATOM 20717 C CA . GLU A 1 96 ? -18.891 3.228 -9.135 1.00 0.00 96 GLU A CA 13
ATOM 20718 C C . GLU A 1 96 ? -19.860 2.269 -9.807 1.00 0.00 96 GLU A C 13
ATOM 20719 O O . GLU A 1 96 ? -20.494 2.611 -10.808 1.00 0.00 96 GLU A O 13
ATOM 20731 N N . HIS A 1 97 ? -19.972 1.068 -9.259 1.00 0.00 97 HIS A N 13
ATOM 20732 C CA . HIS A 1 97 ? -21.007 0.144 -9.682 1.00 0.00 97 HIS A CA 13
ATOM 20733 C C . HIS A 1 97 ? -22.354 0.733 -9.291 1.00 0.00 97 HIS A C 13
ATOM 20734 O O . HIS A 1 97 ? -22.567 1.070 -8.126 1.00 0.00 97 HIS A O 13
ATOM 20749 N N . HIS A 1 98 ? -23.245 0.881 -10.261 1.00 0.00 98 HIS A N 13
ATOM 20750 C CA . HIS A 1 98 ? -24.505 1.578 -10.024 1.00 0.00 98 HIS A CA 13
ATOM 20751 C C . HIS A 1 98 ? -25.323 0.879 -8.947 1.00 0.00 98 HIS A C 13
ATOM 20752 O O . HIS A 1 98 ? -25.500 -0.338 -8.969 1.00 0.00 98 HIS A O 13
ATOM 20767 N N . HIS A 1 99 ? -25.815 1.668 -8.004 1.00 0.00 99 HIS A N 13
ATOM 20768 C CA . HIS A 1 99 ? -26.475 1.148 -6.816 1.00 0.00 99 HIS A CA 13
ATOM 20769 C C . HIS A 1 99 ? -27.967 0.956 -7.074 1.00 0.00 99 HIS A C 13
ATOM 20770 O O . HIS A 1 99 ? -28.581 0.031 -6.541 1.00 0.00 99 HIS A O 13
ATOM 20785 N N . HIS A 1 100 ? -28.529 1.835 -7.908 1.00 0.00 100 HIS A N 13
ATOM 20786 C CA . HIS A 1 100 ? -29.967 1.844 -8.214 1.00 0.00 100 HIS A CA 13
ATOM 20787 C C . HIS A 1 100 ? -30.775 2.324 -7.010 1.00 0.00 100 HIS A C 13
ATOM 20788 O O . HIS A 1 100 ? -31.248 3.457 -6.985 1.00 0.00 100 HIS A O 13
ATOM 20803 N N . HIS A 1 101 ? -30.900 1.467 -6.005 1.00 0.00 101 HIS A N 13
ATOM 20804 C CA . HIS A 1 101 ? -31.660 1.797 -4.803 1.00 0.00 101 HIS A CA 13
ATOM 20805 C C . HIS A 1 101 ? -30.736 2.347 -3.727 1.00 0.00 101 HIS A C 13
ATOM 20806 O O . HIS A 1 101 ? -29.622 2.781 -4.018 1.00 0.00 101 HIS A O 13
ATOM 20821 N N . HIS A 1 102 ? -31.201 2.341 -2.489 1.00 0.00 102 HIS A N 13
ATOM 20822 C CA . HIS A 1 102 ? -30.393 2.806 -1.372 1.00 0.00 102 HIS A CA 13
ATOM 20823 C C . HIS A 1 102 ? -30.076 1.639 -0.450 1.00 0.00 102 HIS A C 13
ATOM 20824 O O . HIS A 1 102 ? -29.156 0.857 -0.771 1.00 0.00 102 HIS A O 13
ATOM 20840 N N . MET A 1 1 ? 21.970 8.232 -8.729 1.00 0.00 1 MET A N 14
ATOM 20841 C CA . MET A 1 1 ? 22.126 7.029 -9.579 1.00 0.00 1 MET A CA 14
ATOM 20842 C C . MET A 1 1 ? 20.916 6.122 -9.446 1.00 0.00 1 MET A C 14
ATOM 20843 O O . MET A 1 1 ? 20.260 6.103 -8.405 1.00 0.00 1 MET A O 14
ATOM 20859 N N . SER A 1 2 ? 20.621 5.371 -10.499 1.00 0.00 2 SER A N 14
ATOM 20860 C CA . SER A 1 2 ? 19.479 4.469 -10.496 1.00 0.00 2 SER A CA 14
ATOM 20861 C C . SER A 1 2 ? 19.851 3.141 -9.833 1.00 0.00 2 SER A C 14
ATOM 20862 O O . SER A 1 2 ? 19.803 2.077 -10.452 1.00 0.00 2 SER A O 14
ATOM 20870 N N . ASN A 1 3 ? 20.238 3.217 -8.567 1.00 0.00 3 ASN A N 14
ATOM 20871 C CA . ASN A 1 3 ? 20.593 2.031 -7.799 1.00 0.00 3 ASN A CA 14
ATOM 20872 C C . ASN A 1 3 ? 19.442 1.637 -6.891 1.00 0.00 3 ASN A C 14
ATOM 20873 O O . ASN A 1 3 ? 19.526 0.669 -6.138 1.00 0.00 3 ASN A O 14
ATOM 20884 N N . LEU A 1 4 ? 18.361 2.397 -6.977 1.00 0.00 4 LEU A N 14
ATOM 20885 C CA . LEU A 1 4 ? 17.188 2.152 -6.152 1.00 0.00 4 LEU A CA 14
ATOM 20886 C C . LEU A 1 4 ? 16.318 1.074 -6.779 1.00 0.00 4 LEU A C 14
ATOM 20887 O O . LEU A 1 4 ? 15.416 1.367 -7.564 1.00 0.00 4 LEU A O 14
ATOM 20903 N N . GLU A 1 5 ? 16.625 -0.172 -6.460 1.00 0.00 5 GLU A N 14
ATOM 20904 C CA . GLU A 1 5 ? 15.864 -1.298 -6.977 1.00 0.00 5 GLU A CA 14
ATOM 20905 C C . GLU A 1 5 ? 14.606 -1.521 -6.145 1.00 0.00 5 GLU A C 14
ATOM 20906 O O . GLU A 1 5 ? 14.599 -1.299 -4.934 1.00 0.00 5 GLU A O 14
ATOM 20918 N N . ILE A 1 6 ? 13.550 -1.961 -6.809 1.00 0.00 6 ILE A N 14
ATOM 20919 C CA . ILE A 1 6 ? 12.284 -2.228 -6.154 1.00 0.00 6 ILE A CA 14
ATOM 20920 C C . ILE A 1 6 ? 12.362 -3.546 -5.390 1.00 0.00 6 ILE A C 14
ATOM 20921 O O . ILE A 1 6 ? 12.388 -4.623 -5.989 1.00 0.00 6 ILE A O 14
ATOM 20937 N N . LYS A 1 7 ? 12.430 -3.455 -4.070 1.00 0.00 7 LYS A N 14
ATOM 20938 C CA . LYS A 1 7 ? 12.560 -4.631 -3.228 1.00 0.00 7 LYS A CA 14
ATOM 20939 C C . LYS A 1 7 ? 11.193 -5.216 -2.911 1.00 0.00 7 LYS A C 14
ATOM 20940 O O . LYS A 1 7 ? 10.349 -4.564 -2.292 1.00 0.00 7 LYS A O 14
ATOM 20959 N N . GLN A 1 8 ? 10.972 -6.440 -3.364 1.00 0.00 8 GLN A N 14
ATOM 20960 C CA . GLN A 1 8 ? 9.717 -7.130 -3.125 1.00 0.00 8 GLN A CA 14
ATOM 20961 C C . GLN A 1 8 ? 9.616 -7.577 -1.674 1.00 0.00 8 GLN A C 14
ATOM 20962 O O . GLN A 1 8 ? 10.460 -8.328 -1.180 1.00 0.00 8 GLN A O 14
ATOM 20976 N N . GLY A 1 9 ? 8.585 -7.111 -1.000 1.00 0.00 9 GLY A N 14
ATOM 20977 C CA . GLY A 1 9 ? 8.369 -7.475 0.383 1.00 0.00 9 GLY A CA 14
ATOM 20978 C C . GLY A 1 9 ? 7.043 -8.174 0.578 1.00 0.00 9 GLY A C 14
ATOM 20979 O O . GLY A 1 9 ? 6.448 -8.654 -0.387 1.00 0.00 9 GLY A O 14
ATOM 20983 N N . GLU A 1 10 ? 6.568 -8.208 1.815 1.00 0.00 10 GLU A N 14
ATOM 20984 C CA . GLU A 1 10 ? 5.313 -8.877 2.137 1.00 0.00 10 GLU A CA 14
ATOM 20985 C C . GLU A 1 10 ? 4.126 -8.110 1.556 1.00 0.00 10 GLU A C 14
ATOM 20986 O O . GLU A 1 10 ? 3.646 -7.141 2.148 1.00 0.00 10 GLU A O 14
ATOM 20998 N N . ASN A 1 11 ? 3.688 -8.539 0.371 1.00 0.00 11 ASN A N 14
ATOM 20999 C CA . ASN A 1 11 ? 2.575 -7.903 -0.338 1.00 0.00 11 ASN A CA 14
ATOM 21000 C C . ASN A 1 11 ? 2.902 -6.435 -0.637 1.00 0.00 11 ASN A C 14
ATOM 21001 O O . ASN A 1 11 ? 2.012 -5.611 -0.860 1.00 0.00 11 ASN A O 14
ATOM 21012 N N . LYS A 1 12 ? 4.193 -6.116 -0.680 1.00 0.00 12 LYS A N 14
ATOM 21013 C CA . LYS A 1 12 ? 4.622 -4.733 -0.816 1.00 0.00 12 LYS A CA 14
ATOM 21014 C C . LYS A 1 12 ? 5.818 -4.592 -1.748 1.00 0.00 12 LYS A C 14
ATOM 21015 O O . LYS A 1 12 ? 6.539 -5.556 -2.017 1.00 0.00 12 LYS A O 14
ATOM 21034 N N . PHE A 1 13 ? 6.003 -3.377 -2.231 1.00 0.00 13 PHE A N 14
ATOM 21035 C CA . PHE A 1 13 ? 7.209 -2.986 -2.941 1.00 0.00 13 PHE A CA 14
ATOM 21036 C C . PHE A 1 13 ? 7.827 -1.800 -2.220 1.00 0.00 13 PHE A C 14
ATOM 21037 O O . PHE A 1 13 ? 7.224 -0.728 -2.161 1.00 0.00 13 PHE A O 14
ATOM 21054 N N . TYR A 1 14 ? 9.009 -1.981 -1.652 1.00 0.00 14 TYR A N 14
ATOM 21055 C CA . TYR A 1 14 ? 9.615 -0.916 -0.870 1.00 0.00 14 TYR A CA 14
ATOM 21056 C C . TYR A 1 14 ? 11.045 -0.637 -1.314 1.00 0.00 14 TYR A C 14
ATOM 21057 O O . TYR A 1 14 ? 11.745 -1.522 -1.807 1.00 0.00 14 TYR A O 14
ATOM 21075 N N . ILE A 1 15 ? 11.455 0.611 -1.153 1.00 0.00 15 ILE A N 14
ATOM 21076 C CA . ILE A 1 15 ? 12.802 1.047 -1.503 1.00 0.00 15 ILE A CA 14
ATOM 21077 C C . ILE A 1 15 ? 13.281 2.061 -0.469 1.00 0.00 15 ILE A C 14
ATOM 21078 O O . ILE A 1 15 ? 12.472 2.789 0.107 1.00 0.00 15 ILE A O 14
ATOM 21094 N N . GLY A 1 16 ? 14.582 2.110 -0.223 1.00 0.00 16 GLY A N 14
ATOM 21095 C CA . GLY A 1 16 ? 15.117 3.113 0.675 1.00 0.00 16 GLY A CA 14
ATOM 21096 C C . GLY A 1 16 ? 16.517 2.793 1.142 1.00 0.00 16 GLY A C 14
ATOM 21097 O O . GLY A 1 16 ? 17.095 1.785 0.739 1.00 0.00 16 GLY A O 14
ATOM 21101 N N . ASP A 1 17 ? 17.062 3.657 1.992 1.00 0.00 17 ASP A N 14
ATOM 21102 C CA . ASP A 1 17 ? 18.387 3.439 2.571 1.00 0.00 17 ASP A CA 14
ATOM 21103 C C . ASP A 1 17 ? 18.335 2.253 3.520 1.00 0.00 17 ASP A C 14
ATOM 21104 O O . ASP A 1 17 ? 19.325 1.550 3.729 1.00 0.00 17 ASP A O 14
ATOM 21113 N N . ASP A 1 18 ? 17.158 2.049 4.086 1.00 0.00 18 ASP A N 14
ATOM 21114 C CA . ASP A 1 18 ? 16.895 0.935 4.978 1.00 0.00 18 ASP A CA 14
ATOM 21115 C C . ASP A 1 18 ? 15.397 0.651 4.970 1.00 0.00 18 ASP A C 14
ATOM 21116 O O . ASP A 1 18 ? 14.625 1.459 4.453 1.00 0.00 18 ASP A O 14
ATOM 21125 N N . GLU A 1 19 ? 14.985 -0.480 5.532 1.00 0.00 19 GLU A N 14
ATOM 21126 C CA . GLU A 1 19 ? 13.576 -0.851 5.558 1.00 0.00 19 GLU A CA 14
ATOM 21127 C C . GLU A 1 19 ? 12.825 0.009 6.575 1.00 0.00 19 GLU A C 14
ATOM 21128 O O . GLU A 1 19 ? 11.633 0.281 6.425 1.00 0.00 19 GLU A O 14
ATOM 21140 N N . ASN A 1 20 ? 13.539 0.452 7.603 1.00 0.00 20 ASN A N 14
ATOM 21141 C CA . ASN A 1 20 ? 12.968 1.345 8.605 1.00 0.00 20 ASN A CA 14
ATOM 21142 C C . ASN A 1 20 ? 12.783 2.742 8.019 1.00 0.00 20 ASN A C 14
ATOM 21143 O O . ASN A 1 20 ? 11.818 3.444 8.326 1.00 0.00 20 ASN A O 14
ATOM 21154 N N . ASN A 1 21 ? 13.705 3.124 7.149 1.00 0.00 21 ASN A N 14
ATOM 21155 C CA . ASN A 1 21 ? 13.687 4.446 6.536 1.00 0.00 21 ASN A CA 14
ATOM 21156 C C . ASN A 1 21 ? 13.284 4.341 5.071 1.00 0.00 21 ASN A C 14
ATOM 21157 O O . ASN A 1 21 ? 13.895 4.967 4.198 1.00 0.00 21 ASN A O 14
ATOM 21168 N N . ALA A 1 22 ? 12.252 3.543 4.811 1.00 0.00 22 ALA A N 14
ATOM 21169 C CA . ALA A 1 22 ? 11.767 3.319 3.455 1.00 0.00 22 ALA A CA 14
ATOM 21170 C C . ALA A 1 22 ? 11.229 4.604 2.834 1.00 0.00 22 ALA A C 14
ATOM 21171 O O . ALA A 1 22 ? 10.253 5.182 3.316 1.00 0.00 22 ALA A O 14
ATOM 21178 N N . LEU A 1 23 ? 11.877 5.044 1.764 1.00 0.00 23 LEU A N 14
ATOM 21179 C CA . LEU A 1 23 ? 11.437 6.220 1.026 1.00 0.00 23 LEU A CA 14
ATOM 21180 C C . LEU A 1 23 ? 10.432 5.810 -0.042 1.00 0.00 23 LEU A C 14
ATOM 21181 O O . LEU A 1 23 ? 9.880 6.641 -0.757 1.00 0.00 23 LEU A O 14
ATOM 21197 N N . ALA A 1 24 ? 10.226 4.509 -0.150 1.00 0.00 24 ALA A N 14
ATOM 21198 C CA . ALA A 1 24 ? 9.234 3.949 -1.042 1.00 0.00 24 ALA A CA 14
ATOM 21199 C C . ALA A 1 24 ? 8.552 2.784 -0.355 1.00 0.00 24 ALA A C 14
ATOM 21200 O O . ALA A 1 24 ? 9.222 1.877 0.137 1.00 0.00 24 ALA A O 14
ATOM 21207 N N . GLU A 1 25 ? 7.235 2.829 -0.287 1.00 0.00 25 GLU A N 14
ATOM 21208 C CA . GLU A 1 25 ? 6.461 1.804 0.393 1.00 0.00 25 GLU A CA 14
ATOM 21209 C C . GLU A 1 25 ? 5.048 1.748 -0.182 1.00 0.00 25 GLU A C 14
ATOM 21210 O O . GLU A 1 25 ? 4.286 2.707 -0.056 1.00 0.00 25 GLU A O 14
ATOM 21222 N N . ILE A 1 26 ? 4.700 0.641 -0.820 1.00 0.00 26 ILE A N 14
ATOM 21223 C CA . ILE A 1 26 ? 3.384 0.501 -1.431 1.00 0.00 26 ILE A CA 14
ATOM 21224 C C . ILE A 1 26 ? 2.873 -0.932 -1.304 1.00 0.00 26 ILE A C 14
ATOM 21225 O O . ILE A 1 26 ? 3.616 -1.886 -1.531 1.00 0.00 26 ILE A O 14
ATOM 21241 N N . THR A 1 27 ? 1.608 -1.072 -0.924 1.00 0.00 27 THR A N 14
ATOM 21242 C CA . THR A 1 27 ? 1.005 -2.383 -0.733 1.00 0.00 27 THR A CA 14
ATOM 21243 C C . THR A 1 27 ? -0.234 -2.546 -1.605 1.00 0.00 27 THR A C 14
ATOM 21244 O O . THR A 1 27 ? -1.031 -1.615 -1.748 1.00 0.00 27 THR A O 14
ATOM 21255 N N . TYR A 1 28 ? -0.396 -3.727 -2.186 1.00 0.00 28 TYR A N 14
ATOM 21256 C CA . TYR A 1 28 ? -1.537 -4.006 -3.046 1.00 0.00 28 TYR A CA 14
ATOM 21257 C C . TYR A 1 28 ? -2.286 -5.246 -2.559 1.00 0.00 28 TYR A C 14
ATOM 21258 O O . TYR A 1 28 ? -1.875 -6.379 -2.803 1.00 0.00 28 TYR A O 14
ATOM 21276 N N . ARG A 1 29 ? -3.383 -5.025 -1.854 1.00 0.00 29 ARG A N 14
ATOM 21277 C CA . ARG A 1 29 ? -4.130 -6.121 -1.254 1.00 0.00 29 ARG A CA 14
ATOM 21278 C C . ARG A 1 29 ? -5.281 -6.551 -2.151 1.00 0.00 29 ARG A C 14
ATOM 21279 O O . ARG A 1 29 ? -6.002 -5.718 -2.693 1.00 0.00 29 ARG A O 14
ATOM 21300 N N . PHE A 1 30 ? -5.453 -7.853 -2.294 1.00 0.00 30 PHE A N 14
ATOM 21301 C CA . PHE A 1 30 ? -6.539 -8.395 -3.101 1.00 0.00 30 PHE A CA 14
ATOM 21302 C C . PHE A 1 30 ? -7.855 -8.275 -2.347 1.00 0.00 30 PHE A C 14
ATOM 21303 O O . PHE A 1 30 ? -7.989 -8.795 -1.240 1.00 0.00 30 PHE A O 14
ATOM 21320 N N . VAL A 1 31 ? -8.817 -7.572 -2.929 1.00 0.00 31 VAL A N 14
ATOM 21321 C CA . VAL A 1 31 ? -10.097 -7.367 -2.268 1.00 0.00 31 VAL A CA 14
ATOM 21322 C C . VAL A 1 31 ? -11.194 -8.263 -2.841 1.00 0.00 31 VAL A C 14
ATOM 21323 O O . VAL A 1 31 ? -11.889 -8.945 -2.087 1.00 0.00 31 VAL A O 14
ATOM 21336 N N . ASP A 1 32 ? -11.340 -8.289 -4.161 1.00 0.00 32 ASP A N 14
ATOM 21337 C CA . ASP A 1 32 ? -12.433 -9.035 -4.773 1.00 0.00 32 ASP A CA 14
ATOM 21338 C C . ASP A 1 32 ? -11.921 -10.268 -5.514 1.00 0.00 32 ASP A C 14
ATOM 21339 O O . ASP A 1 32 ? -11.935 -11.368 -4.963 1.00 0.00 32 ASP A O 14
ATOM 21348 N N . ASN A 1 33 ? -11.460 -10.096 -6.748 1.00 0.00 33 ASN A N 14
ATOM 21349 C CA . ASN A 1 33 ? -10.975 -11.233 -7.531 1.00 0.00 33 ASN A CA 14
ATOM 21350 C C . ASN A 1 33 ? -9.684 -10.894 -8.284 1.00 0.00 33 ASN A C 14
ATOM 21351 O O . ASN A 1 33 ? -8.731 -11.668 -8.263 1.00 0.00 33 ASN A O 14
ATOM 21362 N N . ASN A 1 34 ? -9.650 -9.741 -8.943 1.00 0.00 34 ASN A N 14
ATOM 21363 C CA . ASN A 1 34 ? -8.445 -9.295 -9.648 1.00 0.00 34 ASN A CA 14
ATOM 21364 C C . ASN A 1 34 ? -8.113 -7.867 -9.257 1.00 0.00 34 ASN A C 14
ATOM 21365 O O . ASN A 1 34 ? -7.153 -7.275 -9.748 1.00 0.00 34 ASN A O 14
ATOM 21376 N N . GLU A 1 35 ? -8.933 -7.318 -8.383 1.00 0.00 35 GLU A N 14
ATOM 21377 C CA . GLU A 1 35 ? -8.800 -5.945 -7.956 1.00 0.00 35 GLU A CA 14
ATOM 21378 C C . GLU A 1 35 ? -7.734 -5.828 -6.879 1.00 0.00 35 GLU A C 14
ATOM 21379 O O . GLU A 1 35 ? -7.934 -6.266 -5.740 1.00 0.00 35 GLU A O 14
ATOM 21391 N N . ILE A 1 36 ? -6.600 -5.259 -7.247 1.00 0.00 36 ILE A N 14
ATOM 21392 C CA . ILE A 1 36 ? -5.534 -5.004 -6.300 1.00 0.00 36 ILE A CA 14
ATOM 21393 C C . ILE A 1 36 ? -5.707 -3.620 -5.688 1.00 0.00 36 ILE A C 14
ATOM 21394 O O . ILE A 1 36 ? -5.573 -2.597 -6.362 1.00 0.00 36 ILE A O 14
ATOM 21410 N N . ASN A 1 37 ? -6.054 -3.603 -4.415 1.00 0.00 37 ASN A N 14
ATOM 21411 C CA . ASN A 1 37 ? -6.303 -2.366 -3.700 1.00 0.00 37 ASN A CA 14
ATOM 21412 C C . ASN A 1 37 ? -5.012 -1.818 -3.122 1.00 0.00 37 ASN A C 14
ATOM 21413 O O . ASN A 1 37 ? -4.414 -2.422 -2.226 1.00 0.00 37 ASN A O 14
ATOM 21424 N N . ILE A 1 38 ? -4.574 -0.693 -3.653 1.00 0.00 38 ILE A N 14
ATOM 21425 C CA . ILE A 1 38 ? -3.429 0.004 -3.107 1.00 0.00 38 ILE A CA 14
ATOM 21426 C C . ILE A 1 38 ? -3.812 0.645 -1.780 1.00 0.00 38 ILE A C 14
ATOM 21427 O O . ILE A 1 38 ? -4.467 1.692 -1.737 1.00 0.00 38 ILE A O 14
ATOM 21443 N N . ASP A 1 39 ? -3.426 -0.014 -0.700 1.00 0.00 39 ASP A N 14
ATOM 21444 C CA . ASP A 1 39 ? -3.782 0.428 0.638 1.00 0.00 39 ASP A CA 14
ATOM 21445 C C . ASP A 1 39 ? -2.801 1.477 1.129 1.00 0.00 39 ASP A C 14
ATOM 21446 O O . ASP A 1 39 ? -3.177 2.605 1.443 1.00 0.00 39 ASP A O 14
ATOM 21455 N N . HIS A 1 40 ? -1.536 1.102 1.177 1.00 0.00 40 HIS A N 14
ATOM 21456 C CA . HIS A 1 40 ? -0.508 1.964 1.729 1.00 0.00 40 HIS A CA 14
ATOM 21457 C C . HIS A 1 40 ? 0.393 2.491 0.621 1.00 0.00 40 HIS A C 14
ATOM 21458 O O . HIS A 1 40 ? 0.817 1.741 -0.254 1.00 0.00 40 HIS A O 14
ATOM 21473 N N . THR A 1 41 ? 0.665 3.787 0.655 1.00 0.00 41 THR A N 14
ATOM 21474 C CA . THR A 1 41 ? 1.592 4.394 -0.285 1.00 0.00 41 THR A CA 14
ATOM 21475 C C . THR A 1 41 ? 2.398 5.494 0.397 1.00 0.00 41 THR A C 14
ATOM 21476 O O . THR A 1 41 ? 1.885 6.580 0.673 1.00 0.00 41 THR A O 14
ATOM 21487 N N . GLY A 1 42 ? 3.650 5.190 0.694 1.00 0.00 42 GLY A N 14
ATOM 21488 C CA . GLY A 1 42 ? 4.524 6.151 1.325 1.00 0.00 42 GLY A CA 14
ATOM 21489 C C . GLY A 1 42 ? 5.751 6.424 0.486 1.00 0.00 42 GLY A C 14
ATOM 21490 O O . GLY A 1 42 ? 6.643 5.583 0.388 1.00 0.00 42 GLY A O 14
ATOM 21494 N N . VAL A 1 43 ? 5.782 7.589 -0.139 1.00 0.00 43 VAL A N 14
ATOM 21495 C CA . VAL A 1 43 ? 6.909 7.983 -0.968 1.00 0.00 43 VAL A CA 14
ATOM 21496 C C . VAL A 1 43 ? 7.683 9.096 -0.266 1.00 0.00 43 VAL A C 14
ATOM 21497 O O . VAL A 1 43 ? 7.120 9.804 0.572 1.00 0.00 43 VAL A O 14
ATOM 21510 N N . SER A 1 44 ? 8.966 9.227 -0.583 1.00 0.00 44 SER A N 14
ATOM 21511 C CA . SER A 1 44 ? 9.820 10.233 0.031 1.00 0.00 44 SER A CA 14
ATOM 21512 C C . SER A 1 44 ? 9.207 11.621 -0.060 1.00 0.00 44 SER A C 14
ATOM 21513 O O . SER A 1 44 ? 8.923 12.128 -1.146 1.00 0.00 44 SER A O 14
ATOM 21521 N N . ASP A 1 45 ? 9.022 12.228 1.093 1.00 0.00 45 ASP A N 14
ATOM 21522 C CA . ASP A 1 45 ? 8.389 13.534 1.188 1.00 0.00 45 ASP A CA 14
ATOM 21523 C C . ASP A 1 45 ? 9.448 14.618 1.316 1.00 0.00 45 ASP A C 14
ATOM 21524 O O . ASP A 1 45 ? 9.138 15.775 1.603 1.00 0.00 45 ASP A O 14
ATOM 21533 N N . GLU A 1 46 ? 10.698 14.215 1.089 1.00 0.00 46 GLU A N 14
ATOM 21534 C CA . GLU A 1 46 ? 11.845 15.117 1.124 1.00 0.00 46 GLU A CA 14
ATOM 21535 C C . GLU A 1 46 ? 11.578 16.338 0.240 1.00 0.00 46 GLU A C 14
ATOM 21536 O O . GLU A 1 46 ? 11.452 17.461 0.728 1.00 0.00 46 GLU A O 14
ATOM 21548 N N . LEU A 1 47 ? 11.477 16.104 -1.060 1.00 0.00 47 LEU A N 14
ATOM 21549 C CA . LEU A 1 47 ? 11.130 17.158 -2.006 1.00 0.00 47 LEU A CA 14
ATOM 21550 C C . LEU A 1 47 ? 10.018 16.685 -2.929 1.00 0.00 47 LEU A C 14
ATOM 21551 O O . LEU A 1 47 ? 9.790 17.257 -3.994 1.00 0.00 47 LEU A O 14
ATOM 21567 N N . GLY A 1 48 ? 9.319 15.642 -2.506 1.00 0.00 48 GLY A N 14
ATOM 21568 C CA . GLY A 1 48 ? 8.235 15.107 -3.302 1.00 0.00 48 GLY A CA 14
ATOM 21569 C C . GLY A 1 48 ? 8.582 13.763 -3.908 1.00 0.00 48 GLY A C 14
ATOM 21570 O O . GLY A 1 48 ? 9.726 13.307 -3.806 1.00 0.00 48 GLY A O 14
ATOM 21574 N N . GLY A 1 49 ? 7.607 13.142 -4.560 1.00 0.00 49 GLY A N 14
ATOM 21575 C CA . GLY A 1 49 ? 7.813 11.827 -5.140 1.00 0.00 49 GLY A CA 14
ATOM 21576 C C . GLY A 1 49 ? 8.461 11.900 -6.506 1.00 0.00 49 GLY A C 14
ATOM 21577 O O . GLY A 1 49 ? 7.942 11.350 -7.478 1.00 0.00 49 GLY A O 14
ATOM 21581 N N . GLN A 1 50 ? 9.602 12.574 -6.568 1.00 0.00 50 GLN A N 14
ATOM 21582 C CA . GLN A 1 50 ? 10.298 12.817 -7.827 1.00 0.00 50 GLN A CA 14
ATOM 21583 C C . GLN A 1 50 ? 10.794 11.514 -8.444 1.00 0.00 50 GLN A C 14
ATOM 21584 O O . GLN A 1 50 ? 11.776 10.934 -7.979 1.00 0.00 50 GLN A O 14
ATOM 21598 N N . GLY A 1 51 ? 10.095 11.044 -9.470 1.00 0.00 51 GLY A N 14
ATOM 21599 C CA . GLY A 1 51 ? 10.509 9.844 -10.174 1.00 0.00 51 GLY A CA 14
ATOM 21600 C C . GLY A 1 51 ? 10.167 8.564 -9.429 1.00 0.00 51 GLY A C 14
ATOM 21601 O O . GLY A 1 51 ? 9.675 7.608 -10.029 1.00 0.00 51 GLY A O 14
ATOM 21605 N N . VAL A 1 52 ? 10.421 8.555 -8.125 1.00 0.00 52 VAL A N 14
ATOM 21606 C CA . VAL A 1 52 ? 10.190 7.380 -7.288 1.00 0.00 52 VAL A CA 14
ATOM 21607 C C . VAL A 1 52 ? 8.737 6.916 -7.364 1.00 0.00 52 VAL A C 14
ATOM 21608 O O . VAL A 1 52 ? 8.465 5.729 -7.549 1.00 0.00 52 VAL A O 14
ATOM 21621 N N . GLY A 1 53 ? 7.809 7.863 -7.240 1.00 0.00 53 GLY A N 14
ATOM 21622 C CA . GLY A 1 53 ? 6.395 7.532 -7.294 1.00 0.00 53 GLY A CA 14
ATOM 21623 C C . GLY A 1 53 ? 6.006 6.893 -8.611 1.00 0.00 53 GLY A C 14
ATOM 21624 O O . GLY A 1 53 ? 5.241 5.928 -8.644 1.00 0.00 53 GLY A O 14
ATOM 21628 N N . LYS A 1 54 ? 6.558 7.424 -9.695 1.00 0.00 54 LYS A N 14
ATOM 21629 C CA . LYS A 1 54 ? 6.301 6.903 -11.030 1.00 0.00 54 LYS A CA 14
ATOM 21630 C C . LYS A 1 54 ? 6.845 5.486 -11.162 1.00 0.00 54 LYS A C 14
ATOM 21631 O O . LYS A 1 54 ? 6.160 4.594 -11.654 1.00 0.00 54 LYS A O 14
ATOM 21650 N N . LYS A 1 55 ? 8.078 5.295 -10.699 1.00 0.00 55 LYS A N 14
ATOM 21651 C CA . LYS A 1 55 ? 8.746 3.999 -10.770 1.00 0.00 55 LYS A CA 14
ATOM 21652 C C . LYS A 1 55 ? 7.941 2.928 -10.038 1.00 0.00 55 LYS A C 14
ATOM 21653 O O . LYS A 1 55 ? 7.786 1.810 -10.529 1.00 0.00 55 LYS A O 14
ATOM 21672 N N . LEU A 1 56 ? 7.423 3.285 -8.868 1.00 0.00 56 LEU A N 14
ATOM 21673 C CA . LEU A 1 56 ? 6.629 2.364 -8.063 1.00 0.00 56 LEU A CA 14
ATOM 21674 C C . LEU A 1 56 ? 5.310 2.036 -8.751 1.00 0.00 56 LEU A C 14
ATOM 21675 O O . LEU A 1 56 ? 4.983 0.867 -8.972 1.00 0.00 56 LEU A O 14
ATOM 21691 N N . LEU A 1 57 ? 4.565 3.077 -9.099 1.00 0.00 57 LEU A N 14
ATOM 21692 C CA . LEU A 1 57 ? 3.228 2.912 -9.648 1.00 0.00 57 LEU A CA 14
ATOM 21693 C C . LEU A 1 57 ? 3.273 2.224 -11.010 1.00 0.00 57 LEU A C 14
ATOM 21694 O O . LEU A 1 57 ? 2.464 1.336 -11.287 1.00 0.00 57 LEU A O 14
ATOM 21710 N N . LYS A 1 58 ? 4.232 2.612 -11.847 1.00 0.00 58 LYS A N 14
ATOM 21711 C CA . LYS A 1 58 ? 4.358 2.036 -13.179 1.00 0.00 58 LYS A CA 14
ATOM 21712 C C . LYS A 1 58 ? 4.633 0.538 -13.090 1.00 0.00 58 LYS A C 14
ATOM 21713 O O . LYS A 1 58 ? 4.114 -0.243 -13.884 1.00 0.00 58 LYS A O 14
ATOM 21732 N N . ALA A 1 59 ? 5.451 0.146 -12.116 1.00 0.00 59 ALA A N 14
ATOM 21733 C CA . ALA A 1 59 ? 5.788 -1.259 -11.914 1.00 0.00 59 ALA A CA 14
ATOM 21734 C C . ALA A 1 59 ? 4.543 -2.078 -11.592 1.00 0.00 59 ALA A C 14
ATOM 21735 O O . ALA A 1 59 ? 4.358 -3.179 -12.119 1.00 0.00 59 ALA A O 14
ATOM 21742 N N . VAL A 1 60 ? 3.690 -1.527 -10.736 1.00 0.00 60 VAL A N 14
ATOM 21743 C CA . VAL A 1 60 ? 2.442 -2.180 -10.372 1.00 0.00 60 VAL A CA 14
ATOM 21744 C C . VAL A 1 60 ? 1.493 -2.231 -11.569 1.00 0.00 60 VAL A C 14
ATOM 21745 O O . VAL A 1 60 ? 0.968 -3.292 -11.904 1.00 0.00 60 VAL A O 14
ATOM 21758 N N . VAL A 1 61 ? 1.305 -1.087 -12.225 1.00 0.00 61 VAL A N 14
ATOM 21759 C CA . VAL A 1 61 ? 0.435 -0.995 -13.398 1.00 0.00 61 VAL A CA 14
ATOM 21760 C C . VAL A 1 61 ? 0.899 -1.949 -14.502 1.00 0.00 61 VAL A C 14
ATOM 21761 O O . VAL A 1 61 ? 0.086 -2.564 -15.198 1.00 0.00 61 VAL A O 14
ATOM 21774 N N . GLU A 1 62 ? 2.210 -2.069 -14.647 1.00 0.00 62 GLU A N 14
ATOM 21775 C CA . GLU A 1 62 ? 2.803 -2.939 -15.652 1.00 0.00 62 GLU A CA 14
ATOM 21776 C C . GLU A 1 62 ? 2.381 -4.387 -15.430 1.00 0.00 62 GLU A C 14
ATOM 21777 O O . GLU A 1 62 ? 1.822 -5.025 -16.323 1.00 0.00 62 GLU A O 14
ATOM 21789 N N . HIS A 1 63 ? 2.624 -4.894 -14.226 1.00 0.00 63 HIS A N 14
ATOM 21790 C CA . HIS A 1 63 ? 2.298 -6.280 -13.911 1.00 0.00 63 HIS A CA 14
ATOM 21791 C C . HIS A 1 63 ? 0.787 -6.468 -13.801 1.00 0.00 63 HIS A C 14
ATOM 21792 O O . HIS A 1 63 ? 0.270 -7.563 -14.035 1.00 0.00 63 HIS A O 14
ATOM 21807 N N . ALA A 1 64 ? 0.086 -5.403 -13.438 1.00 0.00 64 ALA A N 14
ATOM 21808 C CA . ALA A 1 64 ? -1.368 -5.429 -13.398 1.00 0.00 64 ALA A CA 14
ATOM 21809 C C . ALA A 1 64 ? -1.929 -5.743 -14.775 1.00 0.00 64 ALA A C 14
ATOM 21810 O O . ALA A 1 64 ? -2.631 -6.732 -14.952 1.00 0.00 64 ALA A O 14
ATOM 21817 N N . ARG A 1 65 ? -1.582 -4.918 -15.757 1.00 0.00 65 ARG A N 14
ATOM 21818 C CA . ARG A 1 65 ? -2.033 -5.133 -17.132 1.00 0.00 65 ARG A CA 14
ATOM 21819 C C . ARG A 1 65 ? -1.568 -6.490 -17.644 1.00 0.00 65 ARG A C 14
ATOM 21820 O O . ARG A 1 65 ? -2.280 -7.159 -18.391 1.00 0.00 65 ARG A O 14
ATOM 21841 N N . GLU A 1 66 ? -0.374 -6.886 -17.219 1.00 0.00 66 GLU A N 14
ATOM 21842 C CA . GLU A 1 66 ? 0.204 -8.173 -17.582 1.00 0.00 66 GLU A CA 14
ATOM 21843 C C . GLU A 1 66 ? -0.739 -9.330 -17.232 1.00 0.00 66 GLU A C 14
ATOM 21844 O O . GLU A 1 66 ? -0.948 -10.240 -18.032 1.00 0.00 66 GLU A O 14
ATOM 21856 N N . ASN A 1 67 ? -1.306 -9.282 -16.034 1.00 0.00 67 ASN A N 14
ATOM 21857 C CA . ASN A 1 67 ? -2.166 -10.365 -15.546 1.00 0.00 67 ASN A CA 14
ATOM 21858 C C . ASN A 1 67 ? -3.641 -9.998 -15.656 1.00 0.00 67 ASN A C 14
ATOM 21859 O O . ASN A 1 67 ? -4.503 -10.726 -15.163 1.00 0.00 67 ASN A O 14
ATOM 21870 N N . ASN A 1 68 ? -3.918 -8.874 -16.312 1.00 0.00 68 ASN A N 14
ATOM 21871 C CA . ASN A 1 68 ? -5.283 -8.355 -16.459 1.00 0.00 68 ASN A CA 14
ATOM 21872 C C . ASN A 1 68 ? -5.905 -8.096 -15.084 1.00 0.00 68 ASN A C 14
ATOM 21873 O O . ASN A 1 68 ? -7.087 -8.349 -14.849 1.00 0.00 68 ASN A O 14
ATOM 21884 N N . LEU A 1 69 ? -5.092 -7.587 -14.177 1.00 0.00 69 LEU A N 14
ATOM 21885 C CA . LEU A 1 69 ? -5.555 -7.214 -12.851 1.00 0.00 69 LEU A CA 14
ATOM 21886 C C . LEU A 1 69 ? -6.146 -5.815 -12.897 1.00 0.00 69 LEU A C 14
ATOM 21887 O O . LEU A 1 69 ? -5.828 -5.030 -13.792 1.00 0.00 69 LEU A O 14
ATOM 21903 N N . LYS A 1 70 ? -6.997 -5.500 -11.938 1.00 0.00 70 LYS A N 14
ATOM 21904 C CA . LYS A 1 70 ? -7.646 -4.202 -11.898 1.00 0.00 70 LYS A CA 14
ATOM 21905 C C . LYS A 1 70 ? -7.169 -3.416 -10.692 1.00 0.00 70 LYS A C 14
ATOM 21906 O O . LYS A 1 70 ? -7.067 -3.956 -9.595 1.00 0.00 70 LYS A O 14
ATOM 21925 N N . ILE A 1 71 ? -6.864 -2.145 -10.897 1.00 0.00 71 ILE A N 14
ATOM 21926 C CA . ILE A 1 71 ? -6.256 -1.343 -9.852 1.00 0.00 71 ILE A CA 14
ATOM 21927 C C . ILE A 1 71 ? -7.253 -0.390 -9.210 1.00 0.00 71 ILE A C 14
ATOM 21928 O O . ILE A 1 71 ? -7.927 0.390 -9.889 1.00 0.00 71 ILE A O 14
ATOM 21944 N N . ILE A 1 72 ? -7.344 -0.479 -7.893 1.00 0.00 72 ILE A N 14
ATOM 21945 C CA . ILE A 1 72 ? -8.098 0.473 -7.095 1.00 0.00 72 ILE A CA 14
ATOM 21946 C C . ILE A 1 72 ? -7.220 0.947 -5.946 1.00 0.00 72 ILE A C 14
ATOM 21947 O O . ILE A 1 72 ? -6.223 0.303 -5.625 1.00 0.00 72 ILE A O 14
ATOM 21963 N N . ALA A 1 73 ? -7.563 2.065 -5.335 1.00 0.00 73 ALA A N 14
ATOM 21964 C CA . ALA A 1 73 ? -6.724 2.617 -4.287 1.00 0.00 73 ALA A CA 14
ATOM 21965 C C . ALA A 1 73 ? -7.543 3.075 -3.094 1.00 0.00 73 ALA A C 14
ATOM 21966 O O . ALA A 1 73 ? -8.607 3.672 -3.245 1.00 0.00 73 ALA A O 14
ATOM 21973 N N . SER A 1 74 ? -7.046 2.773 -1.907 1.00 0.00 74 SER A N 14
ATOM 21974 C CA . SER A 1 74 ? -7.625 3.297 -0.681 1.00 0.00 74 SER A CA 14
ATOM 21975 C C . SER A 1 74 ? -6.732 4.400 -0.130 1.00 0.00 74 SER A C 14
ATOM 21976 O O . SER A 1 74 ? -7.151 5.194 0.712 1.00 0.00 74 SER A O 14
ATOM 21984 N N . CYS A 1 75 ? -5.497 4.436 -0.613 1.00 0.00 75 CYS A N 14
ATOM 21985 C CA . CYS A 1 75 ? -4.563 5.485 -0.249 1.00 0.00 75 CYS A CA 14
ATOM 21986 C C . CYS A 1 75 ? -4.904 6.766 -1.000 1.00 0.00 75 CYS A C 14
ATOM 21987 O O . CYS A 1 75 ? -5.037 6.756 -2.227 1.00 0.00 75 CYS A O 14
ATOM 21995 N N . SER A 1 76 ? -5.042 7.860 -0.264 1.00 0.00 76 SER A N 14
ATOM 21996 C CA . SER A 1 76 ? -5.394 9.147 -0.846 1.00 0.00 76 SER A CA 14
ATOM 21997 C C . SER A 1 76 ? -4.322 9.620 -1.825 1.00 0.00 76 SER A C 14
ATOM 21998 O O . SER A 1 76 ? -4.631 10.133 -2.903 1.00 0.00 76 SER A O 14
ATOM 22006 N N . PHE A 1 77 ? -3.064 9.422 -1.445 1.00 0.00 77 PHE A N 14
ATOM 22007 C CA . PHE A 1 77 ? -1.935 9.826 -2.273 1.00 0.00 77 PHE A CA 14
ATOM 22008 C C . PHE A 1 77 ? -1.943 9.075 -3.603 1.00 0.00 77 PHE A C 14
ATOM 22009 O O . PHE A 1 77 ? -1.911 9.688 -4.671 1.00 0.00 77 PHE A O 14
ATOM 22026 N N . ALA A 1 78 ? -2.011 7.752 -3.530 1.00 0.00 78 ALA A N 14
ATOM 22027 C CA . ALA A 1 78 ? -2.003 6.915 -4.724 1.00 0.00 78 ALA A CA 14
ATOM 22028 C C . ALA A 1 78 ? -3.211 7.202 -5.610 1.00 0.00 78 ALA A C 14
ATOM 22029 O O . ALA A 1 78 ? -3.089 7.260 -6.831 1.00 0.00 78 ALA A O 14
ATOM 22036 N N . LYS A 1 79 ? -4.370 7.392 -4.984 1.00 0.00 79 LYS A N 14
ATOM 22037 C CA . LYS A 1 79 ? -5.605 7.657 -5.716 1.00 0.00 79 LYS A CA 14
ATOM 22038 C C . LYS A 1 79 ? -5.475 8.917 -6.565 1.00 0.00 79 LYS A C 14
ATOM 22039 O O . LYS A 1 79 ? -5.743 8.897 -7.763 1.00 0.00 79 LYS A O 14
ATOM 22058 N N . HIS A 1 80 ? -5.026 10.004 -5.950 1.00 0.00 80 HIS A N 14
ATOM 22059 C CA . HIS A 1 80 ? -4.894 11.273 -6.660 1.00 0.00 80 HIS A CA 14
ATOM 22060 C C . HIS A 1 80 ? -3.775 11.210 -7.695 1.00 0.00 80 HIS A C 14
ATOM 22061 O O . HIS A 1 80 ? -3.803 11.926 -8.696 1.00 0.00 80 HIS A O 14
ATOM 22076 N N . MET A 1 81 ? -2.801 10.344 -7.458 1.00 0.00 81 MET A N 14
ATOM 22077 C CA . MET A 1 81 ? -1.712 10.144 -8.403 1.00 0.00 81 MET A CA 14
ATOM 22078 C C . MET A 1 81 ? -2.220 9.394 -9.634 1.00 0.00 81 MET A C 14
ATOM 22079 O O . MET A 1 81 ? -1.826 9.689 -10.763 1.00 0.00 81 MET A O 14
ATOM 22093 N N . LEU A 1 82 ? -3.119 8.444 -9.405 1.00 0.00 82 LEU A N 14
ATOM 22094 C CA . LEU A 1 82 ? -3.761 7.711 -10.489 1.00 0.00 82 LEU A CA 14
ATOM 22095 C C . LEU A 1 82 ? -4.712 8.618 -11.263 1.00 0.00 82 LEU A C 14
ATOM 22096 O O . LEU A 1 82 ? -4.788 8.552 -12.488 1.00 0.00 82 LEU A O 14
ATOM 22112 N N . GLU A 1 83 ? -5.432 9.468 -10.537 1.00 0.00 83 GLU A N 14
ATOM 22113 C CA . GLU A 1 83 ? -6.362 10.408 -11.154 1.00 0.00 83 GLU A CA 14
ATOM 22114 C C . GLU A 1 83 ? -5.620 11.475 -11.953 1.00 0.00 83 GLU A C 14
ATOM 22115 O O . GLU A 1 83 ? -6.155 12.019 -12.917 1.00 0.00 83 GLU A O 14
ATOM 22127 N N . LYS A 1 84 ? -4.391 11.776 -11.541 1.00 0.00 84 LYS A N 14
ATOM 22128 C CA . LYS A 1 84 ? -3.617 12.842 -12.166 1.00 0.00 84 LYS A CA 14
ATOM 22129 C C . LYS A 1 84 ? -3.307 12.515 -13.622 1.00 0.00 84 LYS A C 14
ATOM 22130 O O . LYS A 1 84 ? -3.700 13.252 -14.526 1.00 0.00 84 LYS A O 14
ATOM 22149 N N . GLU A 1 85 ? -2.599 11.423 -13.849 1.00 0.00 85 GLU A N 14
ATOM 22150 C CA . GLU A 1 85 ? -2.118 11.120 -15.182 1.00 0.00 85 GLU A CA 14
ATOM 22151 C C . GLU A 1 85 ? -3.189 10.398 -15.985 1.00 0.00 85 GLU A C 14
ATOM 22152 O O . GLU A 1 85 ? -3.822 9.460 -15.499 1.00 0.00 85 GLU A O 14
ATOM 22164 N N . ASP A 1 86 ? -3.372 10.845 -17.219 1.00 0.00 86 ASP A N 14
ATOM 22165 C CA . ASP A 1 86 ? -4.447 10.357 -18.075 1.00 0.00 86 ASP A CA 14
ATOM 22166 C C . ASP A 1 86 ? -4.333 8.855 -18.329 1.00 0.00 86 ASP A C 14
ATOM 22167 O O . ASP A 1 86 ? -5.337 8.145 -18.357 1.00 0.00 86 ASP A O 14
ATOM 22176 N N . SER A 1 87 ? -3.106 8.376 -18.478 1.00 0.00 87 SER A N 14
ATOM 22177 C CA . SER A 1 87 ? -2.861 6.983 -18.827 1.00 0.00 87 SER A CA 14
ATOM 22178 C C . SER A 1 87 ? -3.252 6.024 -17.700 1.00 0.00 87 SER A C 14
ATOM 22179 O O . SER A 1 87 ? -3.628 4.874 -17.952 1.00 0.00 87 SER A O 14
ATOM 22187 N N . TYR A 1 88 ? -3.188 6.499 -16.459 1.00 0.00 88 TYR A N 14
ATOM 22188 C CA . TYR A 1 88 ? -3.467 5.649 -15.308 1.00 0.00 88 TYR A CA 14
ATOM 22189 C C . TYR A 1 88 ? -4.963 5.424 -15.129 1.00 0.00 88 TYR A C 14
ATOM 22190 O O . TYR A 1 88 ? -5.377 4.527 -14.395 1.00 0.00 88 TYR A O 14
ATOM 22208 N N . GLN A 1 89 ? -5.773 6.211 -15.830 1.00 0.00 89 GLN A N 14
ATOM 22209 C CA . GLN A 1 89 ? -7.224 6.090 -15.729 1.00 0.00 89 GLN A CA 14
ATOM 22210 C C . GLN A 1 89 ? -7.731 4.892 -16.533 1.00 0.00 89 GLN A C 14
ATOM 22211 O O . GLN A 1 89 ? -8.935 4.641 -16.604 1.00 0.00 89 GLN A O 14
ATOM 22225 N N . ASP A 1 90 ? -6.808 4.162 -17.145 1.00 0.00 90 ASP A N 14
ATOM 22226 C CA . ASP A 1 90 ? -7.148 2.936 -17.856 1.00 0.00 90 ASP A CA 14
ATOM 22227 C C . ASP A 1 90 ? -7.284 1.782 -16.875 1.00 0.00 90 ASP A C 14
ATOM 22228 O O . ASP A 1 90 ? -8.272 1.047 -16.890 1.00 0.00 90 ASP A O 14
ATOM 22237 N N . VAL A 1 91 ? -6.288 1.642 -16.010 1.00 0.00 91 VAL A N 14
ATOM 22238 C CA . VAL A 1 91 ? -6.262 0.555 -15.043 1.00 0.00 91 VAL A CA 14
ATOM 22239 C C . VAL A 1 91 ? -7.075 0.903 -13.806 1.00 0.00 91 VAL A C 14
ATOM 22240 O O . VAL A 1 91 ? -7.481 0.020 -13.050 1.00 0.00 91 VAL A O 14
ATOM 22253 N N . TYR A 1 92 ? -7.304 2.190 -13.603 1.00 0.00 92 TYR A N 14
ATOM 22254 C CA . TYR A 1 92 ? -8.091 2.648 -12.473 1.00 0.00 92 TYR A CA 14
ATOM 22255 C C . TYR A 1 92 ? -9.554 2.756 -12.874 1.00 0.00 92 TYR A C 14
ATOM 22256 O O . TYR A 1 92 ? -9.935 3.616 -13.672 1.00 0.00 92 TYR A O 14
ATOM 22274 N N . LEU A 1 93 ? -10.366 1.864 -12.327 1.00 0.00 93 LEU A N 14
ATOM 22275 C CA . LEU A 1 93 ? -11.782 1.794 -12.673 1.00 0.00 93 LEU A CA 14
ATOM 22276 C C . LEU A 1 93 ? -12.546 2.984 -12.106 1.00 0.00 93 LEU A C 14
ATOM 22277 O O . LEU A 1 93 ? -13.396 3.567 -12.779 1.00 0.00 93 LEU A O 14
ATOM 22293 N N . GLY A 1 94 ? -12.244 3.337 -10.865 1.00 0.00 94 GLY A N 14
ATOM 22294 C CA . GLY A 1 94 ? -12.934 4.437 -10.219 1.00 0.00 94 GLY A CA 14
ATOM 22295 C C . GLY A 1 94 ? -14.370 4.091 -9.864 1.00 0.00 94 GLY A C 14
ATOM 22296 O O . GLY A 1 94 ? -15.206 4.981 -9.677 1.00 0.00 94 GLY A O 14
ATOM 22300 N N . LEU A 1 95 ? -14.660 2.797 -9.769 1.00 0.00 95 LEU A N 14
ATOM 22301 C CA . LEU A 1 95 ? -16.003 2.336 -9.429 1.00 0.00 95 LEU A CA 14
ATOM 22302 C C . LEU A 1 95 ? -16.222 2.415 -7.923 1.00 0.00 95 LEU A C 14
ATOM 22303 O O . LEU A 1 95 ? -16.320 1.399 -7.234 1.00 0.00 95 LEU A O 14
ATOM 22319 N N . GLU A 1 96 ? -16.258 3.637 -7.420 1.00 0.00 96 GLU A N 14
ATOM 22320 C CA . GLU A 1 96 ? -16.436 3.895 -6.000 1.00 0.00 96 GLU A CA 14
ATOM 22321 C C . GLU A 1 96 ? -17.742 4.640 -5.777 1.00 0.00 96 GLU A C 14
ATOM 22322 O O . GLU A 1 96 ? -18.672 4.137 -5.146 1.00 0.00 96 GLU A O 14
ATOM 22334 N N . HIS A 1 97 ? -17.800 5.848 -6.316 1.00 0.00 97 HIS A N 14
ATOM 22335 C CA . HIS A 1 97 ? -18.988 6.677 -6.217 1.00 0.00 97 HIS A CA 14
ATOM 22336 C C . HIS A 1 97 ? -19.771 6.632 -7.524 1.00 0.00 97 HIS A C 14
ATOM 22337 O O . HIS A 1 97 ? -19.184 6.610 -8.607 1.00 0.00 97 HIS A O 14
ATOM 22352 N N . HIS A 1 98 ? -21.088 6.599 -7.416 1.00 0.00 98 HIS A N 14
ATOM 22353 C CA . HIS A 1 98 ? -21.950 6.544 -8.586 1.00 0.00 98 HIS A CA 14
ATOM 22354 C C . HIS A 1 98 ? -22.125 7.925 -9.194 1.00 0.00 98 HIS A C 14
ATOM 22355 O O . HIS A 1 98 ? -22.438 8.890 -8.492 1.00 0.00 98 HIS A O 14
ATOM 22370 N N . HIS A 1 99 ? -21.932 8.002 -10.499 1.00 0.00 99 HIS A N 14
ATOM 22371 C CA . HIS A 1 99 ? -22.015 9.262 -11.218 1.00 0.00 99 HIS A CA 14
ATOM 22372 C C . HIS A 1 99 ? -23.478 9.628 -11.454 1.00 0.00 99 HIS A C 14
ATOM 22373 O O . HIS A 1 99 ? -24.034 10.470 -10.751 1.00 0.00 99 HIS A O 14
ATOM 22388 N N . HIS A 1 100 ? -24.111 8.963 -12.411 1.00 0.00 100 HIS A N 14
ATOM 22389 C CA . HIS A 1 100 ? -25.527 9.191 -12.686 1.00 0.00 100 HIS A CA 14
ATOM 22390 C C . HIS A 1 100 ? -26.377 8.373 -11.730 1.00 0.00 100 HIS A C 14
ATOM 22391 O O . HIS A 1 100 ? -26.254 7.150 -11.671 1.00 0.00 100 HIS A O 14
ATOM 22406 N N . HIS A 1 101 ? -27.231 9.046 -10.975 1.00 0.00 101 HIS A N 14
ATOM 22407 C CA . HIS A 1 101 ? -28.096 8.379 -10.013 1.00 0.00 101 HIS A CA 14
ATOM 22408 C C . HIS A 1 101 ? -29.346 9.209 -9.761 1.00 0.00 101 HIS A C 14
ATOM 22409 O O . HIS A 1 101 ? -29.506 10.292 -10.321 1.00 0.00 101 HIS A O 14
ATOM 22424 N N . HIS A 1 102 ? -30.233 8.695 -8.926 1.00 0.00 102 HIS A N 14
ATOM 22425 C CA . HIS A 1 102 ? -31.454 9.404 -8.584 1.00 0.00 102 HIS A CA 14
ATOM 22426 C C . HIS A 1 102 ? -31.504 9.637 -7.084 1.00 0.00 102 HIS A C 14
ATOM 22427 O O . HIS A 1 102 ? -31.322 8.664 -6.332 1.00 0.00 102 HIS A O 14
ATOM 22443 N N . MET A 1 1 ? 26.505 7.141 -4.424 1.00 0.00 1 MET A N 15
ATOM 22444 C CA . MET A 1 1 ? 25.172 7.544 -4.920 1.00 0.00 1 MET A CA 15
ATOM 22445 C C . MET A 1 1 ? 24.104 6.629 -4.347 1.00 0.00 1 MET A C 15
ATOM 22446 O O . MET A 1 1 ? 24.374 5.469 -4.029 1.00 0.00 1 MET A O 15
ATOM 22462 N N . SER A 1 2 ? 22.897 7.151 -4.210 1.00 0.00 2 SER A N 15
ATOM 22463 C CA . SER A 1 2 ? 21.793 6.383 -3.666 1.00 0.00 2 SER A CA 15
ATOM 22464 C C . SER A 1 2 ? 21.179 5.504 -4.749 1.00 0.00 2 SER A C 15
ATOM 22465 O O . SER A 1 2 ? 20.567 5.999 -5.696 1.00 0.00 2 SER A O 15
ATOM 22473 N N . ASN A 1 3 ? 21.372 4.200 -4.620 1.00 0.00 3 ASN A N 15
ATOM 22474 C CA . ASN A 1 3 ? 20.837 3.250 -5.585 1.00 0.00 3 ASN A CA 15
ATOM 22475 C C . ASN A 1 3 ? 19.349 3.012 -5.335 1.00 0.00 3 ASN A C 15
ATOM 22476 O O . ASN A 1 3 ? 18.956 2.248 -4.453 1.00 0.00 3 ASN A O 15
ATOM 22487 N N . LEU A 1 4 ? 18.526 3.694 -6.115 1.00 0.00 4 LEU A N 15
ATOM 22488 C CA . LEU A 1 4 ? 17.082 3.646 -5.946 1.00 0.00 4 LEU A CA 15
ATOM 22489 C C . LEU A 1 4 ? 16.499 2.442 -6.674 1.00 0.00 4 LEU A C 15
ATOM 22490 O O . LEU A 1 4 ? 15.857 2.578 -7.716 1.00 0.00 4 LEU A O 15
ATOM 22506 N N . GLU A 1 5 ? 16.743 1.264 -6.128 1.00 0.00 5 GLU A N 15
ATOM 22507 C CA . GLU A 1 5 ? 16.315 0.024 -6.754 1.00 0.00 5 GLU A CA 15
ATOM 22508 C C . GLU A 1 5 ? 15.077 -0.511 -6.042 1.00 0.00 5 GLU A C 15
ATOM 22509 O O . GLU A 1 5 ? 15.056 -0.613 -4.816 1.00 0.00 5 GLU A O 15
ATOM 22521 N N . ILE A 1 6 ? 14.046 -0.840 -6.814 1.00 0.00 6 ILE A N 15
ATOM 22522 C CA . ILE A 1 6 ? 12.787 -1.319 -6.252 1.00 0.00 6 ILE A CA 15
ATOM 22523 C C . ILE A 1 6 ? 12.992 -2.623 -5.488 1.00 0.00 6 ILE A C 15
ATOM 22524 O O . ILE A 1 6 ? 13.340 -3.648 -6.074 1.00 0.00 6 ILE A O 15
ATOM 22540 N N . LYS A 1 7 ? 12.804 -2.581 -4.181 1.00 0.00 7 LYS A N 15
ATOM 22541 C CA . LYS A 1 7 ? 12.881 -3.780 -3.369 1.00 0.00 7 LYS A CA 15
ATOM 22542 C C . LYS A 1 7 ? 11.505 -4.423 -3.296 1.00 0.00 7 LYS A C 15
ATOM 22543 O O . LYS A 1 7 ? 10.572 -3.853 -2.727 1.00 0.00 7 LYS A O 15
ATOM 22562 N N . GLN A 1 8 ? 11.374 -5.595 -3.897 1.00 0.00 8 GLN A N 15
ATOM 22563 C CA . GLN A 1 8 ? 10.083 -6.256 -3.981 1.00 0.00 8 GLN A CA 15
ATOM 22564 C C . GLN A 1 8 ? 9.807 -7.100 -2.745 1.00 0.00 8 GLN A C 15
ATOM 22565 O O . GLN A 1 8 ? 10.560 -8.017 -2.415 1.00 0.00 8 GLN A O 15
ATOM 22579 N N . GLY A 1 9 ? 8.732 -6.763 -2.061 1.00 0.00 9 GLY A N 15
ATOM 22580 C CA . GLY A 1 9 ? 8.251 -7.576 -0.973 1.00 0.00 9 GLY A CA 15
ATOM 22581 C C . GLY A 1 9 ? 6.884 -8.129 -1.296 1.00 0.00 9 GLY A C 15
ATOM 22582 O O . GLY A 1 9 ? 6.291 -7.756 -2.310 1.00 0.00 9 GLY A O 15
ATO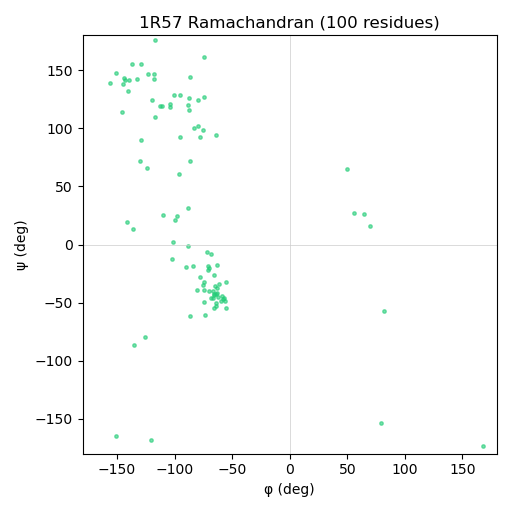M 22586 N N . GLU A 1 10 ? 6.384 -9.005 -0.445 1.00 0.00 10 GLU A N 15
ATOM 22587 C CA . GLU A 1 10 ? 5.087 -9.629 -0.654 1.00 0.00 10 GLU A CA 15
ATOM 22588 C C . GLU A 1 10 ? 3.978 -8.582 -0.688 1.00 0.00 10 GLU A C 15
ATOM 22589 O O . GLU A 1 10 ? 3.565 -8.072 0.357 1.00 0.00 10 GLU A O 15
ATOM 22601 N N . ASN A 1 11 ? 3.529 -8.249 -1.899 1.00 0.00 11 ASN A N 15
ATOM 22602 C CA . ASN A 1 11 ? 2.453 -7.277 -2.110 1.00 0.00 11 ASN A CA 15
ATOM 22603 C C . ASN A 1 11 ? 2.871 -5.874 -1.674 1.00 0.00 11 ASN A C 15
ATOM 22604 O O . ASN A 1 11 ? 2.028 -4.999 -1.457 1.00 0.00 11 ASN A O 15
ATOM 22615 N N . LYS A 1 12 ? 4.173 -5.650 -1.588 1.00 0.00 12 LYS A N 15
ATOM 22616 C CA . LYS A 1 12 ? 4.697 -4.376 -1.124 1.00 0.00 12 LYS A CA 15
ATOM 22617 C C . LYS A 1 12 ? 5.964 -3.992 -1.884 1.00 0.00 12 LYS A C 15
ATOM 22618 O O . LYS A 1 12 ? 6.971 -4.696 -1.832 1.00 0.00 12 LYS A O 15
ATOM 22637 N N . PHE A 1 13 ? 5.902 -2.887 -2.606 1.00 0.00 13 PHE A N 15
ATOM 22638 C CA . PHE A 1 13 ? 7.075 -2.361 -3.286 1.00 0.00 13 PHE A CA 15
ATOM 22639 C C . PHE A 1 13 ? 7.648 -1.206 -2.485 1.00 0.00 13 PHE A C 15
ATOM 22640 O O . PHE A 1 13 ? 7.025 -0.152 -2.370 1.00 0.00 13 PHE A O 15
ATOM 22657 N N . TYR A 1 14 ? 8.820 -1.413 -1.917 1.00 0.00 14 TYR A N 15
ATOM 22658 C CA . TYR A 1 14 ? 9.447 -0.403 -1.082 1.00 0.00 14 TYR A CA 15
ATOM 22659 C C . TYR A 1 14 ? 10.855 -0.098 -1.575 1.00 0.00 14 TYR A C 15
ATOM 22660 O O . TYR A 1 14 ? 11.535 -0.964 -2.123 1.00 0.00 14 TYR A O 15
ATOM 22678 N N . ILE A 1 15 ? 11.273 1.144 -1.413 1.00 0.00 15 ILE A N 15
ATOM 22679 C CA . ILE A 1 15 ? 12.622 1.544 -1.767 1.00 0.00 15 ILE A CA 15
ATOM 22680 C C . ILE A 1 15 ? 13.305 2.210 -0.579 1.00 0.00 15 ILE A C 15
ATOM 22681 O O . ILE A 1 15 ? 12.809 3.194 -0.019 1.00 0.00 15 ILE A O 15
ATOM 22697 N N . GLY A 1 16 ? 14.428 1.630 -0.182 1.00 0.00 16 GLY A N 15
ATOM 22698 C CA . GLY A 1 16 ? 15.181 2.122 0.950 1.00 0.00 16 GLY A CA 15
ATOM 22699 C C . GLY A 1 16 ? 16.246 1.126 1.359 1.00 0.00 16 GLY A C 15
ATOM 22700 O O . GLY A 1 16 ? 16.410 0.092 0.705 1.00 0.00 16 GLY A O 15
ATOM 22704 N N . ASP A 1 17 ? 16.965 1.419 2.434 1.00 0.00 17 ASP A N 15
ATOM 22705 C CA . ASP A 1 17 ? 18.024 0.530 2.896 1.00 0.00 17 ASP A CA 15
ATOM 22706 C C . ASP A 1 17 ? 17.456 -0.546 3.816 1.00 0.00 17 ASP A C 15
ATOM 22707 O O . ASP A 1 17 ? 18.018 -1.636 3.934 1.00 0.00 17 ASP A O 15
ATOM 22716 N N . ASP A 1 18 ? 16.335 -0.241 4.457 1.00 0.00 18 ASP A N 15
ATOM 22717 C CA . ASP A 1 18 ? 15.657 -1.196 5.317 1.00 0.00 18 ASP A CA 15
ATOM 22718 C C . ASP A 1 18 ? 14.155 -1.029 5.150 1.00 0.00 18 ASP A C 15
ATOM 22719 O O . ASP A 1 18 ? 13.679 0.087 4.945 1.00 0.00 18 ASP A O 15
ATOM 22728 N N . GLU A 1 19 ? 13.415 -2.126 5.225 1.00 0.00 19 GLU A N 15
ATOM 22729 C CA . GLU A 1 19 ? 11.970 -2.089 5.010 1.00 0.00 19 GLU A CA 15
ATOM 22730 C C . GLU A 1 19 ? 11.277 -1.260 6.090 1.00 0.00 19 GLU A C 15
ATOM 22731 O O . GLU A 1 19 ? 10.270 -0.605 5.829 1.00 0.00 19 GLU A O 15
ATOM 22743 N N . ASN A 1 20 ? 11.837 -1.276 7.295 1.00 0.00 20 ASN A N 15
ATOM 22744 C CA . ASN A 1 20 ? 11.260 -0.545 8.420 1.00 0.00 20 ASN A CA 15
ATOM 22745 C C . ASN A 1 20 ? 11.350 0.962 8.190 1.00 0.00 20 ASN A C 15
ATOM 22746 O O . ASN A 1 20 ? 10.449 1.712 8.566 1.00 0.00 20 ASN A O 15
ATOM 22757 N N . ASN A 1 21 ? 12.424 1.399 7.547 1.00 0.00 21 ASN A N 15
ATOM 22758 C CA . ASN A 1 21 ? 12.648 2.822 7.333 1.00 0.00 21 ASN A CA 15
ATOM 22759 C C . ASN A 1 21 ? 12.812 3.125 5.849 1.00 0.00 21 ASN A C 15
ATOM 22760 O O . ASN A 1 21 ? 13.710 3.866 5.440 1.00 0.00 21 ASN A O 15
ATOM 22771 N N . ALA A 1 22 ? 11.932 2.544 5.046 1.00 0.00 22 ALA A N 15
ATOM 22772 C CA . ALA A 1 22 ? 11.926 2.790 3.613 1.00 0.00 22 ALA A CA 15
ATOM 22773 C C . ALA A 1 22 ? 11.544 4.238 3.322 1.00 0.00 22 ALA A C 15
ATOM 22774 O O . ALA A 1 22 ? 10.714 4.822 4.023 1.00 0.00 22 ALA A O 15
ATOM 22781 N N . LEU A 1 23 ? 12.149 4.810 2.289 1.00 0.00 23 LEU A N 15
ATOM 22782 C CA . LEU A 1 23 ? 11.902 6.201 1.937 1.00 0.00 23 LEU A CA 15
ATOM 22783 C C . LEU A 1 23 ? 10.594 6.333 1.167 1.00 0.00 23 LEU A C 15
ATOM 22784 O O . LEU A 1 23 ? 9.948 7.380 1.188 1.00 0.00 23 LEU A O 15
ATOM 22800 N N . ALA A 1 24 ? 10.217 5.261 0.486 1.00 0.00 24 ALA A N 15
ATOM 22801 C CA . ALA A 1 24 ? 8.962 5.225 -0.248 1.00 0.00 24 ALA A CA 15
ATOM 22802 C C . ALA A 1 24 ? 8.479 3.792 -0.396 1.00 0.00 24 ALA A C 15
ATOM 22803 O O . ALA A 1 24 ? 9.250 2.914 -0.792 1.00 0.00 24 ALA A O 15
ATOM 22810 N N . GLU A 1 25 ? 7.218 3.549 -0.066 1.00 0.00 25 GLU A N 15
ATOM 22811 C CA . GLU A 1 25 ? 6.648 2.220 -0.218 1.00 0.00 25 GLU A CA 15
ATOM 22812 C C . GLU A 1 25 ? 5.205 2.294 -0.705 1.00 0.00 25 GLU A C 15
ATOM 22813 O O . GLU A 1 25 ? 4.454 3.209 -0.351 1.00 0.00 25 GLU A O 15
ATOM 22825 N N . ILE A 1 26 ? 4.837 1.334 -1.536 1.00 0.00 26 ILE A N 15
ATOM 22826 C CA . ILE A 1 26 ? 3.480 1.226 -2.049 1.00 0.00 26 ILE A CA 15
ATOM 22827 C C . ILE A 1 26 ? 2.976 -0.207 -1.887 1.00 0.00 26 ILE A C 15
ATOM 22828 O O . ILE A 1 26 ? 3.634 -1.161 -2.314 1.00 0.00 26 ILE A O 15
ATOM 22844 N N . THR A 1 27 ? 1.831 -0.362 -1.237 1.00 0.00 27 THR A N 15
ATOM 22845 C CA . THR A 1 27 ? 1.291 -1.683 -0.958 1.00 0.00 27 THR A CA 15
ATOM 22846 C C . THR A 1 27 ? -0.028 -1.920 -1.685 1.00 0.00 27 THR A C 15
ATOM 22847 O O . THR A 1 27 ? -0.880 -1.032 -1.760 1.00 0.00 27 THR A O 15
ATOM 22858 N N . TYR A 1 28 ? -0.190 -3.123 -2.215 1.00 0.00 28 TYR A N 15
ATOM 22859 C CA . TYR A 1 28 ? -1.414 -3.499 -2.902 1.00 0.00 28 TYR A CA 15
ATOM 22860 C C . TYR A 1 28 ? -2.002 -4.758 -2.276 1.00 0.00 28 TYR A C 15
ATOM 22861 O O . TYR A 1 28 ? -1.323 -5.774 -2.133 1.00 0.00 28 TYR A O 15
ATOM 22879 N N . ARG A 1 29 ? -3.258 -4.680 -1.874 1.00 0.00 29 ARG A N 15
ATOM 22880 C CA . ARG A 1 29 ? -3.910 -5.795 -1.205 1.00 0.00 29 ARG A CA 15
ATOM 22881 C C . ARG A 1 29 ? -4.958 -6.430 -2.104 1.00 0.00 29 ARG A C 15
ATOM 22882 O O . ARG A 1 29 ? -5.781 -5.738 -2.692 1.00 0.00 29 ARG A O 15
ATOM 22903 N N . PHE A 1 30 ? -4.933 -7.744 -2.200 1.00 0.00 30 PHE A N 15
ATOM 22904 C CA . PHE A 1 30 ? -5.960 -8.469 -2.931 1.00 0.00 30 PHE A CA 15
ATOM 22905 C C . PHE A 1 30 ? -7.209 -8.564 -2.066 1.00 0.00 30 PHE A C 15
ATOM 22906 O O . PHE A 1 30 ? -7.280 -9.376 -1.143 1.00 0.00 30 PHE A O 15
ATOM 22923 N N . VAL A 1 31 ? -8.175 -7.702 -2.340 1.00 0.00 31 VAL A N 15
ATOM 22924 C CA . VAL A 1 31 ? -9.356 -7.597 -1.496 1.00 0.00 31 VAL A CA 15
ATOM 22925 C C . VAL A 1 31 ? -10.512 -8.458 -2.000 1.00 0.00 31 VAL A C 15
ATOM 22926 O O . VAL A 1 31 ? -11.204 -9.096 -1.205 1.00 0.00 31 VAL A O 15
ATOM 22939 N N . ASP A 1 32 ? -10.723 -8.490 -3.309 1.00 0.00 32 ASP A N 15
ATOM 22940 C CA . ASP A 1 32 ? -11.837 -9.249 -3.863 1.00 0.00 32 ASP A CA 15
ATOM 22941 C C . ASP A 1 32 ? -11.329 -10.482 -4.609 1.00 0.00 32 ASP A C 15
ATOM 22942 O O . ASP A 1 32 ? -11.266 -11.568 -4.039 1.00 0.00 32 ASP A O 15
ATOM 22951 N N . ASN A 1 33 ? -10.948 -10.317 -5.870 1.00 0.00 33 ASN A N 15
ATOM 22952 C CA . ASN A 1 33 ? -10.376 -11.421 -6.637 1.00 0.00 33 ASN A CA 15
ATOM 22953 C C . ASN A 1 33 ? -8.950 -11.089 -7.060 1.00 0.00 33 ASN A C 15
ATOM 22954 O O . ASN A 1 33 ? -7.996 -11.362 -6.330 1.00 0.00 33 ASN A O 15
ATOM 22965 N N . ASN A 1 34 ? -8.811 -10.485 -8.234 1.00 0.00 34 ASN A N 15
ATOM 22966 C CA . ASN A 1 34 ? -7.518 -10.003 -8.712 1.00 0.00 34 ASN A CA 15
ATOM 22967 C C . ASN A 1 34 ? -7.512 -8.484 -8.641 1.00 0.00 34 ASN A C 15
ATOM 22968 O O . ASN A 1 34 ? -6.711 -7.802 -9.284 1.00 0.00 34 ASN A O 15
ATOM 22979 N N . GLU A 1 35 ? -8.439 -7.973 -7.855 1.00 0.00 35 GLU A N 15
ATOM 22980 C CA . GLU A 1 35 ? -8.586 -6.548 -7.655 1.00 0.00 35 GLU A CA 15
ATOM 22981 C C . GLU A 1 35 ? -7.723 -6.105 -6.484 1.00 0.00 35 GLU A C 15
ATOM 22982 O O . GLU A 1 35 ? -7.930 -6.532 -5.343 1.00 0.00 35 GLU A O 15
ATOM 22994 N N . ILE A 1 36 ? -6.746 -5.267 -6.781 1.00 0.00 36 ILE A N 15
ATOM 22995 C CA . ILE A 1 36 ? -5.759 -4.863 -5.799 1.00 0.00 36 ILE A CA 15
ATOM 22996 C C . ILE A 1 36 ? -6.036 -3.464 -5.270 1.00 0.00 36 ILE A C 15
ATOM 22997 O O . ILE A 1 36 ? -6.149 -2.496 -6.027 1.00 0.00 36 ILE A O 15
ATOM 23013 N N . ASN A 1 37 ? -6.163 -3.373 -3.960 1.00 0.00 37 ASN A N 15
ATOM 23014 C CA . ASN A 1 37 ? -6.350 -2.103 -3.291 1.00 0.00 37 ASN A CA 15
ATOM 23015 C C . ASN A 1 37 ? -5.012 -1.548 -2.839 1.00 0.00 37 ASN A C 15
ATOM 23016 O O . ASN A 1 37 ? -4.363 -2.112 -1.957 1.00 0.00 37 ASN A O 15
ATOM 23027 N N . ILE A 1 38 ? -4.592 -0.460 -3.457 1.00 0.00 38 ILE A N 15
ATOM 23028 C CA . ILE A 1 38 ? -3.427 0.262 -2.997 1.00 0.00 38 ILE A CA 15
ATOM 23029 C C . ILE A 1 38 ? -3.807 1.029 -1.739 1.00 0.00 38 ILE A C 15
ATOM 23030 O O . ILE A 1 38 ? -4.380 2.122 -1.804 1.00 0.00 38 ILE A O 15
ATOM 23046 N N . ASP A 1 39 ? -3.533 0.421 -0.597 1.00 0.00 39 ASP A N 15
ATOM 23047 C CA . ASP A 1 39 ? -3.999 0.951 0.673 1.00 0.00 39 ASP A CA 15
ATOM 23048 C C . ASP A 1 39 ? -3.049 1.993 1.228 1.00 0.00 39 ASP A C 15
ATOM 23049 O O . ASP A 1 39 ? -3.464 2.911 1.932 1.00 0.00 39 ASP A O 15
ATOM 23058 N N . HIS A 1 40 ? -1.775 1.858 0.910 1.00 0.00 40 HIS A N 15
ATOM 23059 C CA . HIS A 1 40 ? -0.780 2.780 1.421 1.00 0.00 40 HIS A CA 15
ATOM 23060 C C . HIS A 1 40 ? 0.290 3.080 0.379 1.00 0.00 40 HIS A C 15
ATOM 23061 O O . HIS A 1 40 ? 0.795 2.185 -0.299 1.00 0.00 40 HIS A O 15
ATOM 23076 N N . THR A 1 41 ? 0.605 4.357 0.249 1.00 0.00 41 THR A N 15
ATOM 23077 C CA . THR A 1 41 ? 1.724 4.806 -0.558 1.00 0.00 41 THR A CA 15
ATOM 23078 C C . THR A 1 41 ? 2.356 6.021 0.108 1.00 0.00 41 THR A C 15
ATOM 23079 O O . THR A 1 41 ? 1.782 7.111 0.097 1.00 0.00 41 THR A O 15
ATOM 23090 N N . GLY A 1 42 ? 3.505 5.820 0.726 1.00 0.00 42 GLY A N 15
ATOM 23091 C CA . GLY A 1 42 ? 4.147 6.895 1.446 1.00 0.00 42 GLY A CA 15
ATOM 23092 C C . GLY A 1 42 ? 5.513 7.213 0.892 1.00 0.00 42 GLY A C 15
ATOM 23093 O O . GLY A 1 42 ? 6.268 6.310 0.536 1.00 0.00 42 GLY A O 15
ATOM 23097 N N . VAL A 1 43 ? 5.815 8.498 0.792 1.00 0.00 43 VAL A N 15
ATOM 23098 C CA . VAL A 1 43 ? 7.114 8.954 0.322 1.00 0.00 43 VAL A CA 15
ATOM 23099 C C . VAL A 1 43 ? 7.633 10.050 1.239 1.00 0.00 43 VAL A C 15
ATOM 23100 O O . VAL A 1 43 ? 6.970 11.071 1.423 1.00 0.00 43 VAL A O 15
ATOM 23113 N N . SER A 1 44 ? 8.799 9.831 1.831 1.00 0.00 44 SER A N 15
ATOM 23114 C CA . SER A 1 44 ? 9.423 10.844 2.662 1.00 0.00 44 SER A CA 15
ATOM 23115 C C . SER A 1 44 ? 9.756 12.063 1.810 1.00 0.00 44 SER A C 15
ATOM 23116 O O . SER A 1 44 ? 10.411 11.950 0.767 1.00 0.00 44 SER A O 15
ATOM 23124 N N . ASP A 1 45 ? 9.309 13.227 2.243 1.00 0.00 45 ASP A N 15
ATOM 23125 C CA . ASP A 1 45 ? 9.408 14.414 1.412 1.00 0.00 45 ASP A CA 15
ATOM 23126 C C . ASP A 1 45 ? 10.661 15.219 1.730 1.00 0.00 45 ASP A C 15
ATOM 23127 O O . ASP A 1 45 ? 10.597 16.373 2.155 1.00 0.00 45 ASP A O 15
ATOM 23136 N N . GLU A 1 46 ? 11.802 14.578 1.544 1.00 0.00 46 GLU A N 15
ATOM 23137 C CA . GLU A 1 46 ? 13.089 15.252 1.598 1.00 0.00 46 GLU A CA 15
ATOM 23138 C C . GLU A 1 46 ? 13.710 15.174 0.214 1.00 0.00 46 GLU A C 15
ATOM 23139 O O . GLU A 1 46 ? 14.926 15.039 0.072 1.00 0.00 46 GLU A O 15
ATOM 23151 N N . LEU A 1 47 ? 12.843 15.280 -0.797 1.00 0.00 47 LEU A N 15
ATOM 23152 C CA . LEU A 1 47 ? 13.192 14.982 -2.181 1.00 0.00 47 LEU A CA 15
ATOM 23153 C C . LEU A 1 47 ? 13.439 13.482 -2.288 1.00 0.00 47 LEU A C 15
ATOM 23154 O O . LEU A 1 47 ? 14.578 13.017 -2.289 1.00 0.00 47 LEU A O 15
ATOM 23170 N N . GLY A 1 48 ? 12.345 12.730 -2.332 1.00 0.00 48 GLY A N 15
ATOM 23171 C CA . GLY A 1 48 ? 12.418 11.281 -2.293 1.00 0.00 48 GLY A CA 15
ATOM 23172 C C . GLY A 1 48 ? 12.837 10.656 -3.609 1.00 0.00 48 GLY A C 15
ATOM 23173 O O . GLY A 1 48 ? 12.079 9.896 -4.209 1.00 0.00 48 GLY A O 15
ATOM 23177 N N . GLY A 1 49 ? 14.032 10.997 -4.071 1.00 0.00 49 GLY A N 15
ATOM 23178 C CA . GLY A 1 49 ? 14.609 10.344 -5.233 1.00 0.00 49 GLY A CA 15
ATOM 23179 C C . GLY A 1 49 ? 14.007 10.792 -6.553 1.00 0.00 49 GLY A C 15
ATOM 23180 O O . GLY A 1 49 ? 14.545 10.469 -7.610 1.00 0.00 49 GLY A O 15
ATOM 23184 N N . GLN A 1 50 ? 12.887 11.517 -6.488 1.00 0.00 50 GLN A N 15
ATOM 23185 C CA . GLN A 1 50 ? 12.195 12.029 -7.675 1.00 0.00 50 GLN A CA 15
ATOM 23186 C C . GLN A 1 50 ? 11.544 10.896 -8.476 1.00 0.00 50 GLN A C 15
ATOM 23187 O O . GLN A 1 50 ? 10.329 10.708 -8.426 1.00 0.00 50 GLN A O 15
ATOM 23201 N N . GLY A 1 51 ? 12.361 10.121 -9.180 1.00 0.00 51 GLY A N 15
ATOM 23202 C CA . GLY A 1 51 ? 11.842 9.080 -10.052 1.00 0.00 51 GLY A CA 15
ATOM 23203 C C . GLY A 1 51 ? 11.417 7.834 -9.299 1.00 0.00 51 GLY A C 15
ATOM 23204 O O . GLY A 1 51 ? 10.873 6.902 -9.890 1.00 0.00 51 GLY A O 15
ATOM 23208 N N . VAL A 1 52 ? 11.659 7.824 -7.992 1.00 0.00 52 VAL A N 15
ATOM 23209 C CA . VAL A 1 52 ? 11.311 6.687 -7.146 1.00 0.00 52 VAL A CA 15
ATOM 23210 C C . VAL A 1 52 ? 9.823 6.350 -7.246 1.00 0.00 52 VAL A C 15
ATOM 23211 O O . VAL A 1 52 ? 9.456 5.247 -7.659 1.00 0.00 52 VAL A O 15
ATOM 23224 N N . GLY A 1 53 ? 8.978 7.315 -6.893 1.00 0.00 53 GLY A N 15
ATOM 23225 C CA . GLY A 1 53 ? 7.542 7.091 -6.895 1.00 0.00 53 GLY A CA 15
ATOM 23226 C C . GLY A 1 53 ? 7.010 6.778 -8.277 1.00 0.00 53 GLY A C 15
ATOM 23227 O O . GLY A 1 53 ? 6.142 5.920 -8.437 1.00 0.00 53 GLY A O 15
ATOM 23231 N N . LYS A 1 54 ? 7.552 7.458 -9.280 1.00 0.00 54 LYS A N 15
ATOM 23232 C CA . LYS A 1 54 ? 7.115 7.273 -10.659 1.00 0.00 54 LYS A CA 15
ATOM 23233 C C . LYS A 1 54 ? 7.407 5.851 -11.136 1.00 0.00 54 LYS A C 15
ATOM 23234 O O . LYS A 1 54 ? 6.573 5.220 -11.790 1.00 0.00 54 LYS A O 15
ATOM 23253 N N . LYS A 1 55 ? 8.582 5.345 -10.786 1.00 0.00 55 LYS A N 15
ATOM 23254 C CA . LYS A 1 55 ? 8.983 4.008 -11.193 1.00 0.00 55 LYS A CA 15
ATOM 23255 C C . LYS A 1 55 ? 8.179 2.953 -10.437 1.00 0.00 55 LYS A C 15
ATOM 23256 O O . LYS A 1 55 ? 7.860 1.897 -10.986 1.00 0.00 55 LYS A O 15
ATOM 23275 N N . LEU A 1 56 ? 7.842 3.249 -9.185 1.00 0.00 56 LEU A N 15
ATOM 23276 C CA . LEU A 1 56 ? 7.023 2.347 -8.382 1.00 0.00 56 LEU A CA 15
ATOM 23277 C C . LEU A 1 56 ? 5.644 2.160 -9.006 1.00 0.00 56 LEU A C 15
ATOM 23278 O O . LEU A 1 56 ? 5.204 1.031 -9.230 1.00 0.00 56 LEU A O 15
ATOM 23294 N N . LEU A 1 57 ? 4.970 3.272 -9.296 1.00 0.00 57 LEU A N 15
ATOM 23295 C CA . LEU A 1 57 ? 3.654 3.223 -9.926 1.00 0.00 57 LEU A CA 15
ATOM 23296 C C . LEU A 1 57 ? 3.731 2.558 -11.293 1.00 0.00 57 LEU A C 15
ATOM 23297 O O . LEU A 1 57 ? 2.841 1.796 -11.668 1.00 0.00 57 LEU A O 15
ATOM 23313 N N . LYS A 1 58 ? 4.808 2.837 -12.024 1.00 0.00 58 LYS A N 15
ATOM 23314 C CA . LYS A 1 58 ? 5.014 2.242 -13.337 1.00 0.00 58 LYS A CA 15
ATOM 23315 C C . LYS A 1 58 ? 4.996 0.721 -13.234 1.00 0.00 58 LYS A C 15
ATOM 23316 O O . LYS A 1 58 ? 4.342 0.046 -14.024 1.00 0.00 58 LYS A O 15
ATOM 23335 N N . ALA A 1 59 ? 5.712 0.196 -12.245 1.00 0.00 59 ALA A N 15
ATOM 23336 C CA . ALA A 1 59 ? 5.809 -1.245 -12.047 1.00 0.00 59 ALA A CA 15
ATOM 23337 C C . ALA A 1 59 ? 4.452 -1.841 -11.697 1.00 0.00 59 ALA A C 15
ATOM 23338 O O . ALA A 1 59 ? 4.072 -2.890 -12.217 1.00 0.00 59 ALA A O 15
ATOM 23345 N N . VAL A 1 60 ? 3.721 -1.157 -10.823 1.00 0.00 60 VAL A N 15
ATOM 23346 C CA . VAL A 1 60 ? 2.398 -1.609 -10.411 1.00 0.00 60 VAL A CA 15
ATOM 23347 C C . VAL A 1 60 ? 1.444 -1.659 -11.603 1.00 0.00 60 VAL A C 15
ATOM 23348 O O . VAL A 1 60 ? 0.823 -2.688 -11.865 1.00 0.00 60 VAL A O 15
ATOM 23361 N N . VAL A 1 61 ? 1.358 -0.554 -12.336 1.00 0.00 61 VAL A N 15
ATOM 23362 C CA . VAL A 1 61 ? 0.457 -0.456 -13.480 1.00 0.00 61 VAL A CA 15
ATOM 23363 C C . VAL A 1 61 ? 0.860 -1.425 -14.590 1.00 0.00 61 VAL A C 15
ATOM 23364 O O . VAL A 1 61 ? 0.007 -2.059 -15.211 1.00 0.00 61 VAL A O 15
ATOM 23377 N N . GLU A 1 62 ? 2.159 -1.551 -14.821 1.00 0.00 62 GLU A N 15
ATOM 23378 C CA . GLU A 1 62 ? 2.672 -2.464 -15.836 1.00 0.00 62 GLU A CA 15
ATOM 23379 C C . GLU A 1 62 ? 2.327 -3.907 -15.477 1.00 0.00 62 GLU A C 15
ATOM 23380 O O . GLU A 1 62 ? 1.827 -4.663 -16.309 1.00 0.00 62 GLU A O 15
ATOM 23392 N N . HIS A 1 63 ? 2.572 -4.273 -14.224 1.00 0.00 63 HIS A N 15
ATOM 23393 C CA . HIS A 1 63 ? 2.264 -5.615 -13.751 1.00 0.00 63 HIS A CA 15
ATOM 23394 C C . HIS A 1 63 ? 0.752 -5.834 -13.741 1.00 0.00 63 HIS A C 15
ATOM 23395 O O . HIS A 1 63 ? 0.270 -6.957 -13.929 1.00 0.00 63 HIS A O 15
ATOM 23410 N N . ALA A 1 64 ? 0.012 -4.752 -13.524 1.00 0.00 64 ALA A N 15
ATOM 23411 C CA . ALA A 1 64 ? -1.441 -4.791 -13.576 1.00 0.00 64 ALA A CA 15
ATOM 23412 C C . ALA A 1 64 ? -1.913 -5.101 -14.988 1.00 0.00 64 ALA A C 15
ATOM 23413 O O . ALA A 1 64 ? -2.712 -6.002 -15.188 1.00 0.00 64 ALA A O 15
ATOM 23420 N N . ARG A 1 65 ? -1.399 -4.363 -15.966 1.00 0.00 65 ARG A N 15
ATOM 23421 C CA . ARG A 1 65 ? -1.749 -4.598 -17.363 1.00 0.00 65 ARG A CA 15
ATOM 23422 C C . ARG A 1 65 ? -1.327 -6.003 -17.789 1.00 0.00 65 ARG A C 15
ATOM 23423 O O . ARG A 1 65 ? -2.050 -6.681 -18.519 1.00 0.00 65 ARG A O 15
ATOM 23444 N N . GLU A 1 66 ? -0.165 -6.433 -17.303 1.00 0.00 66 GLU A N 15
ATOM 23445 C CA . GLU A 1 66 ? 0.374 -7.757 -17.606 1.00 0.00 66 GLU A CA 15
ATOM 23446 C C . GLU A 1 66 ? -0.644 -8.860 -17.310 1.00 0.00 66 GLU A C 15
ATOM 23447 O O . GLU A 1 66 ? -0.849 -9.762 -18.125 1.00 0.00 66 GLU A O 15
ATOM 23459 N N . ASN A 1 67 ? -1.294 -8.777 -16.154 1.00 0.00 67 ASN A N 15
ATOM 23460 C CA . ASN A 1 67 ? -2.209 -9.831 -15.715 1.00 0.00 67 ASN A CA 15
ATOM 23461 C C . ASN A 1 67 ? -3.660 -9.367 -15.763 1.00 0.00 67 ASN A C 15
ATOM 23462 O O . ASN A 1 67 ? -4.560 -10.086 -15.328 1.00 0.00 67 ASN A O 15
ATOM 23473 N N . ASN A 1 68 ? -3.872 -8.173 -16.307 1.00 0.00 68 ASN A N 15
ATOM 23474 C CA . ASN A 1 68 ? -5.187 -7.528 -16.316 1.00 0.00 68 ASN A CA 15
ATOM 23475 C C . ASN A 1 68 ? -5.757 -7.479 -14.902 1.00 0.00 68 ASN A C 15
ATOM 23476 O O . ASN A 1 68 ? -6.741 -8.144 -14.578 1.00 0.00 68 ASN A O 15
ATOM 23487 N N . LEU A 1 69 ? -5.087 -6.718 -14.051 1.00 0.00 69 LEU A N 15
ATOM 23488 C CA . LEU A 1 69 ? -5.495 -6.565 -12.664 1.00 0.00 69 LEU A CA 15
ATOM 23489 C C . LEU A 1 69 ? -6.355 -5.322 -12.508 1.00 0.00 69 LEU A C 15
ATOM 23490 O O . LEU A 1 69 ? -6.205 -4.357 -13.260 1.00 0.00 69 LEU A O 15
ATOM 23506 N N . LYS A 1 70 ? -7.253 -5.348 -11.539 1.00 0.00 70 LYS A N 15
ATOM 23507 C CA . LYS A 1 70 ? -8.143 -4.222 -11.303 1.00 0.00 70 LYS A CA 15
ATOM 23508 C C . LYS A 1 70 ? -7.646 -3.416 -10.112 1.00 0.00 70 LYS A C 15
ATOM 23509 O O . LYS A 1 70 ? -7.604 -3.918 -8.992 1.00 0.00 70 LYS A O 15
ATOM 23528 N N . ILE A 1 71 ? -7.258 -2.174 -10.358 1.00 0.00 71 ILE A N 15
ATOM 23529 C CA . ILE A 1 71 ? -6.643 -1.355 -9.325 1.00 0.00 71 ILE A CA 15
ATOM 23530 C C . ILE A 1 71 ? -7.643 -0.396 -8.685 1.00 0.00 71 ILE A C 15
ATOM 23531 O O . ILE A 1 71 ? -8.399 0.290 -9.377 1.00 0.00 71 ILE A O 15
ATOM 23547 N N . ILE A 1 72 ? -7.643 -0.373 -7.359 1.00 0.00 72 ILE A N 15
ATOM 23548 C CA . ILE A 1 72 ? -8.379 0.619 -6.589 1.00 0.00 72 ILE A CA 15
ATOM 23549 C C . ILE A 1 72 ? -7.478 1.157 -5.480 1.00 0.00 72 ILE A C 15
ATOM 23550 O O . ILE A 1 72 ? -6.669 0.416 -4.930 1.00 0.00 72 ILE A O 15
ATOM 23566 N N . ALA A 1 73 ? -7.598 2.435 -5.160 1.00 0.00 73 ALA A N 15
ATOM 23567 C CA . ALA A 1 73 ? -6.725 3.044 -4.164 1.00 0.00 73 ALA A CA 15
ATOM 23568 C C . ALA A 1 73 ? -7.528 3.656 -3.026 1.00 0.00 73 ALA A C 15
ATOM 23569 O O . ALA A 1 73 ? -8.606 4.210 -3.244 1.00 0.00 73 ALA A O 15
ATOM 23576 N N . SER A 1 74 ? -7.007 3.536 -1.811 1.00 0.00 74 SER A N 15
ATOM 23577 C CA . SER A 1 74 ? -7.660 4.105 -0.640 1.00 0.00 74 SER A CA 15
ATOM 23578 C C . SER A 1 74 ? -6.950 5.382 -0.188 1.00 0.00 74 SER A C 15
ATOM 23579 O O . SER A 1 74 ? -7.598 6.340 0.238 1.00 0.00 74 SER A O 15
ATOM 23587 N N . CYS A 1 75 ? -5.621 5.385 -0.274 1.00 0.00 75 CYS A N 15
ATOM 23588 C CA . CYS A 1 75 ? -4.844 6.591 -0.001 1.00 0.00 75 CYS A CA 15
ATOM 23589 C C . CYS A 1 75 ? -5.193 7.680 -1.005 1.00 0.00 75 CYS A C 15
ATOM 23590 O O . CYS A 1 75 ? -4.997 7.504 -2.208 1.00 0.00 75 CYS A O 15
ATOM 23598 N N . SER A 1 76 ? -5.695 8.805 -0.508 1.00 0.00 76 SER A N 15
ATOM 23599 C CA . SER A 1 76 ? -6.099 9.914 -1.361 1.00 0.00 76 SER A CA 15
ATOM 23600 C C . SER A 1 76 ? -4.929 10.381 -2.226 1.00 0.00 76 SER A C 15
ATOM 23601 O O . SER A 1 76 ? -5.091 10.634 -3.422 1.00 0.00 76 SER A O 15
ATOM 23609 N N . PHE A 1 77 ? -3.750 10.459 -1.620 1.00 0.00 77 PHE A N 15
ATOM 23610 C CA . PHE A 1 77 ? -2.552 10.908 -2.321 1.00 0.00 77 PHE A CA 15
ATOM 23611 C C . PHE A 1 77 ? -2.277 10.031 -3.541 1.00 0.00 77 PHE A C 15
ATOM 23612 O O . PHE A 1 77 ? -2.212 10.524 -4.668 1.00 0.00 77 PHE A O 15
ATOM 23629 N N . ALA A 1 78 ? -2.149 8.727 -3.309 1.00 0.00 78 ALA A N 15
ATOM 23630 C CA . ALA A 1 78 ? -1.864 7.776 -4.379 1.00 0.00 78 ALA A CA 15
ATOM 23631 C C . ALA A 1 78 ? -3.027 7.681 -5.356 1.00 0.00 78 ALA A C 15
ATOM 23632 O O . ALA A 1 78 ? -2.830 7.515 -6.560 1.00 0.00 78 ALA A O 15
ATOM 23639 N N . LYS A 1 79 ? -4.239 7.797 -4.828 1.00 0.00 79 LYS A N 15
ATOM 23640 C CA . LYS A 1 79 ? -5.442 7.729 -5.645 1.00 0.00 79 LYS A CA 15
ATOM 23641 C C . LYS A 1 79 ? -5.418 8.793 -6.732 1.00 0.00 79 LYS A C 15
ATOM 23642 O O . LYS A 1 79 ? -5.610 8.496 -7.907 1.00 0.00 79 LYS A O 15
ATOM 23661 N N . HIS A 1 80 ? -5.150 10.032 -6.336 1.00 0.00 80 HIS A N 15
ATOM 23662 C CA . HIS A 1 80 ? -5.148 11.145 -7.275 1.00 0.00 80 HIS A CA 15
ATOM 23663 C C . HIS A 1 80 ? -3.947 11.072 -8.212 1.00 0.00 80 HIS A C 15
ATOM 23664 O O . HIS A 1 80 ? -3.909 11.753 -9.231 1.00 0.00 80 HIS A O 15
ATOM 23679 N N . MET A 1 81 ? -2.955 10.261 -7.859 1.00 0.00 81 MET A N 15
ATOM 23680 C CA . MET A 1 81 ? -1.806 10.048 -8.733 1.00 0.00 81 MET A CA 15
ATOM 23681 C C . MET A 1 81 ? -2.213 9.196 -9.930 1.00 0.00 81 MET A C 15
ATOM 23682 O O . MET A 1 81 ? -1.866 9.504 -11.072 1.00 0.00 81 MET A O 15
ATOM 23696 N N . LEU A 1 82 ? -2.968 8.140 -9.661 1.00 0.00 82 LEU A N 15
ATOM 23697 C CA . LEU A 1 82 ? -3.475 7.270 -10.717 1.00 0.00 82 LEU A CA 15
ATOM 23698 C C . LEU A 1 82 ? -4.623 7.949 -11.458 1.00 0.00 82 LEU A C 15
ATOM 23699 O O . LEU A 1 82 ? -4.733 7.857 -12.680 1.00 0.00 82 LEU A O 15
ATOM 23715 N N . GLU A 1 83 ? -5.466 8.637 -10.696 1.00 0.00 83 GLU A N 15
ATOM 23716 C CA . GLU A 1 83 ? -6.621 9.349 -11.235 1.00 0.00 83 GLU A CA 15
ATOM 23717 C C . GLU A 1 83 ? -6.191 10.488 -12.163 1.00 0.00 83 GLU A C 15
ATOM 23718 O O . GLU A 1 83 ? -6.911 10.856 -13.091 1.00 0.00 83 GLU A O 15
ATOM 23730 N N . LYS A 1 84 ? -5.014 11.040 -11.902 1.00 0.00 84 LYS A N 15
ATOM 23731 C CA . LYS A 1 84 ? -4.498 12.157 -12.684 1.00 0.00 84 LYS A CA 15
ATOM 23732 C C . LYS A 1 84 ? -4.091 11.714 -14.085 1.00 0.00 84 LYS A C 15
ATOM 23733 O O . LYS A 1 84 ? -4.384 12.390 -15.074 1.00 0.00 84 LYS A O 15
ATOM 23752 N N . GLU A 1 85 ? -3.414 10.579 -14.167 1.00 0.00 85 GLU A N 15
ATOM 23753 C CA . GLU A 1 85 ? -2.809 10.158 -15.417 1.00 0.00 85 GLU A CA 15
ATOM 23754 C C . GLU A 1 85 ? -3.754 9.269 -16.218 1.00 0.00 85 GLU A C 15
ATOM 23755 O O . GLU A 1 85 ? -4.281 8.279 -15.712 1.00 0.00 85 GLU A O 15
ATOM 23767 N N . ASP A 1 86 ? -3.959 9.636 -17.477 1.00 0.00 86 ASP A N 15
ATOM 23768 C CA . ASP A 1 86 ? -4.916 8.952 -18.346 1.00 0.00 86 ASP A CA 15
ATOM 23769 C C . ASP A 1 86 ? -4.583 7.471 -18.531 1.00 0.00 86 ASP A C 15
ATOM 23770 O O . ASP A 1 86 ? -5.481 6.633 -18.552 1.00 0.00 86 ASP A O 15
ATOM 23779 N N . SER A 1 87 ? -3.302 7.146 -18.637 1.00 0.00 87 SER A N 15
ATOM 23780 C CA . SER A 1 87 ? -2.889 5.782 -18.949 1.00 0.00 87 SER A CA 15
ATOM 23781 C C . SER A 1 87 ? -3.134 4.836 -17.772 1.00 0.00 87 SER A C 15
ATOM 23782 O O . SER A 1 87 ? -3.316 3.633 -17.957 1.00 0.00 87 SER A O 15
ATOM 23790 N N . TYR A 1 88 ? -3.167 5.383 -16.565 1.00 0.00 88 TYR A N 15
ATOM 23791 C CA . TYR A 1 88 ? -3.320 4.563 -15.369 1.00 0.00 88 TYR A CA 15
ATOM 23792 C C . TYR A 1 88 ? -4.793 4.275 -15.085 1.00 0.00 88 TYR A C 15
ATOM 23793 O O . TYR A 1 88 ? -5.119 3.372 -14.317 1.00 0.00 88 TYR A O 15
ATOM 23811 N N . GLN A 1 89 ? -5.675 5.020 -15.735 1.00 0.00 89 GLN A N 15
ATOM 23812 C CA . GLN A 1 89 ? -7.107 4.924 -15.462 1.00 0.00 89 GLN A CA 15
ATOM 23813 C C . GLN A 1 89 ? -7.777 3.794 -16.244 1.00 0.00 89 GLN A C 15
ATOM 23814 O O . GLN A 1 89 ? -8.993 3.622 -16.171 1.00 0.00 89 GLN A O 15
ATOM 23828 N N . ASP A 1 90 ? -6.993 3.029 -16.991 1.00 0.00 90 ASP A N 15
ATOM 23829 C CA . ASP A 1 90 ? -7.524 1.861 -17.688 1.00 0.00 90 ASP A CA 15
ATOM 23830 C C . ASP A 1 90 ? -7.543 0.653 -16.762 1.00 0.00 90 ASP A C 15
ATOM 23831 O O . ASP A 1 90 ? -8.502 -0.125 -16.756 1.00 0.00 90 ASP A O 15
ATOM 23840 N N . VAL A 1 91 ? -6.480 0.501 -15.978 1.00 0.00 91 VAL A N 15
ATOM 23841 C CA . VAL A 1 91 ? -6.386 -0.590 -15.015 1.00 0.00 91 VAL A CA 15
ATOM 23842 C C . VAL A 1 91 ? -6.979 -0.175 -13.671 1.00 0.00 91 VAL A C 15
ATOM 23843 O O . VAL A 1 91 ? -7.449 -1.011 -12.899 1.00 0.00 91 VAL A O 15
ATOM 23856 N N . TYR A 1 92 ? -6.957 1.123 -13.400 1.00 0.00 92 TYR A N 15
ATOM 23857 C CA . TYR A 1 92 ? -7.586 1.665 -12.209 1.00 0.00 92 TYR A CA 15
ATOM 23858 C C . TYR A 1 92 ? -9.077 1.866 -12.464 1.00 0.00 92 TYR A C 15
ATOM 23859 O O . TYR A 1 92 ? -9.477 2.279 -13.551 1.00 0.00 92 TYR A O 15
ATOM 23877 N N . LEU A 1 93 ? -9.897 1.543 -11.478 1.00 0.00 93 LEU A N 15
ATOM 23878 C CA . LEU A 1 93 ? -11.337 1.729 -11.605 1.00 0.00 93 LEU A CA 15
ATOM 23879 C C . LEU A 1 93 ? -11.710 3.174 -11.307 1.00 0.00 93 LEU A C 15
ATOM 23880 O O . LEU A 1 93 ? -12.191 3.497 -10.218 1.00 0.00 93 LEU A O 15
ATOM 23896 N N . GLY A 1 94 ? -11.457 4.042 -12.276 1.00 0.00 94 GLY A N 15
ATOM 23897 C CA . GLY A 1 94 ? -11.721 5.453 -12.103 1.00 0.00 94 GLY A CA 15
ATOM 23898 C C . GLY A 1 94 ? -13.041 5.875 -12.708 1.00 0.00 94 GLY A C 15
ATOM 23899 O O . GLY A 1 94 ? -14.014 5.118 -12.672 1.00 0.00 94 GLY A O 15
ATOM 23903 N N . LEU A 1 95 ? -13.058 7.081 -13.273 1.00 0.00 95 LEU A N 15
ATOM 23904 C CA . LEU A 1 95 ? -14.274 7.680 -13.814 1.00 0.00 95 LEU A CA 15
ATOM 23905 C C . LEU A 1 95 ? -15.308 7.815 -12.704 1.00 0.00 95 LEU A C 15
ATOM 23906 O O . LEU A 1 95 ? -16.503 7.581 -12.903 1.00 0.00 95 LEU A O 15
ATOM 23922 N N . GLU A 1 96 ? -14.831 8.227 -11.535 1.00 0.00 96 GLU A N 15
ATOM 23923 C CA . GLU A 1 96 ? -15.680 8.367 -10.362 1.00 0.00 96 GLU A CA 15
ATOM 23924 C C . GLU A 1 96 ? -16.599 9.576 -10.483 1.00 0.00 96 GLU A C 15
ATOM 23925 O O . GLU A 1 96 ? -17.421 9.831 -9.607 1.00 0.00 96 GLU A O 15
ATOM 23937 N N . HIS A 1 97 ? -16.452 10.327 -11.567 1.00 0.00 97 HIS A N 15
ATOM 23938 C CA . HIS A 1 97 ? -17.454 11.306 -11.942 1.00 0.00 97 HIS A CA 15
ATOM 23939 C C . HIS A 1 97 ? -18.639 10.548 -12.528 1.00 0.00 97 HIS A C 15
ATOM 23940 O O . HIS A 1 97 ? -18.670 10.243 -13.719 1.00 0.00 97 HIS A O 15
ATOM 23955 N N . HIS A 1 98 ? -19.589 10.211 -11.668 1.00 0.00 98 HIS A N 15
ATOM 23956 C CA . HIS A 1 98 ? -20.651 9.283 -12.021 1.00 0.00 98 HIS A CA 15
ATOM 23957 C C . HIS A 1 98 ? -21.621 9.893 -13.021 1.00 0.00 98 HIS A C 15
ATOM 23958 O O . HIS A 1 98 ? -22.450 10.731 -12.671 1.00 0.00 98 HIS A O 15
ATOM 23973 N N . HIS A 1 99 ? -21.503 9.459 -14.269 1.00 0.00 99 HIS A N 15
ATOM 23974 C CA . HIS A 1 99 ? -22.397 9.903 -15.335 1.00 0.00 99 HIS A CA 15
ATOM 23975 C C . HIS A 1 99 ? -23.758 9.224 -15.190 1.00 0.00 99 HIS A C 15
ATOM 23976 O O . HIS A 1 99 ? -24.741 9.654 -15.788 1.00 0.00 99 HIS A O 15
ATOM 23991 N N . HIS A 1 100 ? -23.787 8.163 -14.383 1.00 0.00 100 HIS A N 15
ATOM 23992 C CA . HIS A 1 100 ? -25.016 7.430 -14.084 1.00 0.00 100 HIS A CA 15
ATOM 23993 C C . HIS A 1 100 ? -25.539 6.715 -15.324 1.00 0.00 100 HIS A C 15
ATOM 23994 O O . HIS A 1 100 ? -26.700 6.877 -15.700 1.00 0.00 100 HIS A O 15
ATOM 24009 N N . HIS A 1 101 ? -24.673 5.930 -15.956 1.00 0.00 101 HIS A N 15
ATOM 24010 C CA . HIS A 1 101 ? -25.052 5.181 -17.151 1.00 0.00 101 HIS A CA 15
ATOM 24011 C C . HIS A 1 101 ? -24.028 4.101 -17.478 1.00 0.00 101 HIS A C 15
ATOM 24012 O O . HIS A 1 101 ? -24.389 2.952 -17.731 1.00 0.00 101 HIS A O 15
ATOM 24027 N N . HIS A 1 102 ? -22.754 4.485 -17.454 1.00 0.00 102 HIS A N 15
ATOM 24028 C CA . HIS A 1 102 ? -21.684 3.660 -18.006 1.00 0.00 102 HIS A CA 15
ATOM 24029 C C . HIS A 1 102 ? -21.993 3.380 -19.473 1.00 0.00 102 HIS A C 15
ATOM 24030 O O . HIS A 1 102 ? -22.008 4.353 -20.258 1.00 0.00 102 HIS A O 15
ATOM 24046 N N . MET A 1 1 ? 19.578 -0.900 -8.360 1.00 0.00 1 MET A N 16
ATOM 24047 C CA . MET A 1 1 ? 20.827 -1.677 -8.208 1.00 0.00 1 MET A CA 16
ATOM 24048 C C . MET A 1 1 ? 21.360 -1.532 -6.791 1.00 0.00 1 MET A C 16
ATOM 24049 O O . MET A 1 1 ? 21.676 -0.423 -6.349 1.00 0.00 1 MET A O 16
ATOM 24065 N N . SER A 1 2 ? 21.423 -2.662 -6.085 1.00 0.00 2 SER A N 16
ATOM 24066 C CA . SER A 1 2 ? 21.911 -2.729 -4.710 1.00 0.00 2 SER A CA 16
ATOM 24067 C C . SER A 1 2 ? 20.949 -2.058 -3.721 1.00 0.00 2 SER A C 16
ATOM 24068 O O . SER A 1 2 ? 20.263 -2.739 -2.956 1.00 0.00 2 SER A O 16
ATOM 24076 N N . ASN A 1 3 ? 20.887 -0.733 -3.736 1.00 0.00 3 ASN A N 16
ATOM 24077 C CA . ASN A 1 3 ? 20.088 -0.012 -2.752 1.00 0.00 3 ASN A CA 16
ATOM 24078 C C . ASN A 1 3 ? 18.977 0.799 -3.406 1.00 0.00 3 ASN A C 16
ATOM 24079 O O . ASN A 1 3 ? 17.887 0.921 -2.851 1.00 0.00 3 ASN A O 16
ATOM 24090 N N . LEU A 1 4 ? 19.241 1.347 -4.586 1.00 0.00 4 LEU A N 16
ATOM 24091 C CA . LEU A 1 4 ? 18.285 2.245 -5.225 1.00 0.00 4 LEU A CA 16
ATOM 24092 C C . LEU A 1 4 ? 17.548 1.539 -6.362 1.00 0.00 4 LEU A C 16
ATOM 24093 O O . LEU A 1 4 ? 18.018 1.518 -7.501 1.00 0.00 4 LEU A O 16
ATOM 24109 N N . GLU A 1 5 ? 16.418 0.933 -6.022 1.00 0.00 5 GLU A N 16
ATOM 24110 C CA . GLU A 1 5 ? 15.500 0.352 -6.997 1.00 0.00 5 GLU A CA 16
ATOM 24111 C C . GLU A 1 5 ? 14.225 -0.077 -6.286 1.00 0.00 5 GLU A C 16
ATOM 24112 O O . GLU A 1 5 ? 14.087 0.127 -5.079 1.00 0.00 5 GLU A O 16
ATOM 24124 N N . ILE A 1 6 ? 13.304 -0.669 -7.028 1.00 0.00 6 ILE A N 16
ATOM 24125 C CA . ILE A 1 6 ? 12.045 -1.114 -6.457 1.00 0.00 6 ILE A CA 16
ATOM 24126 C C . ILE A 1 6 ? 12.190 -2.515 -5.875 1.00 0.00 6 ILE A C 16
ATOM 24127 O O . ILE A 1 6 ? 12.104 -3.510 -6.596 1.00 0.00 6 ILE A O 16
ATOM 24143 N N . LYS A 1 7 ? 12.441 -2.588 -4.576 1.00 0.00 7 LYS A N 16
ATOM 24144 C CA . LYS A 1 7 ? 12.517 -3.867 -3.893 1.00 0.00 7 LYS A CA 16
ATOM 24145 C C . LYS A 1 7 ? 11.113 -4.374 -3.593 1.00 0.00 7 LYS A C 16
ATOM 24146 O O . LYS A 1 7 ? 10.168 -3.589 -3.509 1.00 0.00 7 LYS A O 16
ATOM 24165 N N . GLN A 1 8 ? 10.979 -5.677 -3.420 1.00 0.00 8 GLN A N 16
ATOM 24166 C CA . GLN A 1 8 ? 9.673 -6.282 -3.225 1.00 0.00 8 GLN A CA 16
ATOM 24167 C C . GLN A 1 8 ? 9.516 -6.843 -1.820 1.00 0.00 8 GLN A C 16
ATOM 24168 O O . GLN A 1 8 ? 10.476 -7.307 -1.201 1.00 0.00 8 GLN A O 16
ATOM 24182 N N . GLY A 1 9 ? 8.298 -6.775 -1.322 1.00 0.00 9 GLY A N 16
ATOM 24183 C CA . GLY A 1 9 ? 7.971 -7.354 -0.042 1.00 0.00 9 GLY A CA 16
ATOM 24184 C C . GLY A 1 9 ? 6.659 -8.096 -0.114 1.00 0.00 9 GLY A C 16
ATOM 24185 O O . GLY A 1 9 ? 6.087 -8.235 -1.196 1.00 0.00 9 GLY A O 16
ATOM 24189 N N . GLU A 1 10 ? 6.173 -8.578 1.018 1.00 0.00 10 GLU A N 16
ATOM 24190 C CA . GLU A 1 10 ? 4.900 -9.286 1.044 1.00 0.00 10 GLU A CA 16
ATOM 24191 C C . GLU A 1 10 ? 3.746 -8.326 0.788 1.00 0.00 10 GLU A C 16
ATOM 24192 O O . GLU A 1 10 ? 3.393 -7.528 1.658 1.00 0.00 10 GLU A O 16
ATOM 24204 N N . ASN A 1 11 ? 3.186 -8.398 -0.422 1.00 0.00 11 ASN A N 16
ATOM 24205 C CA . ASN A 1 11 ? 2.071 -7.538 -0.831 1.00 0.00 11 ASN A CA 16
ATOM 24206 C C . ASN A 1 11 ? 2.478 -6.066 -0.841 1.00 0.00 11 ASN A C 16
ATOM 24207 O O . ASN A 1 11 ? 1.645 -5.183 -0.629 1.00 0.00 11 ASN A O 16
ATOM 24218 N N . LYS A 1 12 ? 3.752 -5.795 -1.110 1.00 0.00 12 LYS A N 16
ATOM 24219 C CA . LYS A 1 12 ? 4.228 -4.420 -1.145 1.00 0.00 12 LYS A CA 16
ATOM 24220 C C . LYS A 1 12 ? 5.519 -4.283 -1.937 1.00 0.00 12 LYS A C 16
ATOM 24221 O O . LYS A 1 12 ? 6.195 -5.270 -2.232 1.00 0.00 12 LYS A O 16
ATOM 24240 N N . PHE A 1 13 ? 5.845 -3.044 -2.269 1.00 0.00 13 PHE A N 16
ATOM 24241 C CA . PHE A 1 13 ? 7.113 -2.695 -2.890 1.00 0.00 13 PHE A CA 16
ATOM 24242 C C . PHE A 1 13 ? 7.711 -1.523 -2.130 1.00 0.00 13 PHE A C 16
ATOM 24243 O O . PHE A 1 13 ? 6.973 -0.704 -1.583 1.00 0.00 13 PHE A O 16
ATOM 24260 N N . TYR A 1 14 ? 9.029 -1.435 -2.082 1.00 0.00 14 TYR A N 16
ATOM 24261 C CA . TYR A 1 14 ? 9.674 -0.360 -1.345 1.00 0.00 14 TYR A CA 16
ATOM 24262 C C . TYR A 1 14 ? 11.026 -0.013 -1.948 1.00 0.00 14 TYR A C 16
ATOM 24263 O O . TYR A 1 14 ? 11.757 -0.884 -2.421 1.00 0.00 14 TYR A O 16
ATOM 24281 N N . ILE A 1 15 ? 11.341 1.268 -1.946 1.00 0.00 15 ILE A N 16
ATOM 24282 C CA . ILE A 1 15 ? 12.640 1.738 -2.389 1.00 0.00 15 ILE A CA 16
ATOM 24283 C C . ILE A 1 15 ? 13.417 2.267 -1.193 1.00 0.00 15 ILE A C 16
ATOM 24284 O O . ILE A 1 15 ? 12.940 3.150 -0.472 1.00 0.00 15 ILE A O 16
ATOM 24300 N N . GLY A 1 16 ? 14.593 1.712 -0.967 1.00 0.00 16 GLY A N 16
ATOM 24301 C CA . GLY A 1 16 ? 15.401 2.136 0.149 1.00 0.00 16 GLY A CA 16
ATOM 24302 C C . GLY A 1 16 ? 16.554 1.196 0.411 1.00 0.00 16 GLY A C 16
ATOM 24303 O O . GLY A 1 16 ? 16.659 0.136 -0.218 1.00 0.00 16 GLY A O 16
ATOM 24307 N N . ASP A 1 17 ? 17.416 1.585 1.341 1.00 0.00 17 ASP A N 16
ATOM 24308 C CA . ASP A 1 17 ? 18.591 0.800 1.695 1.00 0.00 17 ASP A CA 16
ATOM 24309 C C . ASP A 1 17 ? 18.184 -0.527 2.314 1.00 0.00 17 ASP A C 16
ATOM 24310 O O . ASP A 1 17 ? 18.675 -1.585 1.922 1.00 0.00 17 ASP A O 16
ATOM 24319 N N . ASP A 1 18 ? 17.275 -0.455 3.280 1.00 0.00 18 ASP A N 16
ATOM 24320 C CA . ASP A 1 18 ? 16.800 -1.634 4.000 1.00 0.00 18 ASP A CA 16
ATOM 24321 C C . ASP A 1 18 ? 15.315 -1.486 4.298 1.00 0.00 18 ASP A C 16
ATOM 24322 O O . ASP A 1 18 ? 14.691 -0.509 3.888 1.00 0.00 18 ASP A O 16
ATOM 24331 N N . GLU A 1 19 ? 14.757 -2.443 5.036 1.00 0.00 19 GLU A N 16
ATOM 24332 C CA . GLU A 1 19 ? 13.393 -2.320 5.537 1.00 0.00 19 GLU A CA 16
ATOM 24333 C C . GLU A 1 19 ? 13.353 -1.200 6.564 1.00 0.00 19 GLU A C 16
ATOM 24334 O O . GLU A 1 19 ? 12.354 -0.501 6.712 1.00 0.00 19 GLU A O 16
ATOM 24346 N N . ASN A 1 20 ? 14.475 -1.041 7.259 1.00 0.00 20 ASN A N 16
ATOM 24347 C CA . ASN A 1 20 ? 14.643 0.017 8.246 1.00 0.00 20 ASN A CA 16
ATOM 24348 C C . ASN A 1 20 ? 14.673 1.386 7.574 1.00 0.00 20 ASN A C 16
ATOM 24349 O O . ASN A 1 20 ? 14.471 2.413 8.220 1.00 0.00 20 ASN A O 16
ATOM 24360 N N . ASN A 1 21 ? 14.924 1.395 6.272 1.00 0.00 21 ASN A N 16
ATOM 24361 C CA . ASN A 1 21 ? 15.075 2.637 5.530 1.00 0.00 21 ASN A CA 16
ATOM 24362 C C . ASN A 1 21 ? 14.247 2.608 4.257 1.00 0.00 21 ASN A C 16
ATOM 24363 O O . ASN A 1 21 ? 14.782 2.702 3.153 1.00 0.00 21 ASN A O 16
ATOM 24374 N N . ALA A 1 22 ? 12.945 2.453 4.414 1.00 0.00 22 ALA A N 16
ATOM 24375 C CA . ALA A 1 22 ? 12.028 2.495 3.286 1.00 0.00 22 ALA A CA 16
ATOM 24376 C C . ALA A 1 22 ? 11.496 3.909 3.096 1.00 0.00 22 ALA A C 16
ATOM 24377 O O . ALA A 1 22 ? 10.512 4.308 3.720 1.00 0.00 22 ALA A O 16
ATOM 24384 N N . LEU A 1 23 ? 12.168 4.676 2.248 1.00 0.00 23 LEU A N 16
ATOM 24385 C CA . LEU A 1 23 ? 11.790 6.065 2.017 1.00 0.00 23 LEU A CA 16
ATOM 24386 C C . LEU A 1 23 ? 10.689 6.146 0.968 1.00 0.00 23 LEU A C 16
ATOM 24387 O O . LEU A 1 23 ? 10.042 7.181 0.799 1.00 0.00 23 LEU A O 16
ATOM 24403 N N . ALA A 1 24 ? 10.488 5.041 0.273 1.00 0.00 24 ALA A N 16
ATOM 24404 C CA . ALA A 1 24 ? 9.437 4.936 -0.717 1.00 0.00 24 ALA A CA 16
ATOM 24405 C C . ALA A 1 24 ? 8.661 3.643 -0.509 1.00 0.00 24 ALA A C 16
ATOM 24406 O O . ALA A 1 24 ? 9.094 2.574 -0.932 1.00 0.00 24 ALA A O 16
ATOM 24413 N N . GLU A 1 25 ? 7.530 3.754 0.170 1.00 0.00 25 GLU A N 16
ATOM 24414 C CA . GLU A 1 25 ? 6.745 2.594 0.582 1.00 0.00 25 GLU A CA 16
ATOM 24415 C C . GLU A 1 25 ? 5.394 2.564 -0.140 1.00 0.00 25 GLU A C 16
ATOM 24416 O O . GLU A 1 25 ? 4.726 3.594 -0.254 1.00 0.00 25 GLU A O 16
ATOM 24428 N N . ILE A 1 26 ? 4.994 1.395 -0.630 1.00 0.00 26 ILE A N 16
ATOM 24429 C CA . ILE A 1 26 ? 3.695 1.244 -1.278 1.00 0.00 26 ILE A CA 16
ATOM 24430 C C . ILE A 1 26 ? 3.166 -0.185 -1.119 1.00 0.00 26 ILE A C 16
ATOM 24431 O O . ILE A 1 26 ? 3.860 -1.157 -1.420 1.00 0.00 26 ILE A O 16
ATOM 24447 N N . THR A 1 27 ? 1.940 -0.307 -0.628 1.00 0.00 27 THR A N 16
ATOM 24448 C CA . THR A 1 27 ? 1.343 -1.612 -0.377 1.00 0.00 27 THR A CA 16
ATOM 24449 C C . THR A 1 27 ? 0.138 -1.859 -1.282 1.00 0.00 27 THR A C 16
ATOM 24450 O O . THR A 1 27 ? -0.583 -0.925 -1.639 1.00 0.00 27 THR A O 16
ATOM 24461 N N . TYR A 1 28 ? -0.079 -3.118 -1.644 1.00 0.00 28 TYR A N 16
ATOM 24462 C CA . TYR A 1 28 ? -1.219 -3.501 -2.466 1.00 0.00 28 TYR A CA 16
ATOM 24463 C C . TYR A 1 28 ? -1.692 -4.897 -2.063 1.00 0.00 28 TYR A C 16
ATOM 24464 O O . TYR A 1 28 ? -0.878 -5.785 -1.818 1.00 0.00 28 TYR A O 16
ATOM 24482 N N . ARG A 1 29 ? -2.997 -5.094 -1.981 1.00 0.00 29 ARG A N 16
ATOM 24483 C CA . ARG A 1 29 ? -3.531 -6.376 -1.546 1.00 0.00 29 ARG A CA 16
ATOM 24484 C C . ARG A 1 29 ? -4.788 -6.738 -2.328 1.00 0.00 29 ARG A C 16
ATOM 24485 O O . ARG A 1 29 ? -5.524 -5.862 -2.775 1.00 0.00 29 ARG A O 16
ATOM 24506 N N . PHE A 1 30 ? -5.015 -8.032 -2.509 1.00 0.00 30 PHE A N 16
ATOM 24507 C CA . PHE A 1 30 ? -6.204 -8.516 -3.204 1.00 0.00 30 PHE A CA 16
ATOM 24508 C C . PHE A 1 30 ? -7.424 -8.425 -2.295 1.00 0.00 30 PHE A C 16
ATOM 24509 O O . PHE A 1 30 ? -7.458 -9.048 -1.232 1.00 0.00 30 PHE A O 16
ATOM 24526 N N . VAL A 1 31 ? -8.417 -7.648 -2.702 1.00 0.00 31 VAL A N 16
ATOM 24527 C CA . VAL A 1 31 ? -9.648 -7.545 -1.930 1.00 0.00 31 VAL A CA 16
ATOM 24528 C C . VAL A 1 31 ? -10.644 -8.617 -2.355 1.00 0.00 31 VAL A C 16
ATOM 24529 O O . VAL A 1 31 ? -11.305 -9.232 -1.518 1.00 0.00 31 VAL A O 16
ATOM 24542 N N . ASP A 1 32 ? -10.734 -8.850 -3.656 1.00 0.00 32 ASP A N 16
ATOM 24543 C CA . ASP A 1 32 ? -11.674 -9.825 -4.191 1.00 0.00 32 ASP A CA 16
ATOM 24544 C C . ASP A 1 32 ? -11.290 -10.239 -5.604 1.00 0.00 32 ASP A C 16
ATOM 24545 O O . ASP A 1 32 ? -11.557 -9.516 -6.562 1.00 0.00 32 ASP A O 16
ATOM 24554 N N . ASN A 1 33 ? -10.613 -11.379 -5.703 1.00 0.00 33 ASN A N 16
ATOM 24555 C CA . ASN A 1 33 ? -10.342 -12.040 -6.981 1.00 0.00 33 ASN A CA 16
ATOM 24556 C C . ASN A 1 33 ? -9.379 -11.246 -7.870 1.00 0.00 33 ASN A C 16
ATOM 24557 O O . ASN A 1 33 ? -8.202 -11.591 -7.971 1.00 0.00 33 ASN A O 16
ATOM 24568 N N . ASN A 1 34 ? -9.864 -10.183 -8.498 1.00 0.00 34 ASN A N 16
ATOM 24569 C CA . ASN A 1 34 ? -9.074 -9.465 -9.492 1.00 0.00 34 ASN A CA 16
ATOM 24570 C C . ASN A 1 34 ? -8.790 -8.032 -9.048 1.00 0.00 34 ASN A C 16
ATOM 24571 O O . ASN A 1 34 ? -7.822 -7.413 -9.495 1.00 0.00 34 ASN A O 16
ATOM 24582 N N . GLU A 1 35 ? -9.630 -7.507 -8.167 1.00 0.00 35 GLU A N 16
ATOM 24583 C CA . GLU A 1 35 ? -9.435 -6.162 -7.648 1.00 0.00 35 GLU A CA 16
ATOM 24584 C C . GLU A 1 35 ? -8.306 -6.135 -6.618 1.00 0.00 35 GLU A C 16
ATOM 24585 O O . GLU A 1 35 ? -8.356 -6.843 -5.605 1.00 0.00 35 GLU A O 16
ATOM 24597 N N . ILE A 1 36 ? -7.290 -5.326 -6.885 1.00 0.00 36 ILE A N 16
ATOM 24598 C CA . ILE A 1 36 ? -6.199 -5.128 -5.944 1.00 0.00 36 ILE A CA 16
ATOM 24599 C C . ILE A 1 36 ? -6.232 -3.703 -5.404 1.00 0.00 36 ILE A C 16
ATOM 24600 O O . ILE A 1 36 ? -6.298 -2.738 -6.168 1.00 0.00 36 ILE A O 16
ATOM 24616 N N . ASN A 1 37 ? -6.207 -3.567 -4.090 1.00 0.00 37 ASN A N 16
ATOM 24617 C CA . ASN A 1 37 ? -6.288 -2.256 -3.473 1.00 0.00 37 ASN A CA 16
ATOM 24618 C C . ASN A 1 37 ? -4.911 -1.791 -3.028 1.00 0.00 37 ASN A C 16
ATOM 24619 O O . ASN A 1 37 ? -4.128 -2.567 -2.479 1.00 0.00 37 ASN A O 16
ATOM 24630 N N . ILE A 1 38 ? -4.606 -0.535 -3.300 1.00 0.00 38 ILE A N 16
ATOM 24631 C CA . ILE A 1 38 ? -3.409 0.080 -2.762 1.00 0.00 38 ILE A CA 16
ATOM 24632 C C . ILE A 1 38 ? -3.725 0.564 -1.358 1.00 0.00 38 ILE A C 16
ATOM 24633 O O . ILE A 1 38 ? -4.505 1.501 -1.174 1.00 0.00 38 ILE A O 16
ATOM 24649 N N . ASP A 1 39 ? -3.151 -0.111 -0.379 1.00 0.00 39 ASP A N 16
ATOM 24650 C CA . ASP A 1 39 ? -3.497 0.112 1.018 1.00 0.00 39 ASP A CA 16
ATOM 24651 C C . ASP A 1 39 ? -3.031 1.483 1.490 1.00 0.00 39 ASP A C 16
ATOM 24652 O O . ASP A 1 39 ? -3.835 2.299 1.942 1.00 0.00 39 ASP A O 16
ATOM 24661 N N . HIS A 1 40 ? -1.736 1.737 1.380 1.00 0.00 40 HIS A N 16
ATOM 24662 C CA . HIS A 1 40 ? -1.179 3.013 1.808 1.00 0.00 40 HIS A CA 16
ATOM 24663 C C . HIS A 1 40 ? 0.064 3.362 1.005 1.00 0.00 40 HIS A C 16
ATOM 24664 O O . HIS A 1 40 ? 0.779 2.480 0.528 1.00 0.00 40 HIS A O 16
ATOM 24679 N N . THR A 1 41 ? 0.307 4.654 0.855 1.00 0.00 41 THR A N 16
ATOM 24680 C CA . THR A 1 41 ? 1.477 5.140 0.154 1.00 0.00 41 THR A CA 16
ATOM 24681 C C . THR A 1 41 ? 2.374 5.912 1.114 1.00 0.00 41 THR A C 16
ATOM 24682 O O . THR A 1 41 ? 2.017 6.997 1.576 1.00 0.00 41 THR A O 16
ATOM 24693 N N . GLY A 1 42 ? 3.527 5.344 1.419 1.00 0.00 42 GLY A N 16
ATOM 24694 C CA . GLY A 1 42 ? 4.423 5.951 2.377 1.00 0.00 42 GLY A CA 16
ATOM 24695 C C . GLY A 1 42 ? 5.626 6.585 1.717 1.00 0.00 42 GLY A C 16
ATOM 24696 O O . GLY A 1 42 ? 6.697 5.982 1.651 1.00 0.00 42 GLY A O 16
ATOM 24700 N N . VAL A 1 43 ? 5.449 7.791 1.206 1.00 0.00 43 VAL A N 16
ATOM 24701 C CA . VAL A 1 43 ? 6.553 8.537 0.623 1.00 0.00 43 VAL A CA 16
ATOM 24702 C C . VAL A 1 43 ? 7.169 9.442 1.682 1.00 0.00 43 VAL A C 16
ATOM 24703 O O . VAL A 1 43 ? 6.463 10.227 2.319 1.00 0.00 43 VAL A O 16
ATOM 24716 N N . SER A 1 44 ? 8.471 9.317 1.879 1.00 0.00 44 SER A N 16
ATOM 24717 C CA . SER A 1 44 ? 9.164 10.094 2.894 1.00 0.00 44 SER A CA 16
ATOM 24718 C C . SER A 1 44 ? 9.171 11.580 2.539 1.00 0.00 44 SER A C 16
ATOM 24719 O O . SER A 1 44 ? 9.152 11.956 1.363 1.00 0.00 44 SER A O 16
ATOM 24727 N N . ASP A 1 45 ? 9.193 12.417 3.563 1.00 0.00 45 ASP A N 16
ATOM 24728 C CA . ASP A 1 45 ? 9.251 13.862 3.385 1.00 0.00 45 ASP A CA 16
ATOM 24729 C C . ASP A 1 45 ? 10.684 14.289 3.139 1.00 0.00 45 ASP A C 16
ATOM 24730 O O . ASP A 1 45 ? 10.946 15.391 2.660 1.00 0.00 45 ASP A O 16
ATOM 24739 N N . GLU A 1 46 ? 11.612 13.403 3.471 1.00 0.00 46 GLU A N 16
ATOM 24740 C CA . GLU A 1 46 ? 13.030 13.706 3.368 1.00 0.00 46 GLU A CA 16
ATOM 24741 C C . GLU A 1 46 ? 13.572 13.395 1.975 1.00 0.00 46 GLU A C 16
ATOM 24742 O O . GLU A 1 46 ? 14.589 13.952 1.566 1.00 0.00 46 GLU A O 16
ATOM 24754 N N . LEU A 1 47 ? 12.891 12.525 1.237 1.00 0.00 47 LEU A N 16
ATOM 24755 C CA . LEU A 1 47 ? 13.381 12.106 -0.068 1.00 0.00 47 LEU A CA 16
ATOM 24756 C C . LEU A 1 47 ? 12.232 11.918 -1.051 1.00 0.00 47 LEU A C 16
ATOM 24757 O O . LEU A 1 47 ? 11.860 10.796 -1.393 1.00 0.00 47 LEU A O 16
ATOM 24773 N N . GLY A 1 48 ? 11.634 13.026 -1.448 1.00 0.00 48 GLY A N 16
ATOM 24774 C CA . GLY A 1 48 ? 10.694 13.006 -2.548 1.00 0.00 48 GLY A CA 16
ATOM 24775 C C . GLY A 1 48 ? 11.402 13.239 -3.866 1.00 0.00 48 GLY A C 16
ATOM 24776 O O . GLY A 1 48 ? 11.667 12.299 -4.616 1.00 0.00 48 GLY A O 16
ATOM 24780 N N . GLY A 1 49 ? 11.731 14.498 -4.134 1.00 0.00 49 GLY A N 16
ATOM 24781 C CA . GLY A 1 49 ? 12.497 14.839 -5.322 1.00 0.00 49 GLY A CA 16
ATOM 24782 C C . GLY A 1 49 ? 11.719 14.630 -6.604 1.00 0.00 49 GLY A C 16
ATOM 24783 O O . GLY A 1 49 ? 10.889 15.460 -6.978 1.00 0.00 49 GLY A O 16
ATOM 24787 N N . GLN A 1 50 ? 11.983 13.519 -7.271 1.00 0.00 50 GLN A N 16
ATOM 24788 C CA . GLN A 1 50 ? 11.330 13.201 -8.531 1.00 0.00 50 GLN A CA 16
ATOM 24789 C C . GLN A 1 50 ? 10.090 12.344 -8.298 1.00 0.00 50 GLN A C 16
ATOM 24790 O O . GLN A 1 50 ? 9.665 12.144 -7.159 1.00 0.00 50 GLN A O 16
ATOM 24804 N N . GLY A 1 51 ? 9.512 11.836 -9.380 1.00 0.00 51 GLY A N 16
ATOM 24805 C CA . GLY A 1 51 ? 8.324 11.015 -9.273 1.00 0.00 51 GLY A CA 16
ATOM 24806 C C . GLY A 1 51 ? 8.632 9.601 -8.823 1.00 0.00 51 GLY A C 16
ATOM 24807 O O . GLY A 1 51 ? 8.342 8.638 -9.532 1.00 0.00 51 GLY A O 16
ATOM 24811 N N . VAL A 1 52 ? 9.215 9.476 -7.637 1.00 0.00 52 VAL A N 16
ATOM 24812 C CA . VAL A 1 52 ? 9.522 8.175 -7.061 1.00 0.00 52 VAL A CA 16
ATOM 24813 C C . VAL A 1 52 ? 8.236 7.388 -6.839 1.00 0.00 52 VAL A C 16
ATOM 24814 O O . VAL A 1 52 ? 8.179 6.183 -7.081 1.00 0.00 52 VAL A O 16
ATOM 24827 N N . GLY A 1 53 ? 7.198 8.094 -6.404 1.00 0.00 53 GLY A N 16
ATOM 24828 C CA . GLY A 1 53 ? 5.904 7.471 -6.209 1.00 0.00 53 GLY A CA 16
ATOM 24829 C C . GLY A 1 53 ? 5.307 6.983 -7.514 1.00 0.00 53 GLY A C 16
ATOM 24830 O O . GLY A 1 53 ? 4.628 5.956 -7.548 1.00 0.00 53 GLY A O 16
ATOM 24834 N N . LYS A 1 54 ? 5.579 7.711 -8.593 1.00 0.00 54 LYS A N 16
ATOM 24835 C CA . LYS A 1 54 ? 5.087 7.335 -9.908 1.00 0.00 54 LYS A CA 16
ATOM 24836 C C . LYS A 1 54 ? 5.760 6.053 -10.377 1.00 0.00 54 LYS A C 16
ATOM 24837 O O . LYS A 1 54 ? 5.132 5.210 -11.009 1.00 0.00 54 LYS A O 16
ATOM 24856 N N . LYS A 1 55 ? 7.037 5.902 -10.049 1.00 0.00 55 LYS A N 16
ATOM 24857 C CA . LYS A 1 55 ? 7.784 4.714 -10.435 1.00 0.00 55 LYS A CA 16
ATOM 24858 C C . LYS A 1 55 ? 7.368 3.515 -9.587 1.00 0.00 55 LYS A C 16
ATOM 24859 O O . LYS A 1 55 ? 7.404 2.377 -10.053 1.00 0.00 55 LYS A O 16
ATOM 24878 N N . LEU A 1 56 ? 6.957 3.777 -8.350 1.00 0.00 56 LEU A N 16
ATOM 24879 C CA . LEU A 1 56 ? 6.372 2.735 -7.512 1.00 0.00 56 LEU A CA 16
ATOM 24880 C C . LEU A 1 56 ? 5.064 2.258 -8.122 1.00 0.00 56 LEU A C 16
ATOM 24881 O O . LEU A 1 56 ? 4.849 1.059 -8.313 1.00 0.00 56 LEU A O 16
ATOM 24897 N N . LEU A 1 57 ? 4.199 3.212 -8.440 1.00 0.00 57 LEU A N 16
ATOM 24898 C CA . LEU A 1 57 ? 2.916 2.911 -9.049 1.00 0.00 57 LEU A CA 16
ATOM 24899 C C . LEU A 1 57 ? 3.116 2.291 -10.427 1.00 0.00 57 LEU A C 16
ATOM 24900 O O . LEU A 1 57 ? 2.328 1.460 -10.854 1.00 0.00 57 LEU A O 16
ATOM 24916 N N . LYS A 1 58 ? 4.184 2.695 -11.106 1.00 0.00 58 LYS A N 16
ATOM 24917 C CA . LYS A 1 58 ? 4.538 2.141 -12.410 1.00 0.00 58 LYS A CA 16
ATOM 24918 C C . LYS A 1 58 ? 4.654 0.623 -12.340 1.00 0.00 58 LYS A C 16
ATOM 24919 O O . LYS A 1 58 ? 4.086 -0.090 -13.168 1.00 0.00 58 LYS A O 16
ATOM 24938 N N . ALA A 1 59 ? 5.384 0.140 -11.342 1.00 0.00 59 ALA A N 16
ATOM 24939 C CA . ALA A 1 59 ? 5.586 -1.291 -11.158 1.00 0.00 59 ALA A CA 16
ATOM 24940 C C . ALA A 1 59 ? 4.259 -1.999 -10.920 1.00 0.00 59 ALA A C 16
ATOM 24941 O O . ALA A 1 59 ? 4.008 -3.074 -11.469 1.00 0.00 59 ALA A O 16
ATOM 24948 N N . VAL A 1 60 ? 3.411 -1.383 -10.105 1.00 0.00 60 VAL A N 16
ATOM 24949 C CA . VAL A 1 60 ? 2.098 -1.937 -9.812 1.00 0.00 60 VAL A CA 16
ATOM 24950 C C . VAL A 1 60 ? 1.232 -1.957 -11.068 1.00 0.00 60 VAL A C 16
ATOM 24951 O O . VAL A 1 60 ? 0.625 -2.973 -11.390 1.00 0.00 60 VAL A O 16
ATOM 24964 N N . VAL A 1 61 ? 1.206 -0.837 -11.780 1.00 0.00 61 VAL A N 16
ATOM 24965 C CA . VAL A 1 61 ? 0.405 -0.697 -12.992 1.00 0.00 61 VAL A CA 16
ATOM 24966 C C . VAL A 1 61 ? 0.854 -1.675 -14.074 1.00 0.00 61 VAL A C 16
ATOM 24967 O O . VAL A 1 61 ? 0.027 -2.323 -14.712 1.00 0.00 61 VAL A O 16
ATOM 24980 N N . GLU A 1 62 ? 2.161 -1.793 -14.265 1.00 0.00 62 GLU A N 16
ATOM 24981 C CA . GLU A 1 62 ? 2.701 -2.674 -15.291 1.00 0.00 62 GLU A CA 16
ATOM 24982 C C . GLU A 1 62 ? 2.398 -4.133 -14.959 1.00 0.00 62 GLU A C 16
ATOM 24983 O O . GLU A 1 62 ? 1.982 -4.903 -15.825 1.00 0.00 62 GLU A O 16
ATOM 24995 N N . HIS A 1 63 ? 2.568 -4.499 -13.692 1.00 0.00 63 HIS A N 16
ATOM 24996 C CA . HIS A 1 63 ? 2.306 -5.863 -13.248 1.00 0.00 63 HIS A CA 16
ATOM 24997 C C . HIS A 1 63 ? 0.800 -6.132 -13.206 1.00 0.00 63 HIS A C 16
ATOM 24998 O O . HIS A 1 63 ? 0.354 -7.278 -13.311 1.00 0.00 63 HIS A O 16
ATOM 25013 N N . ALA A 1 64 ? 0.020 -5.067 -13.055 1.00 0.00 64 ALA A N 16
ATOM 25014 C CA . ALA A 1 64 ? -1.432 -5.171 -13.097 1.00 0.00 64 ALA A CA 16
ATOM 25015 C C . ALA A 1 64 ? -1.908 -5.357 -14.528 1.00 0.00 64 ALA A C 16
ATOM 25016 O O . ALA A 1 64 ? -2.781 -6.170 -14.791 1.00 0.00 64 ALA A O 16
ATOM 25023 N N . ARG A 1 65 ? -1.329 -4.596 -15.448 1.00 0.00 65 ARG A N 16
ATOM 25024 C CA . ARG A 1 65 ? -1.592 -4.776 -16.873 1.00 0.00 65 ARG A CA 16
ATOM 25025 C C . ARG A 1 65 ? -1.196 -6.186 -17.292 1.00 0.00 65 ARG A C 16
ATOM 25026 O O . ARG A 1 65 ? -1.921 -6.860 -18.026 1.00 0.00 65 ARG A O 16
ATOM 25047 N N . GLU A 1 66 ? -0.049 -6.615 -16.782 1.00 0.00 66 GLU A N 16
ATOM 25048 C CA . GLU A 1 66 ? 0.486 -7.951 -17.016 1.00 0.00 66 GLU A CA 16
ATOM 25049 C C . GLU A 1 66 ? -0.561 -9.034 -16.743 1.00 0.00 66 GLU A C 16
ATOM 25050 O O . GLU A 1 66 ? -0.767 -9.932 -17.560 1.00 0.00 66 GLU A O 16
ATOM 25062 N N . ASN A 1 67 ? -1.234 -8.932 -15.601 1.00 0.00 67 ASN A N 16
ATOM 25063 C CA . ASN A 1 67 ? -2.171 -9.968 -15.173 1.00 0.00 67 ASN A CA 16
ATOM 25064 C C . ASN A 1 67 ? -3.621 -9.514 -15.306 1.00 0.00 67 ASN A C 16
ATOM 25065 O O . ASN A 1 67 ? -4.535 -10.213 -14.871 1.00 0.00 67 ASN A O 16
ATOM 25076 N N . ASN A 1 68 ? -3.823 -8.346 -15.913 1.00 0.00 68 ASN A N 16
ATOM 25077 C CA . ASN A 1 68 ? -5.166 -7.781 -16.096 1.00 0.00 68 ASN A CA 16
ATOM 25078 C C . ASN A 1 68 ? -5.892 -7.632 -14.762 1.00 0.00 68 ASN A C 16
ATOM 25079 O O . ASN A 1 68 ? -6.939 -8.242 -14.544 1.00 0.00 68 ASN A O 16
ATOM 25090 N N . LEU A 1 69 ? -5.331 -6.822 -13.878 1.00 0.00 69 LEU A N 16
ATOM 25091 C CA . LEU A 1 69 ? -5.894 -6.630 -12.545 1.00 0.00 69 LEU A CA 16
ATOM 25092 C C . LEU A 1 69 ? -6.548 -5.258 -12.420 1.00 0.00 69 LEU A C 16
ATOM 25093 O O . LEU A 1 69 ? -6.231 -4.339 -13.178 1.00 0.00 69 LEU A O 16
ATOM 25109 N N . LYS A 1 70 ? -7.460 -5.129 -11.465 1.00 0.00 70 LYS A N 16
ATOM 25110 C CA . LYS A 1 70 ? -8.138 -3.860 -11.209 1.00 0.00 70 LYS A CA 16
ATOM 25111 C C . LYS A 1 70 ? -7.386 -3.076 -10.145 1.00 0.00 70 LYS A C 16
ATOM 25112 O O . LYS A 1 70 ? -7.288 -3.526 -9.003 1.00 0.00 70 LYS A O 16
ATOM 25131 N N . ILE A 1 71 ? -6.861 -1.916 -10.501 1.00 0.00 71 ILE A N 16
ATOM 25132 C CA . ILE A 1 71 ? -6.162 -1.090 -9.528 1.00 0.00 71 ILE A CA 16
ATOM 25133 C C . ILE A 1 71 ? -7.107 -0.086 -8.872 1.00 0.00 71 ILE A C 16
ATOM 25134 O O . ILE A 1 71 ? -7.628 0.825 -9.520 1.00 0.00 71 ILE A O 16
ATOM 25150 N N . ILE A 1 72 ? -7.340 -0.285 -7.582 1.00 0.00 72 ILE A N 16
ATOM 25151 C CA . ILE A 1 72 ? -8.145 0.630 -6.789 1.00 0.00 72 ILE A CA 16
ATOM 25152 C C . ILE A 1 72 ? -7.365 1.083 -5.560 1.00 0.00 72 ILE A C 16
ATOM 25153 O O . ILE A 1 72 ? -6.956 0.274 -4.732 1.00 0.00 72 ILE A O 16
ATOM 25169 N N . ALA A 1 73 ? -7.134 2.376 -5.458 1.00 0.00 73 ALA A N 16
ATOM 25170 C CA . ALA A 1 73 ? -6.340 2.917 -4.370 1.00 0.00 73 ALA A CA 16
ATOM 25171 C C . ALA A 1 73 ? -7.222 3.322 -3.197 1.00 0.00 73 ALA A C 16
ATOM 25172 O O . ALA A 1 73 ? -8.149 4.118 -3.353 1.00 0.00 73 ALA A O 16
ATOM 25179 N N . SER A 1 74 ? -6.943 2.754 -2.030 1.00 0.00 74 SER A N 16
ATOM 25180 C CA . SER A 1 74 ? -7.647 3.128 -0.815 1.00 0.00 74 SER A CA 16
ATOM 25181 C C . SER A 1 74 ? -7.152 4.485 -0.333 1.00 0.00 74 SER A C 16
ATOM 25182 O O . SER A 1 74 ? -7.925 5.308 0.156 1.00 0.00 74 SER A O 16
ATOM 25190 N N . CYS A 1 75 ? -5.853 4.711 -0.489 1.00 0.00 75 CYS A N 16
ATOM 25191 C CA . CYS A 1 75 ? -5.252 5.981 -0.129 1.00 0.00 75 CYS A CA 16
ATOM 25192 C C . CYS A 1 75 ? -5.508 7.023 -1.215 1.00 0.00 75 CYS A C 16
ATOM 25193 O O . CYS A 1 75 ? -5.307 6.764 -2.406 1.00 0.00 75 CYS A O 16
ATOM 25201 N N . SER A 1 76 ? -5.957 8.196 -0.797 1.00 0.00 76 SER A N 16
ATOM 25202 C CA . SER A 1 76 ? -6.355 9.243 -1.725 1.00 0.00 76 SER A CA 16
ATOM 25203 C C . SER A 1 76 ? -5.165 9.801 -2.504 1.00 0.00 76 SER A C 16
ATOM 25204 O O . SER A 1 76 ? -5.316 10.232 -3.648 1.00 0.00 76 SER A O 16
ATOM 25212 N N . PHE A 1 77 ? -3.981 9.774 -1.893 1.00 0.00 77 PHE A N 16
ATOM 25213 C CA . PHE A 1 77 ? -2.774 10.263 -2.550 1.00 0.00 77 PHE A CA 16
ATOM 25214 C C . PHE A 1 77 ? -2.482 9.453 -3.810 1.00 0.00 77 PHE A C 16
ATOM 25215 O O . PHE A 1 77 ? -2.249 10.011 -4.883 1.00 0.00 77 PHE A O 16
ATOM 25232 N N . ALA A 1 78 ? -2.518 8.132 -3.677 1.00 0.00 78 ALA A N 16
ATOM 25233 C CA . ALA A 1 78 ? -2.252 7.244 -4.801 1.00 0.00 78 ALA A CA 16
ATOM 25234 C C . ALA A 1 78 ? -3.351 7.357 -5.848 1.00 0.00 78 ALA A C 16
ATOM 25235 O O . ALA A 1 78 ? -3.083 7.330 -7.049 1.00 0.00 78 ALA A O 16
ATOM 25242 N N . LYS A 1 79 ? -4.586 7.494 -5.385 1.00 0.00 79 LYS A N 16
ATOM 25243 C CA . LYS A 1 79 ? -5.721 7.643 -6.285 1.00 0.00 79 LYS A CA 16
ATOM 25244 C C . LYS A 1 79 ? -5.610 8.940 -7.080 1.00 0.00 79 LYS A C 16
ATOM 25245 O O . LYS A 1 79 ? -5.922 8.974 -8.268 1.00 0.00 79 LYS A O 16
ATOM 25264 N N . HIS A 1 80 ? -5.147 9.998 -6.423 1.00 0.00 80 HIS A N 16
ATOM 25265 C CA . HIS A 1 80 ? -4.954 11.283 -7.086 1.00 0.00 80 HIS A CA 16
ATOM 25266 C C . HIS A 1 80 ? -3.876 11.173 -8.160 1.00 0.00 80 HIS A C 16
ATOM 25267 O O . HIS A 1 80 ? -3.929 11.857 -9.178 1.00 0.00 80 HIS A O 16
ATOM 25282 N N . MET A 1 81 ? -2.897 10.310 -7.924 1.00 0.00 81 MET A N 16
ATOM 25283 C CA . MET A 1 81 ? -1.825 10.093 -8.886 1.00 0.00 81 MET A CA 16
ATOM 25284 C C . MET A 1 81 ? -2.331 9.287 -10.081 1.00 0.00 81 MET A C 16
ATOM 25285 O O . MET A 1 81 ? -1.868 9.471 -11.206 1.00 0.00 81 MET A O 16
ATOM 25299 N N . LEU A 1 82 ? -3.301 8.411 -9.830 1.00 0.00 82 LEU A N 16
ATOM 25300 C CA . LEU A 1 82 ? -3.957 7.653 -10.893 1.00 0.00 82 LEU A CA 16
ATOM 25301 C C . LEU A 1 82 ? -4.767 8.579 -11.797 1.00 0.00 82 LEU A C 16
ATOM 25302 O O . LEU A 1 82 ? -4.832 8.381 -13.008 1.00 0.00 82 LEU A O 16
ATOM 25318 N N . GLU A 1 83 ? -5.382 9.590 -11.194 1.00 0.00 83 GLU A N 16
ATOM 25319 C CA . GLU A 1 83 ? -6.197 10.550 -11.933 1.00 0.00 83 GLU A CA 16
ATOM 25320 C C . GLU A 1 83 ? -5.318 11.622 -12.573 1.00 0.00 83 GLU A C 16
ATOM 25321 O O . GLU A 1 83 ? -5.755 12.342 -13.475 1.00 0.00 83 GLU A O 16
ATOM 25333 N N . LYS A 1 84 ? -4.079 11.715 -12.101 1.00 0.00 84 LYS A N 16
ATOM 25334 C CA . LYS A 1 84 ? -3.157 12.771 -12.512 1.00 0.00 84 LYS A CA 16
ATOM 25335 C C . LYS A 1 84 ? -2.910 12.757 -14.021 1.00 0.00 84 LYS A C 16
ATOM 25336 O O . LYS A 1 84 ? -2.820 13.812 -14.651 1.00 0.00 84 LYS A O 16
ATOM 25355 N N . GLU A 1 85 ? -2.791 11.571 -14.601 1.00 0.00 85 GLU A N 16
ATOM 25356 C CA . GLU A 1 85 ? -2.563 11.456 -16.034 1.00 0.00 85 GLU A CA 16
ATOM 25357 C C . GLU A 1 85 ? -3.410 10.342 -16.633 1.00 0.00 85 GLU A C 16
ATOM 25358 O O . GLU A 1 85 ? -4.010 9.545 -15.913 1.00 0.00 85 GLU A O 16
ATOM 25370 N N . ASP A 1 86 ? -3.442 10.291 -17.954 1.00 0.00 86 ASP A N 16
ATOM 25371 C CA . ASP A 1 86 ? -4.378 9.433 -18.670 1.00 0.00 86 ASP A CA 16
ATOM 25372 C C . ASP A 1 86 ? -3.828 8.020 -18.820 1.00 0.00 86 ASP A C 16
ATOM 25373 O O . ASP A 1 86 ? -4.585 7.061 -18.953 1.00 0.00 86 ASP A O 16
ATOM 25382 N N . SER A 1 87 ? -2.507 7.899 -18.774 1.00 0.00 87 SER A N 16
ATOM 25383 C CA . SER A 1 87 ? -1.830 6.622 -18.989 1.00 0.00 87 SER A CA 16
ATOM 25384 C C . SER A 1 87 ? -2.133 5.611 -17.873 1.00 0.00 87 SER A C 16
ATOM 25385 O O . SER A 1 87 ? -1.711 4.455 -17.943 1.00 0.00 87 SER A O 16
ATOM 25393 N N . TYR A 1 88 ? -2.864 6.037 -16.853 1.00 0.00 88 TYR A N 16
ATOM 25394 C CA . TYR A 1 88 ? -3.220 5.145 -15.759 1.00 0.00 88 TYR A CA 16
ATOM 25395 C C . TYR A 1 88 ? -4.610 4.555 -15.947 1.00 0.00 88 TYR A C 16
ATOM 25396 O O . TYR A 1 88 ? -5.009 3.656 -15.207 1.00 0.00 88 TYR A O 16
ATOM 25414 N N . GLN A 1 89 ? -5.337 5.033 -16.953 1.00 0.00 89 GLN A N 16
ATOM 25415 C CA . GLN A 1 89 ? -6.700 4.567 -17.189 1.00 0.00 89 GLN A CA 16
ATOM 25416 C C . GLN A 1 89 ? -6.700 3.116 -17.682 1.00 0.00 89 GLN A C 16
ATOM 25417 O O . GLN A 1 89 ? -7.727 2.443 -17.659 1.00 0.00 89 GLN A O 16
ATOM 25431 N N . ASP A 1 90 ? -5.533 2.643 -18.110 1.00 0.00 90 ASP A N 16
ATOM 25432 C CA . ASP A 1 90 ? -5.366 1.257 -18.554 1.00 0.00 90 ASP A CA 16
ATOM 25433 C C . ASP A 1 90 ? -5.737 0.274 -17.451 1.00 0.00 90 ASP A C 16
ATOM 25434 O O . ASP A 1 90 ? -6.277 -0.799 -17.717 1.00 0.00 90 ASP A O 16
ATOM 25443 N N . VAL A 1 91 ? -5.438 0.645 -16.213 1.00 0.00 91 VAL A N 16
ATOM 25444 C CA . VAL A 1 91 ? -5.675 -0.229 -15.068 1.00 0.00 91 VAL A CA 16
ATOM 25445 C C . VAL A 1 91 ? -6.653 0.405 -14.085 1.00 0.00 91 VAL A C 16
ATOM 25446 O O . VAL A 1 91 ? -6.928 -0.141 -13.016 1.00 0.00 91 VAL A O 16
ATOM 25459 N N . TYR A 1 92 ? -7.180 1.556 -14.465 1.00 0.00 92 TYR A N 16
ATOM 25460 C CA . TYR A 1 92 ? -8.096 2.297 -13.617 1.00 0.00 92 TYR A CA 16
ATOM 25461 C C . TYR A 1 92 ? -9.518 2.134 -14.140 1.00 0.00 92 TYR A C 16
ATOM 25462 O O . TYR A 1 92 ? -9.742 2.143 -15.349 1.00 0.00 92 TYR A O 16
ATOM 25480 N N . LEU A 1 93 ? -10.464 1.971 -13.226 1.00 0.00 93 LEU A N 16
ATOM 25481 C CA . LEU A 1 93 ? -11.862 1.745 -13.586 1.00 0.00 93 LEU A CA 16
ATOM 25482 C C . LEU A 1 93 ? -12.417 2.912 -14.400 1.00 0.00 93 LEU A C 16
ATOM 25483 O O . LEU A 1 93 ? -13.147 2.715 -15.372 1.00 0.00 93 LEU A O 16
ATOM 25499 N N . GLY A 1 94 ? -12.063 4.126 -14.001 1.00 0.00 94 GLY A N 16
ATOM 25500 C CA . GLY A 1 94 ? -12.500 5.301 -14.723 1.00 0.00 94 GLY A CA 16
ATOM 25501 C C . GLY A 1 94 ? -13.898 5.724 -14.333 1.00 0.00 94 GLY A C 16
ATOM 25502 O O . GLY A 1 94 ? -14.323 5.511 -13.198 1.00 0.00 94 GLY A O 16
ATOM 25506 N N . LEU A 1 95 ? -14.614 6.316 -15.272 1.00 0.00 95 LEU A N 16
ATOM 25507 C CA . LEU A 1 95 ? -15.969 6.772 -15.021 1.00 0.00 95 LEU A CA 16
ATOM 25508 C C . LEU A 1 95 ? -16.969 5.753 -15.547 1.00 0.00 95 LEU A C 16
ATOM 25509 O O . LEU A 1 95 ? -16.918 5.374 -16.722 1.00 0.00 95 LEU A O 16
ATOM 25525 N N . GLU A 1 96 ? -17.868 5.304 -14.680 1.00 0.00 96 GLU A N 16
ATOM 25526 C CA . GLU A 1 96 ? -18.890 4.342 -15.073 1.00 0.00 96 GLU A CA 16
ATOM 25527 C C . GLU A 1 96 ? -19.941 5.006 -15.959 1.00 0.00 96 GLU A C 16
ATOM 25528 O O . GLU A 1 96 ? -21.037 5.326 -15.508 1.00 0.00 96 GLU A O 16
ATOM 25540 N N . HIS A 1 97 ? -19.577 5.265 -17.207 1.00 0.00 97 HIS A N 16
ATOM 25541 C CA . HIS A 1 97 ? -20.507 5.798 -18.193 1.00 0.00 97 HIS A CA 16
ATOM 25542 C C . HIS A 1 97 ? -20.178 5.240 -19.569 1.00 0.00 97 HIS A C 16
ATOM 25543 O O . HIS A 1 97 ? -20.921 4.417 -20.101 1.00 0.00 97 HIS A O 16
ATOM 25558 N N . HIS A 1 98 ? -19.054 5.662 -20.139 1.00 0.00 98 HIS A N 16
ATOM 25559 C CA . HIS A 1 98 ? -18.644 5.159 -21.448 1.00 0.00 98 HIS A CA 16
ATOM 25560 C C . HIS A 1 98 ? -17.978 3.785 -21.331 1.00 0.00 98 HIS A C 16
ATOM 25561 O O . HIS A 1 98 ? -16.775 3.637 -21.506 1.00 0.00 98 HIS A O 16
ATOM 25576 N N . HIS A 1 99 ? -18.780 2.793 -20.977 1.00 0.00 99 HIS A N 16
ATOM 25577 C CA . HIS A 1 99 ? -18.346 1.397 -20.954 1.00 0.00 99 HIS A CA 16
ATOM 25578 C C . HIS A 1 99 ? -19.520 0.500 -21.298 1.00 0.00 99 HIS A C 16
ATOM 25579 O O . HIS A 1 99 ? -19.453 -0.721 -21.147 1.00 0.00 99 HIS A O 16
ATOM 25594 N N . HIS A 1 100 ? -20.594 1.129 -21.776 1.00 0.00 100 HIS A N 16
ATOM 25595 C CA . HIS A 1 100 ? -21.847 0.439 -22.067 1.00 0.00 100 HIS A CA 16
ATOM 25596 C C . HIS A 1 100 ? -22.350 -0.294 -20.827 1.00 0.00 100 HIS A C 16
ATOM 25597 O O . HIS A 1 100 ? -22.880 0.330 -19.910 1.00 0.00 100 HIS A O 16
ATOM 25612 N N . HIS A 1 101 ? -22.173 -1.607 -20.794 1.00 0.00 101 HIS A N 16
ATOM 25613 C CA . HIS A 1 101 ? -22.503 -2.406 -19.618 1.00 0.00 101 HIS A CA 16
ATOM 25614 C C . HIS A 1 101 ? -21.560 -3.597 -19.521 1.00 0.00 101 HIS A C 16
ATOM 25615 O O . HIS A 1 101 ? -21.910 -4.640 -18.965 1.00 0.00 101 HIS A O 16
ATOM 25630 N N . HIS A 1 102 ? -20.359 -3.431 -20.058 1.00 0.00 102 HIS A N 16
ATOM 25631 C CA . HIS A 1 102 ? -19.364 -4.493 -20.051 1.00 0.00 102 HIS A CA 16
ATOM 25632 C C . HIS A 1 102 ? -18.051 -3.986 -19.483 1.00 0.00 102 HIS A C 16
ATOM 25633 O O . HIS A 1 102 ? -17.901 -3.990 -18.244 1.00 0.00 102 HIS A O 16
ATOM 25649 N N . MET A 1 1 ? 24.159 -0.033 -2.708 1.00 0.00 1 MET A N 17
ATOM 25650 C CA . MET A 1 1 ? 24.231 -0.180 -4.178 1.00 0.00 1 MET A CA 17
ATOM 25651 C C . MET A 1 1 ? 22.845 -0.084 -4.804 1.00 0.00 1 MET A C 17
ATOM 25652 O O . MET A 1 1 ? 22.715 0.118 -6.010 1.00 0.00 1 MET A O 17
ATOM 25668 N N . SER A 1 2 ? 21.811 -0.234 -3.989 1.00 0.00 2 SER A N 17
ATOM 25669 C CA . SER A 1 2 ? 20.446 -0.107 -4.464 1.00 0.00 2 SER A CA 17
ATOM 25670 C C . SER A 1 2 ? 20.086 1.369 -4.595 1.00 0.00 2 SER A C 17
ATOM 25671 O O . SER A 1 2 ? 19.873 2.058 -3.593 1.00 0.00 2 SER A O 17
ATOM 25679 N N . ASN A 1 3 ? 20.039 1.856 -5.828 1.00 0.00 3 ASN A N 17
ATOM 25680 C CA . ASN A 1 3 ? 19.795 3.271 -6.078 1.00 0.00 3 ASN A CA 17
ATOM 25681 C C . ASN A 1 3 ? 18.391 3.476 -6.624 1.00 0.00 3 ASN A C 17
ATOM 25682 O O . ASN A 1 3 ? 18.127 3.195 -7.794 1.00 0.00 3 ASN A O 17
ATOM 25693 N N . LEU A 1 4 ? 17.489 3.943 -5.756 1.00 0.00 4 LEU A N 17
ATOM 25694 C CA . LEU A 1 4 ? 16.095 4.199 -6.124 1.00 0.00 4 LEU A CA 17
ATOM 25695 C C . LEU A 1 4 ? 15.420 2.927 -6.635 1.00 0.00 4 LEU A C 17
ATOM 25696 O O . LEU A 1 4 ? 14.453 2.984 -7.398 1.00 0.00 4 LEU A O 17
ATOM 25712 N N . GLU A 1 5 ? 15.920 1.781 -6.194 1.00 0.00 5 GLU A N 17
ATOM 25713 C CA . GLU A 1 5 ? 15.413 0.500 -6.656 1.00 0.00 5 GLU A CA 17
ATOM 25714 C C . GLU A 1 5 ? 14.218 0.046 -5.824 1.00 0.00 5 GLU A C 17
ATOM 25715 O O . GLU A 1 5 ? 14.170 0.254 -4.608 1.00 0.00 5 GLU A O 17
ATOM 25727 N N . ILE A 1 6 ? 13.263 -0.580 -6.493 1.00 0.00 6 ILE A N 17
ATOM 25728 C CA . ILE A 1 6 ? 12.059 -1.068 -5.848 1.00 0.00 6 ILE A CA 17
ATOM 25729 C C . ILE A 1 6 ? 12.241 -2.514 -5.406 1.00 0.00 6 ILE A C 17
ATOM 25730 O O . ILE A 1 6 ? 12.297 -3.422 -6.238 1.00 0.00 6 ILE A O 17
ATOM 25746 N N . LYS A 1 7 ? 12.347 -2.727 -4.107 1.00 0.00 7 LYS A N 17
ATOM 25747 C CA . LYS A 1 7 ? 12.461 -4.070 -3.572 1.00 0.00 7 LYS A CA 17
ATOM 25748 C C . LYS A 1 7 ? 11.085 -4.617 -3.233 1.00 0.00 7 LYS A C 17
ATOM 25749 O O . LYS A 1 7 ? 10.190 -3.872 -2.826 1.00 0.00 7 LYS A O 17
ATOM 25768 N N . GLN A 1 8 ? 10.920 -5.915 -3.409 1.00 0.00 8 GLN A N 17
ATOM 25769 C CA . GLN A 1 8 ? 9.622 -6.544 -3.258 1.00 0.00 8 GLN A CA 17
ATOM 25770 C C . GLN A 1 8 ? 9.503 -7.255 -1.920 1.00 0.00 8 GLN A C 17
ATOM 25771 O O . GLN A 1 8 ? 10.372 -8.040 -1.538 1.00 0.00 8 GLN A O 17
ATOM 25785 N N . GLY A 1 9 ? 8.428 -6.954 -1.210 1.00 0.00 9 GLY A N 17
ATOM 25786 C CA . GLY A 1 9 ? 8.107 -7.652 0.016 1.00 0.00 9 GLY A CA 17
ATOM 25787 C C . GLY A 1 9 ? 6.718 -8.245 -0.061 1.00 0.00 9 GLY A C 17
ATOM 25788 O O . GLY A 1 9 ? 6.144 -8.321 -1.149 1.00 0.00 9 GLY A O 17
ATOM 25792 N N . GLU A 1 10 ? 6.162 -8.642 1.078 1.00 0.00 10 GLU A N 17
ATOM 25793 C CA . GLU A 1 10 ? 4.828 -9.241 1.109 1.00 0.00 10 GLU A CA 17
ATOM 25794 C C . GLU A 1 10 ? 3.769 -8.225 0.694 1.00 0.00 10 GLU A C 17
ATOM 25795 O O . GLU A 1 10 ? 3.383 -7.375 1.493 1.00 0.00 10 GLU A O 17
ATOM 25807 N N . ASN A 1 11 ? 3.333 -8.301 -0.564 1.00 0.00 11 ASN A N 17
ATOM 25808 C CA . ASN A 1 11 ? 2.306 -7.400 -1.098 1.00 0.00 11 ASN A CA 17
ATOM 25809 C C . ASN A 1 11 ? 2.744 -5.938 -1.035 1.00 0.00 11 ASN A C 17
ATOM 25810 O O . ASN A 1 11 ? 1.923 -5.028 -1.167 1.00 0.00 11 ASN A O 17
ATOM 25821 N N . LYS A 1 12 ? 4.039 -5.714 -0.859 1.00 0.00 12 LYS A N 17
ATOM 25822 C CA . LYS A 1 12 ? 4.562 -4.364 -0.741 1.00 0.00 12 LYS A CA 17
ATOM 25823 C C . LYS A 1 12 ? 5.730 -4.143 -1.692 1.00 0.00 12 LYS A C 17
ATOM 25824 O O . LYS A 1 12 ? 6.569 -5.024 -1.880 1.00 0.00 12 LYS A O 17
ATOM 25843 N N . PHE A 1 13 ? 5.758 -2.974 -2.301 1.00 0.00 13 PHE A N 17
ATOM 25844 C CA . PHE A 1 13 ? 6.913 -2.528 -3.059 1.00 0.00 13 PHE A CA 17
ATOM 25845 C C . PHE A 1 13 ? 7.542 -1.354 -2.330 1.00 0.00 13 PHE A C 17
ATOM 25846 O O . PHE A 1 13 ? 6.915 -0.306 -2.181 1.00 0.00 13 PHE A O 17
ATOM 25863 N N . TYR A 1 14 ? 8.758 -1.528 -1.843 1.00 0.00 14 TYR A N 17
ATOM 25864 C CA . TYR A 1 14 ? 9.399 -0.477 -1.072 1.00 0.00 14 TYR A CA 17
ATOM 25865 C C . TYR A 1 14 ? 10.711 -0.045 -1.710 1.00 0.00 14 TYR A C 17
ATOM 25866 O O . TYR A 1 14 ? 11.574 -0.866 -2.038 1.00 0.00 14 TYR A O 17
ATOM 25884 N N . ILE A 1 15 ? 10.836 1.253 -1.914 1.00 0.00 15 ILE A N 17
ATOM 25885 C CA . ILE A 1 15 ? 12.060 1.826 -2.431 1.00 0.00 15 ILE A CA 17
ATOM 25886 C C . ILE A 1 15 ? 12.948 2.262 -1.278 1.00 0.00 15 ILE A C 17
ATOM 25887 O O . ILE A 1 15 ? 12.513 2.972 -0.365 1.00 0.00 15 ILE A O 17
ATOM 25903 N N . GLY A 1 16 ? 14.184 1.807 -1.320 1.00 0.00 16 GLY A N 17
ATOM 25904 C CA . GLY A 1 16 ? 15.119 2.066 -0.256 1.00 0.00 16 GLY A CA 17
ATOM 25905 C C . GLY A 1 16 ? 16.212 1.029 -0.257 1.00 0.00 16 GLY A C 17
ATOM 25906 O O . GLY A 1 16 ? 16.585 0.525 -1.317 1.00 0.00 16 GLY A O 17
ATOM 25910 N N . ASP A 1 17 ? 16.705 0.676 0.912 1.00 0.00 17 ASP A N 17
ATOM 25911 C CA . ASP A 1 17 ? 17.772 -0.314 0.998 1.00 0.00 17 ASP A CA 17
ATOM 25912 C C . ASP A 1 17 ? 17.483 -1.343 2.086 1.00 0.00 17 ASP A C 17
ATOM 25913 O O . ASP A 1 17 ? 17.777 -2.525 1.931 1.00 0.00 17 ASP A O 17
ATOM 25922 N N . ASP A 1 18 ? 16.877 -0.891 3.172 1.00 0.00 18 ASP A N 17
ATOM 25923 C CA . ASP A 1 18 ? 16.542 -1.769 4.291 1.00 0.00 18 ASP A CA 17
ATOM 25924 C C . ASP A 1 18 ? 15.043 -1.694 4.549 1.00 0.00 18 ASP A C 17
ATOM 25925 O O . ASP A 1 18 ? 14.369 -0.824 3.997 1.00 0.00 18 ASP A O 17
ATOM 25934 N N . GLU A 1 19 ? 14.521 -2.596 5.373 1.00 0.00 19 GLU A N 17
ATOM 25935 C CA . GLU A 1 19 ? 13.112 -2.561 5.742 1.00 0.00 19 GLU A CA 17
ATOM 25936 C C . GLU A 1 19 ? 12.837 -1.345 6.619 1.00 0.00 19 GLU A C 17
ATOM 25937 O O . GLU A 1 19 ? 11.736 -0.797 6.616 1.00 0.00 19 GLU A O 17
ATOM 25949 N N . ASN A 1 20 ? 13.855 -0.929 7.362 1.00 0.00 20 ASN A N 17
ATOM 25950 C CA . ASN A 1 20 ? 13.779 0.281 8.170 1.00 0.00 20 ASN A CA 17
ATOM 25951 C C . ASN A 1 20 ? 14.108 1.489 7.305 1.00 0.00 20 ASN A C 17
ATOM 25952 O O . ASN A 1 20 ? 13.552 2.574 7.481 1.00 0.00 20 ASN A O 17
ATOM 25963 N N . ASN A 1 21 ? 15.000 1.275 6.342 1.00 0.00 21 ASN A N 17
ATOM 25964 C CA . ASN A 1 21 ? 15.423 2.329 5.425 1.00 0.00 21 ASN A CA 17
ATOM 25965 C C . ASN A 1 21 ? 14.505 2.382 4.213 1.00 0.00 21 ASN A C 17
ATOM 25966 O O . ASN A 1 21 ? 14.953 2.616 3.088 1.00 0.00 21 ASN A O 17
ATOM 25977 N N . ALA A 1 22 ? 13.222 2.149 4.446 1.00 0.00 22 ALA A N 17
ATOM 25978 C CA . ALA A 1 22 ? 12.222 2.278 3.402 1.00 0.00 22 ALA A CA 17
ATOM 25979 C C . ALA A 1 22 ? 11.804 3.733 3.273 1.00 0.00 22 ALA A C 17
ATOM 25980 O O . ALA A 1 22 ? 11.156 4.285 4.165 1.00 0.00 22 ALA A O 17
ATOM 25987 N N . LEU A 1 23 ? 12.204 4.358 2.176 1.00 0.00 23 LEU A N 17
ATOM 25988 C CA . LEU A 1 23 ? 11.904 5.762 1.941 1.00 0.00 23 LEU A CA 17
ATOM 25989 C C . LEU A 1 23 ? 10.526 5.908 1.313 1.00 0.00 23 LEU A C 17
ATOM 25990 O O . LEU A 1 23 ? 9.908 6.973 1.373 1.00 0.00 23 LEU A O 17
ATOM 26006 N N . ALA A 1 24 ? 10.057 4.831 0.702 1.00 0.00 24 ALA A N 17
ATOM 26007 C CA . ALA A 1 24 ? 8.748 4.819 0.080 1.00 0.00 24 ALA A CA 17
ATOM 26008 C C . ALA A 1 24 ? 8.221 3.397 -0.042 1.00 0.00 24 ALA A C 17
ATOM 26009 O O . ALA A 1 24 ? 8.709 2.625 -0.865 1.00 0.00 24 ALA A O 17
ATOM 26016 N N . GLU A 1 25 ? 7.244 3.038 0.778 1.00 0.00 25 GLU A N 17
ATOM 26017 C CA . GLU A 1 25 ? 6.638 1.721 0.666 1.00 0.00 25 GLU A CA 17
ATOM 26018 C C . GLU A 1 25 ? 5.185 1.842 0.212 1.00 0.00 25 GLU A C 17
ATOM 26019 O O . GLU A 1 25 ? 4.407 2.635 0.755 1.00 0.00 25 GLU A O 17
ATOM 26031 N N . ILE A 1 26 ? 4.837 1.086 -0.814 1.00 0.00 26 ILE A N 17
ATOM 26032 C CA . ILE A 1 26 ? 3.475 1.061 -1.310 1.00 0.00 26 ILE A CA 17
ATOM 26033 C C . ILE A 1 26 ? 2.934 -0.368 -1.265 1.00 0.00 26 ILE A C 17
ATOM 26034 O O . ILE A 1 26 ? 3.552 -1.299 -1.787 1.00 0.00 26 ILE A O 17
ATOM 26050 N N . THR A 1 27 ? 1.806 -0.543 -0.600 1.00 0.00 27 THR A N 17
ATOM 26051 C CA . THR A 1 27 ? 1.220 -1.861 -0.435 1.00 0.00 27 THR A CA 17
ATOM 26052 C C . THR A 1 27 ? -0.036 -2.014 -1.280 1.00 0.00 27 THR A C 17
ATOM 26053 O O . THR A 1 27 ? -0.836 -1.084 -1.393 1.00 0.00 27 THR A O 17
ATOM 26064 N N . TYR A 1 28 ? -0.199 -3.182 -1.881 1.00 0.00 28 TYR A N 17
ATOM 26065 C CA . TYR A 1 28 ? -1.394 -3.479 -2.653 1.00 0.00 28 TYR A CA 17
ATOM 26066 C C . TYR A 1 28 ? -1.980 -4.811 -2.205 1.00 0.00 28 TYR A C 17
ATOM 26067 O O . TYR A 1 28 ? -1.274 -5.819 -2.123 1.00 0.00 28 TYR A O 17
ATOM 26085 N N . ARG A 1 29 ? -3.257 -4.806 -1.873 1.00 0.00 29 ARG A N 17
ATOM 26086 C CA . ARG A 1 29 ? -3.922 -6.010 -1.410 1.00 0.00 29 ARG A CA 17
ATOM 26087 C C . ARG A 1 29 ? -4.987 -6.430 -2.413 1.00 0.00 29 ARG A C 17
ATOM 26088 O O . ARG A 1 29 ? -5.319 -5.674 -3.324 1.00 0.00 29 ARG A O 17
ATOM 26109 N N . PHE A 1 30 ? -5.509 -7.634 -2.254 1.00 0.00 30 PHE A N 17
ATOM 26110 C CA . PHE A 1 30 ? -6.520 -8.147 -3.162 1.00 0.00 30 PHE A CA 17
ATOM 26111 C C . PHE A 1 30 ? -7.909 -8.009 -2.553 1.00 0.00 30 PHE A C 17
ATOM 26112 O O . PHE A 1 30 ? -8.231 -8.676 -1.568 1.00 0.00 30 PHE A O 17
ATOM 26129 N N . VAL A 1 31 ? -8.718 -7.125 -3.124 1.00 0.00 31 VAL A N 17
ATOM 26130 C CA . VAL A 1 31 ? -10.125 -7.032 -2.753 1.00 0.00 31 VAL A CA 17
ATOM 26131 C C . VAL A 1 31 ? -10.922 -8.011 -3.598 1.00 0.00 31 VAL A C 17
ATOM 26132 O O . VAL A 1 31 ? -12.014 -8.449 -3.228 1.00 0.00 31 VAL A O 17
ATOM 26145 N N . ASP A 1 32 ? -10.346 -8.351 -4.736 1.00 0.00 32 ASP A N 17
ATOM 26146 C CA . ASP A 1 32 ? -10.889 -9.354 -5.625 1.00 0.00 32 ASP A CA 17
ATOM 26147 C C . ASP A 1 32 ? -9.732 -10.173 -6.176 1.00 0.00 32 ASP A C 17
ATOM 26148 O O . ASP A 1 32 ? -8.576 -9.762 -6.065 1.00 0.00 32 ASP A O 17
ATOM 26157 N N . ASN A 1 33 ? -10.034 -11.321 -6.754 1.00 0.00 33 ASN A N 17
ATOM 26158 C CA . ASN A 1 33 ? -9.011 -12.233 -7.244 1.00 0.00 33 ASN A CA 17
ATOM 26159 C C . ASN A 1 33 ? -8.225 -11.605 -8.396 1.00 0.00 33 ASN A C 17
ATOM 26160 O O . ASN A 1 33 ? -7.076 -11.970 -8.645 1.00 0.00 33 ASN A O 17
ATOM 26171 N N . ASN A 1 34 ? -8.845 -10.658 -9.093 1.00 0.00 34 ASN A N 17
ATOM 26172 C CA . ASN A 1 34 ? -8.183 -9.970 -10.200 1.00 0.00 34 ASN A CA 17
ATOM 26173 C C . ASN A 1 34 ? -8.250 -8.455 -10.038 1.00 0.00 34 ASN A C 17
ATOM 26174 O O . ASN A 1 34 ? -8.034 -7.715 -10.997 1.00 0.00 34 ASN A O 17
ATOM 26185 N N . GLU A 1 35 ? -8.532 -7.988 -8.830 1.00 0.00 35 GLU A N 17
ATOM 26186 C CA . GLU A 1 35 ? -8.624 -6.554 -8.576 1.00 0.00 35 GLU A CA 17
ATOM 26187 C C . GLU A 1 35 ? -7.892 -6.196 -7.287 1.00 0.00 35 GLU A C 17
ATOM 26188 O O . GLU A 1 35 ? -8.200 -6.725 -6.213 1.00 0.00 35 GLU A O 17
ATOM 26200 N N . ILE A 1 36 ? -6.919 -5.302 -7.402 1.00 0.00 36 ILE A N 17
ATOM 26201 C CA . ILE A 1 36 ? -6.056 -4.959 -6.281 1.00 0.00 36 ILE A CA 17
ATOM 26202 C C . ILE A 1 36 ? -6.294 -3.528 -5.807 1.00 0.00 36 ILE A C 17
ATOM 26203 O O . ILE A 1 36 ? -6.672 -2.653 -6.589 1.00 0.00 36 ILE A O 17
ATOM 26219 N N . ASN A 1 37 ? -6.070 -3.304 -4.522 1.00 0.00 37 ASN A N 17
ATOM 26220 C CA . ASN A 1 37 ? -6.206 -1.980 -3.938 1.00 0.00 37 ASN A CA 17
ATOM 26221 C C . ASN A 1 37 ? -4.891 -1.555 -3.300 1.00 0.00 37 ASN A C 17
ATOM 26222 O O . ASN A 1 37 ? -4.201 -2.363 -2.681 1.00 0.00 37 ASN A O 17
ATOM 26233 N N . ILE A 1 38 ? -4.531 -0.295 -3.474 1.00 0.00 38 ILE A N 17
ATOM 26234 C CA . ILE A 1 38 ? -3.345 0.247 -2.832 1.00 0.00 38 ILE A CA 17
ATOM 26235 C C . ILE A 1 38 ? -3.704 0.755 -1.439 1.00 0.00 38 ILE A C 17
ATOM 26236 O O . ILE A 1 38 ? -4.351 1.796 -1.296 1.00 0.00 38 ILE A O 17
ATOM 26252 N N . ASP A 1 39 ? -3.294 0.003 -0.425 1.00 0.00 39 ASP A N 17
ATOM 26253 C CA . ASP A 1 39 ? -3.620 0.324 0.963 1.00 0.00 39 ASP A CA 17
ATOM 26254 C C . ASP A 1 39 ? -2.871 1.565 1.416 1.00 0.00 39 ASP A C 17
ATOM 26255 O O . ASP A 1 39 ? -3.469 2.607 1.687 1.00 0.00 39 ASP A O 17
ATOM 26264 N N . HIS A 1 40 ? -1.553 1.444 1.483 1.00 0.00 40 HIS A N 17
ATOM 26265 C CA . HIS A 1 40 ? -0.710 2.499 2.023 1.00 0.00 40 HIS A CA 17
ATOM 26266 C C . HIS A 1 40 ? 0.408 2.866 1.055 1.00 0.00 40 HIS A C 17
ATOM 26267 O O . HIS A 1 40 ? 1.107 2.001 0.530 1.00 0.00 40 HIS A O 17
ATOM 26282 N N . THR A 1 41 ? 0.552 4.156 0.820 1.00 0.00 41 THR A N 17
ATOM 26283 C CA . THR A 1 41 ? 1.652 4.688 0.040 1.00 0.00 41 THR A CA 17
ATOM 26284 C C . THR A 1 41 ? 2.437 5.683 0.883 1.00 0.00 41 THR A C 17
ATOM 26285 O O . THR A 1 41 ? 2.039 6.841 1.025 1.00 0.00 41 THR A O 17
ATOM 26296 N N . GLY A 1 42 ? 3.528 5.227 1.469 1.00 0.00 42 GLY A N 17
ATOM 26297 C CA . GLY A 1 42 ? 4.295 6.075 2.351 1.00 0.00 42 GLY A CA 17
ATOM 26298 C C . GLY A 1 42 ? 5.592 6.523 1.726 1.00 0.00 42 GLY A C 17
ATOM 26299 O O . GLY A 1 42 ? 6.563 5.777 1.710 1.00 0.00 42 GLY A O 17
ATOM 26303 N N . VAL A 1 43 ? 5.598 7.734 1.196 1.00 0.00 43 VAL A N 17
ATOM 26304 C CA . VAL A 1 43 ? 6.786 8.287 0.568 1.00 0.00 43 VAL A CA 17
ATOM 26305 C C . VAL A 1 43 ? 7.258 9.517 1.336 1.00 0.00 43 VAL A C 17
ATOM 26306 O O . VAL A 1 43 ? 6.480 10.449 1.549 1.00 0.00 43 VAL A O 17
ATOM 26319 N N . SER A 1 44 ? 8.512 9.517 1.771 1.00 0.00 44 SER A N 17
ATOM 26320 C CA . SER A 1 44 ? 9.076 10.684 2.431 1.00 0.00 44 SER A CA 17
ATOM 26321 C C . SER A 1 44 ? 9.255 11.816 1.427 1.00 0.00 44 SER A C 17
ATOM 26322 O O . SER A 1 44 ? 9.928 11.665 0.403 1.00 0.00 44 SER A O 17
ATOM 26330 N N . ASP A 1 45 ? 8.669 12.955 1.731 1.00 0.00 45 ASP A N 17
ATOM 26331 C CA . ASP A 1 45 ? 8.665 14.081 0.807 1.00 0.00 45 ASP A CA 17
ATOM 26332 C C . ASP A 1 45 ? 9.848 15.005 1.065 1.00 0.00 45 ASP A C 17
ATOM 26333 O O . ASP A 1 45 ? 9.757 16.214 0.877 1.00 0.00 45 ASP A O 17
ATOM 26342 N N . GLU A 1 46 ? 10.975 14.411 1.441 1.00 0.00 46 GLU A N 17
ATOM 26343 C CA . GLU A 1 46 ? 12.200 15.158 1.720 1.00 0.00 46 GLU A CA 17
ATOM 26344 C C . GLU A 1 46 ? 12.591 16.048 0.538 1.00 0.00 46 GLU A C 17
ATOM 26345 O O . GLU A 1 46 ? 13.142 17.132 0.719 1.00 0.00 46 GLU A O 17
ATOM 26357 N N . LEU A 1 47 ? 12.291 15.584 -0.668 1.00 0.00 47 LEU A N 17
ATOM 26358 C CA . LEU A 1 47 ? 12.646 16.317 -1.878 1.00 0.00 47 LEU A CA 17
ATOM 26359 C C . LEU A 1 47 ? 11.491 17.196 -2.353 1.00 0.00 47 LEU A C 17
ATOM 26360 O O . LEU A 1 47 ? 11.579 17.818 -3.411 1.00 0.00 47 LEU A O 17
ATOM 26376 N N . GLY A 1 48 ? 10.422 17.255 -1.565 1.00 0.00 48 GLY A N 17
ATOM 26377 C CA . GLY A 1 48 ? 9.248 18.016 -1.955 1.00 0.00 48 GLY A CA 17
ATOM 26378 C C . GLY A 1 48 ? 8.596 17.449 -3.197 1.00 0.00 48 GLY A C 17
ATOM 26379 O O . GLY A 1 48 ? 8.069 18.188 -4.030 1.00 0.00 48 GLY A O 17
ATOM 26383 N N . GLY A 1 49 ? 8.633 16.131 -3.321 1.00 0.00 49 GLY A N 17
ATOM 26384 C CA . GLY A 1 49 ? 8.132 15.483 -4.512 1.00 0.00 49 GLY A CA 17
ATOM 26385 C C . GLY A 1 49 ? 9.260 15.020 -5.410 1.00 0.00 49 GLY A C 17
ATOM 26386 O O . GLY A 1 49 ? 10.070 15.830 -5.865 1.00 0.00 49 GLY A O 17
ATOM 26390 N N . GLN A 1 50 ? 9.327 13.719 -5.647 1.00 0.00 50 GLN A N 17
ATOM 26391 C CA . GLN A 1 50 ? 10.382 13.138 -6.462 1.00 0.00 50 GLN A CA 17
ATOM 26392 C C . GLN A 1 50 ? 9.808 12.080 -7.403 1.00 0.00 50 GLN A C 17
ATOM 26393 O O . GLN A 1 50 ? 8.648 11.687 -7.266 1.00 0.00 50 GLN A O 17
ATOM 26407 N N . GLY A 1 51 ? 10.627 11.615 -8.343 1.00 0.00 51 GLY A N 17
ATOM 26408 C CA . GLY A 1 51 ? 10.174 10.636 -9.321 1.00 0.00 51 GLY A CA 17
ATOM 26409 C C . GLY A 1 51 ? 9.891 9.274 -8.711 1.00 0.00 51 GLY A C 17
ATOM 26410 O O . GLY A 1 51 ? 9.243 8.433 -9.337 1.00 0.00 51 GLY A O 17
ATOM 26414 N N . VAL A 1 52 ? 10.373 9.066 -7.487 1.00 0.00 52 VAL A N 17
ATOM 26415 C CA . VAL A 1 52 ? 10.152 7.823 -6.744 1.00 0.00 52 VAL A CA 17
ATOM 26416 C C . VAL A 1 52 ? 8.677 7.416 -6.744 1.00 0.00 52 VAL A C 17
ATOM 26417 O O . VAL A 1 52 ? 8.352 6.230 -6.855 1.00 0.00 52 VAL A O 17
ATOM 26430 N N . GLY A 1 53 ? 7.793 8.405 -6.654 1.00 0.00 53 GLY A N 17
ATOM 26431 C CA . GLY A 1 53 ? 6.367 8.135 -6.622 1.00 0.00 53 GLY A CA 17
ATOM 26432 C C . GLY A 1 53 ? 5.879 7.401 -7.859 1.00 0.00 53 GLY A C 17
ATOM 26433 O O . GLY A 1 53 ? 5.168 6.402 -7.754 1.00 0.00 53 GLY A O 17
ATOM 26437 N N . LYS A 1 54 ? 6.280 7.875 -9.033 1.00 0.00 54 LYS A N 17
ATOM 26438 C CA . LYS A 1 54 ? 5.823 7.285 -10.286 1.00 0.00 54 LYS A CA 17
ATOM 26439 C C . LYS A 1 54 ? 6.547 5.969 -10.569 1.00 0.00 54 LYS A C 17
ATOM 26440 O O . LYS A 1 54 ? 6.013 5.098 -11.257 1.00 0.00 54 LYS A O 17
ATOM 26459 N N . LYS A 1 55 ? 7.751 5.819 -10.023 1.00 0.00 55 LYS A N 17
ATOM 26460 C CA . LYS A 1 55 ? 8.485 4.560 -10.136 1.00 0.00 55 LYS A CA 17
ATOM 26461 C C . LYS A 1 55 ? 7.660 3.428 -9.535 1.00 0.00 55 LYS A C 17
ATOM 26462 O O . LYS A 1 55 ? 7.507 2.363 -10.139 1.00 0.00 55 LYS A O 17
ATOM 26481 N N . LEU A 1 56 ? 7.111 3.685 -8.352 1.00 0.00 56 LEU A N 17
ATOM 26482 C CA . LEU A 1 56 ? 6.268 2.720 -7.661 1.00 0.00 56 LEU A CA 17
ATOM 26483 C C . LEU A 1 56 ? 5.035 2.384 -8.492 1.00 0.00 56 LEU A C 17
ATOM 26484 O O . LEU A 1 56 ? 4.717 1.212 -8.700 1.00 0.00 56 LEU A O 17
ATOM 26500 N N . LEU A 1 57 ? 4.354 3.419 -8.973 1.00 0.00 57 LEU A N 17
ATOM 26501 C CA . LEU A 1 57 ? 3.143 3.239 -9.770 1.00 0.00 57 LEU A CA 17
ATOM 26502 C C . LEU A 1 57 ? 3.413 2.421 -11.022 1.00 0.00 57 LEU A C 17
ATOM 26503 O O . LEU A 1 57 ? 2.644 1.522 -11.353 1.00 0.00 57 LEU A O 17
ATOM 26519 N N . LYS A 1 58 ? 4.510 2.723 -11.709 1.00 0.00 58 LYS A N 17
ATOM 26520 C CA . LYS A 1 58 ? 4.856 2.019 -12.938 1.00 0.00 58 LYS A CA 17
ATOM 26521 C C . LYS A 1 58 ? 4.971 0.521 -12.679 1.00 0.00 58 LYS A C 17
ATOM 26522 O O . LYS A 1 58 ? 4.486 -0.293 -13.463 1.00 0.00 58 LYS A O 17
ATOM 26541 N N . ALA A 1 59 ? 5.608 0.169 -11.565 1.00 0.00 59 ALA A N 17
ATOM 26542 C CA . ALA A 1 59 ? 5.792 -1.228 -11.191 1.00 0.00 59 ALA A CA 17
ATOM 26543 C C . ALA A 1 59 ? 4.454 -1.888 -10.874 1.00 0.00 59 ALA A C 17
ATOM 26544 O O . ALA A 1 59 ? 4.195 -3.019 -11.288 1.00 0.00 59 ALA A O 17
ATOM 26551 N N . VAL A 1 60 ? 3.604 -1.170 -10.148 1.00 0.00 60 VAL A N 17
ATOM 26552 C CA . VAL A 1 60 ? 2.284 -1.676 -9.791 1.00 0.00 60 VAL A CA 17
ATOM 26553 C C . VAL A 1 60 ? 1.430 -1.890 -11.038 1.00 0.00 60 VAL A C 17
ATOM 26554 O O . VAL A 1 60 ? 0.841 -2.953 -11.216 1.00 0.00 60 VAL A O 17
ATOM 26567 N N . VAL A 1 61 ? 1.389 -0.883 -11.906 1.00 0.00 61 VAL A N 17
ATOM 26568 C CA . VAL A 1 61 ? 0.613 -0.960 -13.140 1.00 0.00 61 VAL A CA 17
ATOM 26569 C C . VAL A 1 61 ? 1.139 -2.078 -14.042 1.00 0.00 61 VAL A C 17
ATOM 26570 O O . VAL A 1 61 ? 0.362 -2.800 -14.670 1.00 0.00 61 VAL A O 17
ATOM 26583 N N . GLU A 1 62 ? 2.461 -2.227 -14.082 1.00 0.00 62 GLU A N 17
ATOM 26584 C CA . GLU A 1 62 ? 3.095 -3.262 -14.883 1.00 0.00 62 GLU A CA 17
ATOM 26585 C C . GLU A 1 62 ? 2.664 -4.640 -14.390 1.00 0.00 62 GLU A C 17
ATOM 26586 O O . GLU A 1 62 ? 2.249 -5.494 -15.170 1.00 0.00 62 GLU A O 17
ATOM 26598 N N . HIS A 1 63 ? 2.744 -4.831 -13.077 1.00 0.00 63 HIS A N 17
ATOM 26599 C CA . HIS A 1 63 ? 2.362 -6.093 -12.452 1.00 0.00 63 HIS A CA 17
ATOM 26600 C C . HIS A 1 63 ? 0.852 -6.304 -12.538 1.00 0.00 63 HIS A C 17
ATOM 26601 O O . HIS A 1 63 ? 0.371 -7.437 -12.537 1.00 0.00 63 HIS A O 17
ATOM 26616 N N . ALA A 1 64 ? 0.112 -5.209 -12.614 1.00 0.00 64 ALA A N 17
ATOM 26617 C CA . ALA A 1 64 ? -1.330 -5.275 -12.774 1.00 0.00 64 ALA A CA 17
ATOM 26618 C C . ALA A 1 64 ? -1.692 -5.826 -14.147 1.00 0.00 64 ALA A C 17
ATOM 26619 O O . ALA A 1 64 ? -2.425 -6.802 -14.251 1.00 0.00 64 ALA A O 17
ATOM 26626 N N . ARG A 1 65 ? -1.162 -5.209 -15.199 1.00 0.00 65 ARG A N 17
ATOM 26627 C CA . ARG A 1 65 ? -1.428 -5.672 -16.559 1.00 0.00 65 ARG A CA 17
ATOM 26628 C C . ARG A 1 65 ? -0.890 -7.090 -16.738 1.00 0.00 65 ARG A C 17
ATOM 26629 O O . ARG A 1 65 ? -1.483 -7.912 -17.435 1.00 0.00 65 ARG A O 17
ATOM 26650 N N . GLU A 1 66 ? 0.233 -7.354 -16.080 1.00 0.00 66 GLU A N 17
ATOM 26651 C CA . GLU A 1 66 ? 0.891 -8.657 -16.115 1.00 0.00 66 GLU A CA 17
ATOM 26652 C C . GLU A 1 66 ? -0.065 -9.791 -15.739 1.00 0.00 66 GLU A C 17
ATOM 26653 O O . GLU A 1 66 ? -0.137 -10.805 -16.433 1.00 0.00 66 GLU A O 17
ATOM 26665 N N . ASN A 1 67 ? -0.805 -9.615 -14.648 1.00 0.00 67 ASN A N 17
ATOM 26666 C CA . ASN A 1 67 ? -1.682 -10.674 -14.145 1.00 0.00 67 ASN A CA 17
ATOM 26667 C C . ASN A 1 67 ? -3.150 -10.362 -14.425 1.00 0.00 67 ASN A C 17
ATOM 26668 O O . ASN A 1 67 ? -4.039 -11.073 -13.950 1.00 0.00 67 ASN A O 17
ATOM 26679 N N . ASN A 1 68 ? -3.390 -9.320 -15.220 1.00 0.00 68 ASN A N 17
ATOM 26680 C CA . ASN A 1 68 ? -4.745 -8.840 -15.511 1.00 0.00 68 ASN A CA 17
ATOM 26681 C C . ASN A 1 68 ? -5.449 -8.438 -14.219 1.00 0.00 68 ASN A C 17
ATOM 26682 O O . ASN A 1 68 ? -6.367 -9.115 -13.746 1.00 0.00 68 ASN A O 17
ATOM 26693 N N . LEU A 1 69 ? -4.982 -7.345 -13.633 1.00 0.00 69 LEU A N 17
ATOM 26694 C CA . LEU A 1 69 ? -5.511 -6.860 -12.372 1.00 0.00 69 LEU A CA 17
ATOM 26695 C C . LEU A 1 69 ? -6.046 -5.441 -12.527 1.00 0.00 69 LEU A C 17
ATOM 26696 O O . LEU A 1 69 ? -5.449 -4.616 -13.220 1.00 0.00 69 LEU A O 17
ATOM 26712 N N . LYS A 1 70 ? -7.180 -5.173 -11.895 1.00 0.00 70 LYS A N 17
ATOM 26713 C CA . LYS A 1 70 ? -7.742 -3.827 -11.861 1.00 0.00 70 LYS A CA 17
ATOM 26714 C C . LYS A 1 70 ? -7.119 -3.054 -10.703 1.00 0.00 70 LYS A C 17
ATOM 26715 O O . LYS A 1 70 ? -6.822 -3.639 -9.660 1.00 0.00 70 LYS A O 17
ATOM 26734 N N . ILE A 1 71 ? -6.918 -1.754 -10.877 1.00 0.00 71 ILE A N 17
ATOM 26735 C CA . ILE A 1 71 ? -6.230 -0.955 -9.870 1.00 0.00 71 ILE A CA 17
ATOM 26736 C C . ILE A 1 71 ? -7.148 0.078 -9.221 1.00 0.00 71 ILE A C 17
ATOM 26737 O O . ILE A 1 71 ? -7.724 0.937 -9.894 1.00 0.00 71 ILE A O 17
ATOM 26753 N N . ILE A 1 72 ? -7.289 -0.030 -7.908 1.00 0.00 72 ILE A N 17
ATOM 26754 C CA . ILE A 1 72 ? -7.916 1.012 -7.106 1.00 0.00 72 ILE A CA 17
ATOM 26755 C C . ILE A 1 72 ? -6.982 1.390 -5.963 1.00 0.00 72 ILE A C 17
ATOM 26756 O O . ILE A 1 72 ? -6.206 0.560 -5.497 1.00 0.00 72 ILE A O 17
ATOM 26772 N N . ALA A 1 73 ? -7.031 2.635 -5.518 1.00 0.00 73 ALA A N 17
ATOM 26773 C CA . ALA A 1 73 ? -6.119 3.094 -4.479 1.00 0.00 73 ALA A CA 17
ATOM 26774 C C . ALA A 1 73 ? -6.876 3.725 -3.322 1.00 0.00 73 ALA A C 17
ATOM 26775 O O . ALA A 1 73 ? -7.800 4.509 -3.527 1.00 0.00 73 ALA A O 17
ATOM 26782 N N . SER A 1 74 ? -6.484 3.368 -2.107 1.00 0.00 74 SER A N 17
ATOM 26783 C CA . SER A 1 74 ? -7.097 3.919 -0.909 1.00 0.00 74 SER A CA 17
ATOM 26784 C C . SER A 1 74 ? -6.440 5.248 -0.537 1.00 0.00 74 SER A C 17
ATOM 26785 O O . SER A 1 74 ? -7.120 6.216 -0.193 1.00 0.00 74 SER A O 17
ATOM 26793 N N . CYS A 1 75 ? -5.113 5.292 -0.626 1.00 0.00 75 CYS A N 17
ATOM 26794 C CA . CYS A 1 75 ? -4.366 6.511 -0.332 1.00 0.00 75 CYS A CA 17
ATOM 26795 C C . CYS A 1 75 ? -4.720 7.622 -1.314 1.00 0.00 75 CYS A C 17
ATOM 26796 O O . CYS A 1 75 ? -4.610 7.452 -2.530 1.00 0.00 75 CYS A O 17
ATOM 26804 N N . SER A 1 76 ? -5.131 8.759 -0.768 1.00 0.00 76 SER A N 17
ATOM 26805 C CA . SER A 1 76 ? -5.555 9.906 -1.561 1.00 0.00 76 SER A CA 17
ATOM 26806 C C . SER A 1 76 ? -4.439 10.388 -2.482 1.00 0.00 76 SER A C 17
ATOM 26807 O O . SER A 1 76 ? -4.690 10.775 -3.625 1.00 0.00 76 SER A O 17
ATOM 26815 N N . PHE A 1 77 ? -3.207 10.348 -1.975 1.00 0.00 77 PHE A N 17
ATOM 26816 C CA . PHE A 1 77 ? -2.045 10.814 -2.722 1.00 0.00 77 PHE A CA 17
ATOM 26817 C C . PHE A 1 77 ? -1.851 9.998 -4.000 1.00 0.00 77 PHE A C 17
ATOM 26818 O O . PHE A 1 77 ? -1.538 10.544 -5.059 1.00 0.00 77 PHE A O 17
ATOM 26835 N N . ALA A 1 78 ? -2.059 8.692 -3.898 1.00 0.00 78 ALA A N 17
ATOM 26836 C CA . ALA A 1 78 ? -1.866 7.802 -5.032 1.00 0.00 78 ALA A CA 17
ATOM 26837 C C . ALA A 1 78 ? -3.105 7.761 -5.918 1.00 0.00 78 ALA A C 17
ATOM 26838 O O . ALA A 1 78 ? -3.004 7.789 -7.141 1.00 0.00 78 ALA A O 17
ATOM 26845 N N . LYS A 1 79 ? -4.275 7.710 -5.291 1.00 0.00 79 LYS A N 17
ATOM 26846 C CA . LYS A 1 79 ? -5.538 7.604 -6.016 1.00 0.00 79 LYS A CA 17
ATOM 26847 C C . LYS A 1 79 ? -5.733 8.775 -6.977 1.00 0.00 79 LYS A C 17
ATOM 26848 O O . LYS A 1 79 ? -6.016 8.581 -8.160 1.00 0.00 79 LYS A O 17
ATOM 26867 N N . HIS A 1 80 ? -5.551 9.989 -6.467 1.00 0.00 80 HIS A N 17
ATOM 26868 C CA . HIS A 1 80 ? -5.774 11.191 -7.260 1.00 0.00 80 HIS A CA 17
ATOM 26869 C C . HIS A 1 80 ? -4.716 11.325 -8.356 1.00 0.00 80 HIS A C 17
ATOM 26870 O O . HIS A 1 80 ? -4.887 12.083 -9.312 1.00 0.00 80 HIS A O 17
ATOM 26885 N N . MET A 1 81 ? -3.625 10.581 -8.218 1.00 0.00 81 MET A N 17
ATOM 26886 C CA . MET A 1 81 ? -2.562 10.604 -9.213 1.00 0.00 81 MET A CA 17
ATOM 26887 C C . MET A 1 81 ? -3.028 9.908 -10.490 1.00 0.00 81 MET A C 17
ATOM 26888 O O . MET A 1 81 ? -2.760 10.380 -11.594 1.00 0.00 81 MET A O 17
ATOM 26902 N N . LEU A 1 82 ? -3.755 8.802 -10.334 1.00 0.00 82 LEU A N 17
ATOM 26903 C CA . LEU A 1 82 ? -4.291 8.071 -11.482 1.00 0.00 82 LEU A CA 17
ATOM 26904 C C . LEU A 1 82 ? -5.517 8.780 -12.044 1.00 0.00 82 LEU A C 17
ATOM 26905 O O . LEU A 1 82 ? -5.871 8.600 -13.209 1.00 0.00 82 LEU A O 17
ATOM 26921 N N . GLU A 1 83 ? -6.175 9.570 -11.203 1.00 0.00 83 GLU A N 17
ATOM 26922 C CA . GLU A 1 83 ? -7.274 10.417 -11.653 1.00 0.00 83 GLU A CA 17
ATOM 26923 C C . GLU A 1 83 ? -6.759 11.441 -12.656 1.00 0.00 83 GLU A C 17
ATOM 26924 O O . GLU A 1 83 ? -7.411 11.735 -13.660 1.00 0.00 83 GLU A O 17
ATOM 26936 N N . LYS A 1 84 ? -5.574 11.965 -12.372 1.00 0.00 84 LYS A N 17
ATOM 26937 C CA . LYS A 1 84 ? -4.939 12.956 -13.228 1.00 0.00 84 LYS A CA 17
ATOM 26938 C C . LYS A 1 84 ? -4.287 12.282 -14.431 1.00 0.00 84 LYS A C 17
ATOM 26939 O O . LYS A 1 84 ? -4.492 12.694 -15.573 1.00 0.00 84 LYS A O 17
ATOM 26958 N N . GLU A 1 85 ? -3.513 11.236 -14.166 1.00 0.00 85 GLU A N 17
ATOM 26959 C CA . GLU A 1 85 ? -2.781 10.537 -15.213 1.00 0.00 85 GLU A CA 17
ATOM 26960 C C . GLU A 1 85 ? -3.735 9.715 -16.076 1.00 0.00 85 GLU A C 17
ATOM 26961 O O . GLU A 1 85 ? -4.103 8.593 -15.719 1.00 0.00 85 GLU A O 17
ATOM 26973 N N . ASP A 1 86 ? -4.130 10.275 -17.211 1.00 0.00 86 ASP A N 17
ATOM 26974 C CA . ASP A 1 86 ? -5.104 9.634 -18.090 1.00 0.00 86 ASP A CA 17
ATOM 26975 C C . ASP A 1 86 ? -4.536 8.365 -18.722 1.00 0.00 86 ASP A C 17
ATOM 26976 O O . ASP A 1 86 ? -5.284 7.501 -19.177 1.00 0.00 86 ASP A O 17
ATOM 26985 N N . SER A 1 87 ? -3.216 8.243 -18.728 1.00 0.00 87 SER A N 17
ATOM 26986 C CA . SER A 1 87 ? -2.561 7.043 -19.234 1.00 0.00 87 SER A CA 17
ATOM 26987 C C . SER A 1 87 ? -2.874 5.832 -18.352 1.00 0.00 87 SER A C 17
ATOM 26988 O O . SER A 1 87 ? -2.813 4.690 -18.805 1.00 0.00 87 SER A O 17
ATOM 26996 N N . TYR A 1 88 ? -3.227 6.087 -17.094 1.00 0.00 88 TYR A N 17
ATOM 26997 C CA . TYR A 1 88 ? -3.546 5.012 -16.161 1.00 0.00 88 TYR A CA 17
ATOM 26998 C C . TYR A 1 88 ? -5.055 4.867 -15.991 1.00 0.00 88 TYR A C 17
ATOM 26999 O O . TYR A 1 88 ? -5.522 4.108 -15.144 1.00 0.00 88 TYR A O 17
ATOM 27017 N N . GLN A 1 89 ? -5.818 5.581 -16.813 1.00 0.00 89 GLN A N 17
ATOM 27018 C CA . GLN A 1 89 ? -7.274 5.555 -16.729 1.00 0.00 89 GLN A CA 17
ATOM 27019 C C . GLN A 1 89 ? -7.809 4.168 -17.093 1.00 0.00 89 GLN A C 17
ATOM 27020 O O . GLN A 1 89 ? -8.896 3.772 -16.668 1.00 0.00 89 GLN A O 17
ATOM 27034 N N . ASP A 1 90 ? -7.026 3.440 -17.880 1.00 0.00 90 ASP A N 17
ATOM 27035 C CA . ASP A 1 90 ? -7.382 2.089 -18.302 1.00 0.00 90 ASP A CA 17
ATOM 27036 C C . ASP A 1 90 ? -7.429 1.130 -17.120 1.00 0.00 90 ASP A C 17
ATOM 27037 O O . ASP A 1 90 ? -8.391 0.385 -16.958 1.00 0.00 90 ASP A O 17
ATOM 27046 N N . VAL A 1 91 ? -6.391 1.160 -16.295 1.00 0.00 91 VAL A N 17
ATOM 27047 C CA . VAL A 1 91 ? -6.285 0.233 -15.173 1.00 0.00 91 VAL A CA 17
ATOM 27048 C C . VAL A 1 91 ? -7.032 0.748 -13.947 1.00 0.00 91 VAL A C 17
ATOM 27049 O O . VAL A 1 91 ? -7.390 -0.025 -13.060 1.00 0.00 91 VAL A O 17
ATOM 27062 N N . TYR A 1 92 ? -7.262 2.055 -13.901 1.00 0.00 92 TYR A N 17
ATOM 27063 C CA . TYR A 1 92 ? -8.008 2.659 -12.806 1.00 0.00 92 TYR A CA 17
ATOM 27064 C C . TYR A 1 92 ? -9.504 2.437 -13.003 1.00 0.00 92 TYR A C 17
ATOM 27065 O O . TYR A 1 92 ? -10.003 2.486 -14.130 1.00 0.00 92 TYR A O 17
ATOM 27083 N N . LEU A 1 93 ? -10.210 2.189 -11.911 1.00 0.00 93 LEU A N 17
ATOM 27084 C CA . LEU A 1 93 ? -11.648 1.982 -11.956 1.00 0.00 93 LEU A CA 17
ATOM 27085 C C . LEU A 1 93 ? -12.375 3.235 -11.489 1.00 0.00 93 LEU A C 17
ATOM 27086 O O . LEU A 1 93 ? -12.476 3.499 -10.290 1.00 0.00 93 LEU A O 17
ATOM 27102 N N . GLY A 1 94 ? -12.836 4.020 -12.445 1.00 0.00 94 GLY A N 17
ATOM 27103 C CA . GLY A 1 94 ? -13.608 5.206 -12.129 1.00 0.00 94 GLY A CA 17
ATOM 27104 C C . GLY A 1 94 ? -15.044 4.869 -11.779 1.00 0.00 94 GLY A C 17
ATOM 27105 O O . GLY A 1 94 ? -15.593 3.878 -12.268 1.00 0.00 94 GLY A O 17
ATOM 27109 N N . LEU A 1 95 ? -15.653 5.692 -10.936 1.00 0.00 95 LEU A N 17
ATOM 27110 C CA . LEU A 1 95 ? -17.027 5.470 -10.502 1.00 0.00 95 LEU A CA 17
ATOM 27111 C C . LEU A 1 95 ? -18.005 5.972 -11.556 1.00 0.00 95 LEU A C 17
ATOM 27112 O O . LEU A 1 95 ? -19.150 5.515 -11.627 1.00 0.00 95 LEU A O 17
ATOM 27128 N N . GLU A 1 96 ? -17.549 6.906 -12.372 1.00 0.00 96 GLU A N 17
ATOM 27129 C CA . GLU A 1 96 ? -18.362 7.437 -13.453 1.00 0.00 96 GLU A CA 17
ATOM 27130 C C . GLU A 1 96 ? -18.142 6.636 -14.730 1.00 0.00 96 GLU A C 17
ATOM 27131 O O . GLU A 1 96 ? -17.024 6.212 -15.028 1.00 0.00 96 GLU A O 17
ATOM 27143 N N . HIS A 1 97 ? -19.214 6.423 -15.475 1.00 0.00 97 HIS A N 17
ATOM 27144 C CA . HIS A 1 97 ? -19.141 5.658 -16.707 1.00 0.00 97 HIS A CA 17
ATOM 27145 C C . HIS A 1 97 ? -18.593 6.504 -17.846 1.00 0.00 97 HIS A C 17
ATOM 27146 O O . HIS A 1 97 ? -19.199 7.500 -18.241 1.00 0.00 97 HIS A O 17
ATOM 27161 N N . HIS A 1 98 ? -17.444 6.100 -18.366 1.00 0.00 98 HIS A N 17
ATOM 27162 C CA . HIS A 1 98 ? -16.837 6.775 -19.509 1.00 0.00 98 HIS A CA 17
ATOM 27163 C C . HIS A 1 98 ? -17.529 6.320 -20.795 1.00 0.00 98 HIS A C 17
ATOM 27164 O O . HIS A 1 98 ? -17.263 6.844 -21.874 1.00 0.00 98 HIS A O 17
ATOM 27179 N N . HIS A 1 99 ? -18.405 5.316 -20.655 1.00 0.00 99 HIS A N 17
ATOM 27180 C CA . HIS A 1 99 ? -19.170 4.750 -21.778 1.00 0.00 99 HIS A CA 17
ATOM 27181 C C . HIS A 1 99 ? -18.266 3.964 -22.721 1.00 0.00 99 HIS A C 17
ATOM 27182 O O . HIS A 1 99 ? -18.715 3.445 -23.742 1.00 0.00 99 HIS A O 17
ATOM 27197 N N . HIS A 1 100 ? -17.000 3.865 -22.349 1.00 0.00 100 HIS A N 17
ATOM 27198 C CA . HIS A 1 100 ? -15.989 3.218 -23.168 1.00 0.00 100 HIS A CA 17
ATOM 27199 C C . HIS A 1 100 ? -14.677 3.240 -22.399 1.00 0.00 100 HIS A C 17
ATOM 27200 O O . HIS A 1 100 ? -14.090 4.300 -22.197 1.00 0.00 100 HIS A O 17
ATOM 27215 N N . HIS A 1 101 ? -14.236 2.085 -21.931 1.00 0.00 101 HIS A N 17
ATOM 27216 C CA . HIS A 1 101 ? -13.028 2.023 -21.121 1.00 0.00 101 HIS A CA 17
ATOM 27217 C C . HIS A 1 101 ? -11.802 1.830 -22.009 1.00 0.00 101 HIS A C 17
ATOM 27218 O O . HIS A 1 101 ? -11.154 0.784 -21.975 1.00 0.00 101 HIS A O 17
ATOM 27233 N N . HIS A 1 102 ? -11.510 2.839 -22.818 1.00 0.00 102 HIS A N 17
ATOM 27234 C CA . HIS A 1 102 ? -10.357 2.808 -23.706 1.00 0.00 102 HIS A CA 17
ATOM 27235 C C . HIS A 1 102 ? -9.978 4.233 -24.084 1.00 0.00 102 HIS A C 17
ATOM 27236 O O . HIS A 1 102 ? -10.432 4.708 -25.147 1.00 0.00 102 HIS A O 17
ATOM 27252 N N . MET A 1 1 ? 23.017 1.406 1.721 1.00 0.00 1 MET A N 18
ATOM 27253 C CA . MET A 1 1 ? 23.706 1.948 0.527 1.00 0.00 1 MET A CA 18
ATOM 27254 C C . MET A 1 1 ? 22.691 2.520 -0.473 1.00 0.00 1 MET A C 18
ATOM 27255 O O . MET A 1 1 ? 23.039 2.820 -1.617 1.00 0.00 1 MET A O 18
ATOM 27271 N N . SER A 1 2 ? 21.449 2.701 -0.015 1.00 0.00 2 SER A N 18
ATOM 27272 C CA . SER A 1 2 ? 20.354 3.193 -0.856 1.00 0.00 2 SER A CA 18
ATOM 27273 C C . SER A 1 2 ? 20.025 2.223 -1.997 1.00 0.00 2 SER A C 18
ATOM 27274 O O . SER A 1 2 ? 20.753 2.122 -2.985 1.00 0.00 2 SER A O 18
ATOM 27282 N N . ASN A 1 3 ? 18.915 1.512 -1.853 1.00 0.00 3 ASN A N 18
ATOM 27283 C CA . ASN A 1 3 ? 18.486 0.552 -2.863 1.00 0.00 3 ASN A CA 18
ATOM 27284 C C . ASN A 1 3 ? 17.853 1.269 -4.045 1.00 0.00 3 ASN A C 18
ATOM 27285 O O . ASN A 1 3 ? 16.782 1.858 -3.920 1.00 0.00 3 ASN A O 18
ATOM 27296 N N . LEU A 1 4 ? 18.526 1.227 -5.182 1.00 0.00 4 LEU A N 18
ATOM 27297 C CA . LEU A 1 4 ? 17.990 1.801 -6.409 1.00 0.00 4 LEU A CA 18
ATOM 27298 C C . LEU A 1 4 ? 17.139 0.763 -7.125 1.00 0.00 4 LEU A C 18
ATOM 27299 O O . LEU A 1 4 ? 16.361 1.086 -8.024 1.00 0.00 4 LEU A O 18
ATOM 27315 N N . GLU A 1 5 ? 17.314 -0.486 -6.724 1.00 0.00 5 GLU A N 18
ATOM 27316 C CA . GLU A 1 5 ? 16.523 -1.585 -7.249 1.00 0.00 5 GLU A CA 18
ATOM 27317 C C . GLU A 1 5 ? 15.252 -1.740 -6.425 1.00 0.00 5 GLU A C 18
ATOM 27318 O O . GLU A 1 5 ? 15.274 -1.563 -5.206 1.00 0.00 5 GLU A O 18
ATOM 27330 N N . ILE A 1 6 ? 14.148 -2.040 -7.100 1.00 0.00 6 ILE A N 18
ATOM 27331 C CA . ILE A 1 6 ? 12.864 -2.214 -6.436 1.00 0.00 6 ILE A CA 18
ATOM 27332 C C . ILE A 1 6 ? 12.940 -3.334 -5.400 1.00 0.00 6 ILE A C 18
ATOM 27333 O O . ILE A 1 6 ? 13.051 -4.511 -5.745 1.00 0.00 6 ILE A O 18
ATOM 27349 N N . LYS A 1 7 ? 12.893 -2.952 -4.135 1.00 0.00 7 LYS A N 18
ATOM 27350 C CA . LYS A 1 7 ? 13.001 -3.902 -3.044 1.00 0.00 7 LYS A CA 18
ATOM 27351 C C . LYS A 1 7 ? 11.662 -4.600 -2.831 1.00 0.00 7 LYS A C 18
ATOM 27352 O O . LYS A 1 7 ? 10.665 -3.960 -2.487 1.00 0.00 7 LYS A O 18
ATOM 27371 N N . GLN A 1 8 ? 11.640 -5.903 -3.054 1.00 0.00 8 GLN A N 18
ATOM 27372 C CA . GLN A 1 8 ? 10.411 -6.674 -2.952 1.00 0.00 8 GLN A CA 18
ATOM 27373 C C . GLN A 1 8 ? 10.227 -7.220 -1.543 1.00 0.00 8 GLN A C 18
ATOM 27374 O O . GLN A 1 8 ? 11.086 -7.935 -1.025 1.00 0.00 8 GLN A O 18
ATOM 27388 N N . GLY A 1 9 ? 9.104 -6.875 -0.934 1.00 0.00 9 GLY A N 18
ATOM 27389 C CA . GLY A 1 9 ? 8.808 -7.340 0.405 1.00 0.00 9 GLY A CA 18
ATOM 27390 C C . GLY A 1 9 ? 7.432 -7.969 0.498 1.00 0.00 9 GLY A C 18
ATOM 27391 O O . GLY A 1 9 ? 6.816 -8.278 -0.524 1.00 0.00 9 GLY A O 18
ATOM 27395 N N . GLU A 1 10 ? 6.955 -8.153 1.724 1.00 0.00 10 GLU A N 18
ATOM 27396 C CA . GLU A 1 10 ? 5.651 -8.761 1.981 1.00 0.00 10 GLU A CA 18
ATOM 27397 C C . GLU A 1 10 ? 4.536 -7.940 1.341 1.00 0.00 10 GLU A C 18
ATOM 27398 O O . GLU A 1 10 ? 4.088 -6.945 1.911 1.00 0.00 10 GLU A O 18
ATOM 27410 N N . ASN A 1 11 ? 4.128 -8.347 0.140 1.00 0.00 11 ASN A N 18
ATOM 27411 C CA . ASN A 1 11 ? 3.027 -7.702 -0.588 1.00 0.00 11 ASN A CA 18
ATOM 27412 C C . ASN A 1 11 ? 3.285 -6.211 -0.805 1.00 0.00 11 ASN A C 18
ATOM 27413 O O . ASN A 1 11 ? 2.353 -5.437 -1.033 1.00 0.00 11 ASN A O 18
ATOM 27424 N N . LYS A 1 12 ? 4.552 -5.811 -0.773 1.00 0.00 12 LYS A N 18
ATOM 27425 C CA . LYS A 1 12 ? 4.890 -4.405 -0.899 1.00 0.00 12 LYS A CA 18
ATOM 27426 C C . LYS A 1 12 ? 6.163 -4.213 -1.712 1.00 0.00 12 LYS A C 18
ATOM 27427 O O . LYS A 1 12 ? 7.084 -5.030 -1.651 1.00 0.00 12 LYS A O 18
ATOM 27446 N N . PHE A 1 13 ? 6.191 -3.143 -2.487 1.00 0.00 13 PHE A N 18
ATOM 27447 C CA . PHE A 1 13 ? 7.393 -2.732 -3.194 1.00 0.00 13 PHE A CA 18
ATOM 27448 C C . PHE A 1 13 ? 7.861 -1.407 -2.622 1.00 0.00 13 PHE A C 18
ATOM 27449 O O . PHE A 1 13 ? 7.073 -0.468 -2.507 1.00 0.00 13 PHE A O 18
ATOM 27466 N N . TYR A 1 14 ? 9.122 -1.324 -2.244 1.00 0.00 14 TYR A N 18
ATOM 27467 C CA . TYR A 1 14 ? 9.623 -0.121 -1.605 1.00 0.00 14 TYR A CA 18
ATOM 27468 C C . TYR A 1 14 ? 11.038 0.205 -2.052 1.00 0.00 14 TYR A C 18
ATOM 27469 O O . TYR A 1 14 ? 11.776 -0.667 -2.509 1.00 0.00 14 TYR A O 18
ATOM 27487 N N . ILE A 1 15 ? 11.390 1.474 -1.936 1.00 0.00 15 ILE A N 18
ATOM 27488 C CA . ILE A 1 15 ? 12.729 1.943 -2.247 1.00 0.00 15 ILE A CA 18
ATOM 27489 C C . ILE A 1 15 ? 13.258 2.785 -1.091 1.00 0.00 15 ILE A C 18
ATOM 27490 O O . ILE A 1 15 ? 12.587 3.708 -0.627 1.00 0.00 15 ILE A O 18
ATOM 27506 N N . GLY A 1 16 ? 14.448 2.451 -0.617 1.00 0.00 16 GLY A N 18
ATOM 27507 C CA . GLY A 1 16 ? 15.033 3.164 0.500 1.00 0.00 16 GLY A CA 18
ATOM 27508 C C . GLY A 1 16 ? 16.378 2.594 0.883 1.00 0.00 16 GLY A C 18
ATOM 27509 O O . GLY A 1 16 ? 16.923 1.751 0.167 1.00 0.00 16 GLY A O 18
ATOM 27513 N N . ASP A 1 17 ? 16.915 3.035 2.010 1.00 0.00 17 ASP A N 18
ATOM 27514 C CA . ASP A 1 17 ? 18.224 2.569 2.459 1.00 0.00 17 ASP A CA 18
ATOM 27515 C C . ASP A 1 17 ? 18.078 1.288 3.275 1.00 0.00 17 ASP A C 18
ATOM 27516 O O . ASP A 1 17 ? 18.963 0.434 3.282 1.00 0.00 17 ASP A O 18
ATOM 27525 N N . ASP A 1 18 ? 16.941 1.159 3.948 1.00 0.00 18 ASP A N 18
ATOM 27526 C CA . ASP A 1 18 ? 16.603 -0.043 4.708 1.00 0.00 18 ASP A CA 18
ATOM 27527 C C . ASP A 1 18 ? 15.098 -0.068 4.949 1.00 0.00 18 ASP A C 18
ATOM 27528 O O . ASP A 1 18 ? 14.444 0.967 4.839 1.00 0.00 18 ASP A O 18
ATOM 27537 N N . GLU A 1 19 ? 14.546 -1.236 5.272 1.00 0.00 19 GLU A N 18
ATOM 27538 C CA . GLU A 1 19 ? 13.100 -1.375 5.458 1.00 0.00 19 GLU A CA 18
ATOM 27539 C C . GLU A 1 19 ? 12.624 -0.638 6.714 1.00 0.00 19 GLU A C 18
ATOM 27540 O O . GLU A 1 19 ? 11.429 -0.388 6.885 1.00 0.00 19 GLU A O 18
ATOM 27552 N N . ASN A 1 20 ? 13.563 -0.279 7.585 1.00 0.00 20 ASN A N 18
ATOM 27553 C CA . ASN A 1 20 ? 13.233 0.473 8.792 1.00 0.00 20 ASN A CA 18
ATOM 27554 C C . ASN A 1 20 ? 12.902 1.923 8.446 1.00 0.00 20 ASN A C 18
ATOM 27555 O O . ASN A 1 20 ? 12.310 2.646 9.246 1.00 0.00 20 ASN A O 18
ATOM 27566 N N . ASN A 1 21 ? 13.268 2.338 7.240 1.00 0.00 21 ASN A N 18
ATOM 27567 C CA . ASN A 1 21 ? 13.036 3.704 6.795 1.00 0.00 21 ASN A CA 18
ATOM 27568 C C . ASN A 1 21 ? 13.132 3.781 5.280 1.00 0.00 21 ASN A C 18
ATOM 27569 O O . ASN A 1 21 ? 14.164 4.168 4.722 1.00 0.00 21 ASN A O 18
ATOM 27580 N N . ALA A 1 22 ? 12.074 3.348 4.619 1.00 0.00 22 ALA A N 18
ATOM 27581 C CA . ALA A 1 22 ? 11.990 3.434 3.171 1.00 0.00 22 ALA A CA 18
ATOM 27582 C C . ALA A 1 22 ? 11.558 4.833 2.754 1.00 0.00 22 ALA A C 18
ATOM 27583 O O . ALA A 1 22 ? 10.837 5.514 3.485 1.00 0.00 22 ALA A O 18
ATOM 27590 N N . LEU A 1 23 ? 12.003 5.261 1.583 1.00 0.00 23 LEU A N 18
ATOM 27591 C CA . LEU A 1 23 ? 11.659 6.581 1.076 1.00 0.00 23 LEU A CA 18
ATOM 27592 C C . LEU A 1 23 ? 10.272 6.546 0.452 1.00 0.00 23 LEU A C 18
ATOM 27593 O O . LEU A 1 23 ? 9.590 7.566 0.363 1.00 0.00 23 LEU A O 18
ATOM 27609 N N . ALA A 1 24 ? 9.868 5.358 0.022 1.00 0.00 24 ALA A N 18
ATOM 27610 C CA . ALA A 1 24 ? 8.550 5.149 -0.553 1.00 0.00 24 ALA A CA 18
ATOM 27611 C C . ALA A 1 24 ? 8.211 3.666 -0.566 1.00 0.00 24 ALA A C 18
ATOM 27612 O O . ALA A 1 24 ? 8.995 2.850 -1.054 1.00 0.00 24 ALA A O 18
ATOM 27619 N N . GLU A 1 25 ? 7.062 3.320 -0.006 1.00 0.00 25 GLU A N 18
ATOM 27620 C CA . GLU A 1 25 ? 6.581 1.947 -0.023 1.00 0.00 25 GLU A CA 18
ATOM 27621 C C . GLU A 1 25 ? 5.148 1.895 -0.543 1.00 0.00 25 GLU A C 18
ATOM 27622 O O . GLU A 1 25 ? 4.274 2.616 -0.061 1.00 0.00 25 GLU A O 18
ATOM 27634 N N . ILE A 1 26 ? 4.910 1.062 -1.539 1.00 0.00 26 ILE A N 18
ATOM 27635 C CA . ILE A 1 26 ? 3.567 0.883 -2.063 1.00 0.00 26 ILE A CA 18
ATOM 27636 C C . ILE A 1 26 ? 3.082 -0.533 -1.778 1.00 0.00 26 ILE A C 18
ATOM 27637 O O . ILE A 1 26 ? 3.758 -1.511 -2.105 1.00 0.00 26 ILE A O 18
ATOM 27653 N N . THR A 1 27 ? 1.934 -0.639 -1.131 1.00 0.00 27 THR A N 18
ATOM 27654 C CA . THR A 1 27 ? 1.387 -1.932 -0.777 1.00 0.00 27 THR A CA 18
ATOM 27655 C C . THR A 1 27 ? 0.160 -2.244 -1.616 1.00 0.00 27 THR A C 18
ATOM 27656 O O . THR A 1 27 ? -0.686 -1.376 -1.841 1.00 0.00 27 THR A O 18
ATOM 27667 N N . TYR A 1 28 ? 0.066 -3.476 -2.080 1.00 0.00 28 TYR A N 18
ATOM 27668 C CA . TYR A 1 28 ? -1.057 -3.893 -2.897 1.00 0.00 28 TYR A CA 18
ATOM 27669 C C . TYR A 1 28 ? -1.530 -5.267 -2.457 1.00 0.00 28 TYR A C 18
ATOM 27670 O O . TYR A 1 28 ? -0.732 -6.091 -2.009 1.00 0.00 28 TYR A O 18
ATOM 27688 N N . ARG A 1 29 ? -2.824 -5.506 -2.570 1.00 0.00 29 ARG A N 18
ATOM 27689 C CA . ARG A 1 29 ? -3.394 -6.785 -2.183 1.00 0.00 29 ARG A CA 18
ATOM 27690 C C . ARG A 1 29 ? -4.678 -7.062 -2.951 1.00 0.00 29 ARG A C 18
ATOM 27691 O O . ARG A 1 29 ? -5.389 -6.137 -3.348 1.00 0.00 29 ARG A O 18
ATOM 27712 N N . PHE A 1 30 ? -4.954 -8.339 -3.172 1.00 0.00 30 PHE A N 18
ATOM 27713 C CA . PHE A 1 30 ? -6.162 -8.760 -3.865 1.00 0.00 30 PHE A CA 18
ATOM 27714 C C . PHE A 1 30 ? -7.324 -8.798 -2.883 1.00 0.00 30 PHE A C 18
ATOM 27715 O O . PHE A 1 30 ? -7.267 -9.508 -1.878 1.00 0.00 30 PHE A O 18
ATOM 27732 N N . VAL A 1 31 ? -8.368 -8.029 -3.156 1.00 0.00 31 VAL A N 18
ATOM 27733 C CA . VAL A 1 31 ? -9.518 -7.994 -2.263 1.00 0.00 31 VAL A CA 18
ATOM 27734 C C . VAL A 1 31 ? -10.507 -9.109 -2.577 1.00 0.00 31 VAL A C 18
ATOM 27735 O O . VAL A 1 31 ? -11.034 -9.741 -1.663 1.00 0.00 31 VAL A O 18
ATOM 27748 N N . ASP A 1 32 ? -10.759 -9.356 -3.861 1.00 0.00 32 ASP A N 18
ATOM 27749 C CA . ASP A 1 32 ? -11.701 -10.402 -4.253 1.00 0.00 32 ASP A CA 18
ATOM 27750 C C . ASP A 1 32 ? -11.260 -11.102 -5.533 1.00 0.00 32 ASP A C 18
ATOM 27751 O O . ASP A 1 32 ? -10.621 -12.151 -5.483 1.00 0.00 32 ASP A O 18
ATOM 27760 N N . ASN A 1 33 ? -11.580 -10.516 -6.683 1.00 0.00 33 ASN A N 18
ATOM 27761 C CA . ASN A 1 33 ? -11.359 -11.196 -7.956 1.00 0.00 33 ASN A CA 18
ATOM 27762 C C . ASN A 1 33 ? -10.158 -10.615 -8.701 1.00 0.00 33 ASN A C 18
ATOM 27763 O O . ASN A 1 33 ? -9.074 -11.186 -8.674 1.00 0.00 33 ASN A O 18
ATOM 27774 N N . ASN A 1 34 ? -10.358 -9.489 -9.377 1.00 0.00 34 ASN A N 18
ATOM 27775 C CA . ASN A 1 34 ? -9.295 -8.868 -10.165 1.00 0.00 34 ASN A CA 18
ATOM 27776 C C . ASN A 1 34 ? -8.937 -7.527 -9.561 1.00 0.00 34 ASN A C 18
ATOM 27777 O O . ASN A 1 34 ? -8.124 -6.778 -10.099 1.00 0.00 34 ASN A O 18
ATOM 27788 N N . GLU A 1 35 ? -9.556 -7.236 -8.435 1.00 0.00 35 GLU A N 18
ATOM 27789 C CA . GLU A 1 35 ? -9.428 -5.941 -7.804 1.00 0.00 35 GLU A CA 18
ATOM 27790 C C . GLU A 1 35 ? -8.253 -5.936 -6.835 1.00 0.00 35 GLU A C 18
ATOM 27791 O O . GLU A 1 35 ? -8.233 -6.696 -5.861 1.00 0.00 35 GLU A O 18
ATOM 27803 N N . ILE A 1 36 ? -7.271 -5.096 -7.114 1.00 0.00 36 ILE A N 18
ATOM 27804 C CA . ILE A 1 36 ? -6.150 -4.907 -6.211 1.00 0.00 36 ILE A CA 18
ATOM 27805 C C . ILE A 1 36 ? -6.195 -3.506 -5.623 1.00 0.00 36 ILE A C 18
ATOM 27806 O O . ILE A 1 36 ? -6.262 -2.514 -6.357 1.00 0.00 36 ILE A O 18
ATOM 27822 N N . ASN A 1 37 ? -6.193 -3.416 -4.305 1.00 0.00 37 ASN A N 18
ATOM 27823 C CA . ASN A 1 37 ? -6.254 -2.120 -3.656 1.00 0.00 37 ASN A CA 18
ATOM 27824 C C . ASN A 1 37 ? -4.879 -1.716 -3.154 1.00 0.00 37 ASN A C 18
ATOM 27825 O O . ASN A 1 37 ? -4.139 -2.532 -2.597 1.00 0.00 37 ASN A O 18
ATOM 27836 N N . ILE A 1 38 ? -4.521 -0.467 -3.399 1.00 0.00 38 ILE A N 18
ATOM 27837 C CA . ILE A 1 38 ? -3.306 0.087 -2.844 1.00 0.00 38 ILE A CA 18
ATOM 27838 C C . ILE A 1 38 ? -3.581 0.536 -1.421 1.00 0.00 38 ILE A C 18
ATOM 27839 O O . ILE A 1 38 ? -4.117 1.624 -1.198 1.00 0.00 38 ILE A O 18
ATOM 27855 N N . ASP A 1 39 ? -3.245 -0.333 -0.473 1.00 0.00 39 ASP A N 18
ATOM 27856 C CA . ASP A 1 39 ? -3.550 -0.117 0.940 1.00 0.00 39 ASP A CA 18
ATOM 27857 C C . ASP A 1 39 ? -3.027 1.229 1.419 1.00 0.00 39 ASP A C 18
ATOM 27858 O O . ASP A 1 39 ? -3.787 2.067 1.903 1.00 0.00 39 ASP A O 18
ATOM 27867 N N . HIS A 1 40 ? -1.730 1.433 1.280 1.00 0.00 40 HIS A N 18
ATOM 27868 C CA . HIS A 1 40 ? -1.128 2.707 1.629 1.00 0.00 40 HIS A CA 18
ATOM 27869 C C . HIS A 1 40 ? 0.096 2.955 0.761 1.00 0.00 40 HIS A C 18
ATOM 27870 O O . HIS A 1 40 ? 0.794 2.016 0.371 1.00 0.00 40 HIS A O 18
ATOM 27885 N N . THR A 1 41 ? 0.335 4.209 0.437 1.00 0.00 41 THR A N 18
ATOM 27886 C CA . THR A 1 41 ? 1.517 4.584 -0.307 1.00 0.00 41 THR A CA 18
ATOM 27887 C C . THR A 1 41 ? 2.424 5.419 0.589 1.00 0.00 41 THR A C 18
ATOM 27888 O O . THR A 1 41 ? 2.346 6.649 0.602 1.00 0.00 41 THR A O 18
ATOM 27899 N N . GLY A 1 42 ? 3.253 4.732 1.365 1.00 0.00 42 GLY A N 18
ATOM 27900 C CA . GLY A 1 42 ? 4.092 5.394 2.343 1.00 0.00 42 GLY A CA 18
ATOM 27901 C C . GLY A 1 42 ? 5.284 6.064 1.705 1.00 0.00 42 GLY A C 18
ATOM 27902 O O . GLY A 1 42 ? 6.371 5.496 1.653 1.00 0.00 42 GLY A O 18
ATOM 27906 N N . VAL A 1 43 ? 5.070 7.262 1.195 1.00 0.00 43 VAL A N 18
ATOM 27907 C CA . VAL A 1 43 ? 6.122 8.003 0.528 1.00 0.00 43 VAL A CA 18
ATOM 27908 C C . VAL A 1 43 ? 6.563 9.191 1.368 1.00 0.00 43 VAL A C 18
ATOM 27909 O O . VAL A 1 43 ? 5.734 9.947 1.878 1.00 0.00 43 VAL A O 18
ATOM 27922 N N . SER A 1 44 ? 7.868 9.340 1.521 1.00 0.00 44 SER A N 18
ATOM 27923 C CA . SER A 1 44 ? 8.426 10.504 2.171 1.00 0.00 44 SER A CA 18
ATOM 27924 C C . SER A 1 44 ? 8.676 11.581 1.134 1.00 0.00 44 SER A C 18
ATOM 27925 O O . SER A 1 44 ? 9.218 11.315 0.058 1.00 0.00 44 SER A O 18
ATOM 27933 N N . ASP A 1 45 ? 8.292 12.794 1.465 1.00 0.00 45 ASP A N 18
ATOM 27934 C CA . ASP A 1 45 ? 8.357 13.900 0.518 1.00 0.00 45 ASP A CA 18
ATOM 27935 C C . ASP A 1 45 ? 9.625 14.715 0.737 1.00 0.00 45 ASP A C 18
ATOM 27936 O O . ASP A 1 45 ? 9.762 15.831 0.233 1.00 0.00 45 ASP A O 18
ATOM 27945 N N . GLU A 1 46 ? 10.552 14.137 1.490 1.00 0.00 46 GLU A N 18
ATOM 27946 C CA . GLU A 1 46 ? 11.867 14.733 1.699 1.00 0.00 46 GLU A CA 18
ATOM 27947 C C . GLU A 1 46 ? 12.608 14.869 0.375 1.00 0.00 46 GLU A C 18
ATOM 27948 O O . GLU A 1 46 ? 13.270 15.875 0.116 1.00 0.00 46 GLU A O 18
ATOM 27960 N N . LEU A 1 47 ? 12.474 13.848 -0.462 1.00 0.00 47 LEU A N 18
ATOM 27961 C CA . LEU A 1 47 ? 13.154 13.808 -1.750 1.00 0.00 47 LEU A CA 18
ATOM 27962 C C . LEU A 1 47 ? 12.495 12.766 -2.646 1.00 0.00 47 LEU A C 18
ATOM 27963 O O . LEU A 1 47 ? 12.383 12.953 -3.858 1.00 0.00 47 LEU A O 18
ATOM 27979 N N . GLY A 1 48 ? 12.054 11.670 -2.037 1.00 0.00 48 GLY A N 18
ATOM 27980 C CA . GLY A 1 48 ? 11.383 10.622 -2.780 1.00 0.00 48 GLY A CA 18
ATOM 27981 C C . GLY A 1 48 ? 10.018 11.052 -3.280 1.00 0.00 48 GLY A C 18
ATOM 27982 O O . GLY A 1 48 ? 9.578 12.175 -3.032 1.00 0.00 48 GLY A O 18
ATOM 27986 N N . GLY A 1 49 ? 9.349 10.165 -4.001 1.00 0.00 49 GLY A N 18
ATOM 27987 C CA . GLY A 1 49 ? 8.037 10.481 -4.523 1.00 0.00 49 GLY A CA 18
ATOM 27988 C C . GLY A 1 49 ? 8.093 11.015 -5.936 1.00 0.00 49 GLY A C 18
ATOM 27989 O O . GLY A 1 49 ? 7.355 10.553 -6.802 1.00 0.00 49 GLY A O 18
ATOM 27993 N N . GLN A 1 50 ? 8.993 11.970 -6.162 1.00 0.00 50 GLN A N 18
ATOM 27994 C CA . GLN A 1 50 ? 9.157 12.609 -7.469 1.00 0.00 50 GLN A CA 18
ATOM 27995 C C . GLN A 1 50 ? 9.257 11.578 -8.592 1.00 0.00 50 GLN A C 18
ATOM 27996 O O . GLN A 1 50 ? 8.395 11.507 -9.466 1.00 0.00 50 GLN A O 18
ATOM 28010 N N . GLY A 1 51 ? 10.314 10.781 -8.566 1.00 0.00 51 GLY A N 18
ATOM 28011 C CA . GLY A 1 51 ? 10.466 9.731 -9.549 1.00 0.00 51 GLY A CA 18
ATOM 28012 C C . GLY A 1 51 ? 10.211 8.364 -8.954 1.00 0.00 51 GLY A C 18
ATOM 28013 O O . GLY A 1 51 ? 9.758 7.452 -9.643 1.00 0.00 51 GLY A O 18
ATOM 28017 N N . VAL A 1 52 ? 10.498 8.233 -7.662 1.00 0.00 52 VAL A N 18
ATOM 28018 C CA . VAL A 1 52 ? 10.312 6.972 -6.949 1.00 0.00 52 VAL A CA 18
ATOM 28019 C C . VAL A 1 52 ? 8.835 6.584 -6.878 1.00 0.00 52 VAL A C 18
ATOM 28020 O O . VAL A 1 52 ? 8.491 5.407 -6.993 1.00 0.00 52 VAL A O 18
ATOM 28033 N N . GLY A 1 53 ? 7.972 7.581 -6.708 1.00 0.00 53 GLY A N 18
ATOM 28034 C CA . GLY A 1 53 ? 6.550 7.326 -6.559 1.00 0.00 53 GLY A CA 18
ATOM 28035 C C . GLY A 1 53 ? 5.948 6.666 -7.779 1.00 0.00 53 GLY A C 18
ATOM 28036 O O . GLY A 1 53 ? 5.320 5.612 -7.679 1.00 0.00 53 GLY A O 18
ATOM 28040 N N . LYS A 1 54 ? 6.156 7.274 -8.939 1.00 0.00 54 LYS A N 18
ATOM 28041 C CA . LYS A 1 54 ? 5.616 6.737 -10.178 1.00 0.00 54 LYS A CA 18
ATOM 28042 C C . LYS A 1 54 ? 6.354 5.474 -10.602 1.00 0.00 54 LYS A C 18
ATOM 28043 O O . LYS A 1 54 ? 5.811 4.660 -11.336 1.00 0.00 54 LYS A O 18
ATOM 28062 N N . LYS A 1 55 ? 7.587 5.312 -10.134 1.00 0.00 55 LYS A N 18
ATOM 28063 C CA . LYS A 1 55 ? 8.367 4.122 -10.457 1.00 0.00 55 LYS A CA 18
ATOM 28064 C C . LYS A 1 55 ? 7.719 2.885 -9.848 1.00 0.00 55 LYS A C 18
ATOM 28065 O O . LYS A 1 55 ? 7.468 1.894 -10.536 1.00 0.00 55 LYS A O 18
ATOM 28084 N N . LEU A 1 56 ? 7.444 2.957 -8.553 1.00 0.00 56 LEU A N 18
ATOM 28085 C CA . LEU A 1 56 ? 6.808 1.857 -7.845 1.00 0.00 56 LEU A CA 18
ATOM 28086 C C . LEU A 1 56 ? 5.385 1.661 -8.348 1.00 0.00 56 LEU A C 18
ATOM 28087 O O . LEU A 1 56 ? 4.918 0.532 -8.498 1.00 0.00 56 LEU A O 18
ATOM 28103 N N . LEU A 1 57 ? 4.708 2.770 -8.620 1.00 0.00 57 LEU A N 18
ATOM 28104 C CA . LEU A 1 57 ? 3.355 2.730 -9.156 1.00 0.00 57 LEU A CA 18
ATOM 28105 C C . LEU A 1 57 ? 3.342 2.063 -10.532 1.00 0.00 57 LEU A C 18
ATOM 28106 O O . LEU A 1 57 ? 2.468 1.250 -10.829 1.00 0.00 57 LEU A O 18
ATOM 28122 N N . LYS A 1 58 ? 4.329 2.406 -11.357 1.00 0.00 58 LYS A N 18
ATOM 28123 C CA . LYS A 1 58 ? 4.431 1.883 -12.714 1.00 0.00 58 LYS A CA 18
ATOM 28124 C C . LYS A 1 58 ? 4.485 0.361 -12.706 1.00 0.00 58 LYS A C 18
ATOM 28125 O O . LYS A 1 58 ? 3.760 -0.289 -13.448 1.00 0.00 58 LYS A O 18
ATOM 28144 N N . ALA A 1 59 ? 5.326 -0.199 -11.842 1.00 0.00 59 ALA A N 18
ATOM 28145 C CA . ALA A 1 59 ? 5.476 -1.648 -11.748 1.00 0.00 59 ALA A CA 18
ATOM 28146 C C . ALA A 1 59 ? 4.158 -2.313 -11.359 1.00 0.00 59 ALA A C 18
ATOM 28147 O O . ALA A 1 59 ? 3.819 -3.385 -11.864 1.00 0.00 59 ALA A O 18
ATOM 28154 N N . VAL A 1 60 ? 3.411 -1.666 -10.474 1.00 0.00 60 VAL A N 18
ATOM 28155 C CA . VAL A 1 60 ? 2.116 -2.181 -10.054 1.00 0.00 60 VAL A CA 18
ATOM 28156 C C . VAL A 1 60 ? 1.114 -2.108 -11.207 1.00 0.00 60 VAL A C 18
ATOM 28157 O O . VAL A 1 60 ? 0.386 -3.067 -11.468 1.00 0.00 60 VAL A O 18
ATOM 28170 N N . VAL A 1 61 ? 1.105 -0.979 -11.909 1.00 0.00 61 VAL A N 18
ATOM 28171 C CA . VAL A 1 61 ? 0.229 -0.798 -13.063 1.00 0.00 61 VAL A CA 18
ATOM 28172 C C . VAL A 1 61 ? 0.578 -1.798 -14.164 1.00 0.00 61 VAL A C 18
ATOM 28173 O O . VAL A 1 61 ? -0.305 -2.366 -14.803 1.00 0.00 61 VAL A O 18
ATOM 28186 N N . GLU A 1 62 ? 1.872 -2.014 -14.367 1.00 0.00 62 GLU A N 18
ATOM 28187 C CA . GLU A 1 62 ? 2.350 -2.989 -15.338 1.00 0.00 62 GLU A CA 18
ATOM 28188 C C . GLU A 1 62 ? 1.880 -4.389 -14.969 1.00 0.00 62 GLU A C 18
ATOM 28189 O O . GLU A 1 62 ? 1.404 -5.137 -15.820 1.00 0.00 62 GLU A O 18
ATOM 28201 N N . HIS A 1 63 ? 2.006 -4.728 -13.692 1.00 0.00 63 HIS A N 18
ATOM 28202 C CA . HIS A 1 63 ? 1.589 -6.034 -13.195 1.00 0.00 63 HIS A CA 18
ATOM 28203 C C . HIS A 1 63 ? 0.074 -6.188 -13.315 1.00 0.00 63 HIS A C 18
ATOM 28204 O O . HIS A 1 63 ? -0.428 -7.266 -13.633 1.00 0.00 63 HIS A O 18
ATOM 28219 N N . ALA A 1 64 ? -0.646 -5.096 -13.073 1.00 0.00 64 ALA A N 18
ATOM 28220 C CA . ALA A 1 64 ? -2.098 -5.089 -13.206 1.00 0.00 64 ALA A CA 18
ATOM 28221 C C . ALA A 1 64 ? -2.506 -5.242 -14.668 1.00 0.00 64 ALA A C 18
ATOM 28222 O O . ALA A 1 64 ? -3.416 -5.999 -14.989 1.00 0.00 64 ALA A O 18
ATOM 28229 N N . ARG A 1 65 ? -1.827 -4.518 -15.548 1.00 0.00 65 ARG A N 18
ATOM 28230 C CA . ARG A 1 65 ? -2.064 -4.629 -16.981 1.00 0.00 65 ARG A CA 18
ATOM 28231 C C . ARG A 1 65 ? -1.775 -6.049 -17.460 1.00 0.00 65 ARG A C 18
ATOM 28232 O O . ARG A 1 65 ? -2.549 -6.634 -18.215 1.00 0.00 65 ARG A O 18
ATOM 28253 N N . GLU A 1 66 ? -0.661 -6.592 -16.996 1.00 0.00 66 GLU A N 18
ATOM 28254 C CA . GLU A 1 66 ? -0.188 -7.900 -17.423 1.00 0.00 66 GLU A CA 18
ATOM 28255 C C . GLU A 1 66 ? -1.168 -9.012 -17.033 1.00 0.00 66 GLU A C 18
ATOM 28256 O O . GLU A 1 66 ? -1.507 -9.864 -17.850 1.00 0.00 66 GLU A O 18
ATOM 28268 N N . ASN A 1 67 ? -1.636 -8.987 -15.789 1.00 0.00 67 ASN A N 18
ATOM 28269 C CA . ASN A 1 67 ? -2.518 -10.042 -15.283 1.00 0.00 67 ASN A CA 18
ATOM 28270 C C . ASN A 1 67 ? -3.988 -9.686 -15.483 1.00 0.00 67 ASN A C 18
ATOM 28271 O O . ASN A 1 67 ? -4.877 -10.436 -15.070 1.00 0.00 67 ASN A O 18
ATOM 28282 N N . ASN A 1 68 ? -4.228 -8.546 -16.125 1.00 0.00 68 ASN A N 18
ATOM 28283 C CA . ASN A 1 68 ? -5.581 -8.047 -16.371 1.00 0.00 68 ASN A CA 18
ATOM 28284 C C . ASN A 1 68 ? -6.324 -7.855 -15.051 1.00 0.00 68 ASN A C 18
ATOM 28285 O O . ASN A 1 68 ? -7.235 -8.610 -14.701 1.00 0.00 68 ASN A O 18
ATOM 28296 N N . LEU A 1 69 ? -5.894 -6.854 -14.306 1.00 0.00 69 LEU A N 18
ATOM 28297 C CA . LEU A 1 69 ? -6.471 -6.548 -13.010 1.00 0.00 69 LEU A CA 18
ATOM 28298 C C . LEU A 1 69 ? -7.005 -5.124 -13.004 1.00 0.00 69 LEU A C 18
ATOM 28299 O O . LEU A 1 69 ? -6.831 -4.388 -13.978 1.00 0.00 69 LEU A O 18
ATOM 28315 N N . LYS A 1 70 ? -7.658 -4.746 -11.919 1.00 0.00 70 LYS A N 18
ATOM 28316 C CA . LYS A 1 70 ? -8.147 -3.387 -11.757 1.00 0.00 70 LYS A CA 18
ATOM 28317 C C . LYS A 1 70 ? -7.595 -2.789 -10.473 1.00 0.00 70 LYS A C 18
ATOM 28318 O O . LYS A 1 70 ? -7.666 -3.406 -9.409 1.00 0.00 70 LYS A O 18
ATOM 28337 N N . ILE A 1 71 ? -7.038 -1.598 -10.582 1.00 0.00 71 ILE A N 18
ATOM 28338 C CA . ILE A 1 71 ? -6.413 -0.942 -9.450 1.00 0.00 71 ILE A CA 18
ATOM 28339 C C . ILE A 1 71 ? -7.383 0.021 -8.774 1.00 0.00 71 ILE A C 18
ATOM 28340 O O . ILE A 1 71 ? -7.996 0.866 -9.430 1.00 0.00 71 ILE A O 18
ATOM 28356 N N . ILE A 1 72 ? -7.530 -0.129 -7.467 1.00 0.00 72 ILE A N 18
ATOM 28357 C CA . ILE A 1 72 ? -8.288 0.817 -6.668 1.00 0.00 72 ILE A CA 18
ATOM 28358 C C . ILE A 1 72 ? -7.389 1.423 -5.599 1.00 0.00 72 ILE A C 18
ATOM 28359 O O . ILE A 1 72 ? -6.648 0.713 -4.915 1.00 0.00 72 ILE A O 18
ATOM 28375 N N . ALA A 1 73 ? -7.436 2.735 -5.472 1.00 0.00 73 ALA A N 18
ATOM 28376 C CA . ALA A 1 73 ? -6.551 3.437 -4.561 1.00 0.00 73 ALA A CA 18
ATOM 28377 C C . ALA A 1 73 ? -7.220 3.681 -3.214 1.00 0.00 73 ALA A C 18
ATOM 28378 O O . ALA A 1 73 ? -8.220 4.395 -3.129 1.00 0.00 73 ALA A O 18
ATOM 28385 N N . SER A 1 74 ? -6.675 3.071 -2.171 1.00 0.00 74 SER A N 18
ATOM 28386 C CA . SER A 1 74 ? -7.153 3.301 -0.816 1.00 0.00 74 SER A CA 18
ATOM 28387 C C . SER A 1 74 ? -6.409 4.487 -0.207 1.00 0.00 74 SER A C 18
ATOM 28388 O O . SER A 1 74 ? -6.914 5.166 0.688 1.00 0.00 74 SER A O 18
ATOM 28396 N N . CYS A 1 75 ? -5.206 4.723 -0.717 1.00 0.00 75 CYS A N 18
ATOM 28397 C CA . CYS A 1 75 ? -4.375 5.831 -0.272 1.00 0.00 75 CYS A CA 18
ATOM 28398 C C . CYS A 1 75 ? -4.626 7.067 -1.130 1.00 0.00 75 CYS A C 18
ATOM 28399 O O . CYS A 1 75 ? -4.752 6.970 -2.354 1.00 0.00 75 CYS A O 18
ATOM 28407 N N . SER A 1 76 ? -4.678 8.226 -0.485 1.00 0.00 76 SER A N 18
ATOM 28408 C CA . SER A 1 76 ? -4.961 9.481 -1.165 1.00 0.00 76 SER A CA 18
ATOM 28409 C C . SER A 1 76 ? -3.818 9.876 -2.101 1.00 0.00 76 SER A C 18
ATOM 28410 O O . SER A 1 76 ? -4.045 10.497 -3.143 1.00 0.00 76 SER A O 18
ATOM 28418 N N . PHE A 1 77 ? -2.594 9.495 -1.737 1.00 0.00 77 PHE A N 18
ATOM 28419 C CA . PHE A 1 77 ? -1.426 9.812 -2.550 1.00 0.00 77 PHE A CA 18
ATOM 28420 C C . PHE A 1 77 ? -1.516 9.104 -3.899 1.00 0.00 77 PHE A C 18
ATOM 28421 O O . PHE A 1 77 ? -1.388 9.730 -4.952 1.00 0.00 77 PHE A O 18
ATOM 28438 N N . ALA A 1 78 ? -1.762 7.799 -3.857 1.00 0.00 78 ALA A N 18
ATOM 28439 C CA . ALA A 1 78 ? -1.911 7.008 -5.072 1.00 0.00 78 ALA A CA 18
ATOM 28440 C C . ALA A 1 78 ? -3.130 7.463 -5.864 1.00 0.00 78 ALA A C 18
ATOM 28441 O O . ALA A 1 78 ? -3.109 7.489 -7.096 1.00 0.00 78 ALA A O 18
ATOM 28448 N N . LYS A 1 79 ? -4.184 7.831 -5.142 1.00 0.00 79 LYS A N 18
ATOM 28449 C CA . LYS A 1 79 ? -5.413 8.319 -5.756 1.00 0.00 79 LYS A CA 18
ATOM 28450 C C . LYS A 1 79 ? -5.128 9.520 -6.651 1.00 0.00 79 LYS A C 18
ATOM 28451 O O . LYS A 1 79 ? -5.494 9.531 -7.820 1.00 0.00 79 LYS A O 18
ATOM 28470 N N . HIS A 1 80 ? -4.432 10.509 -6.105 1.00 0.00 80 HIS A N 18
ATOM 28471 C CA . HIS A 1 80 ? -4.188 11.760 -6.818 1.00 0.00 80 HIS A CA 18
ATOM 28472 C C . HIS A 1 80 ? -3.242 11.580 -8.000 1.00 0.00 80 HIS A C 18
ATOM 28473 O O . HIS A 1 80 ? -3.151 12.452 -8.862 1.00 0.00 80 HIS A O 18
ATOM 28488 N N . MET A 1 81 ? -2.528 10.467 -8.039 1.00 0.00 81 MET A N 18
ATOM 28489 C CA . MET A 1 81 ? -1.675 10.170 -9.180 1.00 0.00 81 MET A CA 18
ATOM 28490 C C . MET A 1 81 ? -2.485 9.498 -10.284 1.00 0.00 81 MET A C 18
ATOM 28491 O O . MET A 1 81 ? -2.451 9.916 -11.440 1.00 0.00 81 MET A O 18
ATOM 28505 N N . LEU A 1 82 ? -3.237 8.473 -9.907 1.00 0.00 82 LEU A N 18
ATOM 28506 C CA . LEU A 1 82 ? -3.989 7.674 -10.865 1.00 0.00 82 LEU A CA 18
ATOM 28507 C C . LEU A 1 82 ? -5.208 8.427 -11.396 1.00 0.00 82 LEU A C 18
ATOM 28508 O O . LEU A 1 82 ? -5.522 8.351 -12.581 1.00 0.00 82 LEU A O 18
ATOM 28524 N N . GLU A 1 83 ? -5.876 9.163 -10.515 1.00 0.00 83 GLU A N 18
ATOM 28525 C CA . GLU A 1 83 ? -7.124 9.849 -10.851 1.00 0.00 83 GLU A CA 18
ATOM 28526 C C . GLU A 1 83 ? -6.894 10.976 -11.858 1.00 0.00 83 GLU A C 18
ATOM 28527 O O . GLU A 1 83 ? -7.775 11.301 -12.658 1.00 0.00 83 GLU A O 18
ATOM 28539 N N . LYS A 1 84 ? -5.708 11.569 -11.819 1.00 0.00 84 LYS A N 18
ATOM 28540 C CA . LYS A 1 84 ? -5.426 12.754 -12.622 1.00 0.00 84 LYS A CA 18
ATOM 28541 C C . LYS A 1 84 ? -4.691 12.420 -13.917 1.00 0.00 84 LYS A C 18
ATOM 28542 O O . LYS A 1 84 ? -4.887 13.088 -14.932 1.00 0.00 84 LYS A O 18
ATOM 28561 N N . GLU A 1 85 ? -3.847 11.399 -13.888 1.00 0.00 85 GLU A N 18
ATOM 28562 C CA . GLU A 1 85 ? -3.007 11.093 -15.036 1.00 0.00 85 GLU A CA 18
ATOM 28563 C C . GLU A 1 85 ? -3.638 10.004 -15.901 1.00 0.00 85 GLU A C 18
ATOM 28564 O O . GLU A 1 85 ? -3.965 8.916 -15.423 1.00 0.00 85 GLU A O 18
ATOM 28576 N N . ASP A 1 86 ? -3.815 10.317 -17.181 1.00 0.00 86 ASP A N 18
ATOM 28577 C CA . ASP A 1 86 ? -4.469 9.414 -18.130 1.00 0.00 86 ASP A CA 18
ATOM 28578 C C . ASP A 1 86 ? -3.570 8.238 -18.497 1.00 0.00 86 ASP A C 18
ATOM 28579 O O . ASP A 1 86 ? -4.044 7.229 -19.021 1.00 0.00 86 ASP A O 18
ATOM 28588 N N . SER A 1 87 ? -2.282 8.365 -18.203 1.00 0.00 87 SER A N 18
ATOM 28589 C CA . SER A 1 87 ? -1.300 7.358 -18.593 1.00 0.00 87 SER A CA 18
ATOM 28590 C C . SER A 1 87 ? -1.576 6.014 -17.911 1.00 0.00 87 SER A C 18
ATOM 28591 O O . SER A 1 87 ? -1.286 4.956 -18.466 1.00 0.00 87 SER A O 18
ATOM 28599 N N . TYR A 1 88 ? -2.161 6.055 -16.719 1.00 0.00 88 TYR A N 18
ATOM 28600 C CA . TYR A 1 88 ? -2.417 4.834 -15.963 1.00 0.00 88 TYR A CA 18
ATOM 28601 C C . TYR A 1 88 ? -3.898 4.468 -15.980 1.00 0.00 88 TYR A C 18
ATOM 28602 O O . TYR A 1 88 ? -4.283 3.384 -15.538 1.00 0.00 88 TYR A O 18
ATOM 28620 N N . GLN A 1 89 ? -4.726 5.362 -16.501 1.00 0.00 89 GLN A N 18
ATOM 28621 C CA . GLN A 1 89 ? -6.169 5.169 -16.453 1.00 0.00 89 GLN A CA 18
ATOM 28622 C C . GLN A 1 89 ? -6.667 4.263 -17.572 1.00 0.00 89 GLN A C 18
ATOM 28623 O O . GLN A 1 89 ? -7.238 4.719 -18.565 1.00 0.00 89 GLN A O 18
ATOM 28637 N N . ASP A 1 90 ? -6.413 2.974 -17.406 1.00 0.00 90 ASP A N 18
ATOM 28638 C CA . ASP A 1 90 ? -6.983 1.948 -18.271 1.00 0.00 90 ASP A CA 18
ATOM 28639 C C . ASP A 1 90 ? -7.340 0.730 -17.433 1.00 0.00 90 ASP A C 18
ATOM 28640 O O . ASP A 1 90 ? -8.425 0.162 -17.563 1.00 0.00 90 ASP A O 18
ATOM 28649 N N . VAL A 1 91 ? -6.414 0.341 -16.567 1.00 0.00 91 VAL A N 18
ATOM 28650 C CA . VAL A 1 91 ? -6.652 -0.730 -15.606 1.00 0.00 91 VAL A CA 18
ATOM 28651 C C . VAL A 1 91 ? -7.056 -0.145 -14.256 1.00 0.00 91 VAL A C 18
ATOM 28652 O O . VAL A 1 91 ? -7.223 -0.861 -13.272 1.00 0.00 91 VAL A O 18
ATOM 28665 N N . TYR A 1 92 ? -7.214 1.171 -14.229 1.00 0.00 92 TYR A N 18
ATOM 28666 C CA . TYR A 1 92 ? -7.620 1.878 -13.028 1.00 0.00 92 TYR A CA 18
ATOM 28667 C C . TYR A 1 92 ? -9.097 2.235 -13.111 1.00 0.00 92 TYR A C 18
ATOM 28668 O O . TYR A 1 92 ? -9.582 2.643 -14.167 1.00 0.00 92 TYR A O 18
ATOM 28686 N N . LEU A 1 93 ? -9.809 2.076 -12.008 1.00 0.00 93 LEU A N 18
ATOM 28687 C CA . LEU A 1 93 ? -11.231 2.376 -11.977 1.00 0.00 93 LEU A CA 18
ATOM 28688 C C . LEU A 1 93 ? -11.469 3.869 -11.772 1.00 0.00 93 LEU A C 18
ATOM 28689 O O . LEU A 1 93 ? -11.570 4.350 -10.643 1.00 0.00 93 LEU A O 18
ATOM 28705 N N . GLY A 1 94 ? -11.519 4.589 -12.877 1.00 0.00 94 GLY A N 18
ATOM 28706 C CA . GLY A 1 94 ? -11.797 6.011 -12.843 1.00 0.00 94 GLY A CA 18
ATOM 28707 C C . GLY A 1 94 ? -12.324 6.489 -14.178 1.00 0.00 94 GLY A C 18
ATOM 28708 O O . GLY A 1 94 ? -13.503 6.298 -14.483 1.00 0.00 94 GLY A O 18
ATOM 28712 N N . LEU A 1 95 ? -11.442 7.091 -14.978 1.00 0.00 95 LEU A N 18
ATOM 28713 C CA . LEU A 1 95 ? -11.768 7.508 -16.342 1.00 0.00 95 LEU A CA 18
ATOM 28714 C C . LEU A 1 95 ? -12.957 8.461 -16.360 1.00 0.00 95 LEU A C 18
ATOM 28715 O O . LEU A 1 95 ? -14.039 8.114 -16.839 1.00 0.00 95 LEU A O 18
ATOM 28731 N N . GLU A 1 96 ? -12.763 9.656 -15.823 1.00 0.00 96 GLU A N 18
ATOM 28732 C CA . GLU A 1 96 ? -13.826 10.644 -15.808 1.00 0.00 96 GLU A CA 18
ATOM 28733 C C . GLU A 1 96 ? -13.653 11.605 -16.975 1.00 0.00 96 GLU A C 18
ATOM 28734 O O . GLU A 1 96 ? -12.883 12.565 -16.900 1.00 0.00 96 GLU A O 18
ATOM 28746 N N . HIS A 1 97 ? -14.331 11.311 -18.069 1.00 0.00 97 HIS A N 18
ATOM 28747 C CA . HIS A 1 97 ? -14.381 12.222 -19.201 1.00 0.00 97 HIS A CA 18
ATOM 28748 C C . HIS A 1 97 ? -15.662 13.040 -19.121 1.00 0.00 97 HIS A C 18
ATOM 28749 O O . HIS A 1 97 ? -16.745 12.569 -19.470 1.00 0.00 97 HIS A O 18
ATOM 28764 N N . HIS A 1 98 ? -15.526 14.260 -18.632 1.00 0.00 98 HIS A N 18
ATOM 28765 C CA . HIS A 1 98 ? -16.671 15.080 -18.282 1.00 0.00 98 HIS A CA 18
ATOM 28766 C C . HIS A 1 98 ? -17.403 15.568 -19.526 1.00 0.00 98 HIS A C 18
ATOM 28767 O O . HIS A 1 98 ? -16.800 16.141 -20.435 1.00 0.00 98 HIS A O 18
ATOM 28782 N N . HIS A 1 99 ? -18.699 15.297 -19.566 1.00 0.00 99 HIS A N 18
ATOM 28783 C CA . HIS A 1 99 ? -19.564 15.787 -20.627 1.00 0.00 99 HIS A CA 18
ATOM 28784 C C . HIS A 1 99 ? -20.364 16.982 -20.127 1.00 0.00 99 HIS A C 18
ATOM 28785 O O . HIS A 1 99 ? -20.400 17.252 -18.924 1.00 0.00 99 HIS A O 18
ATOM 28800 N N . HIS A 1 100 ? -21.023 17.681 -21.039 1.00 0.00 100 HIS A N 18
ATOM 28801 C CA . HIS A 1 100 ? -21.800 18.854 -20.670 1.00 0.00 100 HIS A CA 18
ATOM 28802 C C . HIS A 1 100 ? -23.128 18.459 -20.043 1.00 0.00 100 HIS A C 18
ATOM 28803 O O . HIS A 1 100 ? -24.152 18.365 -20.717 1.00 0.00 100 HIS A O 18
ATOM 28818 N N . HIS A 1 101 ? -23.081 18.178 -18.753 1.00 0.00 101 HIS A N 18
ATOM 28819 C CA . HIS A 1 101 ? -24.278 17.925 -17.967 1.00 0.00 101 HIS A CA 18
ATOM 28820 C C . HIS A 1 101 ? -24.238 18.799 -16.731 1.00 0.00 101 HIS A C 18
ATOM 28821 O O . HIS A 1 101 ? -25.058 19.698 -16.556 1.00 0.00 101 HIS A O 18
ATOM 28836 N N . HIS A 1 102 ? -23.257 18.525 -15.886 1.00 0.00 102 HIS A N 18
ATOM 28837 C CA . HIS A 1 102 ? -23.033 19.300 -14.683 1.00 0.00 102 HIS A CA 18
ATOM 28838 C C . HIS A 1 102 ? -21.621 19.027 -14.184 1.00 0.00 102 HIS A C 18
ATOM 28839 O O . HIS A 1 102 ? -21.450 18.103 -13.361 1.00 0.00 102 HIS A O 18
ATOM 28855 N N . MET A 1 1 ? 23.150 4.162 0.847 1.00 0.00 1 MET A N 19
ATOM 28856 C CA . MET A 1 1 ? 23.794 3.384 -0.227 1.00 0.00 1 MET A CA 19
ATOM 28857 C C . MET A 1 1 ? 23.035 2.084 -0.473 1.00 0.00 1 MET A C 19
ATOM 28858 O O . MET A 1 1 ? 23.135 1.132 0.306 1.00 0.00 1 MET A O 19
ATOM 28874 N N . SER A 1 2 ? 22.260 2.060 -1.546 1.00 0.00 2 SER A N 19
ATOM 28875 C CA . SER A 1 2 ? 21.489 0.890 -1.917 1.00 0.00 2 SER A CA 19
ATOM 28876 C C . SER A 1 2 ? 20.971 1.060 -3.342 1.00 0.00 2 SER A C 19
ATOM 28877 O O . SER A 1 2 ? 21.361 1.998 -4.043 1.00 0.00 2 SER A O 19
ATOM 28885 N N . ASN A 1 3 ? 20.100 0.158 -3.765 1.00 0.00 3 ASN A N 19
ATOM 28886 C CA . ASN A 1 3 ? 19.529 0.219 -5.103 1.00 0.00 3 ASN A CA 19
ATOM 28887 C C . ASN A 1 3 ? 18.218 0.994 -5.084 1.00 0.00 3 ASN A C 19
ATOM 28888 O O . ASN A 1 3 ? 17.383 0.795 -4.203 1.00 0.00 3 ASN A O 19
ATOM 28899 N N . LEU A 1 4 ? 18.044 1.873 -6.064 1.00 0.00 4 LEU A N 19
ATOM 28900 C CA . LEU A 1 4 ? 16.809 2.644 -6.211 1.00 0.00 4 LEU A CA 19
ATOM 28901 C C . LEU A 1 4 ? 15.722 1.787 -6.868 1.00 0.00 4 LEU A C 19
ATOM 28902 O O . LEU A 1 4 ? 14.668 2.282 -7.278 1.00 0.00 4 LEU A O 19
ATOM 28918 N N . GLU A 1 5 ? 15.988 0.497 -6.961 1.00 0.00 5 GLU A N 19
ATOM 28919 C CA . GLU A 1 5 ? 15.064 -0.436 -7.572 1.00 0.00 5 GLU A CA 19
ATOM 28920 C C . GLU A 1 5 ? 14.024 -0.913 -6.572 1.00 0.00 5 GLU A C 19
ATOM 28921 O O . GLU A 1 5 ? 14.247 -0.889 -5.361 1.00 0.00 5 GLU A O 19
ATOM 28933 N N . ILE A 1 6 ? 12.882 -1.330 -7.095 1.00 0.00 6 ILE A N 19
ATOM 28934 C CA . ILE A 1 6 ? 11.778 -1.782 -6.267 1.00 0.00 6 ILE A CA 19
ATOM 28935 C C . ILE A 1 6 ? 12.093 -3.119 -5.613 1.00 0.00 6 ILE A C 19
ATOM 28936 O O . ILE A 1 6 ? 12.267 -4.132 -6.294 1.00 0.00 6 ILE A O 19
ATOM 28952 N N . LYS A 1 7 ? 12.167 -3.113 -4.294 1.00 0.00 7 LYS A N 19
ATOM 28953 C CA . LYS A 1 7 ? 12.384 -4.328 -3.536 1.00 0.00 7 LYS A CA 19
ATOM 28954 C C . LYS A 1 7 ? 11.043 -4.916 -3.121 1.00 0.00 7 LYS A C 19
ATOM 28955 O O . LYS A 1 7 ? 10.214 -4.232 -2.515 1.00 0.00 7 LYS A O 19
ATOM 28974 N N . GLN A 1 8 ? 10.826 -6.172 -3.473 1.00 0.00 8 GLN A N 19
ATOM 28975 C CA . GLN A 1 8 ? 9.569 -6.840 -3.180 1.00 0.00 8 GLN A CA 19
ATOM 28976 C C . GLN A 1 8 ? 9.536 -7.359 -1.746 1.00 0.00 8 GLN A C 19
ATOM 28977 O O . GLN A 1 8 ? 10.565 -7.755 -1.189 1.00 0.00 8 GLN A O 19
ATOM 28991 N N . GLY A 1 9 ? 8.354 -7.322 -1.150 1.00 0.00 9 GLY A N 19
ATOM 28992 C CA . GLY A 1 9 ? 8.170 -7.820 0.196 1.00 0.00 9 GLY A CA 19
ATOM 28993 C C . GLY A 1 9 ? 6.766 -8.343 0.407 1.00 0.00 9 GLY A C 19
ATOM 28994 O O . GLY A 1 9 ? 6.020 -8.524 -0.557 1.00 0.00 9 GLY A O 19
ATOM 28998 N N . GLU A 1 10 ? 6.396 -8.573 1.661 1.00 0.00 10 GLU A N 19
ATOM 28999 C CA . GLU A 1 10 ? 5.081 -9.114 1.986 1.00 0.00 10 GLU A CA 19
ATOM 29000 C C . GLU A 1 10 ? 3.972 -8.138 1.603 1.00 0.00 10 GLU A C 19
ATOM 29001 O O . GLU A 1 10 ? 3.711 -7.168 2.322 1.00 0.00 10 GLU A O 19
ATOM 29013 N N . ASN A 1 11 ? 3.352 -8.390 0.450 1.00 0.00 11 ASN A N 19
ATOM 29014 C CA . ASN A 1 11 ? 2.212 -7.602 -0.027 1.00 0.00 11 ASN A CA 19
ATOM 29015 C C . ASN A 1 11 ? 2.599 -6.143 -0.243 1.00 0.00 11 ASN A C 19
ATOM 29016 O O . ASN A 1 11 ? 1.740 -5.259 -0.282 1.00 0.00 11 ASN A O 19
ATOM 29027 N N . LYS A 1 12 ? 3.892 -5.895 -0.421 1.00 0.00 12 LYS A N 19
ATOM 29028 C CA . LYS A 1 12 ? 4.380 -4.534 -0.553 1.00 0.00 12 LYS A CA 19
ATOM 29029 C C . LYS A 1 12 ? 5.560 -4.458 -1.510 1.00 0.00 12 LYS A C 19
ATOM 29030 O O . LYS A 1 12 ? 6.317 -5.418 -1.667 1.00 0.00 12 LYS A O 19
ATOM 29049 N N . PHE A 1 13 ? 5.695 -3.314 -2.153 1.00 0.00 13 PHE A N 19
ATOM 29050 C CA . PHE A 1 13 ? 6.862 -3.007 -2.957 1.00 0.00 13 PHE A CA 19
ATOM 29051 C C . PHE A 1 13 ? 7.489 -1.728 -2.424 1.00 0.00 13 PHE A C 19
ATOM 29052 O O . PHE A 1 13 ? 6.840 -0.682 -2.403 1.00 0.00 13 PHE A O 19
ATOM 29069 N N . TYR A 1 14 ? 8.730 -1.803 -1.974 1.00 0.00 14 TYR A N 19
ATOM 29070 C CA . TYR A 1 14 ? 9.351 -0.650 -1.344 1.00 0.00 14 TYR A CA 19
ATOM 29071 C C . TYR A 1 14 ? 10.707 -0.335 -1.953 1.00 0.00 14 TYR A C 19
ATOM 29072 O O . TYR A 1 14 ? 11.545 -1.214 -2.155 1.00 0.00 14 TYR A O 19
ATOM 29090 N N . ILE A 1 15 ? 10.896 0.931 -2.272 1.00 0.00 15 ILE A N 19
ATOM 29091 C CA . ILE A 1 15 ? 12.187 1.435 -2.684 1.00 0.00 15 ILE A CA 19
ATOM 29092 C C . ILE A 1 15 ? 12.840 2.119 -1.496 1.00 0.00 15 ILE A C 19
ATOM 29093 O O . ILE A 1 15 ? 12.479 3.242 -1.131 1.00 0.00 15 ILE A O 19
ATOM 29109 N N . GLY A 1 16 ? 13.767 1.424 -0.866 1.00 0.00 16 GLY A N 19
ATOM 29110 C CA . GLY A 1 16 ? 14.394 1.963 0.311 1.00 0.00 16 GLY A CA 19
ATOM 29111 C C . GLY A 1 16 ? 15.884 1.777 0.315 1.00 0.00 16 GLY A C 19
ATOM 29112 O O . GLY A 1 16 ? 16.394 0.699 -0.010 1.00 0.00 16 GLY A O 19
ATOM 29116 N N . ASP A 1 17 ? 16.572 2.841 0.686 1.00 0.00 17 ASP A N 19
ATOM 29117 C CA . ASP A 1 17 ? 18.017 2.818 0.848 1.00 0.00 17 ASP A CA 19
ATOM 29118 C C . ASP A 1 17 ? 18.355 1.969 2.064 1.00 0.00 17 ASP A C 19
ATOM 29119 O O . ASP A 1 17 ? 19.381 1.290 2.121 1.00 0.00 17 ASP A O 19
ATOM 29128 N N . ASP A 1 18 ? 17.451 2.010 3.026 1.00 0.00 18 ASP A N 19
ATOM 29129 C CA . ASP A 1 18 ? 17.493 1.146 4.188 1.00 0.00 18 ASP A CA 19
ATOM 29130 C C . ASP A 1 18 ? 16.067 0.687 4.472 1.00 0.00 18 ASP A C 19
ATOM 29131 O O . ASP A 1 18 ? 15.122 1.343 4.038 1.00 0.00 18 ASP A O 19
ATOM 29140 N N . GLU A 1 19 ? 15.894 -0.427 5.169 1.00 0.00 19 GLU A N 19
ATOM 29141 C CA . GLU A 1 19 ? 14.550 -0.942 5.428 1.00 0.00 19 GLU A CA 19
ATOM 29142 C C . GLU A 1 19 ? 13.837 -0.132 6.512 1.00 0.00 19 GLU A C 19
ATOM 29143 O O . GLU A 1 19 ? 12.611 -0.153 6.603 1.00 0.00 19 GLU A O 19
ATOM 29155 N N . ASN A 1 20 ? 14.604 0.586 7.325 1.00 0.00 20 ASN A N 19
ATOM 29156 C CA . ASN A 1 20 ? 14.028 1.501 8.307 1.00 0.00 20 ASN A CA 19
ATOM 29157 C C . ASN A 1 20 ? 13.804 2.863 7.669 1.00 0.00 20 ASN A C 19
ATOM 29158 O O . ASN A 1 20 ? 12.998 3.664 8.139 1.00 0.00 20 ASN A O 19
ATOM 29169 N N . ASN A 1 21 ? 14.527 3.112 6.589 1.00 0.00 21 ASN A N 19
ATOM 29170 C CA . ASN A 1 21 ? 14.408 4.360 5.851 1.00 0.00 21 ASN A CA 19
ATOM 29171 C C . ASN A 1 21 ? 13.864 4.095 4.459 1.00 0.00 21 ASN A C 19
ATOM 29172 O O . ASN A 1 21 ? 14.391 4.592 3.462 1.00 0.00 21 ASN A O 19
ATOM 29183 N N . ALA A 1 22 ? 12.816 3.284 4.399 1.00 0.00 22 ALA A N 19
ATOM 29184 C CA . ALA A 1 22 ? 12.132 3.016 3.147 1.00 0.00 22 ALA A CA 19
ATOM 29185 C C . ALA A 1 22 ? 11.455 4.287 2.655 1.00 0.00 22 ALA A C 19
ATOM 29186 O O . ALA A 1 22 ? 10.395 4.667 3.154 1.00 0.00 22 ALA A O 19
ATOM 29193 N N . LEU A 1 23 ? 12.097 4.951 1.701 1.00 0.00 23 LEU A N 19
ATOM 29194 C CA . LEU A 1 23 ? 11.629 6.237 1.204 1.00 0.00 23 LEU A CA 19
ATOM 29195 C C . LEU A 1 23 ? 10.236 6.124 0.611 1.00 0.00 23 LEU A C 19
ATOM 29196 O O . LEU A 1 23 ? 9.313 6.821 1.030 1.00 0.00 23 LEU A O 19
ATOM 29212 N N . ALA A 1 24 ? 10.085 5.233 -0.352 1.00 0.00 24 ALA A N 19
ATOM 29213 C CA . ALA A 1 24 ? 8.820 5.075 -1.039 1.00 0.00 24 ALA A CA 19
ATOM 29214 C C . ALA A 1 24 ? 8.366 3.625 -1.015 1.00 0.00 24 ALA A C 19
ATOM 29215 O O . ALA A 1 24 ? 8.987 2.764 -1.635 1.00 0.00 24 ALA A O 19
ATOM 29222 N N . GLU A 1 25 ? 7.290 3.352 -0.297 1.00 0.00 25 GLU A N 19
ATOM 29223 C CA . GLU A 1 25 ? 6.742 2.008 -0.241 1.00 0.00 25 GLU A CA 19
ATOM 29224 C C . GLU A 1 25 ? 5.266 2.016 -0.621 1.00 0.00 25 GLU A C 19
ATOM 29225 O O . GLU A 1 25 ? 4.498 2.876 -0.178 1.00 0.00 25 GLU A O 19
ATOM 29237 N N . ILE A 1 26 ? 4.877 1.072 -1.459 1.00 0.00 26 ILE A N 19
ATOM 29238 C CA . ILE A 1 26 ? 3.487 0.938 -1.856 1.00 0.00 26 ILE A CA 19
ATOM 29239 C C . ILE A 1 26 ? 2.969 -0.451 -1.500 1.00 0.00 26 ILE A C 19
ATOM 29240 O O . ILE A 1 26 ? 3.634 -1.460 -1.742 1.00 0.00 26 ILE A O 19
ATOM 29256 N N . THR A 1 27 ? 1.801 -0.492 -0.888 1.00 0.00 27 THR A N 19
ATOM 29257 C CA . THR A 1 27 ? 1.187 -1.742 -0.493 1.00 0.00 27 THR A CA 19
ATOM 29258 C C . THR A 1 27 ? -0.144 -1.908 -1.214 1.00 0.00 27 THR A C 19
ATOM 29259 O O . THR A 1 27 ? -0.877 -0.934 -1.403 1.00 0.00 27 THR A O 19
ATOM 29270 N N . TYR A 1 28 ? -0.453 -3.125 -1.635 1.00 0.00 28 TYR A N 19
ATOM 29271 C CA . TYR A 1 28 ? -1.716 -3.388 -2.308 1.00 0.00 28 TYR A CA 19
ATOM 29272 C C . TYR A 1 28 ? -2.245 -4.757 -1.919 1.00 0.00 28 TYR A C 19
ATOM 29273 O O . TYR A 1 28 ? -1.474 -5.672 -1.625 1.00 0.00 28 TYR A O 19
ATOM 29291 N N . ARG A 1 29 ? -3.555 -4.889 -1.907 1.00 0.00 29 ARG A N 19
ATOM 29292 C CA . ARG A 1 29 ? -4.184 -6.128 -1.499 1.00 0.00 29 ARG A CA 19
ATOM 29293 C C . ARG A 1 29 ? -5.150 -6.604 -2.571 1.00 0.00 29 ARG A C 19
ATOM 29294 O O . ARG A 1 29 ? -5.659 -5.807 -3.361 1.00 0.00 29 ARG A O 19
ATOM 29315 N N . PHE A 1 30 ? -5.380 -7.901 -2.611 1.00 0.00 30 PHE A N 19
ATOM 29316 C CA . PHE A 1 30 ? -6.370 -8.465 -3.506 1.00 0.00 30 PHE A CA 19
ATOM 29317 C C . PHE A 1 30 ? -7.728 -8.496 -2.817 1.00 0.00 30 PHE A C 19
ATOM 29318 O O . PHE A 1 30 ? -7.975 -9.338 -1.954 1.00 0.00 30 PHE A O 19
ATOM 29335 N N . VAL A 1 31 ? -8.597 -7.558 -3.173 1.00 0.00 31 VAL A N 19
ATOM 29336 C CA . VAL A 1 31 ? -9.940 -7.531 -2.606 1.00 0.00 31 VAL A CA 19
ATOM 29337 C C . VAL A 1 31 ? -10.780 -8.630 -3.238 1.00 0.00 31 VAL A C 19
ATOM 29338 O O . VAL A 1 31 ? -11.664 -9.200 -2.600 1.00 0.00 31 VAL A O 19
ATOM 29351 N N . ASP A 1 32 ? -10.471 -8.922 -4.492 1.00 0.00 32 ASP A N 19
ATOM 29352 C CA . ASP A 1 32 ? -11.072 -10.027 -5.221 1.00 0.00 32 ASP A CA 19
ATOM 29353 C C . ASP A 1 32 ? -10.006 -10.645 -6.108 1.00 0.00 32 ASP A C 19
ATOM 29354 O O . ASP A 1 32 ? -8.942 -10.050 -6.291 1.00 0.00 32 ASP A O 19
ATOM 29363 N N . ASN A 1 33 ? -10.280 -11.810 -6.676 1.00 0.00 33 ASN A N 19
ATOM 29364 C CA . ASN A 1 33 ? -9.284 -12.502 -7.495 1.00 0.00 33 ASN A CA 19
ATOM 29365 C C . ASN A 1 33 ? -9.254 -11.909 -8.904 1.00 0.00 33 ASN A C 19
ATOM 29366 O O . ASN A 1 33 ? -9.454 -12.617 -9.888 1.00 0.00 33 ASN A O 19
ATOM 29377 N N . ASN A 1 34 ? -9.009 -10.599 -8.973 1.00 0.00 34 ASN A N 19
ATOM 29378 C CA . ASN A 1 34 ? -8.942 -9.857 -10.238 1.00 0.00 34 ASN A CA 19
ATOM 29379 C C . ASN A 1 34 ? -8.848 -8.355 -9.968 1.00 0.00 34 ASN A C 19
ATOM 29380 O O . ASN A 1 34 ? -8.360 -7.594 -10.802 1.00 0.00 34 ASN A O 19
ATOM 29391 N N . GLU A 1 35 ? -9.336 -7.926 -8.807 1.00 0.00 35 GLU A N 19
ATOM 29392 C CA . GLU A 1 35 ? -9.286 -6.515 -8.437 1.00 0.00 35 GLU A CA 19
ATOM 29393 C C . GLU A 1 35 ? -8.340 -6.302 -7.264 1.00 0.00 35 GLU A C 19
ATOM 29394 O O . GLU A 1 35 ? -8.396 -7.025 -6.262 1.00 0.00 35 GLU A O 19
ATOM 29406 N N . ILE A 1 36 ? -7.477 -5.307 -7.394 1.00 0.00 36 ILE A N 19
ATOM 29407 C CA . ILE A 1 36 ? -6.509 -4.989 -6.357 1.00 0.00 36 ILE A CA 19
ATOM 29408 C C . ILE A 1 36 ? -6.709 -3.564 -5.868 1.00 0.00 36 ILE A C 19
ATOM 29409 O O . ILE A 1 36 ? -7.022 -2.667 -6.654 1.00 0.00 36 ILE A O 19
ATOM 29425 N N . ASN A 1 37 ? -6.542 -3.353 -4.573 1.00 0.00 37 ASN A N 19
ATOM 29426 C CA . ASN A 1 37 ? -6.665 -2.020 -4.013 1.00 0.00 37 ASN A CA 19
ATOM 29427 C C . ASN A 1 37 ? -5.328 -1.548 -3.468 1.00 0.00 37 ASN A C 19
ATOM 29428 O O . ASN A 1 37 ? -4.586 -2.322 -2.862 1.00 0.00 37 ASN A O 19
ATOM 29439 N N . ILE A 1 38 ? -5.007 -0.291 -3.715 1.00 0.00 38 ILE A N 19
ATOM 29440 C CA . ILE A 1 38 ? -3.838 0.314 -3.105 1.00 0.00 38 ILE A CA 19
ATOM 29441 C C . ILE A 1 38 ? -4.129 0.595 -1.636 1.00 0.00 38 ILE A C 19
ATOM 29442 O O . ILE A 1 38 ? -4.913 1.490 -1.298 1.00 0.00 38 ILE A O 19
ATOM 29458 N N . ASP A 1 39 ? -3.512 -0.198 -0.778 1.00 0.00 39 ASP A N 19
ATOM 29459 C CA . ASP A 1 39 ? -3.732 -0.115 0.657 1.00 0.00 39 ASP A CA 19
ATOM 29460 C C . ASP A 1 39 ? -3.061 1.124 1.231 1.00 0.00 39 ASP A C 19
ATOM 29461 O O . ASP A 1 39 ? -3.652 1.848 2.032 1.00 0.00 39 ASP A O 19
ATOM 29470 N N . HIS A 1 40 ? -1.832 1.369 0.797 1.00 0.00 40 HIS A N 19
ATOM 29471 C CA . HIS A 1 40 ? -1.049 2.502 1.278 1.00 0.00 40 HIS A CA 19
ATOM 29472 C C . HIS A 1 40 ? 0.061 2.835 0.283 1.00 0.00 40 HIS A C 19
ATOM 29473 O O . HIS A 1 40 ? 0.596 1.950 -0.378 1.00 0.00 40 HIS A O 19
ATOM 29488 N N . THR A 1 41 ? 0.389 4.111 0.165 1.00 0.00 41 THR A N 19
ATOM 29489 C CA . THR A 1 41 ? 1.493 4.540 -0.678 1.00 0.00 41 THR A CA 19
ATOM 29490 C C . THR A 1 41 ? 2.282 5.644 0.017 1.00 0.00 41 THR A C 19
ATOM 29491 O O . THR A 1 41 ? 1.862 6.800 0.049 1.00 0.00 41 THR A O 19
ATOM 29502 N N . GLY A 1 42 ? 3.406 5.274 0.603 1.00 0.00 42 GLY A N 19
ATOM 29503 C CA . GLY A 1 42 ? 4.215 6.231 1.322 1.00 0.00 42 GLY A CA 19
ATOM 29504 C C . GLY A 1 42 ? 5.450 6.605 0.544 1.00 0.00 42 GLY A C 19
ATOM 29505 O O . GLY A 1 42 ? 6.447 5.890 0.578 1.00 0.00 42 GLY A O 19
ATOM 29509 N N . VAL A 1 43 ? 5.377 7.709 -0.180 1.00 0.00 43 VAL A N 19
ATOM 29510 C CA . VAL A 1 43 ? 6.498 8.160 -0.985 1.00 0.00 43 VAL A CA 19
ATOM 29511 C C . VAL A 1 43 ? 7.131 9.406 -0.378 1.00 0.00 43 VAL A C 19
ATOM 29512 O O . VAL A 1 43 ? 6.623 10.519 -0.540 1.00 0.00 43 VAL A O 19
ATOM 29525 N N . SER A 1 44 ? 8.221 9.207 0.347 1.00 0.00 44 SER A N 19
ATOM 29526 C CA . SER A 1 44 ? 8.980 10.313 0.899 1.00 0.00 44 SER A CA 19
ATOM 29527 C C . SER A 1 44 ? 10.016 10.765 -0.117 1.00 0.00 44 SER A C 19
ATOM 29528 O O . SER A 1 44 ? 10.601 9.942 -0.823 1.00 0.00 44 SER A O 19
ATOM 29536 N N . ASP A 1 45 ? 10.239 12.064 -0.193 1.00 0.00 45 ASP A N 19
ATOM 29537 C CA . ASP A 1 45 ? 11.169 12.610 -1.165 1.00 0.00 45 ASP A CA 19
ATOM 29538 C C . ASP A 1 45 ? 12.280 13.385 -0.491 1.00 0.00 45 ASP A C 19
ATOM 29539 O O . ASP A 1 45 ? 12.071 14.468 0.055 1.00 0.00 45 ASP A O 19
ATOM 29548 N N . GLU A 1 46 ? 13.455 12.801 -0.524 1.00 0.00 46 GLU A N 19
ATOM 29549 C CA . GLU A 1 46 ? 14.653 13.454 -0.036 1.00 0.00 46 GLU A CA 19
ATOM 29550 C C . GLU A 1 46 ? 15.593 13.701 -1.211 1.00 0.00 46 GLU A C 19
ATOM 29551 O O . GLU A 1 46 ? 16.691 14.234 -1.054 1.00 0.00 46 GLU A O 19
ATOM 29563 N N . LEU A 1 47 ? 15.137 13.330 -2.399 1.00 0.00 47 LEU A N 19
ATOM 29564 C CA . LEU A 1 47 ? 15.988 13.349 -3.581 1.00 0.00 47 LEU A CA 19
ATOM 29565 C C . LEU A 1 47 ? 15.711 14.567 -4.453 1.00 0.00 47 LEU A C 19
ATOM 29566 O O . LEU A 1 47 ? 16.633 15.142 -5.030 1.00 0.00 47 LEU A O 19
ATOM 29582 N N . GLY A 1 48 ? 14.448 14.955 -4.556 1.00 0.00 48 GLY A N 19
ATOM 29583 C CA . GLY A 1 48 ? 14.102 16.122 -5.342 1.00 0.00 48 GLY A CA 19
ATOM 29584 C C . GLY A 1 48 ? 13.063 15.824 -6.405 1.00 0.00 48 GLY A C 19
ATOM 29585 O O . GLY A 1 48 ? 13.067 16.439 -7.474 1.00 0.00 48 GLY A O 19
ATOM 29589 N N . GLY A 1 49 ? 12.180 14.875 -6.110 1.00 0.00 49 GLY A N 19
ATOM 29590 C CA . GLY A 1 49 ? 11.109 14.528 -7.024 1.00 0.00 49 GLY A CA 19
ATOM 29591 C C . GLY A 1 49 ? 11.611 13.981 -8.345 1.00 0.00 49 GLY A C 19
ATOM 29592 O O . GLY A 1 49 ? 11.119 14.362 -9.405 1.00 0.00 49 GLY A O 19
ATOM 29596 N N . GLN A 1 50 ? 12.579 13.073 -8.288 1.00 0.00 50 GLN A N 19
ATOM 29597 C CA . GLN A 1 50 ? 13.155 12.512 -9.506 1.00 0.00 50 GLN A CA 19
ATOM 29598 C C . GLN A 1 50 ? 12.324 11.335 -10.022 1.00 0.00 50 GLN A C 19
ATOM 29599 O O . GLN A 1 50 ? 12.688 10.686 -11.003 1.00 0.00 50 GLN A O 19
ATOM 29613 N N . GLY A 1 51 ? 11.205 11.067 -9.356 1.00 0.00 51 GLY A N 19
ATOM 29614 C CA . GLY A 1 51 ? 10.279 10.059 -9.837 1.00 0.00 51 GLY A CA 19
ATOM 29615 C C . GLY A 1 51 ? 10.430 8.724 -9.137 1.00 0.00 51 GLY A C 19
ATOM 29616 O O . GLY A 1 51 ? 10.417 7.680 -9.784 1.00 0.00 51 GLY A O 19
ATOM 29620 N N . VAL A 1 52 ? 10.543 8.749 -7.814 1.00 0.00 52 VAL A N 19
ATOM 29621 C CA . VAL A 1 52 ? 10.682 7.520 -7.041 1.00 0.00 52 VAL A CA 19
ATOM 29622 C C . VAL A 1 52 ? 9.336 6.804 -6.959 1.00 0.00 52 VAL A C 19
ATOM 29623 O O . VAL A 1 52 ? 9.235 5.597 -7.196 1.00 0.00 52 VAL A O 19
ATOM 29636 N N . GLY A 1 53 ? 8.295 7.572 -6.651 1.00 0.00 53 GLY A N 19
ATOM 29637 C CA . GLY A 1 53 ? 6.954 7.021 -6.588 1.00 0.00 53 GLY A CA 19
ATOM 29638 C C . GLY A 1 53 ? 6.474 6.544 -7.941 1.00 0.00 53 GLY A C 19
ATOM 29639 O O . GLY A 1 53 ? 5.638 5.646 -8.037 1.00 0.00 53 GLY A O 19
ATOM 29643 N N . LYS A 1 54 ? 7.017 7.140 -8.994 1.00 0.00 54 LYS A N 19
ATOM 29644 C CA . LYS A 1 54 ? 6.670 6.756 -10.354 1.00 0.00 54 LYS A CA 19
ATOM 29645 C C . LYS A 1 54 ? 7.175 5.354 -10.657 1.00 0.00 54 LYS A C 19
ATOM 29646 O O . LYS A 1 54 ? 6.506 4.584 -11.340 1.00 0.00 54 LYS A O 19
ATOM 29665 N N . LYS A 1 55 ? 8.352 5.027 -10.135 1.00 0.00 55 LYS A N 19
ATOM 29666 C CA . LYS A 1 55 ? 8.916 3.693 -10.294 1.00 0.00 55 LYS A CA 19
ATOM 29667 C C . LYS A 1 55 ? 7.979 2.660 -9.680 1.00 0.00 55 LYS A C 19
ATOM 29668 O O . LYS A 1 55 ? 7.666 1.644 -10.303 1.00 0.00 55 LYS A O 19
ATOM 29687 N N . LEU A 1 56 ? 7.520 2.949 -8.462 1.00 0.00 56 LEU A N 19
ATOM 29688 C CA . LEU A 1 56 ? 6.591 2.069 -7.753 1.00 0.00 56 LEU A CA 19
ATOM 29689 C C . LEU A 1 56 ? 5.322 1.825 -8.559 1.00 0.00 56 LEU A C 19
ATOM 29690 O O . LEU A 1 56 ? 5.009 0.688 -8.918 1.00 0.00 56 LEU A O 19
ATOM 29706 N N . LEU A 1 57 ? 4.600 2.904 -8.843 1.00 0.00 57 LEU A N 19
ATOM 29707 C CA . LEU A 1 57 ? 3.316 2.812 -9.527 1.00 0.00 57 LEU A CA 19
ATOM 29708 C C . LEU A 1 57 ? 3.458 2.169 -10.901 1.00 0.00 57 LEU A C 19
ATOM 29709 O O . LEU A 1 57 ? 2.556 1.468 -11.354 1.00 0.00 57 LEU A O 19
ATOM 29725 N N . LYS A 1 58 ? 4.591 2.402 -11.554 1.00 0.00 58 LYS A N 19
ATOM 29726 C CA . LYS A 1 58 ? 4.850 1.821 -12.865 1.00 0.00 58 LYS A CA 19
ATOM 29727 C C . LYS A 1 58 ? 4.747 0.299 -12.805 1.00 0.00 58 LYS A C 19
ATOM 29728 O O . LYS A 1 58 ? 3.931 -0.300 -13.502 1.00 0.00 58 LYS A O 19
ATOM 29747 N N . ALA A 1 59 ? 5.546 -0.310 -11.931 1.00 0.00 59 ALA A N 19
ATOM 29748 C CA . ALA A 1 59 ? 5.608 -1.766 -11.827 1.00 0.00 59 ALA A CA 19
ATOM 29749 C C . ALA A 1 59 ? 4.272 -2.351 -11.384 1.00 0.00 59 ALA A C 19
ATOM 29750 O O . ALA A 1 59 ? 3.879 -3.428 -11.835 1.00 0.00 59 ALA A O 19
ATOM 29757 N N . VAL A 1 60 ? 3.573 -1.639 -10.506 1.00 0.00 60 VAL A N 19
ATOM 29758 C CA . VAL A 1 60 ? 2.264 -2.081 -10.046 1.00 0.00 60 VAL A CA 19
ATOM 29759 C C . VAL A 1 60 ? 1.283 -2.130 -11.213 1.00 0.00 60 VAL A C 19
ATOM 29760 O O . VAL A 1 60 ? 0.566 -3.116 -11.395 1.00 0.00 60 VAL A O 19
ATOM 29773 N N . VAL A 1 61 ? 1.276 -1.074 -12.016 1.00 0.00 61 VAL A N 19
ATOM 29774 C CA . VAL A 1 61 ? 0.407 -1.010 -13.181 1.00 0.00 61 VAL A CA 19
ATOM 29775 C C . VAL A 1 61 ? 0.833 -2.035 -14.230 1.00 0.00 61 VAL A C 19
ATOM 29776 O O . VAL A 1 61 ? -0.011 -2.671 -14.852 1.00 0.00 61 VAL A O 19
ATOM 29789 N N . GLU A 1 62 ? 2.140 -2.211 -14.406 1.00 0.00 62 GLU A N 19
ATOM 29790 C CA . GLU A 1 62 ? 2.660 -3.219 -15.329 1.00 0.00 62 GLU A CA 19
ATOM 29791 C C . GLU A 1 62 ? 2.174 -4.613 -14.932 1.00 0.00 62 GLU A C 19
ATOM 29792 O O . GLU A 1 62 ? 1.707 -5.382 -15.772 1.00 0.00 62 GLU A O 19
ATOM 29804 N N . HIS A 1 63 ? 2.263 -4.923 -13.641 1.00 0.00 63 HIS A N 19
ATOM 29805 C CA . HIS A 1 63 ? 1.810 -6.213 -13.132 1.00 0.00 63 HIS A CA 19
ATOM 29806 C C . HIS A 1 63 ? 0.291 -6.326 -13.247 1.00 0.00 63 HIS A C 19
ATOM 29807 O O . HIS A 1 63 ? -0.248 -7.411 -13.461 1.00 0.00 63 HIS A O 19
ATOM 29822 N N . ALA A 1 64 ? -0.392 -5.195 -13.114 1.00 0.00 64 ALA A N 19
ATOM 29823 C CA . ALA A 1 64 ? -1.835 -5.151 -13.293 1.00 0.00 64 ALA A CA 19
ATOM 29824 C C . ALA A 1 64 ? -2.199 -5.413 -14.750 1.00 0.00 64 ALA A C 19
ATOM 29825 O O . ALA A 1 64 ? -3.138 -6.142 -15.040 1.00 0.00 64 ALA A O 19
ATOM 29832 N N . ARG A 1 65 ? -1.438 -4.821 -15.661 1.00 0.00 65 ARG A N 19
ATOM 29833 C CA . ARG A 1 65 ? -1.631 -5.031 -17.093 1.00 0.00 65 ARG A CA 19
ATOM 29834 C C . ARG A 1 65 ? -1.336 -6.480 -17.462 1.00 0.00 65 ARG A C 19
ATOM 29835 O O . ARG A 1 65 ? -1.950 -7.042 -18.368 1.00 0.00 65 ARG A O 19
ATOM 29856 N N . GLU A 1 66 ? -0.385 -7.070 -16.754 1.00 0.00 66 GLU A N 19
ATOM 29857 C CA . GLU A 1 66 ? -0.014 -8.466 -16.954 1.00 0.00 66 GLU A CA 19
ATOM 29858 C C . GLU A 1 66 ? -1.149 -9.405 -16.547 1.00 0.00 66 GLU A C 19
ATOM 29859 O O . GLU A 1 66 ? -1.560 -10.280 -17.314 1.00 0.00 66 GLU A O 19
ATOM 29871 N N . ASN A 1 67 ? -1.648 -9.209 -15.337 1.00 0.00 67 ASN A N 19
ATOM 29872 C CA . ASN A 1 67 ? -2.611 -10.127 -14.744 1.00 0.00 67 ASN A CA 19
ATOM 29873 C C . ASN A 1 67 ? -4.049 -9.677 -14.991 1.00 0.00 67 ASN A C 19
ATOM 29874 O O . ASN A 1 67 ? -4.986 -10.292 -14.485 1.00 0.00 67 ASN A O 19
ATOM 29885 N N . ASN A 1 68 ? -4.212 -8.607 -15.770 1.00 0.00 68 ASN A N 19
ATOM 29886 C CA . ASN A 1 68 ? -5.533 -8.035 -16.065 1.00 0.00 68 ASN A CA 19
ATOM 29887 C C . ASN A 1 68 ? -6.219 -7.596 -14.768 1.00 0.00 68 ASN A C 19
ATOM 29888 O O . ASN A 1 68 ? -7.425 -7.770 -14.581 1.00 0.00 68 ASN A O 19
ATOM 29899 N N . LEU A 1 69 ? -5.437 -7.008 -13.878 1.00 0.00 69 LEU A N 19
ATOM 29900 C CA . LEU A 1 69 ? -5.944 -6.575 -12.589 1.00 0.00 69 LEU A CA 19
ATOM 29901 C C . LEU A 1 69 ? -6.577 -5.201 -12.700 1.00 0.00 69 LEU A C 19
ATOM 29902 O O . LEU A 1 69 ? -6.038 -4.303 -13.346 1.00 0.00 69 LEU A O 19
ATOM 29918 N N . LYS A 1 70 ? -7.727 -5.047 -12.072 1.00 0.00 70 LYS A N 19
ATOM 29919 C CA . LYS A 1 70 ? -8.396 -3.762 -12.016 1.00 0.00 70 LYS A CA 19
ATOM 29920 C C . LYS A 1 70 ? -7.945 -3.007 -10.777 1.00 0.00 70 LYS A C 19
ATOM 29921 O O . LYS A 1 70 ? -8.081 -3.499 -9.655 1.00 0.00 70 LYS A O 19
ATOM 29940 N N . ILE A 1 71 ? -7.394 -1.821 -10.988 1.00 0.00 71 ILE A N 19
ATOM 29941 C CA . ILE A 1 71 ? -6.786 -1.059 -9.910 1.00 0.00 71 ILE A CA 19
ATOM 29942 C C . ILE A 1 71 ? -7.780 -0.105 -9.258 1.00 0.00 71 ILE A C 19
ATOM 29943 O O . ILE A 1 71 ? -8.274 0.831 -9.889 1.00 0.00 71 ILE A O 19
ATOM 29959 N N . ILE A 1 72 ? -8.076 -0.365 -7.996 1.00 0.00 72 ILE A N 19
ATOM 29960 C CA . ILE A 1 72 ? -8.820 0.571 -7.173 1.00 0.00 72 ILE A CA 19
ATOM 29961 C C . ILE A 1 72 ? -7.914 1.056 -6.048 1.00 0.00 72 ILE A C 19
ATOM 29962 O O . ILE A 1 72 ? -6.904 0.419 -5.746 1.00 0.00 72 ILE A O 19
ATOM 29978 N N . ALA A 1 73 ? -8.244 2.176 -5.436 1.00 0.00 73 ALA A N 19
ATOM 29979 C CA . ALA A 1 73 ? -7.371 2.740 -4.418 1.00 0.00 73 ALA A CA 19
ATOM 29980 C C . ALA A 1 73 ? -8.121 3.053 -3.132 1.00 0.00 73 ALA A C 19
ATOM 29981 O O . ALA A 1 73 ? -9.240 3.569 -3.161 1.00 0.00 73 ALA A O 19
ATOM 29988 N N . SER A 1 74 ? -7.502 2.721 -2.006 1.00 0.00 74 SER A N 19
ATOM 29989 C CA . SER A 1 74 ? -8.043 3.066 -0.704 1.00 0.00 74 SER A CA 19
ATOM 29990 C C . SER A 1 74 ? -7.480 4.412 -0.249 1.00 0.00 74 SER A C 19
ATOM 29991 O O . SER A 1 74 ? -8.230 5.324 0.101 1.00 0.00 74 SER A O 19
ATOM 29999 N N . CYS A 1 75 ? -6.154 4.536 -0.283 1.00 0.00 75 CYS A N 19
ATOM 30000 C CA . CYS A 1 75 ? -5.495 5.783 0.087 1.00 0.00 75 CYS A CA 19
ATOM 30001 C C . CYS A 1 75 ? -5.770 6.875 -0.939 1.00 0.00 75 CYS A C 19
ATOM 30002 O O . CYS A 1 75 ? -5.453 6.726 -2.123 1.00 0.00 75 CYS A O 19
ATOM 30010 N N . SER A 1 76 ? -6.349 7.975 -0.472 1.00 0.00 76 SER A N 19
ATOM 30011 C CA . SER A 1 76 ? -6.704 9.093 -1.336 1.00 0.00 76 SER A CA 19
ATOM 30012 C C . SER A 1 76 ? -5.463 9.698 -1.992 1.00 0.00 76 SER A C 19
ATOM 30013 O O . SER A 1 76 ? -5.537 10.245 -3.094 1.00 0.00 76 SER A O 19
ATOM 30021 N N . PHE A 1 77 ? -4.328 9.589 -1.308 1.00 0.00 77 PHE A N 19
ATOM 30022 C CA . PHE A 1 77 ? -3.055 10.071 -1.835 1.00 0.00 77 PHE A CA 19
ATOM 30023 C C . PHE A 1 77 ? -2.734 9.388 -3.162 1.00 0.00 77 PHE A C 19
ATOM 30024 O O . PHE A 1 77 ? -2.546 10.048 -4.183 1.00 0.00 77 PHE A O 19
ATOM 30041 N N . ALA A 1 78 ? -2.703 8.062 -3.143 1.00 0.00 78 ALA A N 19
ATOM 30042 C CA . ALA A 1 78 ? -2.385 7.286 -4.334 1.00 0.00 78 ALA A CA 19
ATOM 30043 C C . ALA A 1 78 ? -3.502 7.386 -5.364 1.00 0.00 78 ALA A C 19
ATOM 30044 O O . ALA A 1 78 ? -3.249 7.398 -6.568 1.00 0.00 78 ALA A O 19
ATOM 30051 N N . LYS A 1 79 ? -4.736 7.471 -4.883 1.00 0.00 79 LYS A N 19
ATOM 30052 C CA . LYS A 1 79 ? -5.893 7.574 -5.762 1.00 0.00 79 LYS A CA 19
ATOM 30053 C C . LYS A 1 79 ? -5.822 8.866 -6.572 1.00 0.00 79 LYS A C 19
ATOM 30054 O O . LYS A 1 79 ? -6.206 8.904 -7.740 1.00 0.00 79 LYS A O 19
ATOM 30073 N N . HIS A 1 80 ? -5.304 9.916 -5.943 1.00 0.00 80 HIS A N 19
ATOM 30074 C CA . HIS A 1 80 ? -5.096 11.187 -6.623 1.00 0.00 80 HIS A CA 19
ATOM 30075 C C . HIS A 1 80 ? -3.986 11.068 -7.661 1.00 0.00 80 HIS A C 19
ATOM 30076 O O . HIS A 1 80 ? -4.056 11.681 -8.719 1.00 0.00 80 HIS A O 19
ATOM 30091 N N . MET A 1 81 ? -2.971 10.263 -7.356 1.00 0.00 81 MET A N 19
ATOM 30092 C CA . MET A 1 81 ? -1.842 10.070 -8.268 1.00 0.00 81 MET A CA 19
ATOM 30093 C C . MET A 1 81 ? -2.279 9.327 -9.527 1.00 0.00 81 MET A C 19
ATOM 30094 O O . MET A 1 81 ? -1.941 9.722 -10.644 1.00 0.00 81 MET A O 19
ATOM 30108 N N . LEU A 1 82 ? -3.044 8.258 -9.333 1.00 0.00 82 LEU A N 19
ATOM 30109 C CA . LEU A 1 82 ? -3.522 7.431 -10.440 1.00 0.00 82 LEU A CA 19
ATOM 30110 C C . LEU A 1 82 ? -4.463 8.220 -11.348 1.00 0.00 82 LEU A C 19
ATOM 30111 O O . LEU A 1 82 ? -4.548 7.968 -12.548 1.00 0.00 82 LEU A O 19
ATOM 30127 N N . GLU A 1 83 ? -5.177 9.164 -10.753 1.00 0.00 83 GLU A N 19
ATOM 30128 C CA . GLU A 1 83 ? -6.158 9.966 -11.466 1.00 0.00 83 GLU A CA 19
ATOM 30129 C C . GLU A 1 83 ? -5.493 11.174 -12.137 1.00 0.00 83 GLU A C 19
ATOM 30130 O O . GLU A 1 83 ? -5.926 11.624 -13.200 1.00 0.00 83 GLU A O 19
ATOM 30142 N N . LYS A 1 84 ? -4.428 11.675 -11.520 1.00 0.00 84 LYS A N 19
ATOM 30143 C CA . LYS A 1 84 ? -3.785 12.913 -11.962 1.00 0.00 84 LYS A CA 19
ATOM 30144 C C . LYS A 1 84 ? -3.170 12.773 -13.353 1.00 0.00 84 LYS A C 19
ATOM 30145 O O . LYS A 1 84 ? -3.396 13.619 -14.224 1.00 0.00 84 LYS A O 19
ATOM 30164 N N . GLU A 1 85 ? -2.395 11.721 -13.567 1.00 0.00 85 GLU A N 19
ATOM 30165 C CA . GLU A 1 85 ? -1.767 11.515 -14.863 1.00 0.00 85 GLU A CA 19
ATOM 30166 C C . GLU A 1 85 ? -2.432 10.367 -15.615 1.00 0.00 85 GLU A C 19
ATOM 30167 O O . GLU A 1 85 ? -2.985 9.448 -15.013 1.00 0.00 85 GLU A O 19
ATOM 30179 N N . ASP A 1 86 ? -2.356 10.426 -16.938 1.00 0.00 86 ASP A N 19
ATOM 30180 C CA . ASP A 1 86 ? -3.113 9.522 -17.802 1.00 0.00 86 ASP A CA 19
ATOM 30181 C C . ASP A 1 86 ? -2.446 8.158 -17.920 1.00 0.00 86 ASP A C 19
ATOM 30182 O O . ASP A 1 86 ? -3.021 7.227 -18.483 1.00 0.00 86 ASP A O 19
ATOM 30191 N N . SER A 1 87 ? -1.242 8.039 -17.381 1.00 0.00 87 SER A N 19
ATOM 30192 C CA . SER A 1 87 ? -0.455 6.821 -17.521 1.00 0.00 87 SER A CA 19
ATOM 30193 C C . SER A 1 87 ? -1.100 5.650 -16.778 1.00 0.00 87 SER A C 19
ATOM 30194 O O . SER A 1 87 ? -1.324 4.582 -17.353 1.00 0.00 87 SER A O 19
ATOM 30202 N N . TYR A 1 88 ? -1.413 5.863 -15.506 1.00 0.00 88 TYR A N 19
ATOM 30203 C CA . TYR A 1 88 ? -1.922 4.797 -14.651 1.00 0.00 88 TYR A CA 19
ATOM 30204 C C . TYR A 1 88 ? -3.445 4.759 -14.668 1.00 0.00 88 TYR A C 19
ATOM 30205 O O . TYR A 1 88 ? -4.060 3.831 -14.140 1.00 0.00 88 TYR A O 19
ATOM 30223 N N . GLN A 1 89 ? -4.041 5.762 -15.297 1.00 0.00 89 GLN A N 19
ATOM 30224 C CA . GLN A 1 89 ? -5.492 5.916 -15.317 1.00 0.00 89 GLN A CA 19
ATOM 30225 C C . GLN A 1 89 ? -6.160 4.840 -16.183 1.00 0.00 89 GLN A C 19
ATOM 30226 O O . GLN A 1 89 ? -7.361 4.601 -16.072 1.00 0.00 89 GLN A O 19
ATOM 30240 N N . ASP A 1 90 ? -5.363 4.177 -17.014 1.00 0.00 90 ASP A N 19
ATOM 30241 C CA . ASP A 1 90 ? -5.876 3.187 -17.967 1.00 0.00 90 ASP A CA 19
ATOM 30242 C C . ASP A 1 90 ? -6.668 2.081 -17.269 1.00 0.00 90 ASP A C 19
ATOM 30243 O O . ASP A 1 90 ? -7.828 1.825 -17.603 1.00 0.00 90 ASP A O 19
ATOM 30252 N N . VAL A 1 91 ? -6.040 1.432 -16.299 1.00 0.00 91 VAL A N 19
ATOM 30253 C CA . VAL A 1 91 ? -6.671 0.327 -15.581 1.00 0.00 91 VAL A CA 19
ATOM 30254 C C . VAL A 1 91 ? -7.166 0.773 -14.208 1.00 0.00 91 VAL A C 19
ATOM 30255 O O . VAL A 1 91 ? -7.512 -0.050 -13.357 1.00 0.00 91 VAL A O 19
ATOM 30268 N N . TYR A 1 92 ? -7.211 2.080 -14.012 1.00 0.00 92 TYR A N 19
ATOM 30269 C CA . TYR A 1 92 ? -7.659 2.657 -12.756 1.00 0.00 92 TYR A CA 19
ATOM 30270 C C . TYR A 1 92 ? -9.181 2.769 -12.730 1.00 0.00 92 TYR A C 19
ATOM 30271 O O . TYR A 1 92 ? -9.794 3.316 -13.651 1.00 0.00 92 TYR A O 19
ATOM 30289 N N . LEU A 1 93 ? -9.785 2.230 -11.682 1.00 0.00 93 LEU A N 19
ATOM 30290 C CA . LEU A 1 93 ? -11.222 2.311 -11.505 1.00 0.00 93 LEU A CA 19
ATOM 30291 C C . LEU A 1 93 ? -11.571 3.341 -10.443 1.00 0.00 93 LEU A C 19
ATOM 30292 O O . LEU A 1 93 ? -11.502 3.069 -9.241 1.00 0.00 93 LEU A O 19
ATOM 30308 N N . GLY A 1 94 ? -11.907 4.532 -10.894 1.00 0.00 94 GLY A N 19
ATOM 30309 C CA . GLY A 1 94 ? -12.366 5.565 -9.997 1.00 0.00 94 GLY A CA 19
ATOM 30310 C C . GLY A 1 94 ? -13.832 5.849 -10.212 1.00 0.00 94 GLY A C 19
ATOM 30311 O O . GLY A 1 94 ? -14.620 5.854 -9.267 1.00 0.00 94 GLY A O 19
ATOM 30315 N N . LEU A 1 95 ? -14.199 6.059 -11.469 1.00 0.00 95 LEU A N 19
ATOM 30316 C CA . LEU A 1 95 ? -15.581 6.310 -11.837 1.00 0.00 95 LEU A CA 19
ATOM 30317 C C . LEU A 1 95 ? -15.999 5.370 -12.959 1.00 0.00 95 LEU A C 19
ATOM 30318 O O . LEU A 1 95 ? -15.156 4.732 -13.594 1.00 0.00 95 LEU A O 19
ATOM 30334 N N . GLU A 1 96 ? -17.297 5.293 -13.194 1.00 0.00 96 GLU A N 19
ATOM 30335 C CA . GLU A 1 96 ? -17.846 4.475 -14.262 1.00 0.00 96 GLU A CA 19
ATOM 30336 C C . GLU A 1 96 ? -18.245 5.409 -15.406 1.00 0.00 96 GLU A C 19
ATOM 30337 O O . GLU A 1 96 ? -17.775 6.550 -15.458 1.00 0.00 96 GLU A O 19
ATOM 30349 N N . HIS A 1 97 ? -19.070 4.939 -16.331 1.00 0.00 97 HIS A N 19
ATOM 30350 C CA . HIS A 1 97 ? -19.669 5.821 -17.323 1.00 0.00 97 HIS A CA 19
ATOM 30351 C C . HIS A 1 97 ? -20.552 6.823 -16.587 1.00 0.00 97 HIS A C 19
ATOM 30352 O O . HIS A 1 97 ? -21.713 6.538 -16.277 1.00 0.00 97 HIS A O 19
ATOM 30367 N N . HIS A 1 98 ? -19.978 7.981 -16.279 1.00 0.00 98 HIS A N 19
ATOM 30368 C CA . HIS A 1 98 ? -20.582 8.920 -15.342 1.00 0.00 98 HIS A CA 19
ATOM 30369 C C . HIS A 1 98 ? -21.873 9.521 -15.882 1.00 0.00 98 HIS A C 19
ATOM 30370 O O . HIS A 1 98 ? -22.729 9.940 -15.105 1.00 0.00 98 HIS A O 19
ATOM 30385 N N . HIS A 1 99 ? -22.015 9.572 -17.201 1.00 0.00 99 HIS A N 19
ATOM 30386 C CA . HIS A 1 99 ? -23.263 10.032 -17.788 1.00 0.00 99 HIS A CA 19
ATOM 30387 C C . HIS A 1 99 ? -24.316 8.944 -17.645 1.00 0.00 99 HIS A C 19
ATOM 30388 O O . HIS A 1 99 ? -24.305 7.960 -18.387 1.00 0.00 99 HIS A O 19
ATOM 30403 N N . HIS A 1 100 ? -25.200 9.113 -16.676 1.00 0.00 100 HIS A N 19
ATOM 30404 C CA . HIS A 1 100 ? -26.271 8.155 -16.447 1.00 0.00 100 HIS A CA 19
ATOM 30405 C C . HIS A 1 100 ? -27.250 8.177 -17.611 1.00 0.00 100 HIS A C 19
ATOM 30406 O O . HIS A 1 100 ? -27.364 9.189 -18.308 1.00 0.00 100 HIS A O 19
ATOM 30421 N N . HIS A 1 101 ? -27.938 7.058 -17.813 1.00 0.00 101 HIS A N 19
ATOM 30422 C CA . HIS A 1 101 ? -28.841 6.883 -18.948 1.00 0.00 101 HIS A CA 19
ATOM 30423 C C . HIS A 1 101 ? -28.034 6.832 -20.242 1.00 0.00 101 HIS A C 19
ATOM 30424 O O . HIS A 1 101 ? -27.706 7.862 -20.836 1.00 0.00 101 HIS A O 19
ATOM 30439 N N . HIS A 1 102 ? -27.709 5.626 -20.673 1.00 0.00 102 HIS A N 19
ATOM 30440 C CA . HIS A 1 102 ? -26.841 5.444 -21.822 1.00 0.00 102 HIS A CA 19
ATOM 30441 C C . HIS A 1 102 ? -27.378 4.349 -22.737 1.00 0.00 102 HIS A C 19
ATOM 30442 O O . HIS A 1 102 ? -27.258 3.159 -22.389 1.00 0.00 102 HIS A O 19
ATOM 30458 N N . MET A 1 1 ? 26.151 5.364 -6.199 1.00 0.00 1 MET A N 20
ATOM 30459 C CA . MET A 1 1 ? 24.785 5.932 -6.155 1.00 0.00 1 MET A CA 20
ATOM 30460 C C . MET A 1 1 ? 23.768 4.899 -6.610 1.00 0.00 1 MET A C 20
ATOM 30461 O O . MET A 1 1 ? 23.792 4.456 -7.758 1.00 0.00 1 MET A O 20
ATOM 30477 N N . SER A 1 2 ? 22.882 4.513 -5.707 1.00 0.00 2 SER A N 20
ATOM 30478 C CA . SER A 1 2 ? 21.837 3.560 -6.032 1.00 0.00 2 SER A CA 20
ATOM 30479 C C . SER A 1 2 ? 20.716 4.251 -6.808 1.00 0.00 2 SER A C 20
ATOM 30480 O O . SER A 1 2 ? 20.578 5.475 -6.763 1.00 0.00 2 SER A O 20
ATOM 30488 N N . ASN A 1 3 ? 19.918 3.462 -7.504 1.00 0.00 3 ASN A N 20
ATOM 30489 C CA . ASN A 1 3 ? 18.915 3.985 -8.424 1.00 0.00 3 ASN A CA 20
ATOM 30490 C C . ASN A 1 3 ? 17.561 4.077 -7.742 1.00 0.00 3 ASN A C 20
ATOM 30491 O O . ASN A 1 3 ? 16.539 4.277 -8.403 1.00 0.00 3 ASN A O 20
ATOM 30502 N N . LEU A 1 4 ? 17.566 3.939 -6.416 1.00 0.00 4 LEU A N 20
ATOM 30503 C CA . LEU A 1 4 ? 16.335 3.841 -5.641 1.00 0.00 4 LEU A CA 20
ATOM 30504 C C . LEU A 1 4 ? 15.566 2.601 -6.081 1.00 0.00 4 LEU A C 20
ATOM 30505 O O . LEU A 1 4 ? 14.419 2.679 -6.525 1.00 0.00 4 LEU A O 20
ATOM 30521 N N . GLU A 1 5 ? 16.237 1.462 -5.968 1.00 0.00 5 GLU A N 20
ATOM 30522 C CA . GLU A 1 5 ? 15.718 0.192 -6.446 1.00 0.00 5 GLU A CA 20
ATOM 30523 C C . GLU A 1 5 ? 14.414 -0.184 -5.756 1.00 0.00 5 GLU A C 20
ATOM 30524 O O . GLU A 1 5 ? 14.297 -0.113 -4.529 1.00 0.00 5 GLU A O 20
ATOM 30536 N N . ILE A 1 6 ? 13.440 -0.586 -6.558 1.00 0.00 6 ILE A N 20
ATOM 30537 C CA . ILE A 1 6 ? 12.195 -1.114 -6.041 1.00 0.00 6 ILE A CA 20
ATOM 30538 C C . ILE A 1 6 ? 12.426 -2.531 -5.536 1.00 0.00 6 ILE A C 20
ATOM 30539 O O . ILE A 1 6 ? 12.663 -3.449 -6.323 1.00 0.00 6 ILE A O 20
ATOM 30555 N N . LYS A 1 7 ? 12.400 -2.697 -4.227 1.00 0.00 7 LYS A N 20
ATOM 30556 C CA . LYS A 1 7 ? 12.655 -3.992 -3.626 1.00 0.00 7 LYS A CA 20
ATOM 30557 C C . LYS A 1 7 ? 11.373 -4.803 -3.552 1.00 0.00 7 LYS A C 20
ATOM 30558 O O . LYS A 1 7 ? 10.327 -4.296 -3.131 1.00 0.00 7 LYS A O 20
ATOM 30577 N N . GLN A 1 8 ? 11.459 -6.057 -3.975 1.00 0.00 8 GLN A N 20
ATOM 30578 C CA . GLN A 1 8 ? 10.313 -6.953 -3.982 1.00 0.00 8 GLN A CA 20
ATOM 30579 C C . GLN A 1 8 ? 9.874 -7.286 -2.566 1.00 0.00 8 GLN A C 20
ATOM 30580 O O . GLN A 1 8 ? 10.705 -7.484 -1.674 1.00 0.00 8 GLN A O 20
ATOM 30594 N N . GLY A 1 9 ? 8.570 -7.329 -2.371 1.00 0.00 9 GLY A N 20
ATOM 30595 C CA . GLY A 1 9 ? 8.014 -7.690 -1.087 1.00 0.00 9 GLY A CA 20
ATOM 30596 C C . GLY A 1 9 ? 6.649 -8.315 -1.244 1.00 0.00 9 GLY A C 20
ATOM 30597 O O . GLY A 1 9 ? 6.017 -8.163 -2.291 1.00 0.00 9 GLY A O 20
ATOM 30601 N N . GLU A 1 10 ? 6.189 -9.003 -0.210 1.00 0.00 10 GLU A N 20
ATOM 30602 C CA . GLU A 1 10 ? 4.915 -9.705 -0.256 1.00 0.00 10 GLU A CA 20
ATOM 30603 C C . GLU A 1 10 ? 3.764 -8.705 -0.386 1.00 0.00 10 GLU A C 20
ATOM 30604 O O . GLU A 1 10 ? 3.311 -8.123 0.602 1.00 0.00 10 GLU A O 20
ATOM 30616 N N . ASN A 1 11 ? 3.349 -8.474 -1.634 1.00 0.00 11 ASN A N 20
ATOM 30617 C CA . ASN A 1 11 ? 2.247 -7.566 -1.959 1.00 0.00 11 ASN A CA 20
ATOM 30618 C C . ASN A 1 11 ? 2.525 -6.132 -1.512 1.00 0.00 11 ASN A C 20
ATOM 30619 O O . ASN A 1 11 ? 1.604 -5.329 -1.351 1.00 0.00 11 ASN A O 20
ATOM 30630 N N . LYS A 1 12 ? 3.804 -5.804 -1.355 1.00 0.00 12 LYS A N 20
ATOM 30631 C CA . LYS A 1 12 ? 4.208 -4.436 -1.065 1.00 0.00 12 LYS A CA 20
ATOM 30632 C C . LYS A 1 12 ? 5.567 -4.139 -1.685 1.00 0.00 12 LYS A C 20
ATOM 30633 O O . LYS A 1 12 ? 6.525 -4.890 -1.500 1.00 0.00 12 LYS A O 20
ATOM 30652 N N . PHE A 1 13 ? 5.635 -3.057 -2.444 1.00 0.00 13 PHE A N 20
ATOM 30653 C CA . PHE A 1 13 ? 6.891 -2.611 -3.026 1.00 0.00 13 PHE A CA 20
ATOM 30654 C C . PHE A 1 13 ? 7.471 -1.496 -2.175 1.00 0.00 13 PHE A C 20
ATOM 30655 O O . PHE A 1 13 ? 6.741 -0.615 -1.720 1.00 0.00 13 PHE A O 20
ATOM 30672 N N . TYR A 1 14 ? 8.771 -1.531 -1.943 1.00 0.00 14 TYR A N 20
ATOM 30673 C CA . TYR A 1 14 ? 9.397 -0.532 -1.097 1.00 0.00 14 TYR A CA 20
ATOM 30674 C C . TYR A 1 14 ? 10.743 -0.089 -1.651 1.00 0.00 14 TYR A C 20
ATOM 30675 O O . TYR A 1 14 ? 11.582 -0.908 -2.028 1.00 0.00 14 TYR A O 20
ATOM 30693 N N . ILE A 1 15 ? 10.919 1.221 -1.729 1.00 0.00 15 ILE A N 20
ATOM 30694 C CA . ILE A 1 15 ? 12.188 1.804 -2.109 1.00 0.00 15 ILE A CA 20
ATOM 30695 C C . ILE A 1 15 ? 13.009 2.090 -0.861 1.00 0.00 15 ILE A C 20
ATOM 30696 O O . ILE A 1 15 ? 12.636 2.929 -0.029 1.00 0.00 15 ILE A O 20
ATOM 30712 N N . GLY A 1 16 ? 14.097 1.353 -0.721 1.00 0.00 16 GLY A N 20
ATOM 30713 C CA . GLY A 1 16 ? 14.975 1.510 0.412 1.00 0.00 16 GLY A CA 20
ATOM 30714 C C . GLY A 1 16 ? 16.051 0.450 0.411 1.00 0.00 16 GLY A C 20
ATOM 30715 O O . GLY A 1 16 ? 15.931 -0.562 -0.285 1.00 0.00 16 GLY A O 20
ATOM 30719 N N . ASP A 1 17 ? 17.108 0.677 1.173 1.00 0.00 17 ASP A N 20
ATOM 30720 C CA . ASP A 1 17 ? 18.208 -0.278 1.246 1.00 0.00 17 ASP A CA 20
ATOM 30721 C C . ASP A 1 17 ? 17.877 -1.395 2.227 1.00 0.00 17 ASP A C 20
ATOM 30722 O O . ASP A 1 17 ? 18.501 -2.456 2.218 1.00 0.00 17 ASP A O 20
ATOM 30731 N N . ASP A 1 18 ? 16.873 -1.144 3.052 1.00 0.00 18 ASP A N 20
ATOM 30732 C CA . ASP A 1 18 ? 16.387 -2.111 4.026 1.00 0.00 18 ASP A CA 20
ATOM 30733 C C . ASP A 1 18 ? 14.960 -1.724 4.395 1.00 0.00 18 ASP A C 20
ATOM 30734 O O . ASP A 1 18 ? 14.548 -0.601 4.115 1.00 0.00 18 ASP A O 20
ATOM 30743 N N . GLU A 1 19 ? 14.202 -2.632 4.993 1.00 0.00 19 GLU A N 20
ATOM 30744 C CA . GLU A 1 19 ? 12.847 -2.313 5.439 1.00 0.00 19 GLU A CA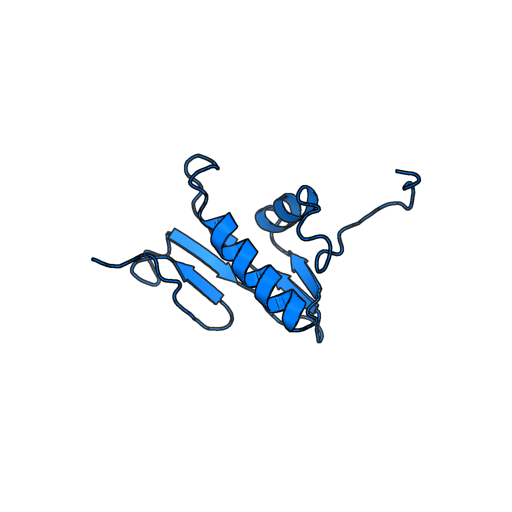 20
ATOM 30745 C C . GLU A 1 19 ? 12.878 -1.247 6.535 1.00 0.00 19 GLU A C 20
ATOM 30746 O O . GLU A 1 19 ? 11.924 -0.487 6.706 1.00 0.00 19 GLU A O 20
ATOM 30758 N N . ASN A 1 20 ? 13.989 -1.187 7.264 1.00 0.00 20 ASN A N 20
ATOM 30759 C CA . ASN A 1 20 ? 14.182 -0.157 8.285 1.00 0.00 20 ASN A CA 20
ATOM 30760 C C . ASN A 1 20 ? 14.578 1.165 7.642 1.00 0.00 20 ASN A C 20
ATOM 30761 O O . ASN A 1 20 ? 14.661 2.194 8.314 1.00 0.00 20 ASN A O 20
ATOM 30772 N N . ASN A 1 21 ? 14.830 1.128 6.342 1.00 0.00 21 ASN A N 20
ATOM 30773 C CA . ASN A 1 21 ? 15.236 2.312 5.596 1.00 0.00 21 ASN A CA 20
ATOM 30774 C C . ASN A 1 21 ? 14.335 2.508 4.388 1.00 0.00 21 ASN A C 20
ATOM 30775 O O . ASN A 1 21 ? 14.735 3.110 3.391 1.00 0.00 21 ASN A O 20
ATOM 30786 N N . ALA A 1 22 ? 13.119 1.985 4.477 1.00 0.00 22 ALA A N 20
ATOM 30787 C CA . ALA A 1 22 ? 12.145 2.137 3.406 1.00 0.00 22 ALA A CA 20
ATOM 30788 C C . ALA A 1 22 ? 11.615 3.563 3.387 1.00 0.00 22 ALA A C 20
ATOM 30789 O O . ALA A 1 22 ? 10.753 3.926 4.186 1.00 0.00 22 ALA A O 20
ATOM 30796 N N . LEU A 1 23 ? 12.155 4.370 2.488 1.00 0.00 23 LEU A N 20
ATOM 30797 C CA . LEU A 1 23 ? 11.789 5.776 2.406 1.00 0.00 23 LEU A CA 20
ATOM 30798 C C . LEU A 1 23 ? 10.491 5.946 1.629 1.00 0.00 23 LEU A C 20
ATOM 30799 O O . LEU A 1 23 ? 9.865 7.010 1.661 1.00 0.00 23 LEU A O 20
ATOM 30815 N N . ALA A 1 24 ? 10.098 4.899 0.919 1.00 0.00 24 ALA A N 20
ATOM 30816 C CA . ALA A 1 24 ? 8.847 4.907 0.182 1.00 0.00 24 ALA A CA 20
ATOM 30817 C C . ALA A 1 24 ? 8.309 3.497 0.005 1.00 0.00 24 ALA A C 20
ATOM 30818 O O . ALA A 1 24 ? 8.829 2.733 -0.804 1.00 0.00 24 ALA A O 20
ATOM 30825 N N . GLU A 1 25 ? 7.282 3.133 0.766 1.00 0.00 25 GLU A N 20
ATOM 30826 C CA . GLU A 1 25 ? 6.664 1.827 0.586 1.00 0.00 25 GLU A CA 20
ATOM 30827 C C . GLU A 1 25 ? 5.210 1.977 0.147 1.00 0.00 25 GLU A C 20
ATOM 30828 O O . GLU A 1 25 ? 4.484 2.859 0.621 1.00 0.00 25 GLU A O 20
ATOM 30840 N N . ILE A 1 26 ? 4.801 1.130 -0.782 1.00 0.00 26 ILE A N 20
ATOM 30841 C CA . ILE A 1 26 ? 3.445 1.155 -1.302 1.00 0.00 26 ILE A CA 20
ATOM 30842 C C . ILE A 1 26 ? 2.837 -0.244 -1.268 1.00 0.00 26 ILE A C 20
ATOM 30843 O O . ILE A 1 26 ? 3.463 -1.222 -1.689 1.00 0.00 26 ILE A O 20
ATOM 30859 N N . THR A 1 27 ? 1.633 -0.341 -0.737 1.00 0.00 27 THR A N 20
ATOM 30860 C CA . THR A 1 27 ? 0.941 -1.611 -0.673 1.00 0.00 27 THR A CA 20
ATOM 30861 C C . THR A 1 27 ? -0.090 -1.708 -1.788 1.00 0.00 27 THR A C 20
ATOM 30862 O O . THR A 1 27 ? -0.758 -0.729 -2.108 1.00 0.00 27 THR A O 20
ATOM 30873 N N . TYR A 1 28 ? -0.193 -2.879 -2.389 1.00 0.00 28 TYR A N 20
ATOM 30874 C CA . TYR A 1 28 ? -1.185 -3.122 -3.426 1.00 0.00 28 TYR A CA 20
ATOM 30875 C C . TYR A 1 28 ? -1.892 -4.436 -3.130 1.00 0.00 28 TYR A C 20
ATOM 30876 O O . TYR A 1 28 ? -1.949 -5.343 -3.958 1.00 0.00 28 TYR A O 20
ATOM 30894 N N . ARG A 1 29 ? -2.448 -4.521 -1.935 1.00 0.00 29 ARG A N 20
ATOM 30895 C CA . ARG A 1 29 ? -2.958 -5.783 -1.434 1.00 0.00 29 ARG A CA 20
ATOM 30896 C C . ARG A 1 29 ? -4.298 -6.125 -2.067 1.00 0.00 29 ARG A C 20
ATOM 30897 O O . ARG A 1 29 ? -5.036 -5.243 -2.511 1.00 0.00 29 ARG A O 20
ATOM 30918 N N . PHE A 1 30 ? -4.602 -7.413 -2.103 1.00 0.00 30 PHE A N 20
ATOM 30919 C CA . PHE A 1 30 ? -5.808 -7.902 -2.750 1.00 0.00 30 PHE A CA 20
ATOM 30920 C C . PHE A 1 30 ? -7.003 -7.800 -1.818 1.00 0.00 30 PHE A C 20
ATOM 30921 O O . PHE A 1 30 ? -7.068 -8.501 -0.807 1.00 0.00 30 PHE A O 20
ATOM 30938 N N . VAL A 1 31 ? -7.939 -6.922 -2.146 1.00 0.00 31 VAL A N 20
ATOM 30939 C CA . VAL A 1 31 ? -9.200 -6.865 -1.419 1.00 0.00 31 VAL A CA 20
ATOM 30940 C C . VAL A 1 31 ? -10.149 -7.904 -1.983 1.00 0.00 31 VAL A C 20
ATOM 30941 O O . VAL A 1 31 ? -11.142 -8.276 -1.356 1.00 0.00 31 VAL A O 20
ATOM 30954 N N . ASP A 1 32 ? -9.819 -8.369 -3.178 1.00 0.00 32 ASP A N 20
ATOM 30955 C CA . ASP A 1 32 ? -10.561 -9.427 -3.839 1.00 0.00 32 ASP A CA 20
ATOM 30956 C C . ASP A 1 32 ? -9.595 -10.200 -4.734 1.00 0.00 32 ASP A C 20
ATOM 30957 O O . ASP A 1 32 ? -8.383 -10.112 -4.542 1.00 0.00 32 ASP A O 20
ATOM 30966 N N . ASN A 1 33 ? -10.106 -10.934 -5.709 1.00 0.00 33 ASN A N 20
ATOM 30967 C CA . ASN A 1 33 ? -9.259 -11.793 -6.533 1.00 0.00 33 ASN A CA 20
ATOM 30968 C C . ASN A 1 33 ? -8.454 -10.987 -7.551 1.00 0.00 33 ASN A C 20
ATOM 30969 O O . ASN A 1 33 ? -7.273 -11.257 -7.770 1.00 0.00 33 ASN A O 20
ATOM 30980 N N . ASN A 1 34 ? -9.093 -10.001 -8.167 1.00 0.00 34 ASN A N 20
ATOM 30981 C CA . ASN A 1 34 ? -8.456 -9.231 -9.237 1.00 0.00 34 ASN A CA 20
ATOM 30982 C C . ASN A 1 34 ? -8.169 -7.820 -8.762 1.00 0.00 34 ASN A C 20
ATOM 30983 O O . ASN A 1 34 ? -7.277 -7.136 -9.265 1.00 0.00 34 ASN A O 20
ATOM 30994 N N . GLU A 1 35 ? -8.962 -7.398 -7.801 1.00 0.00 35 GLU A N 20
ATOM 30995 C CA . GLU A 1 35 ? -8.957 -6.038 -7.322 1.00 0.00 35 GLU A CA 20
ATOM 30996 C C . GLU A 1 35 ? -7.874 -5.827 -6.269 1.00 0.00 35 GLU A C 20
ATOM 30997 O O . GLU A 1 35 ? -8.018 -6.234 -5.112 1.00 0.00 35 GLU A O 20
ATOM 31009 N N . ILE A 1 36 ? -6.781 -5.205 -6.683 1.00 0.00 36 ILE A N 20
ATOM 31010 C CA . ILE A 1 36 ? -5.727 -4.824 -5.760 1.00 0.00 36 ILE A CA 20
ATOM 31011 C C . ILE A 1 36 ? -5.898 -3.368 -5.372 1.00 0.00 36 ILE A C 20
ATOM 31012 O O . ILE A 1 36 ? -6.307 -2.544 -6.194 1.00 0.00 36 ILE A O 20
ATOM 31028 N N . ASN A 1 37 ? -5.612 -3.043 -4.127 1.00 0.00 37 ASN A N 20
ATOM 31029 C CA . ASN A 1 37 ? -5.800 -1.680 -3.671 1.00 0.00 37 ASN A CA 20
ATOM 31030 C C . ASN A 1 37 ? -4.550 -1.139 -3.005 1.00 0.00 37 ASN A C 20
ATOM 31031 O O . ASN A 1 37 ? -3.851 -1.850 -2.278 1.00 0.00 37 ASN A O 20
ATOM 31042 N N . ILE A 1 38 ? -4.255 0.115 -3.295 1.00 0.00 38 ILE A N 20
ATOM 31043 C CA . ILE A 1 38 ? -3.199 0.822 -2.606 1.00 0.00 38 ILE A CA 20
ATOM 31044 C C . ILE A 1 38 ? -3.778 1.461 -1.355 1.00 0.00 38 ILE A C 20
ATOM 31045 O O . ILE A 1 38 ? -4.310 2.575 -1.393 1.00 0.00 38 ILE A O 20
ATOM 31061 N N . ASP A 1 39 ? -3.724 0.727 -0.257 1.00 0.00 39 ASP A N 20
ATOM 31062 C CA . ASP A 1 39 ? -4.340 1.167 0.985 1.00 0.00 39 ASP A CA 20
ATOM 31063 C C . ASP A 1 39 ? -3.368 1.984 1.819 1.00 0.00 39 ASP A C 20
ATOM 31064 O O . ASP A 1 39 ? -3.759 2.609 2.804 1.00 0.00 39 ASP A O 20
ATOM 31073 N N . HIS A 1 40 ? -2.107 1.988 1.415 1.00 0.00 40 HIS A N 20
ATOM 31074 C CA . HIS A 1 40 ? -1.095 2.787 2.089 1.00 0.00 40 HIS A CA 20
ATOM 31075 C C . HIS A 1 40 ? -0.048 3.272 1.091 1.00 0.00 40 HIS A C 20
ATOM 31076 O O . HIS A 1 40 ? 0.414 2.514 0.239 1.00 0.00 40 HIS A O 20
ATOM 31091 N N . THR A 1 41 ? 0.314 4.543 1.200 1.00 0.00 41 THR A N 20
ATOM 31092 C CA . THR A 1 41 ? 1.323 5.135 0.341 1.00 0.00 41 THR A CA 20
ATOM 31093 C C . THR A 1 41 ? 2.275 6.001 1.160 1.00 0.00 41 THR A C 20
ATOM 31094 O O . THR A 1 41 ? 2.009 7.178 1.405 1.00 0.00 41 THR A O 20
ATOM 31105 N N . GLY A 1 42 ? 3.372 5.412 1.602 1.00 0.00 42 GLY A N 20
ATOM 31106 C CA . GLY A 1 42 ? 4.335 6.149 2.393 1.00 0.00 42 GLY A CA 20
ATOM 31107 C C . GLY A 1 42 ? 5.541 6.542 1.576 1.00 0.00 42 GLY A C 20
ATOM 31108 O O . GLY A 1 42 ? 6.660 6.111 1.853 1.00 0.00 42 GLY A O 20
ATOM 31112 N N . VAL A 1 43 ? 5.311 7.357 0.562 1.00 0.00 43 VAL A N 20
ATOM 31113 C CA . VAL A 1 43 ? 6.363 7.742 -0.361 1.00 0.00 43 VAL A CA 20
ATOM 31114 C C . VAL A 1 43 ? 6.863 9.149 -0.068 1.00 0.00 43 VAL A C 20
ATOM 31115 O O . VAL A 1 43 ? 6.101 10.114 -0.139 1.00 0.00 43 VAL A O 20
ATOM 31128 N N . SER A 1 44 ? 8.140 9.252 0.276 1.00 0.00 44 SER A N 20
ATOM 31129 C CA . SER A 1 44 ? 8.779 10.547 0.440 1.00 0.00 44 SER A CA 20
ATOM 31130 C C . SER A 1 44 ? 8.966 11.208 -0.923 1.00 0.00 44 SER A C 20
ATOM 31131 O O . SER A 1 44 ? 9.395 10.561 -1.883 1.00 0.00 44 SER A O 20
ATOM 31139 N N . ASP A 1 45 ? 8.644 12.488 -1.005 1.00 0.00 45 ASP A N 20
ATOM 31140 C CA . ASP A 1 45 ? 8.629 13.192 -2.283 1.00 0.00 45 ASP A CA 20
ATOM 31141 C C . ASP A 1 45 ? 9.421 14.496 -2.201 1.00 0.00 45 ASP A C 20
ATOM 31142 O O . ASP A 1 45 ? 9.592 15.199 -3.196 1.00 0.00 45 ASP A O 20
ATOM 31151 N N . GLU A 1 46 ? 9.930 14.795 -1.010 1.00 0.00 46 GLU A N 20
ATOM 31152 C CA . GLU A 1 46 ? 10.684 16.025 -0.771 1.00 0.00 46 GLU A CA 20
ATOM 31153 C C . GLU A 1 46 ? 11.873 16.131 -1.726 1.00 0.00 46 GLU A C 20
ATOM 31154 O O . GLU A 1 46 ? 12.178 17.208 -2.233 1.00 0.00 46 GLU A O 20
ATOM 31166 N N . LEU A 1 47 ? 12.537 15.005 -1.968 1.00 0.00 47 LEU A N 20
ATOM 31167 C CA . LEU A 1 47 ? 13.682 14.973 -2.871 1.00 0.00 47 LEU A CA 20
ATOM 31168 C C . LEU A 1 47 ? 13.253 15.215 -4.317 1.00 0.00 47 LEU A C 20
ATOM 31169 O O . LEU A 1 47 ? 13.994 15.804 -5.102 1.00 0.00 47 LEU A O 20
ATOM 31185 N N . GLY A 1 48 ? 12.047 14.768 -4.656 1.00 0.00 48 GLY A N 20
ATOM 31186 C CA . GLY A 1 48 ? 11.571 14.874 -6.026 1.00 0.00 48 GLY A CA 20
ATOM 31187 C C . GLY A 1 48 ? 12.438 14.090 -6.993 1.00 0.00 48 GLY A C 20
ATOM 31188 O O . GLY A 1 48 ? 12.749 14.564 -8.087 1.00 0.00 48 GLY A O 20
ATOM 31192 N N . GLY A 1 49 ? 12.820 12.883 -6.588 1.00 0.00 49 GLY A N 20
ATOM 31193 C CA . GLY A 1 49 ? 13.719 12.066 -7.386 1.00 0.00 49 GLY A CA 20
ATOM 31194 C C . GLY A 1 49 ? 13.035 11.429 -8.581 1.00 0.00 49 GLY A C 20
ATOM 31195 O O . GLY A 1 49 ? 12.785 10.222 -8.585 1.00 0.00 49 GLY A O 20
ATOM 31199 N N . GLN A 1 50 ? 12.730 12.254 -9.584 1.00 0.00 50 GLN A N 20
ATOM 31200 C CA . GLN A 1 50 ? 12.147 11.795 -10.844 1.00 0.00 50 GLN A CA 20
ATOM 31201 C C . GLN A 1 50 ? 10.874 10.983 -10.603 1.00 0.00 50 GLN A C 20
ATOM 31202 O O . GLN A 1 50 ? 10.699 9.899 -11.161 1.00 0.00 50 GLN A O 20
ATOM 31216 N N . GLY A 1 51 ? 9.982 11.533 -9.784 1.00 0.00 51 GLY A N 20
ATOM 31217 C CA . GLY A 1 51 ? 8.743 10.854 -9.457 1.00 0.00 51 GLY A CA 20
ATOM 31218 C C . GLY A 1 51 ? 8.964 9.568 -8.686 1.00 0.00 51 GLY A C 20
ATOM 31219 O O . GLY A 1 51 ? 8.813 8.476 -9.232 1.00 0.00 51 GLY A O 20
ATOM 31223 N N . VAL A 1 52 ? 9.309 9.694 -7.412 1.00 0.00 52 VAL A N 20
ATOM 31224 C CA . VAL A 1 52 ? 9.541 8.529 -6.563 1.00 0.00 52 VAL A CA 20
ATOM 31225 C C . VAL A 1 52 ? 8.274 7.680 -6.465 1.00 0.00 52 VAL A C 20
ATOM 31226 O O . VAL A 1 52 ? 8.314 6.458 -6.637 1.00 0.00 52 VAL A O 20
ATOM 31239 N N . GLY A 1 53 ? 7.146 8.338 -6.219 1.00 0.00 53 GLY A N 20
ATOM 31240 C CA . GLY A 1 53 ? 5.883 7.634 -6.135 1.00 0.00 53 GLY A CA 20
ATOM 31241 C C . GLY A 1 53 ? 5.447 7.095 -7.480 1.00 0.00 53 GLY A C 20
ATOM 31242 O O . GLY A 1 53 ? 4.822 6.040 -7.561 1.00 0.00 53 GLY A O 20
ATOM 31246 N N . LYS A 1 54 ? 5.799 7.816 -8.539 1.00 0.00 54 LYS A N 20
ATOM 31247 C CA . LYS A 1 54 ? 5.442 7.420 -9.894 1.00 0.00 54 LYS A CA 20
ATOM 31248 C C . LYS A 1 54 ? 6.179 6.142 -10.280 1.00 0.00 54 LYS A C 20
ATOM 31249 O O . LYS A 1 54 ? 5.639 5.287 -10.979 1.00 0.00 54 LYS A O 20
ATOM 31268 N N . LYS A 1 55 ? 7.416 6.027 -9.811 1.00 0.00 55 LYS A N 20
ATOM 31269 C CA . LYS A 1 55 ? 8.229 4.844 -10.051 1.00 0.00 55 LYS A CA 20
ATOM 31270 C C . LYS A 1 55 ? 7.558 3.609 -9.455 1.00 0.00 55 LYS A C 20
ATOM 31271 O O . LYS A 1 55 ? 7.422 2.580 -10.121 1.00 0.00 55 LYS A O 20
ATOM 31290 N N . LEU A 1 56 ? 7.127 3.726 -8.202 1.00 0.00 56 LEU A N 20
ATOM 31291 C CA . LEU A 1 56 ? 6.454 2.632 -7.515 1.00 0.00 56 LEU A CA 20
ATOM 31292 C C . LEU A 1 56 ? 5.104 2.327 -8.152 1.00 0.00 56 LEU A C 20
ATOM 31293 O O . LEU A 1 56 ? 4.780 1.167 -8.409 1.00 0.00 56 LEU A O 20
ATOM 31309 N N . LEU A 1 57 ? 4.325 3.373 -8.406 1.00 0.00 57 LEU A N 20
ATOM 31310 C CA . LEU A 1 57 ? 3.004 3.215 -9.003 1.00 0.00 57 LEU A CA 20
ATOM 31311 C C . LEU A 1 57 ? 3.107 2.554 -10.373 1.00 0.00 57 LEU A C 20
ATOM 31312 O O . LEU A 1 57 ? 2.260 1.740 -10.742 1.00 0.00 57 LEU A O 20
ATOM 31328 N N . LYS A 1 58 ? 4.158 2.894 -11.115 1.00 0.00 58 LYS A N 20
ATOM 31329 C CA . LYS A 1 58 ? 4.382 2.309 -12.430 1.00 0.00 58 LYS A CA 20
ATOM 31330 C C . LYS A 1 58 ? 4.517 0.800 -12.322 1.00 0.00 58 LYS A C 20
ATOM 31331 O O . LYS A 1 58 ? 3.915 0.070 -13.096 1.00 0.00 58 LYS A O 20
ATOM 31350 N N . ALA A 1 59 ? 5.301 0.343 -11.349 1.00 0.00 59 ALA A N 20
ATOM 31351 C CA . ALA A 1 59 ? 5.532 -1.087 -11.155 1.00 0.00 59 ALA A CA 20
ATOM 31352 C C . ALA A 1 59 ? 4.224 -1.818 -10.871 1.00 0.00 59 ALA A C 20
ATOM 31353 O O . ALA A 1 59 ? 3.980 -2.905 -11.400 1.00 0.00 59 ALA A O 20
ATOM 31360 N N . VAL A 1 60 ? 3.380 -1.211 -10.046 1.00 0.00 60 VAL A N 20
ATOM 31361 C CA . VAL A 1 60 ? 2.090 -1.796 -9.708 1.00 0.00 60 VAL A CA 20
ATOM 31362 C C . VAL A 1 60 ? 1.188 -1.864 -10.941 1.00 0.00 60 VAL A C 20
ATOM 31363 O O . VAL A 1 60 ? 0.660 -2.926 -11.275 1.00 0.00 60 VAL A O 20
ATOM 31376 N N . VAL A 1 61 ? 1.040 -0.732 -11.622 1.00 0.00 61 VAL A N 20
ATOM 31377 C CA . VAL A 1 61 ? 0.200 -0.647 -12.816 1.00 0.00 61 VAL A CA 20
ATOM 31378 C C . VAL A 1 61 ? 0.712 -1.577 -13.914 1.00 0.00 61 VAL A C 20
ATOM 31379 O O . VAL A 1 61 ? -0.067 -2.266 -14.573 1.00 0.00 61 VAL A O 20
ATOM 31392 N N . GLU A 1 62 ? 2.024 -1.600 -14.078 1.00 0.00 62 GLU A N 20
ATOM 31393 C CA . GLU A 1 62 ? 2.672 -2.382 -15.123 1.00 0.00 62 GLU A CA 20
ATOM 31394 C C . GLU A 1 62 ? 2.442 -3.877 -14.905 1.00 0.00 62 GLU A C 20
ATOM 31395 O O . GLU A 1 62 ? 2.085 -4.600 -15.836 1.00 0.00 62 GLU A O 20
ATOM 31407 N N . HIS A 1 63 ? 2.612 -4.330 -13.667 1.00 0.00 63 HIS A N 20
ATOM 31408 C CA . HIS A 1 63 ? 2.433 -5.743 -13.342 1.00 0.00 63 HIS A CA 20
ATOM 31409 C C . HIS A 1 63 ? 0.955 -6.125 -13.358 1.00 0.00 63 HIS A C 20
ATOM 31410 O O . HIS A 1 63 ? 0.594 -7.228 -13.773 1.00 0.00 63 HIS A O 20
ATOM 31425 N N . ALA A 1 64 ? 0.100 -5.216 -12.906 1.00 0.00 64 ALA A N 20
ATOM 31426 C CA . ALA A 1 64 ? -1.338 -5.446 -12.935 1.00 0.00 64 ALA A CA 20
ATOM 31427 C C . ALA A 1 64 ? -1.829 -5.524 -14.373 1.00 0.00 64 ALA A C 20
ATOM 31428 O O . ALA A 1 64 ? -2.737 -6.291 -14.695 1.00 0.00 64 ALA A O 20
ATOM 31435 N N . ARG A 1 65 ? -1.202 -4.733 -15.235 1.00 0.00 65 ARG A N 20
ATOM 31436 C CA . ARG A 1 65 ? -1.519 -4.716 -16.654 1.00 0.00 65 ARG A CA 20
ATOM 31437 C C . ARG A 1 65 ? -1.226 -6.081 -17.273 1.00 0.00 65 ARG A C 20
ATOM 31438 O O . ARG A 1 65 ? -1.945 -6.543 -18.158 1.00 0.00 65 ARG A O 20
ATOM 31459 N N . GLU A 1 66 ? -0.171 -6.725 -16.781 1.00 0.00 66 GLU A N 20
ATOM 31460 C CA . GLU A 1 66 ? 0.193 -8.061 -17.234 1.00 0.00 66 GLU A CA 20
ATOM 31461 C C . GLU A 1 66 ? -0.876 -9.075 -16.840 1.00 0.00 66 GLU A C 20
ATOM 31462 O O . GLU A 1 66 ? -1.396 -9.808 -17.681 1.00 0.00 66 GLU A O 20
ATOM 31474 N N . ASN A 1 67 ? -1.211 -9.092 -15.557 1.00 0.00 67 ASN A N 20
ATOM 31475 C CA . ASN A 1 67 ? -2.055 -10.144 -14.995 1.00 0.00 67 ASN A CA 20
ATOM 31476 C C . ASN A 1 67 ? -3.540 -9.842 -15.169 1.00 0.00 67 ASN A C 20
ATOM 31477 O O . ASN A 1 67 ? -4.383 -10.607 -14.699 1.00 0.00 67 ASN A O 20
ATOM 31488 N N . ASN A 1 68 ? -3.852 -8.729 -15.836 1.00 0.00 68 ASN A N 20
ATOM 31489 C CA . ASN A 1 68 ? -5.246 -8.332 -16.093 1.00 0.00 68 ASN A CA 20
ATOM 31490 C C . ASN A 1 68 ? -5.957 -8.008 -14.781 1.00 0.00 68 ASN A C 20
ATOM 31491 O O . ASN A 1 68 ? -7.146 -8.293 -14.610 1.00 0.00 68 ASN A O 20
ATOM 31502 N N . LEU A 1 69 ? -5.225 -7.393 -13.862 1.00 0.00 69 LEU A N 20
ATOM 31503 C CA . LEU A 1 69 ? -5.759 -7.066 -12.547 1.00 0.00 69 LEU A CA 20
ATOM 31504 C C . LEU A 1 69 ? -6.434 -5.701 -12.560 1.00 0.00 69 LEU A C 20
ATOM 31505 O O . LEU A 1 69 ? -6.322 -4.950 -13.527 1.00 0.00 69 LEU A O 20
ATOM 31521 N N . LYS A 1 70 ? -7.133 -5.388 -11.481 1.00 0.00 70 LYS A N 20
ATOM 31522 C CA . LYS A 1 70 ? -7.810 -4.104 -11.345 1.00 0.00 70 LYS A CA 20
ATOM 31523 C C . LYS A 1 70 ? -7.152 -3.300 -10.237 1.00 0.00 70 LYS A C 20
ATOM 31524 O O . LYS A 1 70 ? -6.939 -3.817 -9.141 1.00 0.00 70 LYS A O 20
ATOM 31543 N N . ILE A 1 71 ? -6.825 -2.048 -10.510 1.00 0.00 71 ILE A N 20
ATOM 31544 C CA . ILE A 1 71 ? -6.189 -1.210 -9.506 1.00 0.00 71 ILE A CA 20
ATOM 31545 C C . ILE A 1 71 ? -7.145 -0.164 -8.950 1.00 0.00 71 ILE A C 20
ATOM 31546 O O . ILE A 1 71 ? -7.693 0.660 -9.686 1.00 0.00 71 ILE A O 20
ATOM 31562 N N . ILE A 1 72 ? -7.348 -0.227 -7.643 1.00 0.00 72 ILE A N 20
ATOM 31563 C CA . ILE A 1 72 ? -8.069 0.803 -6.915 1.00 0.00 72 ILE A CA 20
ATOM 31564 C C . ILE A 1 72 ? -7.171 1.347 -5.806 1.00 0.00 72 ILE A C 20
ATOM 31565 O O . ILE A 1 72 ? -6.190 0.707 -5.428 1.00 0.00 72 ILE A O 20
ATOM 31581 N N . ALA A 1 73 ? -7.486 2.521 -5.291 1.00 0.00 73 ALA A N 20
ATOM 31582 C CA . ALA A 1 73 ? -6.625 3.150 -4.307 1.00 0.00 73 ALA A CA 20
ATOM 31583 C C . ALA A 1 73 ? -7.414 3.644 -3.104 1.00 0.00 73 ALA A C 20
ATOM 31584 O O . ALA A 1 73 ? -8.424 4.335 -3.246 1.00 0.00 73 ALA A O 20
ATOM 31591 N N . SER A 1 74 ? -6.946 3.274 -1.923 1.00 0.00 74 SER A N 20
ATOM 31592 C CA . SER A 1 74 ? -7.539 3.730 -0.680 1.00 0.00 74 SER A CA 20
ATOM 31593 C C . SER A 1 74 ? -6.934 5.079 -0.304 1.00 0.00 74 SER A C 20
ATOM 31594 O O . SER A 1 74 ? -7.646 6.015 0.066 1.00 0.00 74 SER A O 20
ATOM 31602 N N . CYS A 1 75 ? -5.613 5.172 -0.426 1.00 0.00 75 CYS A N 20
ATOM 31603 C CA . CYS A 1 75 ? -4.912 6.425 -0.203 1.00 0.00 75 CYS A CA 20
ATOM 31604 C C . CYS A 1 75 ? -5.292 7.440 -1.274 1.00 0.00 75 CYS A C 20
ATOM 31605 O O . CYS A 1 75 ? -5.108 7.190 -2.469 1.00 0.00 75 CYS A O 20
ATOM 31613 N N . SER A 1 76 ? -5.817 8.583 -0.845 1.00 0.00 76 SER A N 20
ATOM 31614 C CA . SER A 1 76 ? -6.283 9.608 -1.769 1.00 0.00 76 SER A CA 20
ATOM 31615 C C . SER A 1 76 ? -5.132 10.124 -2.632 1.00 0.00 76 SER A C 20
ATOM 31616 O O . SER A 1 76 ? -5.337 10.516 -3.779 1.00 0.00 76 SER A O 20
ATOM 31624 N N . PHE A 1 77 ? -3.921 10.102 -2.078 1.00 0.00 77 PHE A N 20
ATOM 31625 C CA . PHE A 1 77 ? -2.737 10.545 -2.805 1.00 0.00 77 PHE A CA 20
ATOM 31626 C C . PHE A 1 77 ? -2.541 9.717 -4.074 1.00 0.00 77 PHE A C 20
ATOM 31627 O O . PHE A 1 77 ? -2.533 10.258 -5.181 1.00 0.00 77 PHE A O 20
ATOM 31644 N N . ALA A 1 78 ? -2.415 8.404 -3.906 1.00 0.00 78 ALA A N 20
ATOM 31645 C CA . ALA A 1 78 ? -2.209 7.500 -5.032 1.00 0.00 78 ALA A CA 20
ATOM 31646 C C . ALA A 1 78 ? -3.415 7.508 -5.963 1.00 0.00 78 ALA A C 20
ATOM 31647 O O . ALA A 1 78 ? -3.273 7.438 -7.185 1.00 0.00 78 ALA A O 20
ATOM 31654 N N . LYS A 1 79 ? -4.601 7.610 -5.375 1.00 0.00 79 LYS A N 20
ATOM 31655 C CA . LYS A 1 79 ? -5.840 7.674 -6.141 1.00 0.00 79 LYS A CA 20
ATOM 31656 C C . LYS A 1 79 ? -5.830 8.906 -7.042 1.00 0.00 79 LYS A C 20
ATOM 31657 O O . LYS A 1 79 ? -6.231 8.845 -8.205 1.00 0.00 79 LYS A O 20
ATOM 31676 N N . HIS A 1 80 ? -5.337 10.013 -6.504 1.00 0.00 80 HIS A N 20
ATOM 31677 C CA . HIS A 1 80 ? -5.310 11.272 -7.232 1.00 0.00 80 HIS A CA 20
ATOM 31678 C C . HIS A 1 80 ? -4.204 11.266 -8.283 1.00 0.00 80 HIS A C 20
ATOM 31679 O O . HIS A 1 80 ? -4.251 12.028 -9.249 1.00 0.00 80 HIS A O 20
ATOM 31694 N N . MET A 1 81 ? -3.210 10.406 -8.095 1.00 0.00 81 MET A N 20
ATOM 31695 C CA . MET A 1 81 ? -2.164 10.224 -9.096 1.00 0.00 81 MET A CA 20
ATOM 31696 C C . MET A 1 81 ? -2.746 9.537 -10.323 1.00 0.00 81 MET A C 20
ATOM 31697 O O . MET A 1 81 ? -2.358 9.826 -11.457 1.00 0.00 81 MET A O 20
ATOM 31711 N N . LEU A 1 82 ? -3.697 8.643 -10.080 1.00 0.00 82 LEU A N 20
ATOM 31712 C CA . LEU A 1 82 ? -4.394 7.942 -11.152 1.00 0.00 82 LEU A CA 20
ATOM 31713 C C . LEU A 1 82 ? -5.349 8.888 -11.873 1.00 0.00 82 LEU A C 20
ATOM 31714 O O . LEU A 1 82 ? -5.601 8.740 -13.066 1.00 0.00 82 LEU A O 20
ATOM 31730 N N . GLU A 1 83 ? -5.876 9.860 -11.134 1.00 0.00 83 GLU A N 20
ATOM 31731 C CA . GLU A 1 83 ? -6.725 10.892 -11.718 1.00 0.00 83 GLU A CA 20
ATOM 31732 C C . GLU A 1 83 ? -5.892 11.832 -12.582 1.00 0.00 83 GLU A C 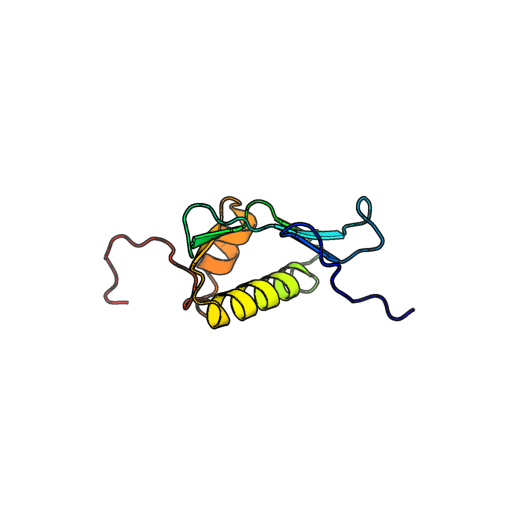20
ATOM 31733 O O . GLU A 1 83 ? -6.343 12.300 -13.626 1.00 0.00 83 GLU A O 20
ATOM 31745 N N . LYS A 1 84 ? -4.678 12.114 -12.117 1.00 0.00 84 LYS A N 20
ATOM 31746 C CA . LYS A 1 84 ? -3.770 13.026 -12.802 1.00 0.00 84 LYS A CA 20
ATOM 31747 C C . LYS A 1 84 ? -3.493 12.581 -14.230 1.00 0.00 84 LYS A C 20
ATOM 31748 O O . LYS A 1 84 ? -3.651 13.354 -15.174 1.00 0.00 84 LYS A O 20
ATOM 31767 N N . GLU A 1 85 ? -3.089 11.334 -14.384 1.00 0.00 85 GLU A N 20
ATOM 31768 C CA . GLU A 1 85 ? -2.565 10.872 -15.649 1.00 0.00 85 GLU A CA 20
ATOM 31769 C C . GLU A 1 85 ? -3.471 9.816 -16.266 1.00 0.00 85 GLU A C 20
ATOM 31770 O O . GLU A 1 85 ? -3.651 8.731 -15.711 1.00 0.00 85 GLU A O 20
ATOM 31782 N N . ASP A 1 86 ? -4.020 10.140 -17.432 1.00 0.00 86 ASP A N 20
ATOM 31783 C CA . ASP A 1 86 ? -4.956 9.258 -18.127 1.00 0.00 86 ASP A CA 20
ATOM 31784 C C . ASP A 1 86 ? -4.228 8.076 -18.760 1.00 0.00 86 ASP A C 20
ATOM 31785 O O . ASP A 1 86 ? -4.844 7.221 -19.390 1.00 0.00 86 ASP A O 20
ATOM 31794 N N . SER A 1 87 ? -2.915 8.030 -18.576 1.00 0.00 87 SER A N 20
ATOM 31795 C CA . SER A 1 87 ? -2.099 6.955 -19.123 1.00 0.00 87 SER A CA 20
ATOM 31796 C C . SER A 1 87 ? -2.141 5.732 -18.204 1.00 0.00 87 SER A C 20
ATOM 31797 O O . SER A 1 87 ? -1.576 4.685 -18.516 1.00 0.00 87 SER A O 20
ATOM 31805 N N . TYR A 1 88 ? -2.804 5.874 -17.063 1.00 0.00 88 TYR A N 20
ATOM 31806 C CA . TYR A 1 88 ? -2.972 4.762 -16.134 1.00 0.00 88 TYR A CA 20
ATOM 31807 C C . TYR A 1 88 ? -4.379 4.182 -16.246 1.00 0.00 88 TYR A C 20
ATOM 31808 O O . TYR A 1 88 ? -4.769 3.316 -15.462 1.00 0.00 88 TYR A O 20
ATOM 31826 N N . GLN A 1 89 ? -5.120 4.631 -17.254 1.00 0.00 89 GLN A N 20
ATOM 31827 C CA . GLN A 1 89 ? -6.533 4.289 -17.388 1.00 0.00 89 GLN A CA 20
ATOM 31828 C C . GLN A 1 89 ? -6.715 2.868 -17.933 1.00 0.00 89 GLN A C 20
ATOM 31829 O O . GLN A 1 89 ? -7.835 2.412 -18.148 1.00 0.00 89 GLN A O 20
ATOM 31843 N N . ASP A 1 90 ? -5.609 2.170 -18.154 1.00 0.00 90 ASP A N 20
ATOM 31844 C CA . ASP A 1 90 ? -5.663 0.788 -18.623 1.00 0.00 90 ASP A CA 20
ATOM 31845 C C . ASP A 1 90 ? -6.253 -0.113 -17.548 1.00 0.00 90 ASP A C 20
ATOM 31846 O O . ASP A 1 90 ? -7.275 -0.766 -17.761 1.00 0.00 90 ASP A O 20
ATOM 31855 N N . VAL A 1 91 ? -5.615 -0.125 -16.384 1.00 0.00 91 VAL A N 20
ATOM 31856 C CA . VAL A 1 91 ? -6.049 -0.970 -15.274 1.00 0.00 91 VAL A CA 20
ATOM 31857 C C . VAL A 1 91 ? -6.851 -0.172 -14.250 1.00 0.00 91 VAL A C 20
ATOM 31858 O O . VAL A 1 91 ? -7.346 -0.719 -13.262 1.00 0.00 91 VAL A O 20
ATOM 31871 N N . TYR A 1 92 ? -6.961 1.127 -14.482 1.00 0.00 92 TYR A N 20
ATOM 31872 C CA . TYR A 1 92 ? -7.778 1.984 -13.642 1.00 0.00 92 TYR A CA 20
ATOM 31873 C C . TYR A 1 92 ? -9.225 1.906 -14.110 1.00 0.00 92 TYR A C 20
ATOM 31874 O O . TYR A 1 92 ? -9.545 2.306 -15.229 1.00 0.00 92 TYR A O 20
ATOM 31892 N N . LEU A 1 93 ? -10.082 1.357 -13.259 1.00 0.00 93 LEU A N 20
ATOM 31893 C CA . LEU A 1 93 ? -11.489 1.148 -13.599 1.00 0.00 93 LEU A CA 20
ATOM 31894 C C . LEU A 1 93 ? -12.219 2.474 -13.799 1.00 0.00 93 LEU A C 20
ATOM 31895 O O . LEU A 1 93 ? -13.133 2.573 -14.619 1.00 0.00 93 LEU A O 20
ATOM 31911 N N . GLY A 1 94 ? -11.818 3.482 -13.035 1.00 0.00 94 GLY A N 20
ATOM 31912 C CA . GLY A 1 94 ? -12.437 4.787 -13.142 1.00 0.00 94 GLY A CA 20
ATOM 31913 C C . GLY A 1 94 ? -13.729 4.876 -12.361 1.00 0.00 94 GLY A C 20
ATOM 31914 O O . GLY A 1 94 ? -14.378 3.861 -12.096 1.00 0.00 94 GLY A O 20
ATOM 31918 N N . LEU A 1 95 ? -14.101 6.085 -11.976 1.00 0.00 95 LEU A N 20
ATOM 31919 C CA . LEU A 1 95 ? -15.345 6.301 -11.258 1.00 0.00 95 LEU A CA 20
ATOM 31920 C C . LEU A 1 95 ? -16.384 6.883 -12.203 1.00 0.00 95 LEU A C 20
ATOM 31921 O O . LEU A 1 95 ? -17.413 6.263 -12.477 1.00 0.00 95 LEU A O 20
ATOM 31937 N N . GLU A 1 96 ? -16.087 8.065 -12.714 1.00 0.00 96 GLU A N 20
ATOM 31938 C CA . GLU A 1 96 ? -16.978 8.762 -13.622 1.00 0.00 96 GLU A CA 20
ATOM 31939 C C . GLU A 1 96 ? -16.143 9.441 -14.707 1.00 0.00 96 GLU A C 20
ATOM 31940 O O . GLU A 1 96 ? -15.642 10.551 -14.519 1.00 0.00 96 GLU A O 20
ATOM 31952 N N . HIS A 1 97 ? -15.928 8.725 -15.809 1.00 0.00 97 HIS A N 20
ATOM 31953 C CA . HIS A 1 97 ? -15.129 9.243 -16.922 1.00 0.00 97 HIS A CA 20
ATOM 31954 C C . HIS A 1 97 ? -15.785 10.478 -17.541 1.00 0.00 97 HIS A C 20
ATOM 31955 O O . HIS A 1 97 ? -16.857 10.402 -18.146 1.00 0.00 97 HIS A O 20
ATOM 31970 N N . HIS A 1 98 ? -15.132 11.620 -17.384 1.00 0.00 98 HIS A N 20
ATOM 31971 C CA . HIS A 1 98 ? -15.671 12.874 -17.877 1.00 0.00 98 HIS A CA 20
ATOM 31972 C C . HIS A 1 98 ? -14.550 13.830 -18.255 1.00 0.00 98 HIS A C 20
ATOM 31973 O O . HIS A 1 98 ? -13.843 14.350 -17.393 1.00 0.00 98 HIS A O 20
ATOM 31988 N N . HIS A 1 99 ? -14.380 14.033 -19.548 1.00 0.00 99 HIS A N 20
ATOM 31989 C CA . HIS A 1 99 ? -13.429 15.011 -20.060 1.00 0.00 99 HIS A CA 20
ATOM 31990 C C . HIS A 1 99 ? -14.141 15.931 -21.039 1.00 0.00 99 HIS A C 20
ATOM 31991 O O . HIS A 1 99 ? -14.569 17.027 -20.679 1.00 0.00 99 HIS A O 20
ATOM 32006 N N . HIS A 1 100 ? -14.299 15.448 -22.266 1.00 0.00 100 HIS A N 20
ATOM 32007 C CA . HIS A 1 100 ? -15.050 16.154 -23.301 1.00 0.00 100 HIS A CA 20
ATOM 32008 C C . HIS A 1 100 ? -15.077 15.321 -24.577 1.00 0.00 100 HIS A C 20
ATOM 32009 O O . HIS A 1 100 ? -15.858 15.594 -25.482 1.00 0.00 100 HIS A O 20
ATOM 32024 N N . HIS A 1 101 ? -14.219 14.294 -24.623 1.00 0.00 101 HIS A N 20
ATOM 32025 C CA . HIS A 1 101 ? -14.073 13.414 -25.790 1.00 0.00 101 HIS A CA 20
ATOM 32026 C C . HIS A 1 101 ? -13.299 14.128 -26.891 1.00 0.00 101 HIS A C 20
ATOM 32027 O O . HIS A 1 101 ? -12.178 13.743 -27.223 1.00 0.00 101 HIS A O 20
ATOM 32042 N N . HIS A 1 102 ? -13.897 15.170 -27.442 1.00 0.00 102 HIS A N 20
ATOM 32043 C CA . HIS A 1 102 ? -13.233 16.007 -28.426 1.00 0.00 102 HIS A CA 20
ATOM 32044 C C . HIS A 1 102 ? -13.659 17.454 -28.219 1.00 0.00 102 HIS A C 20
ATOM 32045 O O . HIS A 1 102 ? -14.663 17.874 -28.826 1.00 0.00 102 HIS A O 20
#

Radius of gyration: 14.29 Å; Cα contacts (8 Å, |Δi|>4): 150; chains: 1; bounding box: 49×30×32 Å

Sequence (102 aa):
MSNLEIKQGENKFYIGDDENNALAEITYRFVDNNEINIDHTGVSDELGGQGVGKKLLKAVVEHARENNLKIIASCSFAKHMLEKEDSYQDVYLGLEHHHHHHMSNLEIKQGENKFYIGDDENNALAEITYRFVDNNEINIDHTGVSDELGGQGVGKKLLKAVVEHARENNLKIIASCSFAKHMLEKEDSYQDVYLGLEHHHHHHMSNLEIKQGENKFYIGDDENNALAEITYRFVDNNEINIDHTGVSDELGGQGVGKKLLKAVVEHARENNLKIIASCSFAKHMLEKEDSYQDVYLGLEHHHHHHMSNLEIKQGENKFYIGDDENNALAEITYRFVDNNEINIDHTGVSDELGGQGVGKKLLKAVVEHARENNLKIIASCSFAKHMLEKEDSYQDVYLGLEHHHHHHMSNLEIKQGENKFYIGDDENNALAEITYRFVDNNEINIDHTGVSDELGGQGVGKKLLKAVVEHARENNLKIIASCSFAKHMLEKEDSYQDVYLGLEHHHHHHMSNLEIKQGENKFYIGDDENNALAEITYRFVDNNEINIDHTGVSDELGGQGVGKKLLKAVVEHARENNLKIIASCSFAKHMLEKEDSYQDVYLGLEHHHHHHMSNLEIKQGENKFYIGDDENNALAEITYRFVDNNEINIDHTGVSDELGGQGVGKKLLKAVVEHARENNLKIIASCSFAKHMLEKEDSYQDVYLGLEHHHHHHMSNLEIKQGENKFYIGDDENNALAEITYRFVDNNEINIDHTGVSDELGGQGVGKKLLKAVVEHARENNLKIIASCSFAKHMLEKEDSYQDVYLGLEHHHHHHMSNLEIKQGENKFYIGDDENNALAEITYRFVDNNEINIDHTGVSDELGGQGVGKKLLKAVVEHARENNLKIIASCSFAKHMLEKEDSYQDVYLGLEHHHHHHMSNLEIKQGENKFYIGDDENNALAEITYRFVDNNEINIDHTGVSDELGGQGVGKKLLKAVVEHARENNLKIIASCSFAKHMLEKEDSYQDVYLGLEHHHHHHMSNLEIKQGENKFYIGDDENNALAEITYRFVDNNEINIDHTGVSDELGGQGVGKKLLKAVVEHARENNLKIIASCSFAKHMLEKEDSYQDVYLGLEHHHHHHMSNLEIKQGENKFYIGDDENNALAEITYRFVDNNEINIDHTGVSDELGGQGVGKKLLKAVVEHARENNLKIIASCSFAKHMLEKEDSYQDVYLGLEHHHHHHMSNLEIKQGENKFYIGDDENNALAEITYRFVDNNEINIDHTGVSDELGGQGVGKKLLKAVVEHARENNLKIIASCSFAKHMLEKEDSYQDVYLGLEHHHHHHMSNLEIKQGENKFYIGDDENNALAEITYRFVDNNEINIDHTGVSDELGGQGVGKKLLKAVVEHARENNLKIIASCSFAKHMLEKEDSYQDVYLGLEHHHHHHMSNLEIKQGENKFYIGDDENNALAEITYRFVDNNEINIDHTGVSDELGGQGVGKKLLKAVVEHARENNLKIIASCSFAKHMLEKEDSYQDVYLGLEHHHHHHMSNLEIKQGENKFYIGDDENNALAEITYRFVDNNEINIDHTGVSDELGGQGVGKKLLKAVVEHARENNLKIIASCSFAKHMLEKEDSYQDVYLGLEHHHHHHMSNLEIKQGENKFYIGDDENNALAEITYRFVDNNEINIDHTGVSDELGGQGVGKKLLKAVVEHARENNLKIIASCSFAKHMLEKEDSYQDVYLGLEHHHHHHMSNLEIKQGENKFYIGDDENNALAEITYRFVDNNEINIDHTGVSDELGGQGVGKKLLKAVVEHARENNLKIIASCSFAKHMLEKEDSYQDVYLGLEHHHHHHMSNLEIKQGENKFYIGDDENNALAEITYRFVDNNEINIDHTGVSDELGGQGVGKKLLKAVVEHARENNLKIIASCSFAKHMLEKEDSYQDVYLGLEHHHHHHMSNLEIKQGENKFYIGDDENNALAEITYRFVDNNEINIDHTGVSDELGGQGVGKKLLKAVVEHARENNLKIIASCSFAKHMLEKEDSYQDVYLGLEHHHHHH